Protein 1X4N (pdb70)

Organism: Mus musculus (NCBI:txid10090)

Sequence (92 aa):
GSSGSSGHQQQRSVMTEEYKVPDGMVGFIIGRGGEQISRIQQESGCKIQIAPDSGGLPERSCMLTGTPESVQSAKRLLDQIVEKGRSGPSSGGSSGSSGHQQQRSVMTEEYKVPDGMVGFIIGRGGEQISRIQQESGCKIQIAPDSGGLPERSCMLTGTPESVQSAKRLLDQIVEKGRSGPSSGGSSGSSGHQQQRSVMTEEYKVPDGMVGFIIGRGGEQISRIQQESGCKIQIAPDSGGLPERSCMLTGTPESVQSAKRLLDQIVEKGRSGPSSGGSSGSSGHQQQRSVMTEEYKVPDGMVGFIIGRGGEQISRIQQESGCKIQIAPDSGGLPERSCMLTGTPESVQSAKRLLDQIVEKGRSGPSSGGSSGSSGHQQQRSVMTEEYKVPDGMVGFIIGRGGEQISRIQQESGCKIQIAPDSGGLPERSCMLTGTPESVQSAKRLLDQIVEKGRSGPSSGGSSGSSGHQQQRSVMTEEYKVPDGMVGFIIGRGGEQISRIQQESGCKIQIAPDSGGLPERSCMLTGTPESVQSAKRLLDQIVEKGRSGPSSGGSSGSSGHQQQRSVMTEEYKVPDGMVGFIIGRGGEQISRIQQESGCKIQIAPDSGGLPERSCMLTGTPESVQSAKRLLDQIVEKGRSGPSSGGSSGSSGHQQQRSVMTEEYKVPDGMVGFIIGRGGEQISRIQQESGCKIQIAPDSGGLPERSCMLTGTPESVQSAKRLLDQIVEKGRSGPSSGGSSGSSGHQQQRSVMTEEYKVPDGMVGFIIGRGGEQISRIQQESGCKIQIAPDSGGLPERSCMLTGTPESVQSAKRLLDQIVEKGRSGPSSGGSSGSSGHQQQRSVMTEEYKVPDGMVGFIIGRGGEQISRIQQESGCKIQIAPDSGGLPERSCMLTGTPESVQSAKRLLDQIVEKGRSGPSSGGSSGSSGHQQQRSVMTEEYKVPDGMVGFIIGRGGEQISRIQQESGCKIQIAPDSGGLPERSCMLTGTPESVQSAKRLLDQIVEKGRSGPSSGGSSGSSGHQQQRSVMTEEYKVPDGMVGFIIGRGGEQISRIQQESGCKIQIAPDSGGLPERSCMLTGTPESVQSAKRLLDQIVEKGRSGPSSGGSSGSSGHQQQRSVMTEEYKVPDGMVGFIIGRGGEQISRIQQESGCKIQIAPDSGGLPERSCMLTGTPESVQSAKRLLDQIVEKGRSGPSSGGSSGSSGHQQQRSVMTEEYKVPDGMVGFIIGRGGEQISRIQQESGCKIQIAPDSGGLPERSCMLTGTPESVQSAKRLLDQIVEKGRSGPSSGGSSGSSGHQQQRSVMTEEYKVPDGMVGFIIGRGGEQISRIQQESGCKIQIAPDSGGLPERSCMLTGTPESVQSAKRLLDQIVEKGRSGPSSGGSSGSSGHQQQRSVMTEEYKVPDGMVGFIIGRGGEQISRIQQESGCKIQIAPDSGGLPERSCMLTGTPESVQSAKRLLDQIVEKGRSGPSSGGSSGSSGHQQQRSVMTEEYKVPDGMVGFIIGRGGEQISRIQQESGCKIQIAPDSGGLPERSCMLTGTPESVQSAKRLLDQIVEKGRSGPSSGGSSGSSGHQQQRSVMTEEYKVPDGMVGFIIGRGGEQISRIQQESGCKIQIAPDSGGLPERSCMLTGTPESVQSAKRLLDQIVEKGRSGPSSGGSSGSSGHQQQRSVMTEEYKVPDGMVGFIIGRGGEQISRIQQESGCKIQIAPDSGGLPERSCMLTGTPESVQSAKRLLDQIVEKGRSGPSSGGSSGSSGHQQQRSVMTEEYKVPDGMVGFIIGRGGEQISRIQQESGCKIQIAPDSGGLPERSCMLTGTPESVQSAKRLLDQIVEKGRSGPSSG

Structure (mmCIF, N/CA/C/O backbone):
data_1X4N
#
_entry.id   1X4N
#
loop_
_atom_site.group_PDB
_atom_site.id
_atom_site.type_symbol
_atom_site.label_atom_id
_atom_site.label_alt_id
_atom_site.label_comp_id
_atom_site.label_asym_id
_atom_site.label_entity_id
_atom_site.label_seq_id
_atom_site.pdbx_PDB_ins_code
_atom_site.Cartn_x
_atom_site.Cartn_y
_atom_site.Cartn_z
_atom_site.occupancy
_atom_site.B_iso_or_equiv
_atom_site.auth_seq_id
_atom_site.auth_comp_id
_atom_site.auth_asym_id
_atom_site.auth_atom_id
_atom_site.pdbx_PDB_model_num
ATOM 1 N N . GLY A 1 1 ? -13.626 -34.337 -18.497 1.00 0.00 1 GLY A N 1
ATOM 2 C CA . GLY A 1 1 ? -13.262 -32.979 -18.132 1.00 0.00 1 GLY A CA 1
ATOM 3 C C . GLY A 1 1 ? -12.758 -32.916 -16.688 1.00 0.00 1 GLY A C 1
ATOM 4 O O . GLY A 1 1 ? -13.540 -33.044 -15.748 1.00 0.00 1 GLY A O 1
ATOM 8 N N . SER A 1 2 ? -11.454 -32.718 -16.558 1.00 0.00 2 SER A N 1
ATOM 9 C CA . SER A 1 2 ? -10.837 -32.636 -15.245 1.00 0.00 2 SER A CA 1
ATOM 10 C C . SER A 1 2 ? -9.762 -31.547 -15.239 1.00 0.00 2 SER A C 1
ATOM 11 O O . SER A 1 2 ? -9.415 -31.007 -16.289 1.00 0.00 2 SER A O 1
ATOM 19 N N . SER A 1 3 ? -9.265 -31.258 -14.046 1.00 0.00 3 SER A N 1
ATOM 20 C CA . SER A 1 3 ? -8.237 -30.243 -13.890 1.00 0.00 3 SER A CA 1
ATOM 21 C C . SER A 1 3 ? -7.394 -30.539 -12.647 1.00 0.00 3 SER A C 1
ATOM 22 O O . SER A 1 3 ? -7.914 -31.012 -11.638 1.00 0.00 3 SER A O 1
ATOM 30 N N . GLY A 1 4 ? -6.107 -30.248 -12.762 1.00 0.00 4 GLY A N 1
ATOM 31 C CA . GLY A 1 4 ? -5.187 -30.477 -11.660 1.00 0.00 4 GLY A CA 1
ATOM 32 C C . GLY A 1 4 ? -5.416 -29.465 -10.535 1.00 0.00 4 GLY A C 1
ATOM 33 O O . GLY A 1 4 ? -6.313 -28.627 -10.622 1.00 0.00 4 GLY A O 1
ATOM 37 N N . SER A 1 5 ? -4.590 -29.577 -9.505 1.00 0.00 5 SER A N 1
ATOM 38 C CA . SER A 1 5 ? -4.691 -28.682 -8.365 1.00 0.00 5 SER A CA 1
ATOM 39 C C . SER A 1 5 ? -3.298 -28.215 -7.941 1.00 0.00 5 SER A C 1
ATOM 40 O O . SER A 1 5 ? -2.999 -27.023 -7.984 1.00 0.00 5 SER A O 1
ATOM 48 N N . SER A 1 6 ? -2.482 -29.179 -7.540 1.00 0.00 6 SER A N 1
ATOM 49 C CA . SER A 1 6 ? -1.126 -28.882 -7.109 1.00 0.00 6 SER A CA 1
ATOM 50 C C . SER A 1 6 ? -1.157 -28.035 -5.835 1.00 0.00 6 SER A C 1
ATOM 51 O O . SER A 1 6 ? -2.218 -27.576 -5.416 1.00 0.00 6 SER A O 1
ATOM 59 N N . GLY A 1 7 ? 0.020 -27.854 -5.254 1.00 0.00 7 GLY A N 1
ATOM 60 C CA . GLY A 1 7 ? 0.142 -27.071 -4.037 1.00 0.00 7 GLY A CA 1
ATOM 61 C C . GLY A 1 7 ? 1.363 -26.152 -4.096 1.00 0.00 7 GLY A C 1
ATOM 62 O O . GLY A 1 7 ? 1.495 -25.347 -5.016 1.00 0.00 7 GLY A O 1
ATOM 66 N N . HIS A 1 8 ? 2.226 -26.302 -3.101 1.00 0.00 8 HIS A N 1
ATOM 67 C CA . HIS A 1 8 ? 3.432 -25.496 -3.028 1.00 0.00 8 HIS A CA 1
ATOM 68 C C . HIS A 1 8 ? 3.067 -24.058 -2.657 1.00 0.00 8 HIS A C 1
ATOM 69 O O . HIS A 1 8 ? 3.110 -23.164 -3.502 1.00 0.00 8 HIS A O 1
ATOM 83 N N . GLN A 1 9 ? 2.715 -23.878 -1.392 1.00 0.00 9 GLN A N 1
ATOM 84 C CA . GLN A 1 9 ? 2.342 -22.564 -0.899 1.00 0.00 9 GLN A CA 1
ATOM 85 C C . GLN A 1 9 ? 2.384 -22.539 0.631 1.00 0.00 9 GLN A C 1
ATOM 86 O O . GLN A 1 9 ? 1.792 -23.397 1.285 1.00 0.00 9 GLN A O 1
ATOM 100 N N . GLN A 1 10 ? 3.088 -21.548 1.156 1.00 0.00 10 GLN A N 1
ATOM 101 C CA . GLN A 1 10 ? 3.215 -21.400 2.596 1.00 0.00 10 GLN A CA 1
ATOM 102 C C . GLN A 1 10 ? 3.830 -20.042 2.938 1.00 0.00 10 GLN A C 1
ATOM 103 O O . GLN A 1 10 ? 4.329 -19.343 2.058 1.00 0.00 10 GLN A O 1
ATOM 117 N N . GLN A 1 11 ? 3.775 -19.709 4.219 1.00 0.00 11 GLN A N 1
ATOM 118 C CA . GLN A 1 11 ? 4.320 -18.447 4.689 1.00 0.00 11 GLN A CA 1
ATOM 119 C C . GLN A 1 11 ? 4.857 -18.598 6.114 1.00 0.00 11 GLN A C 1
ATOM 120 O O . GLN A 1 11 ? 4.577 -19.590 6.785 1.00 0.00 11 GLN A O 1
ATOM 134 N N . ARG A 1 12 ? 5.620 -17.599 6.534 1.00 0.00 12 ARG A N 1
ATOM 135 C CA . ARG A 1 12 ? 6.198 -17.609 7.867 1.00 0.00 12 ARG A CA 1
ATOM 136 C C . ARG A 1 12 ? 6.995 -16.325 8.109 1.00 0.00 12 ARG A C 1
ATOM 137 O O . ARG A 1 12 ? 7.655 -15.820 7.202 1.00 0.00 12 ARG A O 1
ATOM 158 N N . SER A 1 13 ? 6.907 -15.835 9.336 1.00 0.00 13 SER A N 1
ATOM 159 C CA . SER A 1 13 ? 7.611 -14.620 9.709 1.00 0.00 13 SER A CA 1
ATOM 160 C C . SER A 1 13 ? 7.063 -13.433 8.915 1.00 0.00 13 SER A C 1
ATOM 161 O O . SER A 1 13 ? 6.929 -13.506 7.694 1.00 0.00 13 SER A O 1
ATOM 169 N N . VAL A 1 14 ? 6.761 -12.366 9.640 1.00 0.00 14 VAL A N 1
ATOM 170 C CA . VAL A 1 14 ? 6.230 -11.164 9.019 1.00 0.00 14 VAL A CA 1
ATOM 171 C C . VAL A 1 14 ? 7.136 -9.978 9.355 1.00 0.00 14 VAL A C 1
ATOM 172 O O . VAL A 1 14 ? 7.689 -9.907 10.451 1.00 0.00 14 VAL A O 1
ATOM 185 N N . MET A 1 15 ? 7.259 -9.077 8.392 1.00 0.00 15 MET A N 1
ATOM 186 C CA . MET A 1 15 ? 8.088 -7.897 8.573 1.00 0.00 15 MET A CA 1
ATOM 187 C C . MET A 1 15 ? 7.313 -6.624 8.229 1.00 0.00 15 MET A C 1
ATOM 188 O O . MET A 1 15 ? 6.318 -6.674 7.507 1.00 0.00 15 MET A O 1
ATOM 202 N N . THR A 1 16 ? 7.797 -5.512 8.762 1.00 0.00 16 THR A N 1
ATOM 203 C CA . THR A 1 16 ? 7.162 -4.228 8.521 1.00 0.00 16 THR A CA 1
ATOM 204 C C . THR A 1 16 ? 8.063 -3.341 7.659 1.00 0.00 16 THR A C 1
ATOM 205 O O . THR A 1 16 ? 9.267 -3.258 7.895 1.00 0.00 16 THR A O 1
ATOM 216 N N . GLU A 1 17 ? 7.444 -2.701 6.677 1.00 0.00 17 GLU A N 1
ATOM 217 C CA . GLU A 1 17 ? 8.175 -1.823 5.779 1.00 0.00 17 GLU A CA 1
ATOM 218 C C . GLU A 1 17 ? 7.490 -0.458 5.697 1.00 0.00 17 GLU A C 1
ATOM 219 O O . GLU A 1 17 ? 6.267 -0.367 5.785 1.00 0.00 17 GLU A O 1
ATOM 231 N N . GLU A 1 18 ? 8.309 0.570 5.530 1.00 0.00 18 GLU A N 1
ATOM 232 C CA . GLU A 1 18 ? 7.797 1.927 5.435 1.00 0.00 18 GLU A CA 1
ATOM 233 C C . GLU A 1 18 ? 7.938 2.449 4.004 1.00 0.00 18 GLU A C 1
ATOM 234 O O . GLU A 1 18 ? 9.046 2.714 3.542 1.00 0.00 18 GLU A O 1
ATOM 246 N N . TYR A 1 19 ? 6.798 2.579 3.341 1.00 0.00 19 TYR A N 1
ATOM 247 C CA . TYR A 1 19 ? 6.779 3.065 1.972 1.00 0.00 19 TYR A CA 1
ATOM 248 C C . TYR A 1 19 ? 6.022 4.390 1.870 1.00 0.00 19 TYR A C 1
ATOM 249 O O . TYR A 1 19 ? 4.912 4.516 2.385 1.00 0.00 19 TYR A O 1
ATOM 267 N N . LYS A 1 20 ? 6.652 5.345 1.201 1.00 0.00 20 LYS A N 1
ATOM 268 C CA . LYS A 1 20 ? 6.051 6.656 1.025 1.00 0.00 20 LYS A CA 1
ATOM 269 C C . LYS A 1 20 ? 5.473 6.762 -0.388 1.00 0.00 20 LYS A C 1
ATOM 270 O O . LYS A 1 20 ? 6.086 6.302 -1.350 1.00 0.00 20 LYS A O 1
ATOM 289 N N . VAL A 1 21 ? 4.298 7.370 -0.468 1.00 0.00 21 VAL A N 1
ATOM 290 C CA . VAL A 1 21 ? 3.630 7.541 -1.747 1.00 0.00 21 VAL A CA 1
ATOM 291 C C . VAL A 1 21 ? 3.149 8.988 -1.876 1.00 0.00 21 VAL A C 1
ATOM 292 O O . VAL A 1 21 ? 3.004 9.689 -0.876 1.00 0.00 21 VAL A O 1
ATOM 305 N N . PRO A 1 22 ? 2.909 9.402 -3.149 1.00 0.00 22 PRO A N 1
ATOM 306 C CA . PRO A 1 22 ? 2.448 10.753 -3.421 1.00 0.00 22 PRO A CA 1
ATOM 307 C C . PRO A 1 22 ? 0.971 10.912 -3.054 1.00 0.00 22 PRO A C 1
ATOM 308 O O . PRO A 1 22 ? 0.110 10.247 -3.628 1.00 0.00 22 PRO A O 1
ATOM 319 N N . ASP A 1 23 ? 0.723 11.798 -2.101 1.00 0.00 23 ASP A N 1
ATOM 320 C CA . ASP A 1 23 ? -0.634 12.054 -1.651 1.00 0.00 23 ASP A CA 1
ATOM 321 C C . ASP A 1 23 ? -1.518 12.363 -2.860 1.00 0.00 23 ASP A C 1
ATOM 322 O O . ASP A 1 23 ? -2.733 12.172 -2.811 1.00 0.00 23 ASP A O 1
ATOM 331 N N . GLY A 1 24 ? -0.875 12.836 -3.918 1.00 0.00 24 GLY A N 1
ATOM 332 C CA . GLY A 1 24 ? -1.588 13.174 -5.138 1.00 0.00 24 GLY A CA 1
ATOM 333 C C . GLY A 1 24 ? -1.990 11.913 -5.905 1.00 0.00 24 GLY A C 1
ATOM 334 O O . GLY A 1 24 ? -2.610 11.997 -6.964 1.00 0.00 24 GLY A O 1
ATOM 338 N N . MET A 1 25 ? -1.620 10.772 -5.341 1.00 0.00 25 MET A N 1
ATOM 339 C CA . MET A 1 25 ? -1.934 9.495 -5.959 1.00 0.00 25 MET A CA 1
ATOM 340 C C . MET A 1 25 ? -2.633 8.564 -4.967 1.00 0.00 25 MET A C 1
ATOM 341 O O . MET A 1 25 ? -3.604 7.894 -5.318 1.00 0.00 25 MET A O 1
ATOM 355 N N . VAL A 1 26 ? -2.113 8.550 -3.749 1.00 0.00 26 VAL A N 1
ATOM 356 C CA . VAL A 1 26 ? -2.675 7.712 -2.704 1.00 0.00 26 VAL A CA 1
ATOM 357 C C . VAL A 1 26 ? -4.201 7.823 -2.733 1.00 0.00 26 VAL A C 1
ATOM 358 O O . VAL A 1 26 ? -4.900 6.811 -2.735 1.00 0.00 26 VAL A O 1
ATOM 371 N N . GLY A 1 27 ? -4.671 9.061 -2.754 1.00 0.00 27 GLY A N 1
ATOM 372 C CA . GLY A 1 27 ? -6.101 9.318 -2.783 1.00 0.00 27 GLY A CA 1
ATOM 373 C C . GLY A 1 27 ? -6.785 8.494 -3.876 1.00 0.00 27 GLY A C 1
ATOM 374 O O . GLY A 1 27 ? -7.952 8.131 -3.746 1.00 0.00 27 GLY A O 1
ATOM 378 N N . PHE A 1 28 ? -6.027 8.224 -4.929 1.00 0.00 28 PHE A N 1
ATOM 379 C CA . PHE A 1 28 ? -6.545 7.450 -6.045 1.00 0.00 28 PHE A CA 1
ATOM 380 C C . PHE A 1 28 ? -6.199 5.967 -5.891 1.00 0.00 28 PHE A C 1
ATOM 381 O O . PHE A 1 28 ? -6.841 5.111 -6.496 1.00 0.00 28 PHE A O 1
ATOM 398 N N . ILE A 1 29 ? -5.186 5.710 -5.077 1.00 0.00 29 ILE A N 1
ATOM 399 C CA . ILE A 1 29 ? -4.747 4.346 -4.836 1.00 0.00 29 ILE A CA 1
ATOM 400 C C . ILE A 1 29 ? -5.852 3.582 -4.103 1.00 0.00 29 ILE A C 1
ATOM 401 O O . ILE A 1 29 ? -6.135 2.430 -4.428 1.00 0.00 29 ILE A O 1
ATOM 417 N N . ILE A 1 30 ? -6.445 4.254 -3.127 1.00 0.00 30 ILE A N 1
ATOM 418 C CA . ILE A 1 30 ? -7.512 3.652 -2.346 1.00 0.00 30 ILE A CA 1
ATOM 419 C C . ILE A 1 30 ? -8.602 3.139 -3.288 1.00 0.00 30 ILE A C 1
ATOM 420 O O . ILE A 1 30 ? -8.927 1.953 -3.280 1.00 0.00 30 ILE A O 1
ATOM 436 N N . GLY A 1 31 ? -9.137 4.058 -4.079 1.00 0.00 31 GLY A N 1
ATOM 437 C CA . GLY A 1 31 ? -10.183 3.714 -5.026 1.00 0.00 31 GLY A CA 1
ATOM 438 C C . GLY A 1 31 ? -11.566 4.034 -4.455 1.00 0.00 31 GLY A C 1
ATOM 439 O O . GLY A 1 31 ? -11.681 4.750 -3.462 1.00 0.00 31 GLY A O 1
ATOM 443 N N . ARG A 1 32 ? -12.582 3.487 -5.108 1.00 0.00 32 ARG A N 1
ATOM 444 C CA . ARG A 1 32 ? -13.952 3.706 -4.677 1.00 0.00 32 ARG A CA 1
ATOM 445 C C . ARG A 1 32 ? -14.327 2.713 -3.574 1.00 0.00 32 ARG A C 1
ATOM 446 O O . ARG A 1 32 ? -14.826 1.625 -3.857 1.00 0.00 32 ARG A O 1
ATOM 467 N N . GLY A 1 33 ? -14.072 3.125 -2.341 1.00 0.00 33 GLY A N 1
ATOM 468 C CA . GLY A 1 33 ? -14.376 2.285 -1.195 1.00 0.00 33 GLY A CA 1
ATOM 469 C C . GLY A 1 33 ? -13.135 1.520 -0.731 1.00 0.00 33 GLY A C 1
ATOM 470 O O . GLY A 1 33 ? -13.204 0.730 0.210 1.00 0.00 33 GLY A O 1
ATOM 474 N N . GLY A 1 34 ? -12.029 1.780 -1.412 1.00 0.00 34 GLY A N 1
ATOM 475 C CA . GLY A 1 34 ? -10.775 1.126 -1.082 1.00 0.00 34 GLY A CA 1
ATOM 476 C C . GLY A 1 34 ? -10.641 -0.208 -1.821 1.00 0.00 34 GLY A C 1
ATOM 477 O O . GLY A 1 34 ? -10.075 -1.162 -1.289 1.00 0.00 34 GLY A O 1
ATOM 481 N N . GLU A 1 35 ? -11.172 -0.231 -3.034 1.00 0.00 35 GLU A N 1
ATOM 482 C CA . GLU A 1 35 ? -11.120 -1.432 -3.851 1.00 0.00 35 GLU A CA 1
ATOM 483 C C . GLU A 1 35 ? -9.857 -1.430 -4.716 1.00 0.00 35 GLU A C 1
ATOM 484 O O . GLU A 1 35 ? -9.307 -2.488 -5.018 1.00 0.00 35 GLU A O 1
ATOM 496 N N . GLN A 1 36 ? -9.436 -0.231 -5.089 1.00 0.00 36 GLN A N 1
ATOM 497 C CA . GLN A 1 36 ? -8.249 -0.078 -5.913 1.00 0.00 36 GLN A CA 1
ATOM 498 C C . GLN A 1 36 ? -7.015 -0.590 -5.167 1.00 0.00 36 GLN A C 1
ATOM 499 O O . GLN A 1 36 ? -6.126 -1.189 -5.769 1.00 0.00 36 GLN A O 1
ATOM 513 N N . ILE A 1 37 ? -7.001 -0.334 -3.867 1.00 0.00 37 ILE A N 1
ATOM 514 C CA . ILE A 1 37 ? -5.891 -0.762 -3.033 1.00 0.00 37 ILE A CA 1
ATOM 515 C C . ILE A 1 37 ? -6.064 -2.241 -2.680 1.00 0.00 37 ILE A C 1
ATOM 516 O O . ILE A 1 37 ? -5.087 -2.985 -2.616 1.00 0.00 37 ILE A O 1
ATOM 532 N N . SER A 1 38 ? -7.314 -2.622 -2.462 1.00 0.00 38 SER A N 1
ATOM 533 C CA . SER A 1 38 ? -7.626 -3.999 -2.118 1.00 0.00 38 SER A CA 1
ATOM 534 C C . SER A 1 38 ? -7.039 -4.946 -3.165 1.00 0.00 38 SER A C 1
ATOM 535 O O . SER A 1 38 ? -6.475 -5.984 -2.822 1.00 0.00 38 SER A O 1
ATOM 543 N N . ARG A 1 39 ? -7.192 -4.556 -4.422 1.00 0.00 39 ARG A N 1
ATOM 544 C CA . ARG A 1 39 ? -6.684 -5.358 -5.522 1.00 0.00 39 ARG A CA 1
ATOM 545 C C . ARG A 1 39 ? -5.166 -5.511 -5.410 1.00 0.00 39 ARG A C 1
ATOM 546 O O . ARG A 1 39 ? -4.611 -6.537 -5.803 1.00 0.00 39 ARG A O 1
ATOM 567 N N . ILE A 1 40 ? -4.536 -4.477 -4.872 1.00 0.00 40 ILE A N 1
ATOM 568 C CA . ILE A 1 40 ? -3.093 -4.484 -4.703 1.00 0.00 40 ILE A CA 1
ATOM 569 C C . ILE A 1 40 ? -2.728 -5.367 -3.507 1.00 0.00 40 ILE A C 1
ATOM 570 O O . ILE A 1 40 ? -1.725 -6.078 -3.539 1.00 0.00 40 ILE A O 1
ATOM 586 N N . GLN A 1 41 ? -3.563 -5.292 -2.481 1.00 0.00 41 GLN A N 1
ATOM 587 C CA . GLN A 1 41 ? -3.340 -6.075 -1.277 1.00 0.00 41 GLN A CA 1
ATOM 588 C C . GLN A 1 41 ? -3.605 -7.557 -1.552 1.00 0.00 41 GLN A C 1
ATOM 589 O O . GLN A 1 41 ? -2.967 -8.425 -0.959 1.00 0.00 41 GLN A O 1
ATOM 603 N N . GLN A 1 42 ? -4.547 -7.800 -2.451 1.00 0.00 42 GLN A N 1
ATOM 604 C CA . GLN A 1 42 ? -4.903 -9.162 -2.812 1.00 0.00 42 GLN A CA 1
ATOM 605 C C . GLN A 1 42 ? -3.977 -9.679 -3.914 1.00 0.00 42 GLN A C 1
ATOM 606 O O . GLN A 1 42 ? -3.753 -10.884 -4.027 1.00 0.00 42 GLN A O 1
ATOM 620 N N . GLU A 1 43 ? -3.463 -8.744 -4.698 1.00 0.00 43 GLU A N 1
ATOM 621 C CA . GLU A 1 43 ? -2.566 -9.090 -5.788 1.00 0.00 43 GLU A CA 1
ATOM 622 C C . GLU A 1 43 ? -1.216 -9.555 -5.236 1.00 0.00 43 GLU A C 1
ATOM 623 O O . GLU A 1 43 ? -0.701 -10.596 -5.643 1.00 0.00 43 GLU A O 1
ATOM 635 N N . SER A 1 44 ? -0.682 -8.762 -4.319 1.00 0.00 44 SER A N 1
ATOM 636 C CA . SER A 1 44 ? 0.597 -9.080 -3.708 1.00 0.00 44 SER A CA 1
ATOM 637 C C . SER A 1 44 ? 0.377 -9.859 -2.410 1.00 0.00 44 SER A C 1
ATOM 638 O O . SER A 1 44 ? 1.329 -10.365 -1.817 1.00 0.00 44 SER A O 1
ATOM 646 N N . GLY A 1 45 ? -0.882 -9.931 -2.006 1.00 0.00 45 GLY A N 1
ATOM 647 C CA . GLY A 1 45 ? -1.239 -10.640 -0.789 1.00 0.00 45 GLY A CA 1
ATOM 648 C C . GLY A 1 45 ? -0.524 -10.041 0.424 1.00 0.00 45 GLY A C 1
ATOM 649 O O . GLY A 1 45 ? -0.281 -10.734 1.410 1.00 0.00 45 GLY A O 1
ATOM 653 N N . CYS A 1 46 ? -0.207 -8.760 0.310 1.00 0.00 46 CYS A N 1
ATOM 654 C CA . CYS A 1 46 ? 0.475 -8.060 1.385 1.00 0.00 46 CYS A CA 1
ATOM 655 C C . CYS A 1 46 ? -0.500 -7.053 1.999 1.00 0.00 46 CYS A C 1
ATOM 656 O O . CYS A 1 46 ? -1.473 -6.657 1.359 1.00 0.00 46 CYS A O 1
ATOM 664 N N . LYS A 1 47 ? -0.206 -6.668 3.232 1.00 0.00 47 LYS A N 1
ATOM 665 C CA . LYS A 1 47 ? -1.045 -5.715 3.938 1.00 0.00 47 LYS A CA 1
ATOM 666 C C . LYS A 1 47 ? -0.518 -4.300 3.696 1.00 0.00 47 LYS A C 1
ATOM 667 O O . LYS A 1 47 ? 0.691 -4.091 3.604 1.00 0.00 47 LYS A O 1
ATOM 686 N N . ILE A 1 48 ? -1.451 -3.364 3.599 1.00 0.00 48 ILE A N 1
ATOM 687 C CA . ILE A 1 48 ? -1.095 -1.974 3.369 1.00 0.00 48 ILE A CA 1
ATOM 688 C C . ILE A 1 48 ? -1.940 -1.079 4.278 1.00 0.00 48 ILE A C 1
ATOM 689 O O . ILE A 1 48 ? -3.128 -0.879 4.029 1.00 0.00 48 ILE A O 1
ATOM 705 N N . GLN A 1 49 ? -1.293 -0.563 5.314 1.00 0.00 49 GLN A N 1
ATOM 706 C CA . GLN A 1 49 ? -1.970 0.306 6.261 1.00 0.00 49 GLN A CA 1
ATOM 707 C C . GLN A 1 49 ? -1.659 1.772 5.953 1.00 0.00 49 GLN A C 1
ATOM 708 O O . GLN A 1 49 ? -0.596 2.274 6.315 1.00 0.00 49 GLN A O 1
ATOM 722 N N . ILE A 1 50 ? -2.605 2.417 5.287 1.00 0.00 50 ILE A N 1
ATOM 723 C CA . ILE A 1 50 ? -2.445 3.816 4.926 1.00 0.00 50 ILE A CA 1
ATOM 724 C C . ILE A 1 50 ? -3.114 4.692 5.986 1.00 0.00 50 ILE A C 1
ATOM 725 O O . ILE A 1 50 ? -4.215 4.387 6.444 1.00 0.00 50 ILE A O 1
ATOM 741 N N . ALA A 1 51 ? -2.422 5.762 6.347 1.00 0.00 51 ALA A N 1
ATOM 742 C CA . ALA A 1 51 ? -2.936 6.685 7.345 1.00 0.00 51 ALA A CA 1
ATOM 743 C C . ALA A 1 51 ? -4.187 7.374 6.799 1.00 0.00 51 ALA A C 1
ATOM 744 O O . ALA A 1 51 ? -4.342 7.521 5.588 1.00 0.00 51 ALA A O 1
ATOM 751 N N . PRO A 1 52 ? -5.072 7.791 7.744 1.00 0.00 52 PRO A N 1
ATOM 752 C CA . PRO A 1 52 ? -6.306 8.462 7.371 1.00 0.00 52 PRO A CA 1
ATOM 753 C C . PRO A 1 52 ? -6.036 9.905 6.938 1.00 0.00 52 PRO A C 1
ATOM 754 O O . PRO A 1 52 ? -6.704 10.424 6.046 1.00 0.00 52 PRO A O 1
ATOM 765 N N . ASP A 1 53 ? -5.055 10.511 7.590 1.00 0.00 53 ASP A N 1
ATOM 766 C CA . ASP A 1 53 ? -4.688 11.883 7.284 1.00 0.00 53 ASP A CA 1
ATOM 767 C C . ASP A 1 53 ? -3.164 12.012 7.287 1.00 0.00 53 ASP A C 1
ATOM 768 O O . ASP A 1 53 ? -2.538 11.998 8.346 1.00 0.00 53 ASP A O 1
ATOM 777 N N . SER A 1 54 ? -2.610 12.134 6.089 1.00 0.00 54 SER A N 1
ATOM 778 C CA . SER A 1 54 ? -1.171 12.266 5.940 1.00 0.00 54 SER A CA 1
ATOM 779 C C . SER A 1 54 ? -0.658 13.416 6.809 1.00 0.00 54 SER A C 1
ATOM 780 O O . SER A 1 54 ? 0.529 13.476 7.127 1.00 0.00 54 SER A O 1
ATOM 788 N N . GLY A 1 55 ? -1.577 14.300 7.167 1.00 0.00 55 GLY A N 1
ATOM 789 C CA . GLY A 1 55 ? -1.232 15.445 7.993 1.00 0.00 55 GLY A CA 1
ATOM 790 C C . GLY A 1 55 ? -0.906 16.665 7.130 1.00 0.00 55 GLY A C 1
ATOM 791 O O . GLY A 1 55 ? -1.806 17.387 6.704 1.00 0.00 55 GLY A O 1
ATOM 795 N N . GLY A 1 56 ? 0.384 16.858 6.896 1.00 0.00 56 GLY A N 1
ATOM 796 C CA . GLY A 1 56 ? 0.840 17.979 6.092 1.00 0.00 56 GLY A CA 1
ATOM 797 C C . GLY A 1 56 ? 2.098 17.611 5.303 1.00 0.00 56 GLY A C 1
ATOM 798 O O . GLY A 1 56 ? 2.871 18.487 4.917 1.00 0.00 56 GLY A O 1
ATOM 802 N N . LEU A 1 57 ? 2.265 16.315 5.087 1.00 0.00 57 LEU A N 1
ATOM 803 C CA . LEU A 1 57 ? 3.416 15.821 4.351 1.00 0.00 57 LEU A CA 1
ATOM 804 C C . LEU A 1 57 ? 3.040 15.651 2.878 1.00 0.00 57 LEU A C 1
ATOM 805 O O . LEU A 1 57 ? 1.868 15.468 2.550 1.00 0.00 57 LEU A O 1
ATOM 821 N N . PRO A 1 58 ? 4.082 15.718 2.007 1.00 0.00 58 PRO A N 1
ATOM 822 C CA . PRO A 1 58 ? 3.872 15.574 0.576 1.00 0.00 58 PRO A CA 1
ATOM 823 C C . PRO A 1 58 ? 3.612 14.113 0.205 1.00 0.00 58 PRO A C 1
ATOM 824 O O . PRO A 1 58 ? 2.924 13.830 -0.774 1.00 0.00 58 PRO A O 1
ATOM 835 N N . GLU A 1 59 ? 4.177 13.222 1.007 1.00 0.00 59 GLU A N 1
ATOM 836 C CA . GLU A 1 59 ? 4.015 11.797 0.775 1.00 0.00 59 GLU A CA 1
ATOM 837 C C . GLU A 1 59 ? 3.301 11.144 1.960 1.00 0.00 59 GLU A C 1
ATOM 838 O O . GLU A 1 59 ? 3.595 11.454 3.114 1.00 0.00 59 GLU A O 1
ATOM 850 N N . ARG A 1 60 ? 2.376 10.253 1.635 1.00 0.00 60 ARG A N 1
ATOM 851 C CA . ARG A 1 60 ? 1.617 9.554 2.658 1.00 0.00 60 ARG A CA 1
ATOM 852 C C . ARG A 1 60 ? 2.254 8.194 2.955 1.00 0.00 60 ARG A C 1
ATOM 853 O O . ARG A 1 60 ? 2.353 7.345 2.071 1.00 0.00 60 ARG A O 1
ATOM 874 N N . SER A 1 61 ? 2.668 8.031 4.203 1.00 0.00 61 SER A N 1
ATOM 875 C CA . SER A 1 61 ? 3.292 6.789 4.627 1.00 0.00 61 SER A CA 1
ATOM 876 C C . SER A 1 61 ? 2.267 5.654 4.604 1.00 0.00 61 SER A C 1
ATOM 877 O O . SER A 1 61 ? 1.098 5.862 4.924 1.00 0.00 61 SER A O 1
ATOM 885 N N . CYS A 1 62 ? 2.743 4.478 4.223 1.00 0.00 62 CYS A N 1
ATOM 886 C CA . CYS A 1 62 ? 1.882 3.309 4.154 1.00 0.00 62 CYS A CA 1
ATOM 887 C C . CYS A 1 62 ? 2.592 2.148 4.853 1.00 0.00 62 CYS A C 1
ATOM 888 O O . CYS A 1 62 ? 3.628 1.677 4.386 1.00 0.00 62 CYS A O 1
ATOM 896 N N . MET A 1 63 ? 2.007 1.719 5.962 1.00 0.00 63 MET A N 1
ATOM 897 C CA . MET A 1 63 ? 2.570 0.622 6.730 1.00 0.00 63 MET A CA 1
ATOM 898 C C . MET A 1 63 ? 2.250 -0.725 6.078 1.00 0.00 63 MET A C 1
ATOM 899 O O . MET A 1 63 ? 1.088 -1.120 6.000 1.00 0.00 63 MET A O 1
ATOM 913 N N . LEU A 1 64 ? 3.302 -1.392 5.626 1.00 0.00 64 LEU A N 1
ATOM 914 C CA . LEU A 1 64 ? 3.148 -2.686 4.983 1.00 0.00 64 LEU A CA 1
ATOM 915 C C . LEU A 1 64 ? 3.469 -3.792 5.991 1.00 0.00 64 LEU A C 1
ATOM 916 O O . LEU A 1 64 ? 4.334 -3.624 6.849 1.00 0.00 64 LEU A O 1
ATOM 932 N N . THR A 1 65 ? 2.754 -4.899 5.853 1.00 0.00 65 THR A N 1
ATOM 933 C CA . THR A 1 65 ? 2.952 -6.033 6.740 1.00 0.00 65 THR A CA 1
ATOM 934 C C . THR A 1 65 ? 2.768 -7.346 5.976 1.00 0.00 65 THR A C 1
ATOM 935 O O . THR A 1 65 ? 1.768 -7.531 5.284 1.00 0.00 65 THR A O 1
ATOM 946 N N . GLY A 1 66 ? 3.748 -8.224 6.128 1.00 0.00 66 GLY A N 1
ATOM 947 C CA . GLY A 1 66 ? 3.707 -9.514 5.462 1.00 0.00 66 GLY A CA 1
ATOM 948 C C . GLY A 1 66 ? 5.096 -9.919 4.964 1.00 0.00 66 GLY A C 1
ATOM 949 O O . GLY A 1 66 ? 6.098 -9.319 5.353 1.00 0.00 66 GLY A O 1
ATOM 953 N N . THR A 1 67 ? 5.112 -10.933 4.112 1.00 0.00 67 THR A N 1
ATOM 954 C CA . THR A 1 67 ? 6.362 -11.424 3.556 1.00 0.00 67 THR A CA 1
ATOM 955 C C . THR A 1 67 ? 7.094 -10.303 2.816 1.00 0.00 67 THR A C 1
ATOM 956 O O . THR A 1 67 ? 6.491 -9.291 2.463 1.00 0.00 67 THR A O 1
ATOM 967 N N . PRO A 1 68 ? 8.417 -10.528 2.596 1.00 0.00 68 PRO A N 1
ATOM 968 C CA . PRO A 1 68 ? 9.238 -9.549 1.903 1.00 0.00 68 PRO A CA 1
ATOM 969 C C . PRO A 1 68 ? 8.951 -9.558 0.400 1.00 0.00 68 PRO A C 1
ATOM 970 O O . PRO A 1 68 ? 9.022 -8.520 -0.255 1.00 0.00 68 PRO A O 1
ATOM 981 N N . GLU A 1 69 ? 8.633 -10.742 -0.102 1.00 0.00 69 GLU A N 1
ATOM 982 C CA . GLU A 1 69 ? 8.335 -10.900 -1.515 1.00 0.00 69 GLU A CA 1
ATOM 983 C C . GLU A 1 69 ? 6.980 -10.270 -1.846 1.00 0.00 69 GLU A C 1
ATOM 984 O O . GLU A 1 69 ? 6.729 -9.893 -2.989 1.00 0.00 69 GLU A O 1
ATOM 996 N N . SER A 1 70 ? 6.142 -10.175 -0.824 1.00 0.00 70 SER A N 1
ATOM 997 C CA . SER A 1 70 ? 4.820 -9.597 -0.991 1.00 0.00 70 SER A CA 1
ATOM 998 C C . SER A 1 70 ? 4.893 -8.075 -0.856 1.00 0.00 70 SER A C 1
ATOM 999 O O . SER A 1 70 ? 4.179 -7.352 -1.549 1.00 0.00 70 SER A O 1
ATOM 1007 N N . VAL A 1 71 ? 5.761 -7.634 0.042 1.00 0.00 71 VAL A N 1
ATOM 1008 C CA . VAL A 1 71 ? 5.937 -6.211 0.278 1.00 0.00 71 VAL A CA 1
ATOM 1009 C C . VAL A 1 71 ? 6.411 -5.540 -1.013 1.00 0.00 71 VAL A C 1
ATOM 1010 O O . VAL A 1 71 ? 5.898 -4.489 -1.395 1.00 0.00 71 VAL A O 1
ATOM 1023 N N . GLN A 1 72 ? 7.384 -6.174 -1.649 1.00 0.00 72 GLN A N 1
ATOM 1024 C CA . GLN A 1 72 ? 7.933 -5.651 -2.889 1.00 0.00 72 GLN A CA 1
ATOM 1025 C C . GLN A 1 72 ? 6.878 -5.693 -3.996 1.00 0.00 72 GLN A C 1
ATOM 1026 O O . GLN A 1 72 ? 6.626 -4.686 -4.656 1.00 0.00 72 GLN A O 1
ATOM 1040 N N . SER A 1 73 ? 6.290 -6.868 -4.165 1.00 0.00 73 SER A N 1
ATOM 1041 C CA . SER A 1 73 ? 5.268 -7.054 -5.181 1.00 0.00 73 SER A CA 1
ATOM 1042 C C . SER A 1 73 ? 4.228 -5.936 -5.088 1.00 0.00 73 SER A C 1
ATOM 1043 O O . SER A 1 73 ? 3.866 -5.335 -6.098 1.00 0.00 73 SER A O 1
ATOM 1051 N N . ALA A 1 74 ? 3.777 -5.690 -3.866 1.00 0.00 74 ALA A N 1
ATOM 1052 C CA . ALA A 1 74 ? 2.786 -4.655 -3.629 1.00 0.00 74 ALA A CA 1
ATOM 1053 C C . ALA A 1 74 ? 3.368 -3.297 -4.029 1.00 0.00 74 ALA A C 1
ATOM 1054 O O . ALA A 1 74 ? 2.726 -2.531 -4.746 1.00 0.00 74 ALA A O 1
ATOM 1061 N N . LYS A 1 75 ? 4.575 -3.041 -3.549 1.00 0.00 75 LYS A N 1
ATOM 1062 C CA . LYS A 1 75 ? 5.250 -1.790 -3.848 1.00 0.00 75 LYS A CA 1
ATOM 1063 C C . LYS A 1 75 ? 5.184 -1.527 -5.353 1.00 0.00 75 LYS A C 1
ATOM 1064 O O . LYS A 1 75 ? 4.793 -0.442 -5.781 1.00 0.00 75 LYS A O 1
ATOM 1083 N N . ARG A 1 76 ? 5.573 -2.538 -6.116 1.00 0.00 76 ARG A N 1
ATOM 1084 C CA . ARG A 1 76 ? 5.563 -2.430 -7.565 1.00 0.00 76 ARG A CA 1
ATOM 1085 C C . ARG A 1 76 ? 4.201 -1.931 -8.050 1.00 0.00 76 ARG A C 1
ATOM 1086 O O . ARG A 1 76 ? 4.127 -1.105 -8.959 1.00 0.00 76 ARG A O 1
ATOM 1107 N N . LEU A 1 77 ? 3.157 -2.452 -7.423 1.00 0.00 77 LEU A N 1
ATOM 1108 C CA . LEU A 1 77 ? 1.802 -2.069 -7.780 1.00 0.00 77 LEU A CA 1
ATOM 1109 C C . LEU A 1 77 ? 1.587 -0.593 -7.441 1.00 0.00 77 LEU A C 1
ATOM 1110 O O . LEU A 1 77 ? 1.105 0.175 -8.272 1.00 0.00 77 LEU A O 1
ATOM 1126 N N . LEU A 1 78 ? 1.957 -0.240 -6.219 1.00 0.00 78 LEU A N 1
ATOM 1127 C CA . LEU A 1 78 ? 1.811 1.131 -5.759 1.00 0.00 78 LEU A CA 1
ATOM 1128 C C . LEU A 1 78 ? 2.543 2.068 -6.723 1.00 0.00 78 LEU A C 1
ATOM 1129 O O . LEU A 1 78 ? 1.915 2.878 -7.403 1.00 0.00 78 LEU A O 1
ATOM 1145 N N . ASP A 1 79 ? 3.860 1.926 -6.749 1.00 0.00 79 ASP A N 1
ATOM 1146 C CA . ASP A 1 79 ? 4.684 2.749 -7.618 1.00 0.00 79 ASP A CA 1
ATOM 1147 C C . ASP A 1 79 ? 4.038 2.828 -9.002 1.00 0.00 79 ASP A C 1
ATOM 1148 O O . ASP A 1 79 ? 4.007 3.893 -9.617 1.00 0.00 79 ASP A O 1
ATOM 1157 N N . GLN A 1 80 ? 3.537 1.686 -9.452 1.00 0.00 80 GLN A N 1
ATOM 1158 C CA . GLN A 1 80 ? 2.894 1.613 -10.753 1.00 0.00 80 GLN A CA 1
ATOM 1159 C C . GLN A 1 80 ? 1.812 2.688 -10.871 1.00 0.00 80 GLN A C 1
ATOM 1160 O O . GLN A 1 80 ? 1.866 3.533 -11.764 1.00 0.00 80 GLN A O 1
ATOM 1174 N N . ILE A 1 81 ? 0.854 2.621 -9.958 1.00 0.00 81 ILE A N 1
ATOM 1175 C CA . ILE A 1 81 ? -0.239 3.578 -9.949 1.00 0.00 81 ILE A CA 1
ATOM 1176 C C . ILE A 1 81 ? 0.323 4.990 -10.130 1.00 0.00 81 ILE A C 1
ATOM 1177 O O . ILE A 1 81 ? -0.132 5.737 -10.995 1.00 0.00 81 ILE A O 1
ATOM 1193 N N . VAL A 1 82 ? 1.304 5.312 -9.300 1.00 0.00 82 VAL A N 1
ATOM 1194 C CA . VAL A 1 82 ? 1.933 6.621 -9.357 1.00 0.00 82 VAL A CA 1
ATOM 1195 C C . VAL A 1 82 ? 2.513 6.842 -10.756 1.00 0.00 82 VAL A C 1
ATOM 1196 O O . VAL A 1 82 ? 2.210 7.840 -11.407 1.00 0.00 82 VAL A O 1
ATOM 1209 N N . GLU A 1 83 ? 3.338 5.894 -11.176 1.00 0.00 83 GLU A N 1
ATOM 1210 C CA . GLU A 1 83 ? 3.964 5.973 -12.485 1.00 0.00 83 GLU A CA 1
ATOM 1211 C C . GLU A 1 83 ? 2.902 6.165 -13.570 1.00 0.00 83 GLU A C 1
ATOM 1212 O O . GLU A 1 83 ? 3.002 7.079 -14.387 1.00 0.00 83 GLU A O 1
ATOM 1224 N N . LYS A 1 84 ? 1.909 5.288 -13.543 1.00 0.00 84 LYS A N 1
ATOM 1225 C CA . LYS A 1 84 ? 0.830 5.349 -14.514 1.00 0.00 84 LYS A CA 1
ATOM 1226 C C . LYS A 1 84 ? 0.100 6.686 -14.375 1.00 0.00 84 LYS A C 1
ATOM 1227 O O . LYS A 1 84 ? -0.550 7.144 -15.314 1.00 0.00 84 LYS A O 1
ATOM 1246 N N . GLY A 1 85 ? 0.231 7.276 -13.195 1.00 0.00 85 GLY A N 1
ATOM 1247 C CA . GLY A 1 85 ? -0.409 8.551 -12.921 1.00 0.00 85 GLY A CA 1
ATOM 1248 C C . GLY A 1 85 ? 0.626 9.612 -12.538 1.00 0.00 85 GLY A C 1
ATOM 1249 O O . GLY A 1 85 ? 0.446 10.336 -11.560 1.00 0.00 85 GLY A O 1
ATOM 1253 N N . ARG A 1 86 ? 1.687 9.670 -13.330 1.00 0.00 86 ARG A N 1
ATOM 1254 C CA . ARG A 1 86 ? 2.750 10.630 -13.087 1.00 0.00 86 ARG A CA 1
ATOM 1255 C C . ARG A 1 86 ? 2.824 11.642 -14.232 1.00 0.00 86 ARG A C 1
ATOM 1256 O O . ARG A 1 86 ? 2.826 12.850 -13.999 1.00 0.00 86 ARG A O 1
ATOM 1277 N N . SER A 1 87 ? 2.882 11.112 -15.445 1.00 0.00 87 SER A N 1
ATOM 1278 C CA . SER A 1 87 ? 2.955 11.954 -16.627 1.00 0.00 87 SER A CA 1
ATOM 1279 C C . SER A 1 87 ? 2.997 11.085 -17.886 1.00 0.00 87 SER A C 1
ATOM 1280 O O . SER A 1 87 ? 3.497 9.962 -17.853 1.00 0.00 87 SER A O 1
ATOM 1288 N N . GLY A 1 88 ? 2.464 11.639 -18.966 1.00 0.00 88 GLY A N 1
ATOM 1289 C CA . GLY A 1 88 ? 2.434 10.929 -20.233 1.00 0.00 88 GLY A CA 1
ATOM 1290 C C . GLY A 1 88 ? 3.631 11.314 -21.105 1.00 0.00 88 GLY A C 1
ATOM 1291 O O . GLY A 1 88 ? 4.212 12.384 -20.931 1.00 0.00 88 GLY A O 1
ATOM 1295 N N . PRO A 1 89 ? 3.972 10.397 -22.050 1.00 0.00 89 PRO A N 1
ATOM 1296 C CA . PRO A 1 89 ? 5.089 10.630 -22.950 1.00 0.00 89 PRO A CA 1
ATOM 1297 C C . PRO A 1 89 ? 4.721 11.653 -24.027 1.00 0.00 89 PRO A C 1
ATOM 1298 O O . PRO A 1 89 ? 4.571 11.302 -25.196 1.00 0.00 89 PRO A O 1
ATOM 1309 N N . SER A 1 90 ? 4.586 12.898 -23.594 1.00 0.00 90 SER A N 1
ATOM 1310 C CA . SER A 1 90 ? 4.238 13.974 -24.506 1.00 0.00 90 SER A CA 1
ATOM 1311 C C . SER A 1 90 ? 2.922 13.653 -25.216 1.00 0.00 90 SER A C 1
ATOM 1312 O O . SER A 1 90 ? 2.873 12.769 -26.070 1.00 0.00 90 SER A O 1
ATOM 1320 N N . SER A 1 91 ? 1.887 14.389 -24.837 1.00 0.00 91 SER A N 1
ATOM 1321 C CA . SER A 1 91 ? 0.574 14.193 -25.428 1.00 0.00 91 SER A CA 1
ATOM 1322 C C . SER A 1 91 ? 0.700 14.031 -26.944 1.00 0.00 91 SER A C 1
ATOM 1323 O O . SER A 1 91 ? 0.899 15.010 -27.662 1.00 0.00 91 SER A O 1
ATOM 1331 N N . GLY A 1 92 ? 0.580 12.788 -27.386 1.00 0.00 92 GLY A N 1
ATOM 1332 C CA . GLY A 1 92 ? 0.678 12.485 -28.804 1.00 0.00 92 GLY A CA 1
ATOM 1333 C C . GLY A 1 92 ? -0.191 13.436 -29.629 1.00 0.00 92 GLY A C 1
ATOM 1334 O O . GLY A 1 92 ? 0.193 13.840 -30.726 1.00 0.00 92 GLY A O 1
ATOM 1338 N N . GLY A 1 1 ? 20.145 -30.379 -22.738 1.00 0.00 1 GLY A N 2
ATOM 1339 C CA . GLY A 1 1 ? 18.809 -30.541 -22.190 1.00 0.00 1 GLY A CA 2
ATOM 1340 C C . GLY A 1 1 ? 18.865 -31.085 -20.761 1.00 0.00 1 GLY A C 2
ATOM 1341 O O . GLY A 1 1 ? 19.873 -30.932 -20.074 1.00 0.00 1 GLY A O 2
ATOM 1345 N N . SER A 1 2 ? 17.768 -31.710 -20.357 1.00 0.00 2 SER A N 2
ATOM 1346 C CA . SER A 1 2 ? 17.680 -32.277 -19.023 1.00 0.00 2 SER A CA 2
ATOM 1347 C C . SER A 1 2 ? 17.904 -31.186 -17.974 1.00 0.00 2 SER A C 2
ATOM 1348 O O . SER A 1 2 ? 18.909 -31.198 -17.266 1.00 0.00 2 SER A O 2
ATOM 1356 N N . SER A 1 3 ? 16.950 -30.269 -17.907 1.00 0.00 3 SER A N 2
ATOM 1357 C CA . SER A 1 3 ? 17.030 -29.173 -16.957 1.00 0.00 3 SER A CA 2
ATOM 1358 C C . SER A 1 3 ? 15.663 -28.499 -16.818 1.00 0.00 3 SER A C 2
ATOM 1359 O O . SER A 1 3 ? 15.231 -27.774 -17.712 1.00 0.00 3 SER A O 2
ATOM 1367 N N . GLY A 1 4 ? 15.022 -28.763 -15.689 1.00 0.00 4 GLY A N 2
ATOM 1368 C CA . GLY A 1 4 ? 13.713 -28.192 -15.421 1.00 0.00 4 GLY A CA 2
ATOM 1369 C C . GLY A 1 4 ? 13.123 -28.755 -14.127 1.00 0.00 4 GLY A C 2
ATOM 1370 O O . GLY A 1 4 ? 12.367 -29.725 -14.155 1.00 0.00 4 GLY A O 2
ATOM 1374 N N . SER A 1 5 ? 13.491 -28.122 -13.022 1.00 0.00 5 SER A N 2
ATOM 1375 C CA . SER A 1 5 ? 13.008 -28.547 -11.720 1.00 0.00 5 SER A CA 2
ATOM 1376 C C . SER A 1 5 ? 13.290 -27.463 -10.677 1.00 0.00 5 SER A C 2
ATOM 1377 O O . SER A 1 5 ? 14.347 -26.835 -10.701 1.00 0.00 5 SER A O 2
ATOM 1385 N N . SER A 1 6 ? 12.326 -27.278 -9.787 1.00 0.00 6 SER A N 2
ATOM 1386 C CA . SER A 1 6 ? 12.457 -26.281 -8.739 1.00 0.00 6 SER A CA 2
ATOM 1387 C C . SER A 1 6 ? 11.955 -26.849 -7.410 1.00 0.00 6 SER A C 2
ATOM 1388 O O . SER A 1 6 ? 11.052 -27.684 -7.390 1.00 0.00 6 SER A O 2
ATOM 1396 N N . GLY A 1 7 ? 12.561 -26.374 -6.332 1.00 0.00 7 GLY A N 2
ATOM 1397 C CA . GLY A 1 7 ? 12.186 -26.825 -5.003 1.00 0.00 7 GLY A CA 2
ATOM 1398 C C . GLY A 1 7 ? 12.973 -26.073 -3.927 1.00 0.00 7 GLY A C 2
ATOM 1399 O O . GLY A 1 7 ? 13.982 -26.572 -3.429 1.00 0.00 7 GLY A O 2
ATOM 1403 N N . HIS A 1 8 ? 12.483 -24.887 -3.601 1.00 0.00 8 HIS A N 2
ATOM 1404 C CA . HIS A 1 8 ? 13.128 -24.062 -2.593 1.00 0.00 8 HIS A CA 2
ATOM 1405 C C . HIS A 1 8 ? 12.347 -22.758 -2.421 1.00 0.00 8 HIS A C 2
ATOM 1406 O O . HIS A 1 8 ? 12.018 -22.093 -3.403 1.00 0.00 8 HIS A O 2
ATOM 1420 N N . GLN A 1 9 ? 12.073 -22.430 -1.167 1.00 0.00 9 GLN A N 2
ATOM 1421 C CA . GLN A 1 9 ? 11.337 -21.217 -0.854 1.00 0.00 9 GLN A CA 2
ATOM 1422 C C . GLN A 1 9 ? 11.627 -20.776 0.582 1.00 0.00 9 GLN A C 2
ATOM 1423 O O . GLN A 1 9 ? 12.105 -19.666 0.810 1.00 0.00 9 GLN A O 2
ATOM 1437 N N . GLN A 1 10 ? 11.325 -21.669 1.514 1.00 0.00 10 GLN A N 2
ATOM 1438 C CA . GLN A 1 10 ? 11.547 -21.386 2.921 1.00 0.00 10 GLN A CA 2
ATOM 1439 C C . GLN A 1 10 ? 10.664 -20.221 3.374 1.00 0.00 10 GLN A C 2
ATOM 1440 O O . GLN A 1 10 ? 10.806 -19.102 2.884 1.00 0.00 10 GLN A O 2
ATOM 1454 N N . GLN A 1 11 ? 9.770 -20.525 4.305 1.00 0.00 11 GLN A N 2
ATOM 1455 C CA . GLN A 1 11 ? 8.864 -19.517 4.829 1.00 0.00 11 GLN A CA 2
ATOM 1456 C C . GLN A 1 11 ? 9.571 -18.665 5.885 1.00 0.00 11 GLN A C 2
ATOM 1457 O O . GLN A 1 11 ? 10.538 -19.110 6.501 1.00 0.00 11 GLN A O 2
ATOM 1471 N N . ARG A 1 12 ? 9.062 -17.454 6.060 1.00 0.00 12 ARG A N 2
ATOM 1472 C CA . ARG A 1 12 ? 9.633 -16.536 7.030 1.00 0.00 12 ARG A CA 2
ATOM 1473 C C . ARG A 1 12 ? 8.522 -15.829 7.810 1.00 0.00 12 ARG A C 2
ATOM 1474 O O . ARG A 1 12 ? 7.342 -16.012 7.518 1.00 0.00 12 ARG A O 2
ATOM 1495 N N . SER A 1 13 ? 8.940 -15.035 8.785 1.00 0.00 13 SER A N 2
ATOM 1496 C CA . SER A 1 13 ? 7.996 -14.299 9.608 1.00 0.00 13 SER A CA 2
ATOM 1497 C C . SER A 1 13 ? 7.512 -13.053 8.863 1.00 0.00 13 SER A C 2
ATOM 1498 O O . SER A 1 13 ? 8.001 -12.746 7.777 1.00 0.00 13 SER A O 2
ATOM 1506 N N . VAL A 1 14 ? 6.558 -12.369 9.477 1.00 0.00 14 VAL A N 2
ATOM 1507 C CA . VAL A 1 14 ? 6.003 -11.163 8.886 1.00 0.00 14 VAL A CA 2
ATOM 1508 C C . VAL A 1 14 ? 6.925 -9.980 9.191 1.00 0.00 14 VAL A C 2
ATOM 1509 O O . VAL A 1 14 ? 7.536 -9.924 10.257 1.00 0.00 14 VAL A O 2
ATOM 1522 N N . MET A 1 15 ? 6.996 -9.065 8.236 1.00 0.00 15 MET A N 2
ATOM 1523 C CA . MET A 1 15 ? 7.832 -7.887 8.389 1.00 0.00 15 MET A CA 2
ATOM 1524 C C . MET A 1 15 ? 7.026 -6.608 8.154 1.00 0.00 15 MET A C 2
ATOM 1525 O O . MET A 1 15 ? 5.957 -6.646 7.547 1.00 0.00 15 MET A O 2
ATOM 1539 N N . THR A 1 16 ? 7.570 -5.504 8.646 1.00 0.00 16 THR A N 2
ATOM 1540 C CA . THR A 1 16 ? 6.915 -4.216 8.496 1.00 0.00 16 THR A CA 2
ATOM 1541 C C . THR A 1 16 ? 7.867 -3.205 7.853 1.00 0.00 16 THR A C 2
ATOM 1542 O O . THR A 1 16 ? 8.959 -2.963 8.365 1.00 0.00 16 THR A O 2
ATOM 1553 N N . GLU A 1 17 ? 7.419 -2.643 6.741 1.00 0.00 17 GLU A N 2
ATOM 1554 C CA . GLU A 1 17 ? 8.217 -1.664 6.023 1.00 0.00 17 GLU A CA 2
ATOM 1555 C C . GLU A 1 17 ? 7.495 -0.315 5.985 1.00 0.00 17 GLU A C 2
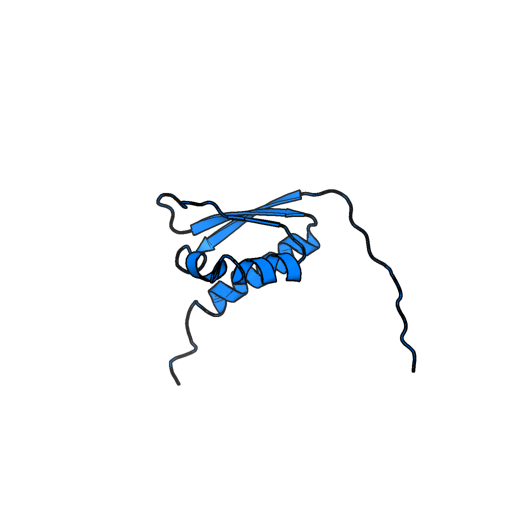ATOM 1556 O O . GLU A 1 17 ? 6.337 -0.215 6.388 1.00 0.00 17 GLU A O 2
ATOM 1568 N N . GLU A 1 18 ? 8.208 0.689 5.495 1.00 0.00 18 GLU A N 2
ATOM 1569 C CA . GLU A 1 18 ? 7.650 2.026 5.399 1.00 0.00 18 GLU A CA 2
ATOM 1570 C C . GLU A 1 18 ? 7.763 2.547 3.965 1.00 0.00 18 GLU A C 2
ATOM 1571 O O . GLU A 1 18 ? 8.82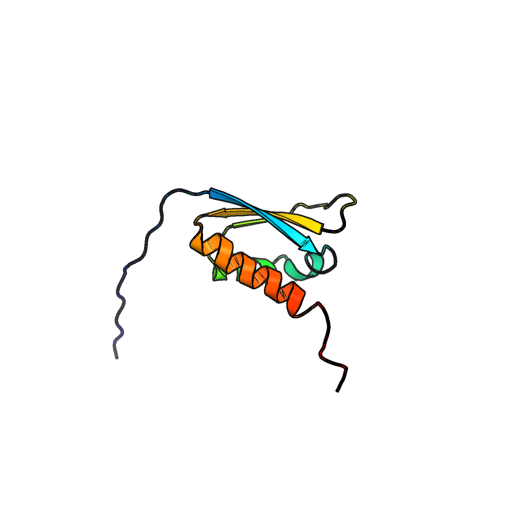0 3.025 3.556 1.00 0.00 18 GLU A O 2
ATOM 1583 N N . TYR A 1 19 ? 6.660 2.436 3.240 1.00 0.00 19 TYR A N 2
ATOM 1584 C CA . TYR A 1 19 ? 6.622 2.890 1.860 1.00 0.00 19 TYR A CA 2
ATOM 1585 C C . TYR A 1 19 ? 5.885 4.225 1.741 1.00 0.00 19 TYR A C 2
ATOM 1586 O O . TYR A 1 19 ? 4.726 4.335 2.139 1.00 0.00 19 TYR A O 2
ATOM 1604 N N . LYS A 1 20 ? 6.587 5.206 1.193 1.00 0.00 20 LYS A N 2
ATOM 1605 C CA . LYS A 1 20 ? 6.013 6.529 1.018 1.00 0.00 20 LYS A CA 2
ATOM 1606 C C . LYS A 1 20 ? 5.424 6.642 -0.390 1.00 0.00 20 LYS A C 2
ATOM 1607 O O . LYS A 1 20 ? 5.979 6.099 -1.344 1.00 0.00 20 LYS A O 2
ATOM 1626 N N . VAL A 1 21 ? 4.308 7.350 -0.474 1.00 0.00 21 VAL A N 2
ATOM 1627 C CA . VAL A 1 21 ? 3.637 7.541 -1.749 1.00 0.00 21 VAL A CA 2
ATOM 1628 C C . VAL A 1 21 ? 3.163 8.992 -1.859 1.00 0.00 21 VAL A C 2
ATOM 1629 O O . VAL A 1 21 ? 3.010 9.677 -0.849 1.00 0.00 21 VAL A O 2
ATOM 1642 N N . PRO A 1 22 ? 2.939 9.429 -3.127 1.00 0.00 22 PRO A N 2
ATOM 1643 C CA . PRO A 1 22 ? 2.486 10.786 -3.382 1.00 0.00 22 PRO A CA 2
ATOM 1644 C C . PRO A 1 22 ? 1.006 10.945 -3.029 1.00 0.00 22 PRO A C 2
ATOM 1645 O O . PRO A 1 22 ? 0.149 10.291 -3.620 1.00 0.00 22 PRO A O 2
ATOM 1656 N N . ASP A 1 23 ? 0.752 11.819 -2.066 1.00 0.00 23 ASP A N 2
ATOM 1657 C CA . ASP A 1 23 ? -0.610 12.073 -1.626 1.00 0.00 23 ASP A CA 2
ATOM 1658 C C . ASP A 1 23 ? -1.484 12.385 -2.842 1.00 0.00 23 ASP A C 2
ATOM 1659 O O . ASP A 1 23 ? -2.683 12.113 -2.836 1.00 0.00 23 ASP A O 2
ATOM 1668 N N . GLY A 1 24 ? -0.849 12.951 -3.858 1.00 0.00 24 GLY A N 2
ATOM 1669 C CA . GLY A 1 24 ? -1.553 13.303 -5.079 1.00 0.00 24 GLY A CA 2
ATOM 1670 C C . GLY A 1 24 ? -1.996 12.050 -5.837 1.00 0.00 24 GLY A C 2
ATOM 1671 O O . GLY A 1 24 ? -2.715 12.143 -6.831 1.00 0.00 24 GLY A O 2
ATOM 1675 N N . MET A 1 25 ? -1.547 10.907 -5.340 1.00 0.00 25 MET A N 2
ATOM 1676 C CA . MET A 1 25 ? -1.888 9.637 -5.958 1.00 0.00 25 MET A CA 2
ATOM 1677 C C . MET A 1 25 ? -2.528 8.688 -4.943 1.00 0.00 25 MET A C 2
ATOM 1678 O O . MET A 1 25 ? -3.480 7.979 -5.266 1.00 0.00 25 MET A O 2
ATOM 1692 N N . VAL A 1 26 ? -1.979 8.704 -3.738 1.00 0.00 26 VAL A N 2
ATOM 1693 C CA . VAL A 1 26 ? -2.485 7.853 -2.674 1.00 0.00 26 VAL A CA 2
ATOM 1694 C C . VAL A 1 26 ? -4.014 7.904 -2.669 1.00 0.00 26 VAL A C 2
ATOM 1695 O O . VAL A 1 26 ? -4.673 6.866 -2.650 1.00 0.00 26 VAL A O 2
ATOM 1708 N N . GLY A 1 27 ? -4.533 9.123 -2.685 1.00 0.00 27 GLY A N 2
ATOM 1709 C CA . GLY A 1 27 ? -5.972 9.323 -2.682 1.00 0.00 27 GLY A CA 2
ATOM 1710 C C . GLY A 1 27 ? -6.646 8.473 -3.761 1.00 0.00 27 GLY A C 2
ATOM 1711 O O . GLY A 1 27 ? -7.793 8.057 -3.603 1.00 0.00 27 GLY A O 2
ATOM 1715 N N . PHE A 1 28 ? -5.905 8.240 -4.834 1.00 0.00 28 PHE A N 2
ATOM 1716 C CA . PHE A 1 28 ? -6.416 7.447 -5.939 1.00 0.00 28 PHE A CA 2
ATOM 1717 C C . PHE A 1 28 ? -6.005 5.980 -5.797 1.00 0.00 28 PHE A C 2
ATOM 1718 O O . PHE A 1 28 ? -6.645 5.095 -6.364 1.00 0.00 28 PHE A O 2
ATOM 1735 N N . ILE A 1 29 ? -4.940 5.768 -5.038 1.00 0.00 29 ILE A N 2
ATOM 1736 C CA . ILE A 1 29 ? -4.436 4.423 -4.815 1.00 0.00 29 ILE A CA 2
ATOM 1737 C C . ILE A 1 29 ? -5.486 3.610 -4.056 1.00 0.00 29 ILE A C 2
ATOM 1738 O O . ILE A 1 29 ? -5.716 2.442 -4.367 1.00 0.00 29 ILE A O 2
ATOM 1754 N N . ILE A 1 30 ? -6.094 4.258 -3.073 1.00 0.00 30 ILE A N 2
ATOM 1755 C CA . ILE A 1 30 ? -7.114 3.609 -2.267 1.00 0.00 30 ILE A CA 2
ATOM 1756 C C . ILE A 1 30 ? -8.219 3.076 -3.182 1.00 0.00 30 ILE A C 2
ATOM 1757 O O . ILE A 1 30 ? -8.478 1.874 -3.212 1.00 0.00 30 ILE A O 2
ATOM 1773 N N . GLY A 1 31 ? -8.839 3.996 -3.906 1.00 0.00 31 GLY A N 2
ATOM 1774 C CA . GLY A 1 31 ? -9.910 3.634 -4.819 1.00 0.00 31 GLY A CA 2
ATOM 1775 C C . GLY A 1 31 ? -11.278 3.824 -4.162 1.00 0.00 31 GLY A C 2
ATOM 1776 O O . GLY A 1 31 ? -11.367 4.290 -3.027 1.00 0.00 31 GLY A O 2
ATOM 1780 N N . ARG A 1 32 ? -12.312 3.455 -4.905 1.00 0.00 32 ARG A N 2
ATOM 1781 C CA . ARG A 1 32 ? -13.672 3.580 -4.409 1.00 0.00 32 ARG A CA 2
ATOM 1782 C C . ARG A 1 32 ? -13.934 2.547 -3.311 1.00 0.00 32 ARG A C 2
ATOM 1783 O O . ARG A 1 32 ? -14.142 1.369 -3.599 1.00 0.00 32 ARG A O 2
ATOM 1804 N N . GLY A 1 33 ? -13.915 3.025 -2.076 1.00 0.00 33 GLY A N 2
ATOM 1805 C CA . GLY A 1 33 ? -14.148 2.158 -0.934 1.00 0.00 33 GLY A CA 2
ATOM 1806 C C . GLY A 1 33 ? -12.886 1.369 -0.578 1.00 0.00 33 GLY A C 2
ATOM 1807 O O . GLY A 1 33 ? -12.941 0.423 0.206 1.00 0.00 33 GLY A O 2
ATOM 1811 N N . GLY A 1 34 ? -11.778 1.789 -1.171 1.00 0.00 34 GLY A N 2
ATOM 1812 C CA . GLY A 1 34 ? -10.504 1.134 -0.926 1.00 0.00 34 GLY A CA 2
ATOM 1813 C C . GLY A 1 34 ? -10.413 -0.190 -1.688 1.00 0.00 34 GLY A C 2
ATOM 1814 O O . GLY A 1 34 ? -9.891 -1.175 -1.168 1.00 0.00 34 GLY A O 2
ATOM 1818 N N . GLU A 1 35 ? -10.929 -0.171 -2.908 1.00 0.00 35 GLU A N 2
ATOM 1819 C CA . GLU A 1 35 ? -10.913 -1.357 -3.747 1.00 0.00 35 GLU A CA 2
ATOM 1820 C C . GLU A 1 35 ? -9.659 -1.370 -4.623 1.00 0.00 35 GLU A C 2
ATOM 1821 O O . GLU A 1 35 ? -9.121 -2.434 -4.928 1.00 0.00 35 GLU A O 2
ATOM 1833 N N . GLN A 1 36 ? -9.230 -0.176 -5.005 1.00 0.00 36 GLN A N 2
ATOM 1834 C CA . GLN A 1 36 ? -8.049 -0.037 -5.840 1.00 0.00 36 GLN A CA 2
ATOM 1835 C C . GLN A 1 36 ? -6.833 -0.658 -5.149 1.00 0.00 36 GLN A C 2
ATOM 1836 O O . GLN A 1 36 ? -5.957 -1.215 -5.808 1.00 0.00 36 GLN A O 2
ATOM 1850 N N . ILE A 1 37 ? -6.820 -0.542 -3.829 1.00 0.00 37 ILE A N 2
ATOM 1851 C CA . ILE A 1 37 ? -5.726 -1.085 -3.041 1.00 0.00 37 ILE A CA 2
ATOM 1852 C C . ILE A 1 37 ? -5.989 -2.567 -2.765 1.00 0.00 37 ILE A C 2
ATOM 1853 O O . ILE A 1 37 ? -5.066 -3.379 -2.789 1.00 0.00 37 ILE A O 2
ATOM 1869 N N . SER A 1 38 ? -7.252 -2.873 -2.510 1.00 0.00 38 SER A N 2
ATOM 1870 C CA . SER A 1 38 ? -7.648 -4.243 -2.230 1.00 0.00 38 SER A CA 2
ATOM 1871 C C . SER A 1 38 ? -7.001 -5.192 -3.242 1.00 0.00 38 SER A C 2
ATOM 1872 O O . SER A 1 38 ? -6.386 -6.186 -2.860 1.00 0.00 38 SER A O 2
ATOM 1880 N N . ARG A 1 39 ? -7.163 -4.851 -4.512 1.00 0.00 39 ARG A N 2
ATOM 1881 C CA . ARG A 1 39 ? -6.603 -5.660 -5.581 1.00 0.00 39 ARG A CA 2
ATOM 1882 C C . ARG A 1 39 ? -5.085 -5.775 -5.420 1.00 0.00 39 ARG A C 2
ATOM 1883 O O . ARG A 1 39 ? -4.507 -6.826 -5.691 1.00 0.00 39 ARG A O 2
ATOM 1904 N N . ILE A 1 40 ? -4.484 -4.679 -4.981 1.00 0.00 40 ILE A N 2
ATOM 1905 C CA . ILE A 1 40 ? -3.046 -4.643 -4.781 1.00 0.00 40 ILE A CA 2
ATOM 1906 C C . ILE A 1 40 ? -2.684 -5.487 -3.557 1.00 0.00 40 ILE A C 2
ATOM 1907 O O . ILE A 1 40 ? -1.664 -6.175 -3.553 1.00 0.00 40 ILE A O 2
ATOM 1923 N N . GLN A 1 41 ? -3.539 -5.407 -2.549 1.00 0.00 41 GLN A N 2
ATOM 1924 C CA . GLN A 1 41 ? -3.323 -6.154 -1.322 1.00 0.00 41 GLN A CA 2
ATOM 1925 C C . GLN A 1 41 ? -3.526 -7.651 -1.570 1.00 0.00 41 GLN A C 2
ATOM 1926 O O . GLN A 1 41 ? -2.853 -8.481 -0.961 1.00 0.00 41 GLN A O 2
ATOM 1940 N N . GLN A 1 42 ? -4.456 -7.949 -2.465 1.00 0.00 42 GLN A N 2
ATOM 1941 C CA . GLN A 1 42 ? -4.756 -9.330 -2.801 1.00 0.00 42 GLN A CA 2
ATOM 1942 C C . GLN A 1 42 ? -3.772 -9.847 -3.853 1.00 0.00 42 GLN A C 2
ATOM 1943 O O . GLN A 1 42 ? -3.452 -11.034 -3.879 1.00 0.00 42 GLN A O 2
ATOM 1957 N N . GLU A 1 43 ? -3.320 -8.929 -4.695 1.00 0.00 43 GLU A N 2
ATOM 1958 C CA . GLU A 1 43 ? -2.379 -9.276 -5.746 1.00 0.00 43 GLU A CA 2
ATOM 1959 C C . GLU A 1 43 ? -1.020 -9.637 -5.144 1.00 0.00 43 GLU A C 2
ATOM 1960 O O . GLU A 1 43 ? -0.433 -10.660 -5.495 1.00 0.00 43 GLU A O 2
ATOM 1972 N N . SER A 1 44 ? -0.559 -8.778 -4.247 1.00 0.00 44 SER A N 2
ATOM 1973 C CA . SER A 1 44 ? 0.721 -8.993 -3.593 1.00 0.00 44 SER A CA 2
ATOM 1974 C C . SER A 1 44 ? 0.514 -9.732 -2.270 1.00 0.00 44 SER A C 2
ATOM 1975 O O . SER A 1 44 ? 1.478 -10.049 -1.574 1.00 0.00 44 SER A O 2
ATOM 1983 N N . GLY A 1 45 ? -0.749 -9.986 -1.961 1.00 0.00 45 GLY A N 2
ATOM 1984 C CA . GLY A 1 45 ? -1.095 -10.682 -0.734 1.00 0.00 45 GLY A CA 2
ATOM 1985 C C . GLY A 1 45 ? -0.396 -10.048 0.471 1.00 0.00 45 GLY A C 2
ATOM 1986 O O . GLY A 1 45 ? 0.008 -10.749 1.398 1.00 0.00 45 GLY A O 2
ATOM 1990 N N . CYS A 1 46 ? -0.273 -8.730 0.418 1.00 0.00 46 CYS A N 2
ATOM 1991 C CA . CYS A 1 46 ? 0.370 -7.995 1.493 1.00 0.00 46 CYS A CA 2
ATOM 1992 C C . CYS A 1 46 ? -0.614 -6.946 2.015 1.00 0.00 46 CYS A C 2
ATOM 1993 O O . CYS A 1 46 ? -1.458 -6.455 1.266 1.00 0.00 46 CYS A O 2
ATOM 2001 N N . LYS A 1 47 ? -0.474 -6.633 3.295 1.00 0.00 47 LYS A N 2
ATOM 2002 C CA . LYS A 1 47 ? -1.340 -5.652 3.925 1.00 0.00 47 LYS A CA 2
ATOM 2003 C C . LYS A 1 47 ? -0.765 -4.252 3.701 1.00 0.00 47 LYS A C 2
ATOM 2004 O O . LYS A 1 47 ? 0.451 -4.071 3.693 1.00 0.00 47 LYS A O 2
ATOM 2023 N N . ILE A 1 48 ? -1.667 -3.298 3.524 1.00 0.00 48 ILE A N 2
ATOM 2024 C CA . ILE A 1 48 ? -1.265 -1.920 3.301 1.00 0.00 48 ILE A CA 2
ATOM 2025 C C . ILE A 1 48 ? -2.102 -0.998 4.190 1.00 0.00 48 ILE A C 2
ATOM 2026 O O . ILE A 1 48 ? -3.274 -0.755 3.909 1.00 0.00 48 ILE A O 2
ATOM 2042 N N . GLN A 1 49 ? -1.466 -0.509 5.245 1.00 0.00 49 GLN A N 2
ATOM 2043 C CA . GLN A 1 49 ? -2.138 0.380 6.177 1.00 0.00 49 GLN A CA 2
ATOM 2044 C C . GLN A 1 49 ? -1.736 1.832 5.908 1.00 0.00 49 GLN A C 2
ATOM 2045 O O . GLN A 1 49 ? -0.666 2.271 6.326 1.00 0.00 49 GLN A O 2
ATOM 2059 N N . ILE A 1 50 ? -2.616 2.537 5.212 1.00 0.00 50 ILE A N 2
ATOM 2060 C CA . ILE A 1 50 ? -2.367 3.930 4.883 1.00 0.00 50 ILE A CA 2
ATOM 2061 C C . ILE A 1 50 ? -3.034 4.824 5.929 1.00 0.00 50 ILE A C 2
ATOM 2062 O O . ILE A 1 50 ? -4.123 4.516 6.410 1.00 0.00 50 ILE A O 2
ATOM 2078 N N . ALA A 1 51 ? -2.353 5.914 6.251 1.00 0.00 51 ALA A N 2
ATOM 2079 C CA . ALA A 1 51 ? -2.867 6.856 7.231 1.00 0.00 51 ALA A CA 2
ATOM 2080 C C . ALA A 1 51 ? -4.136 7.512 6.685 1.00 0.00 51 ALA A C 2
ATOM 2081 O O . ALA A 1 51 ? -4.321 7.601 5.473 1.00 0.00 51 ALA A O 2
ATOM 2088 N N . PRO A 1 52 ? -5.000 7.967 7.632 1.00 0.00 52 PRO A N 2
ATOM 2089 C CA . PRO A 1 52 ? -6.247 8.613 7.258 1.00 0.00 52 PRO A CA 2
ATOM 2090 C C . PRO A 1 52 ? -5.998 10.035 6.753 1.00 0.00 52 PRO A C 2
ATOM 2091 O O . PRO A 1 52 ? -6.800 10.578 5.994 1.00 0.00 52 PRO A O 2
ATOM 2102 N N . ASP A 1 53 ? -4.883 10.599 7.193 1.00 0.00 53 ASP A N 2
ATOM 2103 C CA . ASP A 1 53 ? -4.518 11.947 6.794 1.00 0.00 53 ASP A CA 2
ATOM 2104 C C . ASP A 1 53 ? -3.025 12.164 7.051 1.00 0.00 53 ASP A C 2
ATOM 2105 O O . ASP A 1 53 ? -2.610 12.359 8.193 1.00 0.00 53 ASP A O 2
ATOM 2114 N N . SER A 1 54 ? -2.259 12.124 5.971 1.00 0.00 54 SER A N 2
ATOM 2115 C CA . SER A 1 54 ? -0.822 12.314 6.065 1.00 0.00 54 SER A CA 2
ATOM 2116 C C . SER A 1 54 ? -0.511 13.533 6.937 1.00 0.00 54 SER A C 2
ATOM 2117 O O . SER A 1 54 ? 0.503 13.560 7.633 1.00 0.00 54 SER A O 2
ATOM 2125 N N . GLY A 1 55 ? -1.402 14.511 6.870 1.00 0.00 55 GLY A N 2
ATOM 2126 C CA . GLY A 1 55 ? -1.235 15.729 7.644 1.00 0.00 55 GLY A CA 2
ATOM 2127 C C . GLY A 1 55 ? -0.874 16.909 6.739 1.00 0.00 55 GLY A C 2
ATOM 2128 O O . GLY A 1 55 ? -0.845 18.054 7.188 1.00 0.00 55 GLY A O 2
ATOM 2132 N N . GLY A 1 56 ? -0.607 16.588 5.482 1.00 0.00 56 GLY A N 2
ATOM 2133 C CA . GLY A 1 56 ? -0.249 17.608 4.510 1.00 0.00 56 GLY A CA 2
ATOM 2134 C C . GLY A 1 56 ? 1.100 17.294 3.859 1.00 0.00 56 GLY A C 2
ATOM 2135 O O . GLY A 1 56 ? 1.446 17.874 2.831 1.00 0.00 56 GLY A O 2
ATOM 2139 N N . LEU A 1 57 ? 1.824 16.378 4.484 1.00 0.00 57 LEU A N 2
ATOM 2140 C CA . LEU A 1 57 ? 3.127 15.980 3.978 1.00 0.00 57 LEU A CA 2
ATOM 2141 C C . LEU A 1 57 ? 3.033 15.745 2.469 1.00 0.00 57 LEU A C 2
ATOM 2142 O O . LEU A 1 57 ? 1.940 15.583 1.929 1.00 0.00 57 LEU A O 2
ATOM 2158 N N . PRO A 1 58 ? 4.225 15.734 1.815 1.00 0.00 58 PRO A N 2
ATOM 2159 C CA . PRO A 1 58 ? 4.288 15.522 0.379 1.00 0.00 58 PRO A CA 2
ATOM 2160 C C . PRO A 1 58 ? 4.044 14.052 0.030 1.00 0.00 58 PRO A C 2
ATOM 2161 O O . PRO A 1 58 ? 3.591 13.738 -1.069 1.00 0.00 58 PRO A O 2
ATOM 2172 N N . GLU A 1 59 ? 4.355 13.191 0.988 1.00 0.00 59 GLU A N 2
ATOM 2173 C CA . GLU A 1 59 ? 4.175 11.762 0.796 1.00 0.00 59 GLU A CA 2
ATOM 2174 C C . GLU A 1 59 ? 3.436 11.155 1.991 1.00 0.00 59 GLU A C 2
ATOM 2175 O O . GLU A 1 59 ? 3.738 11.475 3.140 1.00 0.00 59 GLU A O 2
ATOM 2187 N N . ARG A 1 60 ? 2.483 10.289 1.679 1.00 0.00 60 ARG A N 2
ATOM 2188 C CA . ARG A 1 60 ? 1.699 9.634 2.713 1.00 0.00 60 ARG A CA 2
ATOM 2189 C C . ARG A 1 60 ? 2.326 8.289 3.082 1.00 0.00 60 ARG A C 2
ATOM 2190 O O . ARG A 1 60 ? 2.386 7.380 2.256 1.00 0.00 60 ARG A O 2
ATOM 2211 N N . SER A 1 61 ? 2.778 8.203 4.325 1.00 0.00 61 SER A N 2
ATOM 2212 C CA . SER A 1 61 ? 3.399 6.984 4.814 1.00 0.00 61 SER A CA 2
ATOM 2213 C C . SER A 1 61 ? 2.392 5.832 4.773 1.00 0.00 61 SER A C 2
ATOM 2214 O O . SER A 1 61 ? 1.253 5.982 5.211 1.00 0.00 61 SER A O 2
ATOM 2222 N N . CYS A 1 62 ? 2.850 4.708 4.241 1.00 0.00 62 CYS A N 2
ATOM 2223 C CA . CYS A 1 62 ? 2.004 3.531 4.137 1.00 0.00 62 CYS A CA 2
ATOM 2224 C C . CYS A 1 62 ? 2.750 2.347 4.754 1.00 0.00 62 CYS A C 2
ATOM 2225 O O . CYS A 1 62 ? 3.772 1.909 4.226 1.00 0.00 62 CYS A O 2
ATOM 2233 N N . MET A 1 63 ? 2.211 1.861 5.862 1.00 0.00 63 MET A N 2
ATOM 2234 C CA . MET A 1 63 ? 2.813 0.735 6.556 1.00 0.00 63 MET A CA 2
ATOM 2235 C C . MET A 1 63 ? 2.364 -0.592 5.942 1.00 0.00 63 MET A C 2
ATOM 2236 O O . MET A 1 63 ? 1.175 -0.907 5.936 1.00 0.00 63 MET A O 2
ATOM 2250 N N . LEU A 1 64 ? 3.339 -1.335 5.439 1.00 0.00 64 LEU A N 2
ATOM 2251 C CA . LEU A 1 64 ? 3.059 -2.621 4.824 1.00 0.00 64 LEU A CA 2
ATOM 2252 C C . LEU A 1 64 ? 3.344 -3.736 5.831 1.00 0.00 64 LEU A C 2
ATOM 2253 O O . LEU A 1 64 ? 4.199 -3.586 6.703 1.00 0.00 64 LEU A O 2
ATOM 2269 N N . THR A 1 65 ? 2.613 -4.830 5.677 1.00 0.00 65 THR A N 2
ATOM 2270 C CA . THR A 1 65 ? 2.776 -5.970 6.563 1.00 0.00 65 THR A CA 2
ATOM 2271 C C . THR A 1 65 ? 2.583 -7.277 5.791 1.00 0.00 65 THR A C 2
ATOM 2272 O O . THR A 1 65 ? 1.616 -7.425 5.045 1.00 0.00 65 THR A O 2
ATOM 2283 N N . GLY A 1 66 ? 3.519 -8.192 5.996 1.00 0.00 66 GLY A N 2
ATOM 2284 C CA . GLY A 1 66 ? 3.464 -9.482 5.329 1.00 0.00 66 GLY A CA 2
ATOM 2285 C C . GLY A 1 66 ? 4.854 -9.915 4.858 1.00 0.00 66 GLY A C 2
ATOM 2286 O O . GLY A 1 66 ? 5.857 -9.307 5.230 1.00 0.00 66 GLY A O 2
ATOM 2290 N N . THR A 1 67 ? 4.869 -10.963 4.048 1.00 0.00 67 THR A N 2
ATOM 2291 C CA . THR A 1 67 ? 6.119 -11.485 3.523 1.00 0.00 67 THR A CA 2
ATOM 2292 C C . THR A 1 67 ? 6.917 -10.372 2.841 1.00 0.00 67 THR A C 2
ATOM 2293 O O . THR A 1 67 ? 6.367 -9.325 2.505 1.00 0.00 67 THR A O 2
ATOM 2304 N N . PRO A 1 68 ? 8.236 -10.645 2.651 1.00 0.00 68 PRO A N 2
ATOM 2305 C CA . PRO A 1 68 ? 9.116 -9.679 2.015 1.00 0.00 68 PRO A CA 2
ATOM 2306 C C . PRO A 1 68 ? 8.873 -9.627 0.505 1.00 0.00 68 PRO A C 2
ATOM 2307 O O . PRO A 1 68 ? 8.860 -8.551 -0.089 1.00 0.00 68 PRO A O 2
ATOM 2318 N N . GLU A 1 69 ? 8.687 -10.805 -0.073 1.00 0.00 69 GLU A N 2
ATOM 2319 C CA . GLU A 1 69 ? 8.446 -10.908 -1.502 1.00 0.00 69 GLU A CA 2
ATOM 2320 C C . GLU A 1 69 ? 7.091 -10.292 -1.857 1.00 0.00 69 GLU A C 2
ATOM 2321 O O . GLU A 1 69 ? 6.833 -9.979 -3.018 1.00 0.00 69 GLU A O 2
ATOM 2333 N N . SER A 1 70 ? 6.261 -10.137 -0.836 1.00 0.00 70 SER A N 2
ATOM 2334 C CA . SER A 1 70 ? 4.940 -9.564 -1.026 1.00 0.00 70 SER A CA 2
ATOM 2335 C C . SER A 1 70 ? 5.008 -8.040 -0.909 1.00 0.00 70 SER A C 2
ATOM 2336 O O . SER A 1 70 ? 4.373 -7.325 -1.682 1.00 0.00 70 SER A O 2
ATOM 2344 N N . VAL A 1 71 ? 5.785 -7.588 0.065 1.00 0.00 71 VAL A N 2
ATOM 2345 C CA . VAL A 1 71 ? 5.945 -6.162 0.293 1.00 0.00 71 VAL A CA 2
ATOM 2346 C C . VAL A 1 71 ? 6.452 -5.498 -0.989 1.00 0.00 71 VAL A C 2
ATOM 2347 O O . VAL A 1 71 ? 5.931 -4.465 -1.405 1.00 0.00 71 VAL A O 2
ATOM 2360 N N . GLN A 1 72 ? 7.463 -6.119 -1.579 1.00 0.00 72 GLN A N 2
ATOM 2361 C CA . GLN A 1 72 ? 8.047 -5.602 -2.805 1.00 0.00 72 GLN A CA 2
ATOM 2362 C C . GLN A 1 72 ? 7.034 -5.679 -3.949 1.00 0.00 72 GLN A C 2
ATOM 2363 O O . GLN A 1 72 ? 6.830 -4.704 -4.670 1.00 0.00 72 GLN A O 2
ATOM 2377 N N . SER A 1 73 ? 6.426 -6.850 -4.080 1.00 0.00 73 SER A N 2
ATOM 2378 C CA . SER A 1 73 ? 5.439 -7.067 -5.124 1.00 0.00 73 SER A CA 2
ATOM 2379 C C . SER A 1 73 ? 4.351 -5.995 -5.047 1.00 0.00 73 SER A C 2
ATOM 2380 O O . SER A 1 73 ? 3.997 -5.391 -6.059 1.00 0.00 73 SER A O 2
ATOM 2388 N N . ALA A 1 74 ? 3.850 -5.791 -3.838 1.00 0.00 74 ALA A N 2
ATOM 2389 C CA . ALA A 1 74 ? 2.808 -4.802 -3.616 1.00 0.00 74 ALA A CA 2
ATOM 2390 C C . ALA A 1 74 ? 3.335 -3.419 -4.003 1.00 0.00 74 ALA A C 2
ATOM 2391 O O . ALA A 1 74 ? 2.640 -2.649 -4.664 1.00 0.00 74 ALA A O 2
ATOM 2398 N N . LYS A 1 75 ? 4.557 -3.144 -3.573 1.00 0.00 75 LYS A N 2
ATOM 2399 C CA . LYS A 1 75 ? 5.185 -1.867 -3.866 1.00 0.00 75 LYS A CA 2
ATOM 2400 C C . LYS A 1 75 ? 5.077 -1.583 -5.365 1.00 0.00 75 LYS A C 2
ATOM 2401 O O . LYS A 1 75 ? 4.603 -0.521 -5.767 1.00 0.00 75 LYS A O 2
ATOM 2420 N N . ARG A 1 76 ? 5.526 -2.550 -6.152 1.00 0.00 76 ARG A N 2
ATOM 2421 C CA . ARG A 1 76 ? 5.486 -2.417 -7.598 1.00 0.00 76 ARG A CA 2
ATOM 2422 C C . ARG A 1 76 ? 4.113 -1.913 -8.047 1.00 0.00 76 ARG A C 2
ATOM 2423 O O . ARG A 1 76 ? 4.020 -0.970 -8.831 1.00 0.00 76 ARG A O 2
ATOM 2444 N N . LEU A 1 77 ? 3.081 -2.564 -7.531 1.00 0.00 77 LEU A N 2
ATOM 2445 C CA . LEU A 1 77 ? 1.717 -2.194 -7.869 1.00 0.00 77 LEU A CA 2
ATOM 2446 C C . LEU A 1 77 ? 1.479 -0.732 -7.483 1.00 0.00 77 LEU A C 2
ATOM 2447 O O . LEU A 1 77 ? 0.997 0.057 -8.294 1.00 0.00 77 LEU A O 2
ATOM 2463 N N . LEU A 1 78 ? 1.829 -0.416 -6.244 1.00 0.00 78 LEU A N 2
ATOM 2464 C CA . LEU A 1 78 ? 1.660 0.936 -5.741 1.00 0.00 78 LEU A CA 2
ATOM 2465 C C . LEU A 1 78 ? 2.362 1.917 -6.681 1.00 0.00 78 LEU A C 2
ATOM 2466 O O . LEU A 1 78 ? 1.708 2.695 -7.375 1.00 0.00 78 LEU A O 2
ATOM 2482 N N . ASP A 1 79 ? 3.685 1.849 -6.675 1.00 0.00 79 ASP A N 2
ATOM 2483 C CA . ASP A 1 79 ? 4.484 2.722 -7.519 1.00 0.00 79 ASP A CA 2
ATOM 2484 C C . ASP A 1 79 ? 3.816 2.849 -8.889 1.00 0.00 79 ASP A C 2
ATOM 2485 O O . ASP A 1 79 ? 3.605 3.957 -9.380 1.00 0.00 79 ASP A O 2
ATOM 2494 N N . GLN A 1 80 ? 3.503 1.699 -9.469 1.00 0.00 80 GLN A N 2
ATOM 2495 C CA . GLN A 1 80 ? 2.864 1.668 -10.773 1.00 0.00 80 GLN A CA 2
ATOM 2496 C C . GLN A 1 80 ? 1.792 2.756 -10.865 1.00 0.00 80 GLN A C 2
ATOM 2497 O O . GLN A 1 80 ? 1.886 3.657 -11.697 1.00 0.00 80 GLN A O 2
ATOM 2511 N N . ILE A 1 81 ? 0.797 2.636 -9.998 1.00 0.00 81 ILE A N 2
ATOM 2512 C CA . ILE A 1 81 ? -0.292 3.597 -9.971 1.00 0.00 81 ILE A CA 2
ATOM 2513 C C . ILE A 1 81 ? 0.272 5.006 -10.168 1.00 0.00 81 ILE A C 2
ATOM 2514 O O . ILE A 1 81 ? -0.039 5.670 -11.156 1.00 0.00 81 ILE A O 2
ATOM 2530 N N . VAL A 1 82 ? 1.091 5.420 -9.213 1.00 0.00 82 VAL A N 2
ATOM 2531 C CA . VAL A 1 82 ? 1.701 6.737 -9.269 1.00 0.00 82 VAL A CA 2
ATOM 2532 C C . VAL A 1 82 ? 2.192 7.006 -10.693 1.00 0.00 82 VAL A C 2
ATOM 2533 O O . VAL A 1 82 ? 1.807 7.999 -11.309 1.00 0.00 82 VAL A O 2
ATOM 2546 N N . GLU A 1 83 ? 3.036 6.105 -11.174 1.00 0.00 83 GLU A N 2
ATOM 2547 C CA . GLU A 1 83 ? 3.584 6.233 -12.513 1.00 0.00 83 GLU A CA 2
ATOM 2548 C C . GLU A 1 83 ? 2.455 6.334 -13.541 1.00 0.00 83 GLU A C 2
ATOM 2549 O O . GLU A 1 83 ? 2.367 7.315 -14.278 1.00 0.00 83 GLU A O 2
ATOM 2561 N N . LYS A 1 84 ? 1.620 5.305 -13.558 1.00 0.00 84 LYS A N 2
ATOM 2562 C CA . LYS A 1 84 ? 0.501 5.266 -14.484 1.00 0.00 84 LYS A CA 2
ATOM 2563 C C . LYS A 1 84 ? -0.190 6.631 -14.501 1.00 0.00 84 LYS A C 2
ATOM 2564 O O . LYS A 1 84 ? -0.726 7.046 -15.528 1.00 0.00 84 LYS A O 2
ATOM 2583 N N . GLY A 1 85 ? -0.154 7.291 -13.353 1.00 0.00 85 GLY A N 2
ATOM 2584 C CA . GLY A 1 85 ? -0.769 8.601 -13.224 1.00 0.00 85 GLY A CA 2
ATOM 2585 C C . GLY A 1 85 ? 0.258 9.650 -12.793 1.00 0.00 85 GLY A C 2
ATOM 2586 O O . GLY A 1 85 ? 0.102 10.286 -11.752 1.00 0.00 85 GLY A O 2
ATOM 2590 N N . ARG A 1 86 ? 1.287 9.797 -13.615 1.00 0.00 86 ARG A N 2
ATOM 2591 C CA . ARG A 1 86 ? 2.340 10.757 -13.332 1.00 0.00 86 ARG A CA 2
ATOM 2592 C C . ARG A 1 86 ? 2.393 11.824 -14.428 1.00 0.00 86 ARG A C 2
ATOM 2593 O O . ARG A 1 86 ? 2.510 13.013 -14.135 1.00 0.00 86 ARG A O 2
ATOM 2614 N N . SER A 1 87 ? 2.305 11.361 -15.666 1.00 0.00 87 SER A N 2
ATOM 2615 C CA . SER A 1 87 ? 2.342 12.261 -16.806 1.00 0.00 87 SER A CA 2
ATOM 2616 C C . SER A 1 87 ? 1.429 11.737 -17.916 1.00 0.00 87 SER A C 2
ATOM 2617 O O . SER A 1 87 ? 1.895 11.096 -18.857 1.00 0.00 87 SER A O 2
ATOM 2625 N N . GLY A 1 88 ? 0.145 12.028 -17.769 1.00 0.00 88 GLY A N 2
ATOM 2626 C CA . GLY A 1 88 ? -0.838 11.594 -18.748 1.00 0.00 88 GLY A CA 2
ATOM 2627 C C . GLY A 1 88 ? -0.759 10.083 -18.971 1.00 0.00 88 GLY A C 2
ATOM 2628 O O . GLY A 1 88 ? -0.109 9.372 -18.206 1.00 0.00 88 GLY A O 2
ATOM 2632 N N . PRO A 1 89 ? -1.446 9.625 -20.051 1.00 0.00 89 PRO A N 2
ATOM 2633 C CA . PRO A 1 89 ? -1.460 8.211 -20.385 1.00 0.00 89 PRO A CA 2
ATOM 2634 C C . PRO A 1 89 ? -0.129 7.781 -21.007 1.00 0.00 89 PRO A C 2
ATOM 2635 O O . PRO A 1 89 ? -0.080 7.399 -22.175 1.00 0.00 89 PRO A O 2
ATOM 2646 N N . SER A 1 90 ? 0.917 7.858 -20.198 1.00 0.00 90 SER A N 2
ATOM 2647 C CA . SER A 1 90 ? 2.245 7.482 -20.654 1.00 0.00 90 SER A CA 2
ATOM 2648 C C . SER A 1 90 ? 2.478 8.003 -22.073 1.00 0.00 90 SER A C 2
ATOM 2649 O O . SER A 1 90 ? 2.379 7.248 -23.039 1.00 0.00 90 SER A O 2
ATOM 2657 N N . SER A 1 91 ? 2.782 9.290 -22.155 1.00 0.00 91 SER A N 2
ATOM 2658 C CA . SER A 1 91 ? 3.030 9.920 -23.440 1.00 0.00 91 SER A CA 2
ATOM 2659 C C . SER A 1 91 ? 3.497 11.363 -23.234 1.00 0.00 91 SER A C 2
ATOM 2660 O O . SER A 1 91 ? 2.792 12.167 -22.626 1.00 0.00 91 SER A O 2
ATOM 2668 N N . GLY A 1 92 ? 4.683 11.647 -23.752 1.00 0.00 92 GLY A N 2
ATOM 2669 C CA . GLY A 1 92 ? 5.253 12.978 -23.633 1.00 0.00 92 GLY A CA 2
ATOM 2670 C C . GLY A 1 92 ? 6.171 13.290 -24.816 1.00 0.00 92 GLY A C 2
ATOM 2671 O O . GLY A 1 92 ? 6.004 12.732 -25.900 1.00 0.00 92 GLY A O 2
ATOM 2675 N N . GLY A 1 1 ? -14.340 -22.951 -18.285 1.00 0.00 1 GLY A N 3
ATOM 2676 C CA . GLY A 1 1 ? -13.462 -23.673 -17.380 1.00 0.00 1 GLY A CA 3
ATOM 2677 C C . GLY A 1 1 ? -12.618 -22.705 -16.548 1.00 0.00 1 GLY A C 3
ATOM 2678 O O . GLY A 1 1 ? -13.130 -21.711 -16.035 1.00 0.00 1 GLY A O 3
ATOM 2682 N N . SER A 1 2 ? -11.338 -23.030 -16.439 1.00 0.00 2 SER A N 3
ATOM 2683 C CA . SER A 1 2 ? -10.418 -22.202 -15.678 1.00 0.00 2 SER A CA 3
ATOM 2684 C C . SER A 1 2 ? -8.979 -22.668 -15.910 1.00 0.00 2 SER A C 3
ATOM 2685 O O . SER A 1 2 ? -8.141 -21.897 -16.374 1.00 0.00 2 SER A O 3
ATOM 2693 N N . SER A 1 3 ? -8.738 -23.928 -15.578 1.00 0.00 3 SER A N 3
ATOM 2694 C CA . SER A 1 3 ? -7.416 -24.506 -15.745 1.00 0.00 3 SER A CA 3
ATOM 2695 C C . SER A 1 3 ? -6.398 -23.737 -14.899 1.00 0.00 3 SER A C 3
ATOM 2696 O O . SER A 1 3 ? -6.679 -22.633 -14.435 1.00 0.00 3 SER A O 3
ATOM 2704 N N . GLY A 1 4 ? -5.237 -24.351 -14.726 1.00 0.00 4 GLY A N 3
ATOM 2705 C CA . GLY A 1 4 ? -4.176 -23.738 -13.944 1.00 0.00 4 GLY A CA 3
ATOM 2706 C C . GLY A 1 4 ? -3.755 -24.644 -12.785 1.00 0.00 4 GLY A C 3
ATOM 2707 O O . GLY A 1 4 ? -4.270 -25.752 -12.640 1.00 0.00 4 GLY A O 3
ATOM 2711 N N . SER A 1 5 ? -2.823 -24.140 -11.990 1.00 0.00 5 SER A N 3
ATOM 2712 C CA . SER A 1 5 ? -2.327 -24.889 -10.849 1.00 0.00 5 SER A CA 3
ATOM 2713 C C . SER A 1 5 ? -1.394 -24.012 -10.011 1.00 0.00 5 SER A C 3
ATOM 2714 O O . SER A 1 5 ? -0.216 -23.870 -10.333 1.00 0.00 5 SER A O 3
ATOM 2722 N N . SER A 1 6 ? -1.957 -23.447 -8.954 1.00 0.00 6 SER A N 3
ATOM 2723 C CA . SER A 1 6 ? -1.191 -22.587 -8.068 1.00 0.00 6 SER A CA 3
ATOM 2724 C C . SER A 1 6 ? -1.130 -23.200 -6.667 1.00 0.00 6 SER A C 3
ATOM 2725 O O . SER A 1 6 ? -1.964 -24.032 -6.313 1.00 0.00 6 SER A O 3
ATOM 2733 N N . GLY A 1 7 ? -0.135 -22.765 -5.908 1.00 0.00 7 GLY A N 3
ATOM 2734 C CA . GLY A 1 7 ? 0.045 -23.260 -4.554 1.00 0.00 7 GLY A CA 3
ATOM 2735 C C . GLY A 1 7 ? 1.410 -22.851 -3.998 1.00 0.00 7 GLY A C 3
ATOM 2736 O O . GLY A 1 7 ? 1.857 -21.724 -4.206 1.00 0.00 7 GLY A O 3
ATOM 2740 N N . HIS A 1 8 ? 2.035 -23.790 -3.302 1.00 0.00 8 HIS A N 3
ATOM 2741 C CA . HIS A 1 8 ? 3.341 -23.541 -2.715 1.00 0.00 8 HIS A CA 3
ATOM 2742 C C . HIS A 1 8 ? 3.214 -22.492 -1.609 1.00 0.00 8 HIS A C 3
ATOM 2743 O O . HIS A 1 8 ? 2.692 -21.402 -1.839 1.00 0.00 8 HIS A O 3
ATOM 2757 N N . GLN A 1 9 ? 3.701 -22.857 -0.432 1.00 0.00 9 GLN A N 3
ATOM 2758 C CA . GLN A 1 9 ? 3.650 -21.960 0.710 1.00 0.00 9 GLN A CA 3
ATOM 2759 C C . GLN A 1 9 ? 4.546 -22.481 1.835 1.00 0.00 9 GLN A C 3
ATOM 2760 O O . GLN A 1 9 ? 4.601 -23.685 2.083 1.00 0.00 9 GLN A O 3
ATOM 2774 N N . GLN A 1 10 ? 5.226 -21.549 2.486 1.00 0.00 10 GLN A N 3
ATOM 2775 C CA . GLN A 1 10 ? 6.117 -21.899 3.579 1.00 0.00 10 GLN A CA 3
ATOM 2776 C C . GLN A 1 10 ? 6.166 -20.768 4.608 1.00 0.00 10 GLN A C 3
ATOM 2777 O O . GLN A 1 10 ? 5.869 -20.980 5.783 1.00 0.00 10 GLN A O 3
ATOM 2791 N N . GLN A 1 11 ? 6.542 -19.591 4.129 1.00 0.00 11 GLN A N 3
ATOM 2792 C CA . GLN A 1 11 ? 6.632 -18.426 4.993 1.00 0.00 11 GLN A CA 3
ATOM 2793 C C . GLN A 1 11 ? 7.292 -18.801 6.322 1.00 0.00 11 GLN A C 3
ATOM 2794 O O . GLN A 1 11 ? 7.904 -19.862 6.438 1.00 0.00 11 GLN A O 3
ATOM 2808 N N . ARG A 1 12 ? 7.147 -17.909 7.290 1.00 0.00 12 ARG A N 3
ATOM 2809 C CA . ARG A 1 12 ? 7.721 -18.132 8.606 1.00 0.00 12 ARG A CA 3
ATOM 2810 C C . ARG A 1 12 ? 7.270 -17.037 9.575 1.00 0.00 12 ARG A C 3
ATOM 2811 O O . ARG A 1 12 ? 6.610 -17.321 10.574 1.00 0.00 12 ARG A O 3
ATOM 2832 N N . SER A 1 13 ? 7.643 -15.809 9.246 1.00 0.00 13 SER A N 3
ATOM 2833 C CA . SER A 1 13 ? 7.285 -14.671 10.075 1.00 0.00 13 SER A CA 3
ATOM 2834 C C . SER A 1 13 ? 6.826 -13.507 9.194 1.00 0.00 13 SER A C 3
ATOM 2835 O O . SER A 1 13 ? 6.766 -13.634 7.972 1.00 0.00 13 SER A O 3
ATOM 2843 N N . VAL A 1 14 ? 6.515 -12.398 9.850 1.00 0.00 14 VAL A N 3
ATOM 2844 C CA . VAL A 1 14 ? 6.064 -11.212 9.142 1.00 0.00 14 VAL A CA 3
ATOM 2845 C C . VAL A 1 14 ? 6.951 -10.026 9.525 1.00 0.00 14 VAL A C 3
ATOM 2846 O O . VAL A 1 14 ? 7.499 -9.986 10.625 1.00 0.00 14 VAL A O 3
ATOM 2859 N N . MET A 1 15 ? 7.066 -9.089 8.595 1.00 0.00 15 MET A N 3
ATOM 2860 C CA . MET A 1 15 ? 7.877 -7.905 8.821 1.00 0.00 15 MET A CA 3
ATOM 2861 C C . MET A 1 15 ? 7.105 -6.634 8.462 1.00 0.00 15 MET A C 3
ATOM 2862 O O . MET A 1 15 ? 6.084 -6.696 7.779 1.00 0.00 15 MET A O 3
ATOM 2876 N N . THR A 1 16 ? 7.623 -5.511 8.937 1.00 0.00 16 THR A N 3
ATOM 2877 C CA . THR A 1 16 ? 6.995 -4.227 8.674 1.00 0.00 16 THR A CA 3
ATOM 2878 C C . THR A 1 16 ? 7.961 -3.304 7.930 1.00 0.00 16 THR A C 3
ATOM 2879 O O . THR A 1 16 ? 9.134 -3.208 8.287 1.00 0.00 16 THR A O 3
ATOM 2890 N N . GLU A 1 17 ? 7.432 -2.647 6.908 1.00 0.00 17 GLU A N 3
ATOM 2891 C CA . GLU A 1 17 ? 8.233 -1.734 6.110 1.00 0.00 17 GLU A CA 3
ATOM 2892 C C . GLU A 1 17 ? 7.592 -0.345 6.090 1.00 0.00 17 GLU A C 3
ATOM 2893 O O . GLU A 1 17 ? 6.449 -0.178 6.512 1.00 0.00 17 GLU A O 3
ATOM 2905 N N . GLU A 1 18 ? 8.357 0.617 5.594 1.00 0.00 18 GLU A N 3
ATOM 2906 C CA . GLU A 1 18 ? 7.878 1.987 5.513 1.00 0.00 18 GLU A CA 3
ATOM 2907 C C . GLU A 1 18 ? 7.994 2.506 4.078 1.00 0.00 18 GLU A C 3
ATOM 2908 O O . GLU A 1 18 ? 9.074 2.902 3.643 1.00 0.00 18 GLU A O 3
ATOM 2920 N N . TYR A 1 19 ? 6.867 2.486 3.383 1.00 0.00 19 TYR A N 3
ATOM 2921 C CA . TYR A 1 19 ? 6.828 2.950 2.006 1.00 0.00 19 TYR A CA 3
ATOM 2922 C C . TYR A 1 19 ? 6.090 4.285 1.898 1.00 0.00 19 TYR A C 3
ATOM 2923 O O . TYR A 1 19 ? 5.007 4.447 2.459 1.00 0.00 19 TYR A O 3
ATOM 2941 N N . LYS A 1 20 ? 6.704 5.207 1.172 1.00 0.00 20 LYS A N 3
ATOM 2942 C CA . LYS A 1 20 ? 6.118 6.524 0.982 1.00 0.00 20 LYS A CA 3
ATOM 2943 C C . LYS A 1 20 ? 5.545 6.623 -0.433 1.00 0.00 20 LYS A C 3
ATOM 2944 O O . LYS A 1 20 ? 6.100 6.055 -1.372 1.00 0.00 20 LYS A O 3
ATOM 2963 N N . VAL A 1 21 ? 4.442 7.350 -0.541 1.00 0.00 21 VAL A N 3
ATOM 2964 C CA . VAL A 1 21 ? 3.788 7.531 -1.825 1.00 0.00 21 VAL A CA 3
ATOM 2965 C C . VAL A 1 21 ? 3.300 8.976 -1.945 1.00 0.00 21 VAL A C 3
ATOM 2966 O O . VAL A 1 21 ? 3.169 9.676 -0.941 1.00 0.00 21 VAL A O 3
ATOM 2979 N N . PRO A 1 22 ? 3.037 9.391 -3.213 1.00 0.00 22 PRO A N 3
ATOM 2980 C CA . PRO A 1 22 ? 2.566 10.740 -3.476 1.00 0.00 22 PRO A CA 3
ATOM 2981 C C . PRO A 1 22 ? 1.095 10.894 -3.084 1.00 0.00 22 PRO A C 3
ATOM 2982 O O . PRO A 1 22 ? 0.224 10.244 -3.661 1.00 0.00 22 PRO A O 3
ATOM 2993 N N . ASP A 1 23 ? 0.864 11.757 -2.106 1.00 0.00 23 ASP A N 3
ATOM 2994 C CA . ASP A 1 23 ? -0.487 12.004 -1.630 1.00 0.00 23 ASP A CA 3
ATOM 2995 C C . ASP A 1 23 ? -1.386 12.352 -2.818 1.00 0.00 23 ASP A C 3
ATOM 2996 O O . ASP A 1 23 ? -2.606 12.215 -2.739 1.00 0.00 23 ASP A O 3
ATOM 3005 N N . GLY A 1 24 ? -0.749 12.795 -3.892 1.00 0.00 24 GLY A N 3
ATOM 3006 C CA . GLY A 1 24 ? -1.475 13.164 -5.095 1.00 0.00 24 GLY A CA 3
ATOM 3007 C C . GLY A 1 24 ? -1.863 11.924 -5.902 1.00 0.00 24 GLY A C 3
ATOM 3008 O O . GLY A 1 24 ? -2.416 12.038 -6.996 1.00 0.00 24 GLY A O 3
ATOM 3012 N N . MET A 1 25 ? -1.559 10.766 -5.333 1.00 0.00 25 MET A N 3
ATOM 3013 C CA . MET A 1 25 ? -1.869 9.506 -5.987 1.00 0.00 25 MET A CA 3
ATOM 3014 C C . MET A 1 25 ? -2.571 8.547 -5.023 1.00 0.00 25 MET A C 3
ATOM 3015 O O . MET A 1 25 ? -3.564 7.916 -5.384 1.00 0.00 25 MET A O 3
ATOM 3029 N N . VAL A 1 26 ? -2.029 8.468 -3.817 1.00 0.00 26 VAL A N 3
ATOM 3030 C CA . VAL A 1 26 ? -2.591 7.597 -2.799 1.00 0.00 26 VAL A CA 3
ATOM 3031 C C . VAL A 1 26 ? -4.117 7.707 -2.827 1.00 0.00 26 VAL A C 3
ATOM 3032 O O . VAL A 1 26 ? -4.815 6.696 -2.898 1.00 0.00 26 VAL A O 3
ATOM 3045 N N . GLY A 1 27 ? -4.591 8.943 -2.768 1.00 0.00 27 GLY A N 3
ATOM 3046 C CA . GLY A 1 27 ? -6.021 9.198 -2.786 1.00 0.00 27 GLY A CA 3
ATOM 3047 C C . GLY A 1 27 ? -6.710 8.382 -3.881 1.00 0.00 27 GLY A C 3
ATOM 3048 O O . GLY A 1 27 ? -7.843 7.935 -3.707 1.00 0.00 27 GLY A O 3
ATOM 3052 N N . PHE A 1 28 ? -5.998 8.212 -4.985 1.00 0.00 28 PHE A N 3
ATOM 3053 C CA . PHE A 1 28 ? -6.527 7.458 -6.109 1.00 0.00 28 PHE A CA 3
ATOM 3054 C C . PHE A 1 28 ? -6.215 5.967 -5.964 1.00 0.00 28 PHE A C 3
ATOM 3055 O O . PHE A 1 28 ? -6.923 5.125 -6.514 1.00 0.00 28 PHE A O 3
ATOM 3072 N N . ILE A 1 29 ? -5.154 5.687 -5.221 1.00 0.00 29 ILE A N 3
ATOM 3073 C CA . ILE A 1 29 ? -4.739 4.312 -4.997 1.00 0.00 29 ILE A CA 3
ATOM 3074 C C . ILE A 1 29 ? -5.836 3.572 -4.229 1.00 0.00 29 ILE A C 3
ATOM 3075 O O . ILE A 1 29 ? -5.970 2.355 -4.350 1.00 0.00 29 ILE A O 3
ATOM 3091 N N . ILE A 1 30 ? -6.592 4.337 -3.455 1.00 0.00 30 ILE A N 3
ATOM 3092 C CA . ILE A 1 30 ? -7.672 3.769 -2.667 1.00 0.00 30 ILE A CA 3
ATOM 3093 C C . ILE A 1 30 ? -8.700 3.131 -3.604 1.00 0.00 30 ILE A C 3
ATOM 3094 O O . ILE A 1 30 ? -8.940 1.926 -3.538 1.00 0.00 30 ILE A O 3
ATOM 3110 N N . GLY A 1 31 ? -9.278 3.966 -4.454 1.00 0.00 31 GLY A N 3
ATOM 3111 C CA . GLY A 1 31 ? -10.274 3.498 -5.403 1.00 0.00 31 GLY A CA 3
ATOM 3112 C C . GLY A 1 31 ? -11.686 3.855 -4.936 1.00 0.00 31 GLY A C 3
ATOM 3113 O O . GLY A 1 31 ? -11.866 4.388 -3.842 1.00 0.00 31 GLY A O 3
ATOM 3117 N N . ARG A 1 32 ? -12.653 3.546 -5.788 1.00 0.00 32 ARG A N 3
ATOM 3118 C CA . ARG A 1 32 ? -14.044 3.827 -5.476 1.00 0.00 32 ARG A CA 3
ATOM 3119 C C . ARG A 1 32 ? -14.501 2.985 -4.283 1.00 0.00 32 ARG A C 3
ATOM 3120 O O . ARG A 1 32 ? -15.094 1.923 -4.459 1.00 0.00 32 ARG A O 3
ATOM 3141 N N . GLY A 1 33 ? -14.207 3.493 -3.094 1.00 0.00 33 GLY A N 3
ATOM 3142 C CA . GLY A 1 33 ? -14.580 2.801 -1.872 1.00 0.00 33 GLY A CA 3
ATOM 3143 C C . GLY A 1 33 ? -13.354 2.185 -1.195 1.00 0.00 33 GLY A C 3
ATOM 3144 O O . GLY A 1 33 ? -13.386 1.881 -0.003 1.00 0.00 33 GLY A O 3
ATOM 3148 N N . GLY A 1 34 ? -12.303 2.018 -1.984 1.00 0.00 34 GLY A N 3
ATOM 3149 C CA . GLY A 1 34 ? -11.069 1.444 -1.475 1.00 0.00 34 GLY A CA 3
ATOM 3150 C C . GLY A 1 34 ? -10.849 0.036 -2.033 1.00 0.00 34 GLY A C 3
ATOM 3151 O O . GLY A 1 34 ? -10.307 -0.829 -1.348 1.00 0.00 34 GLY A O 3
ATOM 3155 N N . GLU A 1 35 ? -11.280 -0.149 -3.272 1.00 0.00 35 GLU A N 3
ATOM 3156 C CA . GLU A 1 35 ? -11.137 -1.436 -3.930 1.00 0.00 35 GLU A CA 3
ATOM 3157 C C . GLU A 1 35 ? -9.852 -1.468 -4.760 1.00 0.00 35 GLU A C 3
ATOM 3158 O O . GLU A 1 35 ? -9.296 -2.537 -5.010 1.00 0.00 35 GLU A O 3
ATOM 3170 N N . GLN A 1 36 ? -9.416 -0.284 -5.164 1.00 0.00 36 GLN A N 3
ATOM 3171 C CA . GLN A 1 36 ? -8.207 -0.163 -5.960 1.00 0.00 36 GLN A CA 3
ATOM 3172 C C . GLN A 1 36 ? -6.997 -0.660 -5.167 1.00 0.00 36 GLN A C 3
ATOM 3173 O O . GLN A 1 36 ? -6.073 -1.241 -5.735 1.00 0.00 36 GLN A O 3
ATOM 3187 N N . ILE A 1 37 ? -7.041 -0.413 -3.866 1.00 0.00 37 ILE A N 3
ATOM 3188 C CA . ILE A 1 37 ? -5.959 -0.828 -2.988 1.00 0.00 37 ILE A CA 3
ATOM 3189 C C . ILE A 1 37 ? -6.148 -2.300 -2.615 1.00 0.00 37 ILE A C 3
ATOM 3190 O O . ILE A 1 37 ? -5.174 -3.043 -2.494 1.00 0.00 37 ILE A O 3
ATOM 3206 N N . SER A 1 38 ? -7.406 -2.678 -2.444 1.00 0.00 38 SER A N 3
ATOM 3207 C CA . SER A 1 38 ? -7.734 -4.048 -2.087 1.00 0.00 38 SER A CA 3
ATOM 3208 C C . SER A 1 38 ? -7.127 -5.014 -3.106 1.00 0.00 38 SER A C 3
ATOM 3209 O O . SER A 1 38 ? -6.626 -6.075 -2.739 1.00 0.00 38 SER A O 3
ATOM 3217 N N . ARG A 1 39 ? -7.191 -4.611 -4.367 1.00 0.00 39 ARG A N 3
ATOM 3218 C CA . ARG A 1 39 ? -6.654 -5.428 -5.442 1.00 0.00 39 ARG A CA 3
ATOM 3219 C C . ARG A 1 39 ? -5.137 -5.566 -5.296 1.00 0.00 39 ARG A C 3
ATOM 3220 O O . ARG A 1 39 ? -4.571 -6.608 -5.624 1.00 0.00 39 ARG A O 3
ATOM 3241 N N . ILE A 1 40 ? -4.523 -4.501 -4.803 1.00 0.00 40 ILE A N 3
ATOM 3242 C CA . ILE A 1 40 ? -3.083 -4.490 -4.610 1.00 0.00 40 ILE A CA 3
ATOM 3243 C C . ILE A 1 40 ? -2.724 -5.394 -3.429 1.00 0.00 40 ILE A C 3
ATOM 3244 O O . ILE A 1 40 ? -1.728 -6.114 -3.473 1.00 0.00 40 ILE A O 3
ATOM 3260 N N . GLN A 1 41 ? -3.557 -5.328 -2.400 1.00 0.00 41 GLN A N 3
ATOM 3261 C CA . GLN A 1 41 ? -3.341 -6.131 -1.209 1.00 0.00 41 GLN A CA 3
ATOM 3262 C C . GLN A 1 41 ? -3.622 -7.606 -1.505 1.00 0.00 41 GLN A C 3
ATOM 3263 O O . GLN A 1 41 ? -2.969 -8.489 -0.951 1.00 0.00 41 GLN A O 3
ATOM 3277 N N . GLN A 1 42 ? -4.594 -7.826 -2.377 1.00 0.00 42 GLN A N 3
ATOM 3278 C CA . GLN A 1 42 ? -4.970 -9.178 -2.753 1.00 0.00 42 GLN A CA 3
ATOM 3279 C C . GLN A 1 42 ? -4.076 -9.681 -3.888 1.00 0.00 42 GLN A C 3
ATOM 3280 O O . GLN A 1 42 ? -3.911 -10.888 -4.066 1.00 0.00 42 GLN A O 3
ATOM 3294 N N . GLU A 1 43 ? -3.522 -8.732 -4.628 1.00 0.00 43 GLU A N 3
ATOM 3295 C CA . GLU A 1 43 ? -2.649 -9.064 -5.741 1.00 0.00 43 GLU A CA 3
ATOM 3296 C C . GLU A 1 43 ? -1.309 -9.592 -5.225 1.00 0.00 43 GLU A C 3
ATOM 3297 O O . GLU A 1 43 ? -0.833 -10.633 -5.675 1.00 0.00 43 GLU A O 3
ATOM 3309 N N . SER A 1 44 ? -0.737 -8.849 -4.288 1.00 0.00 44 SER A N 3
ATOM 3310 C CA . SER A 1 44 ? 0.539 -9.230 -3.706 1.00 0.00 44 SER A CA 3
ATOM 3311 C C . SER A 1 44 ? 0.311 -10.013 -2.412 1.00 0.00 44 SER A C 3
ATOM 3312 O O . SER A 1 44 ? 1.248 -10.579 -1.851 1.00 0.00 44 SER A O 3
ATOM 3320 N N . GLY A 1 45 ? -0.940 -10.020 -1.974 1.00 0.00 45 GLY A N 3
ATOM 3321 C CA . GLY A 1 45 ? -1.303 -10.724 -0.756 1.00 0.00 45 GLY A CA 3
ATOM 3322 C C . GLY A 1 45 ? -0.569 -10.142 0.453 1.00 0.00 45 GLY A C 3
ATOM 3323 O O . GLY A 1 45 ? -0.340 -10.839 1.440 1.00 0.00 45 GLY A O 3
ATOM 3327 N N . CYS A 1 46 ? -0.219 -8.869 0.337 1.00 0.00 46 CYS A N 3
ATOM 3328 C CA . CYS A 1 46 ? 0.484 -8.185 1.408 1.00 0.00 46 CYS A CA 3
ATOM 3329 C C . CYS A 1 46 ? -0.469 -7.166 2.035 1.00 0.00 46 CYS A C 3
ATOM 3330 O O . CYS A 1 46 ? -1.427 -6.733 1.397 1.00 0.00 46 CYS A O 3
ATOM 3338 N N . LYS A 1 47 ? -0.173 -6.813 3.278 1.00 0.00 47 LYS A N 3
ATOM 3339 C CA . LYS A 1 47 ? -0.992 -5.853 3.998 1.00 0.00 47 LYS A CA 3
ATOM 3340 C C . LYS A 1 47 ? -0.503 -4.437 3.688 1.00 0.00 47 LYS A C 3
ATOM 3341 O O . LYS A 1 47 ? 0.699 -4.206 3.560 1.00 0.00 47 LYS A O 3
ATOM 3360 N N . ILE A 1 48 ? -1.458 -3.526 3.576 1.00 0.00 48 ILE A N 3
ATOM 3361 C CA . ILE A 1 48 ? -1.140 -2.139 3.283 1.00 0.00 48 ILE A CA 3
ATOM 3362 C C . ILE A 1 48 ? -1.954 -1.228 4.204 1.00 0.00 48 ILE A C 3
ATOM 3363 O O . ILE A 1 48 ? -3.165 -1.094 4.038 1.00 0.00 48 ILE A O 3
ATOM 3379 N N . GLN A 1 49 ? -1.255 -0.625 5.155 1.00 0.00 49 GLN A N 3
ATOM 3380 C CA . GLN A 1 49 ? -1.898 0.270 6.102 1.00 0.00 49 GLN A CA 3
ATOM 3381 C C . GLN A 1 49 ? -1.557 1.724 5.774 1.00 0.00 49 GLN A C 3
ATOM 3382 O O . GLN A 1 49 ? -0.478 2.205 6.117 1.00 0.00 49 GLN A O 3
ATOM 3396 N N . ILE A 1 50 ? -2.497 2.385 5.114 1.00 0.00 50 ILE A N 3
ATOM 3397 C CA . ILE A 1 50 ? -2.309 3.775 4.735 1.00 0.00 50 ILE A CA 3
ATOM 3398 C C . ILE A 1 50 ? -2.959 4.677 5.786 1.00 0.00 50 ILE A C 3
ATOM 3399 O O . ILE A 1 50 ? -4.035 4.368 6.295 1.00 0.00 50 ILE A O 3
ATOM 3415 N N . ALA A 1 51 ? -2.277 5.775 6.080 1.00 0.00 51 ALA A N 3
ATOM 3416 C CA . ALA A 1 51 ? -2.775 6.724 7.061 1.00 0.00 51 ALA A CA 3
ATOM 3417 C C . ALA A 1 51 ? -4.061 7.367 6.537 1.00 0.00 51 ALA A C 3
ATOM 3418 O O . ALA A 1 51 ? -4.270 7.447 5.327 1.00 0.00 51 ALA A O 3
ATOM 3425 N N . PRO A 1 52 ? -4.910 7.819 7.497 1.00 0.00 52 PRO A N 3
ATOM 3426 C CA . PRO A 1 52 ? -6.170 8.452 7.145 1.00 0.00 52 PRO A CA 3
ATOM 3427 C C . PRO A 1 52 ? -5.943 9.874 6.626 1.00 0.00 52 PRO A C 3
ATOM 3428 O O . PRO A 1 52 ? -6.646 10.329 5.725 1.00 0.00 52 PRO A O 3
ATOM 3439 N N . ASP A 1 53 ? -4.959 10.535 7.218 1.00 0.00 53 ASP A N 3
ATOM 3440 C CA . ASP A 1 53 ? -4.631 11.896 6.827 1.00 0.00 53 ASP A CA 3
ATOM 3441 C C . ASP A 1 53 ? -3.115 12.089 6.895 1.00 0.00 53 ASP A C 3
ATOM 3442 O O . ASP A 1 53 ? -2.543 12.166 7.982 1.00 0.00 53 ASP A O 3
ATOM 3451 N N . SER A 1 54 ? -2.506 12.164 5.720 1.00 0.00 54 SER A N 3
ATOM 3452 C CA . SER A 1 54 ? -1.068 12.347 5.633 1.00 0.00 54 SER A CA 3
ATOM 3453 C C . SER A 1 54 ? -0.602 13.344 6.696 1.00 0.00 54 SER A C 3
ATOM 3454 O O . SER A 1 54 ? 0.422 13.131 7.345 1.00 0.00 54 SER A O 3
ATOM 3462 N N . GLY A 1 55 ? -1.375 14.410 6.842 1.00 0.00 55 GLY A N 3
ATOM 3463 C CA . GLY A 1 55 ? -1.054 15.439 7.815 1.00 0.00 55 GLY A CA 3
ATOM 3464 C C . GLY A 1 55 ? -0.443 16.666 7.135 1.00 0.00 55 GLY A C 3
ATOM 3465 O O . GLY A 1 55 ? 0.182 17.498 7.791 1.00 0.00 55 GLY A O 3
ATOM 3469 N N . GLY A 1 56 ? -0.644 16.739 5.827 1.00 0.00 56 GLY A N 3
ATOM 3470 C CA . GLY A 1 56 ? -0.121 17.850 5.051 1.00 0.00 56 GLY A CA 3
ATOM 3471 C C . GLY A 1 56 ? 1.258 17.517 4.477 1.00 0.00 56 GLY A C 3
ATOM 3472 O O . GLY A 1 56 ? 1.923 18.381 3.909 1.00 0.00 56 GLY A O 3
ATOM 3476 N N . LEU A 1 57 ? 1.646 16.261 4.646 1.00 0.00 57 LEU A N 3
ATOM 3477 C CA . LEU A 1 57 ? 2.933 15.802 4.152 1.00 0.00 57 LEU A CA 3
ATOM 3478 C C . LEU A 1 57 ? 2.855 15.613 2.636 1.00 0.00 57 LEU A C 3
ATOM 3479 O O . LEU A 1 57 ? 1.772 15.418 2.086 1.00 0.00 57 LEU A O 3
ATOM 3495 N N . PRO A 1 58 ? 4.047 15.680 1.986 1.00 0.00 58 PRO A N 3
ATOM 3496 C CA . PRO A 1 58 ? 4.124 15.518 0.544 1.00 0.00 58 PRO A CA 3
ATOM 3497 C C . PRO A 1 58 ? 3.950 14.051 0.147 1.00 0.00 58 PRO A C 3
ATOM 3498 O O . PRO A 1 58 ? 3.580 13.751 -0.987 1.00 0.00 58 PRO A O 3
ATOM 3509 N N . GLU A 1 59 ? 4.225 13.176 1.103 1.00 0.00 59 GLU A N 3
ATOM 3510 C CA . GLU A 1 59 ? 4.104 11.747 0.867 1.00 0.00 59 GLU A CA 3
ATOM 3511 C C . GLU A 1 59 ? 3.371 11.077 2.031 1.00 0.00 59 GLU A C 3
ATOM 3512 O O . GLU A 1 59 ? 3.677 11.337 3.194 1.00 0.00 59 GLU A O 3
ATOM 3524 N N . ARG A 1 60 ? 2.417 10.228 1.678 1.00 0.00 60 ARG A N 3
ATOM 3525 C CA . ARG A 1 60 ? 1.639 9.519 2.679 1.00 0.00 60 ARG A CA 3
ATOM 3526 C C . ARG A 1 60 ? 2.273 8.159 2.980 1.00 0.00 60 ARG A C 3
ATOM 3527 O O . ARG A 1 60 ? 2.294 7.277 2.123 1.00 0.00 60 ARG A O 3
ATOM 3548 N N . SER A 1 61 ? 2.773 8.032 4.200 1.00 0.00 61 SER A N 3
ATOM 3549 C CA . SER A 1 61 ? 3.406 6.795 4.625 1.00 0.00 61 SER A CA 3
ATOM 3550 C C . SER A 1 61 ? 2.384 5.657 4.623 1.00 0.00 61 SER A C 3
ATOM 3551 O O . SER A 1 61 ? 1.222 5.861 4.973 1.00 0.00 61 SER A O 3
ATOM 3559 N N . CYS A 1 62 ? 2.853 4.483 4.225 1.00 0.00 62 CYS A N 3
ATOM 3560 C CA . CYS A 1 62 ? 1.993 3.313 4.173 1.00 0.00 62 CYS A CA 3
ATOM 3561 C C . CYS A 1 62 ? 2.702 2.164 4.894 1.00 0.00 62 CYS A C 3
ATOM 3562 O O . CYS A 1 62 ? 3.793 1.757 4.497 1.00 0.00 62 CYS A O 3
ATOM 3570 N N . MET A 1 63 ? 2.053 1.674 5.940 1.00 0.00 63 MET A N 3
ATOM 3571 C CA . MET A 1 63 ? 2.608 0.580 6.719 1.00 0.00 63 MET A CA 3
ATOM 3572 C C . MET A 1 63 ? 2.291 -0.770 6.073 1.00 0.00 63 MET A C 3
ATOM 3573 O O . MET A 1 63 ? 1.128 -1.160 5.981 1.00 0.00 63 MET A O 3
ATOM 3587 N N . LEU A 1 64 ? 3.346 -1.445 5.641 1.00 0.00 64 LEU A N 3
ATOM 3588 C CA . LEU A 1 64 ? 3.195 -2.743 5.006 1.00 0.00 64 LEU A CA 3
ATOM 3589 C C . LEU A 1 64 ? 3.528 -3.843 6.017 1.00 0.00 64 LEU A C 3
ATOM 3590 O O . LEU A 1 64 ? 4.417 -3.677 6.850 1.00 0.00 64 LEU A O 3
ATOM 3606 N N . THR A 1 65 ? 2.795 -4.941 5.911 1.00 0.00 65 THR A N 3
ATOM 3607 C CA . THR A 1 65 ? 3.001 -6.068 6.805 1.00 0.00 65 THR A CA 3
ATOM 3608 C C . THR A 1 65 ? 2.788 -7.387 6.059 1.00 0.00 65 THR A C 3
ATOM 3609 O O . THR A 1 65 ? 1.736 -7.601 5.458 1.00 0.00 65 THR A O 3
ATOM 3620 N N . GLY A 1 66 ? 3.803 -8.236 6.123 1.00 0.00 66 GLY A N 3
ATOM 3621 C CA . GLY A 1 66 ? 3.740 -9.528 5.462 1.00 0.00 66 GLY A CA 3
ATOM 3622 C C . GLY A 1 66 ? 5.118 -9.948 4.946 1.00 0.00 66 GLY A C 3
ATOM 3623 O O . GLY A 1 66 ? 6.135 -9.398 5.364 1.00 0.00 66 GLY A O 3
ATOM 3627 N N . THR A 1 67 ? 5.106 -10.919 4.044 1.00 0.00 67 THR A N 3
ATOM 3628 C CA . THR A 1 67 ? 6.342 -11.418 3.467 1.00 0.00 67 THR A CA 3
ATOM 3629 C C . THR A 1 67 ? 7.116 -10.281 2.797 1.00 0.00 67 THR A C 3
ATOM 3630 O O . THR A 1 67 ? 6.553 -9.224 2.515 1.00 0.00 67 THR A O 3
ATOM 3641 N N . PRO A 1 68 ? 8.429 -10.543 2.556 1.00 0.00 68 PRO A N 3
ATOM 3642 C CA . PRO A 1 68 ? 9.286 -9.554 1.925 1.00 0.00 68 PRO A CA 3
ATOM 3643 C C . PRO A 1 68 ? 8.995 -9.453 0.427 1.00 0.00 68 PRO A C 3
ATOM 3644 O O . PRO A 1 68 ? 8.962 -8.356 -0.130 1.00 0.00 68 PRO A O 3
ATOM 3655 N N . GLU A 1 69 ? 8.792 -10.611 -0.184 1.00 0.00 69 GLU A N 3
ATOM 3656 C CA . GLU A 1 69 ? 8.505 -10.667 -1.607 1.00 0.00 69 GLU A CA 3
ATOM 3657 C C . GLU A 1 69 ? 7.140 -10.040 -1.898 1.00 0.00 69 GLU A C 3
ATOM 3658 O O . GLU A 1 69 ? 6.923 -9.490 -2.977 1.00 0.00 69 GLU A O 3
ATOM 3670 N N . SER A 1 70 ? 6.255 -10.144 -0.918 1.00 0.00 70 SER A N 3
ATOM 3671 C CA . SER A 1 70 ? 4.917 -9.595 -1.055 1.00 0.00 70 SER A CA 3
ATOM 3672 C C . SER A 1 70 ? 4.955 -8.075 -0.881 1.00 0.00 70 SER A C 3
ATOM 3673 O O . SER A 1 70 ? 4.187 -7.354 -1.516 1.00 0.00 70 SER A O 3
ATOM 3681 N N . VAL A 1 71 ? 5.857 -7.633 -0.017 1.00 0.00 71 VAL A N 3
ATOM 3682 C CA . VAL A 1 71 ? 6.005 -6.212 0.248 1.00 0.00 71 VAL A CA 3
ATOM 3683 C C . VAL A 1 71 ? 6.477 -5.506 -1.025 1.00 0.00 71 VAL A C 3
ATOM 3684 O O . VAL A 1 71 ? 5.966 -4.444 -1.376 1.00 0.00 71 VAL A O 3
ATOM 3697 N N . GLN A 1 72 ? 7.448 -6.125 -1.681 1.00 0.00 72 GLN A N 3
ATOM 3698 C CA . GLN A 1 72 ? 7.995 -5.569 -2.907 1.00 0.00 72 GLN A CA 3
ATOM 3699 C C . GLN A 1 72 ? 6.926 -5.547 -4.002 1.00 0.00 72 GLN A C 3
ATOM 3700 O O . GLN A 1 72 ? 6.653 -4.499 -4.586 1.00 0.00 72 GLN A O 3
ATOM 3714 N N . SER A 1 73 ? 6.351 -6.715 -4.247 1.00 0.00 73 SER A N 3
ATOM 3715 C CA . SER A 1 73 ? 5.319 -6.843 -5.262 1.00 0.00 73 SER A CA 3
ATOM 3716 C C . SER A 1 73 ? 4.280 -5.733 -5.094 1.00 0.00 73 SER A C 3
ATOM 3717 O O . SER A 1 73 ? 4.015 -4.978 -6.028 1.00 0.00 73 SER A O 3
ATOM 3725 N N . ALA A 1 74 ? 3.718 -5.669 -3.895 1.00 0.00 74 ALA A N 3
ATOM 3726 C CA . ALA A 1 74 ? 2.713 -4.664 -3.592 1.00 0.00 74 ALA A CA 3
ATOM 3727 C C . ALA A 1 74 ? 3.251 -3.282 -3.968 1.00 0.00 74 ALA A C 3
ATOM 3728 O O . ALA A 1 74 ? 2.591 -2.529 -4.683 1.00 0.00 74 ALA A O 3
ATOM 3735 N N . LYS A 1 75 ? 4.444 -2.990 -3.471 1.00 0.00 75 LYS A N 3
ATOM 3736 C CA . LYS A 1 75 ? 5.078 -1.712 -3.745 1.00 0.00 75 LYS A CA 3
ATOM 3737 C C . LYS A 1 75 ? 4.963 -1.402 -5.239 1.00 0.00 75 LYS A C 3
ATOM 3738 O O . LYS A 1 75 ? 4.429 -0.362 -5.622 1.00 0.00 75 LYS A O 3
ATOM 3757 N N . ARG A 1 76 ? 5.474 -2.323 -6.043 1.00 0.00 76 ARG A N 3
ATOM 3758 C CA . ARG A 1 76 ? 5.435 -2.161 -7.487 1.00 0.00 76 ARG A CA 3
ATOM 3759 C C . ARG A 1 76 ? 4.039 -1.724 -7.935 1.00 0.00 76 ARG A C 3
ATOM 3760 O O . ARG A 1 76 ? 3.900 -0.783 -8.715 1.00 0.00 76 ARG A O 3
ATOM 3781 N N . LEU A 1 77 ? 3.041 -2.428 -7.422 1.00 0.00 77 LEU A N 3
ATOM 3782 C CA . LEU A 1 77 ? 1.660 -2.124 -7.760 1.00 0.00 77 LEU A CA 3
ATOM 3783 C C . LEU A 1 77 ? 1.348 -0.680 -7.363 1.00 0.00 77 LEU A C 3
ATOM 3784 O O . LEU A 1 77 ? 0.715 0.053 -8.121 1.00 0.00 77 LEU A O 3
ATOM 3800 N N . LEU A 1 78 ? 1.808 -0.314 -6.175 1.00 0.00 78 LEU A N 3
ATOM 3801 C CA . LEU A 1 78 ? 1.586 1.029 -5.669 1.00 0.00 78 LEU A CA 3
ATOM 3802 C C . LEU A 1 78 ? 2.286 2.037 -6.583 1.00 0.00 78 LEU A C 3
ATOM 3803 O O . LEU A 1 78 ? 1.637 2.896 -7.178 1.00 0.00 78 LEU A O 3
ATOM 3819 N N . ASP A 1 79 ? 3.601 1.898 -6.665 1.00 0.00 79 ASP A N 3
ATOM 3820 C CA . ASP A 1 79 ? 4.396 2.785 -7.497 1.00 0.00 79 ASP A CA 3
ATOM 3821 C C . ASP A 1 79 ? 3.748 2.901 -8.878 1.00 0.00 79 ASP A C 3
ATOM 3822 O O . ASP A 1 79 ? 3.527 4.005 -9.373 1.00 0.00 79 ASP A O 3
ATOM 3831 N N . GLN A 1 80 ? 3.461 1.746 -9.460 1.00 0.00 80 GLN A N 3
ATOM 3832 C CA . GLN A 1 80 ? 2.842 1.704 -10.774 1.00 0.00 80 GLN A CA 3
ATOM 3833 C C . GLN A 1 80 ? 1.798 2.814 -10.905 1.00 0.00 80 GLN A C 3
ATOM 3834 O O . GLN A 1 80 ? 1.928 3.697 -11.751 1.00 0.00 80 GLN A O 3
ATOM 3848 N N . ILE A 1 81 ? 0.785 2.733 -10.055 1.00 0.00 81 ILE A N 3
ATOM 3849 C CA . ILE A 1 81 ? -0.281 3.720 -10.065 1.00 0.00 81 ILE A CA 3
ATOM 3850 C C . ILE A 1 81 ? 0.323 5.116 -10.232 1.00 0.00 81 ILE A C 3
ATOM 3851 O O . ILE A 1 81 ? -0.063 5.859 -11.132 1.00 0.00 81 ILE A O 3
ATOM 3867 N N . VAL A 1 82 ? 1.262 5.429 -9.351 1.00 0.00 82 VAL A N 3
ATOM 3868 C CA . VAL A 1 82 ? 1.923 6.722 -9.390 1.00 0.00 82 VAL A CA 3
ATOM 3869 C C . VAL A 1 82 ? 2.448 6.979 -10.804 1.00 0.00 82 VAL A C 3
ATOM 3870 O O . VAL A 1 82 ? 2.116 7.992 -11.418 1.00 0.00 82 VAL A O 3
ATOM 3883 N N . GLU A 1 83 ? 3.258 6.045 -11.279 1.00 0.00 83 GLU A N 3
ATOM 3884 C CA . GLU A 1 83 ? 3.832 6.158 -12.609 1.00 0.00 83 GLU A CA 3
ATOM 3885 C C . GLU A 1 83 ? 2.724 6.295 -13.655 1.00 0.00 83 GLU A C 3
ATOM 3886 O O . GLU A 1 83 ? 2.727 7.235 -14.449 1.00 0.00 83 GLU A O 3
ATOM 3898 N N . LYS A 1 84 ? 1.802 5.343 -13.623 1.00 0.00 84 LYS A N 3
ATOM 3899 C CA . LYS A 1 84 ? 0.690 5.346 -14.558 1.00 0.00 84 LYS A CA 3
ATOM 3900 C C . LYS A 1 84 ? -0.026 6.696 -14.488 1.00 0.00 84 LYS A C 3
ATOM 3901 O O . LYS A 1 84 ? -0.596 7.152 -15.479 1.00 0.00 84 LYS A O 3
ATOM 3920 N N . GLY A 1 85 ? 0.026 7.297 -13.309 1.00 0.00 85 GLY A N 3
ATOM 3921 C CA . GLY A 1 85 ? -0.611 8.586 -13.097 1.00 0.00 85 GLY A CA 3
ATOM 3922 C C . GLY A 1 85 ? 0.419 9.651 -12.716 1.00 0.00 85 GLY A C 3
ATOM 3923 O O . GLY A 1 85 ? 0.258 10.345 -11.713 1.00 0.00 85 GLY A O 3
ATOM 3927 N N . ARG A 1 86 ? 1.455 9.747 -13.537 1.00 0.00 86 ARG A N 3
ATOM 3928 C CA . ARG A 1 86 ? 2.512 10.715 -13.298 1.00 0.00 86 ARG A CA 3
ATOM 3929 C C . ARG A 1 86 ? 2.644 11.661 -14.493 1.00 0.00 86 ARG A C 3
ATOM 3930 O O . ARG A 1 86 ? 2.765 12.873 -14.320 1.00 0.00 86 ARG A O 3
ATOM 3951 N N . SER A 1 87 ? 2.615 11.073 -15.680 1.00 0.00 87 SER A N 3
ATOM 3952 C CA . SER A 1 87 ? 2.730 11.848 -16.903 1.00 0.00 87 SER A CA 3
ATOM 3953 C C . SER A 1 87 ? 1.667 11.401 -17.908 1.00 0.00 87 SER A C 3
ATOM 3954 O O . SER A 1 87 ? 1.782 10.330 -18.504 1.00 0.00 87 SER A O 3
ATOM 3962 N N . GLY A 1 88 ? 0.656 12.243 -18.066 1.00 0.00 88 GLY A N 3
ATOM 3963 C CA . GLY A 1 88 ? -0.427 11.947 -18.989 1.00 0.00 88 GLY A CA 3
ATOM 3964 C C . GLY A 1 88 ? -1.534 11.149 -18.298 1.00 0.00 88 GLY A C 3
ATOM 3965 O O . GLY A 1 88 ? -1.452 10.874 -17.102 1.00 0.00 88 GLY A O 3
ATOM 3969 N N . PRO A 1 89 ? -2.571 10.790 -19.101 1.00 0.00 89 PRO A N 3
ATOM 3970 C CA . PRO A 1 89 ? -3.694 10.029 -18.579 1.00 0.00 89 PRO A CA 3
ATOM 3971 C C . PRO A 1 89 ? -3.310 8.564 -18.363 1.00 0.00 89 PRO A C 3
ATOM 3972 O O . PRO A 1 89 ? -2.162 8.180 -18.585 1.00 0.00 89 PRO A O 3
ATOM 3983 N N . SER A 1 90 ? -4.292 7.786 -17.933 1.00 0.00 90 SER A N 3
ATOM 3984 C CA . SER A 1 90 ? -4.071 6.371 -17.685 1.00 0.00 90 SER A CA 3
ATOM 3985 C C . SER A 1 90 ? -4.127 5.593 -19.001 1.00 0.00 90 SER A C 3
ATOM 3986 O O . SER A 1 90 ? -3.143 4.975 -19.403 1.00 0.00 90 SER A O 3
ATOM 3994 N N . SER A 1 91 ? -5.289 5.650 -19.636 1.00 0.00 91 SER A N 3
ATOM 3995 C CA . SER A 1 91 ? -5.486 4.959 -20.898 1.00 0.00 91 SER A CA 3
ATOM 3996 C C . SER A 1 91 ? -6.096 5.912 -21.927 1.00 0.00 91 SER A C 3
ATOM 3997 O O . SER A 1 91 ? -6.541 7.005 -21.579 1.00 0.00 91 SER A O 3
ATOM 4005 N N . GLY A 1 92 ? -6.099 5.464 -23.174 1.00 0.00 92 GLY A N 3
ATOM 4006 C CA . GLY A 1 92 ? -6.647 6.264 -24.256 1.00 0.00 92 GLY A CA 3
ATOM 4007 C C . GLY A 1 92 ? -8.135 6.542 -24.032 1.00 0.00 92 GLY A C 3
ATOM 4008 O O . GLY A 1 92 ? -8.496 7.379 -23.206 1.00 0.00 92 GLY A O 3
ATOM 4012 N N . GLY A 1 1 ? -3.086 -34.238 -20.349 1.00 0.00 1 GLY A N 4
ATOM 4013 C CA . GLY A 1 1 ? -2.205 -33.503 -19.457 1.00 0.00 1 GLY A CA 4
ATOM 4014 C C . GLY A 1 1 ? -2.966 -32.999 -18.229 1.00 0.00 1 GLY A C 4
ATOM 4015 O O . GLY A 1 1 ? -3.116 -33.724 -17.246 1.00 0.00 1 GLY A O 4
ATOM 4019 N N . SER A 1 2 ? -3.426 -31.760 -18.324 1.00 0.00 2 SER A N 4
ATOM 4020 C CA . SER A 1 2 ? -4.167 -31.151 -17.233 1.00 0.00 2 SER A CA 4
ATOM 4021 C C . SER A 1 2 ? -3.280 -31.050 -15.990 1.00 0.00 2 SER A C 4
ATOM 4022 O O . SER A 1 2 ? -2.765 -32.057 -15.507 1.00 0.00 2 SER A O 4
ATOM 4030 N N . SER A 1 3 ? -3.130 -29.825 -15.508 1.00 0.00 3 SER A N 4
ATOM 4031 C CA . SER A 1 3 ? -2.314 -29.579 -14.331 1.00 0.00 3 SER A CA 4
ATOM 4032 C C . SER A 1 3 ? -2.810 -28.328 -13.603 1.00 0.00 3 SER A C 4
ATOM 4033 O O . SER A 1 3 ? -3.469 -27.478 -14.200 1.00 0.00 3 SER A O 4
ATOM 4041 N N . GLY A 1 4 ? -2.472 -28.254 -12.324 1.00 0.00 4 GLY A N 4
ATOM 4042 C CA . GLY A 1 4 ? -2.874 -27.120 -11.508 1.00 0.00 4 GLY A CA 4
ATOM 4043 C C . GLY A 1 4 ? -1.733 -26.669 -10.595 1.00 0.00 4 GLY A C 4
ATOM 4044 O O . GLY A 1 4 ? -0.983 -27.496 -10.079 1.00 0.00 4 GLY A O 4
ATOM 4048 N N . SER A 1 5 ? -1.637 -25.359 -10.423 1.00 0.00 5 SER A N 4
ATOM 4049 C CA . SER A 1 5 ? -0.600 -24.788 -9.581 1.00 0.00 5 SER A CA 4
ATOM 4050 C C . SER A 1 5 ? -1.176 -24.432 -8.209 1.00 0.00 5 SER A C 4
ATOM 4051 O O . SER A 1 5 ? -1.822 -23.397 -8.053 1.00 0.00 5 SER A O 4
ATOM 4059 N N . SER A 1 6 ? -0.922 -25.310 -7.250 1.00 0.00 6 SER A N 4
ATOM 4060 C CA . SER A 1 6 ? -1.408 -25.101 -5.896 1.00 0.00 6 SER A CA 4
ATOM 4061 C C . SER A 1 6 ? -0.573 -25.918 -4.909 1.00 0.00 6 SER A C 4
ATOM 4062 O O . SER A 1 6 ? -0.048 -26.974 -5.259 1.00 0.00 6 SER A O 4
ATOM 4070 N N . GLY A 1 7 ? -0.475 -25.398 -3.694 1.00 0.00 7 GLY A N 4
ATOM 4071 C CA . GLY A 1 7 ? 0.288 -26.066 -2.653 1.00 0.00 7 GLY A CA 4
ATOM 4072 C C . GLY A 1 7 ? 0.569 -25.118 -1.485 1.00 0.00 7 GLY A C 4
ATOM 4073 O O . GLY A 1 7 ? 0.499 -23.900 -1.639 1.00 0.00 7 GLY A O 4
ATOM 4077 N N . HIS A 1 8 ? 0.880 -25.714 -0.343 1.00 0.00 8 HIS A N 4
ATOM 4078 C CA . HIS A 1 8 ? 1.172 -24.938 0.850 1.00 0.00 8 HIS A CA 4
ATOM 4079 C C . HIS A 1 8 ? 2.664 -25.034 1.173 1.00 0.00 8 HIS A C 4
ATOM 4080 O O . HIS A 1 8 ? 3.201 -26.131 1.325 1.00 0.00 8 HIS A O 4
ATOM 4094 N N . GLN A 1 9 ? 3.292 -23.872 1.268 1.00 0.00 9 GLN A N 4
ATOM 4095 C CA . GLN A 1 9 ? 4.712 -23.811 1.569 1.00 0.00 9 GLN A CA 4
ATOM 4096 C C . GLN A 1 9 ? 4.929 -23.363 3.016 1.00 0.00 9 GLN A C 4
ATOM 4097 O O . GLN A 1 9 ? 5.535 -24.083 3.808 1.00 0.00 9 GLN A O 4
ATOM 4111 N N . GLN A 1 10 ? 4.421 -22.177 3.318 1.00 0.00 10 GLN A N 4
ATOM 4112 C CA . GLN A 1 10 ? 4.551 -21.625 4.655 1.00 0.00 10 GLN A CA 4
ATOM 4113 C C . GLN A 1 10 ? 6.026 -21.404 4.997 1.00 0.00 10 GLN A C 4
ATOM 4114 O O . GLN A 1 10 ? 6.746 -22.354 5.300 1.00 0.00 10 GLN A O 4
ATOM 4128 N N . GLN A 1 11 ? 6.432 -20.144 4.937 1.00 0.00 11 GLN A N 4
ATOM 4129 C CA . GLN A 1 11 ? 7.808 -19.786 5.236 1.00 0.00 11 GLN A CA 4
ATOM 4130 C C . GLN A 1 11 ? 7.959 -18.264 5.296 1.00 0.00 11 GLN A C 4
ATOM 4131 O O . GLN A 1 11 ? 7.024 -17.531 4.978 1.00 0.00 11 GLN A O 4
ATOM 4145 N N . ARG A 1 12 ? 9.144 -17.835 5.706 1.00 0.00 12 ARG A N 4
ATOM 4146 C CA . ARG A 1 12 ? 9.430 -16.415 5.812 1.00 0.00 12 ARG A CA 4
ATOM 4147 C C . ARG A 1 12 ? 8.496 -15.760 6.831 1.00 0.00 12 ARG A C 4
ATOM 4148 O O . ARG A 1 12 ? 7.275 -15.851 6.709 1.00 0.00 12 ARG A O 4
ATOM 4169 N N . SER A 1 13 ? 9.105 -15.113 7.814 1.00 0.00 13 SER A N 4
ATOM 4170 C CA . SER A 1 13 ? 8.343 -14.443 8.855 1.00 0.00 13 SER A CA 4
ATOM 4171 C C . SER A 1 13 ? 7.749 -13.142 8.312 1.00 0.00 13 SER A C 4
ATOM 4172 O O . SER A 1 13 ? 7.972 -12.788 7.155 1.00 0.00 13 SER A O 4
ATOM 4180 N N . VAL A 1 14 ? 7.005 -12.464 9.174 1.00 0.00 14 VAL A N 4
ATOM 4181 C CA . VAL A 1 14 ? 6.378 -11.209 8.796 1.00 0.00 14 VAL A CA 4
ATOM 4182 C C . VAL A 1 14 ? 7.288 -10.047 9.197 1.00 0.00 14 VAL A C 4
ATOM 4183 O O . VAL A 1 14 ? 8.023 -10.140 10.180 1.00 0.00 14 VAL A O 4
ATOM 4196 N N . MET A 1 15 ? 7.211 -8.980 8.416 1.00 0.00 15 MET A N 4
ATOM 4197 C CA . MET A 1 15 ? 8.019 -7.801 8.678 1.00 0.00 15 MET A CA 4
ATOM 4198 C C . MET A 1 15 ? 7.237 -6.521 8.373 1.00 0.00 15 MET A C 4
ATOM 4199 O O . MET A 1 15 ? 6.211 -6.563 7.696 1.00 0.00 15 MET A O 4
ATOM 4213 N N . THR A 1 16 ? 7.752 -5.414 8.888 1.00 0.00 16 THR A N 4
ATOM 4214 C CA . THR A 1 16 ? 7.115 -4.125 8.678 1.00 0.00 16 THR A CA 4
ATOM 4215 C C . THR A 1 16 ? 8.068 -3.171 7.956 1.00 0.00 16 THR A C 4
ATOM 4216 O O . THR A 1 16 ? 9.220 -3.016 8.357 1.00 0.00 16 THR A O 4
ATOM 4227 N N . GLU A 1 17 ? 7.551 -2.555 6.902 1.00 0.00 17 GLU A N 4
ATOM 4228 C CA . GLU A 1 17 ? 8.342 -1.620 6.120 1.00 0.00 17 GLU A CA 4
ATOM 4229 C C . GLU A 1 17 ? 7.666 -0.248 6.092 1.00 0.00 17 GLU A C 4
ATOM 4230 O O . GLU A 1 17 ? 6.554 -0.089 6.594 1.00 0.00 17 GLU A O 4
ATOM 4242 N N . GLU A 1 18 ? 8.366 0.709 5.500 1.00 0.00 18 GLU A N 4
ATOM 4243 C CA . GLU A 1 18 ? 7.848 2.063 5.401 1.00 0.00 18 GLU A CA 4
ATOM 4244 C C . GLU A 1 18 ? 7.942 2.563 3.958 1.00 0.00 18 GLU A C 4
ATOM 4245 O O . GLU A 1 18 ? 9.029 2.882 3.478 1.00 0.00 18 GLU A O 4
ATOM 4257 N N . TYR A 1 19 ? 6.790 2.614 3.306 1.00 0.00 19 TYR A N 4
ATOM 4258 C CA . TYR A 1 19 ? 6.729 3.069 1.927 1.00 0.00 19 TYR A CA 4
ATOM 4259 C C . TYR A 1 19 ? 5.967 4.392 1.820 1.00 0.00 19 TYR A C 4
ATOM 4260 O O . TYR A 1 19 ? 4.794 4.467 2.181 1.00 0.00 19 TYR A O 4
ATOM 4278 N N . LYS A 1 20 ? 6.665 5.401 1.321 1.00 0.00 20 LYS A N 4
ATOM 4279 C CA . LYS A 1 20 ? 6.069 6.716 1.161 1.00 0.00 20 LYS A CA 4
ATOM 4280 C C . LYS A 1 20 ? 5.512 6.850 -0.258 1.00 0.00 20 LYS A C 4
ATOM 4281 O O . LYS A 1 20 ? 6.204 6.554 -1.230 1.00 0.00 20 LYS A O 4
ATOM 4300 N N . VAL A 1 21 ? 4.267 7.297 -0.331 1.00 0.00 21 VAL A N 4
ATOM 4301 C CA . VAL A 1 21 ? 3.609 7.473 -1.614 1.00 0.00 21 VAL A CA 4
ATOM 4302 C C . VAL A 1 21 ? 3.158 8.929 -1.755 1.00 0.00 21 VAL A C 4
ATOM 4303 O O . VAL A 1 21 ? 3.014 9.637 -0.760 1.00 0.00 21 VAL A O 4
ATOM 4316 N N . PRO A 1 22 ? 2.942 9.342 -3.033 1.00 0.00 22 PRO A N 4
ATOM 4317 C CA . PRO A 1 22 ? 2.511 10.700 -3.317 1.00 0.00 22 PRO A CA 4
ATOM 4318 C C . PRO A 1 22 ? 1.033 10.890 -2.969 1.00 0.00 22 PRO A C 4
ATOM 4319 O O . PRO A 1 22 ? 0.162 10.281 -3.589 1.00 0.00 22 PRO A O 4
ATOM 4330 N N . ASP A 1 23 ? 0.795 11.737 -1.979 1.00 0.00 23 ASP A N 4
ATOM 4331 C CA . ASP A 1 23 ? -0.562 12.015 -1.541 1.00 0.00 23 ASP A CA 4
ATOM 4332 C C . ASP A 1 23 ? -1.412 12.411 -2.750 1.00 0.00 23 ASP A C 4
ATOM 4333 O O . ASP A 1 23 ? -2.638 12.309 -2.711 1.00 0.00 23 ASP A O 4
ATOM 4342 N N . GLY A 1 24 ? -0.728 12.855 -3.794 1.00 0.00 24 GLY A N 4
ATOM 4343 C CA . GLY A 1 24 ? -1.405 13.268 -5.011 1.00 0.00 24 GLY A CA 4
ATOM 4344 C C . GLY A 1 24 ? -1.813 12.054 -5.850 1.00 0.00 24 GLY A C 4
ATOM 4345 O O . GLY A 1 24 ? -2.332 12.205 -6.955 1.00 0.00 24 GLY A O 4
ATOM 4349 N N . MET A 1 25 ? -1.562 10.879 -5.292 1.00 0.00 25 MET A N 4
ATOM 4350 C CA . MET A 1 25 ? -1.896 9.640 -5.975 1.00 0.00 25 MET A CA 4
ATOM 4351 C C . MET A 1 25 ? -2.582 8.658 -5.024 1.00 0.00 25 MET A C 4
ATOM 4352 O O . MET A 1 25 ? -3.567 8.019 -5.390 1.00 0.00 25 MET A O 4
ATOM 4366 N N . VAL A 1 26 ? -2.035 8.568 -3.820 1.00 0.00 26 VAL A N 4
ATOM 4367 C CA . VAL A 1 26 ? -2.581 7.675 -2.814 1.00 0.00 26 VAL A CA 4
ATOM 4368 C C . VAL A 1 26 ? -4.107 7.787 -2.813 1.00 0.00 26 VAL A C 4
ATOM 4369 O O . VAL A 1 26 ? -4.807 6.776 -2.845 1.00 0.00 26 VAL A O 4
ATOM 4382 N N . GLY A 1 27 ? -4.578 9.025 -2.777 1.00 0.00 27 GLY A N 4
ATOM 4383 C CA . GLY A 1 27 ? -6.008 9.282 -2.772 1.00 0.00 27 GLY A CA 4
ATOM 4384 C C . GLY A 1 27 ? -6.718 8.451 -3.842 1.00 0.00 27 GLY A C 4
ATOM 4385 O O . GLY A 1 27 ? -7.876 8.073 -3.673 1.00 0.00 27 GLY A O 4
ATOM 4389 N N . PHE A 1 28 ? -5.995 8.192 -4.921 1.00 0.00 28 PHE A N 4
ATOM 4390 C CA . PHE A 1 28 ? -6.541 7.413 -6.020 1.00 0.00 28 PHE A CA 4
ATOM 4391 C C . PHE A 1 28 ? -6.177 5.934 -5.877 1.00 0.00 28 PHE A C 4
ATOM 4392 O O . PHE A 1 28 ? -6.871 5.066 -6.404 1.00 0.00 28 PHE A O 4
ATOM 4409 N N . ILE A 1 29 ? -5.087 5.692 -5.163 1.00 0.00 29 ILE A N 4
ATOM 4410 C CA . ILE A 1 29 ? -4.622 4.333 -4.945 1.00 0.00 29 ILE A CA 4
ATOM 4411 C C . ILE A 1 29 ? -5.678 3.558 -4.153 1.00 0.00 29 ILE A C 4
ATOM 4412 O O . ILE A 1 29 ? -5.905 2.376 -4.406 1.00 0.00 29 ILE A O 4
ATOM 4428 N N . ILE A 1 30 ? -6.295 4.256 -3.210 1.00 0.00 30 ILE A N 4
ATOM 4429 C CA . ILE A 1 30 ? -7.321 3.648 -2.380 1.00 0.00 30 ILE A CA 4
ATOM 4430 C C . ILE A 1 30 ? -8.444 3.115 -3.273 1.00 0.00 30 ILE A C 4
ATOM 4431 O O . ILE A 1 30 ? -8.701 1.913 -3.301 1.00 0.00 30 ILE A O 4
ATOM 4447 N N . GLY A 1 31 ? -9.082 4.036 -3.980 1.00 0.00 31 GLY A N 4
ATOM 4448 C CA . GLY A 1 31 ? -10.171 3.674 -4.871 1.00 0.00 31 GLY A CA 4
ATOM 4449 C C . GLY A 1 31 ? -11.520 3.780 -4.159 1.00 0.00 31 GLY A C 4
ATOM 4450 O O . GLY A 1 31 ? -11.576 4.089 -2.969 1.00 0.00 31 GLY A O 4
ATOM 4454 N N . ARG A 1 32 ? -12.575 3.518 -4.916 1.00 0.00 32 ARG A N 4
ATOM 4455 C CA . ARG A 1 32 ? -13.921 3.580 -4.372 1.00 0.00 32 ARG A CA 4
ATOM 4456 C C . ARG A 1 32 ? -14.096 2.536 -3.268 1.00 0.00 32 ARG A C 4
ATOM 4457 O O . ARG A 1 32 ? -14.171 1.340 -3.546 1.00 0.00 32 ARG A O 4
ATOM 4478 N N . GLY A 1 33 ? -14.156 3.025 -2.038 1.00 0.00 33 GLY A N 4
ATOM 4479 C CA . GLY A 1 33 ? -14.320 2.149 -0.891 1.00 0.00 33 GLY A CA 4
ATOM 4480 C C . GLY A 1 33 ? -13.008 1.441 -0.549 1.00 0.00 33 GLY A C 4
ATOM 4481 O O . GLY A 1 33 ? -12.955 0.640 0.384 1.00 0.00 33 GLY A O 4
ATOM 4485 N N . GLY A 1 34 ? -11.981 1.762 -1.322 1.00 0.00 34 GLY A N 4
ATOM 4486 C CA . GLY A 1 34 ? -10.672 1.167 -1.113 1.00 0.00 34 GLY A CA 4
ATOM 4487 C C . GLY A 1 34 ? -10.552 -0.168 -1.851 1.00 0.00 34 GLY A C 4
ATOM 4488 O O . GLY A 1 34 ? -9.884 -1.086 -1.377 1.00 0.00 34 GLY A O 4
ATOM 4492 N N . GLU A 1 35 ? -11.210 -0.234 -2.999 1.00 0.00 35 GLU A N 4
ATOM 4493 C CA . GLU A 1 35 ? -11.186 -1.441 -3.807 1.00 0.00 35 GLU A CA 4
ATOM 4494 C C . GLU A 1 35 ? -9.932 -1.467 -4.684 1.00 0.00 35 GLU A C 4
ATOM 4495 O O . GLU A 1 35 ? -9.405 -2.537 -4.988 1.00 0.00 35 GLU A O 4
ATOM 4507 N N . GLN A 1 36 ? -9.491 -0.278 -5.066 1.00 0.00 36 GLN A N 4
ATOM 4508 C CA . GLN A 1 36 ? -8.309 -0.151 -5.902 1.00 0.00 36 GLN A CA 4
ATOM 4509 C C . GLN A 1 36 ? -7.090 -0.740 -5.190 1.00 0.00 36 GLN A C 4
ATOM 4510 O O . GLN A 1 36 ? -6.261 -1.402 -5.813 1.00 0.00 36 GLN A O 4
ATOM 4524 N N . ILE A 1 37 ? -7.018 -0.478 -3.893 1.00 0.00 37 ILE A N 4
ATOM 4525 C CA . ILE A 1 37 ? -5.914 -0.973 -3.089 1.00 0.00 37 ILE A CA 4
ATOM 4526 C C . ILE A 1 37 ? -6.136 -2.456 -2.783 1.00 0.00 37 ILE A C 4
ATOM 4527 O O . ILE A 1 37 ? -5.223 -3.267 -2.927 1.00 0.00 37 ILE A O 4
ATOM 4543 N N . SER A 1 38 ? -7.356 -2.764 -2.365 1.00 0.00 38 SER A N 4
ATOM 4544 C CA . SER A 1 38 ? -7.710 -4.135 -2.038 1.00 0.00 38 SER A CA 4
ATOM 4545 C C . SER A 1 38 ? -7.123 -5.090 -3.079 1.00 0.00 38 SER A C 4
ATOM 4546 O O . SER A 1 38 ? -6.584 -6.139 -2.730 1.00 0.00 38 SER A O 4
ATOM 4554 N N . ARG A 1 39 ? -7.249 -4.694 -4.337 1.00 0.00 39 ARG A N 4
ATOM 4555 C CA . ARG A 1 39 ? -6.738 -5.502 -5.431 1.00 0.00 39 ARG A CA 4
ATOM 4556 C C . ARG A 1 39 ? -5.218 -5.634 -5.328 1.00 0.00 39 ARG A C 4
ATOM 4557 O O . ARG A 1 39 ? -4.669 -6.714 -5.542 1.00 0.00 39 ARG A O 4
ATOM 4578 N N . ILE A 1 40 ? -4.579 -4.520 -5.000 1.00 0.00 40 ILE A N 4
ATOM 4579 C CA . ILE A 1 40 ? -3.133 -4.499 -4.866 1.00 0.00 40 ILE A CA 4
ATOM 4580 C C . ILE A 1 40 ? -2.719 -5.398 -3.699 1.00 0.00 40 ILE A C 4
ATOM 4581 O O . ILE A 1 40 ? -1.728 -6.121 -3.789 1.00 0.00 40 ILE A O 4
ATOM 4597 N N . GLN A 1 41 ? -3.500 -5.324 -2.631 1.00 0.00 41 GLN A N 4
ATOM 4598 C CA . GLN A 1 41 ? -3.227 -6.122 -1.448 1.00 0.00 41 GLN A CA 4
ATOM 4599 C C . GLN A 1 41 ? -3.483 -7.603 -1.737 1.00 0.00 41 GLN A C 4
ATOM 4600 O O . GLN A 1 41 ? -2.775 -8.470 -1.228 1.00 0.00 41 GLN A O 4
ATOM 4614 N N . GLN A 1 42 ? -4.499 -7.847 -2.552 1.00 0.00 42 GLN A N 4
ATOM 4615 C CA . GLN A 1 42 ? -4.858 -9.208 -2.914 1.00 0.00 42 GLN A CA 4
ATOM 4616 C C . GLN A 1 42 ? -3.908 -9.738 -3.991 1.00 0.00 42 GLN A C 4
ATOM 4617 O O . GLN A 1 42 ? -3.592 -10.927 -4.013 1.00 0.00 42 GLN A O 4
ATOM 4631 N N . GLU A 1 43 ? -3.481 -8.831 -4.857 1.00 0.00 43 GLU A N 4
ATOM 4632 C CA . GLU A 1 43 ? -2.575 -9.193 -5.933 1.00 0.00 43 GLU A CA 4
ATOM 4633 C C . GLU A 1 43 ? -1.205 -9.574 -5.368 1.00 0.00 43 GLU A C 4
ATOM 4634 O O . GLU A 1 43 ? -0.626 -10.585 -5.762 1.00 0.00 43 GLU A O 4
ATOM 4646 N N . SER A 1 44 ? -0.726 -8.743 -4.453 1.00 0.00 44 SER A N 4
ATOM 4647 C CA . SER A 1 44 ? 0.565 -8.980 -3.830 1.00 0.00 44 SER A CA 4
ATOM 4648 C C . SER A 1 44 ? 0.386 -9.802 -2.552 1.00 0.00 44 SER A C 4
ATOM 4649 O O . SER A 1 44 ? 1.348 -10.364 -2.031 1.00 0.00 44 SER A O 4
ATOM 4657 N N . GLY A 1 45 ? -0.852 -9.845 -2.083 1.00 0.00 45 GLY A N 4
ATOM 4658 C CA . GLY A 1 45 ? -1.170 -10.589 -0.876 1.00 0.00 45 GLY A CA 4
ATOM 4659 C C . GLY A 1 45 ? -0.433 -10.010 0.334 1.00 0.00 45 GLY A C 4
ATOM 4660 O O . GLY A 1 45 ? 0.000 -10.751 1.215 1.00 0.00 45 GLY A O 4
ATOM 4664 N N . CYS A 1 46 ? -0.313 -8.690 0.338 1.00 0.00 46 CYS A N 4
ATOM 4665 C CA . CYS A 1 46 ? 0.363 -8.004 1.425 1.00 0.00 46 CYS A CA 4
ATOM 4666 C C . CYS A 1 46 ? -0.601 -6.973 2.017 1.00 0.00 46 CYS A C 4
ATOM 4667 O O . CYS A 1 46 ? -1.548 -6.552 1.354 1.00 0.00 46 CYS A O 4
ATOM 4675 N N . LYS A 1 47 ? -0.327 -6.597 3.257 1.00 0.00 47 LYS A N 4
ATOM 4676 C CA . LYS A 1 47 ? -1.158 -5.624 3.945 1.00 0.00 47 LYS A CA 4
ATOM 4677 C C . LYS A 1 47 ? -0.630 -4.217 3.660 1.00 0.00 47 LYS A C 4
ATOM 4678 O O . LYS A 1 47 ? 0.580 -4.005 3.596 1.00 0.00 47 LYS A O 4
ATOM 4697 N N . ILE A 1 48 ? -1.563 -3.290 3.498 1.00 0.00 48 ILE A N 4
ATOM 4698 C CA . ILE A 1 48 ? -1.207 -1.909 3.222 1.00 0.00 48 ILE A CA 4
ATOM 4699 C C . ILE A 1 48 ? -2.027 -0.985 4.125 1.00 0.00 48 ILE A C 4
ATOM 4700 O O . ILE A 1 48 ? -3.199 -0.727 3.855 1.00 0.00 48 ILE A O 4
ATOM 4716 N N . GLN A 1 49 ? -1.379 -0.512 5.179 1.00 0.00 49 GLN A N 4
ATOM 4717 C CA . GLN A 1 49 ? -2.033 0.378 6.123 1.00 0.00 49 GLN A CA 4
ATOM 4718 C C . GLN A 1 49 ? -1.689 1.835 5.806 1.00 0.00 49 GLN A C 4
ATOM 4719 O O . GLN A 1 49 ? -0.615 2.315 6.164 1.00 0.00 49 GLN A O 4
ATOM 4733 N N . ILE A 1 50 ? -2.621 2.497 5.136 1.00 0.00 50 ILE A N 4
ATOM 4734 C CA . ILE A 1 50 ? -2.430 3.889 4.767 1.00 0.00 50 ILE A CA 4
ATOM 4735 C C . ILE A 1 50 ? -3.153 4.784 5.775 1.00 0.00 50 ILE A C 4
ATOM 4736 O O . ILE A 1 50 ? -4.341 4.597 6.036 1.00 0.00 50 ILE A O 4
ATOM 4752 N N . ALA A 1 51 ? -2.407 5.737 6.314 1.00 0.00 51 ALA A N 4
ATOM 4753 C CA . ALA A 1 51 ? -2.962 6.661 7.288 1.00 0.00 51 ALA A CA 4
ATOM 4754 C C . ALA A 1 51 ? -4.024 7.531 6.612 1.00 0.00 51 ALA A C 4
ATOM 4755 O O . ALA A 1 51 ? -3.982 7.738 5.400 1.00 0.00 51 ALA A O 4
ATOM 4762 N N . PRO A 1 52 ? -4.974 8.031 7.447 1.00 0.00 52 PRO A N 4
ATOM 4763 C CA . PRO A 1 52 ? -6.044 8.874 6.942 1.00 0.00 52 PRO A CA 4
ATOM 4764 C C . PRO A 1 52 ? -5.532 10.281 6.627 1.00 0.00 52 PRO A C 4
ATOM 4765 O O . PRO A 1 52 ? -6.156 11.017 5.863 1.00 0.00 52 PRO A O 4
ATOM 4776 N N . ASP A 1 53 ? -4.400 10.613 7.230 1.00 0.00 53 ASP A N 4
ATOM 4777 C CA . ASP A 1 53 ? -3.797 11.919 7.024 1.00 0.00 53 ASP A CA 4
ATOM 4778 C C . ASP A 1 53 ? -2.275 11.792 7.111 1.00 0.00 53 ASP A C 4
ATOM 4779 O O . ASP A 1 53 ? -1.752 11.164 8.031 1.00 0.00 53 ASP A O 4
ATOM 4788 N N . SER A 1 54 ? -1.605 12.398 6.142 1.00 0.00 54 SER A N 4
ATOM 4789 C CA . SER A 1 54 ? -0.153 12.361 6.098 1.00 0.00 54 SER A CA 4
ATOM 4790 C C . SER A 1 54 ? 0.423 13.617 6.755 1.00 0.00 54 SER A C 4
ATOM 4791 O O . SER A 1 54 ? 1.583 13.961 6.535 1.00 0.00 54 SER A O 4
ATOM 4799 N N . GLY A 1 55 ? -0.415 14.268 7.549 1.00 0.00 55 GLY A N 4
ATOM 4800 C CA . GLY A 1 55 ? -0.004 15.479 8.239 1.00 0.00 55 GLY A CA 4
ATOM 4801 C C . GLY A 1 55 ? 0.155 16.642 7.258 1.00 0.00 55 GLY A C 4
ATOM 4802 O O . GLY A 1 55 ? 0.678 17.695 7.618 1.00 0.00 55 GLY A O 4
ATOM 4806 N N . GLY A 1 56 ? -0.305 16.412 6.037 1.00 0.00 56 GLY A N 4
ATOM 4807 C CA . GLY A 1 56 ? -0.221 17.428 5.001 1.00 0.00 56 GLY A CA 4
ATOM 4808 C C . GLY A 1 56 ? 1.119 17.351 4.266 1.00 0.00 56 GLY A C 4
ATOM 4809 O O . GLY A 1 56 ? 1.493 18.279 3.551 1.00 0.00 56 GLY A O 4
ATOM 4813 N N . LEU A 1 57 ? 1.805 16.235 4.468 1.00 0.00 57 LEU A N 4
ATOM 4814 C CA . LEU A 1 57 ? 3.095 16.025 3.833 1.00 0.00 57 LEU A CA 4
ATOM 4815 C C . LEU A 1 57 ? 2.884 15.722 2.348 1.00 0.00 57 LEU A C 4
ATOM 4816 O O . LEU A 1 57 ? 1.781 15.371 1.933 1.00 0.00 57 LEU A O 4
ATOM 4832 N N . PRO A 1 58 ? 3.989 15.871 1.569 1.00 0.00 58 PRO A N 4
ATOM 4833 C CA . PRO A 1 58 ? 3.936 15.618 0.139 1.00 0.00 58 PRO A CA 4
ATOM 4834 C C . PRO A 1 58 ? 3.893 14.116 -0.150 1.00 0.00 58 PRO A C 4
ATOM 4835 O O . PRO A 1 58 ? 3.644 13.705 -1.282 1.00 0.00 58 PRO A O 4
ATOM 4846 N N . GLU A 1 59 ? 4.139 13.337 0.894 1.00 0.00 59 GLU A N 4
ATOM 4847 C CA . GLU A 1 59 ? 4.132 11.890 0.766 1.00 0.00 59 GLU A CA 4
ATOM 4848 C C . GLU A 1 59 ? 3.388 11.257 1.944 1.00 0.00 59 GLU A C 4
ATOM 4849 O O . GLU A 1 59 ? 3.546 11.687 3.086 1.00 0.00 59 GLU A O 4
ATOM 4861 N N . ARG A 1 60 ? 2.594 10.245 1.626 1.00 0.00 60 ARG A N 4
ATOM 4862 C CA . ARG A 1 60 ? 1.826 9.549 2.644 1.00 0.00 60 ARG A CA 4
ATOM 4863 C C . ARG A 1 60 ? 2.467 8.196 2.960 1.00 0.00 60 ARG A C 4
ATOM 4864 O O . ARG A 1 60 ? 2.672 7.378 2.065 1.00 0.00 60 ARG A O 4
ATOM 4885 N N . SER A 1 61 ? 2.765 8.002 4.237 1.00 0.00 61 SER A N 4
ATOM 4886 C CA . SER A 1 61 ? 3.378 6.763 4.682 1.00 0.00 61 SER A CA 4
ATOM 4887 C C . SER A 1 61 ? 2.352 5.628 4.645 1.00 0.00 61 SER A C 4
ATOM 4888 O O . SER A 1 61 ? 1.196 5.820 5.021 1.00 0.00 61 SER A O 4
ATOM 4896 N N . CYS A 1 62 ? 2.812 4.472 4.190 1.00 0.00 62 CYS A N 4
ATOM 4897 C CA . CYS A 1 62 ? 1.948 3.307 4.099 1.00 0.00 62 CYS A CA 4
ATOM 4898 C C . CYS A 1 62 ? 2.669 2.124 4.748 1.00 0.00 62 CYS A C 4
ATOM 4899 O O . CYS A 1 62 ? 3.619 1.585 4.182 1.00 0.00 62 CYS A O 4
ATOM 4907 N N . MET A 1 63 ? 2.189 1.754 5.927 1.00 0.00 63 MET A N 4
ATOM 4908 C CA . MET A 1 63 ? 2.776 0.644 6.659 1.00 0.00 63 MET A CA 4
ATOM 4909 C C . MET A 1 63 ? 2.368 -0.695 6.042 1.00 0.00 63 MET A C 4
ATOM 4910 O O . MET A 1 63 ? 1.183 -1.021 5.983 1.00 0.00 63 MET A O 4
ATOM 4924 N N . LEU A 1 64 ? 3.373 -1.437 5.599 1.00 0.00 64 LEU A N 4
ATOM 4925 C CA . LEU A 1 64 ? 3.134 -2.734 4.989 1.00 0.00 64 LEU A CA 4
ATOM 4926 C C . LEU A 1 64 ? 3.452 -3.835 6.003 1.00 0.00 64 LEU A C 4
ATOM 4927 O O . LEU A 1 64 ? 4.310 -3.660 6.866 1.00 0.00 64 LEU A O 4
ATOM 4943 N N . THR A 1 65 ? 2.743 -4.946 5.864 1.00 0.00 65 THR A N 4
ATOM 4944 C CA . THR A 1 65 ? 2.938 -6.075 6.756 1.00 0.00 65 THR A CA 4
ATOM 4945 C C . THR A 1 65 ? 2.769 -7.392 5.995 1.00 0.00 65 THR A C 4
ATOM 4946 O O . THR A 1 65 ? 1.776 -7.586 5.297 1.00 0.00 65 THR A O 4
ATOM 4957 N N . GLY A 1 66 ? 3.755 -8.262 6.157 1.00 0.00 66 GLY A N 4
ATOM 4958 C CA . GLY A 1 66 ? 3.728 -9.555 5.494 1.00 0.00 66 GLY A CA 4
ATOM 4959 C C . GLY A 1 66 ? 5.138 -10.000 5.101 1.00 0.00 66 GLY A C 4
ATOM 4960 O O . GLY A 1 66 ? 6.115 -9.618 5.744 1.00 0.00 66 GLY A O 4
ATOM 4964 N N . THR A 1 67 ? 5.200 -10.800 4.047 1.00 0.00 67 THR A N 4
ATOM 4965 C CA . THR A 1 67 ? 6.474 -11.301 3.561 1.00 0.00 67 THR A CA 4
ATOM 4966 C C . THR A 1 67 ? 7.206 -10.217 2.768 1.00 0.00 67 THR A C 4
ATOM 4967 O O . THR A 1 67 ? 6.603 -9.222 2.368 1.00 0.00 67 THR A O 4
ATOM 4978 N N . PRO A 1 68 ? 8.529 -10.451 2.559 1.00 0.00 68 PRO A N 4
ATOM 4979 C CA . PRO A 1 68 ? 9.349 -9.506 1.821 1.00 0.00 68 PRO A CA 4
ATOM 4980 C C . PRO A 1 68 ? 9.063 -9.587 0.320 1.00 0.00 68 PRO A C 4
ATOM 4981 O O . PRO A 1 68 ? 9.316 -8.634 -0.416 1.00 0.00 68 PRO A O 4
ATOM 4992 N N . GLU A 1 69 ? 8.538 -10.733 -0.089 1.00 0.00 69 GLU A N 4
ATOM 4993 C CA . GLU A 1 69 ? 8.215 -10.950 -1.489 1.00 0.00 69 GLU A CA 4
ATOM 4994 C C . GLU A 1 69 ? 6.897 -10.258 -1.842 1.00 0.00 69 GLU A C 4
ATOM 4995 O O . GLU A 1 69 ? 6.702 -9.831 -2.979 1.00 0.00 69 GLU A O 4
ATOM 5007 N N . SER A 1 70 ? 6.027 -10.168 -0.847 1.00 0.00 70 SER A N 4
ATOM 5008 C CA . SER A 1 70 ? 4.733 -9.534 -1.039 1.00 0.00 70 SER A CA 4
ATOM 5009 C C . SER A 1 70 ? 4.868 -8.017 -0.901 1.00 0.00 70 SER A C 4
ATOM 5010 O O . SER A 1 70 ? 4.232 -7.264 -1.638 1.00 0.00 70 SER A O 4
ATOM 5018 N N . VAL A 1 71 ? 5.700 -7.612 0.047 1.00 0.00 71 VAL A N 4
ATOM 5019 C CA . VAL A 1 71 ? 5.927 -6.198 0.291 1.00 0.00 71 VAL A CA 4
ATOM 5020 C C . VAL A 1 71 ? 6.447 -5.541 -0.989 1.00 0.00 71 VAL A C 4
ATOM 5021 O O . VAL A 1 71 ? 5.994 -4.461 -1.365 1.00 0.00 71 VAL A O 4
ATOM 5034 N N . GLN A 1 72 ? 7.391 -6.220 -1.623 1.00 0.00 72 GLN A N 4
ATOM 5035 C CA . GLN A 1 72 ? 7.978 -5.716 -2.853 1.00 0.00 72 GLN A CA 4
ATOM 5036 C C . GLN A 1 72 ? 6.936 -5.707 -3.974 1.00 0.00 72 GLN A C 4
ATOM 5037 O O . GLN A 1 72 ? 6.704 -4.676 -4.603 1.00 0.00 72 GLN A O 4
ATOM 5051 N N . SER A 1 73 ? 6.335 -6.868 -4.189 1.00 0.00 73 SER A N 4
ATOM 5052 C CA . SER A 1 73 ? 5.323 -7.007 -5.222 1.00 0.00 73 SER A CA 4
ATOM 5053 C C . SER A 1 73 ? 4.296 -5.879 -5.104 1.00 0.00 73 SER A C 4
ATOM 5054 O O . SER A 1 73 ? 4.061 -5.145 -6.063 1.00 0.00 73 SER A O 4
ATOM 5062 N N . ALA A 1 74 ? 3.711 -5.776 -3.919 1.00 0.00 74 ALA A N 4
ATOM 5063 C CA . ALA A 1 74 ? 2.715 -4.750 -3.663 1.00 0.00 74 ALA A CA 4
ATOM 5064 C C . ALA A 1 74 ? 3.288 -3.383 -4.043 1.00 0.00 74 ALA A C 4
ATOM 5065 O O . ALA A 1 74 ? 2.672 -2.637 -4.803 1.00 0.00 74 ALA A O 4
ATOM 5072 N N . LYS A 1 75 ? 4.460 -3.096 -3.496 1.00 0.00 75 LYS A N 4
ATOM 5073 C CA . LYS A 1 75 ? 5.123 -1.831 -3.767 1.00 0.00 75 LYS A CA 4
ATOM 5074 C C . LYS A 1 75 ? 5.050 -1.534 -5.266 1.00 0.00 75 LYS A C 4
ATOM 5075 O O . LYS A 1 75 ? 4.575 -0.473 -5.670 1.00 0.00 75 LYS A O 4
ATOM 5094 N N . ARG A 1 76 ? 5.527 -2.489 -6.051 1.00 0.00 76 ARG A N 4
ATOM 5095 C CA . ARG A 1 76 ? 5.521 -2.343 -7.496 1.00 0.00 76 ARG A CA 4
ATOM 5096 C C . ARG A 1 76 ? 4.148 -1.871 -7.977 1.00 0.00 76 ARG A C 4
ATOM 5097 O O . ARG A 1 76 ? 4.049 -0.913 -8.741 1.00 0.00 76 ARG A O 4
ATOM 5118 N N . LEU A 1 77 ? 3.122 -2.568 -7.510 1.00 0.00 77 LEU A N 4
ATOM 5119 C CA . LEU A 1 77 ? 1.758 -2.232 -7.882 1.00 0.00 77 LEU A CA 4
ATOM 5120 C C . LEU A 1 77 ? 1.478 -0.773 -7.518 1.00 0.00 77 LEU A C 4
ATOM 5121 O O . LEU A 1 77 ? 0.935 -0.021 -8.325 1.00 0.00 77 LEU A O 4
ATOM 5137 N N . LEU A 1 78 ? 1.862 -0.417 -6.301 1.00 0.00 78 LEU A N 4
ATOM 5138 C CA . LEU A 1 78 ? 1.659 0.939 -5.819 1.00 0.00 78 LEU A CA 4
ATOM 5139 C C . LEU A 1 78 ? 2.374 1.919 -6.752 1.00 0.00 78 LEU A C 4
ATOM 5140 O O . LEU A 1 78 ? 1.729 2.684 -7.467 1.00 0.00 78 LEU A O 4
ATOM 5156 N N . ASP A 1 79 ? 3.697 1.865 -6.714 1.00 0.00 79 ASP A N 4
ATOM 5157 C CA . ASP A 1 79 ? 4.507 2.738 -7.547 1.00 0.00 79 ASP A CA 4
ATOM 5158 C C . ASP A 1 79 ? 3.871 2.845 -8.934 1.00 0.00 79 ASP A C 4
ATOM 5159 O O . ASP A 1 79 ? 3.720 3.942 -9.469 1.00 0.00 79 ASP A O 4
ATOM 5168 N N . GLN A 1 80 ? 3.516 1.690 -9.478 1.00 0.00 80 GLN A N 4
ATOM 5169 C CA . GLN A 1 80 ? 2.900 1.640 -10.793 1.00 0.00 80 GLN A CA 4
ATOM 5170 C C . GLN A 1 80 ? 1.833 2.730 -10.922 1.00 0.00 80 GLN A C 4
ATOM 5171 O O . GLN A 1 80 ? 1.987 3.664 -11.707 1.00 0.00 80 GLN A O 4
ATOM 5185 N N . ILE A 1 81 ? 0.776 2.574 -10.138 1.00 0.00 81 ILE A N 4
ATOM 5186 C CA . ILE A 1 81 ? -0.315 3.533 -10.155 1.00 0.00 81 ILE A CA 4
ATOM 5187 C C . ILE A 1 81 ? 0.258 4.950 -10.223 1.00 0.00 81 ILE A C 4
ATOM 5188 O O . ILE A 1 81 ? -0.066 5.711 -11.134 1.00 0.00 81 ILE A O 4
ATOM 5204 N N . VAL A 1 82 ? 1.099 5.262 -9.248 1.00 0.00 82 VAL A N 4
ATOM 5205 C CA . VAL A 1 82 ? 1.720 6.574 -9.186 1.00 0.00 82 VAL A CA 4
ATOM 5206 C C . VAL A 1 82 ? 2.297 6.925 -10.559 1.00 0.00 82 VAL A C 4
ATOM 5207 O O . VAL A 1 82 ? 1.960 7.960 -11.132 1.00 0.00 82 VAL A O 4
ATOM 5220 N N . GLU A 1 83 ? 3.158 6.044 -11.047 1.00 0.00 83 GLU A N 4
ATOM 5221 C CA . GLU A 1 83 ? 3.786 6.248 -12.341 1.00 0.00 83 GLU A CA 4
ATOM 5222 C C . GLU A 1 83 ? 2.721 6.402 -13.429 1.00 0.00 83 GLU A C 4
ATOM 5223 O O . GLU A 1 83 ? 2.692 7.407 -14.137 1.00 0.00 83 GLU A O 4
ATOM 5235 N N . LYS A 1 84 ? 1.871 5.390 -13.528 1.00 0.00 84 LYS A N 4
ATOM 5236 C CA . LYS A 1 84 ? 0.807 5.401 -14.517 1.00 0.00 84 LYS A CA 4
ATOM 5237 C C . LYS A 1 84 ? 0.100 6.757 -14.486 1.00 0.00 84 LYS A C 4
ATOM 5238 O O . LYS A 1 84 ? -0.021 7.422 -15.514 1.00 0.00 84 LYS A O 4
ATOM 5257 N N . GLY A 1 85 ? -0.348 7.128 -13.295 1.00 0.00 85 GLY A N 4
ATOM 5258 C CA . GLY A 1 85 ? -1.039 8.394 -13.116 1.00 0.00 85 GLY A CA 4
ATOM 5259 C C . GLY A 1 85 ? -0.080 9.572 -13.296 1.00 0.00 85 GLY A C 4
ATOM 5260 O O . GLY A 1 85 ? -0.060 10.206 -14.350 1.00 0.00 85 GLY A O 4
ATOM 5264 N N . ARG A 1 86 ? 0.691 9.831 -12.250 1.00 0.00 86 ARG A N 4
ATOM 5265 C CA . ARG A 1 86 ? 1.650 10.922 -12.278 1.00 0.00 86 ARG A CA 4
ATOM 5266 C C . ARG A 1 86 ? 1.056 12.131 -13.003 1.00 0.00 86 ARG A C 4
ATOM 5267 O O . ARG A 1 86 ? 1.379 12.385 -14.163 1.00 0.00 86 ARG A O 4
ATOM 5288 N N . SER A 1 87 ? 0.199 12.846 -12.290 1.00 0.00 87 SER A N 4
ATOM 5289 C CA . SER A 1 87 ? -0.443 14.023 -12.851 1.00 0.00 87 SER A CA 4
ATOM 5290 C C . SER A 1 87 ? 0.494 15.228 -12.750 1.00 0.00 87 SER A C 4
ATOM 5291 O O . SER A 1 87 ? 0.405 16.011 -11.805 1.00 0.00 87 SER A O 4
ATOM 5299 N N . GLY A 1 88 ? 1.371 15.340 -13.737 1.00 0.00 88 GLY A N 4
ATOM 5300 C CA . GLY A 1 88 ? 2.323 16.437 -13.771 1.00 0.00 88 GLY A CA 4
ATOM 5301 C C . GLY A 1 88 ? 2.517 16.951 -15.199 1.00 0.00 88 GLY A C 4
ATOM 5302 O O . GLY A 1 88 ? 1.953 16.399 -16.143 1.00 0.00 88 GLY A O 4
ATOM 5306 N N . PRO A 1 89 ? 3.338 18.028 -15.316 1.00 0.00 89 PRO A N 4
ATOM 5307 C CA . PRO A 1 89 ? 3.614 18.623 -16.613 1.00 0.00 89 PRO A CA 4
ATOM 5308 C C . PRO A 1 89 ? 4.582 17.754 -17.419 1.00 0.00 89 PRO A C 4
ATOM 5309 O O . PRO A 1 89 ? 5.091 16.754 -16.916 1.00 0.00 89 PRO A O 4
ATOM 5320 N N . SER A 1 90 ? 4.807 18.169 -18.657 1.00 0.00 90 SER A N 4
ATOM 5321 C CA . SER A 1 90 ? 5.705 17.441 -19.538 1.00 0.00 90 SER A CA 4
ATOM 5322 C C . SER A 1 90 ? 6.932 18.298 -19.858 1.00 0.00 90 SER A C 4
ATOM 5323 O O . SER A 1 90 ? 6.949 19.495 -19.574 1.00 0.00 90 SER A O 4
ATOM 5331 N N . SER A 1 91 ? 7.928 17.652 -20.446 1.00 0.00 91 SER A N 4
ATOM 5332 C CA . SER A 1 91 ? 9.156 18.340 -20.807 1.00 0.00 91 SER A CA 4
ATOM 5333 C C . SER A 1 91 ? 9.846 17.607 -21.960 1.00 0.00 91 SER A C 4
ATOM 5334 O O . SER A 1 91 ? 10.040 16.394 -21.901 1.00 0.00 91 SER A O 4
ATOM 5342 N N . GLY A 1 92 ? 10.198 18.375 -22.980 1.00 0.00 92 GLY A N 4
ATOM 5343 C CA . GLY A 1 92 ? 10.863 17.814 -24.144 1.00 0.00 92 GLY A CA 4
ATOM 5344 C C . GLY A 1 92 ? 11.126 18.892 -25.198 1.00 0.00 92 GLY A C 4
ATOM 5345 O O . GLY A 1 92 ? 10.911 18.667 -26.388 1.00 0.00 92 GLY A O 4
ATOM 5349 N N . GLY A 1 1 ? 22.035 -34.081 -9.224 1.00 0.00 1 GLY A N 5
ATOM 5350 C CA . GLY A 1 1 ? 21.626 -33.807 -7.857 1.00 0.00 1 GLY A CA 5
ATOM 5351 C C . GLY A 1 1 ? 20.639 -34.864 -7.357 1.00 0.00 1 GLY A C 5
ATOM 5352 O O . GLY A 1 1 ? 20.913 -36.060 -7.435 1.00 0.00 1 GLY A O 5
ATOM 5356 N N . SER A 1 2 ? 19.511 -34.383 -6.854 1.00 0.00 2 SER A N 5
ATOM 5357 C CA . SER A 1 2 ? 18.482 -35.272 -6.342 1.00 0.00 2 SER A CA 5
ATOM 5358 C C . SER A 1 2 ? 17.107 -34.819 -6.835 1.00 0.00 2 SER A C 5
ATOM 5359 O O . SER A 1 2 ? 16.951 -33.692 -7.302 1.00 0.00 2 SER A O 5
ATOM 5367 N N . SER A 1 3 ? 16.144 -35.721 -6.716 1.00 0.00 3 SER A N 5
ATOM 5368 C CA . SER A 1 3 ? 14.787 -35.429 -7.144 1.00 0.00 3 SER A CA 5
ATOM 5369 C C . SER A 1 3 ? 13.888 -35.215 -5.924 1.00 0.00 3 SER A C 5
ATOM 5370 O O . SER A 1 3 ? 14.278 -35.523 -4.799 1.00 0.00 3 SER A O 5
ATOM 5378 N N . GLY A 1 4 ? 12.700 -34.690 -6.189 1.00 0.00 4 GLY A N 5
ATOM 5379 C CA . GLY A 1 4 ? 11.743 -34.432 -5.127 1.00 0.00 4 GLY A CA 5
ATOM 5380 C C . GLY A 1 4 ? 11.129 -33.038 -5.270 1.00 0.00 4 GLY A C 5
ATOM 5381 O O . GLY A 1 4 ? 11.837 -32.034 -5.208 1.00 0.00 4 GLY A O 5
ATOM 5385 N N . SER A 1 5 ? 9.817 -33.020 -5.457 1.00 0.00 5 SER A N 5
ATOM 5386 C CA . SER A 1 5 ? 9.099 -31.766 -5.609 1.00 0.00 5 SER A CA 5
ATOM 5387 C C . SER A 1 5 ? 8.043 -31.631 -4.511 1.00 0.00 5 SER A C 5
ATOM 5388 O O . SER A 1 5 ? 6.999 -32.280 -4.566 1.00 0.00 5 SER A O 5
ATOM 5396 N N . SER A 1 6 ? 8.350 -30.785 -3.539 1.00 0.00 6 SER A N 5
ATOM 5397 C CA . SER A 1 6 ? 7.440 -30.557 -2.430 1.00 0.00 6 SER A CA 5
ATOM 5398 C C . SER A 1 6 ? 6.916 -29.120 -2.469 1.00 0.00 6 SER A C 5
ATOM 5399 O O . SER A 1 6 ? 7.575 -28.230 -3.006 1.00 0.00 6 SER A O 5
ATOM 5407 N N . GLY A 1 7 ? 5.737 -28.937 -1.894 1.00 0.00 7 GLY A N 5
ATOM 5408 C CA . GLY A 1 7 ? 5.118 -27.623 -1.856 1.00 0.00 7 GLY A CA 5
ATOM 5409 C C . GLY A 1 7 ? 5.282 -26.979 -0.478 1.00 0.00 7 GLY A C 5
ATOM 5410 O O . GLY A 1 7 ? 6.208 -26.199 -0.260 1.00 0.00 7 GLY A O 5
ATOM 5414 N N . HIS A 1 8 ? 4.368 -27.328 0.416 1.00 0.00 8 HIS A N 5
ATOM 5415 C CA . HIS A 1 8 ? 4.400 -26.794 1.766 1.00 0.00 8 HIS A CA 5
ATOM 5416 C C . HIS A 1 8 ? 4.189 -25.279 1.724 1.00 0.00 8 HIS A C 5
ATOM 5417 O O . HIS A 1 8 ? 4.965 -24.558 1.098 1.00 0.00 8 HIS A O 5
ATOM 5431 N N . GLN A 1 9 ? 3.136 -24.841 2.397 1.00 0.00 9 GLN A N 5
ATOM 5432 C CA . GLN A 1 9 ? 2.813 -23.426 2.444 1.00 0.00 9 GLN A CA 5
ATOM 5433 C C . GLN A 1 9 ? 2.169 -23.072 3.786 1.00 0.00 9 GLN A C 5
ATOM 5434 O O . GLN A 1 9 ? 1.160 -23.662 4.170 1.00 0.00 9 GLN A O 5
ATOM 5448 N N . GLN A 1 10 ? 2.779 -22.111 4.464 1.00 0.00 10 GLN A N 5
ATOM 5449 C CA . GLN A 1 10 ? 2.279 -21.672 5.756 1.00 0.00 10 GLN A CA 5
ATOM 5450 C C . GLN A 1 10 ? 3.129 -20.517 6.290 1.00 0.00 10 GLN A C 5
ATOM 5451 O O . GLN A 1 10 ? 4.264 -20.325 5.857 1.00 0.00 10 GLN A O 5
ATOM 5465 N N . GLN A 1 11 ? 2.546 -19.779 7.223 1.00 0.00 11 GLN A N 5
ATOM 5466 C CA . GLN A 1 11 ? 3.236 -18.648 7.821 1.00 0.00 11 GLN A CA 5
ATOM 5467 C C . GLN A 1 11 ? 4.696 -19.007 8.104 1.00 0.00 11 GLN A C 5
ATOM 5468 O O . GLN A 1 11 ? 4.982 -20.064 8.664 1.00 0.00 11 GLN A O 5
ATOM 5482 N N . ARG A 1 12 ? 5.582 -18.106 7.705 1.00 0.00 12 ARG A N 5
ATOM 5483 C CA . ARG A 1 12 ? 7.005 -18.314 7.909 1.00 0.00 12 ARG A CA 5
ATOM 5484 C C . ARG A 1 12 ? 7.602 -17.154 8.710 1.00 0.00 12 ARG A C 5
ATOM 5485 O O . ARG A 1 12 ? 8.181 -17.363 9.775 1.00 0.00 12 ARG A O 5
ATOM 5506 N N . SER A 1 13 ? 7.440 -15.957 8.166 1.00 0.00 13 SER A N 5
ATOM 5507 C CA . SER A 1 13 ? 7.956 -14.764 8.816 1.00 0.00 13 SER A CA 5
ATOM 5508 C C . SER A 1 13 ? 7.317 -13.516 8.203 1.00 0.00 13 SER A C 5
ATOM 5509 O O . SER A 1 13 ? 7.068 -13.470 6.999 1.00 0.00 13 SER A O 5
ATOM 5517 N N . VAL A 1 14 ? 7.069 -12.536 9.059 1.00 0.00 14 VAL A N 5
ATOM 5518 C CA . VAL A 1 14 ? 6.464 -11.291 8.617 1.00 0.00 14 VAL A CA 5
ATOM 5519 C C . VAL A 1 14 ? 7.337 -10.117 9.064 1.00 0.00 14 VAL A C 5
ATOM 5520 O O . VAL A 1 14 ? 8.033 -10.207 10.074 1.00 0.00 14 VAL A O 5
ATOM 5533 N N . MET A 1 15 ? 7.271 -9.044 8.290 1.00 0.00 15 MET A N 5
ATOM 5534 C CA . MET A 1 15 ? 8.047 -7.854 8.594 1.00 0.00 15 MET A CA 5
ATOM 5535 C C . MET A 1 15 ? 7.239 -6.585 8.311 1.00 0.00 15 MET A C 5
ATOM 5536 O O . MET A 1 15 ? 6.208 -6.638 7.642 1.00 0.00 15 MET A O 5
ATOM 5550 N N . THR A 1 16 ? 7.738 -5.475 8.834 1.00 0.00 16 THR A N 5
ATOM 5551 C CA . THR A 1 16 ? 7.076 -4.196 8.646 1.00 0.00 16 THR A CA 5
ATOM 5552 C C . THR A 1 16 ? 7.954 -3.258 7.815 1.00 0.00 16 THR A C 5
ATOM 5553 O O . THR A 1 16 ? 9.152 -3.136 8.068 1.00 0.00 16 THR A O 5
ATOM 5564 N N . GLU A 1 17 ? 7.324 -2.618 6.841 1.00 0.00 17 GLU A N 5
ATOM 5565 C CA . GLU A 1 17 ? 8.033 -1.695 5.971 1.00 0.00 17 GLU A CA 5
ATOM 5566 C C . GLU A 1 17 ? 7.266 -0.376 5.859 1.00 0.00 17 GLU A C 5
ATOM 5567 O O . GLU A 1 17 ? 6.037 -0.364 5.888 1.00 0.00 17 GLU A O 5
ATOM 5579 N N . GLU A 1 18 ? 8.024 0.704 5.735 1.00 0.00 18 GLU A N 5
ATOM 5580 C CA . GLU A 1 18 ? 7.431 2.025 5.618 1.00 0.00 18 GLU A CA 5
ATOM 5581 C C . GLU A 1 18 ? 7.640 2.578 4.207 1.00 0.00 18 GLU A C 5
ATOM 5582 O O . GLU A 1 18 ? 8.705 3.108 3.896 1.00 0.00 18 GLU A O 5
ATOM 5594 N N . TYR A 1 19 ? 6.605 2.436 3.391 1.00 0.00 19 TYR A N 5
ATOM 5595 C CA . TYR A 1 19 ? 6.662 2.915 2.021 1.00 0.00 19 TYR A CA 5
ATOM 5596 C C . TYR A 1 19 ? 5.929 4.250 1.876 1.00 0.00 19 TYR A C 5
ATOM 5597 O O . TYR A 1 19 ? 4.753 4.358 2.221 1.00 0.00 19 TYR A O 5
ATOM 5615 N N . LYS A 1 20 ? 6.654 5.234 1.365 1.00 0.00 20 LYS A N 5
ATOM 5616 C CA . LYS A 1 20 ? 6.087 6.558 1.170 1.00 0.00 20 LYS A CA 5
ATOM 5617 C C . LYS A 1 20 ? 5.518 6.661 -0.246 1.00 0.00 20 LYS A C 5
ATOM 5618 O O . LYS A 1 20 ? 6.121 6.170 -1.199 1.00 0.00 20 LYS A O 5
ATOM 5637 N N . VAL A 1 21 ? 4.363 7.303 -0.340 1.00 0.00 21 VAL A N 5
ATOM 5638 C CA . VAL A 1 21 ? 3.705 7.477 -1.624 1.00 0.00 21 VAL A CA 5
ATOM 5639 C C . VAL A 1 21 ? 3.209 8.919 -1.747 1.00 0.00 21 VAL A C 5
ATOM 5640 O O . VAL A 1 21 ? 3.020 9.602 -0.742 1.00 0.00 21 VAL A O 5
ATOM 5653 N N . PRO A 1 22 ? 3.007 9.350 -3.021 1.00 0.00 22 PRO A N 5
ATOM 5654 C CA . PRO A 1 22 ? 2.537 10.699 -3.288 1.00 0.00 22 PRO A CA 5
ATOM 5655 C C . PRO A 1 22 ? 1.046 10.833 -2.970 1.00 0.00 22 PRO A C 5
ATOM 5656 O O . PRO A 1 22 ? 0.209 10.218 -3.628 1.00 0.00 22 PRO A O 5
ATOM 5667 N N . ASP A 1 23 ? 0.760 11.641 -1.959 1.00 0.00 23 ASP A N 5
ATOM 5668 C CA . ASP A 1 23 ? -0.615 11.863 -1.545 1.00 0.00 23 ASP A CA 5
ATOM 5669 C C . ASP A 1 23 ? -1.454 12.251 -2.764 1.00 0.00 23 ASP A C 5
ATOM 5670 O O . ASP A 1 23 ? -2.662 12.022 -2.789 1.00 0.00 23 ASP A O 5
ATOM 5679 N N . GLY A 1 24 ? -0.780 12.831 -3.746 1.00 0.00 24 GLY A N 5
ATOM 5680 C CA . GLY A 1 24 ? -1.448 13.252 -4.966 1.00 0.00 24 GLY A CA 5
ATOM 5681 C C . GLY A 1 24 ? -1.910 12.044 -5.784 1.00 0.00 24 GLY A C 5
ATOM 5682 O O . GLY A 1 24 ? -2.617 12.197 -6.778 1.00 0.00 24 GLY A O 5
ATOM 5686 N N . MET A 1 25 ? -1.490 10.871 -5.334 1.00 0.00 25 MET A N 5
ATOM 5687 C CA . MET A 1 25 ? -1.851 9.637 -6.012 1.00 0.00 25 MET A CA 5
ATOM 5688 C C . MET A 1 25 ? -2.555 8.672 -5.056 1.00 0.00 25 MET A C 5
ATOM 5689 O O . MET A 1 25 ? -3.516 8.006 -5.438 1.00 0.00 25 MET A O 5
ATOM 5703 N N . VAL A 1 26 ? -2.050 8.629 -3.832 1.00 0.00 26 VAL A N 5
ATOM 5704 C CA . VAL A 1 26 ? -2.619 7.756 -2.818 1.00 0.00 26 VAL A CA 5
ATOM 5705 C C . VAL A 1 26 ? -4.144 7.866 -2.855 1.00 0.00 26 VAL A C 5
ATOM 5706 O O . VAL A 1 26 ? -4.843 6.854 -2.858 1.00 0.00 26 VAL A O 5
ATOM 5719 N N . GLY A 1 27 ? -4.616 9.104 -2.882 1.00 0.00 27 GLY A N 5
ATOM 5720 C CA . GLY A 1 27 ? -6.046 9.359 -2.918 1.00 0.00 27 GLY A CA 5
ATOM 5721 C C . GLY A 1 27 ? -6.719 8.554 -4.031 1.00 0.00 27 GLY A C 5
ATOM 5722 O O . GLY A 1 27 ? -7.890 8.195 -3.922 1.00 0.00 27 GLY A O 5
ATOM 5726 N N . PHE A 1 28 ? -5.949 8.293 -5.078 1.00 0.00 28 PHE A N 5
ATOM 5727 C CA . PHE A 1 28 ? -6.456 7.537 -6.210 1.00 0.00 28 PHE A CA 5
ATOM 5728 C C . PHE A 1 28 ? -6.124 6.050 -6.069 1.00 0.00 28 PHE A C 5
ATOM 5729 O O . PHE A 1 28 ? -6.771 5.205 -6.685 1.00 0.00 28 PHE A O 5
ATOM 5746 N N . ILE A 1 29 ? -5.116 5.776 -5.253 1.00 0.00 29 ILE A N 5
ATOM 5747 C CA . ILE A 1 29 ? -4.691 4.406 -5.023 1.00 0.00 29 ILE A CA 5
ATOM 5748 C C . ILE A 1 29 ? -5.807 3.643 -4.308 1.00 0.00 29 ILE A C 5
ATOM 5749 O O . ILE A 1 29 ? -6.023 2.461 -4.570 1.00 0.00 29 ILE A O 5
ATOM 5765 N N . ILE A 1 30 ? -6.488 4.351 -3.419 1.00 0.00 30 ILE A N 5
ATOM 5766 C CA . ILE A 1 30 ? -7.578 3.755 -2.664 1.00 0.00 30 ILE A CA 5
ATOM 5767 C C . ILE A 1 30 ? -8.637 3.229 -3.634 1.00 0.00 30 ILE A C 5
ATOM 5768 O O . ILE A 1 30 ? -8.987 2.050 -3.598 1.00 0.00 30 ILE A O 5
ATOM 5784 N N . GLY A 1 31 ? -9.118 4.129 -4.479 1.00 0.00 31 GLY A N 5
ATOM 5785 C CA . GLY A 1 31 ? -10.131 3.770 -5.458 1.00 0.00 31 GLY A CA 5
ATOM 5786 C C . GLY A 1 31 ? -11.537 3.952 -4.883 1.00 0.00 31 GLY A C 5
ATOM 5787 O O . GLY A 1 31 ? -12.343 3.023 -4.899 1.00 0.00 31 GLY A O 5
ATOM 5791 N N . ARG A 1 32 ? -11.789 5.156 -4.390 1.00 0.00 32 ARG A N 5
ATOM 5792 C CA . ARG A 1 32 ? -13.085 5.471 -3.812 1.00 0.00 32 ARG A CA 5
ATOM 5793 C C . ARG A 1 32 ? -13.623 4.271 -3.030 1.00 0.00 32 ARG A C 5
ATOM 5794 O O . ARG A 1 32 ? -14.387 3.470 -3.565 1.00 0.00 32 ARG A O 5
ATOM 5815 N N . GLY A 1 33 ? -13.203 4.186 -1.776 1.00 0.00 33 GLY A N 5
ATOM 5816 C CA . GLY A 1 33 ? -13.634 3.098 -0.915 1.00 0.00 33 GLY A CA 5
ATOM 5817 C C . GLY A 1 33 ? -12.448 2.224 -0.502 1.00 0.00 33 GLY A C 5
ATOM 5818 O O . GLY A 1 33 ? -12.390 1.744 0.630 1.00 0.00 33 GLY A O 5
ATOM 5822 N N . GLY A 1 34 ? -11.531 2.043 -1.441 1.00 0.00 34 GLY A N 5
ATOM 5823 C CA . GLY A 1 34 ? -10.349 1.236 -1.188 1.00 0.00 34 GLY A CA 5
ATOM 5824 C C . GLY A 1 34 ? -10.391 -0.064 -1.994 1.00 0.00 34 GLY A C 5
ATOM 5825 O O . GLY A 1 34 ? -9.857 -1.084 -1.562 1.00 0.00 34 GLY A O 5
ATOM 5829 N N . GLU A 1 35 ? -11.030 0.016 -3.152 1.00 0.00 35 GLU A N 5
ATOM 5830 C CA . GLU A 1 35 ? -11.149 -1.141 -4.023 1.00 0.00 35 GLU A CA 5
ATOM 5831 C C . GLU A 1 35 ? -9.922 -1.250 -4.931 1.00 0.00 35 GLU A C 5
ATOM 5832 O O . GLU A 1 35 ? -9.573 -2.340 -5.381 1.00 0.00 35 GLU A O 5
ATOM 5844 N N . GLN A 1 36 ? -9.301 -0.105 -5.172 1.00 0.00 36 GLN A N 5
ATOM 5845 C CA . GLN A 1 36 ? -8.121 -0.057 -6.018 1.00 0.00 36 GLN A CA 5
ATOM 5846 C C . GLN A 1 36 ? -6.895 -0.550 -5.247 1.00 0.00 36 GLN A C 5
ATOM 5847 O O . GLN A 1 36 ? -5.999 -1.164 -5.825 1.00 0.00 36 GLN A O 5
ATOM 5861 N N . ILE A 1 37 ? -6.894 -0.263 -3.954 1.00 0.00 37 ILE A N 5
ATOM 5862 C CA . ILE A 1 37 ? -5.793 -0.669 -3.098 1.00 0.00 37 ILE A CA 5
ATOM 5863 C C . ILE A 1 37 ? -5.978 -2.133 -2.696 1.00 0.00 37 ILE A C 5
ATOM 5864 O O . ILE A 1 37 ? -5.003 -2.866 -2.539 1.00 0.00 37 ILE A O 5
ATOM 5880 N N . SER A 1 38 ? -7.237 -2.516 -2.541 1.00 0.00 38 SER A N 5
ATOM 5881 C CA . SER A 1 38 ? -7.563 -3.880 -2.160 1.00 0.00 38 SER A CA 5
ATOM 5882 C C . SER A 1 38 ? -6.924 -4.864 -3.142 1.00 0.00 38 SER A C 5
ATOM 5883 O O . SER A 1 38 ? -6.244 -5.803 -2.730 1.00 0.00 38 SER A O 5
ATOM 5891 N N . ARG A 1 39 ? -7.165 -4.616 -4.420 1.00 0.00 39 ARG A N 5
ATOM 5892 C CA . ARG A 1 39 ? -6.622 -5.469 -5.464 1.00 0.00 39 ARG A CA 5
ATOM 5893 C C . ARG A 1 39 ? -5.105 -5.598 -5.307 1.00 0.00 39 ARG A C 5
ATOM 5894 O O . ARG A 1 39 ? -4.539 -6.658 -5.569 1.00 0.00 39 ARG A O 5
ATOM 5915 N N . ILE A 1 40 ? -4.491 -4.504 -4.881 1.00 0.00 40 ILE A N 5
ATOM 5916 C CA . ILE A 1 40 ? -3.051 -4.481 -4.687 1.00 0.00 40 ILE A CA 5
ATOM 5917 C C . ILE A 1 40 ? -2.687 -5.376 -3.500 1.00 0.00 40 ILE A C 5
ATOM 5918 O O . ILE A 1 40 ? -1.698 -6.106 -3.549 1.00 0.00 40 ILE A O 5
ATOM 5934 N N . GLN A 1 41 ? -3.507 -5.291 -2.462 1.00 0.00 41 GLN A N 5
ATOM 5935 C CA . GLN A 1 41 ? -3.283 -6.084 -1.265 1.00 0.00 41 GLN A CA 5
ATOM 5936 C C . GLN A 1 41 ? -3.553 -7.562 -1.550 1.00 0.00 41 GLN A C 5
ATOM 5937 O O . GLN A 1 41 ? -2.862 -8.435 -1.028 1.00 0.00 41 GLN A O 5
ATOM 5951 N N . GLN A 1 42 ? -4.561 -7.798 -2.378 1.00 0.00 42 GLN A N 5
ATOM 5952 C CA . GLN A 1 42 ? -4.931 -9.156 -2.738 1.00 0.00 42 GLN A CA 5
ATOM 5953 C C . GLN A 1 42 ? -3.978 -9.702 -3.803 1.00 0.00 42 GLN A C 5
ATOM 5954 O O . GLN A 1 42 ? -3.738 -10.906 -3.869 1.00 0.00 42 GLN A O 5
ATOM 5968 N N . GLU A 1 43 ? -3.460 -8.788 -4.611 1.00 0.00 43 GLU A N 5
ATOM 5969 C CA . GLU A 1 43 ? -2.538 -9.162 -5.670 1.00 0.00 43 GLU A CA 5
ATOM 5970 C C . GLU A 1 43 ? -1.229 -9.685 -5.074 1.00 0.00 43 GLU A C 5
ATOM 5971 O O . GLU A 1 43 ? -0.780 -10.778 -5.415 1.00 0.00 43 GLU A O 5
ATOM 5983 N N . SER A 1 44 ? -0.653 -8.879 -4.194 1.00 0.00 44 SER A N 5
ATOM 5984 C CA . SER A 1 44 ? 0.595 -9.246 -3.547 1.00 0.00 44 SER A CA 5
ATOM 5985 C C . SER A 1 44 ? 0.309 -9.980 -2.236 1.00 0.00 44 SER A C 5
ATOM 5986 O O . SER A 1 44 ? 1.223 -10.508 -1.604 1.00 0.00 44 SER A O 5
ATOM 5994 N N . GLY A 1 45 ? -0.963 -9.991 -1.866 1.00 0.00 45 GLY A N 5
ATOM 5995 C CA . GLY A 1 45 ? -1.381 -10.652 -0.642 1.00 0.00 45 GLY A CA 5
ATOM 5996 C C . GLY A 1 45 ? -0.665 -10.059 0.573 1.00 0.00 45 GLY A C 5
ATOM 5997 O O . GLY A 1 45 ? -0.469 -10.742 1.578 1.00 0.00 45 GLY A O 5
ATOM 6001 N N . CYS A 1 46 ? -0.294 -8.794 0.442 1.00 0.00 46 CYS A N 5
ATOM 6002 C CA . CYS A 1 46 ? 0.396 -8.101 1.517 1.00 0.00 46 CYS A CA 5
ATOM 6003 C C . CYS A 1 46 ? -0.554 -7.053 2.100 1.00 0.00 46 CYS A C 5
ATOM 6004 O O . CYS A 1 46 ? -1.468 -6.591 1.419 1.00 0.00 46 CYS A O 5
ATOM 6012 N N . LYS A 1 47 ? -0.306 -6.709 3.356 1.00 0.00 47 LYS A N 5
ATOM 6013 C CA . LYS A 1 47 ? -1.128 -5.725 4.039 1.00 0.00 47 LYS A CA 5
ATOM 6014 C C . LYS A 1 47 ? -0.579 -4.325 3.757 1.00 0.00 47 LYS A C 5
ATOM 6015 O O . LYS A 1 47 ? 0.632 -4.137 3.656 1.00 0.00 47 LYS A O 5
ATOM 6034 N N . ILE A 1 48 ? -1.498 -3.378 3.636 1.00 0.00 48 ILE A N 5
ATOM 6035 C CA . ILE A 1 48 ? -1.121 -2.000 3.368 1.00 0.00 48 ILE A CA 5
ATOM 6036 C C . ILE A 1 48 ? -1.947 -1.068 4.256 1.00 0.00 48 ILE A C 5
ATOM 6037 O O . ILE A 1 48 ? -3.134 -0.861 4.010 1.00 0.00 48 ILE A O 5
ATOM 6053 N N . GLN A 1 49 ? -1.286 -0.530 5.271 1.00 0.00 49 GLN A N 5
ATOM 6054 C CA . GLN A 1 49 ? -1.944 0.376 6.197 1.00 0.00 49 GLN A CA 5
ATOM 6055 C C . GLN A 1 49 ? -1.596 1.827 5.858 1.00 0.00 49 GLN A C 5
ATOM 6056 O O . GLN A 1 49 ? -0.522 2.311 6.214 1.00 0.00 49 GLN A O 5
ATOM 6070 N N . ILE A 1 50 ? -2.524 2.480 5.175 1.00 0.00 50 ILE A N 5
ATOM 6071 C CA . ILE A 1 50 ? -2.328 3.866 4.784 1.00 0.00 50 ILE A CA 5
ATOM 6072 C C . ILE A 1 50 ? -3.017 4.780 5.800 1.00 0.00 50 ILE A C 5
ATOM 6073 O O . ILE A 1 50 ? -4.129 4.495 6.243 1.00 0.00 50 ILE A O 5
ATOM 6089 N N . ALA A 1 51 ? -2.328 5.859 6.140 1.00 0.00 51 ALA A N 5
ATOM 6090 C CA . ALA A 1 51 ? -2.860 6.816 7.096 1.00 0.00 51 ALA A CA 5
ATOM 6091 C C . ALA A 1 51 ? -4.097 7.491 6.500 1.00 0.00 51 ALA A C 5
ATOM 6092 O O . ALA A 1 51 ? -4.240 7.568 5.281 1.00 0.00 51 ALA A O 5
ATOM 6099 N N . PRO A 1 52 ? -4.983 7.975 7.412 1.00 0.00 52 PRO A N 5
ATOM 6100 C CA . PRO A 1 52 ? -6.203 8.640 6.990 1.00 0.00 52 PRO A CA 5
ATOM 6101 C C . PRO A 1 52 ? -5.909 10.051 6.476 1.00 0.00 52 PRO A C 5
ATOM 6102 O O . PRO A 1 52 ? -6.481 10.484 5.477 1.00 0.00 52 PRO A O 5
ATOM 6113 N N . ASP A 1 53 ? -5.016 10.729 7.183 1.00 0.00 53 ASP A N 5
ATOM 6114 C CA . ASP A 1 53 ? -4.639 12.082 6.811 1.00 0.00 53 ASP A CA 5
ATOM 6115 C C . ASP A 1 53 ? -3.121 12.236 6.933 1.00 0.00 53 ASP A C 5
ATOM 6116 O O . ASP A 1 53 ? -2.581 12.235 8.038 1.00 0.00 53 ASP A O 5
ATOM 6125 N N . SER A 1 54 ? -2.477 12.363 5.783 1.00 0.00 54 SER A N 5
ATOM 6126 C CA . SER A 1 54 ? -1.032 12.517 5.748 1.00 0.00 54 SER A CA 5
ATOM 6127 C C . SER A 1 54 ? -0.601 13.632 6.703 1.00 0.00 54 SER A C 5
ATOM 6128 O O . SER A 1 54 ? 0.478 13.569 7.290 1.00 0.00 54 SER A O 5
ATOM 6136 N N . GLY A 1 55 ? -1.467 14.627 6.830 1.00 0.00 55 GLY A N 5
ATOM 6137 C CA . GLY A 1 55 ? -1.190 15.754 7.704 1.00 0.00 55 GLY A CA 5
ATOM 6138 C C . GLY A 1 55 ? -0.598 16.925 6.917 1.00 0.00 55 GLY A C 5
ATOM 6139 O O . GLY A 1 55 ? -0.006 17.833 7.500 1.00 0.00 55 GLY A O 5
ATOM 6143 N N . GLY A 1 56 ? -0.779 16.867 5.606 1.00 0.00 56 GLY A N 5
ATOM 6144 C CA . GLY A 1 56 ? -0.270 17.912 4.734 1.00 0.00 56 GLY A CA 5
ATOM 6145 C C . GLY A 1 56 ? 1.114 17.548 4.191 1.00 0.00 56 GLY A C 5
ATOM 6146 O O . GLY A 1 56 ? 1.747 18.350 3.508 1.00 0.00 56 GLY A O 5
ATOM 6150 N N . LEU A 1 57 ? 1.542 16.337 4.516 1.00 0.00 57 LEU A N 5
ATOM 6151 C CA . LEU A 1 57 ? 2.838 15.857 4.070 1.00 0.00 57 LEU A CA 5
ATOM 6152 C C . LEU A 1 57 ? 2.798 15.623 2.559 1.00 0.00 57 LEU A C 5
ATOM 6153 O O . LEU A 1 57 ? 1.732 15.389 1.991 1.00 0.00 57 LEU A O 5
ATOM 6169 N N . PRO A 1 58 ? 4.004 15.696 1.934 1.00 0.00 58 PRO A N 5
ATOM 6170 C CA . PRO A 1 58 ? 4.117 15.495 0.499 1.00 0.00 58 PRO A CA 5
ATOM 6171 C C . PRO A 1 58 ? 3.982 14.013 0.141 1.00 0.00 58 PRO A C 5
ATOM 6172 O O . PRO A 1 58 ? 3.616 13.674 -0.983 1.00 0.00 58 PRO A O 5
ATOM 6183 N N . GLU A 1 59 ? 4.285 13.171 1.118 1.00 0.00 59 GLU A N 5
ATOM 6184 C CA . GLU A 1 59 ? 4.202 11.734 0.919 1.00 0.00 59 GLU A CA 5
ATOM 6185 C C . GLU A 1 59 ? 3.443 11.082 2.076 1.00 0.00 59 GLU A C 5
ATOM 6186 O O . GLU A 1 59 ? 3.707 11.376 3.241 1.00 0.00 59 GLU A O 5
ATOM 6198 N N . ARG A 1 60 ? 2.515 10.208 1.715 1.00 0.00 60 ARG A N 5
ATOM 6199 C CA . ARG A 1 60 ? 1.716 9.511 2.709 1.00 0.00 60 ARG A CA 5
ATOM 6200 C C . ARG A 1 60 ? 2.333 8.147 3.026 1.00 0.00 60 ARG A C 5
ATOM 6201 O O . ARG A 1 60 ? 2.406 7.278 2.158 1.00 0.00 60 ARG A O 5
ATOM 6222 N N . SER A 1 61 ? 2.763 8.003 4.271 1.00 0.00 61 SER A N 5
ATOM 6223 C CA . SER A 1 61 ? 3.372 6.760 4.713 1.00 0.00 61 SER A CA 5
ATOM 6224 C C . SER A 1 61 ? 2.355 5.620 4.627 1.00 0.00 61 SER A C 5
ATOM 6225 O O . SER A 1 61 ? 1.176 5.811 4.922 1.00 0.00 61 SER A O 5
ATOM 6233 N N . CYS A 1 62 ? 2.849 4.459 4.221 1.00 0.00 62 CYS A N 5
ATOM 6234 C CA . CYS A 1 62 ? 1.998 3.288 4.093 1.00 0.00 62 CYS A CA 5
ATOM 6235 C C . CYS A 1 62 ? 2.698 2.109 4.772 1.00 0.00 62 CYS A C 5
ATOM 6236 O O . CYS A 1 62 ? 3.702 1.606 4.271 1.00 0.00 62 CYS A O 5
ATOM 6244 N N . MET A 1 63 ? 2.139 1.702 5.903 1.00 0.00 63 MET A N 5
ATOM 6245 C CA . MET A 1 63 ? 2.697 0.592 6.656 1.00 0.00 63 MET A CA 5
ATOM 6246 C C . MET A 1 63 ? 2.327 -0.747 6.014 1.00 0.00 63 MET A C 5
ATOM 6247 O O . MET A 1 63 ? 1.152 -1.105 5.949 1.00 0.00 63 MET A O 5
ATOM 6261 N N . LEU A 1 64 ? 3.353 -1.450 5.555 1.00 0.00 64 LEU A N 5
ATOM 6262 C CA . LEU A 1 64 ? 3.150 -2.741 4.920 1.00 0.00 64 LEU A CA 5
ATOM 6263 C C . LEU A 1 64 ? 3.513 -3.852 5.908 1.00 0.00 64 LEU A C 5
ATOM 6264 O O . LEU A 1 64 ? 4.412 -3.687 6.730 1.00 0.00 64 LEU A O 5
ATOM 6280 N N . THR A 1 65 ? 2.794 -4.959 5.793 1.00 0.00 65 THR A N 5
ATOM 6281 C CA . THR A 1 65 ? 3.028 -6.097 6.666 1.00 0.00 65 THR A CA 5
ATOM 6282 C C . THR A 1 65 ? 2.817 -7.407 5.903 1.00 0.00 65 THR A C 5
ATOM 6283 O O . THR A 1 65 ? 1.771 -7.609 5.288 1.00 0.00 65 THR A O 5
ATOM 6294 N N . GLY A 1 66 ? 3.827 -8.262 5.968 1.00 0.00 66 GLY A N 5
ATOM 6295 C CA . GLY A 1 66 ? 3.765 -9.546 5.291 1.00 0.00 66 GLY A CA 5
ATOM 6296 C C . GLY A 1 66 ? 5.145 -9.964 4.780 1.00 0.00 66 GLY A C 5
ATOM 6297 O O . GLY A 1 66 ? 6.149 -9.331 5.105 1.00 0.00 66 GLY A O 5
ATOM 6301 N N . THR A 1 67 ? 5.152 -11.027 3.990 1.00 0.00 67 THR A N 5
ATOM 6302 C CA . THR A 1 67 ? 6.393 -11.537 3.432 1.00 0.00 67 THR A CA 5
ATOM 6303 C C . THR A 1 67 ? 7.191 -10.405 2.783 1.00 0.00 67 THR A C 5
ATOM 6304 O O . THR A 1 67 ? 6.643 -9.344 2.488 1.00 0.00 67 THR A O 5
ATOM 6315 N N . PRO A 1 68 ? 8.507 -10.676 2.575 1.00 0.00 68 PRO A N 5
ATOM 6316 C CA . PRO A 1 68 ? 9.387 -9.692 1.966 1.00 0.00 68 PRO A CA 5
ATOM 6317 C C . PRO A 1 68 ? 9.134 -9.588 0.461 1.00 0.00 68 PRO A C 5
ATOM 6318 O O . PRO A 1 68 ? 9.215 -8.502 -0.112 1.00 0.00 68 PRO A O 5
ATOM 6329 N N . GLU A 1 69 ? 8.833 -10.731 -0.137 1.00 0.00 69 GLU A N 5
ATOM 6330 C CA . GLU A 1 69 ? 8.567 -10.782 -1.565 1.00 0.00 69 GLU A CA 5
ATOM 6331 C C . GLU A 1 69 ? 7.210 -10.148 -1.876 1.00 0.00 69 GLU A C 5
ATOM 6332 O O . GLU A 1 69 ? 6.970 -9.705 -2.998 1.00 0.00 69 GLU A O 5
ATOM 6344 N N . SER A 1 70 ? 6.358 -10.125 -0.862 1.00 0.00 70 SER A N 5
ATOM 6345 C CA . SER A 1 70 ? 5.031 -9.553 -1.013 1.00 0.00 70 SER A CA 5
ATOM 6346 C C . SER A 1 70 ? 5.104 -8.028 -0.911 1.00 0.00 70 SER A C 5
ATOM 6347 O O . SER A 1 70 ? 4.460 -7.319 -1.683 1.00 0.00 70 SER A O 5
ATOM 6355 N N . VAL A 1 71 ? 5.894 -7.568 0.048 1.00 0.00 71 VAL A N 5
ATOM 6356 C CA . VAL A 1 71 ? 6.060 -6.140 0.261 1.00 0.00 71 VAL A CA 5
ATOM 6357 C C . VAL A 1 71 ? 6.528 -5.486 -1.041 1.00 0.00 71 VAL A C 5
ATOM 6358 O O . VAL A 1 71 ? 6.010 -4.443 -1.437 1.00 0.00 71 VAL A O 5
ATOM 6371 N N . GLN A 1 72 ? 7.502 -6.126 -1.670 1.00 0.00 72 GLN A N 5
ATOM 6372 C CA . GLN A 1 72 ? 8.046 -5.619 -2.919 1.00 0.00 72 GLN A CA 5
ATOM 6373 C C . GLN A 1 72 ? 6.983 -5.665 -4.018 1.00 0.00 72 GLN A C 5
ATOM 6374 O O . GLN A 1 72 ? 6.721 -4.659 -4.676 1.00 0.00 72 GLN A O 5
ATOM 6388 N N . SER A 1 73 ? 6.398 -6.842 -4.183 1.00 0.00 73 SER A N 5
ATOM 6389 C CA . SER A 1 73 ? 5.369 -7.032 -5.191 1.00 0.00 73 SER A CA 5
ATOM 6390 C C . SER A 1 73 ? 4.318 -5.926 -5.081 1.00 0.00 73 SER A C 5
ATOM 6391 O O . SER A 1 73 ? 4.042 -5.227 -6.055 1.00 0.00 73 SER A O 5
ATOM 6399 N N . ALA A 1 74 ? 3.759 -5.801 -3.886 1.00 0.00 74 ALA A N 5
ATOM 6400 C CA . ALA A 1 74 ? 2.745 -4.791 -3.636 1.00 0.00 74 ALA A CA 5
ATOM 6401 C C . ALA A 1 74 ? 3.321 -3.408 -3.943 1.00 0.00 74 ALA A C 5
ATOM 6402 O O . ALA A 1 74 ? 2.667 -2.587 -4.583 1.00 0.00 74 ALA A O 5
ATOM 6409 N N . LYS A 1 75 ? 4.541 -3.192 -3.472 1.00 0.00 75 LYS A N 5
ATOM 6410 C CA . LYS A 1 75 ? 5.213 -1.922 -3.688 1.00 0.00 75 LYS A CA 5
ATOM 6411 C C . LYS A 1 75 ? 5.111 -1.541 -5.167 1.00 0.00 75 LYS A C 5
ATOM 6412 O O . LYS A 1 75 ? 4.702 -0.430 -5.498 1.00 0.00 75 LYS A O 5
ATOM 6431 N N . ARG A 1 76 ? 5.489 -2.485 -6.016 1.00 0.00 76 ARG A N 5
ATOM 6432 C CA . ARG A 1 76 ? 5.445 -2.262 -7.451 1.00 0.00 76 ARG A CA 5
ATOM 6433 C C . ARG A 1 76 ? 4.058 -1.770 -7.869 1.00 0.00 76 ARG A C 5
ATOM 6434 O O . ARG A 1 76 ? 3.932 -0.727 -8.508 1.00 0.00 76 ARG A O 5
ATOM 6455 N N . LEU A 1 77 ? 3.051 -2.544 -7.491 1.00 0.00 77 LEU A N 5
ATOM 6456 C CA . LEU A 1 77 ? 1.678 -2.200 -7.819 1.00 0.00 77 LEU A CA 5
ATOM 6457 C C . LEU A 1 77 ? 1.414 -0.745 -7.425 1.00 0.00 77 LEU A C 5
ATOM 6458 O O . LEU A 1 77 ? 0.858 0.023 -8.209 1.00 0.00 77 LEU A O 5
ATOM 6474 N N . LEU A 1 78 ? 1.824 -0.411 -6.210 1.00 0.00 78 LEU A N 5
ATOM 6475 C CA . LEU A 1 78 ? 1.639 0.938 -5.703 1.00 0.00 78 LEU A CA 5
ATOM 6476 C C . LEU A 1 78 ? 2.316 1.932 -6.648 1.00 0.00 78 LEU A C 5
ATOM 6477 O O . LEU A 1 78 ? 1.642 2.684 -7.350 1.00 0.00 78 LEU A O 5
ATOM 6493 N N . ASP A 1 79 ? 3.641 1.902 -6.636 1.00 0.00 79 ASP A N 5
ATOM 6494 C CA . ASP A 1 79 ? 4.417 2.792 -7.484 1.00 0.00 79 ASP A CA 5
ATOM 6495 C C . ASP A 1 79 ? 3.754 2.884 -8.860 1.00 0.00 79 ASP A C 5
ATOM 6496 O O . ASP A 1 79 ? 3.502 3.980 -9.359 1.00 0.00 79 ASP A O 5
ATOM 6505 N N . GLN A 1 80 ? 3.491 1.720 -9.434 1.00 0.00 80 GLN A N 5
ATOM 6506 C CA . GLN A 1 80 ? 2.862 1.656 -10.743 1.00 0.00 80 GLN A CA 5
ATOM 6507 C C . GLN A 1 80 ? 1.791 2.741 -10.871 1.00 0.00 80 GLN A C 5
ATOM 6508 O O . GLN A 1 80 ? 1.915 3.647 -11.693 1.00 0.00 80 GLN A O 5
ATOM 6522 N N . ILE A 1 81 ? 0.763 2.613 -10.045 1.00 0.00 81 ILE A N 5
ATOM 6523 C CA . ILE A 1 81 ? -0.329 3.571 -10.055 1.00 0.00 81 ILE A CA 5
ATOM 6524 C C . ILE A 1 81 ? 0.240 4.985 -10.186 1.00 0.00 81 ILE A C 5
ATOM 6525 O O . ILE A 1 81 ? -0.091 5.707 -11.124 1.00 0.00 81 ILE A O 5
ATOM 6541 N N . VAL A 1 82 ? 1.087 5.338 -9.229 1.00 0.00 82 VAL A N 5
ATOM 6542 C CA . VAL A 1 82 ? 1.705 6.653 -9.225 1.00 0.00 82 VAL A CA 5
ATOM 6543 C C . VAL A 1 82 ? 2.254 6.958 -10.621 1.00 0.00 82 VAL A C 5
ATOM 6544 O O . VAL A 1 82 ? 2.122 8.078 -11.113 1.00 0.00 82 VAL A O 5
ATOM 6557 N N . GLU A 1 83 ? 2.858 5.942 -11.219 1.00 0.00 83 GLU A N 5
ATOM 6558 C CA . GLU A 1 83 ? 3.428 6.087 -12.548 1.00 0.00 83 GLU A CA 5
ATOM 6559 C C . GLU A 1 83 ? 2.315 6.172 -13.595 1.00 0.00 83 GLU A C 5
ATOM 6560 O O . GLU A 1 83 ? 2.156 7.198 -14.255 1.00 0.00 83 GLU A O 5
ATOM 6572 N N . LYS A 1 84 ? 1.575 5.080 -13.715 1.00 0.00 84 LYS A N 5
ATOM 6573 C CA . LYS A 1 84 ? 0.482 5.019 -14.671 1.00 0.00 84 LYS A CA 5
ATOM 6574 C C . LYS A 1 84 ? -0.267 6.353 -14.670 1.00 0.00 84 LYS A C 5
ATOM 6575 O O . LYS A 1 84 ? -0.620 6.871 -15.728 1.00 0.00 84 LYS A O 5
ATOM 6594 N N . GLY A 1 85 ? -0.487 6.870 -13.471 1.00 0.00 85 GLY A N 5
ATOM 6595 C CA . GLY A 1 85 ? -1.188 8.134 -13.318 1.00 0.00 85 GLY A CA 5
ATOM 6596 C C . GLY A 1 85 ? -0.315 9.304 -13.776 1.00 0.00 85 GLY A C 5
ATOM 6597 O O . GLY A 1 85 ? -0.759 10.149 -14.552 1.00 0.00 85 GLY A O 5
ATOM 6601 N N . ARG A 1 86 ? 0.913 9.316 -13.277 1.00 0.00 86 ARG A N 5
ATOM 6602 C CA . ARG A 1 86 ? 1.852 10.368 -13.625 1.00 0.00 86 ARG A CA 5
ATOM 6603 C C . ARG A 1 86 ? 1.772 10.677 -15.121 1.00 0.00 86 ARG A C 5
ATOM 6604 O O . ARG A 1 86 ? 1.566 11.825 -15.512 1.00 0.00 86 ARG A O 5
ATOM 6625 N N . SER A 1 87 ? 1.940 9.632 -15.919 1.00 0.00 87 SER A N 5
ATOM 6626 C CA . SER A 1 87 ? 1.890 9.777 -17.363 1.00 0.00 87 SER A CA 5
ATOM 6627 C C . SER A 1 87 ? 2.196 8.437 -18.035 1.00 0.00 87 SER A C 5
ATOM 6628 O O . SER A 1 87 ? 3.355 8.122 -18.301 1.00 0.00 87 SER A O 5
ATOM 6636 N N . GLY A 1 88 ? 1.136 7.684 -18.291 1.00 0.00 88 GLY A N 5
ATOM 6637 C CA . GLY A 1 88 ? 1.277 6.385 -18.927 1.00 0.00 88 GLY A CA 5
ATOM 6638 C C . GLY A 1 88 ? 2.132 5.447 -18.073 1.00 0.00 88 GLY A C 5
ATOM 6639 O O . GLY A 1 88 ? 2.636 5.843 -17.023 1.00 0.00 88 GLY A O 5
ATOM 6643 N N . PRO A 1 89 ? 2.274 4.188 -18.569 1.00 0.00 89 PRO A N 5
ATOM 6644 C CA . PRO A 1 89 ? 3.060 3.190 -17.863 1.00 0.00 89 PRO A CA 5
ATOM 6645 C C . PRO A 1 89 ? 4.558 3.459 -18.022 1.00 0.00 89 PRO A C 5
ATOM 6646 O O . PRO A 1 89 ? 5.113 3.276 -19.104 1.00 0.00 89 PRO A O 5
ATOM 6657 N N . SER A 1 90 ? 5.169 3.889 -16.928 1.00 0.00 90 SER A N 5
ATOM 6658 C CA . SER A 1 90 ? 6.592 4.184 -16.932 1.00 0.00 90 SER A CA 5
ATOM 6659 C C . SER A 1 90 ? 6.888 5.314 -17.920 1.00 0.00 90 SER A C 5
ATOM 6660 O O . SER A 1 90 ? 6.963 6.479 -17.532 1.00 0.00 90 SER A O 5
ATOM 6668 N N . SER A 1 91 ? 7.049 4.931 -19.178 1.00 0.00 91 SER A N 5
ATOM 6669 C CA . SER A 1 91 ? 7.336 5.898 -20.224 1.00 0.00 91 SER A CA 5
ATOM 6670 C C . SER A 1 91 ? 8.830 6.224 -20.240 1.00 0.00 91 SER A C 5
ATOM 6671 O O . SER A 1 91 ? 9.498 6.145 -19.209 1.00 0.00 91 SER A O 5
ATOM 6679 N N . GLY A 1 92 ? 9.313 6.584 -21.420 1.00 0.00 92 GLY A N 5
ATOM 6680 C CA . GLY A 1 92 ? 10.716 6.923 -21.583 1.00 0.00 92 GLY A CA 5
ATOM 6681 C C . GLY A 1 92 ? 11.337 6.142 -22.743 1.00 0.00 92 GLY A C 5
ATOM 6682 O O . GLY A 1 92 ? 11.853 5.042 -22.550 1.00 0.00 92 GLY A O 5
ATOM 6686 N N . GLY A 1 1 ? -7.329 -27.121 -14.377 1.00 0.00 1 GLY A N 6
ATOM 6687 C CA . GLY A 1 1 ? -6.805 -26.644 -13.108 1.00 0.00 1 GLY A CA 6
ATOM 6688 C C . GLY A 1 1 ? -5.709 -27.573 -12.583 1.00 0.00 1 GLY A C 6
ATOM 6689 O O . GLY A 1 1 ? -5.391 -28.581 -13.212 1.00 0.00 1 GLY A O 6
ATOM 6693 N N . SER A 1 2 ? -5.161 -27.200 -11.436 1.00 0.00 2 SER A N 6
ATOM 6694 C CA . SER A 1 2 ? -4.106 -27.987 -10.820 1.00 0.00 2 SER A CA 6
ATOM 6695 C C . SER A 1 2 ? -3.685 -27.351 -9.494 1.00 0.00 2 SER A C 6
ATOM 6696 O O . SER A 1 2 ? -2.857 -26.441 -9.474 1.00 0.00 2 SER A O 6
ATOM 6704 N N . SER A 1 3 ? -4.273 -27.854 -8.419 1.00 0.00 3 SER A N 6
ATOM 6705 C CA . SER A 1 3 ? -3.969 -27.346 -7.092 1.00 0.00 3 SER A CA 6
ATOM 6706 C C . SER A 1 3 ? -2.531 -27.704 -6.712 1.00 0.00 3 SER A C 6
ATOM 6707 O O . SER A 1 3 ? -2.164 -28.878 -6.693 1.00 0.00 3 SER A O 6
ATOM 6715 N N . GLY A 1 4 ? -1.756 -26.671 -6.417 1.00 0.00 4 GLY A N 6
ATOM 6716 C CA . GLY A 1 4 ? -0.366 -26.862 -6.038 1.00 0.00 4 GLY A CA 6
ATOM 6717 C C . GLY A 1 4 ? -0.259 -27.524 -4.663 1.00 0.00 4 GLY A C 6
ATOM 6718 O O . GLY A 1 4 ? -0.290 -28.749 -4.556 1.00 0.00 4 GLY A O 6
ATOM 6722 N N . SER A 1 5 ? -0.134 -26.685 -3.645 1.00 0.00 5 SER A N 6
ATOM 6723 C CA . SER A 1 5 ? -0.022 -27.174 -2.282 1.00 0.00 5 SER A CA 6
ATOM 6724 C C . SER A 1 5 ? 1.073 -28.238 -2.196 1.00 0.00 5 SER A C 6
ATOM 6725 O O . SER A 1 5 ? 0.784 -29.434 -2.207 1.00 0.00 5 SER A O 6
ATOM 6733 N N . SER A 1 6 ? 2.308 -27.766 -2.112 1.00 0.00 6 SER A N 6
ATOM 6734 C CA . SER A 1 6 ? 3.448 -28.662 -2.024 1.00 0.00 6 SER A CA 6
ATOM 6735 C C . SER A 1 6 ? 4.605 -27.969 -1.301 1.00 0.00 6 SER A C 6
ATOM 6736 O O . SER A 1 6 ? 5.027 -26.883 -1.696 1.00 0.00 6 SER A O 6
ATOM 6744 N N . GLY A 1 7 ? 5.084 -28.625 -0.254 1.00 0.00 7 GLY A N 6
ATOM 6745 C CA . GLY A 1 7 ? 6.184 -28.085 0.528 1.00 0.00 7 GLY A CA 6
ATOM 6746 C C . GLY A 1 7 ? 5.938 -28.278 2.025 1.00 0.00 7 GLY A C 6
ATOM 6747 O O . GLY A 1 7 ? 5.029 -27.671 2.592 1.00 0.00 7 GLY A O 6
ATOM 6751 N N . HIS A 1 8 ? 6.763 -29.124 2.624 1.00 0.00 8 HIS A N 6
ATOM 6752 C CA . HIS A 1 8 ? 6.646 -29.404 4.045 1.00 0.00 8 HIS A CA 6
ATOM 6753 C C . HIS A 1 8 ? 7.821 -28.769 4.791 1.00 0.00 8 HIS A C 6
ATOM 6754 O O . HIS A 1 8 ? 8.818 -29.434 5.067 1.00 0.00 8 HIS A O 6
ATOM 6768 N N . GLN A 1 9 ? 7.664 -27.489 5.097 1.00 0.00 9 GLN A N 6
ATOM 6769 C CA . GLN A 1 9 ? 8.699 -26.757 5.807 1.00 0.00 9 GLN A CA 6
ATOM 6770 C C . GLN A 1 9 ? 8.071 -25.744 6.766 1.00 0.00 9 GLN A C 6
ATOM 6771 O O . GLN A 1 9 ? 6.872 -25.478 6.695 1.00 0.00 9 GLN A O 6
ATOM 6785 N N . GLN A 1 10 ? 8.909 -25.208 7.641 1.00 0.00 10 GLN A N 6
ATOM 6786 C CA . GLN A 1 10 ? 8.450 -24.230 8.613 1.00 0.00 10 GLN A CA 6
ATOM 6787 C C . GLN A 1 10 ? 8.753 -22.812 8.124 1.00 0.00 10 GLN A C 6
ATOM 6788 O O . GLN A 1 10 ? 9.867 -22.527 7.686 1.00 0.00 10 GLN A O 6
ATOM 6802 N N . GLN A 1 11 ? 7.742 -21.961 8.214 1.00 0.00 11 GLN A N 6
ATOM 6803 C CA . GLN A 1 11 ? 7.886 -20.580 7.786 1.00 0.00 11 GLN A CA 6
ATOM 6804 C C . GLN A 1 11 ? 6.804 -19.709 8.429 1.00 0.00 11 GLN A C 6
ATOM 6805 O O . GLN A 1 11 ? 5.665 -19.684 7.965 1.00 0.00 11 GLN A O 6
ATOM 6819 N N . ARG A 1 12 ? 7.199 -19.017 9.488 1.00 0.00 12 ARG A N 6
ATOM 6820 C CA . ARG A 1 12 ? 6.278 -18.148 10.200 1.00 0.00 12 ARG A CA 6
ATOM 6821 C C . ARG A 1 12 ? 7.005 -16.896 10.694 1.00 0.00 12 ARG A C 6
ATOM 6822 O O . ARG A 1 12 ? 7.743 -16.950 11.677 1.00 0.00 12 ARG A O 6
ATOM 6843 N N . SER A 1 13 ? 6.771 -15.798 9.991 1.00 0.00 13 SER A N 6
ATOM 6844 C CA . SER A 1 13 ? 7.394 -14.534 10.346 1.00 0.00 13 SER A CA 6
ATOM 6845 C C . SER A 1 13 ? 6.890 -13.424 9.423 1.00 0.00 13 SER A C 6
ATOM 6846 O O . SER A 1 13 ? 6.723 -13.638 8.223 1.00 0.00 13 SER A O 6
ATOM 6854 N N . VAL A 1 14 ? 6.662 -12.262 10.017 1.00 0.00 14 VAL A N 6
ATOM 6855 C CA . VAL A 1 14 ? 6.180 -11.117 9.262 1.00 0.00 14 VAL A CA 6
ATOM 6856 C C . VAL A 1 14 ? 7.072 -9.909 9.551 1.00 0.00 14 VAL A C 6
ATOM 6857 O O . VAL A 1 14 ? 7.622 -9.786 10.645 1.00 0.00 14 VAL A O 6
ATOM 6870 N N . MET A 1 15 ? 7.188 -9.046 8.552 1.00 0.00 15 MET A N 6
ATOM 6871 C CA . MET A 1 15 ? 8.005 -7.852 8.685 1.00 0.00 15 MET A CA 6
ATOM 6872 C C . MET A 1 15 ? 7.206 -6.598 8.323 1.00 0.00 15 MET A C 6
ATOM 6873 O O . MET A 1 15 ? 6.125 -6.693 7.743 1.00 0.00 15 MET A O 6
ATOM 6887 N N . THR A 1 16 ? 7.768 -5.453 8.680 1.00 0.00 16 THR A N 6
ATOM 6888 C CA . THR A 1 16 ? 7.122 -4.182 8.399 1.00 0.00 16 THR A CA 6
ATOM 6889 C C . THR A 1 16 ? 8.059 -3.271 7.605 1.00 0.00 16 THR A C 6
ATOM 6890 O O . THR A 1 16 ? 9.252 -3.198 7.894 1.00 0.00 16 THR A O 6
ATOM 6901 N N . GLU A 1 17 ? 7.484 -2.599 6.619 1.00 0.00 17 GLU A N 6
ATOM 6902 C CA . GLU A 1 17 ? 8.253 -1.695 5.781 1.00 0.00 17 GLU A CA 6
ATOM 6903 C C . GLU A 1 17 ? 7.543 -0.344 5.666 1.00 0.00 17 GLU A C 6
ATOM 6904 O O . GLU A 1 17 ? 6.315 -0.283 5.651 1.00 0.00 17 GLU A O 6
ATOM 6916 N N . GLU A 1 18 ? 8.348 0.706 5.587 1.00 0.00 18 GLU A N 6
ATOM 6917 C CA . GLU A 1 18 ? 7.812 2.052 5.474 1.00 0.00 18 GLU A CA 6
ATOM 6918 C C . GLU A 1 18 ? 7.949 2.559 4.036 1.00 0.00 18 GLU A C 6
ATOM 6919 O O . GLU A 1 18 ? 9.049 2.882 3.591 1.00 0.00 18 GLU A O 6
ATOM 6931 N N . TYR A 1 19 ? 6.816 2.612 3.351 1.00 0.00 19 TYR A N 6
ATOM 6932 C CA . TYR A 1 19 ? 6.796 3.074 1.973 1.00 0.00 19 TYR A CA 6
ATOM 6933 C C . TYR A 1 19 ? 6.002 4.375 1.843 1.00 0.00 19 TYR A C 6
ATOM 6934 O O . TYR A 1 19 ? 4.847 4.446 2.260 1.00 0.00 19 TYR A O 6
ATOM 6952 N N . LYS A 1 20 ? 6.653 5.372 1.262 1.00 0.00 20 LYS A N 6
ATOM 6953 C CA . LYS A 1 20 ? 6.022 6.667 1.071 1.00 0.00 20 LYS A CA 6
ATOM 6954 C C . LYS A 1 20 ? 5.444 6.745 -0.343 1.00 0.00 20 LYS A C 6
ATOM 6955 O O . LYS A 1 20 ? 5.964 6.119 -1.265 1.00 0.00 20 LYS A O 6
ATOM 6974 N N . VAL A 1 21 ? 4.376 7.518 -0.470 1.00 0.00 21 VAL A N 6
ATOM 6975 C CA . VAL A 1 21 ? 3.722 7.686 -1.757 1.00 0.00 21 VAL A CA 6
ATOM 6976 C C . VAL A 1 21 ? 3.209 9.122 -1.880 1.00 0.00 21 VAL A C 6
ATOM 6977 O O . VAL A 1 21 ? 3.063 9.821 -0.879 1.00 0.00 21 VAL A O 6
ATOM 6990 N N . PRO A 1 22 ? 2.943 9.530 -3.150 1.00 0.00 22 PRO A N 6
ATOM 6991 C CA . PRO A 1 22 ? 2.450 10.871 -3.418 1.00 0.00 22 PRO A CA 6
ATOM 6992 C C . PRO A 1 22 ? 0.976 11.000 -3.030 1.00 0.00 22 PRO A C 6
ATOM 6993 O O . PRO A 1 22 ? 0.122 10.311 -3.587 1.00 0.00 22 PRO A O 6
ATOM 7004 N N . ASP A 1 23 ? 0.722 11.887 -2.079 1.00 0.00 23 ASP A N 6
ATOM 7005 C CA . ASP A 1 23 ? -0.634 12.115 -1.611 1.00 0.00 23 ASP A CA 6
ATOM 7006 C C . ASP A 1 23 ? -1.534 12.436 -2.806 1.00 0.00 23 ASP A C 6
ATOM 7007 O O . ASP A 1 23 ? -2.753 12.290 -2.727 1.00 0.00 23 ASP A O 6
ATOM 7016 N N . GLY A 1 24 ? -0.899 12.869 -3.885 1.00 0.00 24 GLY A N 6
ATOM 7017 C CA . GLY A 1 24 ? -1.627 13.213 -5.095 1.00 0.00 24 GLY A CA 6
ATOM 7018 C C . GLY A 1 24 ? -2.024 11.956 -5.872 1.00 0.00 24 GLY A C 6
ATOM 7019 O O . GLY A 1 24 ? -2.690 12.043 -6.902 1.00 0.00 24 GLY A O 6
ATOM 7023 N N . MET A 1 25 ? -1.598 10.816 -5.348 1.00 0.00 25 MET A N 6
ATOM 7024 C CA . MET A 1 25 ? -1.900 9.543 -5.979 1.00 0.00 25 MET A CA 6
ATOM 7025 C C . MET A 1 25 ? -2.581 8.590 -4.994 1.00 0.00 25 MET A C 6
ATOM 7026 O O . MET A 1 25 ? -3.570 7.943 -5.333 1.00 0.00 25 MET A O 6
ATOM 7040 N N . VAL A 1 26 ? -2.024 8.535 -3.793 1.00 0.00 26 VAL A N 6
ATOM 7041 C CA . VAL A 1 26 ? -2.564 7.672 -2.756 1.00 0.00 26 VAL A CA 6
ATOM 7042 C C . VAL A 1 26 ? -4.090 7.792 -2.744 1.00 0.00 26 VAL A C 6
ATOM 7043 O O . VAL A 1 26 ? -4.795 6.784 -2.755 1.00 0.00 26 VAL A O 6
ATOM 7056 N N . GLY A 1 27 ? -4.554 9.032 -2.720 1.00 0.00 27 GLY A N 6
ATOM 7057 C CA . GLY A 1 27 ? -5.983 9.297 -2.706 1.00 0.00 27 GLY A CA 6
ATOM 7058 C C . GLY A 1 27 ? -6.708 8.445 -3.750 1.00 0.00 27 GLY A C 6
ATOM 7059 O O . GLY A 1 27 ? -7.861 8.063 -3.553 1.00 0.00 27 GLY A O 6
ATOM 7063 N N . PHE A 1 28 ? -6.003 8.172 -4.838 1.00 0.00 28 PHE A N 6
ATOM 7064 C CA . PHE A 1 28 ? -6.566 7.373 -5.913 1.00 0.00 28 PHE A CA 6
ATOM 7065 C C . PHE A 1 28 ? -6.191 5.898 -5.754 1.00 0.00 28 PHE A C 6
ATOM 7066 O O . PHE A 1 28 ? -6.876 5.020 -6.276 1.00 0.00 28 PHE A O 6
ATOM 7083 N N . ILE A 1 29 ? -5.105 5.672 -5.030 1.00 0.00 29 ILE A N 6
ATOM 7084 C CA . ILE A 1 29 ? -4.631 4.318 -4.795 1.00 0.00 29 ILE A CA 6
ATOM 7085 C C . ILE A 1 29 ? -5.666 3.557 -3.964 1.00 0.00 29 ILE A C 6
ATOM 7086 O O . ILE A 1 29 ? -5.868 2.360 -4.163 1.00 0.00 29 ILE A O 6
ATOM 7102 N N . ILE A 1 30 ? -6.293 4.283 -3.050 1.00 0.00 30 ILE A N 6
ATOM 7103 C CA . ILE A 1 30 ? -7.302 3.691 -2.188 1.00 0.00 30 ILE A CA 6
ATOM 7104 C C . ILE A 1 30 ? -8.449 3.153 -3.047 1.00 0.00 30 ILE A C 6
ATOM 7105 O O . ILE A 1 30 ? -8.756 1.963 -3.004 1.00 0.00 30 ILE A O 6
ATOM 7121 N N . GLY A 1 31 ? -9.050 4.056 -3.807 1.00 0.00 31 GLY A N 6
ATOM 7122 C CA . GLY A 1 31 ? -10.156 3.688 -4.675 1.00 0.00 31 GLY A CA 6
ATOM 7123 C C . GLY A 1 31 ? -11.481 4.229 -4.134 1.00 0.00 31 GLY A C 6
ATOM 7124 O O . GLY A 1 31 ? -11.563 4.636 -2.977 1.00 0.00 31 GLY A O 6
ATOM 7128 N N . ARG A 1 32 ? -12.485 4.216 -4.999 1.00 0.00 32 ARG A N 6
ATOM 7129 C CA . ARG A 1 32 ? -13.802 4.701 -4.623 1.00 0.00 32 ARG A CA 6
ATOM 7130 C C . ARG A 1 32 ? -14.189 4.170 -3.241 1.00 0.00 32 ARG A C 6
ATOM 7131 O O . ARG A 1 32 ? -14.384 4.945 -2.306 1.00 0.00 32 ARG A O 6
ATOM 7152 N N . GLY A 1 33 ? -14.288 2.851 -3.156 1.00 0.00 33 GLY A N 6
ATOM 7153 C CA . GLY A 1 33 ? -14.648 2.207 -1.904 1.00 0.00 33 GLY A CA 6
ATOM 7154 C C . GLY A 1 33 ? -13.448 1.476 -1.299 1.00 0.00 33 GLY A C 6
ATOM 7155 O O . GLY A 1 33 ? -13.613 0.485 -0.589 1.00 0.00 33 GLY A O 6
ATOM 7159 N N . GLY A 1 34 ? -12.266 1.994 -1.601 1.00 0.00 34 GLY A N 6
ATOM 7160 C CA . GLY A 1 34 ? -11.039 1.403 -1.096 1.00 0.00 34 GLY A CA 6
ATOM 7161 C C . GLY A 1 34 ? -10.813 0.013 -1.694 1.00 0.00 34 GLY A C 6
ATOM 7162 O O . GLY A 1 34 ? -10.177 -0.838 -1.073 1.00 0.00 34 GLY A O 6
ATOM 7166 N N . GLU A 1 35 ? -11.346 -0.175 -2.892 1.00 0.00 35 GLU A N 6
ATOM 7167 C CA . GLU A 1 35 ? -11.211 -1.447 -3.581 1.00 0.00 35 GLU A CA 6
ATOM 7168 C C . GLU A 1 35 ? -9.975 -1.433 -4.483 1.00 0.00 35 GLU A C 6
ATOM 7169 O O . GLU A 1 35 ? -9.439 -2.487 -4.823 1.00 0.00 35 GLU A O 6
ATOM 7181 N N . GLN A 1 36 ? -9.560 -0.228 -4.845 1.00 0.00 36 GLN A N 6
ATOM 7182 C CA . GLN A 1 36 ? -8.398 -0.064 -5.702 1.00 0.00 36 GLN A CA 6
ATOM 7183 C C . GLN A 1 36 ? -7.159 -0.668 -5.038 1.00 0.00 36 GLN A C 6
ATOM 7184 O O . GLN A 1 36 ? -6.328 -1.280 -5.707 1.00 0.00 36 GLN A O 6
ATOM 7198 N N . ILE A 1 37 ? -7.075 -0.476 -3.729 1.00 0.00 37 ILE A N 6
ATOM 7199 C CA . ILE A 1 37 ? -5.952 -0.994 -2.967 1.00 0.00 37 ILE A CA 6
ATOM 7200 C C . ILE A 1 37 ? -6.156 -2.490 -2.719 1.00 0.00 37 ILE A C 6
ATOM 7201 O O . ILE A 1 37 ? -5.232 -3.283 -2.890 1.00 0.00 37 ILE A O 6
ATOM 7217 N N . SER A 1 38 ? -7.373 -2.830 -2.321 1.00 0.00 38 SER A N 6
ATOM 7218 C CA . SER A 1 38 ? -7.711 -4.217 -2.048 1.00 0.00 38 SER A CA 6
ATOM 7219 C C . SER A 1 38 ? -7.156 -5.118 -3.153 1.00 0.00 38 SER A C 6
ATOM 7220 O O . SER A 1 38 ? -6.592 -6.175 -2.872 1.00 0.00 38 SER A O 6
ATOM 7228 N N . ARG A 1 39 ? -7.335 -4.667 -4.386 1.00 0.00 39 ARG A N 6
ATOM 7229 C CA . ARG A 1 39 ? -6.859 -5.419 -5.534 1.00 0.00 39 ARG A CA 6
ATOM 7230 C C . ARG A 1 39 ? -5.338 -5.573 -5.475 1.00 0.00 39 ARG A C 6
ATOM 7231 O O . ARG A 1 39 ? -4.799 -6.610 -5.859 1.00 0.00 39 ARG A O 6
ATOM 7252 N N . ILE A 1 40 ? -4.688 -4.525 -4.989 1.00 0.00 40 ILE A N 6
ATOM 7253 C CA . ILE A 1 40 ? -3.239 -4.531 -4.875 1.00 0.00 40 ILE A CA 6
ATOM 7254 C C . ILE A 1 40 ? -2.827 -5.447 -3.721 1.00 0.00 40 ILE A C 6
ATOM 7255 O O . ILE A 1 40 ? -1.808 -6.132 -3.801 1.00 0.00 40 ILE A O 6
ATOM 7271 N N . GLN A 1 41 ? -3.639 -5.430 -2.674 1.00 0.00 41 GLN A N 6
ATOM 7272 C CA . GLN A 1 41 ? -3.372 -6.251 -1.506 1.00 0.00 41 GLN A CA 6
ATOM 7273 C C . GLN A 1 41 ? -3.599 -7.729 -1.831 1.00 0.00 41 GLN A C 6
ATOM 7274 O O . GLN A 1 41 ? -2.887 -8.596 -1.326 1.00 0.00 41 GLN A O 6
ATOM 7288 N N . GLN A 1 42 ? -4.593 -7.970 -2.673 1.00 0.00 42 GLN A N 6
ATOM 7289 C CA . GLN A 1 42 ? -4.923 -9.328 -3.072 1.00 0.00 42 GLN A CA 6
ATOM 7290 C C . GLN A 1 42 ? -4.015 -9.780 -4.218 1.00 0.00 42 GLN A C 6
ATOM 7291 O O . GLN A 1 42 ? -3.735 -10.969 -4.361 1.00 0.00 42 GLN A O 6
ATOM 7305 N N . GLU A 1 43 ? -3.580 -8.806 -5.005 1.00 0.00 43 GLU A N 6
ATOM 7306 C CA . GLU A 1 43 ? -2.709 -9.089 -6.133 1.00 0.00 43 GLU A CA 6
ATOM 7307 C C . GLU A 1 43 ? -1.306 -9.453 -5.643 1.00 0.00 43 GLU A C 6
ATOM 7308 O O . GLU A 1 43 ? -0.709 -10.417 -6.120 1.00 0.00 43 GLU A O 6
ATOM 7320 N N . SER A 1 44 ? -0.821 -8.663 -4.697 1.00 0.00 44 SER A N 6
ATOM 7321 C CA . SER A 1 44 ? 0.501 -8.890 -4.137 1.00 0.00 44 SER A CA 6
ATOM 7322 C C . SER A 1 44 ? 0.384 -9.636 -2.806 1.00 0.00 44 SER A C 6
ATOM 7323 O O . SER A 1 44 ? 1.388 -9.889 -2.142 1.00 0.00 44 SER A O 6
ATOM 7331 N N . GLY A 1 45 ? -0.850 -9.968 -2.457 1.00 0.00 45 GLY A N 6
ATOM 7332 C CA . GLY A 1 45 ? -1.111 -10.680 -1.217 1.00 0.00 45 GLY A CA 6
ATOM 7333 C C . GLY A 1 45 ? -0.321 -10.070 -0.058 1.00 0.00 45 GLY A C 6
ATOM 7334 O O . GLY A 1 45 ? 0.090 -10.779 0.859 1.00 0.00 45 GLY A O 6
ATOM 7338 N N . CYS A 1 46 ? -0.134 -8.761 -0.136 1.00 0.00 46 CYS A N 6
ATOM 7339 C CA . CYS A 1 46 ? 0.599 -8.047 0.896 1.00 0.00 46 CYS A CA 6
ATOM 7340 C C . CYS A 1 46 ? -0.371 -7.103 1.608 1.00 0.00 46 CYS A C 6
ATOM 7341 O O . CYS A 1 46 ? -1.393 -6.715 1.044 1.00 0.00 46 CYS A O 6
ATOM 7349 N N . LYS A 1 47 ? -0.017 -6.759 2.838 1.00 0.00 47 LYS A N 6
ATOM 7350 C CA . LYS A 1 47 ? -0.844 -5.868 3.634 1.00 0.00 47 LYS A CA 6
ATOM 7351 C C . LYS A 1 47 ? -0.396 -4.423 3.403 1.00 0.00 47 LYS A C 6
ATOM 7352 O O . LYS A 1 47 ? 0.800 -4.143 3.334 1.00 0.00 47 LYS A O 6
ATOM 7371 N N . ILE A 1 48 ? -1.380 -3.543 3.290 1.00 0.00 48 ILE A N 6
ATOM 7372 C CA . ILE A 1 48 ? -1.103 -2.134 3.069 1.00 0.00 48 ILE A CA 6
ATOM 7373 C C . ILE A 1 48 ? -1.954 -1.295 4.024 1.00 0.00 48 ILE A C 6
ATOM 7374 O O . ILE A 1 48 ? -3.178 -1.258 3.900 1.00 0.00 48 ILE A O 6
ATOM 7390 N N . GLN A 1 49 ? -1.274 -0.642 4.955 1.00 0.00 49 GLN A N 6
ATOM 7391 C CA . GLN A 1 49 ? -1.953 0.194 5.930 1.00 0.00 49 GLN A CA 6
ATOM 7392 C C . GLN A 1 49 ? -1.587 1.664 5.714 1.00 0.00 49 GLN A C 6
ATOM 7393 O O . GLN A 1 49 ? -0.523 2.112 6.139 1.00 0.00 49 GLN A O 6
ATOM 7407 N N . ILE A 1 50 ? -2.491 2.374 5.055 1.00 0.00 50 ILE A N 6
ATOM 7408 C CA . ILE A 1 50 ? -2.277 3.785 4.778 1.00 0.00 50 ILE A CA 6
ATOM 7409 C C . ILE A 1 50 ? -2.968 4.622 5.856 1.00 0.00 50 ILE A C 6
ATOM 7410 O O . ILE A 1 50 ? -4.106 4.344 6.229 1.00 0.00 50 ILE A O 6
ATOM 7426 N N . ALA A 1 51 ? -2.249 5.631 6.327 1.00 0.00 51 ALA A N 6
ATOM 7427 C CA . ALA A 1 51 ? -2.779 6.511 7.355 1.00 0.00 51 ALA A CA 6
ATOM 7428 C C . ALA A 1 51 ? -3.961 7.299 6.786 1.00 0.00 51 ALA A C 6
ATOM 7429 O O . ALA A 1 51 ? -4.063 7.484 5.575 1.00 0.00 51 ALA A O 6
ATOM 7436 N N . PRO A 1 52 ? -4.848 7.753 7.713 1.00 0.00 52 PRO A N 6
ATOM 7437 C CA . PRO A 1 52 ? -6.019 8.516 7.316 1.00 0.00 52 PRO A CA 6
ATOM 7438 C C . PRO A 1 52 ? -5.636 9.946 6.930 1.00 0.00 52 PRO A C 6
ATOM 7439 O O . PRO A 1 52 ? -6.371 10.616 6.206 1.00 0.00 52 PRO A O 6
ATOM 7450 N N . ASP A 1 53 ? -4.486 10.373 7.431 1.00 0.00 53 ASP A N 6
ATOM 7451 C CA . ASP A 1 53 ? -3.997 11.712 7.148 1.00 0.00 53 ASP A CA 6
ATOM 7452 C C . ASP A 1 53 ? -2.485 11.757 7.380 1.00 0.00 53 ASP A C 6
ATOM 7453 O O . ASP A 1 53 ? -2.023 11.625 8.512 1.00 0.00 53 ASP A O 6
ATOM 7462 N N . SER A 1 54 ? -1.757 11.945 6.290 1.00 0.00 54 SER A N 6
ATOM 7463 C CA . SER A 1 54 ? -0.307 12.010 6.360 1.00 0.00 54 SER A CA 6
ATOM 7464 C C . SER A 1 54 ? 0.126 13.312 7.036 1.00 0.00 54 SER A C 6
ATOM 7465 O O . SER A 1 54 ? 0.842 14.117 6.440 1.00 0.00 54 SER A O 6
ATOM 7473 N N . GLY A 1 55 ? -0.325 13.480 8.270 1.00 0.00 55 GLY A N 6
ATOM 7474 C CA . GLY A 1 55 ? 0.008 14.671 9.033 1.00 0.00 55 GLY A CA 6
ATOM 7475 C C . GLY A 1 55 ? 0.044 15.907 8.132 1.00 0.00 55 GLY A C 6
ATOM 7476 O O . GLY A 1 55 ? -1.000 16.434 7.752 1.00 0.00 55 GLY A O 6
ATOM 7480 N N . GLY A 1 56 ? 1.258 16.334 7.816 1.00 0.00 56 GLY A N 6
ATOM 7481 C CA . GLY A 1 56 ? 1.445 17.498 6.966 1.00 0.00 56 GLY A CA 6
ATOM 7482 C C . GLY A 1 56 ? 2.570 17.264 5.956 1.00 0.00 56 GLY A C 6
ATOM 7483 O O . GLY A 1 56 ? 3.129 18.216 5.413 1.00 0.00 56 GLY A O 6
ATOM 7487 N N . LEU A 1 57 ? 2.869 15.993 5.734 1.00 0.00 57 LEU A N 6
ATOM 7488 C CA . LEU A 1 57 ? 3.918 15.623 4.799 1.00 0.00 57 LEU A CA 6
ATOM 7489 C C . LEU A 1 57 ? 3.329 15.531 3.390 1.00 0.00 57 LEU A C 6
ATOM 7490 O O . LEU A 1 57 ? 2.124 15.350 3.227 1.00 0.00 57 LEU A O 6
ATOM 7506 N N . PRO A 1 58 ? 4.231 15.664 2.381 1.00 0.00 58 PRO A N 6
ATOM 7507 C CA . PRO A 1 58 ? 3.814 15.599 0.991 1.00 0.00 58 PRO A CA 6
ATOM 7508 C C . PRO A 1 58 ? 3.511 14.157 0.576 1.00 0.00 58 PRO A C 6
ATOM 7509 O O . PRO A 1 58 ? 2.668 13.919 -0.287 1.00 0.00 58 PRO A O 6
ATOM 7520 N N . GLU A 1 59 ? 4.216 13.232 1.212 1.00 0.00 59 GLU A N 6
ATOM 7521 C CA . GLU A 1 59 ? 4.034 11.821 0.921 1.00 0.00 59 GLU A CA 6
ATOM 7522 C C . GLU A 1 59 ? 3.352 11.119 2.097 1.00 0.00 59 GLU A C 6
ATOM 7523 O O . GLU A 1 59 ? 3.707 11.351 3.252 1.00 0.00 59 GLU A O 6
ATOM 7535 N N . ARG A 1 60 ? 2.386 10.276 1.764 1.00 0.00 60 ARG A N 6
ATOM 7536 C CA . ARG A 1 60 ? 1.652 9.540 2.779 1.00 0.00 60 ARG A CA 6
ATOM 7537 C C . ARG A 1 60 ? 2.309 8.181 3.028 1.00 0.00 60 ARG A C 6
ATOM 7538 O O . ARG A 1 60 ? 2.382 7.348 2.127 1.00 0.00 60 ARG A O 6
ATOM 7559 N N . SER A 1 61 ? 2.771 8.000 4.257 1.00 0.00 61 SER A N 6
ATOM 7560 C CA . SER A 1 61 ? 3.421 6.757 4.636 1.00 0.00 61 SER A CA 6
ATOM 7561 C C . SER A 1 61 ? 2.412 5.607 4.598 1.00 0.00 61 SER A C 6
ATOM 7562 O O . SER A 1 61 ? 1.260 5.773 4.997 1.00 0.00 61 SER A O 6
ATOM 7570 N N . CYS A 1 62 ? 2.882 4.466 4.114 1.00 0.00 62 CYS A N 6
ATOM 7571 C CA . CYS A 1 62 ? 2.035 3.289 4.018 1.00 0.00 62 CYS A CA 6
ATOM 7572 C C . CYS A 1 62 ? 2.756 2.123 4.696 1.00 0.00 62 CYS A C 6
ATOM 7573 O O . CYS A 1 62 ? 3.716 1.580 4.151 1.00 0.00 62 CYS A O 6
ATOM 7581 N N . MET A 1 63 ? 2.266 1.771 5.876 1.00 0.00 63 MET A N 6
ATOM 7582 C CA . MET A 1 63 ? 2.851 0.679 6.634 1.00 0.00 63 MET A CA 6
ATOM 7583 C C . MET A 1 63 ? 2.392 -0.675 6.089 1.00 0.00 63 MET A C 6
ATOM 7584 O O . MET A 1 63 ? 1.207 -0.999 6.140 1.00 0.00 63 MET A O 6
ATOM 7598 N N . LEU A 1 64 ? 3.355 -1.429 5.579 1.00 0.00 64 LEU A N 6
ATOM 7599 C CA . LEU A 1 64 ? 3.065 -2.740 5.025 1.00 0.00 64 LEU A CA 6
ATOM 7600 C C . LEU A 1 64 ? 3.350 -3.810 6.081 1.00 0.00 64 LEU A C 6
ATOM 7601 O O . LEU A 1 64 ? 4.215 -3.629 6.936 1.00 0.00 64 LEU A O 6
ATOM 7617 N N . THR A 1 65 ? 2.605 -4.902 5.988 1.00 0.00 65 THR A N 6
ATOM 7618 C CA . THR A 1 65 ? 2.766 -6.001 6.925 1.00 0.00 65 THR A CA 6
ATOM 7619 C C . THR A 1 65 ? 2.729 -7.340 6.187 1.00 0.00 65 THR A C 6
ATOM 7620 O O . THR A 1 65 ? 1.745 -7.659 5.520 1.00 0.00 65 THR A O 6
ATOM 7631 N N . GLY A 1 66 ? 3.812 -8.089 6.330 1.00 0.00 66 GLY A N 6
ATOM 7632 C CA . GLY A 1 66 ? 3.915 -9.388 5.686 1.00 0.00 66 GLY A CA 6
ATOM 7633 C C . GLY A 1 66 ? 5.371 -9.717 5.347 1.00 0.00 66 GLY A C 6
ATOM 7634 O O . GLY A 1 66 ? 6.285 -9.317 6.066 1.00 0.00 66 GLY A O 6
ATOM 7638 N N . THR A 1 67 ? 5.540 -10.444 4.252 1.00 0.00 67 THR A N 6
ATOM 7639 C CA . THR A 1 67 ? 6.868 -10.832 3.809 1.00 0.00 67 THR A CA 6
ATOM 7640 C C . THR A 1 67 ? 7.463 -9.755 2.900 1.00 0.00 67 THR A C 6
ATOM 7641 O O . THR A 1 67 ? 6.795 -8.776 2.572 1.00 0.00 67 THR A O 6
ATOM 7652 N N . PRO A 1 68 ? 8.745 -9.979 2.507 1.00 0.00 68 PRO A N 6
ATOM 7653 C CA . PRO A 1 68 ? 9.438 -9.039 1.641 1.00 0.00 68 PRO A CA 6
ATOM 7654 C C . PRO A 1 68 ? 8.940 -9.153 0.199 1.00 0.00 68 PRO A C 6
ATOM 7655 O O . PRO A 1 68 ? 8.783 -8.146 -0.489 1.00 0.00 68 PRO A O 6
ATOM 7666 N N . GLU A 1 69 ? 8.705 -10.390 -0.216 1.00 0.00 69 GLU A N 6
ATOM 7667 C CA . GLU A 1 69 ? 8.228 -10.648 -1.564 1.00 0.00 69 GLU A CA 6
ATOM 7668 C C . GLU A 1 69 ? 6.859 -10.000 -1.776 1.00 0.00 69 GLU A C 6
ATOM 7669 O O . GLU A 1 69 ? 6.559 -9.516 -2.867 1.00 0.00 69 GLU A O 6
ATOM 7681 N N . SER A 1 70 ? 6.063 -10.012 -0.717 1.00 0.00 70 SER A N 6
ATOM 7682 C CA . SER A 1 70 ? 4.733 -9.431 -0.773 1.00 0.00 70 SER A CA 6
ATOM 7683 C C . SER A 1 70 ? 4.826 -7.905 -0.733 1.00 0.00 70 SER A C 6
ATOM 7684 O O . SER A 1 70 ? 4.167 -7.218 -1.513 1.00 0.00 70 SER A O 6
ATOM 7692 N N . VAL A 1 71 ? 5.650 -7.418 0.184 1.00 0.00 71 VAL A N 6
ATOM 7693 C CA . VAL A 1 71 ? 5.837 -5.985 0.335 1.00 0.00 71 VAL A CA 6
ATOM 7694 C C . VAL A 1 71 ? 6.353 -5.400 -0.981 1.00 0.00 71 VAL A C 6
ATOM 7695 O O . VAL A 1 71 ? 5.864 -4.369 -1.440 1.00 0.00 71 VAL A O 6
ATOM 7708 N N . GLN A 1 72 ? 7.333 -6.084 -1.552 1.00 0.00 72 GLN A N 6
ATOM 7709 C CA . GLN A 1 72 ? 7.920 -5.646 -2.806 1.00 0.00 72 GLN A CA 6
ATOM 7710 C C . GLN A 1 72 ? 6.858 -5.615 -3.907 1.00 0.00 72 GLN A C 6
ATOM 7711 O O . GLN A 1 72 ? 6.621 -4.574 -4.518 1.00 0.00 72 GLN A O 6
ATOM 7725 N N . SER A 1 73 ? 6.247 -6.770 -4.128 1.00 0.00 73 SER A N 6
ATOM 7726 C CA . SER A 1 73 ? 5.216 -6.889 -5.145 1.00 0.00 73 SER A CA 6
ATOM 7727 C C . SER A 1 73 ? 4.205 -5.749 -5.001 1.00 0.00 73 SER A C 6
ATOM 7728 O O . SER A 1 73 ? 3.997 -4.978 -5.935 1.00 0.00 73 SER A O 6
ATOM 7736 N N . ALA A 1 74 ? 3.604 -5.680 -3.822 1.00 0.00 74 ALA A N 6
ATOM 7737 C CA . ALA A 1 74 ? 2.620 -4.648 -3.543 1.00 0.00 74 ALA A CA 6
ATOM 7738 C C . ALA A 1 74 ? 3.179 -3.289 -3.967 1.00 0.00 74 ALA A C 6
ATOM 7739 O O . ALA A 1 74 ? 2.542 -2.561 -4.727 1.00 0.00 74 ALA A O 6
ATOM 7746 N N . LYS A 1 75 ? 4.365 -2.987 -3.458 1.00 0.00 75 LYS A N 6
ATOM 7747 C CA . LYS A 1 75 ? 5.017 -1.728 -3.774 1.00 0.00 75 LYS A CA 6
ATOM 7748 C C . LYS A 1 75 ? 4.912 -1.468 -5.278 1.00 0.00 75 LYS A C 6
ATOM 7749 O O . LYS A 1 75 ? 4.378 -0.442 -5.699 1.00 0.00 75 LYS A O 6
ATOM 7768 N N . ARG A 1 76 ? 5.429 -2.414 -6.048 1.00 0.00 76 ARG A N 6
ATOM 7769 C CA . ARG A 1 76 ? 5.400 -2.301 -7.496 1.00 0.00 76 ARG A CA 6
ATOM 7770 C C . ARG A 1 76 ? 4.013 -1.857 -7.966 1.00 0.00 76 ARG A C 6
ATOM 7771 O O . ARG A 1 76 ? 3.893 -0.960 -8.799 1.00 0.00 76 ARG A O 6
ATOM 7792 N N . LEU A 1 77 ? 3.000 -2.506 -7.411 1.00 0.00 77 LEU A N 6
ATOM 7793 C CA . LEU A 1 77 ? 1.626 -2.190 -7.763 1.00 0.00 77 LEU A CA 6
ATOM 7794 C C . LEU A 1 77 ? 1.325 -0.741 -7.374 1.00 0.00 77 LEU A C 6
ATOM 7795 O O . LEU A 1 77 ? 0.838 0.037 -8.192 1.00 0.00 77 LEU A O 6
ATOM 7811 N N . LEU A 1 78 ? 1.627 -0.423 -6.124 1.00 0.00 78 LEU A N 6
ATOM 7812 C CA . LEU A 1 78 ? 1.395 0.918 -5.616 1.00 0.00 78 LEU A CA 6
ATOM 7813 C C . LEU A 1 78 ? 2.134 1.928 -6.496 1.00 0.00 78 LEU A C 6
ATOM 7814 O O . LEU A 1 78 ? 1.566 2.943 -6.894 1.00 0.00 78 LEU A O 6
ATOM 7830 N N . ASP A 1 79 ? 3.391 1.612 -6.775 1.00 0.00 79 ASP A N 6
ATOM 7831 C CA . ASP A 1 79 ? 4.214 2.479 -7.601 1.00 0.00 79 ASP A CA 6
ATOM 7832 C C . ASP A 1 79 ? 3.583 2.603 -8.990 1.00 0.00 79 ASP A C 6
ATOM 7833 O O . ASP A 1 79 ? 3.356 3.709 -9.476 1.00 0.00 79 ASP A O 6
ATOM 7842 N N . GLN A 1 80 ? 3.318 1.451 -9.588 1.00 0.00 80 GLN A N 6
ATOM 7843 C CA . GLN A 1 80 ? 2.718 1.416 -10.911 1.00 0.00 80 GLN A CA 6
ATOM 7844 C C . GLN A 1 80 ? 1.672 2.524 -11.049 1.00 0.00 80 GLN A C 6
ATOM 7845 O O . GLN A 1 80 ? 1.635 3.226 -12.058 1.00 0.00 80 GLN A O 6
ATOM 7859 N N . ILE A 1 81 ? 0.847 2.646 -10.019 1.00 0.00 81 ILE A N 6
ATOM 7860 C CA . ILE A 1 81 ? -0.197 3.656 -10.013 1.00 0.00 81 ILE A CA 6
ATOM 7861 C C . ILE A 1 81 ? 0.434 5.037 -10.200 1.00 0.00 81 ILE A C 6
ATOM 7862 O O . ILE A 1 81 ? 0.037 5.791 -11.087 1.00 0.00 81 ILE A O 6
ATOM 7878 N N . VAL A 1 82 ? 1.408 5.328 -9.350 1.00 0.00 82 VAL A N 6
ATOM 7879 C CA . VAL A 1 82 ? 2.099 6.605 -9.410 1.00 0.00 82 VAL A CA 6
ATOM 7880 C C . VAL A 1 82 ? 2.868 6.702 -10.729 1.00 0.00 82 VAL A C 6
ATOM 7881 O O . VAL A 1 82 ? 2.760 7.697 -11.443 1.00 0.00 82 VAL A O 6
ATOM 7894 N N . GLU A 1 83 ? 3.627 5.654 -11.013 1.00 0.00 83 GLU A N 6
ATOM 7895 C CA . GLU A 1 83 ? 4.414 5.608 -12.233 1.00 0.00 83 GLU A CA 6
ATOM 7896 C C . GLU A 1 83 ? 3.523 5.868 -13.450 1.00 0.00 83 GLU A C 6
ATOM 7897 O O . GLU A 1 83 ? 3.912 6.591 -14.366 1.00 0.00 83 GLU A O 6
ATOM 7909 N N . LYS A 1 84 ? 2.344 5.263 -13.419 1.00 0.00 84 LYS A N 6
ATOM 7910 C CA . LYS A 1 84 ? 1.395 5.420 -14.508 1.00 0.00 84 LYS A CA 6
ATOM 7911 C C . LYS A 1 84 ? 0.954 6.883 -14.588 1.00 0.00 84 LYS A C 6
ATOM 7912 O O . LYS A 1 84 ? 1.185 7.550 -15.596 1.00 0.00 84 LYS A O 6
ATOM 7931 N N . GLY A 1 85 ? 0.329 7.339 -13.513 1.00 0.00 85 GLY A N 6
ATOM 7932 C CA . GLY A 1 85 ? -0.146 8.711 -13.449 1.00 0.00 85 GLY A CA 6
ATOM 7933 C C . GLY A 1 85 ? 0.847 9.601 -12.698 1.00 0.00 85 GLY A C 6
ATOM 7934 O O . GLY A 1 85 ? 0.462 10.344 -11.797 1.00 0.00 85 GLY A O 6
ATOM 7938 N N . ARG A 1 86 ? 2.106 9.495 -13.097 1.00 0.00 86 ARG A N 6
ATOM 7939 C CA . ARG A 1 86 ? 3.157 10.280 -12.473 1.00 0.00 86 ARG A CA 6
ATOM 7940 C C . ARG A 1 86 ? 3.103 11.727 -12.967 1.00 0.00 86 ARG A C 6
ATOM 7941 O O . ARG A 1 86 ? 3.097 12.661 -12.166 1.00 0.00 86 ARG A O 6
ATOM 7962 N N . SER A 1 87 ? 3.065 11.868 -14.284 1.00 0.00 87 SER A N 6
ATOM 7963 C CA . SER A 1 87 ? 3.012 13.186 -14.895 1.00 0.00 87 SER A CA 6
ATOM 7964 C C . SER A 1 87 ? 2.166 13.138 -16.169 1.00 0.00 87 SER A C 6
ATOM 7965 O O . SER A 1 87 ? 1.196 13.883 -16.302 1.00 0.00 87 SER A O 6
ATOM 7973 N N . GLY A 1 88 ? 2.564 12.255 -17.073 1.00 0.00 88 GLY A N 6
ATOM 7974 C CA . GLY A 1 88 ? 1.855 12.101 -18.331 1.00 0.00 88 GLY A CA 6
ATOM 7975 C C . GLY A 1 88 ? 1.732 10.625 -18.714 1.00 0.00 88 GLY A C 6
ATOM 7976 O O . GLY A 1 88 ? 2.660 10.046 -19.277 1.00 0.00 88 GLY A O 6
ATOM 7980 N N . PRO A 1 89 ? 0.548 10.042 -18.385 1.00 0.00 89 PRO A N 6
ATOM 7981 C CA . PRO A 1 89 ? 0.291 8.644 -18.688 1.00 0.00 89 PRO A CA 6
ATOM 7982 C C . PRO A 1 89 ? 0.012 8.449 -20.179 1.00 0.00 89 PRO A C 6
ATOM 7983 O O . PRO A 1 89 ? 0.669 7.644 -20.837 1.00 0.00 89 PRO A O 6
ATOM 7994 N N . SER A 1 90 ? -0.964 9.199 -20.669 1.00 0.00 90 SER A N 6
ATOM 7995 C CA . SER A 1 90 ? -1.339 9.119 -22.071 1.00 0.00 90 SER A CA 6
ATOM 7996 C C . SER A 1 90 ? -2.355 10.213 -22.404 1.00 0.00 90 SER A C 6
ATOM 7997 O O . SER A 1 90 ? -3.445 10.247 -21.834 1.00 0.00 90 SER A O 6
ATOM 8005 N N . SER A 1 91 ? -1.963 11.079 -23.326 1.00 0.00 91 SER A N 6
ATOM 8006 C CA . SER A 1 91 ? -2.826 12.171 -23.743 1.00 0.00 91 SER A CA 6
ATOM 8007 C C . SER A 1 91 ? -2.907 13.226 -22.637 1.00 0.00 91 SER A C 6
ATOM 8008 O O . SER A 1 91 ? -2.330 14.305 -22.761 1.00 0.00 91 SER A O 6
ATOM 8016 N N . GLY A 1 92 ? -3.626 12.876 -21.581 1.00 0.00 92 GLY A N 6
ATOM 8017 C CA . GLY A 1 92 ? -3.789 13.779 -20.454 1.00 0.00 92 GLY A CA 6
ATOM 8018 C C . GLY A 1 92 ? -5.089 13.488 -19.702 1.00 0.00 92 GLY A C 6
ATOM 8019 O O . GLY A 1 92 ? -5.728 12.463 -19.933 1.00 0.00 92 GLY A O 6
ATOM 8023 N N . GLY A 1 1 ? -10.778 -29.746 -16.118 1.00 0.00 1 GLY A N 7
ATOM 8024 C CA . GLY A 1 1 ? -9.493 -30.424 -16.119 1.00 0.00 1 GLY A CA 7
ATOM 8025 C C . GLY A 1 1 ? -8.623 -29.953 -14.952 1.00 0.00 1 GLY A C 7
ATOM 8026 O O . GLY A 1 1 ? -9.014 -29.059 -14.203 1.00 0.00 1 GLY A O 7
ATOM 8030 N N . SER A 1 2 ? -7.459 -30.575 -14.834 1.00 0.00 2 SER A N 7
ATOM 8031 C CA . SER A 1 2 ? -6.531 -30.231 -13.771 1.00 0.00 2 SER A CA 7
ATOM 8032 C C . SER A 1 2 ? -5.129 -30.740 -14.115 1.00 0.00 2 SER A C 7
ATOM 8033 O O . SER A 1 2 ? -4.954 -31.912 -14.443 1.00 0.00 2 SER A O 7
ATOM 8041 N N . SER A 1 3 ? -4.167 -29.833 -14.028 1.00 0.00 3 SER A N 7
ATOM 8042 C CA . SER A 1 3 ? -2.787 -30.176 -14.326 1.00 0.00 3 SER A CA 7
ATOM 8043 C C . SER A 1 3 ? -1.857 -29.053 -13.861 1.00 0.00 3 SER A C 7
ATOM 8044 O O . SER A 1 3 ? -1.841 -27.972 -14.447 1.00 0.00 3 SER A O 7
ATOM 8052 N N . GLY A 1 4 ? -1.105 -29.349 -12.811 1.00 0.00 4 GLY A N 7
ATOM 8053 C CA . GLY A 1 4 ? -0.174 -28.378 -12.260 1.00 0.00 4 GLY A CA 7
ATOM 8054 C C . GLY A 1 4 ? 1.170 -29.032 -11.931 1.00 0.00 4 GLY A C 7
ATOM 8055 O O . GLY A 1 4 ? 1.412 -30.179 -12.301 1.00 0.00 4 GLY A O 7
ATOM 8059 N N . SER A 1 5 ? 2.007 -28.273 -11.240 1.00 0.00 5 SER A N 7
ATOM 8060 C CA . SER A 1 5 ? 3.320 -28.764 -10.858 1.00 0.00 5 SER A CA 7
ATOM 8061 C C . SER A 1 5 ? 4.023 -27.738 -9.966 1.00 0.00 5 SER A C 7
ATOM 8062 O O . SER A 1 5 ? 4.334 -26.634 -10.410 1.00 0.00 5 SER A O 7
ATOM 8070 N N . SER A 1 6 ? 4.252 -28.140 -8.724 1.00 0.00 6 SER A N 7
ATOM 8071 C CA . SER A 1 6 ? 4.913 -27.270 -7.766 1.00 0.00 6 SER A CA 7
ATOM 8072 C C . SER A 1 6 ? 5.276 -28.059 -6.507 1.00 0.00 6 SER A C 7
ATOM 8073 O O . SER A 1 6 ? 4.801 -29.176 -6.311 1.00 0.00 6 SER A O 7
ATOM 8081 N N . GLY A 1 7 ? 6.117 -27.446 -5.686 1.00 0.00 7 GLY A N 7
ATOM 8082 C CA . GLY A 1 7 ? 6.550 -28.077 -4.451 1.00 0.00 7 GLY A CA 7
ATOM 8083 C C . GLY A 1 7 ? 7.706 -27.302 -3.815 1.00 0.00 7 GLY A C 7
ATOM 8084 O O . GLY A 1 7 ? 8.845 -27.399 -4.268 1.00 0.00 7 GLY A O 7
ATOM 8088 N N . HIS A 1 8 ? 7.372 -26.552 -2.776 1.00 0.00 8 HIS A N 7
ATOM 8089 C CA . HIS A 1 8 ? 8.368 -25.761 -2.073 1.00 0.00 8 HIS A CA 7
ATOM 8090 C C . HIS A 1 8 ? 7.765 -25.207 -0.780 1.00 0.00 8 HIS A C 7
ATOM 8091 O O . HIS A 1 8 ? 6.558 -24.984 -0.699 1.00 0.00 8 HIS A O 7
ATOM 8105 N N . GLN A 1 9 ? 8.634 -25.002 0.199 1.00 0.00 9 GLN A N 7
ATOM 8106 C CA . GLN A 1 9 ? 8.202 -24.478 1.484 1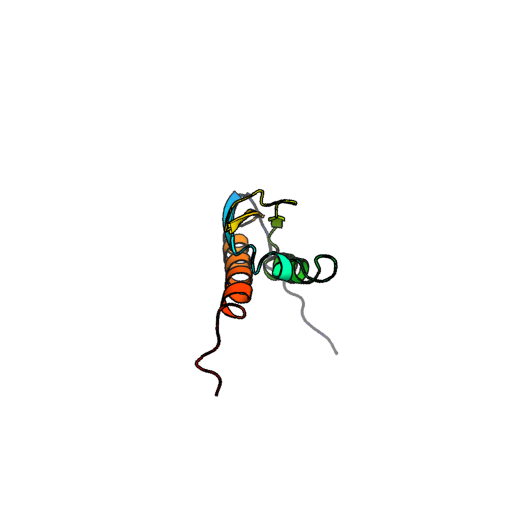.00 0.00 9 GLN A CA 7
ATOM 8107 C C . GLN A 1 9 ? 7.820 -23.002 1.355 1.00 0.00 9 GLN A C 7
ATOM 8108 O O . GLN A 1 9 ? 8.110 -22.369 0.342 1.00 0.00 9 GLN A O 7
ATOM 8122 N N . GLN A 1 10 ? 7.176 -22.498 2.397 1.00 0.00 10 GLN A N 7
ATOM 8123 C CA . GLN A 1 10 ? 6.751 -21.109 2.413 1.00 0.00 10 GLN A CA 7
ATOM 8124 C C . GLN A 1 10 ? 6.369 -20.687 3.833 1.00 0.00 10 GLN A C 7
ATOM 8125 O O . GLN A 1 10 ? 6.217 -21.530 4.715 1.00 0.00 10 GLN A O 7
ATOM 8139 N N . GLN A 1 11 ? 6.224 -19.381 4.010 1.00 0.00 11 GLN A N 7
ATOM 8140 C CA . GLN A 1 11 ? 5.863 -18.837 5.308 1.00 0.00 11 GLN A CA 7
ATOM 8141 C C . GLN A 1 11 ? 6.981 -19.094 6.321 1.00 0.00 11 GLN A C 7
ATOM 8142 O O . GLN A 1 11 ? 7.651 -20.123 6.263 1.00 0.00 11 GLN A O 7
ATOM 8156 N N . ARG A 1 12 ? 7.147 -18.140 7.225 1.00 0.00 12 ARG A N 7
ATOM 8157 C CA . ARG A 1 12 ? 8.171 -18.250 8.249 1.00 0.00 12 ARG A CA 7
ATOM 8158 C C . ARG A 1 12 ? 8.005 -17.139 9.288 1.00 0.00 12 ARG A C 7
ATOM 8159 O O . ARG A 1 12 ? 7.934 -17.409 10.486 1.00 0.00 12 ARG A O 7
ATOM 8180 N N . SER A 1 13 ? 7.948 -15.912 8.791 1.00 0.00 13 SER A N 7
ATOM 8181 C CA . SER A 1 13 ? 7.791 -14.758 9.661 1.00 0.00 13 SER A CA 7
ATOM 8182 C C . SER A 1 13 ? 7.281 -13.561 8.856 1.00 0.00 13 SER A C 7
ATOM 8183 O O . SER A 1 13 ? 7.332 -13.568 7.627 1.00 0.00 13 SER A O 7
ATOM 8191 N N . VAL A 1 14 ? 6.801 -12.563 9.582 1.00 0.00 14 VAL A N 7
ATOM 8192 C CA . VAL A 1 14 ? 6.282 -11.361 8.951 1.00 0.00 14 VAL A CA 7
ATOM 8193 C C . VAL A 1 14 ? 7.169 -10.171 9.323 1.00 0.00 14 VAL A C 7
ATOM 8194 O O . VAL A 1 14 ? 7.786 -10.161 10.386 1.00 0.00 14 VAL A O 7
ATOM 8207 N N . MET A 1 15 ? 7.204 -9.197 8.425 1.00 0.00 15 MET A N 7
ATOM 8208 C CA . MET A 1 15 ? 8.005 -8.005 8.645 1.00 0.00 15 MET A CA 7
ATOM 8209 C C . MET A 1 15 ? 7.240 -6.746 8.232 1.00 0.00 15 MET A C 7
ATOM 8210 O O . MET A 1 15 ? 6.262 -6.825 7.491 1.00 0.00 15 MET A O 7
ATOM 8224 N N . THR A 1 16 ? 7.716 -5.614 8.729 1.00 0.00 16 THR A N 7
ATOM 8225 C CA . THR A 1 16 ? 7.089 -4.340 8.420 1.00 0.00 16 THR A CA 7
ATOM 8226 C C . THR A 1 16 ? 8.069 -3.429 7.677 1.00 0.00 16 THR A C 7
ATOM 8227 O O . THR A 1 16 ? 9.271 -3.461 7.938 1.00 0.00 16 THR A O 7
ATOM 8238 N N . GLU A 1 17 ? 7.520 -2.640 6.766 1.00 0.00 17 GLU A N 7
ATOM 8239 C CA . GLU A 1 17 ? 8.330 -1.722 5.984 1.00 0.00 17 GLU A CA 7
ATOM 8240 C C . GLU A 1 17 ? 7.662 -0.347 5.917 1.00 0.00 17 GLU A C 7
ATOM 8241 O O . GLU A 1 17 ? 6.479 -0.213 6.227 1.00 0.00 17 GLU A O 7
ATOM 8253 N N . GLU A 1 18 ? 8.448 0.639 5.512 1.00 0.00 18 GLU A N 7
ATOM 8254 C CA . GLU A 1 18 ? 7.947 1.998 5.401 1.00 0.00 18 GLU A CA 7
ATOM 8255 C C . GLU A 1 18 ? 8.040 2.481 3.952 1.00 0.00 18 GLU A C 7
ATOM 8256 O O . GLU A 1 18 ? 9.136 2.663 3.424 1.00 0.00 18 GLU A O 7
ATOM 8268 N N . TYR A 1 19 ? 6.876 2.676 3.350 1.00 0.00 19 TYR A N 7
ATOM 8269 C CA . TYR A 1 19 ? 6.813 3.134 1.973 1.00 0.00 19 TYR A CA 7
ATOM 8270 C C . TYR A 1 19 ? 5.989 4.419 1.860 1.00 0.00 19 TYR A C 7
ATOM 8271 O O . TYR A 1 19 ? 4.822 4.449 2.247 1.00 0.00 19 TYR A O 7
ATOM 8289 N N . LYS A 1 20 ? 6.630 5.450 1.329 1.00 0.00 20 LYS A N 7
ATOM 8290 C CA . LYS A 1 20 ? 5.972 6.734 1.160 1.00 0.00 20 LYS A CA 7
ATOM 8291 C C . LYS A 1 20 ? 5.407 6.831 -0.258 1.00 0.00 20 LYS A C 7
ATOM 8292 O O . LYS A 1 20 ? 6.041 6.386 -1.214 1.00 0.00 20 LYS A O 7
ATOM 8311 N N . VAL A 1 21 ? 4.221 7.414 -0.350 1.00 0.00 21 VAL A N 7
ATOM 8312 C CA . VAL A 1 21 ? 3.564 7.575 -1.636 1.00 0.00 21 VAL A CA 7
ATOM 8313 C C . VAL A 1 21 ? 3.102 9.026 -1.791 1.00 0.00 21 VAL A C 7
ATOM 8314 O O . VAL A 1 21 ? 2.972 9.748 -0.804 1.00 0.00 21 VAL A O 7
ATOM 8327 N N . PRO A 1 22 ? 2.861 9.419 -3.070 1.00 0.00 22 PRO A N 7
ATOM 8328 C CA . PRO A 1 22 ? 2.417 10.770 -3.367 1.00 0.00 22 PRO A CA 7
ATOM 8329 C C . PRO A 1 22 ? 0.945 10.957 -2.995 1.00 0.00 22 PRO A C 7
ATOM 8330 O O . PRO A 1 22 ? 0.080 10.237 -3.490 1.00 0.00 22 PRO A O 7
ATOM 8341 N N . ASP A 1 23 ? 0.706 11.929 -2.126 1.00 0.00 23 ASP A N 7
ATOM 8342 C CA . ASP A 1 23 ? -0.647 12.220 -1.683 1.00 0.00 23 ASP A CA 7
ATOM 8343 C C . ASP A 1 23 ? -1.521 12.533 -2.898 1.00 0.00 23 ASP A C 7
ATOM 8344 O O . ASP A 1 23 ? -2.747 12.483 -2.815 1.00 0.00 23 ASP A O 7
ATOM 8353 N N . GLY A 1 24 ? -0.856 12.850 -4.000 1.00 0.00 24 GLY A N 7
ATOM 8354 C CA . GLY A 1 24 ? -1.558 13.171 -5.231 1.00 0.00 24 GLY A CA 7
ATOM 8355 C C . GLY A 1 24 ? -1.922 11.901 -6.003 1.00 0.00 24 GLY A C 7
ATOM 8356 O O . GLY A 1 24 ? -2.389 11.973 -7.138 1.00 0.00 24 GLY A O 7
ATOM 8360 N N . MET A 1 25 ? -1.693 10.768 -5.355 1.00 0.00 25 MET A N 7
ATOM 8361 C CA . MET A 1 25 ? -1.991 9.484 -5.966 1.00 0.00 25 MET A CA 7
ATOM 8362 C C . MET A 1 25 ? -2.694 8.555 -4.974 1.00 0.00 25 MET A C 7
ATOM 8363 O O . MET A 1 25 ? -3.671 7.894 -5.323 1.00 0.00 25 MET A O 7
ATOM 8377 N N . VAL A 1 26 ? -2.169 8.534 -3.758 1.00 0.00 26 VAL A N 7
ATOM 8378 C CA . VAL A 1 26 ? -2.734 7.696 -2.713 1.00 0.00 26 VAL A CA 7
ATOM 8379 C C . VAL A 1 26 ? -4.260 7.782 -2.767 1.00 0.00 26 VAL A C 7
ATOM 8380 O O . VAL A 1 26 ? -4.941 6.760 -2.842 1.00 0.00 26 VAL A O 7
ATOM 8393 N N . GLY A 1 27 ? -4.754 9.010 -2.727 1.00 0.00 27 GLY A N 7
ATOM 8394 C CA . GLY A 1 27 ? -6.188 9.243 -2.770 1.00 0.00 27 GLY A CA 7
ATOM 8395 C C . GLY A 1 27 ? -6.846 8.408 -3.871 1.00 0.00 27 GLY A C 7
ATOM 8396 O O . GLY A 1 27 ? -7.974 7.944 -3.713 1.00 0.00 27 GLY A O 7
ATOM 8400 N N . PHE A 1 28 ? -6.112 8.241 -4.961 1.00 0.00 28 PHE A N 7
ATOM 8401 C CA . PHE A 1 28 ? -6.610 7.470 -6.087 1.00 0.00 28 PHE A CA 7
ATOM 8402 C C . PHE A 1 28 ? -6.285 5.984 -5.921 1.00 0.00 28 PHE A C 7
ATOM 8403 O O . PHE A 1 28 ? -6.987 5.128 -6.457 1.00 0.00 28 PHE A O 7
ATOM 8420 N N . ILE A 1 29 ? -5.221 5.723 -5.176 1.00 0.00 29 ILE A N 7
ATOM 8421 C CA . ILE A 1 29 ? -4.795 4.356 -4.932 1.00 0.00 29 ILE A CA 7
ATOM 8422 C C . ILE A 1 29 ? -5.887 3.616 -4.157 1.00 0.00 29 ILE A C 7
ATOM 8423 O O . ILE A 1 29 ? -6.020 2.399 -4.274 1.00 0.00 29 ILE A O 7
ATOM 8439 N N . ILE A 1 30 ? -6.641 4.383 -3.382 1.00 0.00 30 ILE A N 7
ATOM 8440 C CA . ILE A 1 30 ? -7.717 3.815 -2.588 1.00 0.00 30 ILE A CA 7
ATOM 8441 C C . ILE A 1 30 ? -8.739 3.157 -3.517 1.00 0.00 30 ILE A C 7
ATOM 8442 O O . ILE A 1 30 ? -8.957 1.949 -3.449 1.00 0.00 30 ILE A O 7
ATOM 8458 N N . GLY A 1 31 ? -9.337 3.981 -4.365 1.00 0.00 31 GLY A N 7
ATOM 8459 C CA . GLY A 1 31 ? -10.330 3.495 -5.307 1.00 0.00 31 GLY A CA 7
ATOM 8460 C C . GLY A 1 31 ? -11.720 4.038 -4.968 1.00 0.00 31 GLY A C 7
ATOM 8461 O O . GLY A 1 31 ? -11.918 4.626 -3.906 1.00 0.00 31 GLY A O 7
ATOM 8465 N N . ARG A 1 32 ? -12.646 3.821 -5.890 1.00 0.00 32 ARG A N 7
ATOM 8466 C CA . ARG A 1 32 ? -14.011 4.281 -5.702 1.00 0.00 32 ARG A CA 7
ATOM 8467 C C . ARG A 1 32 ? -14.511 3.905 -4.306 1.00 0.00 32 ARG A C 7
ATOM 8468 O O . ARG A 1 32 ? -15.080 4.737 -3.601 1.00 0.00 32 ARG A O 7
ATOM 8489 N N . GLY A 1 33 ? -14.280 2.650 -3.947 1.00 0.00 33 GLY A N 7
ATOM 8490 C CA . GLY A 1 33 ? -14.699 2.154 -2.648 1.00 0.00 33 GLY A CA 7
ATOM 8491 C C . GLY A 1 33 ? -13.541 1.460 -1.926 1.00 0.00 33 GLY A C 7
ATOM 8492 O O . GLY A 1 33 ? -13.734 0.429 -1.284 1.00 0.00 33 GLY A O 7
ATOM 8496 N N . GLY A 1 34 ? -12.364 2.055 -2.056 1.00 0.00 34 GLY A N 7
ATOM 8497 C CA . GLY A 1 34 ? -11.176 1.507 -1.424 1.00 0.00 34 GLY A CA 7
ATOM 8498 C C . GLY A 1 34 ? -10.908 0.080 -1.905 1.00 0.00 34 GLY A C 7
ATOM 8499 O O . GLY A 1 34 ? -10.286 -0.711 -1.197 1.00 0.00 34 GLY A O 7
ATOM 8503 N N . GLU A 1 35 ? -11.390 -0.207 -3.105 1.00 0.00 35 GLU A N 7
ATOM 8504 C CA . GLU A 1 35 ? -11.210 -1.525 -3.689 1.00 0.00 35 GLU A CA 7
ATOM 8505 C C . GLU A 1 35 ? -9.935 -1.562 -4.534 1.00 0.00 35 GLU A C 7
ATOM 8506 O O . GLU A 1 35 ? -9.321 -2.616 -4.691 1.00 0.00 35 GLU A O 7
ATOM 8518 N N . GLN A 1 36 ? -9.575 -0.398 -5.055 1.00 0.00 36 GLN A N 7
ATOM 8519 C CA . GLN A 1 36 ? -8.385 -0.284 -5.880 1.00 0.00 36 GLN A CA 7
ATOM 8520 C C . GLN A 1 36 ? -7.159 -0.790 -5.116 1.00 0.00 36 GLN A C 7
ATOM 8521 O O . GLN A 1 36 ? -6.341 -1.526 -5.665 1.00 0.00 36 GLN A O 7
ATOM 8535 N N . ILE A 1 37 ? -7.071 -0.374 -3.861 1.00 0.00 37 ILE A N 7
ATOM 8536 C CA . ILE A 1 37 ? -5.959 -0.775 -3.016 1.00 0.00 37 ILE A CA 7
ATOM 8537 C C . ILE A 1 37 ? -6.079 -2.266 -2.697 1.00 0.00 37 ILE A C 7
ATOM 8538 O O . ILE A 1 37 ? -5.114 -3.015 -2.844 1.00 0.00 37 ILE A O 7
ATOM 8554 N N . SER A 1 38 ? -7.271 -2.653 -2.267 1.00 0.00 38 SER A N 7
ATOM 8555 C CA . SER A 1 38 ? -7.529 -4.042 -1.927 1.00 0.00 38 SER A CA 7
ATOM 8556 C C . SER A 1 38 ? -6.956 -4.961 -3.007 1.00 0.00 38 SER A C 7
ATOM 8557 O O . SER A 1 38 ? -6.290 -5.949 -2.698 1.00 0.00 38 SER A O 7
ATOM 8565 N N . ARG A 1 39 ? -7.234 -4.604 -4.252 1.00 0.00 39 ARG A N 7
ATOM 8566 C CA . ARG A 1 39 ? -6.754 -5.384 -5.380 1.00 0.00 39 ARG A CA 7
ATOM 8567 C C . ARG A 1 39 ? -5.235 -5.550 -5.303 1.00 0.00 39 ARG A C 7
ATOM 8568 O O . ARG A 1 39 ? -4.698 -6.577 -5.714 1.00 0.00 39 ARG A O 7
ATOM 8589 N N . ILE A 1 40 ? -4.586 -4.523 -4.774 1.00 0.00 40 ILE A N 7
ATOM 8590 C CA . ILE A 1 40 ? -3.140 -4.542 -4.637 1.00 0.00 40 ILE A CA 7
ATOM 8591 C C . ILE A 1 40 ? -2.755 -5.427 -3.449 1.00 0.00 40 ILE A C 7
ATOM 8592 O O . ILE A 1 40 ? -1.731 -6.107 -3.483 1.00 0.00 40 ILE A O 7
ATOM 8608 N N . GLN A 1 41 ? -3.597 -5.388 -2.427 1.00 0.00 41 GLN A N 7
ATOM 8609 C CA . GLN A 1 41 ? -3.358 -6.177 -1.231 1.00 0.00 41 GLN A CA 7
ATOM 8610 C C . GLN A 1 41 ? -3.586 -7.662 -1.520 1.00 0.00 41 GLN A C 7
ATOM 8611 O O . GLN A 1 41 ? -2.893 -8.519 -0.973 1.00 0.00 41 GLN A O 7
ATOM 8625 N N . GLN A 1 42 ? -4.560 -7.922 -2.380 1.00 0.00 42 GLN A N 7
ATOM 8626 C CA . GLN A 1 42 ? -4.888 -9.289 -2.749 1.00 0.00 42 GLN A CA 7
ATOM 8627 C C . GLN A 1 42 ? -3.941 -9.785 -3.844 1.00 0.00 42 GLN A C 7
ATOM 8628 O O . GLN A 1 42 ? -3.674 -10.981 -3.943 1.00 0.00 42 GLN A O 7
ATOM 8642 N N . GLU A 1 43 ? -3.460 -8.840 -4.638 1.00 0.00 43 GLU A N 7
ATOM 8643 C CA . GLU A 1 43 ? -2.549 -9.166 -5.722 1.00 0.00 43 GLU A CA 7
ATOM 8644 C C . GLU A 1 43 ? -1.172 -9.536 -5.165 1.00 0.00 43 GLU A C 7
ATOM 8645 O O . GLU A 1 43 ? -0.579 -10.531 -5.578 1.00 0.00 43 GLU A O 7
ATOM 8657 N N . SER A 1 44 ? -0.705 -8.716 -4.235 1.00 0.00 44 SER A N 7
ATOM 8658 C CA . SER A 1 44 ? 0.590 -8.944 -3.617 1.00 0.00 44 SER A CA 7
ATOM 8659 C C . SER A 1 44 ? 0.415 -9.706 -2.302 1.00 0.00 44 SER A C 7
ATOM 8660 O O . SER A 1 44 ? 1.396 -10.059 -1.650 1.00 0.00 44 SER A O 7
ATOM 8668 N N . GLY A 1 45 ? -0.842 -9.938 -1.952 1.00 0.00 45 GLY A N 7
ATOM 8669 C CA . GLY A 1 45 ? -1.158 -10.652 -0.727 1.00 0.00 45 GLY A CA 7
ATOM 8670 C C . GLY A 1 45 ? -0.404 -10.057 0.464 1.00 0.00 45 GLY A C 7
ATOM 8671 O O . GLY A 1 45 ? 0.030 -10.786 1.356 1.00 0.00 45 GLY A O 7
ATOM 8675 N N . CYS A 1 46 ? -0.271 -8.739 0.441 1.00 0.00 46 CYS A N 7
ATOM 8676 C CA . CYS A 1 46 ? 0.423 -8.038 1.508 1.00 0.00 46 CYS A CA 7
ATOM 8677 C C . CYS A 1 46 ? -0.538 -7.012 2.112 1.00 0.00 46 CYS A C 7
ATOM 8678 O O . CYS A 1 46 ? -1.494 -6.593 1.461 1.00 0.00 46 CYS A O 7
ATOM 8686 N N . LYS A 1 47 ? -0.249 -6.635 3.349 1.00 0.00 47 LYS A N 7
ATOM 8687 C CA . LYS A 1 47 ? -1.075 -5.666 4.048 1.00 0.00 47 LYS A CA 7
ATOM 8688 C C . LYS A 1 47 ? -0.588 -4.254 3.717 1.00 0.00 47 LYS A C 7
ATOM 8689 O O . LYS A 1 47 ? 0.614 -4.019 3.604 1.00 0.00 47 LYS A O 7
ATOM 8708 N N . ILE A 1 48 ? -1.546 -3.351 3.570 1.00 0.00 48 ILE A N 7
ATOM 8709 C CA . ILE A 1 48 ? -1.230 -1.968 3.254 1.00 0.00 48 ILE A CA 7
ATOM 8710 C C . ILE A 1 48 ? -2.054 -1.043 4.152 1.00 0.00 48 ILE A C 7
ATOM 8711 O O . ILE A 1 48 ? -3.243 -0.837 3.913 1.00 0.00 48 ILE A O 7
ATOM 8727 N N . GLN A 1 49 ? -1.389 -0.510 5.166 1.00 0.00 49 GLN A N 7
ATOM 8728 C CA . GLN A 1 49 ? -2.045 0.389 6.101 1.00 0.00 49 GLN A CA 7
ATOM 8729 C C . GLN A 1 49 ? -1.684 1.841 5.783 1.00 0.00 49 GLN A C 7
ATOM 8730 O O . GLN A 1 49 ? -0.597 2.304 6.125 1.00 0.00 49 GLN A O 7
ATOM 8744 N N . ILE A 1 50 ? -2.617 2.520 5.131 1.00 0.00 50 ILE A N 7
ATOM 8745 C CA . ILE A 1 50 ? -2.412 3.911 4.763 1.00 0.00 50 ILE A CA 7
ATOM 8746 C C . ILE A 1 50 ? -3.109 4.812 5.784 1.00 0.00 50 ILE A C 7
ATOM 8747 O O . ILE A 1 50 ? -4.307 4.672 6.025 1.00 0.00 50 ILE A O 7
ATOM 8763 N N . ALA A 1 51 ? -2.329 5.718 6.356 1.00 0.00 51 ALA A N 7
ATOM 8764 C CA . ALA A 1 51 ? -2.856 6.643 7.345 1.00 0.00 51 ALA A CA 7
ATOM 8765 C C . ALA A 1 51 ? -3.859 7.584 6.673 1.00 0.00 51 ALA A C 7
ATOM 8766 O O . ALA A 1 51 ? -3.805 7.791 5.462 1.00 0.00 51 ALA A O 7
ATOM 8773 N N . PRO A 1 52 ? -4.773 8.142 7.511 1.00 0.00 52 PRO A N 7
ATOM 8774 C CA . PRO A 1 52 ? -5.786 9.056 7.011 1.00 0.00 52 PRO A CA 7
ATOM 8775 C C . PRO A 1 52 ? -5.182 10.427 6.701 1.00 0.00 52 PRO A C 7
ATOM 8776 O O . PRO A 1 52 ? -5.131 10.839 5.543 1.00 0.00 52 PRO A O 7
ATOM 8787 N N . ASP A 1 53 ? -4.740 11.096 7.755 1.00 0.00 53 ASP A N 7
ATOM 8788 C CA . ASP A 1 53 ? -4.142 12.412 7.610 1.00 0.00 53 ASP A CA 7
ATOM 8789 C C . ASP A 1 53 ? -2.621 12.269 7.520 1.00 0.00 53 ASP A C 7
ATOM 8790 O O . ASP A 1 53 ? -2.011 11.568 8.325 1.00 0.00 53 ASP A O 7
ATOM 8799 N N . SER A 1 54 ? -2.053 12.946 6.532 1.00 0.00 54 SER A N 7
ATOM 8800 C CA . SER A 1 54 ? -0.615 12.903 6.327 1.00 0.00 54 SER A CA 7
ATOM 8801 C C . SER A 1 54 ? 0.076 13.906 7.252 1.00 0.00 54 SER A C 7
ATOM 8802 O O . SER A 1 54 ? 1.297 13.881 7.400 1.00 0.00 54 SER A O 7
ATOM 8810 N N . GLY A 1 55 ? -0.735 14.766 7.851 1.00 0.00 55 GLY A N 7
ATOM 8811 C CA . GLY A 1 55 ? -0.216 15.776 8.758 1.00 0.00 55 GLY A CA 7
ATOM 8812 C C . GLY A 1 55 ? 0.376 16.956 7.985 1.00 0.00 55 GLY A C 7
ATOM 8813 O O . GLY A 1 55 ? 1.087 17.782 8.554 1.00 0.00 55 GLY A O 7
ATOM 8817 N N . GLY A 1 56 ? 0.060 16.997 6.699 1.00 0.00 56 GLY A N 7
ATOM 8818 C CA . GLY A 1 56 ? 0.552 18.062 5.841 1.00 0.00 56 GLY A CA 7
ATOM 8819 C C . GLY A 1 56 ? 1.870 17.664 5.173 1.00 0.00 56 GLY A C 7
ATOM 8820 O O . GLY A 1 56 ? 2.671 18.524 4.811 1.00 0.00 56 GLY A O 7
ATOM 8824 N N . LEU A 1 57 ? 2.054 16.359 5.031 1.00 0.00 57 LEU A N 7
ATOM 8825 C CA . LEU A 1 57 ? 3.261 15.836 4.413 1.00 0.00 57 LEU A CA 7
ATOM 8826 C C . LEU A 1 57 ? 3.051 15.733 2.902 1.00 0.00 57 LEU A C 7
ATOM 8827 O O . LEU A 1 57 ? 1.919 15.615 2.435 1.00 0.00 57 LEU A O 7
ATOM 8843 N N . PRO A 1 58 ? 4.189 15.782 2.159 1.00 0.00 58 PRO A N 7
ATOM 8844 C CA . PRO A 1 58 ? 4.141 15.694 0.709 1.00 0.00 58 PRO A CA 7
ATOM 8845 C C . PRO A 1 58 ? 3.864 14.260 0.255 1.00 0.00 58 PRO A C 7
ATOM 8846 O O . PRO A 1 58 ? 3.261 14.042 -0.795 1.00 0.00 58 PRO A O 7
ATOM 8857 N N . GLU A 1 59 ? 4.319 13.318 1.068 1.00 0.00 59 GLU A N 7
ATOM 8858 C CA . GLU A 1 59 ? 4.129 11.910 0.763 1.00 0.00 59 GLU A CA 7
ATOM 8859 C C . GLU A 1 59 ? 3.431 11.204 1.927 1.00 0.00 59 GLU A C 7
ATOM 8860 O O . GLU A 1 59 ? 3.745 11.457 3.089 1.00 0.00 59 GLU A O 7
ATOM 8872 N N . ARG A 1 60 ? 2.496 10.334 1.575 1.00 0.00 60 ARG A N 7
ATOM 8873 C CA . ARG A 1 60 ? 1.751 9.590 2.576 1.00 0.00 60 ARG A CA 7
ATOM 8874 C C . ARG A 1 60 ? 2.438 8.254 2.866 1.00 0.00 60 ARG A C 7
ATOM 8875 O O . ARG A 1 60 ? 2.738 7.494 1.947 1.00 0.00 60 ARG A O 7
ATOM 8896 N N . SER A 1 61 ? 2.669 8.009 4.148 1.00 0.00 61 SER A N 7
ATOM 8897 C CA . SER A 1 61 ? 3.315 6.779 4.570 1.00 0.00 61 SER A CA 7
ATOM 8898 C C . SER A 1 61 ? 2.309 5.627 4.555 1.00 0.00 61 SER A C 7
ATOM 8899 O O . SER A 1 61 ? 1.149 5.806 4.925 1.00 0.00 61 SER A O 7
ATOM 8907 N N . CYS A 1 62 ? 2.789 4.469 4.124 1.00 0.00 62 CYS A N 7
ATOM 8908 C CA . CYS A 1 62 ? 1.945 3.288 4.056 1.00 0.00 62 CYS A CA 7
ATOM 8909 C C . CYS A 1 62 ? 2.701 2.121 4.695 1.00 0.00 62 CYS A C 7
ATOM 8910 O O . CYS A 1 62 ? 3.669 1.618 4.126 1.00 0.00 62 CYS A O 7
ATOM 8918 N N . MET A 1 63 ? 2.230 1.724 5.868 1.00 0.00 63 MET A N 7
ATOM 8919 C CA . MET A 1 63 ? 2.849 0.626 6.590 1.00 0.00 63 MET A CA 7
ATOM 8920 C C . MET A 1 63 ? 2.440 -0.722 5.993 1.00 0.00 63 MET A C 7
ATOM 8921 O O . MET A 1 63 ? 1.270 -1.099 6.046 1.00 0.00 63 MET A O 7
ATOM 8935 N N . LEU A 1 64 ? 3.426 -1.412 5.439 1.00 0.00 64 LEU A N 7
ATOM 8936 C CA . LEU A 1 64 ? 3.183 -2.710 4.833 1.00 0.00 64 LEU A CA 7
ATOM 8937 C C . LEU A 1 64 ? 3.562 -3.810 5.826 1.00 0.00 64 LEU A C 7
ATOM 8938 O O . LEU A 1 64 ? 4.480 -3.639 6.627 1.00 0.00 64 LEU A O 7
ATOM 8954 N N . THR A 1 65 ? 2.837 -4.916 5.740 1.00 0.00 65 THR A N 7
ATOM 8955 C CA . THR A 1 65 ? 3.085 -6.044 6.622 1.00 0.00 65 THR A CA 7
ATOM 8956 C C . THR A 1 65 ? 2.860 -7.361 5.877 1.00 0.00 65 THR A C 7
ATOM 8957 O O . THR A 1 65 ? 1.868 -7.516 5.168 1.00 0.00 65 THR A O 7
ATOM 8968 N N . GLY A 1 66 ? 3.799 -8.278 6.064 1.00 0.00 66 GLY A N 7
ATOM 8969 C CA . GLY A 1 66 ? 3.716 -9.577 5.419 1.00 0.00 66 GLY A CA 7
ATOM 8970 C C . GLY A 1 66 ? 5.084 -10.016 4.894 1.00 0.00 66 GLY A C 7
ATOM 8971 O O . GLY A 1 66 ? 6.111 -9.467 5.289 1.00 0.00 66 GLY A O 7
ATOM 8975 N N . THR A 1 67 ? 5.054 -11.003 4.010 1.00 0.00 67 THR A N 7
ATOM 8976 C CA . THR A 1 67 ? 6.279 -11.523 3.426 1.00 0.00 67 THR A CA 7
ATOM 8977 C C . THR A 1 67 ? 7.055 -10.403 2.730 1.00 0.00 67 THR A C 7
ATOM 8978 O O . THR A 1 67 ? 6.493 -9.354 2.419 1.00 0.00 67 THR A O 7
ATOM 8989 N N . PRO A 1 68 ? 8.368 -10.671 2.501 1.00 0.00 68 PRO A N 7
ATOM 8990 C CA . PRO A 1 68 ? 9.227 -9.698 1.847 1.00 0.00 68 PRO A CA 7
ATOM 8991 C C . PRO A 1 68 ? 8.941 -9.635 0.346 1.00 0.00 68 PRO A C 7
ATOM 8992 O O . PRO A 1 68 ? 8.957 -8.558 -0.249 1.00 0.00 68 PRO A O 7
ATOM 9003 N N . GLU A 1 69 ? 8.687 -10.804 -0.225 1.00 0.00 69 GLU A N 7
ATOM 9004 C CA . GLU A 1 69 ? 8.399 -10.895 -1.646 1.00 0.00 69 GLU A CA 7
ATOM 9005 C C . GLU A 1 69 ? 7.035 -10.272 -1.952 1.00 0.00 69 GLU A C 7
ATOM 9006 O O . GLU A 1 69 ? 6.727 -9.981 -3.107 1.00 0.00 69 GLU A O 7
ATOM 9018 N N . SER A 1 70 ? 6.255 -10.087 -0.898 1.00 0.00 70 SER A N 7
ATOM 9019 C CA . SER A 1 70 ? 4.932 -9.504 -1.039 1.00 0.00 70 SER A CA 7
ATOM 9020 C C . SER A 1 70 ? 5.010 -7.984 -0.886 1.00 0.00 70 SER A C 7
ATOM 9021 O O . SER A 1 70 ? 4.331 -7.248 -1.600 1.00 0.00 70 SER A O 7
ATOM 9029 N N . VAL A 1 71 ? 5.844 -7.558 0.051 1.00 0.00 71 VAL A N 7
ATOM 9030 C CA . VAL A 1 71 ? 6.021 -6.139 0.308 1.00 0.00 71 VAL A CA 7
ATOM 9031 C C . VAL A 1 71 ? 6.475 -5.445 -0.978 1.00 0.00 71 VAL A C 7
ATOM 9032 O O . VAL A 1 71 ? 6.002 -4.356 -1.301 1.00 0.00 71 VAL A O 7
ATOM 9045 N N . GLN A 1 72 ? 7.387 -6.104 -1.678 1.00 0.00 72 GLN A N 7
ATOM 9046 C CA . GLN A 1 72 ? 7.910 -5.564 -2.922 1.00 0.00 72 GLN A CA 7
ATOM 9047 C C . GLN A 1 72 ? 6.841 -5.619 -4.015 1.00 0.00 72 GLN A C 7
ATOM 9048 O O . GLN A 1 72 ? 6.526 -4.602 -4.632 1.00 0.00 72 GLN A O 7
ATOM 9062 N N . SER A 1 73 ? 6.312 -6.816 -4.222 1.00 0.00 73 SER A N 7
ATOM 9063 C CA . SER A 1 73 ? 5.285 -7.016 -5.230 1.00 0.00 73 SER A CA 7
ATOM 9064 C C . SER A 1 73 ? 4.215 -5.929 -5.110 1.00 0.00 73 SER A C 7
ATOM 9065 O O . SER A 1 73 ? 3.867 -5.284 -6.097 1.00 0.00 73 SER A O 7
ATOM 9073 N N . ALA A 1 74 ? 3.722 -5.761 -3.892 1.00 0.00 74 ALA A N 7
ATOM 9074 C CA . ALA A 1 74 ? 2.698 -4.763 -3.630 1.00 0.00 74 ALA A CA 7
ATOM 9075 C C . ALA A 1 74 ? 3.232 -3.380 -4.006 1.00 0.00 74 ALA A C 7
ATOM 9076 O O . ALA A 1 74 ? 2.568 -2.626 -4.715 1.00 0.00 74 ALA A O 7
ATOM 9083 N N . LYS A 1 75 ? 4.427 -3.088 -3.513 1.00 0.00 75 LYS A N 7
ATOM 9084 C CA . LYS A 1 75 ? 5.058 -1.808 -3.789 1.00 0.00 75 LYS A CA 7
ATOM 9085 C C . LYS A 1 75 ? 4.984 -1.521 -5.289 1.00 0.00 75 LYS A C 7
ATOM 9086 O O . LYS A 1 75 ? 4.531 -0.453 -5.699 1.00 0.00 75 LYS A O 7
ATOM 9105 N N . ARG A 1 76 ? 5.437 -2.492 -6.069 1.00 0.00 76 ARG A N 7
ATOM 9106 C CA . ARG A 1 76 ? 5.428 -2.357 -7.515 1.00 0.00 76 ARG A CA 7
ATOM 9107 C C . ARG A 1 76 ? 4.053 -1.885 -7.996 1.00 0.00 76 ARG A C 7
ATOM 9108 O O . ARG A 1 76 ? 3.958 -0.991 -8.834 1.00 0.00 76 ARG A O 7
ATOM 9129 N N . LEU A 1 77 ? 3.023 -2.509 -7.443 1.00 0.00 77 LEU A N 7
ATOM 9130 C CA . LEU A 1 77 ? 1.659 -2.164 -7.805 1.00 0.00 77 LEU A CA 7
ATOM 9131 C C . LEU A 1 77 ? 1.384 -0.710 -7.417 1.00 0.00 77 LEU A C 7
ATOM 9132 O O . LEU A 1 77 ? 0.811 0.047 -8.198 1.00 0.00 77 LEU A O 7
ATOM 9148 N N . LEU A 1 78 ? 1.807 -0.363 -6.210 1.00 0.00 78 LEU A N 7
ATOM 9149 C CA . LEU A 1 78 ? 1.615 0.987 -5.709 1.00 0.00 78 LEU A CA 7
ATOM 9150 C C . LEU A 1 78 ? 2.353 1.973 -6.616 1.00 0.00 78 LEU A C 7
ATOM 9151 O O . LEU A 1 78 ? 1.728 2.786 -7.295 1.00 0.00 78 LEU A O 7
ATOM 9167 N N . ASP A 1 79 ? 3.674 1.869 -6.598 1.00 0.00 79 ASP A N 7
ATOM 9168 C CA . ASP A 1 79 ? 4.505 2.742 -7.410 1.00 0.00 79 ASP A CA 7
ATOM 9169 C C . ASP A 1 79 ? 3.911 2.840 -8.817 1.00 0.00 79 ASP A C 7
ATOM 9170 O O . ASP A 1 79 ? 3.825 3.928 -9.384 1.00 0.00 79 ASP A O 7
ATOM 9179 N N . GLN A 1 80 ? 3.518 1.688 -9.340 1.00 0.00 80 GLN A N 7
ATOM 9180 C CA . GLN A 1 80 ? 2.935 1.630 -10.670 1.00 0.00 80 GLN A CA 7
ATOM 9181 C C . GLN A 1 80 ? 1.891 2.736 -10.840 1.00 0.00 80 GLN A C 7
ATOM 9182 O O . GLN A 1 80 ? 2.074 3.647 -11.646 1.00 0.00 80 GLN A O 7
ATOM 9196 N N . ILE A 1 81 ? 0.820 2.619 -10.069 1.00 0.00 81 ILE A N 7
ATOM 9197 C CA . ILE A 1 81 ? -0.252 3.597 -10.125 1.00 0.00 81 ILE A CA 7
ATOM 9198 C C . ILE A 1 81 ? 0.348 5.002 -10.209 1.00 0.00 81 ILE A C 7
ATOM 9199 O O . ILE A 1 81 ? -0.033 5.793 -11.070 1.00 0.00 81 ILE A O 7
ATOM 9215 N N . VAL A 1 82 ? 1.278 5.269 -9.303 1.00 0.00 82 VAL A N 7
ATOM 9216 C CA . VAL A 1 82 ? 1.935 6.564 -9.264 1.00 0.00 82 VAL A CA 7
ATOM 9217 C C . VAL A 1 82 ? 2.634 6.817 -10.601 1.00 0.00 82 VAL A C 7
ATOM 9218 O O . VAL A 1 82 ? 2.335 7.793 -11.288 1.00 0.00 82 VAL A O 7
ATOM 9231 N N . GLU A 1 83 ? 3.552 5.920 -10.932 1.00 0.00 83 GLU A N 7
ATOM 9232 C CA . GLU A 1 83 ? 4.295 6.034 -12.175 1.00 0.00 83 GLU A CA 7
ATOM 9233 C C . GLU A 1 83 ? 3.338 6.248 -13.349 1.00 0.00 83 GLU A C 7
ATOM 9234 O O . GLU A 1 83 ? 3.557 7.127 -14.181 1.00 0.00 83 GLU A O 7
ATOM 9246 N N . LYS A 1 84 ? 2.297 5.429 -13.378 1.00 0.00 84 LYS A N 7
ATOM 9247 C CA . LYS A 1 84 ? 1.305 5.518 -14.437 1.00 0.00 84 LYS A CA 7
ATOM 9248 C C . LYS A 1 84 ? 0.756 6.944 -14.497 1.00 0.00 84 LYS A C 7
ATOM 9249 O O . LYS A 1 84 ? 0.685 7.541 -15.570 1.00 0.00 84 LYS A O 7
ATOM 9268 N N . GLY A 1 85 ? 0.380 7.450 -13.331 1.00 0.00 85 GLY A N 7
ATOM 9269 C CA . GLY A 1 85 ? -0.160 8.795 -13.238 1.00 0.00 85 GLY A CA 7
ATOM 9270 C C . GLY A 1 85 ? 0.813 9.729 -12.515 1.00 0.00 85 GLY A C 7
ATOM 9271 O O . GLY A 1 85 ? 0.482 10.290 -11.472 1.00 0.00 85 GLY A O 7
ATOM 9275 N N . ARG A 1 86 ? 1.995 9.866 -13.099 1.00 0.00 86 ARG A N 7
ATOM 9276 C CA . ARG A 1 86 ? 3.018 10.721 -12.523 1.00 0.00 86 ARG A CA 7
ATOM 9277 C C . ARG A 1 86 ? 2.885 12.146 -13.065 1.00 0.00 86 ARG A C 7
ATOM 9278 O O . ARG A 1 86 ? 3.462 12.477 -14.099 1.00 0.00 86 ARG A O 7
ATOM 9299 N N . SER A 1 87 ? 2.122 12.951 -12.341 1.00 0.00 87 SER A N 7
ATOM 9300 C CA . SER A 1 87 ? 1.905 14.333 -12.736 1.00 0.00 87 SER A CA 7
ATOM 9301 C C . SER A 1 87 ? 2.497 15.276 -11.686 1.00 0.00 87 SER A C 7
ATOM 9302 O O . SER A 1 87 ? 3.491 15.952 -11.944 1.00 0.00 87 SER A O 7
ATOM 9310 N N . GLY A 1 88 ? 1.860 15.290 -10.524 1.00 0.00 88 GLY A N 7
ATOM 9311 C CA . GLY A 1 88 ? 2.310 16.139 -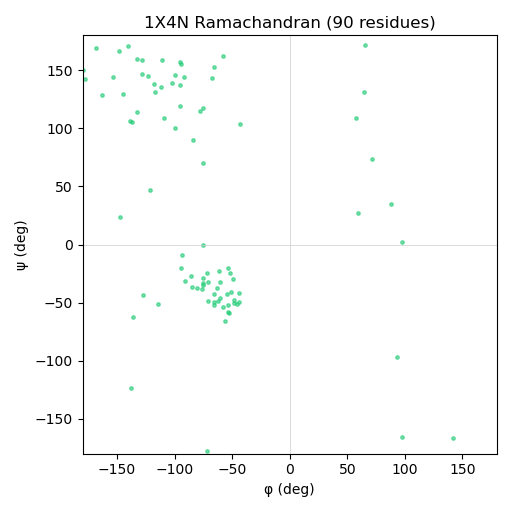9.434 1.00 0.00 88 GLY A CA 7
ATOM 9312 C C . GLY A 1 88 ? 1.291 17.243 -9.142 1.00 0.00 88 GLY A C 7
ATOM 9313 O O . GLY A 1 88 ? 0.156 17.185 -9.612 1.00 0.00 88 GLY A O 7
ATOM 9317 N N . PRO A 1 89 ? 1.746 18.248 -8.346 1.00 0.00 89 PRO A N 7
ATOM 9318 C CA . PRO A 1 89 ? 0.887 19.363 -7.986 1.00 0.00 89 PRO A CA 7
ATOM 9319 C C . PRO A 1 89 ? 0.715 20.325 -9.162 1.00 0.00 89 PRO A C 7
ATOM 9320 O O . PRO A 1 89 ? 1.530 21.226 -9.357 1.00 0.00 89 PRO A O 7
ATOM 9331 N N . SER A 1 90 ? -0.352 20.102 -9.917 1.00 0.00 90 SER A N 7
ATOM 9332 C CA . SER A 1 90 ? -0.642 20.939 -11.069 1.00 0.00 90 SER A CA 7
ATOM 9333 C C . SER A 1 90 ? -1.413 22.185 -10.631 1.00 0.00 90 SER A C 7
ATOM 9334 O O . SER A 1 90 ? -2.473 22.079 -10.016 1.00 0.00 90 SER A O 7
ATOM 9342 N N . SER A 1 91 ? -0.851 23.338 -10.964 1.00 0.00 91 SER A N 7
ATOM 9343 C CA . SER A 1 91 ? -1.473 24.603 -10.612 1.00 0.00 91 SER A CA 7
ATOM 9344 C C . SER A 1 91 ? -2.677 24.863 -11.518 1.00 0.00 91 SER A C 7
ATOM 9345 O O . SER A 1 91 ? -2.569 25.585 -12.508 1.00 0.00 91 SER A O 7
ATOM 9353 N N . GLY A 1 92 ? -3.798 24.262 -11.147 1.00 0.00 92 GLY A N 7
ATOM 9354 C CA . GLY A 1 92 ? -5.022 24.420 -11.913 1.00 0.00 92 GLY A CA 7
ATOM 9355 C C . GLY A 1 92 ? -5.881 23.156 -11.842 1.00 0.00 92 GLY A C 7
ATOM 9356 O O . GLY A 1 92 ? -6.648 22.974 -10.899 1.00 0.00 92 GLY A O 7
ATOM 9360 N N . GLY A 1 1 ? -0.767 -20.944 -26.475 1.00 0.00 1 GLY A N 8
ATOM 9361 C CA . GLY A 1 1 ? -0.208 -21.798 -25.440 1.00 0.00 1 GLY A CA 8
ATOM 9362 C C . GLY A 1 1 ? -1.226 -22.046 -24.325 1.00 0.00 1 GLY A C 8
ATOM 9363 O O . GLY A 1 1 ? -2.233 -21.346 -24.232 1.00 0.00 1 GLY A O 8
ATOM 9367 N N . SER A 1 2 ? -0.928 -23.045 -23.507 1.00 0.00 2 SER A N 8
ATOM 9368 C CA . SER A 1 2 ? -1.805 -23.394 -22.402 1.00 0.00 2 SER A CA 8
ATOM 9369 C C . SER A 1 2 ? -1.069 -24.306 -21.418 1.00 0.00 2 SER A C 8
ATOM 9370 O O . SER A 1 2 ? 0.052 -24.736 -21.685 1.00 0.00 2 SER A O 8
ATOM 9378 N N . SER A 1 3 ? -1.729 -24.573 -20.301 1.00 0.00 3 SER A N 8
ATOM 9379 C CA . SER A 1 3 ? -1.152 -25.426 -19.276 1.00 0.00 3 SER A CA 8
ATOM 9380 C C . SER A 1 3 ? 0.146 -24.808 -18.751 1.00 0.00 3 SER A C 8
ATOM 9381 O O . SER A 1 3 ? 0.884 -24.174 -19.504 1.00 0.00 3 SER A O 8
ATOM 9389 N N . GLY A 1 4 ? 0.383 -25.014 -17.464 1.00 0.00 4 GLY A N 8
ATOM 9390 C CA . GLY A 1 4 ? 1.579 -24.484 -16.830 1.00 0.00 4 GLY A CA 8
ATOM 9391 C C . GLY A 1 4 ? 1.917 -25.265 -15.559 1.00 0.00 4 GLY A C 8
ATOM 9392 O O . GLY A 1 4 ? 1.344 -26.325 -15.306 1.00 0.00 4 GLY A O 8
ATOM 9396 N N . SER A 1 5 ? 2.845 -24.712 -14.792 1.00 0.00 5 SER A N 8
ATOM 9397 C CA . SER A 1 5 ? 3.265 -25.344 -13.553 1.00 0.00 5 SER A CA 8
ATOM 9398 C C . SER A 1 5 ? 3.760 -24.284 -12.567 1.00 0.00 5 SER A C 8
ATOM 9399 O O . SER A 1 5 ? 4.149 -23.189 -12.971 1.00 0.00 5 SER A O 8
ATOM 9407 N N . SER A 1 6 ? 3.730 -24.646 -11.293 1.00 0.00 6 SER A N 8
ATOM 9408 C CA . SER A 1 6 ? 4.171 -23.740 -10.246 1.00 0.00 6 SER A CA 8
ATOM 9409 C C . SER A 1 6 ? 3.909 -24.360 -8.872 1.00 0.00 6 SER A C 8
ATOM 9410 O O . SER A 1 6 ? 2.783 -24.751 -8.569 1.00 0.00 6 SER A O 8
ATOM 9418 N N . GLY A 1 7 ? 4.967 -24.429 -8.078 1.00 0.00 7 GLY A N 8
ATOM 9419 C CA . GLY A 1 7 ? 4.865 -24.995 -6.743 1.00 0.00 7 GLY A CA 8
ATOM 9420 C C . GLY A 1 7 ? 6.035 -24.545 -5.866 1.00 0.00 7 GLY A C 8
ATOM 9421 O O . GLY A 1 7 ? 7.174 -24.954 -6.086 1.00 0.00 7 GLY A O 8
ATOM 9425 N N . HIS A 1 8 ? 5.713 -23.708 -4.890 1.00 0.00 8 HIS A N 8
ATOM 9426 C CA . HIS A 1 8 ? 6.724 -23.198 -3.979 1.00 0.00 8 HIS A CA 8
ATOM 9427 C C . HIS A 1 8 ? 6.071 -22.261 -2.962 1.00 0.00 8 HIS A C 8
ATOM 9428 O O . HIS A 1 8 ? 5.481 -21.248 -3.335 1.00 0.00 8 HIS A O 8
ATOM 9442 N N . GLN A 1 9 ? 6.198 -22.631 -1.696 1.00 0.00 9 GLN A N 8
ATOM 9443 C CA . GLN A 1 9 ? 5.627 -21.836 -0.622 1.00 0.00 9 GLN A CA 8
ATOM 9444 C C . GLN A 1 9 ? 6.587 -21.786 0.569 1.00 0.00 9 GLN A C 8
ATOM 9445 O O . GLN A 1 9 ? 6.854 -22.808 1.199 1.00 0.00 9 GLN A O 8
ATOM 9459 N N . GLN A 1 10 ? 7.079 -20.586 0.841 1.00 0.00 10 GLN A N 8
ATOM 9460 C CA . GLN A 1 10 ? 8.003 -20.390 1.945 1.00 0.00 10 GLN A CA 8
ATOM 9461 C C . GLN A 1 10 ? 7.350 -19.544 3.040 1.00 0.00 10 GLN A C 8
ATOM 9462 O O . GLN A 1 10 ? 6.478 -18.723 2.758 1.00 0.00 10 GLN A O 8
ATOM 9476 N N . GLN A 1 11 ? 7.796 -19.773 4.266 1.00 0.00 11 GLN A N 8
ATOM 9477 C CA . GLN A 1 11 ? 7.266 -19.042 5.405 1.00 0.00 11 GLN A CA 8
ATOM 9478 C C . GLN A 1 11 ? 8.246 -19.103 6.578 1.00 0.00 11 GLN A C 8
ATOM 9479 O O . GLN A 1 11 ? 8.892 -20.126 6.799 1.00 0.00 11 GLN A O 8
ATOM 9493 N N . ARG A 1 12 ? 8.326 -17.994 7.299 1.00 0.00 12 ARG A N 8
ATOM 9494 C CA . ARG A 1 12 ? 9.217 -17.908 8.444 1.00 0.00 12 ARG A CA 8
ATOM 9495 C C . ARG A 1 12 ? 8.702 -16.866 9.439 1.00 0.00 12 ARG A C 8
ATOM 9496 O O . ARG A 1 12 ? 8.427 -17.189 10.594 1.00 0.00 12 ARG A O 8
ATOM 9517 N N . SER A 1 13 ? 8.588 -15.638 8.956 1.00 0.00 13 SER A N 8
ATOM 9518 C CA . SER A 1 13 ? 8.112 -14.547 9.789 1.00 0.00 13 SER A CA 8
ATOM 9519 C C . SER A 1 13 ? 7.631 -13.390 8.911 1.00 0.00 13 SER A C 8
ATOM 9520 O O . SER A 1 13 ? 7.783 -13.427 7.691 1.00 0.00 13 SER A O 8
ATOM 9528 N N . VAL A 1 14 ? 7.061 -12.389 9.566 1.00 0.00 14 VAL A N 8
ATOM 9529 C CA . VAL A 1 14 ? 6.557 -11.224 8.861 1.00 0.00 14 VAL A CA 8
ATOM 9530 C C . VAL A 1 14 ? 7.412 -10.007 9.219 1.00 0.00 14 VAL A C 8
ATOM 9531 O O . VAL A 1 14 ? 7.930 -9.913 10.331 1.00 0.00 14 VAL A O 8
ATOM 9544 N N . MET A 1 15 ? 7.534 -9.105 8.257 1.00 0.00 15 MET A N 8
ATOM 9545 C CA . MET A 1 15 ? 8.318 -7.898 8.457 1.00 0.00 15 MET A CA 8
ATOM 9546 C C . MET A 1 15 ? 7.495 -6.649 8.131 1.00 0.00 15 MET A C 8
ATOM 9547 O O . MET A 1 15 ? 6.454 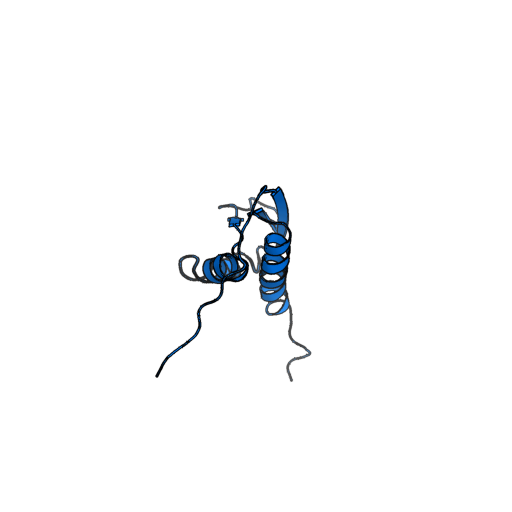-6.740 7.483 1.00 0.00 15 MET A O 8
ATOM 9561 N N . THR A 1 16 ? 7.993 -5.513 8.597 1.00 0.00 16 THR A N 8
ATOM 9562 C CA . THR A 1 16 ? 7.318 -4.248 8.363 1.00 0.00 16 THR A CA 8
ATOM 9563 C C . THR A 1 16 ? 8.189 -3.328 7.507 1.00 0.00 16 THR A C 8
ATOM 9564 O O . THR A 1 16 ? 9.391 -3.209 7.742 1.00 0.00 16 THR A O 8
ATOM 9575 N N . GLU A 1 17 ? 7.550 -2.701 6.530 1.00 0.00 17 GLU A N 8
ATOM 9576 C CA . GLU A 1 17 ? 8.253 -1.795 5.637 1.00 0.00 17 GLU A CA 8
ATOM 9577 C C . GLU A 1 17 ? 7.564 -0.429 5.617 1.00 0.00 17 GLU A C 8
ATOM 9578 O O . GLU A 1 17 ? 6.344 -0.343 5.750 1.00 0.00 17 GLU A O 8
ATOM 9590 N N . GLU A 1 18 ? 8.375 0.605 5.451 1.00 0.00 18 GLU A N 8
ATOM 9591 C CA . GLU A 1 18 ? 7.859 1.963 5.412 1.00 0.00 18 GLU A CA 8
ATOM 9592 C C . GLU A 1 18 ? 7.951 2.526 3.992 1.00 0.00 18 GLU A C 8
ATOM 9593 O O . GLU A 1 18 ? 9.021 2.950 3.558 1.00 0.00 18 GLU A O 8
ATOM 9605 N N . TYR A 1 19 ? 6.817 2.511 3.309 1.00 0.00 19 TYR A N 8
ATOM 9606 C CA . TYR A 1 19 ? 6.756 3.014 1.947 1.00 0.00 19 TYR A CA 8
ATOM 9607 C C . TYR A 1 19 ? 5.981 4.332 1.884 1.00 0.00 19 TYR A C 8
ATOM 9608 O O . TYR A 1 19 ? 4.837 4.405 2.331 1.00 0.00 19 TYR A O 8
ATOM 9626 N N . LYS A 1 20 ? 6.635 5.340 1.326 1.00 0.00 20 LYS A N 8
ATOM 9627 C CA . LYS A 1 20 ? 6.021 6.651 1.198 1.00 0.00 20 LYS A CA 8
ATOM 9628 C C . LYS A 1 20 ? 5.457 6.810 -0.216 1.00 0.00 20 LYS A C 8
ATOM 9629 O O . LYS A 1 20 ? 6.126 6.481 -1.195 1.00 0.00 20 LYS A O 8
ATOM 9648 N N . VAL A 1 21 ? 4.234 7.315 -0.277 1.00 0.00 21 VAL A N 8
ATOM 9649 C CA . VAL A 1 21 ? 3.573 7.522 -1.555 1.00 0.00 21 VAL A CA 8
ATOM 9650 C C . VAL A 1 21 ? 3.138 8.984 -1.668 1.00 0.00 21 VAL A C 8
ATOM 9651 O O . VAL A 1 21 ? 3.010 9.677 -0.660 1.00 0.00 21 VAL A O 8
ATOM 9664 N N . PRO A 1 22 ? 2.918 9.421 -2.937 1.00 0.00 22 PRO A N 8
ATOM 9665 C CA . PRO A 1 22 ? 2.500 10.789 -3.195 1.00 0.00 22 PRO A CA 8
ATOM 9666 C C . PRO A 1 22 ? 1.027 10.990 -2.833 1.00 0.00 22 PRO A C 8
ATOM 9667 O O . PRO A 1 22 ? 0.148 10.369 -3.428 1.00 0.00 22 PRO A O 8
ATOM 9678 N N . ASP A 1 23 ? 0.804 11.859 -1.859 1.00 0.00 23 ASP A N 8
ATOM 9679 C CA . ASP A 1 23 ? -0.547 12.150 -1.410 1.00 0.00 23 ASP A CA 8
ATOM 9680 C C . ASP A 1 23 ? -1.403 12.555 -2.612 1.00 0.00 23 ASP A C 8
ATOM 9681 O O . ASP A 1 23 ? -2.629 12.474 -2.561 1.00 0.00 23 ASP A O 8
ATOM 9690 N N . GLY A 1 24 ? -0.722 12.982 -3.665 1.00 0.00 24 GLY A N 8
ATOM 9691 C CA . GLY A 1 24 ? -1.405 13.400 -4.878 1.00 0.00 24 GLY A CA 8
ATOM 9692 C C . GLY A 1 24 ? -1.842 12.190 -5.706 1.00 0.00 24 GLY A C 8
ATOM 9693 O O . GLY A 1 24 ? -2.472 12.344 -6.751 1.00 0.00 24 GLY A O 8
ATOM 9697 N N . MET A 1 25 ? -1.490 11.014 -5.208 1.00 0.00 25 MET A N 8
ATOM 9698 C CA . MET A 1 25 ? -1.838 9.779 -5.888 1.00 0.00 25 MET A CA 8
ATOM 9699 C C . MET A 1 25 ? -2.556 8.815 -4.942 1.00 0.00 25 MET A C 8
ATOM 9700 O O . MET A 1 25 ? -3.511 8.147 -5.337 1.00 0.00 25 MET A O 8
ATOM 9714 N N . VAL A 1 26 ? -2.070 8.773 -3.710 1.00 0.00 26 VAL A N 8
ATOM 9715 C CA . VAL A 1 26 ? -2.654 7.903 -2.704 1.00 0.00 26 VAL A CA 8
ATOM 9716 C C . VAL A 1 26 ? -4.180 7.970 -2.800 1.00 0.00 26 VAL A C 8
ATOM 9717 O O . VAL A 1 26 ? -4.845 6.941 -2.901 1.00 0.00 26 VAL A O 8
ATOM 9730 N N . GLY A 1 27 ? -4.689 9.193 -2.766 1.00 0.00 27 GLY A N 8
ATOM 9731 C CA . GLY A 1 27 ? -6.124 9.408 -2.848 1.00 0.00 27 GLY A CA 8
ATOM 9732 C C . GLY A 1 27 ? -6.741 8.570 -3.969 1.00 0.00 27 GLY A C 8
ATOM 9733 O O . GLY A 1 27 ? -7.877 8.112 -3.854 1.00 0.00 27 GLY A O 8
ATOM 9737 N N . PHE A 1 28 ? -5.965 8.394 -5.029 1.00 0.00 28 PHE A N 8
ATOM 9738 C CA . PHE A 1 28 ? -6.421 7.619 -6.170 1.00 0.00 28 PHE A CA 8
ATOM 9739 C C . PHE A 1 28 ? -6.035 6.146 -6.022 1.00 0.00 28 PHE A C 8
ATOM 9740 O O . PHE A 1 28 ? -6.655 5.274 -6.629 1.00 0.00 28 PHE A O 8
ATOM 9757 N N . ILE A 1 29 ? -5.012 5.914 -5.212 1.00 0.00 29 ILE A N 8
ATOM 9758 C CA . ILE A 1 29 ? -4.536 4.562 -4.977 1.00 0.00 29 ILE A CA 8
ATOM 9759 C C . ILE A 1 29 ? -5.635 3.751 -4.288 1.00 0.00 29 ILE A C 8
ATOM 9760 O O . ILE A 1 29 ? -5.930 2.628 -4.693 1.00 0.00 29 ILE A O 8
ATOM 9776 N N . ILE A 1 30 ? -6.213 4.353 -3.258 1.00 0.00 30 ILE A N 8
ATOM 9777 C CA . ILE A 1 30 ? -7.274 3.701 -2.509 1.00 0.00 30 ILE A CA 8
ATOM 9778 C C . ILE A 1 30 ? -8.304 3.130 -3.485 1.00 0.00 30 ILE A C 8
ATOM 9779 O O . ILE A 1 30 ? -8.530 1.921 -3.518 1.00 0.00 30 ILE A O 8
ATOM 9795 N N . GLY A 1 31 ? -8.903 4.026 -4.256 1.00 0.00 31 GLY A N 8
ATOM 9796 C CA . GLY A 1 31 ? -9.904 3.626 -5.229 1.00 0.00 31 GLY A CA 8
ATOM 9797 C C . GLY A 1 31 ? -11.284 4.168 -4.851 1.00 0.00 31 GLY A C 8
ATOM 9798 O O . GLY A 1 31 ? -11.490 4.619 -3.725 1.00 0.00 31 GLY A O 8
ATOM 9802 N N . ARG A 1 32 ? -12.193 4.105 -5.812 1.00 0.00 32 ARG A N 8
ATOM 9803 C CA . ARG A 1 32 ? -13.548 4.584 -5.594 1.00 0.00 32 ARG A CA 8
ATOM 9804 C C . ARG A 1 32 ? -14.039 4.171 -4.205 1.00 0.00 32 ARG A C 8
ATOM 9805 O O . ARG A 1 32 ? -14.429 5.019 -3.403 1.00 0.00 32 ARG A O 8
ATOM 9826 N N . GLY A 1 33 ? -14.004 2.869 -3.963 1.00 0.00 33 GLY A N 8
ATOM 9827 C CA . GLY A 1 33 ? -14.441 2.334 -2.685 1.00 0.00 33 GLY A CA 8
ATOM 9828 C C . GLY A 1 33 ? -13.291 1.628 -1.964 1.00 0.00 33 GLY A C 8
ATOM 9829 O O . GLY A 1 33 ? -13.519 0.732 -1.153 1.00 0.00 33 GLY A O 8
ATOM 9833 N N . GLY A 1 34 ? -12.080 2.059 -2.286 1.00 0.00 34 GLY A N 8
ATOM 9834 C CA . GLY A 1 34 ? -10.894 1.479 -1.679 1.00 0.00 34 GLY A CA 8
ATOM 9835 C C . GLY A 1 34 ? -10.635 0.070 -2.217 1.00 0.00 34 GLY A C 8
ATOM 9836 O O . GLY A 1 34 ? -9.978 -0.737 -1.562 1.00 0.00 34 GLY A O 8
ATOM 9840 N N . GLU A 1 35 ? -11.166 -0.182 -3.405 1.00 0.00 35 GLU A N 8
ATOM 9841 C CA . GLU A 1 35 ? -11.001 -1.479 -4.038 1.00 0.00 35 GLU A CA 8
ATOM 9842 C C . GLU A 1 35 ? -9.706 -1.511 -4.852 1.00 0.00 35 GLU A C 8
ATOM 9843 O O . GLU A 1 35 ? -9.125 -2.576 -5.059 1.00 0.00 35 GLU A O 8
ATOM 9855 N N . GLN A 1 36 ? -9.291 -0.332 -5.292 1.00 0.00 36 GLN A N 8
ATOM 9856 C CA . GLN A 1 36 ? -8.076 -0.212 -6.079 1.00 0.00 36 GLN A CA 8
ATOM 9857 C C . GLN A 1 36 ? -6.884 -0.776 -5.304 1.00 0.00 36 GLN A C 8
ATOM 9858 O O . GLN A 1 36 ? -6.064 -1.505 -5.861 1.00 0.00 36 GLN A O 8
ATOM 9872 N N . ILE A 1 37 ? -6.825 -0.419 -4.029 1.00 0.00 37 ILE A N 8
ATOM 9873 C CA . ILE A 1 37 ? -5.746 -0.880 -3.171 1.00 0.00 37 ILE A CA 8
ATOM 9874 C C . ILE A 1 37 ? -5.974 -2.352 -2.820 1.00 0.00 37 ILE A C 8
ATOM 9875 O O . ILE A 1 37 ? -5.031 -3.141 -2.798 1.00 0.00 37 ILE A O 8
ATOM 9891 N N . SER A 1 38 ? -7.231 -2.676 -2.555 1.00 0.00 38 SER A N 8
ATOM 9892 C CA . SER A 1 38 ? -7.595 -4.039 -2.205 1.00 0.00 38 SER A CA 8
ATOM 9893 C C . SER A 1 38 ? -6.962 -5.019 -3.195 1.00 0.00 38 SER A C 8
ATOM 9894 O O . SER A 1 38 ? -6.316 -5.985 -2.790 1.00 0.00 38 SER A O 8
ATOM 9902 N N . ARG A 1 39 ? -7.168 -4.736 -4.473 1.00 0.00 39 ARG A N 8
ATOM 9903 C CA . ARG A 1 39 ? -6.626 -5.581 -5.523 1.00 0.00 39 ARG A CA 8
ATOM 9904 C C . ARG A 1 39 ? -5.111 -5.724 -5.360 1.00 0.00 39 ARG A C 8
ATOM 9905 O O . ARG A 1 39 ? -4.545 -6.768 -5.680 1.00 0.00 39 ARG A O 8
ATOM 9926 N N . ILE A 1 40 ? -4.498 -4.660 -4.863 1.00 0.00 40 ILE A N 8
ATOM 9927 C CA . ILE A 1 40 ? -3.060 -4.653 -4.654 1.00 0.00 40 ILE A CA 8
ATOM 9928 C C . ILE A 1 40 ? -2.726 -5.485 -3.415 1.00 0.00 40 ILE A C 8
ATOM 9929 O O . ILE A 1 40 ? -1.722 -6.195 -3.391 1.00 0.00 40 ILE A O 8
ATOM 9945 N N . GLN A 1 41 ? -3.587 -5.370 -2.414 1.00 0.00 41 GLN A N 8
ATOM 9946 C CA . GLN A 1 41 ? -3.396 -6.103 -1.174 1.00 0.00 41 GLN A CA 8
ATOM 9947 C C . GLN A 1 41 ? -3.624 -7.599 -1.401 1.00 0.00 41 GLN A C 8
ATOM 9948 O O . GLN A 1 41 ? -2.967 -8.432 -0.778 1.00 0.00 41 GLN A O 8
ATOM 9962 N N . GLN A 1 42 ? -4.557 -7.894 -2.294 1.00 0.00 42 GLN A N 8
ATOM 9963 C CA . GLN A 1 42 ? -4.879 -9.275 -2.611 1.00 0.00 42 GLN A CA 8
ATOM 9964 C C . GLN A 1 42 ? -3.911 -9.819 -3.663 1.00 0.00 42 GLN A C 8
ATOM 9965 O O . GLN A 1 42 ? -3.542 -10.992 -3.625 1.00 0.00 42 GLN A O 8
ATOM 9979 N N . GLU A 1 43 ? -3.525 -8.940 -4.577 1.00 0.00 43 GLU A N 8
ATOM 9980 C CA . GLU A 1 43 ? -2.606 -9.317 -5.637 1.00 0.00 43 GLU A CA 8
ATOM 9981 C C . GLU A 1 43 ? -1.296 -9.839 -5.043 1.00 0.00 43 GLU A C 8
ATOM 9982 O O . GLU A 1 43 ? -0.870 -10.951 -5.352 1.00 0.00 43 GLU A O 8
ATOM 9994 N N . SER A 1 44 ? -0.694 -9.012 -4.202 1.00 0.00 44 SER A N 8
ATOM 9995 C CA . SER A 1 44 ? 0.559 -9.376 -3.562 1.00 0.00 44 SER A CA 8
ATOM 9996 C C . SER A 1 44 ? 0.282 -10.147 -2.270 1.00 0.00 44 SER A C 8
ATOM 9997 O O . SER A 1 44 ? 1.153 -10.855 -1.768 1.00 0.00 44 SER A O 8
ATOM 10005 N N . GLY A 1 45 ? -0.934 -9.983 -1.770 1.00 0.00 45 GLY A N 8
ATOM 10006 C CA . GLY A 1 45 ? -1.336 -10.655 -0.546 1.00 0.00 45 GLY A CA 8
ATOM 10007 C C . GLY A 1 45 ? -0.670 -10.017 0.675 1.00 0.00 45 GLY A C 8
ATOM 10008 O O . GLY A 1 45 ? -0.543 -10.653 1.720 1.00 0.00 45 GLY A O 8
ATOM 10012 N N . CYS A 1 46 ? -0.263 -8.768 0.501 1.00 0.00 46 CYS A N 8
ATOM 10013 C CA . CYS A 1 46 ? 0.387 -8.037 1.575 1.00 0.00 46 CYS A CA 8
ATOM 10014 C C . CYS A 1 46 ? -0.608 -7.017 2.132 1.00 0.00 46 CYS A C 8
ATOM 10015 O O . CYS A 1 46 ? -1.562 -6.641 1.454 1.00 0.00 46 CYS A O 8
ATOM 10023 N N . LYS A 1 47 ? -0.350 -6.597 3.362 1.00 0.00 47 LYS A N 8
ATOM 10024 C CA . LYS A 1 47 ? -1.211 -5.627 4.018 1.00 0.00 47 LYS A CA 8
ATOM 10025 C C . LYS A 1 47 ? -0.681 -4.217 3.749 1.00 0.00 47 LYS A C 8
ATOM 10026 O O . LYS A 1 47 ? 0.529 -4.005 3.694 1.00 0.00 47 LYS A O 8
ATOM 10045 N N . ILE A 1 48 ? -1.614 -3.290 3.587 1.00 0.00 48 ILE A N 8
ATOM 10046 C CA . ILE A 1 48 ? -1.256 -1.907 3.325 1.00 0.00 48 ILE A CA 8
ATOM 10047 C C . ILE A 1 48 ? -2.105 -0.989 4.207 1.00 0.00 48 ILE A C 8
ATOM 10048 O O . ILE A 1 48 ? -3.279 -0.759 3.921 1.00 0.00 48 ILE A O 8
ATOM 10064 N N . GLN A 1 49 ? -1.479 -0.490 5.262 1.00 0.00 49 GLN A N 8
ATOM 10065 C CA . GLN A 1 49 ? -2.162 0.398 6.188 1.00 0.00 49 GLN A CA 8
ATOM 10066 C C . GLN A 1 49 ? -1.822 1.856 5.874 1.00 0.00 49 GLN A C 8
ATOM 10067 O O . GLN A 1 49 ? -0.755 2.342 6.245 1.00 0.00 49 GLN A O 8
ATOM 10081 N N . ILE A 1 50 ? -2.750 2.513 5.193 1.00 0.00 50 ILE A N 8
ATOM 10082 C CA . ILE A 1 50 ? -2.562 3.906 4.825 1.00 0.00 50 ILE A CA 8
ATOM 10083 C C . ILE A 1 50 ? -3.252 4.800 5.857 1.00 0.00 50 ILE A C 8
ATOM 10084 O O . ILE A 1 50 ? -4.452 4.667 6.095 1.00 0.00 50 ILE A O 8
ATOM 10100 N N . ALA A 1 51 ? -2.465 5.690 6.444 1.00 0.00 51 ALA A N 8
ATOM 10101 C CA . ALA A 1 51 ? -2.986 6.605 7.445 1.00 0.00 51 ALA A CA 8
ATOM 10102 C C . ALA A 1 51 ? -3.967 7.574 6.782 1.00 0.00 51 ALA A C 8
ATOM 10103 O O . ALA A 1 51 ? -3.939 7.757 5.566 1.00 0.00 51 ALA A O 8
ATOM 10110 N N . PRO A 1 52 ? -4.833 8.187 7.634 1.00 0.00 52 PRO A N 8
ATOM 10111 C CA . PRO A 1 52 ? -5.821 9.133 7.144 1.00 0.00 52 PRO A CA 8
ATOM 10112 C C . PRO A 1 52 ? -5.169 10.471 6.789 1.00 0.00 52 PRO A C 8
ATOM 10113 O O . PRO A 1 52 ? -4.904 10.746 5.620 1.00 0.00 52 PRO A O 8
ATOM 10124 N N . ASP A 1 53 ? -4.931 11.268 7.820 1.00 0.00 53 ASP A N 8
ATOM 10125 C CA . ASP A 1 53 ? -4.315 12.571 7.632 1.00 0.00 53 ASP A CA 8
ATOM 10126 C C . ASP A 1 53 ? -2.802 12.399 7.483 1.00 0.00 53 ASP A C 8
ATOM 10127 O O . ASP A 1 53 ? -2.168 11.722 8.291 1.00 0.00 53 ASP A O 8
ATOM 10136 N N . SER A 1 54 ? -2.268 13.024 6.444 1.00 0.00 54 SER A N 8
ATOM 10137 C CA . SER A 1 54 ? -0.841 12.948 6.178 1.00 0.00 54 SER A CA 8
ATOM 10138 C C . SER A 1 54 ? -0.108 14.053 6.941 1.00 0.00 54 SER A C 8
ATOM 10139 O O . SER A 1 54 ? 0.776 14.710 6.392 1.00 0.00 54 SER A O 8
ATOM 10147 N N . GLY A 1 55 ? -0.501 14.224 8.195 1.00 0.00 55 GLY A N 8
ATOM 10148 C CA . GLY A 1 55 ? 0.109 15.238 9.039 1.00 0.00 55 GLY A CA 8
ATOM 10149 C C . GLY A 1 55 ? 0.436 16.497 8.233 1.00 0.00 55 GLY A C 8
ATOM 10150 O O . GLY A 1 55 ? -0.423 17.355 8.039 1.00 0.00 55 GLY A O 8
ATOM 10154 N N . GLY A 1 56 ? 1.681 16.567 7.786 1.00 0.00 56 GLY A N 8
ATOM 10155 C CA . GLY A 1 56 ? 2.133 17.706 7.006 1.00 0.00 56 GLY A CA 8
ATOM 10156 C C . GLY A 1 56 ? 3.243 17.300 6.034 1.00 0.00 56 GLY A C 8
ATOM 10157 O O . GLY A 1 56 ? 4.041 18.137 5.613 1.00 0.00 56 GLY A O 8
ATOM 10161 N N . LEU A 1 57 ? 3.259 16.017 5.707 1.00 0.00 57 LEU A N 8
ATOM 10162 C CA . LEU A 1 57 ? 4.258 15.490 4.792 1.00 0.00 57 LEU A CA 8
ATOM 10163 C C . LEU A 1 57 ? 3.681 15.459 3.376 1.00 0.00 57 LEU A C 8
ATOM 10164 O O . LEU A 1 57 ? 2.466 15.382 3.198 1.00 0.00 57 LEU A O 8
ATOM 10180 N N . PRO A 1 58 ? 4.603 15.523 2.378 1.00 0.00 58 PRO A N 8
ATOM 10181 C CA . PRO A 1 58 ? 4.198 15.504 0.983 1.00 0.00 58 PRO A CA 8
ATOM 10182 C C . PRO A 1 58 ? 3.780 14.096 0.553 1.00 0.00 58 PRO A C 8
ATOM 10183 O O . PRO A 1 58 ? 2.920 13.937 -0.312 1.00 0.00 58 PRO A O 8
ATOM 10194 N N . GLU A 1 59 ? 4.408 13.110 1.176 1.00 0.00 59 GLU A N 8
ATOM 10195 C CA . GLU A 1 59 ? 4.112 11.721 0.869 1.00 0.00 59 GLU A CA 8
ATOM 10196 C C . GLU A 1 59 ? 3.382 11.063 2.041 1.00 0.00 59 GLU A C 8
ATOM 10197 O O . GLU A 1 59 ? 3.711 11.309 3.200 1.00 0.00 59 GLU A O 8
ATOM 10209 N N . ARG A 1 60 ? 2.403 10.238 1.698 1.00 0.00 60 ARG A N 8
ATOM 10210 C CA . ARG A 1 60 ? 1.623 9.541 2.707 1.00 0.00 60 ARG A CA 8
ATOM 10211 C C . ARG A 1 60 ? 2.298 8.220 3.082 1.00 0.00 60 ARG A C 8
ATOM 10212 O O . ARG A 1 60 ? 2.572 7.392 2.215 1.00 0.00 60 ARG A O 8
ATOM 10233 N N . SER A 1 61 ? 2.547 8.065 4.374 1.00 0.00 61 SER A N 8
ATOM 10234 C CA . SER A 1 61 ? 3.185 6.859 4.873 1.00 0.00 61 SER A CA 8
ATOM 10235 C C . SER A 1 61 ? 2.198 5.690 4.833 1.00 0.00 61 SER A C 8
ATOM 10236 O O . SER A 1 61 ? 1.080 5.800 5.334 1.00 0.00 61 SER A O 8
ATOM 10244 N N . CYS A 1 62 ? 2.647 4.598 4.233 1.00 0.00 62 CYS A N 8
ATOM 10245 C CA . CYS A 1 62 ? 1.817 3.410 4.121 1.00 0.00 62 CYS A CA 8
ATOM 10246 C C . CYS A 1 62 ? 2.561 2.242 4.770 1.00 0.00 62 CYS A C 8
ATOM 10247 O O . CYS A 1 62 ? 3.559 1.762 4.235 1.00 0.00 62 CYS A O 8
ATOM 10255 N N . MET A 1 63 ? 2.047 1.817 5.915 1.00 0.00 63 MET A N 8
ATOM 10256 C CA . MET A 1 63 ? 2.650 0.714 6.644 1.00 0.00 63 MET A CA 8
ATOM 10257 C C . MET A 1 63 ? 2.291 -0.628 6.002 1.00 0.00 63 MET A C 8
ATOM 10258 O O . MET A 1 63 ? 1.126 -1.023 5.991 1.00 0.00 63 MET A O 8
ATOM 10272 N N . LEU A 1 64 ? 3.313 -1.292 5.483 1.00 0.00 64 LEU A N 8
ATOM 10273 C CA . LEU A 1 64 ? 3.120 -2.581 4.842 1.00 0.00 64 LEU A CA 8
ATOM 10274 C C . LEU A 1 64 ? 3.470 -3.695 5.830 1.00 0.00 64 LEU A C 8
ATOM 10275 O O . LEU A 1 64 ? 4.368 -3.538 6.656 1.00 0.00 64 LEU A O 8
ATOM 10291 N N . THR A 1 65 ? 2.743 -4.796 5.712 1.00 0.00 65 THR A N 8
ATOM 10292 C CA . THR A 1 65 ? 2.965 -5.937 6.585 1.00 0.00 65 THR A CA 8
ATOM 10293 C C . THR A 1 65 ? 2.747 -7.244 5.821 1.00 0.00 65 THR A C 8
ATOM 10294 O O . THR A 1 65 ? 1.767 -7.384 5.090 1.00 0.00 65 THR A O 8
ATOM 10305 N N . GLY A 1 66 ? 3.676 -8.168 6.015 1.00 0.00 66 GLY A N 8
ATOM 10306 C CA . GLY A 1 66 ? 3.598 -9.459 5.353 1.00 0.00 66 GLY A CA 8
ATOM 10307 C C . GLY A 1 66 ? 4.980 -9.919 4.883 1.00 0.00 66 GLY A C 8
ATOM 10308 O O . GLY A 1 66 ? 5.996 -9.362 5.294 1.00 0.00 66 GLY A O 8
ATOM 10312 N N . THR A 1 67 ? 4.972 -10.931 4.027 1.00 0.00 67 THR A N 8
ATOM 10313 C CA . THR A 1 67 ? 6.211 -11.472 3.496 1.00 0.00 67 THR A CA 8
ATOM 10314 C C . THR A 1 67 ? 7.035 -10.366 2.832 1.00 0.00 67 THR A C 8
ATOM 10315 O O . THR A 1 67 ? 6.504 -9.309 2.495 1.00 0.00 67 THR A O 8
ATOM 10326 N N . PRO A 1 68 ? 8.352 -10.655 2.660 1.00 0.00 68 PRO A N 8
ATOM 10327 C CA . PRO A 1 68 ? 9.254 -9.698 2.042 1.00 0.00 68 PRO A CA 8
ATOM 10328 C C . PRO A 1 68 ? 9.035 -9.635 0.529 1.00 0.00 68 PRO A C 8
ATOM 10329 O O . PRO A 1 68 ? 9.211 -8.584 -0.084 1.00 0.00 68 PRO A O 8
ATOM 10340 N N . GLU A 1 69 ? 8.653 -10.775 -0.029 1.00 0.00 69 GLU A N 8
ATOM 10341 C CA . GLU A 1 69 ? 8.408 -10.862 -1.458 1.00 0.00 69 GLU A CA 8
ATOM 10342 C C . GLU A 1 69 ? 7.068 -10.212 -1.808 1.00 0.00 69 GLU A C 8
ATOM 10343 O O . GLU A 1 69 ? 6.846 -9.814 -2.950 1.00 0.00 69 GLU A O 8
ATOM 10355 N N . SER A 1 70 ? 6.209 -10.126 -0.803 1.00 0.00 70 SER A N 8
ATOM 10356 C CA . SER A 1 70 ? 4.896 -9.531 -0.989 1.00 0.00 70 SER A CA 8
ATOM 10357 C C . SER A 1 70 ? 4.985 -8.010 -0.842 1.00 0.00 70 SER A C 8
ATOM 10358 O O . SER A 1 70 ? 4.268 -7.275 -1.518 1.00 0.00 70 SER A O 8
ATOM 10366 N N . VAL A 1 71 ? 5.871 -7.585 0.046 1.00 0.00 71 VAL A N 8
ATOM 10367 C CA . VAL A 1 71 ? 6.063 -6.165 0.291 1.00 0.00 71 VAL A CA 8
ATOM 10368 C C . VAL A 1 71 ? 6.548 -5.492 -0.995 1.00 0.00 71 VAL A C 8
ATOM 10369 O O . VAL A 1 71 ? 6.090 -4.404 -1.340 1.00 0.00 71 VAL A O 8
ATOM 10382 N N . GLN A 1 72 ? 7.468 -6.167 -1.668 1.00 0.00 72 GLN A N 8
ATOM 10383 C CA . GLN A 1 72 ? 8.020 -5.647 -2.907 1.00 0.00 72 GLN A CA 8
ATOM 10384 C C . GLN A 1 72 ? 6.960 -5.669 -4.011 1.00 0.00 72 GLN A C 8
ATOM 10385 O O . GLN A 1 72 ? 6.659 -4.636 -4.607 1.00 0.00 72 GLN A O 8
ATOM 10399 N N . SER A 1 73 ? 6.423 -6.856 -4.248 1.00 0.00 73 SER A N 8
ATOM 10400 C CA . SER A 1 73 ? 5.404 -7.026 -5.269 1.00 0.00 73 SER A CA 8
ATOM 10401 C C . SER A 1 73 ? 4.337 -5.938 -5.129 1.00 0.00 73 SER A C 8
ATOM 10402 O O . SER A 1 73 ? 4.042 -5.226 -6.088 1.00 0.00 73 SER A O 8
ATOM 10410 N N . ALA A 1 74 ? 3.788 -5.843 -3.927 1.00 0.00 74 ALA A N 8
ATOM 10411 C CA . ALA A 1 74 ? 2.761 -4.854 -3.649 1.00 0.00 74 ALA A CA 8
ATOM 10412 C C . ALA A 1 74 ? 3.286 -3.464 -4.011 1.00 0.00 74 ALA A C 8
ATOM 10413 O O . ALA A 1 74 ? 2.633 -2.720 -4.740 1.00 0.00 74 ALA A O 8
ATOM 10420 N N . LYS A 1 75 ? 4.462 -3.155 -3.484 1.00 0.00 75 LYS A N 8
ATOM 10421 C CA . LYS A 1 75 ? 5.083 -1.867 -3.742 1.00 0.00 75 LYS A CA 8
ATOM 10422 C C . LYS A 1 75 ? 4.995 -1.554 -5.237 1.00 0.00 75 LYS A C 8
ATOM 10423 O O . LYS A 1 75 ? 4.510 -0.492 -5.624 1.00 0.00 75 LYS A O 8
ATOM 10442 N N . ARG A 1 76 ? 5.471 -2.498 -6.036 1.00 0.00 76 ARG A N 8
ATOM 10443 C CA . ARG A 1 76 ? 5.452 -2.336 -7.480 1.00 0.00 76 ARG A CA 8
ATOM 10444 C C . ARG A 1 76 ? 4.057 -1.916 -7.948 1.00 0.00 76 ARG A C 8
ATOM 10445 O O . ARG A 1 76 ? 3.915 -0.958 -8.706 1.00 0.00 76 ARG A O 8
ATOM 10466 N N . LEU A 1 77 ? 3.062 -2.654 -7.477 1.00 0.00 77 LEU A N 8
ATOM 10467 C CA . LEU A 1 77 ? 1.684 -2.371 -7.839 1.00 0.00 77 LEU A CA 8
ATOM 10468 C C . LEU A 1 77 ? 1.340 -0.936 -7.434 1.00 0.00 77 LEU A C 8
ATOM 10469 O O . LEU A 1 77 ? 0.656 -0.226 -8.170 1.00 0.00 77 LEU A O 8
ATOM 10485 N N . LEU A 1 78 ? 1.829 -0.552 -6.264 1.00 0.00 78 LEU A N 8
ATOM 10486 C CA . LEU A 1 78 ? 1.581 0.785 -5.752 1.00 0.00 78 LEU A CA 8
ATOM 10487 C C . LEU A 1 78 ? 2.253 1.810 -6.669 1.00 0.00 78 LEU A C 8
ATOM 10488 O O . LEU A 1 78 ? 1.574 2.571 -7.356 1.00 0.00 78 LEU A O 8
ATOM 10504 N N . ASP A 1 79 ? 3.577 1.796 -6.648 1.00 0.00 79 ASP A N 8
ATOM 10505 C CA . ASP A 1 79 ? 4.348 2.715 -7.469 1.00 0.00 79 ASP A CA 8
ATOM 10506 C C . ASP A 1 79 ? 3.710 2.810 -8.857 1.00 0.00 79 ASP A C 8
ATOM 10507 O O . ASP A 1 79 ? 3.471 3.907 -9.360 1.00 0.00 79 ASP A O 8
ATOM 10516 N N . GLN A 1 80 ? 3.452 1.647 -9.436 1.00 0.00 80 GLN A N 8
ATOM 10517 C CA . GLN A 1 80 ? 2.846 1.585 -10.755 1.00 0.00 80 GLN A CA 8
ATOM 10518 C C . GLN A 1 80 ? 1.772 2.665 -10.896 1.00 0.00 80 GLN A C 8
ATOM 10519 O O . GLN A 1 80 ? 1.869 3.533 -11.762 1.00 0.00 80 GLN A O 8
ATOM 10533 N N . ILE A 1 81 ? 0.771 2.575 -10.033 1.00 0.00 81 ILE A N 8
ATOM 10534 C CA . ILE A 1 81 ? -0.321 3.533 -10.051 1.00 0.00 81 ILE A CA 8
ATOM 10535 C C . ILE A 1 81 ? 0.245 4.942 -10.244 1.00 0.00 81 ILE A C 8
ATOM 10536 O O . ILE A 1 81 ? -0.064 5.609 -11.230 1.00 0.00 81 ILE A O 8
ATOM 10552 N N . VAL A 1 82 ? 1.064 5.352 -9.286 1.00 0.00 82 VAL A N 8
ATOM 10553 C CA . VAL A 1 82 ? 1.676 6.669 -9.339 1.00 0.00 82 VAL A CA 8
ATOM 10554 C C . VAL A 1 82 ? 2.298 6.883 -10.720 1.00 0.00 82 VAL A C 8
ATOM 10555 O O . VAL A 1 82 ? 2.071 7.912 -11.354 1.00 0.00 82 VAL A O 8
ATOM 10568 N N . GLU A 1 83 ? 3.069 5.894 -11.147 1.00 0.00 83 GLU A N 8
ATOM 10569 C CA . GLU A 1 83 ? 3.725 5.961 -12.441 1.00 0.00 83 GLU A CA 8
ATOM 10570 C C . GLU A 1 83 ? 2.690 6.145 -13.552 1.00 0.00 83 GLU A C 8
ATOM 10571 O O . GLU A 1 83 ? 2.729 7.132 -14.285 1.00 0.00 83 GLU A O 8
ATOM 10583 N N . LYS A 1 84 ? 1.787 5.179 -13.642 1.00 0.00 84 LYS A N 8
ATOM 10584 C CA . LYS A 1 84 ? 0.743 5.223 -14.651 1.00 0.00 84 LYS A CA 8
ATOM 10585 C C . LYS A 1 84 ? 0.101 6.611 -14.655 1.00 0.00 84 LYS A C 8
ATOM 10586 O O . LYS A 1 84 ? -0.060 7.222 -15.711 1.00 0.00 84 LYS A O 8
ATOM 10605 N N . GLY A 1 85 ? -0.249 7.070 -13.462 1.00 0.00 85 GLY A N 8
ATOM 10606 C CA . GLY A 1 85 ? -0.870 8.375 -13.315 1.00 0.00 85 GLY A CA 8
ATOM 10607 C C . GLY A 1 85 ? 0.084 9.489 -13.751 1.00 0.00 85 GLY A C 8
ATOM 10608 O O . GLY A 1 85 ? -0.299 10.380 -14.507 1.00 0.00 85 GLY A O 8
ATOM 10612 N N . ARG A 1 86 ? 1.309 9.402 -13.254 1.00 0.00 86 ARG A N 8
ATOM 10613 C CA . ARG A 1 86 ? 2.322 10.391 -13.582 1.00 0.00 86 ARG A CA 8
ATOM 10614 C C . ARG A 1 86 ? 2.307 10.688 -15.083 1.00 0.00 86 ARG A C 8
ATOM 10615 O O . ARG A 1 86 ? 2.395 11.845 -15.491 1.00 0.00 86 ARG A O 8
ATOM 10636 N N . SER A 1 87 ? 2.196 9.623 -15.863 1.00 0.00 87 SER A N 8
ATOM 10637 C CA . SER A 1 87 ? 2.168 9.755 -17.310 1.00 0.00 87 SER A CA 8
ATOM 10638 C C . SER A 1 87 ? 3.319 10.650 -17.775 1.00 0.00 87 SER A C 8
ATOM 10639 O O . SER A 1 87 ? 3.183 11.872 -17.813 1.00 0.00 87 SER A O 8
ATOM 10647 N N . GLY A 1 88 ? 4.425 10.007 -18.119 1.00 0.00 88 GLY A N 8
ATOM 10648 C CA . GLY A 1 88 ? 5.598 10.729 -18.581 1.00 0.00 88 GLY A CA 8
ATOM 10649 C C . GLY A 1 88 ? 6.881 9.972 -18.231 1.00 0.00 88 GLY A C 8
ATOM 10650 O O . GLY A 1 88 ? 6.829 8.822 -17.797 1.00 0.00 88 GLY A O 8
ATOM 10654 N N . PRO A 1 89 ? 8.032 10.666 -18.439 1.00 0.00 89 PRO A N 8
ATOM 10655 C CA . PRO A 1 89 ? 9.326 10.071 -18.150 1.00 0.00 89 PRO A CA 8
ATOM 10656 C C . PRO A 1 89 ? 9.585 10.025 -16.643 1.00 0.00 89 PRO A C 8
ATOM 10657 O O . PRO A 1 89 ? 9.068 10.853 -15.895 1.00 0.00 89 PRO A O 8
ATOM 10668 N N . SER A 1 90 ? 10.385 9.048 -16.242 1.00 0.00 90 SER A N 8
ATOM 10669 C CA . SER A 1 90 ? 10.719 8.883 -14.837 1.00 0.00 90 SER A CA 8
ATOM 10670 C C . SER A 1 90 ? 11.716 9.960 -14.406 1.00 0.00 90 SER A C 8
ATOM 10671 O O . SER A 1 90 ? 12.693 10.222 -15.106 1.00 0.00 90 SER A O 8
ATOM 10679 N N . SER A 1 91 ? 11.435 10.555 -13.256 1.00 0.00 91 SER A N 8
ATOM 10680 C CA . SER A 1 91 ? 12.295 11.598 -12.724 1.00 0.00 91 SER A CA 8
ATOM 10681 C C . SER A 1 91 ? 12.351 11.501 -11.198 1.00 0.00 91 SER A C 8
ATOM 10682 O O . SER A 1 91 ? 11.319 11.368 -10.542 1.00 0.00 91 SER A O 8
ATOM 10690 N N . GLY A 1 92 ? 13.567 11.573 -10.676 1.00 0.00 92 GLY A N 8
ATOM 10691 C CA . GLY A 1 92 ? 13.771 11.495 -9.240 1.00 0.00 92 GLY A CA 8
ATOM 10692 C C . GLY A 1 92 ? 13.513 10.077 -8.725 1.00 0.00 92 GLY A C 8
ATOM 10693 O O . GLY A 1 92 ? 13.950 9.102 -9.334 1.00 0.00 92 GLY A O 8
ATOM 10697 N N . GLY A 1 1 ? 27.885 -34.372 14.290 1.00 0.00 1 GLY A N 9
ATOM 10698 C CA . GLY A 1 1 ? 26.800 -34.668 13.370 1.00 0.00 1 GLY A CA 9
ATOM 10699 C C . GLY A 1 1 ? 27.096 -34.110 11.976 1.00 0.00 1 GLY A C 9
ATOM 10700 O O . GLY A 1 1 ? 27.929 -34.651 11.251 1.00 0.00 1 GLY A O 9
ATOM 10704 N N . SER A 1 2 ? 26.396 -33.035 11.644 1.00 0.00 2 SER A N 9
ATOM 10705 C CA . SER A 1 2 ? 26.573 -32.398 10.350 1.00 0.00 2 SER A CA 9
ATOM 10706 C C . SER A 1 2 ? 26.286 -33.400 9.230 1.00 0.00 2 SER A C 9
ATOM 10707 O O . SER A 1 2 ? 27.129 -34.238 8.911 1.00 0.00 2 SER A O 9
ATOM 10715 N N . SER A 1 3 ? 25.094 -33.281 8.663 1.00 0.00 3 SER A N 9
ATOM 10716 C CA . SER A 1 3 ? 24.686 -34.166 7.585 1.00 0.00 3 SER A CA 9
ATOM 10717 C C . SER A 1 3 ? 24.196 -33.345 6.391 1.00 0.00 3 SER A C 9
ATOM 10718 O O . SER A 1 3 ? 24.735 -33.459 5.291 1.00 0.00 3 SER A O 9
ATOM 10726 N N . GLY A 1 4 ? 23.179 -32.535 6.648 1.00 0.00 4 GLY A N 9
ATOM 10727 C CA . GLY A 1 4 ? 22.610 -31.695 5.608 1.00 0.00 4 GLY A CA 9
ATOM 10728 C C . GLY A 1 4 ? 22.841 -30.213 5.912 1.00 0.00 4 GLY A C 9
ATOM 10729 O O . GLY A 1 4 ? 23.279 -29.862 7.007 1.00 0.00 4 GLY A O 9
ATOM 10733 N N . SER A 1 5 ? 22.537 -29.385 4.924 1.00 0.00 5 SER A N 9
ATOM 10734 C CA . SER A 1 5 ? 22.706 -27.949 5.072 1.00 0.00 5 SER A CA 9
ATOM 10735 C C . SER A 1 5 ? 21.603 -27.382 5.968 1.00 0.00 5 SER A C 9
ATOM 10736 O O . SER A 1 5 ? 20.483 -27.892 5.979 1.00 0.00 5 SER A O 9
ATOM 10744 N N . SER A 1 6 ? 21.957 -26.334 6.697 1.00 0.00 6 SER A N 9
ATOM 10745 C CA . SER A 1 6 ? 21.011 -25.693 7.594 1.00 0.00 6 SER A CA 9
ATOM 10746 C C . SER A 1 6 ? 20.556 -24.356 7.005 1.00 0.00 6 SER A C 9
ATOM 10747 O O . SER A 1 6 ? 21.382 -23.526 6.629 1.00 0.00 6 SER A O 9
ATOM 10755 N N . GLY A 1 7 ? 19.243 -24.189 6.943 1.00 0.00 7 GLY A N 9
ATOM 10756 C CA . GLY A 1 7 ? 18.668 -22.967 6.406 1.00 0.00 7 GLY A CA 9
ATOM 10757 C C . GLY A 1 7 ? 17.484 -22.500 7.254 1.00 0.00 7 GLY A C 9
ATOM 10758 O O . GLY A 1 7 ? 17.663 -21.770 8.228 1.00 0.00 7 GLY A O 9
ATOM 10762 N N . HIS A 1 8 ? 16.300 -22.940 6.854 1.00 0.00 8 HIS A N 9
ATOM 10763 C CA . HIS A 1 8 ? 15.086 -22.575 7.565 1.00 0.00 8 HIS A CA 9
ATOM 10764 C C . HIS A 1 8 ? 13.896 -23.330 6.969 1.00 0.00 8 HIS A C 9
ATOM 10765 O O . HIS A 1 8 ? 13.853 -23.577 5.765 1.00 0.00 8 HIS A O 9
ATOM 10779 N N . GLN A 1 9 ? 12.960 -23.676 7.840 1.00 0.00 9 GLN A N 9
ATOM 10780 C CA . GLN A 1 9 ? 11.773 -24.398 7.415 1.00 0.00 9 GLN A CA 9
ATOM 10781 C C . GLN A 1 9 ? 10.640 -24.198 8.425 1.00 0.00 9 GLN A C 9
ATOM 10782 O O . GLN A 1 9 ? 10.873 -24.202 9.633 1.00 0.00 9 GLN A O 9
ATOM 10796 N N . GLN A 1 10 ? 9.439 -24.027 7.893 1.00 0.00 10 GLN A N 9
ATOM 10797 C CA . GLN A 1 10 ? 8.270 -23.826 8.732 1.00 0.00 10 GLN A CA 9
ATOM 10798 C C . GLN A 1 10 ? 8.445 -22.574 9.594 1.00 0.00 10 GLN A C 9
ATOM 10799 O O . GLN A 1 10 ? 9.539 -22.018 9.673 1.00 0.00 10 GLN A O 9
ATOM 10813 N N . GLN A 1 11 ? 7.349 -22.166 10.217 1.00 0.00 11 GLN A N 9
ATOM 10814 C CA . GLN A 1 11 ? 7.367 -20.990 11.070 1.00 0.00 11 GLN A CA 9
ATOM 10815 C C . GLN A 1 11 ? 7.799 -19.760 10.269 1.00 0.00 11 GLN A C 9
ATOM 10816 O O . GLN A 1 11 ? 8.977 -19.404 10.258 1.00 0.00 11 GLN A O 9
ATOM 10830 N N . ARG A 1 12 ? 6.823 -19.145 9.617 1.00 0.00 12 ARG A N 9
ATOM 10831 C CA . ARG A 1 12 ? 7.088 -17.963 8.815 1.00 0.00 12 ARG A CA 9
ATOM 10832 C C . ARG A 1 12 ? 6.885 -16.697 9.652 1.00 0.00 12 ARG A C 9
ATOM 10833 O O . ARG A 1 12 ? 5.911 -16.590 10.395 1.00 0.00 12 ARG A O 9
ATOM 10854 N N . SER A 1 13 ? 7.821 -15.771 9.502 1.00 0.00 13 SER A N 9
ATOM 10855 C CA . SER A 1 13 ? 7.757 -14.518 10.235 1.00 0.00 13 SER A CA 9
ATOM 10856 C C . SER A 1 13 ? 7.271 -13.398 9.313 1.00 0.00 13 SER A C 9
ATOM 10857 O O . SER A 1 13 ? 7.320 -13.529 8.091 1.00 0.00 13 SER A O 9
ATOM 10865 N N . VAL A 1 14 ? 6.813 -12.321 9.935 1.00 0.00 14 VAL A N 9
ATOM 10866 C CA . VAL A 1 14 ? 6.318 -11.178 9.186 1.00 0.00 14 VAL A CA 9
ATOM 10867 C C . VAL A 1 14 ? 7.190 -9.958 9.490 1.00 0.00 14 VAL A C 9
ATOM 10868 O O . VAL A 1 14 ? 7.752 -9.849 10.579 1.00 0.00 14 VAL A O 9
ATOM 10881 N N . MET A 1 15 ? 7.275 -9.072 8.509 1.00 0.00 15 MET A N 9
ATOM 10882 C CA . MET A 1 15 ? 8.068 -7.864 8.659 1.00 0.00 15 MET A CA 9
ATOM 10883 C C . MET A 1 15 ? 7.250 -6.622 8.296 1.00 0.00 15 MET A C 9
ATOM 10884 O O . MET A 1 15 ? 6.191 -6.730 7.681 1.00 0.00 15 MET A O 9
ATOM 10898 N N . THR A 1 16 ? 7.774 -5.472 8.693 1.00 0.00 16 THR A N 9
ATOM 10899 C CA . THR A 1 16 ? 7.106 -4.211 8.417 1.00 0.00 16 THR A CA 9
ATOM 10900 C C . THR A 1 16 ? 7.972 -3.336 7.509 1.00 0.00 16 THR A C 9
ATOM 10901 O O . THR A 1 16 ? 9.195 -3.327 7.632 1.00 0.00 16 THR A O 9
ATOM 10912 N N . GLU A 1 17 ? 7.302 -2.622 6.616 1.00 0.00 17 GLU A N 9
ATOM 10913 C CA . GLU A 1 17 ? 7.995 -1.745 5.687 1.00 0.00 17 GLU A CA 9
ATOM 10914 C C . GLU A 1 17 ? 7.270 -0.402 5.583 1.00 0.00 17 GLU A C 9
ATOM 10915 O O . GLU A 1 17 ? 6.044 -0.347 5.660 1.00 0.00 17 GLU A O 9
ATOM 10927 N N . GLU A 1 18 ? 8.059 0.648 5.411 1.00 0.00 18 GLU A N 9
ATOM 10928 C CA . GLU A 1 18 ? 7.508 1.988 5.296 1.00 0.00 18 GLU A CA 9
ATOM 10929 C C . GLU A 1 18 ? 7.656 2.501 3.862 1.00 0.00 18 GLU A C 9
ATOM 10930 O O . GLU A 1 18 ? 8.761 2.818 3.423 1.00 0.00 18 GLU A O 9
ATOM 10942 N N . TYR A 1 19 ? 6.527 2.569 3.173 1.00 0.00 19 TYR A N 9
ATOM 10943 C CA . TYR A 1 19 ? 6.517 3.039 1.798 1.00 0.00 19 TYR A CA 9
ATOM 10944 C C . TYR A 1 19 ? 5.813 4.393 1.686 1.00 0.00 19 TYR A C 9
ATOM 10945 O O . TYR A 1 19 ? 4.645 4.521 2.050 1.00 0.00 19 TYR A O 9
ATOM 10963 N N . LYS A 1 20 ? 6.554 5.369 1.182 1.00 0.00 20 LYS A N 9
ATOM 10964 C CA . LYS A 1 20 ? 6.016 6.709 1.018 1.00 0.00 20 LYS A CA 9
ATOM 10965 C C . LYS A 1 20 ? 5.455 6.859 -0.397 1.00 0.00 20 LYS A C 9
ATOM 10966 O O . LYS A 1 20 ? 6.115 6.500 -1.371 1.00 0.00 20 LYS A O 9
ATOM 10985 N N . VAL A 1 21 ? 4.243 7.389 -0.466 1.00 0.00 21 VAL A N 9
ATOM 10986 C CA . VAL A 1 21 ? 3.586 7.591 -1.746 1.00 0.00 21 VAL A CA 9
ATOM 10987 C C . VAL A 1 21 ? 3.105 9.040 -1.845 1.00 0.00 21 VAL A C 9
ATOM 10988 O O . VAL A 1 21 ? 2.968 9.723 -0.831 1.00 0.00 21 VAL A O 9
ATOM 11001 N N . PRO A 1 22 ? 2.857 9.479 -3.108 1.00 0.00 22 PRO A N 9
ATOM 11002 C CA . PRO A 1 22 ? 2.394 10.834 -3.352 1.00 0.00 22 PRO A CA 9
ATOM 11003 C C . PRO A 1 22 ? 0.920 10.988 -2.971 1.00 0.00 22 PRO A C 9
ATOM 11004 O O . PRO A 1 22 ? 0.058 10.308 -3.526 1.00 0.00 22 PRO A O 9
ATOM 11015 N N . ASP A 1 23 ? 0.676 11.885 -2.028 1.00 0.00 23 ASP A N 9
ATOM 11016 C CA . ASP A 1 23 ? -0.678 12.137 -1.567 1.00 0.00 23 ASP A CA 9
ATOM 11017 C C . ASP A 1 23 ? -1.572 12.448 -2.769 1.00 0.00 23 ASP A C 9
ATOM 11018 O O . ASP A 1 23 ? -2.786 12.258 -2.710 1.00 0.00 23 ASP A O 9
ATOM 11027 N N . GLY A 1 24 ? -0.937 12.922 -3.831 1.00 0.00 24 GLY A N 9
ATOM 11028 C CA . GLY A 1 24 ? -1.660 13.261 -5.045 1.00 0.00 24 GLY A CA 9
ATOM 11029 C C . GLY A 1 24 ? -2.067 12.001 -5.811 1.00 0.00 24 GLY A C 9
ATOM 11030 O O . GLY A 1 24 ? -2.740 12.085 -6.838 1.00 0.00 24 GLY A O 9
ATOM 11034 N N . MET A 1 25 ? -1.642 10.863 -5.283 1.00 0.00 25 MET A N 9
ATOM 11035 C CA . MET A 1 25 ? -1.954 9.587 -5.904 1.00 0.00 25 MET A CA 9
ATOM 11036 C C . MET A 1 25 ? -2.648 8.650 -4.914 1.00 0.00 25 MET A C 9
ATOM 11037 O O . MET A 1 25 ? -3.585 7.941 -5.277 1.00 0.00 25 MET A O 9
ATOM 11051 N N . VAL A 1 26 ? -2.160 8.677 -3.682 1.00 0.00 26 VAL A N 9
ATOM 11052 C CA . VAL A 1 26 ? -2.722 7.838 -2.637 1.00 0.00 26 VAL A CA 9
ATOM 11053 C C . VAL A 1 26 ? -4.249 7.891 -2.711 1.00 0.00 26 VAL A C 9
ATOM 11054 O O . VAL A 1 26 ? -4.910 6.854 -2.733 1.00 0.00 26 VAL A O 9
ATOM 11067 N N . GLY A 1 27 ? -4.766 9.111 -2.748 1.00 0.00 27 GLY A N 9
ATOM 11068 C CA . GLY A 1 27 ? -6.203 9.313 -2.820 1.00 0.00 27 GLY A CA 9
ATOM 11069 C C . GLY A 1 27 ? -6.824 8.445 -3.917 1.00 0.00 27 GLY A C 9
ATOM 11070 O O . GLY A 1 27 ? -7.978 8.032 -3.807 1.00 0.00 27 GLY A O 9
ATOM 11074 N N . PHE A 1 28 ? -6.033 8.195 -4.949 1.00 0.00 28 PHE A N 9
ATOM 11075 C CA . PHE A 1 28 ? -6.491 7.385 -6.065 1.00 0.00 28 PHE A CA 9
ATOM 11076 C C . PHE A 1 28 ? -6.087 5.920 -5.880 1.00 0.00 28 PHE A C 9
ATOM 11077 O O . PHE A 1 28 ? -6.680 5.028 -6.485 1.00 0.00 28 PHE A O 9
ATOM 11094 N N . ILE A 1 29 ? -5.081 5.718 -5.042 1.00 0.00 29 ILE A N 9
ATOM 11095 C CA . ILE A 1 29 ? -4.591 4.377 -4.770 1.00 0.00 29 ILE A CA 9
ATOM 11096 C C . ILE A 1 29 ? -5.680 3.577 -4.053 1.00 0.00 29 ILE A C 9
ATOM 11097 O O . ILE A 1 29 ? -5.881 2.398 -4.341 1.00 0.00 29 ILE A O 9
ATOM 11113 N N . ILE A 1 30 ? -6.354 4.250 -3.132 1.00 0.00 30 ILE A N 9
ATOM 11114 C CA . ILE A 1 30 ? -7.417 3.616 -2.371 1.00 0.00 30 ILE A CA 9
ATOM 11115 C C . ILE A 1 30 ? -8.475 3.073 -3.334 1.00 0.00 30 ILE A C 9
ATOM 11116 O O . ILE A 1 30 ? -8.710 1.867 -3.389 1.00 0.00 30 ILE A O 9
ATOM 11132 N N . GLY A 1 31 ? -9.085 3.991 -4.070 1.00 0.00 31 GLY A N 9
ATOM 11133 C CA . GLY A 1 31 ? -10.112 3.619 -5.029 1.00 0.00 31 GLY A CA 9
ATOM 11134 C C . GLY A 1 31 ? -11.507 3.742 -4.412 1.00 0.00 31 GLY A C 9
ATOM 11135 O O . GLY A 1 31 ? -12.238 2.757 -4.322 1.00 0.00 31 GLY A O 9
ATOM 11139 N N . ARG A 1 32 ? -11.834 4.959 -4.005 1.00 0.00 32 ARG A N 9
ATOM 11140 C CA . ARG A 1 32 ? -13.129 5.224 -3.400 1.00 0.00 32 ARG A CA 9
ATOM 11141 C C . ARG A 1 32 ? -13.525 4.074 -2.471 1.00 0.00 32 ARG A C 9
ATOM 11142 O O . ARG A 1 32 ? -14.235 3.157 -2.880 1.00 0.00 32 ARG A O 9
ATOM 11163 N N . GLY A 1 33 ? -13.047 4.161 -1.238 1.00 0.00 33 GLY A N 9
ATOM 11164 C CA . GLY A 1 33 ? -13.343 3.140 -0.247 1.00 0.00 33 GLY A CA 9
ATOM 11165 C C . GLY A 1 33 ? -12.104 2.294 0.054 1.00 0.00 33 GLY A C 9
ATOM 11166 O O . GLY A 1 33 ? -11.791 2.037 1.215 1.00 0.00 33 GLY A O 9
ATOM 11170 N N . GLY A 1 34 ? -11.433 1.884 -1.012 1.00 0.00 34 GLY A N 9
ATOM 11171 C CA . GLY A 1 34 ? -10.236 1.072 -0.877 1.00 0.00 34 GLY A CA 9
ATOM 11172 C C . GLY A 1 34 ? -10.329 -0.190 -1.737 1.00 0.00 34 GLY A C 9
ATOM 11173 O O . GLY A 1 34 ? -9.962 -1.277 -1.293 1.00 0.00 34 GLY A O 9
ATOM 11177 N N . GLU A 1 35 ? -10.821 -0.003 -2.953 1.00 0.00 35 GLU A N 9
ATOM 11178 C CA . GLU A 1 35 ? -10.967 -1.113 -3.880 1.00 0.00 35 GLU A CA 9
ATOM 11179 C C . GLU A 1 35 ? -9.751 -1.195 -4.805 1.00 0.00 35 GLU A C 9
ATOM 11180 O O . GLU A 1 35 ? -9.385 -2.277 -5.261 1.00 0.00 35 GLU A O 9
ATOM 11192 N N . GLN A 1 36 ? -9.158 -0.037 -5.055 1.00 0.00 36 GLN A N 9
ATOM 11193 C CA . GLN A 1 36 ? -7.992 0.036 -5.918 1.00 0.00 36 GLN A CA 9
ATOM 11194 C C . GLN A 1 36 ? -6.767 -0.542 -5.205 1.00 0.00 36 GLN A C 9
ATOM 11195 O O . GLN A 1 36 ? -5.898 -1.136 -5.840 1.00 0.00 36 GLN A O 9
ATOM 11209 N N . ILE A 1 37 ? -6.739 -0.347 -3.894 1.00 0.00 37 ILE A N 9
ATOM 11210 C CA . ILE A 1 37 ? -5.636 -0.842 -3.088 1.00 0.00 37 ILE A CA 9
ATOM 11211 C C . ILE A 1 37 ? -5.869 -2.318 -2.763 1.00 0.00 37 ILE A C 9
ATOM 11212 O O . ILE A 1 37 ? -4.919 -3.093 -2.659 1.00 0.00 37 ILE A O 9
ATOM 11228 N N . SER A 1 38 ? -7.139 -2.664 -2.610 1.00 0.00 38 SER A N 9
ATOM 11229 C CA . SER A 1 38 ? -7.510 -4.034 -2.299 1.00 0.00 38 SER A CA 9
ATOM 11230 C C . SER A 1 38 ? -6.859 -4.992 -3.298 1.00 0.00 38 SER A C 9
ATOM 11231 O O . SER A 1 38 ? -6.123 -5.897 -2.907 1.00 0.00 38 SER A O 9
ATOM 11239 N N . ARG A 1 39 ? -7.153 -4.761 -4.569 1.00 0.00 39 ARG A N 9
ATOM 11240 C CA . ARG A 1 39 ? -6.606 -5.592 -5.627 1.00 0.00 39 ARG A CA 9
ATOM 11241 C C . ARG A 1 39 ? -5.089 -5.716 -5.474 1.00 0.00 39 ARG A C 9
ATOM 11242 O O . ARG A 1 39 ? -4.510 -6.751 -5.802 1.00 0.00 39 ARG A O 9
ATOM 11263 N N . ILE A 1 40 ? -4.487 -4.646 -4.975 1.00 0.00 40 ILE A N 9
ATOM 11264 C CA . ILE A 1 40 ? -3.048 -4.622 -4.775 1.00 0.00 40 ILE A CA 9
ATOM 11265 C C . ILE A 1 40 ? -2.694 -5.472 -3.553 1.00 0.00 40 ILE A C 9
ATOM 11266 O O . ILE A 1 40 ? -1.685 -6.175 -3.554 1.00 0.00 40 ILE A O 9
ATOM 11282 N N . GLN A 1 41 ? -3.543 -5.379 -2.541 1.00 0.00 41 GLN A N 9
ATOM 11283 C CA . GLN A 1 41 ? -3.332 -6.131 -1.315 1.00 0.00 41 GLN A CA 9
ATOM 11284 C C . GLN A 1 41 ? -3.545 -7.626 -1.566 1.00 0.00 41 GLN A C 9
ATOM 11285 O O . GLN A 1 41 ? -2.872 -8.462 -0.965 1.00 0.00 41 GLN A O 9
ATOM 11299 N N . GLN A 1 42 ? -4.483 -7.916 -2.456 1.00 0.00 42 GLN A N 9
ATOM 11300 C CA . GLN A 1 42 ? -4.792 -9.295 -2.794 1.00 0.00 42 GLN A CA 9
ATOM 11301 C C . GLN A 1 42 ? -3.797 -9.824 -3.828 1.00 0.00 42 GLN A C 9
ATOM 11302 O O . GLN A 1 42 ? -3.410 -10.991 -3.782 1.00 0.00 42 GLN A O 9
ATOM 11316 N N . GLU A 1 43 ? -3.411 -8.941 -4.737 1.00 0.00 43 GLU A N 9
ATOM 11317 C CA . GLU A 1 43 ? -2.468 -9.305 -5.781 1.00 0.00 43 GLU A CA 9
ATOM 11318 C C . GLU A 1 43 ? -1.160 -9.805 -5.164 1.00 0.00 43 GLU A C 9
ATOM 11319 O O . GLU A 1 43 ? -0.714 -10.913 -5.459 1.00 0.00 43 GLU A O 9
ATOM 11331 N N . SER A 1 44 ? -0.582 -8.964 -4.320 1.00 0.00 44 SER A N 9
ATOM 11332 C CA . SER A 1 44 ? 0.666 -9.306 -3.659 1.00 0.00 44 SER A CA 9
ATOM 11333 C C . SER A 1 44 ? 0.380 -10.074 -2.367 1.00 0.00 44 SER A C 9
ATOM 11334 O O . SER A 1 44 ? 1.264 -10.738 -1.827 1.00 0.00 44 SER A O 9
ATOM 11342 N N . GLY A 1 45 ? -0.858 -9.959 -1.909 1.00 0.00 45 GLY A N 9
ATOM 11343 C CA . GLY A 1 45 ? -1.271 -10.634 -0.690 1.00 0.00 45 GLY A CA 9
ATOM 11344 C C . GLY A 1 45 ? -0.586 -10.024 0.534 1.00 0.00 45 GLY A C 9
ATOM 11345 O O . GLY A 1 45 ? -0.393 -10.700 1.543 1.00 0.00 45 GLY A O 9
ATOM 11349 N N . CYS A 1 46 ? -0.238 -8.752 0.405 1.00 0.00 46 CYS A N 9
ATOM 11350 C CA . CYS A 1 46 ? 0.421 -8.042 1.489 1.00 0.00 46 CYS A CA 9
ATOM 11351 C C . CYS A 1 46 ? -0.566 -7.026 2.067 1.00 0.00 46 CYS A C 9
ATOM 11352 O O . CYS A 1 46 ? -1.521 -6.632 1.399 1.00 0.00 46 CYS A O 9
ATOM 11360 N N . LYS A 1 47 ? -0.301 -6.629 3.303 1.00 0.00 47 LYS A N 9
ATOM 11361 C CA . LYS A 1 47 ? -1.153 -5.666 3.979 1.00 0.00 47 LYS A CA 9
ATOM 11362 C C . LYS A 1 47 ? -0.631 -4.253 3.711 1.00 0.00 47 LYS A C 9
ATOM 11363 O O . LYS A 1 47 ? 0.579 -4.031 3.672 1.00 0.00 47 LYS A O 9
ATOM 11382 N N . ILE A 1 48 ? -1.568 -3.334 3.532 1.00 0.00 48 ILE A N 9
ATOM 11383 C CA . ILE A 1 48 ? -1.218 -1.949 3.269 1.00 0.00 48 ILE A CA 9
ATOM 11384 C C . ILE A 1 48 ? -2.053 -1.036 4.169 1.00 0.00 48 ILE A C 9
ATOM 11385 O O . ILE A 1 48 ? -3.247 -0.853 3.938 1.00 0.00 48 ILE A O 9
ATOM 11401 N N . GLN A 1 49 ? -1.391 -0.487 5.177 1.00 0.00 49 GLN A N 9
ATOM 11402 C CA . GLN A 1 49 ? -2.057 0.403 6.113 1.00 0.00 49 GLN A CA 9
ATOM 11403 C C . GLN A 1 49 ? -1.657 1.854 5.843 1.00 0.00 49 GLN A C 9
ATOM 11404 O O . GLN A 1 49 ? -0.563 2.280 6.213 1.00 0.00 49 GLN A O 9
ATOM 11418 N N . ILE A 1 50 ? -2.564 2.575 5.200 1.00 0.00 50 ILE A N 9
ATOM 11419 C CA . ILE A 1 50 ? -2.319 3.970 4.875 1.00 0.00 50 ILE A CA 9
ATOM 11420 C C . ILE A 1 50 ? -3.014 4.859 5.908 1.00 0.00 50 ILE A C 9
ATOM 11421 O O . ILE A 1 50 ? -4.150 4.593 6.297 1.00 0.00 50 ILE A O 9
ATOM 11437 N N . ALA A 1 51 ? -2.303 5.897 6.324 1.00 0.00 51 ALA A N 9
ATOM 11438 C CA . ALA A 1 51 ? -2.838 6.826 7.304 1.00 0.00 51 ALA A CA 9
ATOM 11439 C C . ALA A 1 51 ? -3.988 7.616 6.677 1.00 0.00 51 ALA A C 9
ATOM 11440 O O . ALA A 1 51 ? -4.104 7.686 5.454 1.00 0.00 51 ALA A O 9
ATOM 11447 N N . PRO A 1 52 ? -4.831 8.207 7.565 1.00 0.00 52 PRO A N 9
ATOM 11448 C CA . PRO A 1 52 ? -5.968 8.989 7.111 1.00 0.00 52 PRO A CA 9
ATOM 11449 C C . PRO A 1 52 ? -5.519 10.352 6.579 1.00 0.00 52 PRO A C 9
ATOM 11450 O O . PRO A 1 52 ? -6.129 10.895 5.659 1.00 0.00 52 PRO A O 9
ATOM 11461 N N . ASP A 1 53 ? -4.456 10.865 7.181 1.00 0.00 53 ASP A N 9
ATOM 11462 C CA . ASP A 1 53 ? -3.919 12.154 6.779 1.00 0.00 53 ASP A CA 9
ATOM 11463 C C . ASP A 1 53 ? -2.398 12.143 6.950 1.00 0.00 53 ASP A C 9
ATOM 11464 O O . ASP A 1 53 ? -1.865 11.375 7.750 1.00 0.00 53 ASP A O 9
ATOM 11473 N N . SER A 1 54 ? -1.743 13.003 6.185 1.00 0.00 54 SER A N 9
ATOM 11474 C CA . SER A 1 54 ? -0.294 13.102 6.242 1.00 0.00 54 SER A CA 9
ATOM 11475 C C . SER A 1 54 ? 0.118 14.206 7.219 1.00 0.00 54 SER A C 9
ATOM 11476 O O . SER A 1 54 ? 0.666 13.924 8.283 1.00 0.00 54 SER A O 9
ATOM 11484 N N . GLY A 1 55 ? -0.163 15.438 6.822 1.00 0.00 55 GLY A N 9
ATOM 11485 C CA . GLY A 1 55 ? 0.171 16.585 7.649 1.00 0.00 55 GLY A CA 9
ATOM 11486 C C . GLY A 1 55 ? 1.643 16.550 8.067 1.00 0.00 55 GLY A C 9
ATOM 11487 O O . GLY A 1 55 ? 1.993 15.926 9.067 1.00 0.00 55 GLY A O 9
ATOM 11491 N N . GLY A 1 56 ? 2.465 17.227 7.279 1.00 0.00 56 GLY A N 9
ATOM 11492 C CA . GLY A 1 56 ? 3.890 17.281 7.555 1.00 0.00 56 GLY A CA 9
ATOM 11493 C C . GLY A 1 56 ? 4.704 17.034 6.283 1.00 0.00 56 GLY A C 9
ATOM 11494 O O . GLY A 1 56 ? 5.481 17.890 5.862 1.00 0.00 56 GLY A O 9
ATOM 11498 N N . LEU A 1 57 ? 4.499 15.859 5.706 1.00 0.00 57 LEU A N 9
ATOM 11499 C CA . LEU A 1 57 ? 5.204 15.489 4.490 1.00 0.00 57 LEU A CA 9
ATOM 11500 C C . LEU A 1 57 ? 4.205 15.393 3.335 1.00 0.00 57 LEU A C 9
ATOM 11501 O O . LEU A 1 57 ? 3.018 15.152 3.554 1.00 0.00 57 LEU A O 9
ATOM 11517 N N . PRO A 1 58 ? 4.735 15.592 2.099 1.00 0.00 58 PRO A N 9
ATOM 11518 C CA . PRO A 1 58 ? 3.903 15.530 0.909 1.00 0.00 58 PRO A CA 9
ATOM 11519 C C . PRO A 1 58 ? 3.549 14.083 0.562 1.00 0.00 58 PRO A C 9
ATOM 11520 O O . PRO A 1 58 ? 2.517 13.823 -0.056 1.00 0.00 58 PRO A O 9
ATOM 11531 N N . GLU A 1 59 ? 4.424 13.178 0.975 1.00 0.00 59 GLU A N 9
ATOM 11532 C CA . GLU A 1 59 ? 4.216 11.763 0.716 1.00 0.00 59 GLU A CA 9
ATOM 11533 C C . GLU A 1 59 ? 3.537 11.098 1.914 1.00 0.00 59 GLU A C 9
ATOM 11534 O O . GLU A 1 59 ? 3.925 11.327 3.059 1.00 0.00 59 GLU A O 9
ATOM 11546 N N . ARG A 1 60 ? 2.534 10.287 1.610 1.00 0.00 60 ARG A N 9
ATOM 11547 C CA . ARG A 1 60 ? 1.796 9.587 2.648 1.00 0.00 60 ARG A CA 9
ATOM 11548 C C . ARG A 1 60 ? 2.464 8.246 2.961 1.00 0.00 60 ARG A C 9
ATOM 11549 O O . ARG A 1 60 ? 2.656 7.421 2.070 1.00 0.00 60 ARG A O 9
ATOM 11570 N N . SER A 1 61 ? 2.800 8.071 4.231 1.00 0.00 61 SER A N 9
ATOM 11571 C CA . SER A 1 61 ? 3.442 6.845 4.673 1.00 0.00 61 SER A CA 9
ATOM 11572 C C . SER A 1 61 ? 2.429 5.698 4.682 1.00 0.00 61 SER A C 9
ATOM 11573 O O . SER A 1 61 ? 1.287 5.877 5.103 1.00 0.00 61 SER A O 9
ATOM 11581 N N . CYS A 1 62 ? 2.884 4.545 4.213 1.00 0.00 62 CYS A N 9
ATOM 11582 C CA . CYS A 1 62 ? 2.032 3.369 4.162 1.00 0.00 62 CYS A CA 9
ATOM 11583 C C . CYS A 1 62 ? 2.779 2.206 4.818 1.00 0.00 62 CYS A C 9
ATOM 11584 O O . CYS A 1 62 ? 3.814 1.768 4.318 1.00 0.00 62 CYS A O 9
ATOM 11592 N N . MET A 1 63 ? 2.225 1.740 5.927 1.00 0.00 63 MET A N 9
ATOM 11593 C CA . MET A 1 63 ? 2.826 0.636 6.657 1.00 0.00 63 MET A CA 9
ATOM 11594 C C . MET A 1 63 ? 2.417 -0.709 6.052 1.00 0.00 63 MET A C 9
ATOM 11595 O O . MET A 1 63 ? 1.239 -1.062 6.054 1.00 0.00 63 MET A O 9
ATOM 11609 N N . LEU A 1 64 ? 3.413 -1.422 5.547 1.00 0.00 64 LEU A N 9
ATOM 11610 C CA . LEU A 1 64 ? 3.172 -2.720 4.940 1.00 0.00 64 LEU A CA 9
ATOM 11611 C C . LEU A 1 64 ? 3.474 -3.819 5.960 1.00 0.00 64 LEU A C 9
ATOM 11612 O O . LEU A 1 64 ? 4.341 -3.655 6.817 1.00 0.00 64 LEU A O 9
ATOM 11628 N N . THR A 1 65 ? 2.742 -4.917 5.834 1.00 0.00 65 THR A N 9
ATOM 11629 C CA . THR A 1 65 ? 2.921 -6.043 6.734 1.00 0.00 65 THR A CA 9
ATOM 11630 C C . THR A 1 65 ? 2.724 -7.362 5.983 1.00 0.00 65 THR A C 9
ATOM 11631 O O . THR A 1 65 ? 1.717 -7.549 5.303 1.00 0.00 65 THR A O 9
ATOM 11642 N N . GLY A 1 66 ? 3.703 -8.242 6.132 1.00 0.00 66 GLY A N 9
ATOM 11643 C CA . GLY A 1 66 ? 3.650 -9.538 5.477 1.00 0.00 66 GLY A CA 9
ATOM 11644 C C . GLY A 1 66 ? 5.036 -9.962 4.987 1.00 0.00 66 GLY A C 9
ATOM 11645 O O . GLY A 1 66 ? 6.043 -9.372 5.376 1.00 0.00 66 GLY A O 9
ATOM 11649 N N . THR A 1 67 ? 5.043 -10.980 4.140 1.00 0.00 67 THR A N 9
ATOM 11650 C CA . THR A 1 67 ? 6.289 -11.489 3.592 1.00 0.00 67 THR A CA 9
ATOM 11651 C C . THR A 1 67 ? 7.047 -10.376 2.867 1.00 0.00 67 THR A C 9
ATOM 11652 O O . THR A 1 67 ? 6.469 -9.344 2.529 1.00 0.00 67 THR A O 9
ATOM 11663 N N . PRO A 1 68 ? 8.365 -10.630 2.642 1.00 0.00 68 PRO A N 9
ATOM 11664 C CA . PRO A 1 68 ? 9.208 -9.661 1.963 1.00 0.00 68 PRO A CA 9
ATOM 11665 C C . PRO A 1 68 ? 8.920 -9.642 0.460 1.00 0.00 68 PRO A C 9
ATOM 11666 O O . PRO A 1 68 ? 8.972 -8.588 -0.172 1.00 0.00 68 PRO A O 9
ATOM 11677 N N . GLU A 1 69 ? 8.622 -10.820 -0.068 1.00 0.00 69 GLU A N 9
ATOM 11678 C CA . GLU A 1 69 ? 8.326 -10.952 -1.484 1.00 0.00 69 GLU A CA 9
ATOM 11679 C C . GLU A 1 69 ? 6.974 -10.311 -1.806 1.00 0.00 69 GLU A C 9
ATOM 11680 O O . GLU A 1 69 ? 6.725 -9.917 -2.944 1.00 0.00 69 GLU A O 9
ATOM 11692 N N . SER A 1 70 ? 6.137 -10.228 -0.782 1.00 0.00 70 SER A N 9
ATOM 11693 C CA . SER A 1 70 ? 4.817 -9.642 -0.941 1.00 0.00 70 SER A CA 9
ATOM 11694 C C . SER A 1 70 ? 4.896 -8.122 -0.786 1.00 0.00 70 SER A C 9
ATOM 11695 O O . SER A 1 70 ? 4.154 -7.388 -1.437 1.00 0.00 70 SER A O 9
ATOM 11703 N N . VAL A 1 71 ? 5.804 -7.694 0.079 1.00 0.00 71 VAL A N 9
ATOM 11704 C CA . VAL A 1 71 ? 5.990 -6.275 0.328 1.00 0.00 71 VAL A CA 9
ATOM 11705 C C . VAL A 1 71 ? 6.429 -5.588 -0.967 1.00 0.00 71 VAL A C 9
ATOM 11706 O O . VAL A 1 71 ? 5.870 -4.561 -1.349 1.00 0.00 71 VAL A O 9
ATOM 11719 N N . GLN A 1 72 ? 7.427 -6.182 -1.605 1.00 0.00 72 GLN A N 9
ATOM 11720 C CA . GLN A 1 72 ? 7.947 -5.640 -2.849 1.00 0.00 72 GLN A CA 9
ATOM 11721 C C . GLN A 1 72 ? 6.873 -5.682 -3.937 1.00 0.00 72 GLN A C 9
ATOM 11722 O O . GLN A 1 72 ? 6.589 -4.668 -4.574 1.00 0.00 72 GLN A O 9
ATOM 11736 N N . SER A 1 73 ? 6.304 -6.865 -4.118 1.00 0.00 73 SER A N 9
ATOM 11737 C CA . SER A 1 73 ? 5.267 -7.052 -5.118 1.00 0.00 73 SER A CA 9
ATOM 11738 C C . SER A 1 73 ? 4.248 -5.914 -5.035 1.00 0.00 73 SER A C 9
ATOM 11739 O O . SER A 1 73 ? 4.004 -5.222 -6.022 1.00 0.00 73 SER A O 9
ATOM 11747 N N . ALA A 1 74 ? 3.681 -5.755 -3.848 1.00 0.00 74 ALA A N 9
ATOM 11748 C CA . ALA A 1 74 ? 2.695 -4.712 -3.624 1.00 0.00 74 ALA A CA 9
ATOM 11749 C C . ALA A 1 74 ? 3.287 -3.361 -4.026 1.00 0.00 74 ALA A C 9
ATOM 11750 O O . ALA A 1 74 ? 2.672 -2.609 -4.782 1.00 0.00 74 ALA A O 9
ATOM 11757 N N . LYS A 1 75 ? 4.475 -3.092 -3.504 1.00 0.00 75 LYS A N 9
ATOM 11758 C CA . LYS A 1 75 ? 5.157 -1.843 -3.800 1.00 0.00 75 LYS A CA 9
ATOM 11759 C C . LYS A 1 75 ? 5.110 -1.586 -5.308 1.00 0.00 75 LYS A C 9
ATOM 11760 O O . LYS A 1 75 ? 4.677 -0.521 -5.746 1.00 0.00 75 LYS A O 9
ATOM 11779 N N . ARG A 1 76 ? 5.561 -2.580 -6.059 1.00 0.00 76 ARG A N 9
ATOM 11780 C CA . ARG A 1 76 ? 5.576 -2.474 -7.509 1.00 0.00 76 ARG A CA 9
ATOM 11781 C C . ARG A 1 76 ? 4.214 -2.001 -8.020 1.00 0.00 76 ARG A C 9
ATOM 11782 O O . ARG A 1 76 ? 4.138 -1.095 -8.849 1.00 0.00 76 ARG A O 9
ATOM 11803 N N . LEU A 1 77 ? 3.171 -2.636 -7.505 1.00 0.00 77 LEU A N 9
ATOM 11804 C CA . LEU A 1 77 ? 1.815 -2.291 -7.900 1.00 0.00 77 LEU A CA 9
ATOM 11805 C C . LEU A 1 77 ? 1.525 -0.843 -7.500 1.00 0.00 77 LEU A C 9
ATOM 11806 O O . LEU A 1 77 ? 1.009 -0.065 -8.301 1.00 0.00 77 LEU A O 9
ATOM 11822 N N . LEU A 1 78 ? 1.870 -0.524 -6.261 1.00 0.00 78 LEU A N 9
ATOM 11823 C CA . LEU A 1 78 ? 1.653 0.817 -5.745 1.00 0.00 78 LEU A CA 9
ATOM 11824 C C . LEU A 1 78 ? 2.364 1.827 -6.648 1.00 0.00 78 LEU A C 9
ATOM 11825 O O . LEU A 1 78 ? 1.715 2.616 -7.334 1.00 0.00 78 LEU A O 9
ATOM 11841 N N . ASP A 1 79 ? 3.687 1.770 -6.619 1.00 0.00 79 ASP A N 9
ATOM 11842 C CA . ASP A 1 79 ? 4.492 2.671 -7.427 1.00 0.00 79 ASP A CA 9
ATOM 11843 C C . ASP A 1 79 ? 3.853 2.820 -8.809 1.00 0.00 79 ASP A C 9
ATOM 11844 O O . ASP A 1 79 ? 3.710 3.932 -9.314 1.00 0.00 79 ASP A O 9
ATOM 11853 N N . GLN A 1 80 ? 3.485 1.683 -9.381 1.00 0.00 80 GLN A N 9
ATOM 11854 C CA . GLN A 1 80 ? 2.864 1.673 -10.695 1.00 0.00 80 GLN A CA 9
ATOM 11855 C C . GLN A 1 80 ? 1.805 2.773 -10.789 1.00 0.00 80 GLN A C 9
ATOM 11856 O O . GLN A 1 80 ? 1.886 3.646 -11.652 1.00 0.00 80 GLN A O 9
ATOM 11870 N N . ILE A 1 81 ? 0.835 2.695 -9.890 1.00 0.00 81 ILE A N 9
ATOM 11871 C CA . ILE A 1 81 ? -0.240 3.672 -9.861 1.00 0.00 81 ILE A CA 9
ATOM 11872 C C . ILE A 1 81 ? 0.340 5.068 -10.104 1.00 0.00 81 ILE A C 9
ATOM 11873 O O . ILE A 1 81 ? 0.004 5.720 -11.091 1.00 0.00 81 ILE A O 9
ATOM 11889 N N . VAL A 1 82 ? 1.200 5.484 -9.186 1.00 0.00 82 VAL A N 9
ATOM 11890 C CA . VAL A 1 82 ? 1.829 6.790 -9.287 1.00 0.00 82 VAL A CA 9
ATOM 11891 C C . VAL A 1 82 ? 2.343 6.994 -10.714 1.00 0.00 82 VAL A C 9
ATOM 11892 O O . VAL A 1 82 ? 1.943 7.938 -11.393 1.00 0.00 82 VAL A O 9
ATOM 11905 N N . GLU A 1 83 ? 3.222 6.092 -11.127 1.00 0.00 83 GLU A N 9
ATOM 11906 C CA . GLU A 1 83 ? 3.795 6.162 -12.460 1.00 0.00 83 GLU A CA 9
ATOM 11907 C C . GLU A 1 83 ? 2.687 6.297 -13.507 1.00 0.00 83 GLU A C 9
ATOM 11908 O O . GLU A 1 83 ? 2.693 7.235 -14.304 1.00 0.00 83 GLU A O 9
ATOM 11920 N N . LYS A 1 84 ? 1.764 5.348 -13.472 1.00 0.00 84 LYS A N 9
ATOM 11921 C CA . LYS A 1 84 ? 0.653 5.350 -14.408 1.00 0.00 84 LYS A CA 9
ATOM 11922 C C . LYS A 1 84 ? -0.098 6.678 -14.299 1.00 0.00 84 LYS A C 9
ATOM 11923 O O . LYS A 1 84 ? -0.763 7.099 -15.244 1.00 0.00 84 LYS A O 9
ATOM 11942 N N . GLY A 1 85 ? 0.033 7.302 -13.137 1.00 0.00 85 GLY A N 9
ATOM 11943 C CA . GLY A 1 85 ? -0.625 8.574 -12.892 1.00 0.00 85 GLY A CA 9
ATOM 11944 C C . GLY A 1 85 ? 0.397 9.668 -12.578 1.00 0.00 85 GLY A C 9
ATOM 11945 O O . GLY A 1 85 ? 0.283 10.357 -11.566 1.00 0.00 85 GLY A O 9
ATOM 11949 N N . ARG A 1 86 ? 1.374 9.794 -13.465 1.00 0.00 86 ARG A N 9
ATOM 11950 C CA . ARG A 1 86 ? 2.415 10.793 -13.295 1.00 0.00 86 ARG A CA 9
ATOM 11951 C C . ARG A 1 86 ? 2.345 11.829 -14.418 1.00 0.00 86 ARG A C 9
ATOM 11952 O O . ARG A 1 86 ? 2.863 11.601 -15.511 1.00 0.00 86 ARG A O 9
ATOM 11973 N N . SER A 1 87 ? 1.701 12.945 -14.111 1.00 0.00 87 SER A N 9
ATOM 11974 C CA . SER A 1 87 ? 1.557 14.017 -15.082 1.00 0.00 87 SER A CA 9
ATOM 11975 C C . SER A 1 87 ? 0.957 15.254 -14.410 1.00 0.00 87 SER A C 9
ATOM 11976 O O . SER A 1 87 ? 0.365 15.156 -13.336 1.00 0.00 87 SER A O 9
ATOM 11984 N N . GLY A 1 88 ? 1.130 16.389 -15.071 1.00 0.00 88 GLY A N 9
ATOM 11985 C CA . GLY A 1 88 ? 0.613 17.644 -14.551 1.00 0.00 88 GLY A CA 9
ATOM 11986 C C . GLY A 1 88 ? -0.917 17.640 -14.531 1.00 0.00 88 GLY A C 9
ATOM 11987 O O . GLY A 1 88 ? -1.527 17.313 -13.515 1.00 0.00 88 GLY A O 9
ATOM 11991 N N . PRO A 1 89 ? -1.507 18.017 -15.697 1.00 0.00 89 PRO A N 9
ATOM 11992 C CA . PRO A 1 89 ? -2.954 18.060 -15.823 1.00 0.00 89 PRO A CA 9
ATOM 11993 C C . PRO A 1 89 ? -3.536 16.650 -15.944 1.00 0.00 89 PRO A C 9
ATOM 11994 O O . PRO A 1 89 ? -2.826 15.709 -16.293 1.00 0.00 89 PRO A O 9
ATOM 12005 N N . SER A 1 90 ? -4.824 16.548 -15.647 1.00 0.00 90 SER A N 9
ATOM 12006 C CA . SER A 1 90 ? -5.509 15.269 -15.718 1.00 0.00 90 SER A CA 9
ATOM 12007 C C . SER A 1 90 ? -4.775 14.234 -14.864 1.00 0.00 90 SER A C 9
ATOM 12008 O O . SER A 1 90 ? -3.736 13.714 -15.269 1.00 0.00 90 SER A O 9
ATOM 12016 N N . SER A 1 91 ? -5.343 13.965 -13.698 1.00 0.00 91 SER A N 9
ATOM 12017 C CA . SER A 1 91 ? -4.755 13.001 -12.784 1.00 0.00 91 SER A CA 9
ATOM 12018 C C . SER A 1 91 ? -5.857 12.274 -12.010 1.00 0.00 91 SER A C 9
ATOM 12019 O O . SER A 1 91 ? -6.134 12.606 -10.859 1.00 0.00 91 SER A O 9
ATOM 12027 N N . GLY A 1 92 ? -6.456 11.296 -12.674 1.00 0.00 92 GLY A N 9
ATOM 12028 C CA . GLY A 1 92 ? -7.521 10.519 -12.063 1.00 0.00 92 GLY A CA 9
ATOM 12029 C C . GLY A 1 92 ? -8.817 10.640 -12.867 1.00 0.00 92 GLY A C 9
ATOM 12030 O O . GLY A 1 92 ? -9.333 11.740 -13.059 1.00 0.00 92 GLY A O 9
ATOM 12034 N N . GLY A 1 1 ? -3.890 -20.830 -26.700 1.00 0.00 1 GLY A N 10
ATOM 12035 C CA . GLY A 1 1 ? -4.417 -21.134 -25.380 1.00 0.00 1 GLY A CA 10
ATOM 12036 C C . GLY A 1 1 ? -3.526 -20.547 -24.284 1.00 0.00 1 GLY A C 10
ATOM 12037 O O . GLY A 1 1 ? -3.462 -19.330 -24.117 1.00 0.00 1 GLY A O 10
ATOM 12041 N N . SER A 1 2 ? -2.860 -21.439 -23.566 1.00 0.00 2 SER A N 10
ATOM 12042 C CA . SER A 1 2 ? -1.975 -21.024 -22.491 1.00 0.00 2 SER A CA 10
ATOM 12043 C C . SER A 1 2 ? -1.281 -22.244 -21.884 1.00 0.00 2 SER A C 10
ATOM 12044 O O . SER A 1 2 ? -1.779 -23.364 -21.991 1.00 0.00 2 SER A O 10
ATOM 12052 N N . SER A 1 3 ? -0.140 -21.988 -21.260 1.00 0.00 3 SER A N 10
ATOM 12053 C CA . SER A 1 3 ? 0.627 -23.052 -20.636 1.00 0.00 3 SER A CA 10
ATOM 12054 C C . SER A 1 3 ? 0.089 -23.330 -19.231 1.00 0.00 3 SER A C 10
ATOM 12055 O O . SER A 1 3 ? -0.729 -22.571 -18.714 1.00 0.00 3 SER A O 10
ATOM 12063 N N . GLY A 1 4 ? 0.571 -24.421 -18.653 1.00 0.00 4 GLY A N 10
ATOM 12064 C CA . GLY A 1 4 ? 0.148 -24.809 -17.318 1.00 0.00 4 GLY A CA 10
ATOM 12065 C C . GLY A 1 4 ? 1.309 -24.712 -16.326 1.00 0.00 4 GLY A C 10
ATOM 12066 O O . GLY A 1 4 ? 1.758 -25.724 -15.790 1.00 0.00 4 GLY A O 10
ATOM 12070 N N . SER A 1 5 ? 1.762 -23.485 -16.111 1.00 0.00 5 SER A N 10
ATOM 12071 C CA . SER A 1 5 ? 2.862 -23.243 -15.193 1.00 0.00 5 SER A CA 10
ATOM 12072 C C . SER A 1 5 ? 2.359 -22.485 -13.963 1.00 0.00 5 SER A C 10
ATOM 12073 O O . SER A 1 5 ? 1.623 -21.508 -14.089 1.00 0.00 5 SER A O 10
ATOM 12081 N N . SER A 1 6 ? 2.776 -22.965 -12.800 1.00 0.00 6 SER A N 10
ATOM 12082 C CA . SER A 1 6 ? 2.377 -22.345 -11.548 1.00 0.00 6 SER A CA 10
ATOM 12083 C C . SER A 1 6 ? 3.565 -22.299 -10.586 1.00 0.00 6 SER A C 10
ATOM 12084 O O . SER A 1 6 ? 4.347 -23.246 -10.512 1.00 0.00 6 SER A O 10
ATOM 12092 N N . GLY A 1 7 ? 3.665 -21.187 -9.871 1.00 0.00 7 GLY A N 10
ATOM 12093 C CA . GLY A 1 7 ? 4.744 -21.005 -8.916 1.00 0.00 7 GLY A CA 10
ATOM 12094 C C . GLY A 1 7 ? 4.227 -20.388 -7.615 1.00 0.00 7 GLY A C 10
ATOM 12095 O O . GLY A 1 7 ? 3.194 -19.720 -7.609 1.00 0.00 7 GLY A O 10
ATOM 12099 N N . HIS A 1 8 ? 4.970 -20.632 -6.546 1.00 0.00 8 HIS A N 10
ATOM 12100 C CA . HIS A 1 8 ? 4.599 -20.109 -5.242 1.00 0.00 8 HIS A CA 10
ATOM 12101 C C . HIS A 1 8 ? 5.714 -20.402 -4.236 1.00 0.00 8 HIS A C 10
ATOM 12102 O O . HIS A 1 8 ? 6.462 -21.365 -4.395 1.00 0.00 8 HIS A O 10
ATOM 12116 N N . GLN A 1 9 ? 5.790 -19.552 -3.222 1.00 0.00 9 GLN A N 10
ATOM 12117 C CA . GLN A 1 9 ? 6.801 -19.708 -2.189 1.00 0.00 9 GLN A CA 10
ATOM 12118 C C . GLN A 1 9 ? 6.614 -18.650 -1.100 1.00 0.00 9 GLN A C 10
ATOM 12119 O O . GLN A 1 9 ? 6.912 -17.476 -1.312 1.00 0.00 9 GLN A O 10
ATOM 12133 N N . GLN A 1 10 ? 6.121 -19.105 0.043 1.00 0.00 10 GLN A N 10
ATOM 12134 C CA . GLN A 1 10 ? 5.891 -18.213 1.166 1.00 0.00 10 GLN A CA 10
ATOM 12135 C C . GLN A 1 10 ? 7.078 -18.256 2.131 1.00 0.00 10 GLN A C 10
ATOM 12136 O O . GLN A 1 10 ? 7.710 -19.298 2.297 1.00 0.00 10 GLN A O 10
ATOM 12150 N N . GLN A 1 11 ? 7.345 -17.111 2.741 1.00 0.00 11 GLN A N 10
ATOM 12151 C CA . GLN A 1 11 ? 8.445 -17.005 3.685 1.00 0.00 11 GLN A CA 10
ATOM 12152 C C . GLN A 1 11 ? 7.928 -17.128 5.119 1.00 0.00 11 GLN A C 10
ATOM 12153 O O . GLN A 1 11 ? 6.722 -17.068 5.355 1.00 0.00 11 GLN A O 10
ATOM 12167 N N . ARG A 1 12 ? 8.865 -17.298 6.040 1.00 0.00 12 ARG A N 10
ATOM 12168 C CA . ARG A 1 12 ? 8.519 -17.430 7.445 1.00 0.00 12 ARG A CA 10
ATOM 12169 C C . ARG A 1 12 ? 8.538 -16.060 8.127 1.00 0.00 12 ARG A C 10
ATOM 12170 O O . ARG A 1 12 ? 9.232 -15.149 7.680 1.00 0.00 12 ARG A O 10
ATOM 12191 N N . SER A 1 13 ? 7.766 -15.958 9.199 1.00 0.00 13 SER A N 10
ATOM 12192 C CA . SER A 1 13 ? 7.685 -14.715 9.948 1.00 0.00 13 SER A CA 10
ATOM 12193 C C . SER A 1 13 ? 7.244 -13.577 9.025 1.00 0.00 13 SER A C 10
ATOM 12194 O O . SER A 1 13 ? 7.234 -13.731 7.805 1.00 0.00 13 SER A O 10
ATOM 12202 N N . VAL A 1 14 ? 6.890 -12.460 9.644 1.00 0.00 14 VAL A N 10
ATOM 12203 C CA . VAL A 1 14 ? 6.450 -11.296 8.893 1.00 0.00 14 VAL A CA 10
ATOM 12204 C C . VAL A 1 14 ? 7.294 -10.086 9.296 1.00 0.00 14 VAL A C 10
ATOM 12205 O O . VAL A 1 14 ? 7.786 -10.014 10.421 1.00 0.00 14 VAL A O 10
ATOM 12218 N N . MET A 1 15 ? 7.437 -9.165 8.354 1.00 0.00 15 MET A N 10
ATOM 12219 C CA . MET A 1 15 ? 8.214 -7.961 8.597 1.00 0.00 15 MET A CA 10
ATOM 12220 C C . MET A 1 15 ? 7.416 -6.709 8.224 1.00 0.00 15 MET A C 10
ATOM 12221 O O . MET A 1 15 ? 6.398 -6.799 7.541 1.00 0.00 15 MET A O 10
ATOM 12235 N N . THR A 1 16 ? 7.910 -5.572 8.691 1.00 0.00 16 THR A N 10
ATOM 12236 C CA . THR A 1 16 ? 7.256 -4.304 8.416 1.00 0.00 16 THR A CA 10
ATOM 12237 C C . THR A 1 16 ? 8.104 -3.463 7.459 1.00 0.00 16 THR A C 10
ATOM 12238 O O . THR A 1 16 ? 9.329 -3.573 7.449 1.00 0.00 16 THR A O 10
ATOM 12249 N N . GLU A 1 17 ? 7.418 -2.641 6.678 1.00 0.00 17 GLU A N 10
ATOM 12250 C CA . GLU A 1 17 ? 8.093 -1.782 5.720 1.00 0.00 17 GLU A CA 10
ATOM 12251 C C . GLU A 1 17 ? 7.412 -0.413 5.663 1.00 0.00 17 GLU A C 10
ATOM 12252 O O . GLU A 1 17 ? 6.195 -0.314 5.817 1.00 0.00 17 GLU A O 10
ATOM 12264 N N . GLU A 1 18 ? 8.226 0.608 5.441 1.00 0.00 18 GLU A N 10
ATOM 12265 C CA . GLU A 1 18 ? 7.717 1.967 5.362 1.00 0.00 18 GLU A CA 10
ATOM 12266 C C . GLU A 1 18 ? 7.814 2.487 3.926 1.00 0.00 18 GLU A C 10
ATOM 12267 O O . GLU A 1 18 ? 8.907 2.776 3.439 1.00 0.00 18 GLU A O 10
ATOM 12279 N N . TYR A 1 19 ? 6.658 2.591 3.288 1.00 0.00 19 TYR A N 10
ATOM 12280 C CA . TYR A 1 19 ? 6.599 3.071 1.918 1.00 0.00 19 TYR A CA 10
ATOM 12281 C C . TYR A 1 19 ? 5.840 4.397 1.834 1.00 0.00 19 TYR A C 10
ATOM 12282 O O . TYR A 1 19 ? 4.701 4.495 2.289 1.00 0.00 19 TYR A O 10
ATOM 12300 N N . LYS A 1 20 ? 6.501 5.385 1.249 1.00 0.00 20 LYS A N 10
ATOM 12301 C CA . LYS A 1 20 ? 5.904 6.701 1.100 1.00 0.00 20 LYS A CA 10
ATOM 12302 C C . LYS A 1 20 ? 5.353 6.848 -0.320 1.00 0.00 20 LYS A C 10
ATOM 12303 O O . LYS A 1 20 ? 6.024 6.499 -1.289 1.00 0.00 20 LYS A O 10
ATOM 12322 N N . VAL A 1 21 ? 4.135 7.364 -0.397 1.00 0.00 21 VAL A N 10
ATOM 12323 C CA . VAL A 1 21 ? 3.486 7.561 -1.682 1.00 0.00 21 VAL A CA 10
ATOM 12324 C C . VAL A 1 21 ? 3.046 9.021 -1.808 1.00 0.00 21 VAL A C 10
ATOM 12325 O O . VAL A 1 21 ? 2.908 9.720 -0.805 1.00 0.00 21 VAL A O 10
ATOM 12338 N N . PRO A 1 22 ? 2.833 9.450 -3.081 1.00 0.00 22 PRO A N 10
ATOM 12339 C CA . PRO A 1 22 ? 2.412 10.814 -3.350 1.00 0.00 22 PRO A CA 10
ATOM 12340 C C . PRO A 1 22 ? 0.935 11.011 -3.000 1.00 0.00 22 PRO A C 10
ATOM 12341 O O . PRO A 1 22 ? 0.065 10.358 -3.573 1.00 0.00 22 PRO A O 10
ATOM 12352 N N . ASP A 1 23 ? 0.699 11.915 -2.060 1.00 0.00 23 ASP A N 10
ATOM 12353 C CA . ASP A 1 23 ? -0.657 12.206 -1.627 1.00 0.00 23 ASP A CA 10
ATOM 12354 C C . ASP A 1 23 ? -1.516 12.544 -2.847 1.00 0.00 23 ASP A C 10
ATOM 12355 O O . ASP A 1 23 ? -2.739 12.414 -2.804 1.00 0.00 23 ASP A O 10
ATOM 12364 N N . GLY A 1 24 ? -0.843 12.970 -3.905 1.00 0.00 24 GLY A N 10
ATOM 12365 C CA . GLY A 1 24 ? -1.530 13.327 -5.135 1.00 0.00 24 GLY A CA 10
ATOM 12366 C C . GLY A 1 24 ? -1.946 12.077 -5.913 1.00 0.00 24 GLY A C 10
ATOM 12367 O O . GLY A 1 24 ? -2.584 12.177 -6.960 1.00 0.00 24 GLY A O 10
ATOM 12371 N N . MET A 1 25 ? -1.567 10.929 -5.372 1.00 0.00 25 MET A N 10
ATOM 12372 C CA . MET A 1 25 ? -1.892 9.661 -6.003 1.00 0.00 25 MET A CA 10
ATOM 12373 C C . MET A 1 25 ? -2.612 8.730 -5.024 1.00 0.00 25 MET A C 10
ATOM 12374 O O . MET A 1 25 ? -3.558 8.040 -5.400 1.00 0.00 25 MET A O 10
ATOM 12388 N N . VAL A 1 26 ? -2.136 8.742 -3.788 1.00 0.00 26 VAL A N 10
ATOM 12389 C CA . VAL A 1 26 ? -2.723 7.908 -2.752 1.00 0.00 26 VAL A CA 10
ATOM 12390 C C . VAL A 1 26 ? -4.248 7.977 -2.850 1.00 0.00 26 VAL A C 10
ATOM 12391 O O . VAL A 1 26 ? -4.918 6.947 -2.895 1.00 0.00 26 VAL A O 10
ATOM 12404 N N . GLY A 1 27 ? -4.752 9.202 -2.881 1.00 0.00 27 GLY A N 10
ATOM 12405 C CA . GLY A 1 27 ? -6.186 9.420 -2.973 1.00 0.00 27 GLY A CA 10
ATOM 12406 C C . GLY A 1 27 ? -6.801 8.557 -4.076 1.00 0.00 27 GLY A C 10
ATOM 12407 O O . GLY A 1 27 ? -7.956 8.145 -3.976 1.00 0.00 27 GLY A O 10
ATOM 12411 N N . PHE A 1 28 ? -6.003 8.309 -5.104 1.00 0.00 28 PHE A N 10
ATOM 12412 C CA . PHE A 1 28 ? -6.455 7.503 -6.226 1.00 0.00 28 PHE A CA 10
ATOM 12413 C C . PHE A 1 28 ? -6.073 6.034 -6.033 1.00 0.00 28 PHE A C 10
ATOM 12414 O O . PHE A 1 28 ? -6.669 5.149 -6.646 1.00 0.00 28 PHE A O 10
ATOM 12431 N N . ILE A 1 29 ? -5.083 5.819 -5.180 1.00 0.00 29 ILE A N 10
ATOM 12432 C CA . ILE A 1 29 ? -4.615 4.473 -4.900 1.00 0.00 29 ILE A CA 10
ATOM 12433 C C . ILE A 1 29 ? -5.724 3.688 -4.196 1.00 0.00 29 ILE A C 10
ATOM 12434 O O . ILE A 1 29 ? -5.953 2.519 -4.503 1.00 0.00 29 ILE A O 10
ATOM 12450 N N . ILE A 1 30 ? -6.383 4.363 -3.265 1.00 0.00 30 ILE A N 10
ATOM 12451 C CA . ILE A 1 30 ? -7.463 3.743 -2.516 1.00 0.00 30 ILE A CA 10
ATOM 12452 C C . ILE A 1 30 ? -8.485 3.157 -3.492 1.00 0.00 30 ILE A C 10
ATOM 12453 O O . ILE A 1 30 ? -8.777 1.963 -3.448 1.00 0.00 30 ILE A O 10
ATOM 12469 N N . GLY A 1 31 ? -9.001 4.025 -4.350 1.00 0.00 31 GLY A N 10
ATOM 12470 C CA . GLY A 1 31 ? -9.984 3.608 -5.335 1.00 0.00 31 GLY A CA 10
ATOM 12471 C C . GLY A 1 31 ? -11.407 3.806 -4.808 1.00 0.00 31 GLY A C 10
ATOM 12472 O O . GLY A 1 31 ? -12.186 2.857 -4.743 1.00 0.00 31 GLY A O 10
ATOM 12476 N N . ARG A 1 32 ? -11.701 5.046 -4.445 1.00 0.00 32 ARG A N 10
ATOM 12477 C CA . ARG A 1 32 ? -13.016 5.381 -3.925 1.00 0.00 32 ARG A CA 10
ATOM 12478 C C . ARG A 1 32 ? -13.531 4.259 -3.021 1.00 0.00 32 ARG A C 10
ATOM 12479 O O . ARG A 1 32 ? -14.266 3.382 -3.471 1.00 0.00 32 ARG A O 10
ATOM 12500 N N . GLY A 1 33 ? -13.124 4.325 -1.761 1.00 0.00 33 GLY A N 10
ATOM 12501 C CA . GLY A 1 33 ? -13.535 3.326 -0.789 1.00 0.00 33 GLY A CA 10
ATOM 12502 C C . GLY A 1 33 ? -12.351 2.455 -0.364 1.00 0.00 33 GLY A C 10
ATOM 12503 O O . GLY A 1 33 ? -12.187 2.159 0.818 1.00 0.00 33 GLY A O 10
ATOM 12507 N N . GLY A 1 34 ? -11.556 2.070 -1.351 1.00 0.00 34 GLY A N 10
ATOM 12508 C CA . GLY A 1 34 ? -10.391 1.240 -1.094 1.00 0.00 34 GLY A CA 10
ATOM 12509 C C . GLY A 1 34 ? -10.472 -0.074 -1.874 1.00 0.00 34 GLY A C 10
ATOM 12510 O O . GLY A 1 34 ? -10.099 -1.128 -1.362 1.00 0.00 34 GLY A O 10
ATOM 12514 N N . GLU A 1 35 ? -10.962 0.032 -3.101 1.00 0.00 35 GLU A N 10
ATOM 12515 C CA . GLU A 1 35 ? -11.096 -1.135 -3.956 1.00 0.00 35 GLU A CA 10
ATOM 12516 C C . GLU A 1 35 ? -9.868 -1.276 -4.857 1.00 0.00 35 GLU A C 10
ATOM 12517 O O . GLU A 1 35 ? -9.528 -2.380 -5.280 1.00 0.00 35 GLU A O 10
ATOM 12529 N N . GLN A 1 36 ? -9.236 -0.143 -5.125 1.00 0.00 36 GLN A N 10
ATOM 12530 C CA . GLN A 1 36 ? -8.052 -0.127 -5.968 1.00 0.00 36 GLN A CA 10
ATOM 12531 C C . GLN A 1 36 ? -6.844 -0.664 -5.197 1.00 0.00 36 GLN A C 10
ATOM 12532 O O . GLN A 1 36 ? -5.971 -1.309 -5.776 1.00 0.00 36 GLN A O 10
ATOM 12546 N N . ILE A 1 37 ? -6.833 -0.377 -3.904 1.00 0.00 37 ILE A N 10
ATOM 12547 C CA . ILE A 1 37 ? -5.746 -0.823 -3.048 1.00 0.00 37 ILE A CA 10
ATOM 12548 C C . ILE A 1 37 ? -5.921 -2.312 -2.743 1.00 0.00 37 ILE A C 10
ATOM 12549 O O . ILE A 1 37 ? -4.967 -3.083 -2.831 1.00 0.00 37 ILE A O 10
ATOM 12565 N N . SER A 1 38 ? -7.147 -2.672 -2.392 1.00 0.00 38 SER A N 10
ATOM 12566 C CA . SER A 1 38 ? -7.459 -4.055 -2.074 1.00 0.00 38 SER A CA 10
ATOM 12567 C C . SER A 1 38 ? -6.817 -4.986 -3.104 1.00 0.00 38 SER A C 10
ATOM 12568 O O . SER A 1 38 ? -6.043 -5.873 -2.746 1.00 0.00 38 SER A O 10
ATOM 12576 N N . ARG A 1 39 ? -7.161 -4.753 -4.361 1.00 0.00 39 ARG A N 10
ATOM 12577 C CA . ARG A 1 39 ? -6.629 -5.560 -5.446 1.00 0.00 39 ARG A CA 10
ATOM 12578 C C . ARG A 1 39 ? -5.110 -5.694 -5.311 1.00 0.00 39 ARG A C 10
ATOM 12579 O O . ARG A 1 39 ? -4.538 -6.715 -5.690 1.00 0.00 39 ARG A O 10
ATOM 12600 N N . ILE A 1 40 ? -4.502 -4.649 -4.769 1.00 0.00 40 ILE A N 10
ATOM 12601 C CA . ILE A 1 40 ? -3.061 -4.638 -4.580 1.00 0.00 40 ILE A CA 10
ATOM 12602 C C . ILE A 1 40 ? -2.705 -5.492 -3.361 1.00 0.00 40 ILE A C 10
ATOM 12603 O O . ILE A 1 40 ? -1.702 -6.204 -3.370 1.00 0.00 40 ILE A O 10
ATOM 12619 N N . GLN A 1 41 ? -3.546 -5.392 -2.342 1.00 0.00 41 GLN A N 10
ATOM 12620 C CA . GLN A 1 41 ? -3.332 -6.147 -1.119 1.00 0.00 41 GLN A CA 10
ATOM 12621 C C . GLN A 1 41 ? -3.541 -7.641 -1.374 1.00 0.00 41 GLN A C 10
ATOM 12622 O O . GLN A 1 41 ? -2.884 -8.477 -0.756 1.00 0.00 41 GLN A O 10
ATOM 12636 N N . GLN A 1 42 ? -4.458 -7.931 -2.285 1.00 0.00 42 GLN A N 10
ATOM 12637 C CA . GLN A 1 42 ? -4.761 -9.310 -2.629 1.00 0.00 42 GLN A CA 10
ATOM 12638 C C . GLN A 1 42 ? -3.780 -9.822 -3.686 1.00 0.00 42 GLN A C 10
ATOM 12639 O O . GLN A 1 42 ? -3.351 -10.973 -3.634 1.00 0.00 42 GLN A O 10
ATOM 12653 N N . GLU A 1 43 ? -3.453 -8.940 -4.620 1.00 0.00 43 GLU A N 10
ATOM 12654 C CA . GLU A 1 43 ? -2.530 -9.289 -5.687 1.00 0.00 43 GLU A CA 10
ATOM 12655 C C . GLU A 1 43 ? -1.215 -9.808 -5.102 1.00 0.00 43 GLU A C 10
ATOM 12656 O O . GLU A 1 43 ? -0.795 -10.924 -5.405 1.00 0.00 43 GLU A O 10
ATOM 12668 N N . SER A 1 44 ? -0.601 -8.975 -4.275 1.00 0.00 44 SER A N 10
ATOM 12669 C CA . SER A 1 44 ? 0.658 -9.336 -3.646 1.00 0.00 44 SER A CA 10
ATOM 12670 C C . SER A 1 44 ? 0.393 -10.120 -2.360 1.00 0.00 44 SER A C 10
ATOM 12671 O O . SER A 1 44 ? 1.272 -10.826 -1.867 1.00 0.00 44 SER A O 10
ATOM 12679 N N . GLY A 1 45 ? -0.821 -9.970 -1.852 1.00 0.00 45 GLY A N 10
ATOM 12680 C CA . GLY A 1 45 ? -1.212 -10.656 -0.632 1.00 0.00 45 GLY A CA 10
ATOM 12681 C C . GLY A 1 45 ? -0.520 -10.043 0.587 1.00 0.00 45 GLY A C 10
ATOM 12682 O O . GLY A 1 45 ? -0.337 -10.712 1.603 1.00 0.00 45 GLY A O 10
ATOM 12686 N N . CYS A 1 46 ? -0.153 -8.777 0.446 1.00 0.00 46 CYS A N 10
ATOM 12687 C CA . CYS A 1 46 ? 0.515 -8.067 1.523 1.00 0.00 46 CYS A CA 10
ATOM 12688 C C . CYS A 1 46 ? -0.471 -7.059 2.117 1.00 0.00 46 CYS A C 10
ATOM 12689 O O . CYS A 1 46 ? -1.429 -6.659 1.458 1.00 0.00 46 CYS A O 10
ATOM 12697 N N . LYS A 1 47 ? -0.201 -6.676 3.357 1.00 0.00 47 LYS A N 10
ATOM 12698 C CA . LYS A 1 47 ? -1.052 -5.722 4.048 1.00 0.00 47 LYS A CA 10
ATOM 12699 C C . LYS A 1 47 ? -0.575 -4.302 3.738 1.00 0.00 47 LYS A C 10
ATOM 12700 O O . LYS A 1 47 ? 0.626 -4.055 3.641 1.00 0.00 47 LYS A O 10
ATOM 12719 N N . ILE A 1 48 ? -1.540 -3.406 3.593 1.00 0.00 48 ILE A N 10
ATOM 12720 C CA . ILE A 1 48 ? -1.232 -2.017 3.297 1.00 0.00 48 ILE A CA 10
ATOM 12721 C C . ILE A 1 48 ? -2.069 -1.110 4.201 1.00 0.00 48 ILE A C 10
ATOM 12722 O O . ILE A 1 48 ? -3.265 -0.934 3.975 1.00 0.00 48 ILE A O 10
ATOM 12738 N N . GLN A 1 49 ? -1.407 -0.559 5.208 1.00 0.00 49 GLN A N 10
ATOM 12739 C CA . GLN A 1 49 ? -2.074 0.325 6.148 1.00 0.00 49 GLN A CA 10
ATOM 12740 C C . GLN A 1 49 ? -1.706 1.782 5.860 1.00 0.00 49 GLN A C 10
ATOM 12741 O O . GLN A 1 49 ? -0.634 2.244 6.250 1.00 0.00 49 GLN A O 10
ATOM 12755 N N . ILE A 1 50 ? -2.614 2.466 5.180 1.00 0.00 50 ILE A N 10
ATOM 12756 C CA . ILE A 1 50 ? -2.398 3.860 4.835 1.00 0.00 50 ILE A CA 10
ATOM 12757 C C . ILE A 1 50 ? -3.037 4.750 5.903 1.00 0.00 50 ILE A C 10
ATOM 12758 O O . ILE A 1 50 ? -4.218 4.602 6.214 1.00 0.00 50 ILE A O 10
ATOM 12774 N N . ALA A 1 51 ? -2.228 5.655 6.435 1.00 0.00 51 ALA A N 10
ATOM 12775 C CA . ALA A 1 51 ? -2.700 6.569 7.462 1.00 0.00 51 ALA A CA 10
ATOM 12776 C C . ALA A 1 51 ? -3.755 7.501 6.863 1.00 0.00 51 ALA A C 10
ATOM 12777 O O . ALA A 1 51 ? -3.810 7.683 5.648 1.00 0.00 51 ALA A O 10
ATOM 12784 N N . PRO A 1 52 ? -4.589 8.081 7.767 1.00 0.00 52 PRO A N 10
ATOM 12785 C CA . PRO A 1 52 ? -5.639 8.990 7.340 1.00 0.00 52 PRO A CA 10
ATOM 12786 C C . PRO A 1 52 ? -5.061 10.351 6.948 1.00 0.00 52 PRO A C 10
ATOM 12787 O O . PRO A 1 52 ? -4.906 10.646 5.764 1.00 0.00 52 PRO A O 10
ATOM 12798 N N . ASP A 1 53 ? -4.758 11.145 7.965 1.00 0.00 53 ASP A N 10
ATOM 12799 C CA . ASP A 1 53 ? -4.200 12.468 7.741 1.00 0.00 53 ASP A CA 10
ATOM 12800 C C . ASP A 1 53 ? -2.685 12.353 7.557 1.00 0.00 53 ASP A C 10
ATOM 12801 O O . ASP A 1 53 ? -2.003 11.727 8.366 1.00 0.00 53 ASP A O 10
ATOM 12810 N N . SER A 1 54 ? -2.203 12.968 6.487 1.00 0.00 54 SER A N 10
ATOM 12811 C CA . SER A 1 54 ? -0.782 12.943 6.185 1.00 0.00 54 SER A CA 10
ATOM 12812 C C . SER A 1 54 ? -0.062 14.043 6.968 1.00 0.00 54 SER A C 10
ATOM 12813 O O . SER A 1 54 ? 1.145 14.228 6.817 1.00 0.00 54 SER A O 10
ATOM 12821 N N . GLY A 1 55 ? -0.832 14.743 7.788 1.00 0.00 55 GLY A N 10
ATOM 12822 C CA . GLY A 1 55 ? -0.283 15.819 8.594 1.00 0.00 55 GLY A CA 10
ATOM 12823 C C . GLY A 1 55 ? 0.226 16.961 7.712 1.00 0.00 55 GLY A C 10
ATOM 12824 O O . GLY A 1 55 ? 0.903 17.868 8.193 1.00 0.00 55 GLY A O 10
ATOM 12828 N N . GLY A 1 56 ? -0.120 16.879 6.436 1.00 0.00 56 GLY A N 10
ATOM 12829 C CA . GLY A 1 56 ? 0.293 17.894 5.482 1.00 0.00 56 GLY A CA 10
ATOM 12830 C C . GLY A 1 56 ? 1.620 17.516 4.819 1.00 0.00 56 GLY A C 10
ATOM 12831 O O . GLY A 1 56 ? 2.300 18.370 4.251 1.00 0.00 56 GLY A O 10
ATOM 12835 N N . LEU A 1 57 ? 1.947 16.236 4.912 1.00 0.00 57 LEU A N 10
ATOM 12836 C CA . LEU A 1 57 ? 3.179 15.734 4.328 1.00 0.00 57 LEU A CA 10
ATOM 12837 C C . LEU A 1 57 ? 3.011 15.619 2.812 1.00 0.00 57 LEU A C 10
ATOM 12838 O O . LEU A 1 57 ? 1.892 15.491 2.316 1.00 0.00 57 LEU A O 10
ATOM 12854 N N . PRO A 1 58 ? 4.168 15.671 2.100 1.00 0.00 58 PRO A N 10
ATOM 12855 C CA . PRO A 1 58 ? 4.159 15.574 0.650 1.00 0.00 58 PRO A CA 10
ATOM 12856 C C . PRO A 1 58 ? 3.905 14.134 0.198 1.00 0.00 58 PRO A C 10
ATOM 12857 O O . PRO A 1 58 ? 3.407 13.904 -0.903 1.00 0.00 58 PRO A O 10
ATOM 12868 N N . GLU A 1 59 ? 4.258 13.203 1.071 1.00 0.00 59 GLU A N 10
ATOM 12869 C CA . GLU A 1 59 ? 4.074 11.792 0.776 1.00 0.00 59 GLU A CA 10
ATOM 12870 C C . GLU A 1 59 ? 3.354 11.097 1.933 1.00 0.00 59 GLU A C 10
ATOM 12871 O O . GLU A 1 59 ? 3.686 11.316 3.097 1.00 0.00 59 GLU A O 10
ATOM 12883 N N . ARG A 1 60 ? 2.381 10.273 1.573 1.00 0.00 60 ARG A N 10
ATOM 12884 C CA . ARG A 1 60 ? 1.611 9.544 2.567 1.00 0.00 60 ARG A CA 10
ATOM 12885 C C . ARG A 1 60 ? 2.298 8.219 2.903 1.00 0.00 60 ARG A C 10
ATOM 12886 O O . ARG A 1 60 ? 2.571 7.414 2.014 1.00 0.00 60 ARG A O 10
ATOM 12907 N N . SER A 1 61 ? 2.556 8.032 4.189 1.00 0.00 61 SER A N 10
ATOM 12908 C CA . SER A 1 61 ? 3.205 6.818 4.654 1.00 0.00 61 SER A CA 10
ATOM 12909 C C . SER A 1 61 ? 2.214 5.653 4.632 1.00 0.00 61 SER A C 10
ATOM 12910 O O . SER A 1 61 ? 1.067 5.802 5.053 1.00 0.00 61 SER A O 10
ATOM 12918 N N . CYS A 1 62 ? 2.691 4.521 4.137 1.00 0.00 62 CYS A N 10
ATOM 12919 C CA . CYS A 1 62 ? 1.860 3.331 4.056 1.00 0.00 62 CYS A CA 10
ATOM 12920 C C . CYS A 1 62 ? 2.640 2.159 4.655 1.00 0.00 62 CYS A C 10
ATOM 12921 O O . CYS A 1 62 ? 3.554 1.629 4.025 1.00 0.00 62 CYS A O 10
ATOM 12929 N N . MET A 1 63 ? 2.250 1.788 5.866 1.00 0.00 63 MET A N 10
ATOM 12930 C CA . MET A 1 63 ? 2.900 0.688 6.558 1.00 0.00 63 MET A CA 10
ATOM 12931 C C . MET A 1 63 ? 2.438 -0.660 6.002 1.00 0.00 63 MET A C 10
ATOM 12932 O O . MET A 1 63 ? 1.255 -0.990 6.070 1.00 0.00 63 MET A O 10
ATOM 12946 N N . LEU A 1 64 ? 3.394 -1.402 5.464 1.00 0.00 64 LEU A N 10
ATOM 12947 C CA . LEU A 1 64 ? 3.100 -2.706 4.896 1.00 0.00 64 LEU A CA 10
ATOM 12948 C C . LEU A 1 64 ? 3.476 -3.793 5.905 1.00 0.00 64 LEU A C 10
ATOM 12949 O O . LEU A 1 64 ? 4.387 -3.609 6.711 1.00 0.00 64 LEU A O 10
ATOM 12965 N N . THR A 1 65 ? 2.755 -4.902 5.828 1.00 0.00 65 THR A N 10
ATOM 12966 C CA . THR A 1 65 ? 3.001 -6.019 6.724 1.00 0.00 65 THR A CA 10
ATOM 12967 C C . THR A 1 65 ? 2.776 -7.346 5.997 1.00 0.00 65 THR A C 10
ATOM 12968 O O . THR A 1 65 ? 1.720 -7.562 5.404 1.00 0.00 65 THR A O 10
ATOM 12979 N N . GLY A 1 66 ? 3.786 -8.201 6.067 1.00 0.00 66 GLY A N 10
ATOM 12980 C CA . GLY A 1 66 ? 3.711 -9.502 5.423 1.00 0.00 66 GLY A CA 10
ATOM 12981 C C . GLY A 1 66 ? 5.086 -9.941 4.915 1.00 0.00 66 GLY A C 10
ATOM 12982 O O . GLY A 1 66 ? 6.106 -9.371 5.301 1.00 0.00 66 GLY A O 10
ATOM 12986 N N . THR A 1 67 ? 5.069 -10.951 4.058 1.00 0.00 67 THR A N 10
ATOM 12987 C CA . THR A 1 67 ? 6.302 -11.474 3.493 1.00 0.00 67 THR A CA 10
ATOM 12988 C C . THR A 1 67 ? 7.073 -10.364 2.776 1.00 0.00 67 THR A C 10
ATOM 12989 O O . THR A 1 67 ? 6.506 -9.324 2.445 1.00 0.00 67 THR A O 10
ATOM 13000 N N . PRO A 1 68 ? 8.388 -10.630 2.552 1.00 0.00 68 PRO A N 10
ATOM 13001 C CA . PRO A 1 68 ? 9.242 -9.666 1.880 1.00 0.00 68 PRO A CA 10
ATOM 13002 C C . PRO A 1 68 ? 8.957 -9.633 0.378 1.00 0.00 68 PRO A C 10
ATOM 13003 O O . PRO A 1 68 ? 9.027 -8.577 -0.248 1.00 0.00 68 PRO A O 10
ATOM 13014 N N . GLU A 1 69 ? 8.641 -10.803 -0.158 1.00 0.00 69 GLU A N 10
ATOM 13015 C CA . GLU A 1 69 ? 8.345 -10.922 -1.576 1.00 0.00 69 GLU A CA 10
ATOM 13016 C C . GLU A 1 69 ? 6.978 -10.307 -1.885 1.00 0.00 69 GLU A C 10
ATOM 13017 O O . GLU A 1 69 ? 6.689 -9.975 -3.034 1.00 0.00 69 GLU A O 10
ATOM 13029 N N . SER A 1 70 ? 6.174 -10.176 -0.841 1.00 0.00 70 SER A N 10
ATOM 13030 C CA . SER A 1 70 ? 4.845 -9.607 -0.987 1.00 0.00 70 SER A CA 10
ATOM 13031 C C . SER A 1 70 ? 4.909 -8.084 -0.852 1.00 0.00 70 SER A C 10
ATOM 13032 O O . SER A 1 70 ? 4.167 -7.366 -1.521 1.00 0.00 70 SER A O 10
ATOM 13040 N N . VAL A 1 71 ? 5.803 -7.636 0.017 1.00 0.00 71 VAL A N 10
ATOM 13041 C CA . VAL A 1 71 ? 5.974 -6.212 0.248 1.00 0.00 71 VAL A CA 10
ATOM 13042 C C . VAL A 1 71 ? 6.391 -5.534 -1.059 1.00 0.00 71 VAL A C 10
ATOM 13043 O O . VAL A 1 71 ? 5.839 -4.499 -1.429 1.00 0.00 71 VAL A O 10
ATOM 13056 N N . GLN A 1 72 ? 7.361 -6.146 -1.723 1.00 0.00 72 GLN A N 10
ATOM 13057 C CA . GLN A 1 72 ? 7.857 -5.614 -2.980 1.00 0.00 72 GLN A CA 10
ATOM 13058 C C . GLN A 1 72 ? 6.772 -5.695 -4.056 1.00 0.00 72 GLN A C 10
ATOM 13059 O O . GLN A 1 72 ? 6.460 -4.697 -4.704 1.00 0.00 72 GLN A O 10
ATOM 13073 N N . SER A 1 73 ? 6.227 -6.892 -4.213 1.00 0.00 73 SER A N 10
ATOM 13074 C CA . SER A 1 73 ? 5.184 -7.116 -5.199 1.00 0.00 73 SER A CA 10
ATOM 13075 C C . SER A 1 73 ? 4.124 -6.017 -5.098 1.00 0.00 73 SER A C 10
ATOM 13076 O O . SER A 1 73 ? 3.736 -5.429 -6.107 1.00 0.00 73 SER A O 10
ATOM 13084 N N . ALA A 1 74 ? 3.686 -5.773 -3.872 1.00 0.00 74 ALA A N 10
ATOM 13085 C CA . ALA A 1 74 ? 2.679 -4.755 -3.626 1.00 0.00 74 ALA A CA 10
ATOM 13086 C C . ALA A 1 74 ? 3.234 -3.387 -4.027 1.00 0.00 74 ALA A C 10
ATOM 13087 O O . ALA A 1 74 ? 2.572 -2.626 -4.731 1.00 0.00 74 ALA A O 10
ATOM 13094 N N . LYS A 1 75 ? 4.444 -3.116 -3.561 1.00 0.00 75 LYS A N 10
ATOM 13095 C CA . LYS A 1 75 ? 5.096 -1.852 -3.862 1.00 0.00 75 LYS A CA 10
ATOM 13096 C C . LYS A 1 75 ? 5.059 -1.611 -5.372 1.00 0.00 75 LYS A C 10
ATOM 13097 O O . LYS A 1 75 ? 4.673 -0.534 -5.823 1.00 0.00 75 LYS A O 10
ATOM 13116 N N . ARG A 1 76 ? 5.466 -2.632 -6.112 1.00 0.00 76 ARG A N 10
ATOM 13117 C CA . ARG A 1 76 ? 5.484 -2.545 -7.563 1.00 0.00 76 ARG A CA 10
ATOM 13118 C C . ARG A 1 76 ? 4.113 -2.112 -8.086 1.00 0.00 76 ARG A C 10
ATOM 13119 O O . ARG A 1 76 ? 4.023 -1.389 -9.077 1.00 0.00 76 ARG A O 10
ATOM 13140 N N . LEU A 1 77 ? 3.080 -2.572 -7.396 1.00 0.00 77 LEU A N 10
ATOM 13141 C CA . LEU A 1 77 ? 1.718 -2.241 -7.778 1.00 0.00 77 LEU A CA 10
ATOM 13142 C C . LEU A 1 77 ? 1.414 -0.799 -7.369 1.00 0.00 77 LEU A C 10
ATOM 13143 O O . LEU A 1 77 ? 0.773 -0.060 -8.116 1.00 0.00 77 LEU A O 10
ATOM 13159 N N . LEU A 1 78 ? 1.888 -0.440 -6.185 1.00 0.00 78 LEU A N 10
ATOM 13160 C CA . LEU A 1 78 ? 1.675 0.901 -5.669 1.00 0.00 78 LEU A CA 10
ATOM 13161 C C . LEU A 1 78 ? 2.420 1.906 -6.549 1.00 0.00 78 LEU A C 10
ATOM 13162 O O . LEU A 1 78 ? 1.803 2.775 -7.163 1.00 0.00 78 LEU A O 10
ATOM 13178 N N . ASP A 1 79 ? 3.736 1.754 -6.582 1.00 0.00 79 ASP A N 10
ATOM 13179 C CA . ASP A 1 79 ? 4.571 2.638 -7.377 1.00 0.00 79 ASP A CA 10
ATOM 13180 C C . ASP A 1 79 ? 3.955 2.801 -8.768 1.00 0.00 79 ASP A C 10
ATOM 13181 O O . ASP A 1 79 ? 3.853 3.915 -9.279 1.00 0.00 79 ASP A O 10
ATOM 13190 N N . GLN A 1 80 ? 3.561 1.673 -9.341 1.00 0.00 80 GLN A N 10
ATOM 13191 C CA . GLN A 1 80 ? 2.958 1.677 -10.663 1.00 0.00 80 GLN A CA 10
ATOM 13192 C C . GLN A 1 80 ? 1.885 2.764 -10.754 1.00 0.00 80 GLN A C 10
ATOM 13193 O O . GLN A 1 80 ? 1.985 3.673 -11.577 1.00 0.00 80 GLN A O 10
ATOM 13207 N N . ILE A 1 81 ? 0.883 2.635 -9.897 1.00 0.00 81 ILE A N 10
ATOM 13208 C CA . ILE A 1 81 ? -0.208 3.595 -9.870 1.00 0.00 81 ILE A CA 10
ATOM 13209 C C . ILE A 1 81 ? 0.358 5.007 -10.034 1.00 0.00 81 ILE A C 10
ATOM 13210 O O . ILE A 1 81 ? -0.015 5.725 -10.960 1.00 0.00 81 ILE A O 10
ATOM 13226 N N . VAL A 1 82 ? 1.249 5.363 -9.120 1.00 0.00 82 VAL A N 10
ATOM 13227 C CA . VAL A 1 82 ? 1.869 6.676 -9.151 1.00 0.00 82 VAL A CA 10
ATOM 13228 C C . VAL A 1 82 ? 2.425 6.939 -10.552 1.00 0.00 82 VAL A C 10
ATOM 13229 O O . VAL A 1 82 ? 2.043 7.910 -11.203 1.00 0.00 82 VAL A O 10
ATOM 13242 N N . GLU A 1 83 ? 3.319 6.058 -10.975 1.00 0.00 83 GLU A N 10
ATOM 13243 C CA . GLU A 1 83 ? 3.932 6.182 -12.286 1.00 0.00 83 GLU A CA 10
ATOM 13244 C C . GLU A 1 83 ? 2.856 6.350 -13.361 1.00 0.00 83 GLU A C 10
ATOM 13245 O O . GLU A 1 83 ? 2.900 7.295 -14.147 1.00 0.00 83 GLU A O 10
ATOM 13257 N N . LYS A 1 84 ? 1.914 5.418 -13.360 1.00 0.00 84 LYS A N 10
ATOM 13258 C CA . LYS A 1 84 ? 0.828 5.450 -14.325 1.00 0.00 84 LYS A CA 10
ATOM 13259 C C . LYS A 1 84 ? 0.134 6.812 -14.260 1.00 0.00 84 LYS A C 10
ATOM 13260 O O . LYS A 1 84 ? -0.536 7.217 -15.208 1.00 0.00 84 LYS A O 10
ATOM 13279 N N . GLY A 1 85 ? 0.319 7.481 -13.131 1.00 0.00 85 GLY A N 10
ATOM 13280 C CA . GLY A 1 85 ? -0.281 8.789 -12.930 1.00 0.00 85 GLY A CA 10
ATOM 13281 C C . GLY A 1 85 ? 0.773 9.818 -12.517 1.00 0.00 85 GLY A C 10
ATOM 13282 O O . GLY A 1 85 ? 0.635 10.473 -11.484 1.00 0.00 85 GLY A O 10
ATOM 13286 N N . ARG A 1 86 ? 1.802 9.929 -13.344 1.00 0.00 86 ARG A N 10
ATOM 13287 C CA . ARG A 1 86 ? 2.879 10.867 -13.077 1.00 0.00 86 ARG A CA 10
ATOM 13288 C C . ARG A 1 86 ? 2.987 11.888 -14.212 1.00 0.00 86 ARG A C 10
ATOM 13289 O O . ARG A 1 86 ? 3.397 11.547 -15.321 1.00 0.00 86 ARG A O 10
ATOM 13310 N N . SER A 1 87 ? 2.612 13.118 -13.896 1.00 0.00 87 SER A N 10
ATOM 13311 C CA . SER A 1 87 ? 2.661 14.191 -14.876 1.00 0.00 87 SER A CA 10
ATOM 13312 C C . SER A 1 87 ? 2.877 15.532 -14.173 1.00 0.00 87 SER A C 10
ATOM 13313 O O . SER A 1 87 ? 1.916 16.204 -13.802 1.00 0.00 87 SER A O 10
ATOM 13321 N N . GLY A 1 88 ? 4.144 15.882 -14.010 1.00 0.00 88 GLY A N 10
ATOM 13322 C CA . GLY A 1 88 ? 4.499 17.131 -13.358 1.00 0.00 88 GLY A CA 10
ATOM 13323 C C . GLY A 1 88 ? 4.860 18.204 -14.388 1.00 0.00 88 GLY A C 10
ATOM 13324 O O . GLY A 1 88 ? 4.085 19.131 -14.621 1.00 0.00 88 GLY A O 10
ATOM 13328 N N . PRO A 1 89 ? 6.067 18.038 -14.991 1.00 0.00 89 PRO A N 10
ATOM 13329 C CA . PRO A 1 89 ? 6.540 18.981 -15.990 1.00 0.00 89 PRO A CA 10
ATOM 13330 C C . PRO A 1 89 ? 5.809 18.784 -17.320 1.00 0.00 89 PRO A C 10
ATOM 13331 O O . PRO A 1 89 ? 5.293 19.740 -17.896 1.00 0.00 89 PRO A O 10
ATOM 13342 N N . SER A 1 90 ? 5.789 17.537 -17.768 1.00 0.00 90 SER A N 10
ATOM 13343 C CA . SER A 1 90 ? 5.130 17.202 -19.019 1.00 0.00 90 SER A CA 10
ATOM 13344 C C . SER A 1 90 ? 5.227 15.697 -19.275 1.00 0.00 90 SER A C 10
ATOM 13345 O O . SER A 1 90 ? 6.319 15.132 -19.270 1.00 0.00 90 SER A O 10
ATOM 13353 N N . SER A 1 91 ? 4.069 15.091 -19.494 1.00 0.00 91 SER A N 10
ATOM 13354 C CA . SER A 1 91 ? 4.009 13.662 -19.751 1.00 0.00 91 SER A CA 10
ATOM 13355 C C . SER A 1 91 ? 2.652 13.295 -20.353 1.00 0.00 91 SER A C 10
ATOM 13356 O O . SER A 1 91 ? 1.769 12.806 -19.650 1.00 0.00 91 SER A O 10
ATOM 13364 N N . GLY A 1 92 ? 2.527 13.545 -21.648 1.00 0.00 92 GLY A N 10
ATOM 13365 C CA . GLY A 1 92 ? 1.292 13.246 -22.352 1.00 0.00 92 GLY A CA 10
ATOM 13366 C C . GLY A 1 92 ? 0.767 14.482 -23.087 1.00 0.00 92 GLY A C 10
ATOM 13367 O O . GLY A 1 92 ? 1.207 15.600 -22.821 1.00 0.00 92 GLY A O 10
ATOM 13371 N N . GLY A 1 1 ? 8.566 -21.892 -29.156 1.00 0.00 1 GLY A N 11
ATOM 13372 C CA . GLY A 1 1 ? 9.162 -22.168 -27.859 1.00 0.00 1 GLY A CA 11
ATOM 13373 C C . GLY A 1 1 ? 8.563 -23.432 -27.239 1.00 0.00 1 GLY A C 11
ATOM 13374 O O . GLY A 1 1 ? 7.678 -24.055 -27.823 1.00 0.00 1 GLY A O 11
ATOM 13378 N N . SER A 1 2 ? 9.071 -23.773 -26.064 1.00 0.00 2 SER A N 11
ATOM 13379 C CA . SER A 1 2 ? 8.597 -24.952 -25.358 1.00 0.00 2 SER A CA 11
ATOM 13380 C C . SER A 1 2 ? 7.738 -24.536 -24.163 1.00 0.00 2 SER A C 11
ATOM 13381 O O . SER A 1 2 ? 8.133 -23.674 -23.380 1.00 0.00 2 SER A O 11
ATOM 13389 N N . SER A 1 3 ? 6.579 -25.170 -24.059 1.00 0.00 3 SER A N 11
ATOM 13390 C CA . SER A 1 3 ? 5.661 -24.877 -22.972 1.00 0.00 3 SER A CA 11
ATOM 13391 C C . SER A 1 3 ? 6.295 -25.259 -21.633 1.00 0.00 3 SER A C 11
ATOM 13392 O O . SER A 1 3 ? 6.866 -26.340 -21.498 1.00 0.00 3 SER A O 11
ATOM 13400 N N . GLY A 1 4 ? 6.175 -24.350 -20.677 1.00 0.00 4 GLY A N 11
ATOM 13401 C CA . GLY A 1 4 ? 6.729 -24.578 -19.353 1.00 0.00 4 GLY A CA 11
ATOM 13402 C C . GLY A 1 4 ? 6.377 -23.429 -18.406 1.00 0.00 4 GLY A C 11
ATOM 13403 O O . GLY A 1 4 ? 6.353 -22.269 -18.813 1.00 0.00 4 GLY A O 11
ATOM 13407 N N . SER A 1 5 ? 6.113 -23.793 -17.159 1.00 0.00 5 SER A N 11
ATOM 13408 C CA . SER A 1 5 ? 5.763 -22.808 -16.150 1.00 0.00 5 SER A CA 11
ATOM 13409 C C . SER A 1 5 ? 5.838 -23.436 -14.757 1.00 0.00 5 SER A C 11
ATOM 13410 O O . SER A 1 5 ? 4.907 -24.115 -14.328 1.00 0.00 5 SER A O 11
ATOM 13418 N N . SER A 1 6 ? 6.955 -23.186 -14.090 1.00 0.00 6 SER A N 11
ATOM 13419 C CA . SER A 1 6 ? 7.164 -23.719 -12.754 1.00 0.00 6 SER A CA 11
ATOM 13420 C C . SER A 1 6 ? 7.318 -22.573 -11.752 1.00 0.00 6 SER A C 11
ATOM 13421 O O . SER A 1 6 ? 7.564 -21.432 -12.141 1.00 0.00 6 SER A O 11
ATOM 13429 N N . GLY A 1 7 ? 7.167 -22.916 -10.481 1.00 0.00 7 GLY A N 11
ATOM 13430 C CA . GLY A 1 7 ? 7.287 -21.930 -9.421 1.00 0.00 7 GLY A CA 11
ATOM 13431 C C . GLY A 1 7 ? 6.862 -22.520 -8.074 1.00 0.00 7 GLY A C 11
ATOM 13432 O O . GLY A 1 7 ? 6.052 -23.444 -8.025 1.00 0.00 7 GLY A O 11
ATOM 13436 N N . HIS A 1 8 ? 7.428 -21.960 -7.015 1.00 0.00 8 HIS A N 11
ATOM 13437 C CA . HIS A 1 8 ? 7.117 -22.418 -5.671 1.00 0.00 8 HIS A CA 11
ATOM 13438 C C . HIS A 1 8 ? 7.081 -21.223 -4.717 1.00 0.00 8 HIS A C 11
ATOM 13439 O O . HIS A 1 8 ? 7.574 -20.146 -5.046 1.00 0.00 8 HIS A O 11
ATOM 13453 N N . GLN A 1 9 ? 6.491 -21.454 -3.553 1.00 0.00 9 GLN A N 11
ATOM 13454 C CA . GLN A 1 9 ? 6.384 -20.410 -2.548 1.00 0.00 9 GLN A CA 11
ATOM 13455 C C . GLN A 1 9 ? 7.008 -20.874 -1.231 1.00 0.00 9 GLN A C 11
ATOM 13456 O O . GLN A 1 9 ? 7.386 -22.036 -1.095 1.00 0.00 9 GLN A O 11
ATOM 13470 N N . GLN A 1 10 ? 7.097 -19.941 -0.294 1.00 0.00 10 GLN A N 11
ATOM 13471 C CA . GLN A 1 10 ? 7.669 -20.240 1.008 1.00 0.00 10 GLN A CA 11
ATOM 13472 C C . GLN A 1 10 ? 7.367 -19.109 1.993 1.00 0.00 10 GLN A C 11
ATOM 13473 O O . GLN A 1 10 ? 7.190 -17.961 1.589 1.00 0.00 10 GLN A O 11
ATOM 13487 N N . GLN A 1 11 ? 7.317 -19.474 3.266 1.00 0.00 11 GLN A N 11
ATOM 13488 C CA . GLN A 1 11 ? 7.039 -18.504 4.311 1.00 0.00 11 GLN A CA 11
ATOM 13489 C C . GLN A 1 11 ? 7.997 -18.703 5.488 1.00 0.00 11 GLN A C 11
ATOM 13490 O O . GLN A 1 11 ? 8.510 -19.801 5.696 1.00 0.00 11 GLN A O 11
ATOM 13504 N N . ARG A 1 12 ? 8.209 -17.623 6.226 1.00 0.00 12 ARG A N 11
ATOM 13505 C CA . ARG A 1 12 ? 9.097 -17.665 7.376 1.00 0.00 12 ARG A CA 11
ATOM 13506 C C . ARG A 1 12 ? 8.550 -16.784 8.501 1.00 0.00 12 ARG A C 11
ATOM 13507 O O . ARG A 1 12 ? 8.213 -17.280 9.575 1.00 0.00 12 ARG A O 11
ATOM 13528 N N . SER A 1 13 ? 8.478 -15.492 8.216 1.00 0.00 13 SER A N 11
ATOM 13529 C CA . SER A 1 13 ? 7.978 -14.538 9.190 1.00 0.00 13 SER A CA 11
ATOM 13530 C C . SER A 1 13 ? 7.441 -13.295 8.477 1.00 0.00 13 SER A C 11
ATOM 13531 O O . SER A 1 13 ? 7.510 -13.199 7.253 1.00 0.00 13 SER A O 11
ATOM 13539 N N . VAL A 1 14 ? 6.917 -12.375 9.273 1.00 0.00 14 VAL A N 11
ATOM 13540 C CA . VAL A 1 14 ? 6.368 -11.143 8.734 1.00 0.00 14 VAL A CA 11
ATOM 13541 C C . VAL A 1 14 ? 7.263 -9.970 9.139 1.00 0.00 14 VAL A C 11
ATOM 13542 O O . VAL A 1 14 ? 7.856 -9.981 10.216 1.00 0.00 14 VAL A O 11
ATOM 13555 N N . MET A 1 15 ? 7.332 -8.987 8.254 1.00 0.00 15 MET A N 11
ATOM 13556 C CA . MET A 1 15 ? 8.145 -7.809 8.506 1.00 0.00 15 MET A CA 11
ATOM 13557 C C . MET A 1 15 ? 7.339 -6.528 8.280 1.00 0.00 15 MET A C 11
ATOM 13558 O O . MET A 1 15 ? 6.259 -6.565 7.693 1.00 0.00 15 MET A O 11
ATOM 13572 N N . THR A 1 16 ? 7.896 -5.425 8.757 1.00 0.00 16 THR A N 11
ATOM 13573 C CA . THR A 1 16 ? 7.243 -4.135 8.615 1.00 0.00 16 THR A CA 11
ATOM 13574 C C . THR A 1 16 ? 8.130 -3.172 7.823 1.00 0.00 16 THR A C 11
ATOM 13575 O O . THR A 1 16 ? 9.281 -2.938 8.190 1.00 0.00 16 THR A O 11
ATOM 13586 N N . GLU A 1 17 ? 7.562 -2.640 6.751 1.00 0.00 17 GLU A N 11
ATOM 13587 C CA . GLU A 1 17 ? 8.287 -1.708 5.905 1.00 0.00 17 GLU A CA 11
ATOM 13588 C C . GLU A 1 17 ? 7.580 -0.351 5.882 1.00 0.00 17 GLU A C 11
ATOM 13589 O O . GLU A 1 17 ? 6.398 -0.257 6.208 1.00 0.00 17 GLU A O 11
ATOM 13601 N N . GLU A 1 18 ? 8.334 0.667 5.493 1.00 0.00 18 GLU A N 11
ATOM 13602 C CA . GLU A 1 18 ? 7.794 2.014 5.424 1.00 0.00 18 GLU A CA 11
ATOM 13603 C C . GLU A 1 18 ? 7.916 2.562 4.000 1.00 0.00 18 GLU A C 11
ATOM 13604 O O . GLU A 1 18 ? 9.001 2.951 3.572 1.00 0.00 18 GLU A O 11
ATOM 13616 N N . TYR A 1 19 ? 6.787 2.574 3.307 1.00 0.00 19 TYR A N 11
ATOM 13617 C CA . TYR A 1 19 ? 6.753 3.067 1.940 1.00 0.00 19 TYR A CA 11
ATOM 13618 C C . TYR A 1 19 ? 5.959 4.372 1.848 1.00 0.00 19 TYR A C 11
ATOM 13619 O O . TYR A 1 19 ? 4.834 4.454 2.337 1.00 0.00 19 TYR A O 11
ATOM 13637 N N . LYS A 1 20 ? 6.577 5.360 1.217 1.00 0.00 20 LYS A N 11
ATOM 13638 C CA . LYS A 1 20 ? 5.942 6.656 1.054 1.00 0.00 20 LYS A CA 11
ATOM 13639 C C . LYS A 1 20 ? 5.363 6.762 -0.358 1.00 0.00 20 LYS A C 11
ATOM 13640 O O . LYS A 1 20 ? 5.933 6.227 -1.308 1.00 0.00 20 LYS A O 11
ATOM 13659 N N . VAL A 1 21 ? 4.238 7.456 -0.452 1.00 0.00 21 VAL A N 11
ATOM 13660 C CA . VAL A 1 21 ? 3.576 7.638 -1.732 1.00 0.00 21 VAL A CA 11
ATOM 13661 C C . VAL A 1 21 ? 3.131 9.096 -1.868 1.00 0.00 21 VAL A C 11
ATOM 13662 O O . VAL A 1 21 ? 3.017 9.809 -0.873 1.00 0.00 21 VAL A O 11
ATOM 13675 N N . PRO A 1 22 ? 2.886 9.506 -3.142 1.00 0.00 22 PRO A N 11
ATOM 13676 C CA . PRO A 1 22 ? 2.456 10.866 -3.421 1.00 0.00 22 PRO A CA 11
ATOM 13677 C C . PRO A 1 22 ? 0.989 11.067 -3.037 1.00 0.00 22 PRO A C 11
ATOM 13678 O O . PRO A 1 22 ? 0.105 10.407 -3.582 1.00 0.00 22 PRO A O 11
ATOM 13689 N N . ASP A 1 23 ? 0.775 11.980 -2.101 1.00 0.00 23 ASP A N 11
ATOM 13690 C CA . ASP A 1 23 ? -0.570 12.276 -1.638 1.00 0.00 23 ASP A CA 11
ATOM 13691 C C . ASP A 1 23 ? -1.463 12.584 -2.841 1.00 0.00 23 ASP A C 11
ATOM 13692 O O . ASP A 1 23 ? -2.684 12.462 -2.760 1.00 0.00 23 ASP A O 11
ATOM 13701 N N . GLY A 1 24 ? -0.819 12.978 -3.930 1.00 0.00 24 GLY A N 11
ATOM 13702 C CA . GLY A 1 24 ? -1.539 13.304 -5.149 1.00 0.00 24 GLY A CA 11
ATOM 13703 C C . GLY A 1 24 ? -1.901 12.038 -5.928 1.00 0.00 24 GLY A C 11
ATOM 13704 O O . GLY A 1 24 ? -2.410 12.117 -7.045 1.00 0.00 24 GLY A O 11
ATOM 13708 N N . MET A 1 25 ? -1.624 10.901 -5.308 1.00 0.00 25 MET A N 11
ATOM 13709 C CA . MET A 1 25 ? -1.914 9.620 -5.929 1.00 0.00 25 MET A CA 11
ATOM 13710 C C . MET A 1 25 ? -2.606 8.676 -4.943 1.00 0.00 25 MET A C 11
ATOM 13711 O O . MET A 1 25 ? -3.563 7.992 -5.300 1.00 0.00 25 MET A O 11
ATOM 13725 N N . VAL A 1 26 ? -2.093 8.670 -3.721 1.00 0.00 26 VAL A N 11
ATOM 13726 C CA . VAL A 1 26 ? -2.650 7.821 -2.681 1.00 0.00 26 VAL A CA 11
ATOM 13727 C C . VAL A 1 26 ? -4.177 7.890 -2.735 1.00 0.00 26 VAL A C 11
ATOM 13728 O O . VAL A 1 26 ? -4.847 6.860 -2.791 1.00 0.00 26 VAL A O 11
ATOM 13741 N N . GLY A 1 27 ? -4.683 9.115 -2.716 1.00 0.00 27 GLY A N 11
ATOM 13742 C CA . GLY A 1 27 ? -6.119 9.331 -2.762 1.00 0.00 27 GLY A CA 11
ATOM 13743 C C . GLY A 1 27 ? -6.770 8.464 -3.842 1.00 0.00 27 GLY A C 11
ATOM 13744 O O . GLY A 1 27 ? -7.922 8.055 -3.703 1.00 0.00 27 GLY A O 11
ATOM 13748 N N . PHE A 1 28 ? -6.005 8.210 -4.893 1.00 0.00 28 PHE A N 11
ATOM 13749 C CA . PHE A 1 28 ? -6.493 7.399 -5.995 1.00 0.00 28 PHE A CA 11
ATOM 13750 C C . PHE A 1 28 ? -6.089 5.933 -5.818 1.00 0.00 28 PHE A C 11
ATOM 13751 O O . PHE A 1 28 ? -6.707 5.042 -6.398 1.00 0.00 28 PHE A O 11
ATOM 13768 N N . ILE A 1 29 ? -5.056 5.730 -5.014 1.00 0.00 29 ILE A N 11
ATOM 13769 C CA . ILE A 1 29 ? -4.563 4.388 -4.753 1.00 0.00 29 ILE A CA 11
ATOM 13770 C C . ILE A 1 29 ? -5.627 3.599 -3.988 1.00 0.00 29 ILE A C 11
ATOM 13771 O O . ILE A 1 29 ? -5.755 2.389 -4.166 1.00 0.00 29 ILE A O 11
ATOM 13787 N N . ILE A 1 30 ? -6.364 4.316 -3.152 1.00 0.00 30 ILE A N 11
ATOM 13788 C CA . ILE A 1 30 ? -7.412 3.698 -2.359 1.00 0.00 30 ILE A CA 11
ATOM 13789 C C . ILE A 1 30 ? -8.500 3.160 -3.290 1.00 0.00 30 ILE A C 11
ATOM 13790 O O . ILE A 1 30 ? -8.754 1.957 -3.325 1.00 0.00 30 ILE A O 11
ATOM 13806 N N . GLY A 1 31 ? -9.115 4.078 -4.023 1.00 0.00 31 GLY A N 11
ATOM 13807 C CA . GLY A 1 31 ? -10.169 3.710 -4.952 1.00 0.00 31 GLY A CA 11
ATOM 13808 C C . GLY A 1 31 ? -11.530 4.208 -4.461 1.00 0.00 31 GLY A C 11
ATOM 13809 O O . GLY A 1 31 ? -11.648 4.699 -3.339 1.00 0.00 31 GLY A O 11
ATOM 13813 N N . ARG A 1 32 ? -12.524 4.065 -5.325 1.00 0.00 32 ARG A N 11
ATOM 13814 C CA . ARG A 1 32 ? -13.872 4.493 -4.994 1.00 0.00 32 ARG A CA 11
ATOM 13815 C C . ARG A 1 32 ? -14.229 4.068 -3.568 1.00 0.00 32 ARG A C 11
ATOM 13816 O O . ARG A 1 32 ? -14.542 4.908 -2.726 1.00 0.00 32 ARG A O 11
ATOM 13837 N N . GLY A 1 33 ? -14.170 2.764 -3.341 1.00 0.00 33 GLY A N 11
ATOM 13838 C CA . GLY A 1 33 ? -14.482 2.217 -2.032 1.00 0.00 33 GLY A CA 11
ATOM 13839 C C . GLY A 1 33 ? -13.312 1.396 -1.487 1.00 0.00 33 GLY A C 11
ATOM 13840 O O . GLY A 1 33 ? -13.516 0.377 -0.828 1.00 0.00 33 GLY A O 11
ATOM 13844 N N . GLY A 1 34 ? -12.110 1.871 -1.781 1.00 0.00 34 GLY A N 11
ATOM 13845 C CA . GLY A 1 34 ? -10.907 1.194 -1.328 1.00 0.00 34 GLY A CA 11
ATOM 13846 C C . GLY A 1 34 ? -10.756 -0.169 -2.008 1.00 0.00 34 GLY A C 11
ATOM 13847 O O . GLY A 1 34 ? -10.210 -1.102 -1.421 1.00 0.00 34 GLY A O 11
ATOM 13851 N N . GLU A 1 35 ? -11.249 -0.240 -3.235 1.00 0.00 35 GLU A N 11
ATOM 13852 C CA . GLU A 1 35 ? -11.175 -1.473 -4.001 1.00 0.00 35 GLU A CA 11
ATOM 13853 C C . GLU A 1 35 ? -9.927 -1.475 -4.886 1.00 0.00 35 GLU A C 11
ATOM 13854 O O . GLU A 1 35 ? -9.503 -2.525 -5.365 1.00 0.00 35 GLU A O 11
ATOM 13866 N N . GLN A 1 36 ? -9.373 -0.286 -5.075 1.00 0.00 36 GLN A N 11
ATOM 13867 C CA . GLN A 1 36 ? -8.182 -0.138 -5.894 1.00 0.00 36 GLN A CA 11
ATOM 13868 C C . GLN A 1 36 ? -6.963 -0.706 -5.165 1.00 0.00 36 GLN A C 11
ATOM 13869 O O . GLN A 1 36 ? -6.109 -1.343 -5.779 1.00 0.00 36 GLN A O 11
ATOM 13883 N N . ILE A 1 37 ? -6.920 -0.454 -3.865 1.00 0.00 37 ILE A N 11
ATOM 13884 C CA . ILE A 1 37 ? -5.820 -0.933 -3.045 1.00 0.00 37 ILE A CA 11
ATOM 13885 C C . ILE A 1 37 ? -6.017 -2.422 -2.753 1.00 0.00 37 ILE A C 11
ATOM 13886 O O . ILE A 1 37 ? -5.057 -3.190 -2.754 1.00 0.00 37 ILE A O 11
ATOM 13902 N N . SER A 1 38 ? -7.268 -2.784 -2.510 1.00 0.00 38 SER A N 11
ATOM 13903 C CA . SER A 1 38 ? -7.603 -4.167 -2.217 1.00 0.00 38 SER A CA 11
ATOM 13904 C C . SER A 1 38 ? -6.930 -5.095 -3.231 1.00 0.00 38 SER A C 11
ATOM 13905 O O . SER A 1 38 ? -6.222 -6.026 -2.850 1.00 0.00 38 SER A O 11
ATOM 13913 N N . ARG A 1 39 ? -7.174 -4.808 -4.501 1.00 0.00 39 ARG A N 11
ATOM 13914 C CA . ARG A 1 39 ? -6.600 -5.605 -5.571 1.00 0.00 39 ARG A CA 11
ATOM 13915 C C . ARG A 1 39 ? -5.083 -5.710 -5.401 1.00 0.00 39 ARG A C 11
ATOM 13916 O O . ARG A 1 39 ? -4.490 -6.742 -5.709 1.00 0.00 39 ARG A O 11
ATOM 13937 N N . ILE A 1 40 ? -4.499 -4.626 -4.911 1.00 0.00 40 ILE A N 11
ATOM 13938 C CA . ILE A 1 40 ? -3.063 -4.583 -4.695 1.00 0.00 40 ILE A CA 11
ATOM 13939 C C . ILE A 1 40 ? -2.709 -5.434 -3.475 1.00 0.00 40 ILE A C 11
ATOM 13940 O O . ILE A 1 40 ? -1.684 -6.114 -3.464 1.00 0.00 40 ILE A O 11
ATOM 13956 N N . GLN A 1 41 ? -3.576 -5.369 -2.475 1.00 0.00 41 GLN A N 11
ATOM 13957 C CA . GLN A 1 41 ? -3.368 -6.126 -1.253 1.00 0.00 41 GLN A CA 11
ATOM 13958 C C . GLN A 1 41 ? -3.556 -7.621 -1.515 1.00 0.00 41 GLN A C 11
ATOM 13959 O O . GLN A 1 41 ? -2.886 -8.452 -0.903 1.00 0.00 41 GLN A O 11
ATOM 13973 N N . GLN A 1 42 ? -4.471 -7.919 -2.426 1.00 0.00 42 GLN A N 11
ATOM 13974 C CA . GLN A 1 42 ? -4.757 -9.300 -2.777 1.00 0.00 42 GLN A CA 11
ATOM 13975 C C . GLN A 1 42 ? -3.770 -9.793 -3.837 1.00 0.00 42 GLN A C 11
ATOM 13976 O O . GLN A 1 42 ? -3.350 -10.949 -3.810 1.00 0.00 42 GLN A O 11
ATOM 13990 N N . GLU A 1 43 ? -3.428 -8.891 -4.746 1.00 0.00 43 GLU A N 11
ATOM 13991 C CA . GLU A 1 43 ? -2.498 -9.220 -5.813 1.00 0.00 43 GLU A CA 11
ATOM 13992 C C . GLU A 1 43 ? -1.186 -9.748 -5.230 1.00 0.00 43 GLU A C 11
ATOM 13993 O O . GLU A 1 43 ? -0.762 -10.857 -5.550 1.00 0.00 43 GLU A O 11
ATOM 14005 N N . SER A 1 44 ? -0.579 -8.928 -4.384 1.00 0.00 44 SER A N 11
ATOM 14006 C CA . SER A 1 44 ? 0.676 -9.299 -3.753 1.00 0.00 44 SER A CA 11
ATOM 14007 C C . SER A 1 44 ? 0.405 -10.083 -2.468 1.00 0.00 44 SER A C 11
ATOM 14008 O O . SER A 1 44 ? 1.282 -10.787 -1.969 1.00 0.00 44 SER A O 11
ATOM 14016 N N . GLY A 1 45 ? -0.813 -9.935 -1.969 1.00 0.00 45 GLY A N 11
ATOM 14017 C CA . GLY A 1 45 ? -1.211 -10.621 -0.751 1.00 0.00 45 GLY A CA 11
ATOM 14018 C C . GLY A 1 45 ? -0.544 -9.993 0.475 1.00 0.00 45 GLY A C 11
ATOM 14019 O O . GLY A 1 45 ? -0.421 -10.636 1.516 1.00 0.00 45 GLY A O 11
ATOM 14023 N N . CYS A 1 46 ? -0.131 -8.745 0.310 1.00 0.00 46 CYS A N 11
ATOM 14024 C CA . CYS A 1 46 ? 0.521 -8.024 1.390 1.00 0.00 46 CYS A CA 11
ATOM 14025 C C . CYS A 1 46 ? -0.489 -7.046 1.993 1.00 0.00 46 CYS A C 11
ATOM 14026 O O . CYS A 1 46 ? -1.467 -6.679 1.343 1.00 0.00 46 CYS A O 11
ATOM 14034 N N . LYS A 1 47 ? -0.218 -6.651 3.228 1.00 0.00 47 LYS A N 11
ATOM 14035 C CA . LYS A 1 47 ? -1.091 -5.723 3.926 1.00 0.00 47 LYS A CA 11
ATOM 14036 C C . LYS A 1 47 ? -0.611 -4.292 3.675 1.00 0.00 47 LYS A C 11
ATOM 14037 O O . LYS A 1 47 ? 0.590 -4.031 3.653 1.00 0.00 47 LYS A O 11
ATOM 14056 N N . ILE A 1 48 ? -1.576 -3.402 3.491 1.00 0.00 48 ILE A N 11
ATOM 14057 C CA . ILE A 1 48 ? -1.267 -2.004 3.242 1.00 0.00 48 ILE A CA 11
ATOM 14058 C C . ILE A 1 48 ? -2.113 -1.127 4.168 1.00 0.00 48 ILE A C 11
ATOM 14059 O O . ILE A 1 48 ? -3.324 -1.012 3.985 1.00 0.00 48 ILE A O 11
ATOM 14075 N N . GLN A 1 49 ? -1.441 -0.530 5.142 1.00 0.00 49 GLN A N 11
ATOM 14076 C CA . GLN A 1 49 ? -2.115 0.333 6.096 1.00 0.00 49 GLN A CA 11
ATOM 14077 C C . GLN A 1 49 ? -1.743 1.796 5.844 1.00 0.00 49 GLN A C 11
ATOM 14078 O O . GLN A 1 49 ? -0.656 2.236 6.215 1.00 0.00 49 GLN A O 11
ATOM 14092 N N . ILE A 1 50 ? -2.667 2.508 5.216 1.00 0.00 50 ILE A N 11
ATOM 14093 C CA . ILE A 1 50 ? -2.450 3.912 4.910 1.00 0.00 50 ILE A CA 11
ATOM 14094 C C . ILE A 1 50 ? -3.147 4.773 5.966 1.00 0.00 50 ILE A C 11
ATOM 14095 O O . ILE A 1 50 ? -4.282 4.495 6.348 1.00 0.00 50 ILE A O 11
ATOM 14111 N N . ALA A 1 51 ? -2.437 5.801 6.407 1.00 0.00 51 ALA A N 11
ATOM 14112 C CA . ALA A 1 51 ? -2.972 6.704 7.411 1.00 0.00 51 ALA A CA 11
ATOM 14113 C C . ALA A 1 51 ? -4.165 7.462 6.825 1.00 0.00 51 ALA A C 11
ATOM 14114 O O . ALA A 1 51 ? -4.271 7.615 5.609 1.00 0.00 51 ALA A O 11
ATOM 14121 N N . PRO A 1 52 ? -5.056 7.929 7.740 1.00 0.00 52 PRO A N 11
ATOM 14122 C CA . PRO A 1 52 ? -6.237 8.667 7.326 1.00 0.00 52 PRO A CA 11
ATOM 14123 C C . PRO A 1 52 ? -5.872 10.092 6.903 1.00 0.00 52 PRO A C 11
ATOM 14124 O O . PRO A 1 52 ? -6.322 10.568 5.862 1.00 0.00 52 PRO A O 11
ATOM 14135 N N . ASP A 1 53 ? -5.061 10.732 7.732 1.00 0.00 53 ASP A N 11
ATOM 14136 C CA . ASP A 1 53 ? -4.631 12.092 7.456 1.00 0.00 53 ASP A CA 11
ATOM 14137 C C . ASP A 1 53 ? -3.105 12.129 7.351 1.00 0.00 53 ASP A C 11
ATOM 14138 O O . ASP A 1 53 ? -2.406 11.684 8.260 1.00 0.00 53 ASP A O 11
ATOM 14147 N N . SER A 1 54 ? -2.633 12.664 6.235 1.00 0.00 54 SER A N 11
ATOM 14148 C CA . SER A 1 54 ? -1.203 12.764 5.999 1.00 0.00 54 SER A CA 11
ATOM 14149 C C . SER A 1 54 ? -0.574 13.730 7.005 1.00 0.00 54 SER A C 11
ATOM 14150 O O . SER A 1 54 ? 0.438 13.411 7.628 1.00 0.00 54 SER A O 11
ATOM 14158 N N . GLY A 1 55 ? -1.199 14.891 7.134 1.00 0.00 55 GLY A N 11
ATOM 14159 C CA . GLY A 1 55 ? -0.713 15.905 8.054 1.00 0.00 55 GLY A CA 11
ATOM 14160 C C . GLY A 1 55 ? 0.000 17.031 7.301 1.00 0.00 55 GLY A C 11
ATOM 14161 O O . GLY A 1 55 ? 0.835 17.732 7.872 1.00 0.00 55 GLY A O 11
ATOM 14165 N N . GLY A 1 56 ? -0.355 17.169 6.033 1.00 0.00 56 GLY A N 11
ATOM 14166 C CA . GLY A 1 56 ? 0.241 18.198 5.197 1.00 0.00 56 GLY A CA 11
ATOM 14167 C C . GLY A 1 56 ? 1.599 17.747 4.655 1.00 0.00 56 GLY A C 11
ATOM 14168 O O . GLY A 1 56 ? 2.404 18.571 4.225 1.00 0.00 56 GLY A O 11
ATOM 14172 N N . LEU A 1 57 ? 1.811 16.439 4.695 1.00 0.00 57 LEU A N 11
ATOM 14173 C CA . LEU A 1 57 ? 3.058 15.869 4.214 1.00 0.00 57 LEU A CA 11
ATOM 14174 C C . LEU A 1 57 ? 3.005 15.751 2.690 1.00 0.00 57 LEU A C 11
ATOM 14175 O O . LEU A 1 57 ? 1.925 15.668 2.107 1.00 0.00 57 LEU A O 11
ATOM 14191 N N . PRO A 1 58 ? 4.217 15.748 2.071 1.00 0.00 58 PRO A N 11
ATOM 14192 C CA . PRO A 1 58 ? 4.319 15.642 0.626 1.00 0.00 58 PRO A CA 11
ATOM 14193 C C . PRO A 1 58 ? 4.038 14.211 0.160 1.00 0.00 58 PRO A C 11
ATOM 14194 O O . PRO A 1 58 ? 3.546 14.001 -0.947 1.00 0.00 58 PRO A O 11
ATOM 14205 N N . GLU A 1 59 ? 4.364 13.266 1.029 1.00 0.00 59 GLU A N 11
ATOM 14206 C CA . GLU A 1 59 ? 4.154 11.862 0.720 1.00 0.00 59 GLU A CA 11
ATOM 14207 C C . GLU A 1 59 ? 3.434 11.166 1.877 1.00 0.00 59 GLU A C 11
ATOM 14208 O O . GLU A 1 59 ? 3.744 11.410 3.042 1.00 0.00 59 GLU A O 11
ATOM 14220 N N . ARG A 1 60 ? 2.486 10.313 1.516 1.00 0.00 60 ARG A N 11
ATOM 14221 C CA . ARG A 1 60 ? 1.720 9.581 2.510 1.00 0.00 60 ARG A CA 11
ATOM 14222 C C . ARG A 1 60 ? 2.430 8.273 2.869 1.00 0.00 60 ARG A C 11
ATOM 14223 O O . ARG A 1 60 ? 2.756 7.478 1.989 1.00 0.00 60 ARG A O 11
ATOM 14244 N N . SER A 1 61 ? 2.647 8.092 4.163 1.00 0.00 61 SER A N 11
ATOM 14245 C CA . SER A 1 61 ? 3.312 6.895 4.650 1.00 0.00 61 SER A CA 11
ATOM 14246 C C . SER A 1 61 ? 2.326 5.725 4.680 1.00 0.00 61 SER A C 11
ATOM 14247 O O . SER A 1 61 ? 1.198 5.870 5.148 1.00 0.00 61 SER A O 11
ATOM 14255 N N . CYS A 1 62 ? 2.788 4.591 4.174 1.00 0.00 62 CYS A N 11
ATOM 14256 C CA . CYS A 1 62 ? 1.962 3.396 4.136 1.00 0.00 62 CYS A CA 11
ATOM 14257 C C . CYS A 1 62 ? 2.761 2.240 4.741 1.00 0.00 62 CYS A C 11
ATOM 14258 O O . CYS A 1 62 ? 3.775 1.823 4.183 1.00 0.00 62 CYS A O 11
ATOM 14266 N N . MET A 1 63 ? 2.274 1.755 5.874 1.00 0.00 63 MET A N 11
ATOM 14267 C CA . MET A 1 63 ? 2.930 0.656 6.561 1.00 0.00 63 MET A CA 11
ATOM 14268 C C . MET A 1 63 ? 2.476 -0.692 5.996 1.00 0.00 63 MET A C 11
ATOM 14269 O O . MET A 1 63 ? 1.295 -1.028 6.056 1.00 0.00 63 MET A O 11
ATOM 14283 N N . LEU A 1 64 ? 3.439 -1.427 5.460 1.00 0.00 64 LEU A N 11
ATOM 14284 C CA . LEU A 1 64 ? 3.154 -2.731 4.884 1.00 0.00 64 LEU A CA 11
ATOM 14285 C C . LEU A 1 64 ? 3.415 -3.814 5.933 1.00 0.00 64 LEU A C 11
ATOM 14286 O O . LEU A 1 64 ? 4.283 -3.657 6.790 1.00 0.00 64 LEU A O 11
ATOM 14302 N N . THR A 1 65 ? 2.648 -4.889 5.830 1.00 0.00 65 THR A N 11
ATOM 14303 C CA . THR A 1 65 ? 2.785 -5.999 6.758 1.00 0.00 65 THR A CA 11
ATOM 14304 C C . THR A 1 65 ? 2.543 -7.328 6.041 1.00 0.00 65 THR A C 11
ATOM 14305 O O . THR A 1 65 ? 1.460 -7.561 5.507 1.00 0.00 65 THR A O 11
ATOM 14316 N N . GLY A 1 66 ? 3.570 -8.165 6.051 1.00 0.00 66 GLY A N 11
ATOM 14317 C CA . GLY A 1 66 ? 3.483 -9.465 5.408 1.00 0.00 66 GLY A CA 11
ATOM 14318 C C . GLY A 1 66 ? 4.864 -9.951 4.964 1.00 0.00 66 GLY A C 11
ATOM 14319 O O . GLY A 1 66 ? 5.883 -9.446 5.431 1.00 0.00 66 GLY A O 11
ATOM 14323 N N . THR A 1 67 ? 4.852 -10.926 4.066 1.00 0.00 67 THR A N 11
ATOM 14324 C CA . THR A 1 67 ? 6.091 -11.486 3.554 1.00 0.00 67 THR A CA 11
ATOM 14325 C C . THR A 1 67 ? 6.920 -10.402 2.861 1.00 0.00 67 THR A C 11
ATOM 14326 O O . THR A 1 67 ? 6.401 -9.339 2.524 1.00 0.00 67 THR A O 11
ATOM 14337 N N . PRO A 1 68 ? 8.229 -10.717 2.666 1.00 0.00 68 PRO A N 11
ATOM 14338 C CA . PRO A 1 68 ? 9.135 -9.782 2.020 1.00 0.00 68 PRO A CA 11
ATOM 14339 C C . PRO A 1 68 ? 8.885 -9.731 0.511 1.00 0.00 68 PRO A C 11
ATOM 14340 O O . PRO A 1 68 ? 8.995 -8.672 -0.105 1.00 0.00 68 PRO A O 11
ATOM 14351 N N . GLU A 1 69 ? 8.554 -10.889 -0.042 1.00 0.00 69 GLU A N 11
ATOM 14352 C CA . GLU A 1 69 ? 8.288 -10.990 -1.466 1.00 0.00 69 GLU A CA 11
ATOM 14353 C C . GLU A 1 69 ? 6.930 -10.369 -1.798 1.00 0.00 69 GLU A C 11
ATOM 14354 O O . GLU A 1 69 ? 6.640 -10.084 -2.959 1.00 0.00 69 GLU A O 11
ATOM 14366 N N . SER A 1 70 ? 6.133 -10.178 -0.757 1.00 0.00 70 SER A N 11
ATOM 14367 C CA . SER A 1 70 ? 4.811 -9.596 -0.923 1.00 0.00 70 SER A CA 11
ATOM 14368 C C . SER A 1 70 ? 4.893 -8.072 -0.817 1.00 0.00 70 SER A C 11
ATOM 14369 O O . SER A 1 70 ? 4.149 -7.359 -1.488 1.00 0.00 70 SER A O 11
ATOM 14377 N N . VAL A 1 71 ? 5.804 -7.619 0.032 1.00 0.00 71 VAL A N 11
ATOM 14378 C CA . VAL A 1 71 ? 5.992 -6.192 0.235 1.00 0.00 71 VAL A CA 11
ATOM 14379 C C . VAL A 1 71 ? 6.465 -5.553 -1.072 1.00 0.00 71 VAL A C 11
ATOM 14380 O O . VAL A 1 71 ? 5.972 -4.496 -1.464 1.00 0.00 71 VAL A O 11
ATOM 14393 N N . GLN A 1 72 ? 7.414 -6.221 -1.711 1.00 0.00 72 GLN A N 11
ATOM 14394 C CA . GLN A 1 72 ? 7.958 -5.732 -2.967 1.00 0.00 72 GLN A CA 11
ATOM 14395 C C . GLN A 1 72 ? 6.884 -5.758 -4.057 1.00 0.00 72 GLN A C 11
ATOM 14396 O O . GLN A 1 72 ? 6.599 -4.735 -4.677 1.00 0.00 72 GLN A O 11
ATOM 14410 N N . SER A 1 73 ? 6.319 -6.940 -4.257 1.00 0.00 73 SER A N 11
ATOM 14411 C CA . SER A 1 73 ? 5.283 -7.113 -5.261 1.00 0.00 73 SER A CA 11
ATOM 14412 C C . SER A 1 73 ? 4.267 -5.973 -5.167 1.00 0.00 73 SER A C 11
ATOM 14413 O O . SER A 1 73 ? 3.952 -5.333 -6.169 1.00 0.00 73 SER A O 11
ATOM 14421 N N . ALA A 1 74 ? 3.782 -5.753 -3.953 1.00 0.00 74 ALA A N 11
ATOM 14422 C CA . ALA A 1 74 ? 2.808 -4.701 -3.715 1.00 0.00 74 ALA A CA 11
ATOM 14423 C C . ALA A 1 74 ? 3.400 -3.358 -4.147 1.00 0.00 74 ALA A C 11
ATOM 14424 O O . ALA A 1 74 ? 2.815 -2.653 -4.968 1.00 0.00 74 ALA A O 11
ATOM 14431 N N . LYS A 1 75 ? 4.552 -3.043 -3.573 1.00 0.00 75 LYS A N 11
ATOM 14432 C CA . LYS A 1 75 ? 5.229 -1.796 -3.888 1.00 0.00 75 LYS A CA 11
ATOM 14433 C C . LYS A 1 75 ? 5.187 -1.566 -5.400 1.00 0.00 75 LYS A C 11
ATOM 14434 O O . LYS A 1 75 ? 4.850 -0.475 -5.857 1.00 0.00 75 LYS A O 11
ATOM 14453 N N . ARG A 1 76 ? 5.535 -2.612 -6.135 1.00 0.00 76 ARG A N 11
ATOM 14454 C CA . ARG A 1 76 ? 5.542 -2.538 -7.586 1.00 0.00 76 ARG A CA 11
ATOM 14455 C C . ARG A 1 76 ? 4.176 -2.078 -8.101 1.00 0.00 76 ARG A C 11
ATOM 14456 O O . ARG A 1 76 ? 4.097 -1.280 -9.034 1.00 0.00 76 ARG A O 11
ATOM 14477 N N . LEU A 1 77 ? 3.135 -2.600 -7.470 1.00 0.00 77 LEU A N 11
ATOM 14478 C CA . LEU A 1 77 ? 1.777 -2.252 -7.852 1.00 0.00 77 LEU A CA 11
ATOM 14479 C C . LEU A 1 77 ? 1.495 -0.802 -7.455 1.00 0.00 77 LEU A C 11
ATOM 14480 O O . LEU A 1 77 ? 1.073 0.001 -8.286 1.00 0.00 77 LEU A O 11
ATOM 14496 N N . LEU A 1 78 ? 1.741 -0.510 -6.187 1.00 0.00 78 LEU A N 11
ATOM 14497 C CA . LEU A 1 78 ? 1.520 0.830 -5.670 1.00 0.00 78 LEU A CA 11
ATOM 14498 C C . LEU A 1 78 ? 2.247 1.841 -6.558 1.00 0.00 78 LEU A C 11
ATOM 14499 O O . LEU A 1 78 ? 1.614 2.683 -7.194 1.00 0.00 78 LEU A O 11
ATOM 14515 N N . ASP A 1 79 ? 3.567 1.725 -6.574 1.00 0.00 79 ASP A N 11
ATOM 14516 C CA . ASP A 1 79 ? 4.388 2.618 -7.374 1.00 0.00 79 ASP A CA 11
ATOM 14517 C C . ASP A 1 79 ? 3.751 2.788 -8.755 1.00 0.00 79 ASP A C 11
ATOM 14518 O O . ASP A 1 79 ? 3.538 3.911 -9.210 1.00 0.00 79 ASP A O 11
ATOM 14527 N N . GLN A 1 80 ? 3.466 1.657 -9.383 1.00 0.00 80 GLN A N 11
ATOM 14528 C CA . GLN A 1 80 ? 2.858 1.667 -10.703 1.00 0.00 80 GLN A CA 11
ATOM 14529 C C . GLN A 1 80 ? 1.819 2.786 -10.801 1.00 0.00 80 GLN A C 11
ATOM 14530 O O . GLN A 1 80 ? 1.925 3.663 -11.656 1.00 0.00 80 GLN A O 11
ATOM 14544 N N . ILE A 1 81 ? 0.839 2.718 -9.912 1.00 0.00 81 ILE A N 11
ATOM 14545 C CA . ILE A 1 81 ? -0.219 3.714 -9.888 1.00 0.00 81 ILE A CA 11
ATOM 14546 C C . ILE A 1 81 ? 0.393 5.106 -10.060 1.00 0.00 81 ILE A C 11
ATOM 14547 O O . ILE A 1 81 ? 0.070 5.817 -11.011 1.00 0.00 81 ILE A O 11
ATOM 14563 N N . VAL A 1 82 ? 1.267 5.453 -9.126 1.00 0.00 82 VAL A N 11
ATOM 14564 C CA . VAL A 1 82 ? 1.927 6.747 -9.164 1.00 0.00 82 VAL A CA 11
ATOM 14565 C C . VAL A 1 82 ? 2.444 7.011 -10.579 1.00 0.00 82 VAL A C 11
ATOM 14566 O O . VAL A 1 82 ? 2.081 8.009 -11.200 1.00 0.00 82 VAL A O 11
ATOM 14579 N N . GLU A 1 83 ? 3.282 6.099 -11.048 1.00 0.00 83 GLU A N 11
ATOM 14580 C CA . GLU A 1 83 ? 3.852 6.220 -12.379 1.00 0.00 83 GLU A CA 11
ATOM 14581 C C . GLU A 1 83 ? 2.742 6.386 -13.419 1.00 0.00 83 GLU A C 11
ATOM 14582 O O . GLU A 1 83 ? 2.724 7.366 -14.162 1.00 0.00 83 GLU A O 11
ATOM 14594 N N . LYS A 1 84 ? 1.843 5.413 -13.438 1.00 0.00 84 LYS A N 11
ATOM 14595 C CA . LYS A 1 84 ? 0.732 5.439 -14.375 1.00 0.00 84 LYS A CA 11
ATOM 14596 C C . LYS A 1 84 ? 0.091 6.828 -14.360 1.00 0.00 84 LYS A C 11
ATOM 14597 O O . LYS A 1 84 ? -0.519 7.245 -15.344 1.00 0.00 84 LYS A O 11
ATOM 14616 N N . GLY A 1 85 ? 0.250 7.506 -13.233 1.00 0.00 85 GLY A N 11
ATOM 14617 C CA . GLY A 1 85 ? -0.306 8.840 -13.077 1.00 0.00 85 GLY A CA 11
ATOM 14618 C C . GLY A 1 85 ? 0.737 9.806 -12.513 1.00 0.00 85 GLY A C 11
ATOM 14619 O O . GLY A 1 85 ? 0.584 10.311 -11.402 1.00 0.00 85 GLY A O 11
ATOM 14623 N N . ARG A 1 86 ? 1.774 10.035 -13.305 1.00 0.00 86 ARG A N 11
ATOM 14624 C CA . ARG A 1 86 ? 2.842 10.932 -12.898 1.00 0.00 86 ARG A CA 11
ATOM 14625 C C . ARG A 1 86 ? 2.997 12.068 -13.913 1.00 0.00 86 ARG A C 11
ATOM 14626 O O . ARG A 1 86 ? 3.184 13.223 -13.533 1.00 0.00 86 ARG A O 11
ATOM 14647 N N . SER A 1 87 ? 2.913 11.699 -15.182 1.00 0.00 87 SER A N 11
ATOM 14648 C CA . SER A 1 87 ? 3.041 12.672 -16.254 1.00 0.00 87 SER A CA 11
ATOM 14649 C C . SER A 1 87 ? 1.796 13.559 -16.307 1.00 0.00 87 SER A C 11
ATOM 14650 O O . SER A 1 87 ? 0.792 13.265 -15.661 1.00 0.00 87 SER A O 11
ATOM 14658 N N . GLY A 1 88 ? 1.902 14.628 -17.083 1.00 0.00 88 GLY A N 11
ATOM 14659 C CA . GLY A 1 88 ? 0.797 15.560 -17.229 1.00 0.00 88 GLY A CA 11
ATOM 14660 C C . GLY A 1 88 ? 1.058 16.546 -18.369 1.00 0.00 88 GLY A C 11
ATOM 14661 O O . GLY A 1 88 ? 0.673 16.298 -19.510 1.00 0.00 88 GLY A O 11
ATOM 14665 N N . PRO A 1 89 ? 1.729 17.674 -18.010 1.00 0.00 89 PRO A N 11
ATOM 14666 C CA . PRO A 1 89 ? 2.046 18.699 -18.990 1.00 0.00 89 PRO A CA 11
ATOM 14667 C C . PRO A 1 89 ? 3.201 18.258 -19.891 1.00 0.00 89 PRO A C 11
ATOM 14668 O O . PRO A 1 89 ? 3.098 18.322 -21.115 1.00 0.00 89 PRO A O 11
ATOM 14679 N N . SER A 1 90 ? 4.275 17.820 -19.250 1.00 0.00 90 SER A N 11
ATOM 14680 C CA . SER A 1 90 ? 5.448 17.368 -19.979 1.00 0.00 90 SER A CA 11
ATOM 14681 C C . SER A 1 90 ? 6.516 16.876 -18.999 1.00 0.00 90 SER A C 11
ATOM 14682 O O . SER A 1 90 ? 7.290 17.671 -18.468 1.00 0.00 90 SER A O 11
ATOM 14690 N N . SER A 1 91 ? 6.523 15.568 -18.788 1.00 0.00 91 SER A N 11
ATOM 14691 C CA . SER A 1 91 ? 7.482 14.961 -17.882 1.00 0.00 91 SER A CA 11
ATOM 14692 C C . SER A 1 91 ? 7.561 13.454 -18.135 1.00 0.00 91 SER A C 11
ATOM 14693 O O . SER A 1 91 ? 6.546 12.760 -18.093 1.00 0.00 91 SER A O 11
ATOM 14701 N N . GLY A 1 92 ? 8.776 12.993 -18.394 1.00 0.00 92 GLY A N 11
ATOM 14702 C CA . GLY A 1 92 ? 9.000 11.581 -18.655 1.00 0.00 92 GLY A CA 11
ATOM 14703 C C . GLY A 1 92 ? 10.124 11.033 -17.773 1.00 0.00 92 GLY A C 11
ATOM 14704 O O . GLY A 1 92 ? 10.874 11.799 -17.170 1.00 0.00 92 GLY A O 11
ATOM 14708 N N . GLY A 1 1 ? -6.958 -22.766 -22.613 1.00 0.00 1 GLY A N 12
ATOM 14709 C CA . GLY A 1 1 ? -5.775 -23.606 -22.553 1.00 0.00 1 GLY A CA 12
ATOM 14710 C C . GLY A 1 1 ? -5.568 -24.163 -21.143 1.00 0.00 1 GLY A C 12
ATOM 14711 O O . GLY A 1 1 ? -6.430 -24.866 -20.617 1.00 0.00 1 GLY A O 12
ATOM 14715 N N . SER A 1 2 ? -4.421 -23.828 -20.571 1.00 0.00 2 SER A N 12
ATOM 14716 C CA . SER A 1 2 ? -4.090 -24.286 -19.233 1.00 0.00 2 SER A CA 12
ATOM 14717 C C . SER A 1 2 ? -2.994 -23.402 -18.633 1.00 0.00 2 SER A C 12
ATOM 14718 O O . SER A 1 2 ? -2.119 -22.920 -19.351 1.00 0.00 2 SER A O 12
ATOM 14726 N N . SER A 1 3 ? -3.078 -23.217 -17.324 1.00 0.00 3 SER A N 12
ATOM 14727 C CA . SER A 1 3 ? -2.104 -22.400 -16.620 1.00 0.00 3 SER A CA 12
ATOM 14728 C C . SER A 1 3 ? -2.112 -22.744 -15.129 1.00 0.00 3 SER A C 12
ATOM 14729 O O . SER A 1 3 ? -3.165 -23.030 -14.561 1.00 0.00 3 SER A O 12
ATOM 14737 N N . GLY A 1 4 ? -0.927 -22.703 -14.539 1.00 0.00 4 GLY A N 12
ATOM 14738 C CA . GLY A 1 4 ? -0.785 -23.007 -13.125 1.00 0.00 4 GLY A CA 12
ATOM 14739 C C . GLY A 1 4 ? 0.280 -22.118 -12.478 1.00 0.00 4 GLY A C 12
ATOM 14740 O O . GLY A 1 4 ? 0.697 -21.118 -13.060 1.00 0.00 4 GLY A O 12
ATOM 14744 N N . SER A 1 5 ? 0.690 -22.516 -11.282 1.00 0.00 5 SER A N 12
ATOM 14745 C CA . SER A 1 5 ? 1.698 -21.769 -10.550 1.00 0.00 5 SER A CA 12
ATOM 14746 C C . SER A 1 5 ? 2.254 -22.621 -9.407 1.00 0.00 5 SER A C 12
ATOM 14747 O O . SER A 1 5 ? 1.502 -23.312 -8.722 1.00 0.00 5 SER A O 12
ATOM 14755 N N . SER A 1 6 ? 3.566 -22.543 -9.237 1.00 0.00 6 SER A N 12
ATOM 14756 C CA . SER A 1 6 ? 4.230 -23.299 -8.189 1.00 0.00 6 SER A CA 12
ATOM 14757 C C . SER A 1 6 ? 5.005 -22.350 -7.272 1.00 0.00 6 SER A C 12
ATOM 14758 O O . SER A 1 6 ? 5.454 -21.290 -7.705 1.00 0.00 6 SER A O 12
ATOM 14766 N N . GLY A 1 7 ? 5.138 -22.766 -6.021 1.00 0.00 7 GLY A N 12
ATOM 14767 C CA . GLY A 1 7 ? 5.850 -21.967 -5.038 1.00 0.00 7 GLY A CA 12
ATOM 14768 C C . GLY A 1 7 ? 6.890 -22.810 -4.296 1.00 0.00 7 GLY A C 12
ATOM 14769 O O . GLY A 1 7 ? 7.074 -23.986 -4.602 1.00 0.00 7 GLY A O 12
ATOM 14773 N N . HIS A 1 8 ? 7.542 -22.174 -3.334 1.00 0.00 8 HIS A N 12
ATOM 14774 C CA . HIS A 1 8 ? 8.558 -22.850 -2.545 1.00 0.00 8 HIS A CA 12
ATOM 14775 C C . HIS A 1 8 ? 8.772 -22.098 -1.230 1.00 0.00 8 HIS A C 12
ATOM 14776 O O . HIS A 1 8 ? 8.535 -22.642 -0.153 1.00 0.00 8 HIS A O 12
ATOM 14790 N N . GLN A 1 9 ? 9.218 -20.857 -1.361 1.00 0.00 9 GLN A N 12
ATOM 14791 C CA . GLN A 1 9 ? 9.467 -20.024 -0.197 1.00 0.00 9 GLN A CA 12
ATOM 14792 C C . GLN A 1 9 ? 8.235 -19.997 0.709 1.00 0.00 9 GLN A C 12
ATOM 14793 O O . GLN A 1 9 ? 7.104 -20.015 0.226 1.00 0.00 9 GLN A O 12
ATOM 14807 N N . GLN A 1 10 ? 8.495 -19.955 2.008 1.00 0.00 10 GLN A N 12
ATOM 14808 C CA . GLN A 1 10 ? 7.422 -19.925 2.986 1.00 0.00 10 GLN A CA 12
ATOM 14809 C C . GLN A 1 10 ? 7.974 -19.576 4.370 1.00 0.00 10 GLN A C 12
ATOM 14810 O O . GLN A 1 10 ? 8.860 -20.260 4.879 1.00 0.00 10 GLN A O 12
ATOM 14824 N N . GLN A 1 11 ? 7.426 -18.512 4.939 1.00 0.00 11 GLN A N 12
ATOM 14825 C CA . GLN A 1 11 ? 7.853 -18.064 6.253 1.00 0.00 11 GLN A CA 12
ATOM 14826 C C . GLN A 1 11 ? 6.656 -17.991 7.204 1.00 0.00 11 GLN A C 12
ATOM 14827 O O . GLN A 1 11 ? 5.512 -18.149 6.780 1.00 0.00 11 GLN A O 12
ATOM 14841 N N . ARG A 1 12 ? 6.961 -17.752 8.471 1.00 0.00 12 ARG A N 12
ATOM 14842 C CA . ARG A 1 12 ? 5.924 -17.657 9.485 1.00 0.00 12 ARG A CA 12
ATOM 14843 C C . ARG A 1 12 ? 5.819 -16.221 10.003 1.00 0.00 12 ARG A C 12
ATOM 14844 O O . ARG A 1 12 ? 4.735 -15.640 10.014 1.00 0.00 12 ARG A O 12
ATOM 14865 N N . SER A 1 13 ? 6.960 -15.691 10.419 1.00 0.00 13 SER A N 12
ATOM 14866 C CA . SER A 1 13 ? 7.009 -14.335 10.937 1.00 0.00 13 SER A CA 12
ATOM 14867 C C . SER A 1 13 ? 6.635 -13.340 9.837 1.00 0.00 13 SER A C 12
ATOM 14868 O O . SER A 1 13 ? 6.677 -13.673 8.654 1.00 0.00 13 SER A O 12
ATOM 14876 N N . VAL A 1 14 ? 6.277 -12.139 10.266 1.00 0.00 14 VAL A N 12
ATOM 14877 C CA . VAL A 1 14 ? 5.896 -11.093 9.331 1.00 0.00 14 VAL A CA 12
ATOM 14878 C C . VAL A 1 14 ? 6.787 -9.869 9.550 1.00 0.00 14 VAL A C 12
ATOM 14879 O O . VAL A 1 14 ? 7.222 -9.606 10.670 1.00 0.00 14 VAL A O 12
ATOM 14892 N N . MET A 1 15 ? 7.034 -9.154 8.462 1.00 0.00 15 MET A N 12
ATOM 14893 C CA . MET A 1 15 ? 7.866 -7.965 8.521 1.00 0.00 15 MET A CA 12
ATOM 14894 C C . MET A 1 15 ? 7.062 -6.715 8.158 1.00 0.00 15 MET A C 12
ATOM 14895 O O . MET A 1 15 ? 5.980 -6.814 7.580 1.00 0.00 15 MET A O 12
ATOM 14909 N N . THR A 1 16 ? 7.621 -5.567 8.512 1.00 0.00 16 THR A N 12
ATOM 14910 C CA . THR A 1 16 ? 6.969 -4.299 8.231 1.00 0.00 16 THR A CA 12
ATOM 14911 C C . THR A 1 16 ? 7.890 -3.398 7.405 1.00 0.00 16 THR A C 12
ATOM 14912 O O . THR A 1 16 ? 9.094 -3.345 7.648 1.00 0.00 16 THR A O 12
ATOM 14923 N N . GLU A 1 17 ? 7.287 -2.711 6.445 1.00 0.00 17 GLU A N 12
ATOM 14924 C CA . GLU A 1 17 ? 8.038 -1.815 5.582 1.00 0.00 17 GLU A CA 12
ATOM 14925 C C . GLU A 1 17 ? 7.358 -0.446 5.519 1.00 0.00 17 GLU A C 12
ATOM 14926 O O . GLU A 1 17 ? 6.133 -0.354 5.580 1.00 0.00 17 GLU A O 12
ATOM 14938 N N . GLU A 1 18 ? 8.182 0.584 5.398 1.00 0.00 18 GLU A N 12
ATOM 14939 C CA . GLU A 1 18 ? 7.676 1.944 5.325 1.00 0.00 18 GLU A CA 12
ATOM 14940 C C . GLU A 1 18 ? 7.778 2.473 3.893 1.00 0.00 18 GLU A C 12
ATOM 14941 O O . GLU A 1 18 ? 8.856 2.863 3.447 1.00 0.00 18 GLU A O 12
ATOM 14953 N N . TYR A 1 19 ? 6.641 2.470 3.213 1.00 0.00 19 TYR A N 12
ATOM 14954 C CA . TYR A 1 19 ? 6.589 2.945 1.841 1.00 0.00 19 TYR A CA 12
ATOM 14955 C C . TYR A 1 19 ? 5.848 4.280 1.750 1.00 0.00 19 TYR A C 12
ATOM 14956 O O . TYR A 1 19 ? 4.699 4.386 2.178 1.00 0.00 19 TYR A O 12
ATOM 14974 N N . LYS A 1 20 ? 6.535 5.266 1.191 1.00 0.00 20 LYS A N 12
ATOM 14975 C CA . LYS A 1 20 ? 5.955 6.589 1.039 1.00 0.00 20 LYS A CA 12
ATOM 14976 C C . LYS A 1 20 ? 5.416 6.745 -0.384 1.00 0.00 20 LYS A C 12
ATOM 14977 O O . LYS A 1 20 ? 6.078 6.362 -1.348 1.00 0.00 20 LYS A O 12
ATOM 14996 N N . VAL A 1 21 ? 4.220 7.309 -0.471 1.00 0.00 21 VAL A N 12
ATOM 14997 C CA . VAL A 1 21 ? 3.585 7.520 -1.761 1.00 0.00 21 VAL A CA 12
ATOM 14998 C C . VAL A 1 21 ? 3.139 8.979 -1.872 1.00 0.00 21 VAL A C 12
ATOM 14999 O O . VAL A 1 21 ? 3.016 9.673 -0.864 1.00 0.00 21 VAL A O 12
ATOM 15012 N N . PRO A 1 22 ? 2.903 9.413 -3.139 1.00 0.00 22 PRO A N 12
ATOM 15013 C CA . PRO A 1 22 ? 2.474 10.778 -3.395 1.00 0.00 22 PRO A CA 12
ATOM 15014 C C . PRO A 1 22 ? 1.003 10.969 -3.019 1.00 0.00 22 PRO A C 12
ATOM 15015 O O . PRO A 1 22 ? 0.122 10.336 -3.599 1.00 0.00 22 PRO A O 12
ATOM 15026 N N . ASP A 1 23 ? 0.783 11.845 -2.050 1.00 0.00 23 ASP A N 12
ATOM 15027 C CA . ASP A 1 23 ? -0.566 12.128 -1.589 1.00 0.00 23 ASP A CA 12
ATOM 15028 C C . ASP A 1 23 ? -1.451 12.465 -2.791 1.00 0.00 23 ASP A C 12
ATOM 15029 O O . ASP A 1 23 ? -2.651 12.196 -2.778 1.00 0.00 23 ASP A O 12
ATOM 15038 N N . GLY A 1 24 ? -0.824 13.050 -3.802 1.00 0.00 24 GLY A N 12
ATOM 15039 C CA . GLY A 1 24 ? -1.539 13.426 -5.009 1.00 0.00 24 GLY A CA 12
ATOM 15040 C C . GLY A 1 24 ? -2.018 12.189 -5.771 1.00 0.00 24 GLY A C 12
ATOM 15041 O O . GLY A 1 24 ? -2.792 12.301 -6.720 1.00 0.00 24 GLY A O 12
ATOM 15045 N N . MET A 1 25 ? -1.537 11.037 -5.327 1.00 0.00 25 MET A N 12
ATOM 15046 C CA . MET A 1 25 ? -1.906 9.780 -5.955 1.00 0.00 25 MET A CA 12
ATOM 15047 C C . MET A 1 25 ? -2.556 8.832 -4.945 1.00 0.00 25 MET A C 12
ATOM 15048 O O . MET A 1 25 ? -3.494 8.111 -5.279 1.00 0.00 25 MET A O 12
ATOM 15062 N N . VAL A 1 26 ? -2.030 8.864 -3.729 1.00 0.00 26 VAL A N 12
ATOM 15063 C CA . VAL A 1 26 ? -2.547 8.017 -2.668 1.00 0.00 26 VAL A CA 12
ATOM 15064 C C . VAL A 1 26 ? -4.076 8.053 -2.691 1.00 0.00 26 VAL A C 12
ATOM 15065 O O . VAL A 1 26 ? -4.726 7.008 -2.676 1.00 0.00 26 VAL A O 12
ATOM 15078 N N . GLY A 1 27 ? -4.607 9.266 -2.728 1.00 0.00 27 GLY A N 12
ATOM 15079 C CA . GLY A 1 27 ? -6.048 9.452 -2.753 1.00 0.00 27 GLY A CA 12
ATOM 15080 C C . GLY A 1 27 ? -6.693 8.587 -3.837 1.00 0.00 27 GLY A C 12
ATOM 15081 O O . GLY A 1 27 ? -7.841 8.165 -3.699 1.00 0.00 27 GLY A O 12
ATOM 15085 N N . PHE A 1 28 ? -5.928 8.348 -4.892 1.00 0.00 28 PHE A N 12
ATOM 15086 C CA . PHE A 1 28 ? -6.411 7.540 -5.999 1.00 0.00 28 PHE A CA 12
ATOM 15087 C C . PHE A 1 28 ? -5.993 6.077 -5.834 1.00 0.00 28 PHE A C 12
ATOM 15088 O O . PHE A 1 28 ? -6.604 5.184 -6.418 1.00 0.00 28 PHE A O 12
ATOM 15105 N N . ILE A 1 29 ? -4.954 5.879 -5.036 1.00 0.00 29 ILE A N 12
ATOM 15106 C CA . ILE A 1 29 ? -4.447 4.540 -4.787 1.00 0.00 29 ILE A CA 12
ATOM 15107 C C . ILE A 1 29 ? -5.512 3.724 -4.053 1.00 0.00 29 ILE A C 12
ATOM 15108 O O . ILE A 1 29 ? -5.741 2.560 -4.378 1.00 0.00 29 ILE A O 12
ATOM 15124 N N . ILE A 1 30 ? -6.135 4.367 -3.076 1.00 0.00 30 ILE A N 12
ATOM 15125 C CA . ILE A 1 30 ? -7.171 3.715 -2.293 1.00 0.00 30 ILE A CA 12
ATOM 15126 C C . ILE A 1 30 ? -8.233 3.143 -3.235 1.00 0.00 30 ILE A C 12
ATOM 15127 O O . ILE A 1 30 ? -8.387 1.927 -3.336 1.00 0.00 30 ILE A O 12
ATOM 15143 N N . GLY A 1 31 ? -8.936 4.047 -3.900 1.00 0.00 31 GLY A N 12
ATOM 15144 C CA . GLY A 1 31 ? -9.979 3.648 -4.830 1.00 0.00 31 GLY A CA 12
ATOM 15145 C C . GLY A 1 31 ? -11.355 3.688 -4.162 1.00 0.00 31 GLY A C 12
ATOM 15146 O O . GLY A 1 31 ? -11.453 3.805 -2.942 1.00 0.00 31 GLY A O 12
ATOM 15150 N N . ARG A 1 32 ? -12.383 3.590 -4.992 1.00 0.00 32 ARG A N 12
ATOM 15151 C CA . ARG A 1 32 ? -13.749 3.614 -4.497 1.00 0.00 32 ARG A CA 12
ATOM 15152 C C . ARG A 1 32 ? -13.952 2.520 -3.447 1.00 0.00 32 ARG A C 12
ATOM 15153 O O . ARG A 1 32 ? -14.008 1.337 -3.780 1.00 0.00 32 ARG A O 12
ATOM 15174 N N . GLY A 1 33 ? -14.057 2.954 -2.199 1.00 0.00 33 GLY A N 12
ATOM 15175 C CA . GLY A 1 33 ? -14.252 2.026 -1.098 1.00 0.00 33 GLY A CA 12
ATOM 15176 C C . GLY A 1 33 ? -12.954 1.287 -0.766 1.00 0.00 33 GLY A C 12
ATOM 15177 O O . GLY A 1 33 ? -12.941 0.400 0.085 1.00 0.00 33 GLY A O 12
ATOM 15181 N N . GLY A 1 34 ? -11.894 1.681 -1.456 1.00 0.00 34 GLY A N 12
ATOM 15182 C CA . GLY A 1 34 ? -10.594 1.067 -1.246 1.00 0.00 34 GLY A CA 12
ATOM 15183 C C . GLY A 1 34 ? -10.483 -0.256 -2.006 1.00 0.00 34 GLY A C 12
ATOM 15184 O O . GLY A 1 34 ? -9.885 -1.211 -1.513 1.00 0.00 34 GLY A O 12
ATOM 15188 N N . GLU A 1 35 ? -11.069 -0.270 -3.195 1.00 0.00 35 GLU A N 12
ATOM 15189 C CA . GLU A 1 35 ? -11.044 -1.460 -4.028 1.00 0.00 35 GLU A CA 12
ATOM 15190 C C . GLU A 1 35 ? -9.783 -1.474 -4.895 1.00 0.00 35 GLU A C 12
ATOM 15191 O O . GLU A 1 35 ? -9.322 -2.536 -5.309 1.00 0.00 35 GLU A O 12
ATOM 15203 N N . GLN A 1 36 ? -9.262 -0.282 -5.144 1.00 0.00 36 GLN A N 12
ATOM 15204 C CA . GLN A 1 36 ? -8.064 -0.143 -5.954 1.00 0.00 36 GLN A CA 12
ATOM 15205 C C . GLN A 1 36 ? -6.850 -0.700 -5.207 1.00 0.00 36 GLN A C 12
ATOM 15206 O O . GLN A 1 36 ? -5.969 -1.309 -5.813 1.00 0.00 36 GLN A O 12
ATOM 15220 N N . ILE A 1 37 ? -6.843 -0.472 -3.902 1.00 0.00 37 ILE A N 12
ATOM 15221 C CA . ILE A 1 37 ? -5.752 -0.943 -3.066 1.00 0.00 37 ILE A CA 12
ATOM 15222 C C . ILE A 1 37 ? -5.965 -2.424 -2.744 1.00 0.00 37 ILE A C 12
ATOM 15223 O O . ILE A 1 37 ? -5.008 -3.193 -2.682 1.00 0.00 37 ILE A O 12
ATOM 15239 N N . SER A 1 38 ? -7.227 -2.778 -2.547 1.00 0.00 38 SER A N 12
ATOM 15240 C CA . SER A 1 38 ? -7.578 -4.153 -2.233 1.00 0.00 38 SER A CA 12
ATOM 15241 C C . SER A 1 38 ? -6.921 -5.103 -3.236 1.00 0.00 38 SER A C 12
ATOM 15242 O O . SER A 1 38 ? -6.239 -6.049 -2.846 1.00 0.00 38 SER A O 12
ATOM 15250 N N . ARG A 1 39 ? -7.150 -4.818 -4.510 1.00 0.00 39 ARG A N 12
ATOM 15251 C CA . ARG A 1 39 ? -6.589 -5.635 -5.572 1.00 0.00 39 ARG A CA 12
ATOM 15252 C C . ARG A 1 39 ? -5.073 -5.760 -5.402 1.00 0.00 39 ARG A C 12
ATOM 15253 O O . ARG A 1 39 ? -4.492 -6.796 -5.722 1.00 0.00 39 ARG A O 12
ATOM 15274 N N . ILE A 1 40 ? -4.476 -4.690 -4.898 1.00 0.00 40 ILE A N 12
ATOM 15275 C CA . ILE A 1 40 ? -3.040 -4.667 -4.681 1.00 0.00 40 ILE A CA 12
ATOM 15276 C C . ILE A 1 40 ? -2.699 -5.523 -3.460 1.00 0.00 40 ILE A C 12
ATOM 15277 O O . ILE A 1 40 ? -1.691 -6.229 -3.453 1.00 0.00 40 ILE A O 12
ATOM 15293 N N . GLN A 1 41 ? -3.558 -5.433 -2.455 1.00 0.00 41 GLN A N 12
ATOM 15294 C CA . GLN A 1 41 ? -3.360 -6.190 -1.231 1.00 0.00 41 GLN A CA 12
ATOM 15295 C C . GLN A 1 41 ? -3.595 -7.680 -1.485 1.00 0.00 41 GLN A C 12
ATOM 15296 O O . GLN A 1 41 ? -2.959 -8.528 -0.860 1.00 0.00 41 GLN A O 12
ATOM 15310 N N . GLN A 1 42 ? -4.510 -7.954 -2.404 1.00 0.00 42 GLN A N 12
ATOM 15311 C CA . GLN A 1 42 ? -4.836 -9.328 -2.748 1.00 0.00 42 GLN A CA 12
ATOM 15312 C C . GLN A 1 42 ? -3.893 -9.840 -3.838 1.00 0.00 42 GLN A C 12
ATOM 15313 O O . GLN A 1 42 ? -3.580 -11.029 -3.884 1.00 0.00 42 GLN A O 12
ATOM 15327 N N . GLU A 1 43 ? -3.465 -8.918 -4.688 1.00 0.00 43 GLU A N 12
ATOM 15328 C CA . GLU A 1 43 ? -2.564 -9.262 -5.774 1.00 0.00 43 GLU A CA 12
ATOM 15329 C C . GLU A 1 43 ? -1.239 -9.788 -5.218 1.00 0.00 43 GLU A C 12
ATOM 15330 O O . GLU A 1 43 ? -0.800 -10.879 -5.579 1.00 0.00 43 GLU A O 12
ATOM 15342 N N . SER A 1 44 ? -0.640 -8.988 -4.349 1.00 0.00 44 SER A N 12
ATOM 15343 C CA . SER A 1 44 ? 0.626 -9.359 -3.739 1.00 0.00 44 SER A CA 12
ATOM 15344 C C . SER A 1 44 ? 0.376 -10.138 -2.447 1.00 0.00 44 SER A C 12
ATOM 15345 O O . SER A 1 44 ? 1.276 -10.800 -1.932 1.00 0.00 44 SER A O 12
ATOM 15353 N N . GLY A 1 45 ? -0.852 -10.034 -1.959 1.00 0.00 45 GLY A N 12
ATOM 15354 C CA . GLY A 1 45 ? -1.231 -10.721 -0.736 1.00 0.00 45 GLY A CA 12
ATOM 15355 C C . GLY A 1 45 ? -0.562 -10.082 0.482 1.00 0.00 45 GLY A C 12
ATOM 15356 O O . GLY A 1 45 ? -0.449 -10.711 1.534 1.00 0.00 45 GLY A O 12
ATOM 15360 N N . CYS A 1 46 ? -0.134 -8.841 0.300 1.00 0.00 46 CYS A N 12
ATOM 15361 C CA . CYS A 1 46 ? 0.522 -8.111 1.371 1.00 0.00 46 CYS A CA 12
ATOM 15362 C C . CYS A 1 46 ? -0.479 -7.110 1.952 1.00 0.00 46 CYS A C 12
ATOM 15363 O O . CYS A 1 46 ? -1.445 -6.736 1.289 1.00 0.00 46 CYS A O 12
ATOM 15371 N N . LYS A 1 47 ? -0.212 -6.703 3.185 1.00 0.00 47 LYS A N 12
ATOM 15372 C CA . LYS A 1 47 ? -1.077 -5.752 3.863 1.00 0.00 47 LYS A CA 12
ATOM 15373 C C . LYS A 1 47 ? -0.570 -4.332 3.602 1.00 0.00 47 LYS A C 12
ATOM 15374 O O . LYS A 1 47 ? 0.637 -4.106 3.515 1.00 0.00 47 LYS A O 12
ATOM 15393 N N . ILE A 1 48 ? -1.516 -3.412 3.485 1.00 0.00 48 ILE A N 12
ATOM 15394 C CA . ILE A 1 48 ? -1.180 -2.021 3.237 1.00 0.00 48 ILE A CA 12
ATOM 15395 C C . ILE A 1 48 ? -2.019 -1.127 4.151 1.00 0.00 48 ILE A C 12
ATOM 15396 O O . ILE A 1 48 ? -3.219 -0.963 3.934 1.00 0.00 48 ILE A O 12
ATOM 15412 N N . GLN A 1 49 ? -1.356 -0.572 5.155 1.00 0.00 49 GLN A N 12
ATOM 15413 C CA . GLN A 1 49 ? -2.026 0.302 6.103 1.00 0.00 49 GLN A CA 12
ATOM 15414 C C . GLN A 1 49 ? -1.674 1.763 5.819 1.00 0.00 49 GLN A C 12
ATOM 15415 O O . GLN A 1 49 ? -0.554 2.198 6.083 1.00 0.00 49 GLN A O 12
ATOM 15429 N N . ILE A 1 50 ? -2.651 2.482 5.286 1.00 0.00 50 ILE A N 12
ATOM 15430 C CA . ILE A 1 50 ? -2.458 3.885 4.964 1.00 0.00 50 ILE A CA 12
ATOM 15431 C C . ILE A 1 50 ? -3.183 4.746 6.000 1.00 0.00 50 ILE A C 12
ATOM 15432 O O . ILE A 1 50 ? -4.318 4.452 6.373 1.00 0.00 50 ILE A O 12
ATOM 15448 N N . ALA A 1 51 ? -2.497 5.793 6.437 1.00 0.00 51 ALA A N 12
ATOM 15449 C CA . ALA A 1 51 ? -3.062 6.698 7.423 1.00 0.00 51 ALA A CA 12
ATOM 15450 C C . ALA A 1 51 ? -4.244 7.447 6.804 1.00 0.00 51 ALA A C 12
ATOM 15451 O O . ALA A 1 51 ? -4.309 7.614 5.587 1.00 0.00 51 ALA A O 12
ATOM 15458 N N . PRO A 1 52 ? -5.173 7.889 7.693 1.00 0.00 52 PRO A N 12
ATOM 15459 C CA . PRO A 1 52 ? -6.350 8.615 7.247 1.00 0.00 52 PRO A CA 12
ATOM 15460 C C . PRO A 1 52 ? -5.992 10.050 6.855 1.00 0.00 52 PRO A C 12
ATOM 15461 O O . PRO A 1 52 ? -6.483 10.565 5.852 1.00 0.00 52 PRO A O 12
ATOM 15472 N N . ASP A 1 53 ? -5.139 10.657 7.668 1.00 0.00 53 ASP A N 12
ATOM 15473 C CA . ASP A 1 53 ? -4.710 12.022 7.420 1.00 0.00 53 ASP A CA 12
ATOM 15474 C C . ASP A 1 53 ? -3.187 12.056 7.276 1.00 0.00 53 ASP A C 12
ATOM 15475 O O . ASP A 1 53 ? -2.469 11.507 8.110 1.00 0.00 53 ASP A O 12
ATOM 15484 N N . SER A 1 54 ? -2.739 12.705 6.211 1.00 0.00 54 SER A N 12
ATOM 15485 C CA . SER A 1 54 ? -1.315 12.817 5.948 1.00 0.00 54 SER A CA 12
ATOM 15486 C C . SER A 1 54 ? -0.693 13.868 6.870 1.00 0.00 54 SER A C 12
ATOM 15487 O O . SER A 1 54 ? 0.446 13.718 7.309 1.00 0.00 54 SER A O 12
ATOM 15495 N N . GLY A 1 55 ? -1.469 14.909 7.135 1.00 0.00 55 GLY A N 12
ATOM 15496 C CA . GLY A 1 55 ? -1.008 15.984 7.997 1.00 0.00 55 GLY A CA 12
ATOM 15497 C C . GLY A 1 55 ? -0.530 17.181 7.172 1.00 0.00 55 GLY A C 12
ATOM 15498 O O . GLY A 1 55 ? -1.270 18.147 6.987 1.00 0.00 55 GLY A O 12
ATOM 15502 N N . GLY A 1 56 ? 0.703 17.078 6.698 1.00 0.00 56 GLY A N 12
ATOM 15503 C CA . GLY A 1 56 ? 1.288 18.140 5.897 1.00 0.00 56 GLY A CA 12
ATOM 15504 C C . GLY A 1 56 ? 2.557 17.659 5.192 1.00 0.00 56 GLY A C 12
ATOM 15505 O O . GLY A 1 56 ? 3.465 18.448 4.932 1.00 0.00 56 GLY A O 12
ATOM 15509 N N . LEU A 1 57 ? 2.580 16.367 4.901 1.00 0.00 57 LEU A N 12
ATOM 15510 C CA . LEU A 1 57 ? 3.723 15.771 4.231 1.00 0.00 57 LEU A CA 12
ATOM 15511 C C . LEU A 1 57 ? 3.421 15.638 2.737 1.00 0.00 57 LEU A C 12
ATOM 15512 O O . LEU A 1 57 ? 2.259 15.559 2.340 1.00 0.00 57 LEU A O 12
ATOM 15528 N N . PRO A 1 58 ? 4.514 15.617 1.928 1.00 0.00 58 PRO A N 12
ATOM 15529 C CA . PRO A 1 58 ? 4.377 15.495 0.487 1.00 0.00 58 PRO A CA 12
ATOM 15530 C C . PRO A 1 58 ? 4.013 14.063 0.090 1.00 0.00 58 PRO A C 12
ATOM 15531 O O . PRO A 1 58 ? 3.334 13.847 -0.912 1.00 0.00 58 PRO A O 12
ATOM 15542 N N . GLU A 1 59 ? 4.482 13.122 0.896 1.00 0.00 59 GLU A N 12
ATOM 15543 C CA . GLU A 1 59 ? 4.214 11.717 0.642 1.00 0.00 59 GLU A CA 12
ATOM 15544 C C . GLU A 1 59 ? 3.493 11.089 1.836 1.00 0.00 59 GLU A C 12
ATOM 15545 O O . GLU A 1 59 ? 3.814 11.386 2.986 1.00 0.00 59 GLU A O 12
ATOM 15557 N N . ARG A 1 60 ? 2.532 10.233 1.522 1.00 0.00 60 ARG A N 12
ATOM 15558 C CA . ARG A 1 60 ? 1.763 9.560 2.556 1.00 0.00 60 ARG A CA 12
ATOM 15559 C C . ARG A 1 60 ? 2.466 8.272 2.987 1.00 0.00 60 ARG A C 12
ATOM 15560 O O . ARG A 1 60 ? 2.845 7.457 2.148 1.00 0.00 60 ARG A O 12
ATOM 15581 N N . SER A 1 61 ? 2.618 8.128 4.295 1.00 0.00 61 SER A N 12
ATOM 15582 C CA . SER A 1 61 ? 3.269 6.953 4.848 1.00 0.00 61 SER A CA 12
ATOM 15583 C C . SER A 1 61 ? 2.297 5.771 4.856 1.00 0.00 61 SER A C 12
ATOM 15584 O O . SER A 1 61 ? 1.183 5.882 5.365 1.00 0.00 61 SER A O 12
ATOM 15592 N N . CYS A 1 62 ? 2.753 4.667 4.284 1.00 0.00 62 CYS A N 12
ATOM 15593 C CA . CYS A 1 62 ? 1.938 3.466 4.218 1.00 0.00 62 CYS A CA 12
ATOM 15594 C C . CYS A 1 62 ? 2.729 2.314 4.841 1.00 0.00 62 CYS A C 12
ATOM 15595 O O . CYS A 1 62 ? 3.772 1.920 4.323 1.00 0.00 62 CYS A O 12
ATOM 15603 N N . MET A 1 63 ? 2.201 1.805 5.946 1.00 0.00 63 MET A N 12
ATOM 15604 C CA . MET A 1 63 ? 2.844 0.706 6.645 1.00 0.00 63 MET A CA 12
ATOM 15605 C C . MET A 1 63 ? 2.371 -0.643 6.100 1.00 0.00 63 MET A C 12
ATOM 15606 O O . MET A 1 63 ? 1.194 -0.982 6.210 1.00 0.00 63 MET A O 12
ATOM 15620 N N . LEU A 1 64 ? 3.312 -1.375 5.523 1.00 0.00 64 LEU A N 12
ATOM 15621 C CA . LEU A 1 64 ? 3.006 -2.679 4.961 1.00 0.00 64 LEU A CA 12
ATOM 15622 C C . LEU A 1 64 ? 3.322 -3.763 5.994 1.00 0.00 64 LEU A C 12
ATOM 15623 O O . LEU A 1 64 ? 4.191 -3.579 6.845 1.00 0.00 64 LEU A O 12
ATOM 15639 N N . THR A 1 65 ? 2.599 -4.868 5.885 1.00 0.00 65 THR A N 12
ATOM 15640 C CA . THR A 1 65 ? 2.792 -5.980 6.800 1.00 0.00 65 THR A CA 12
ATOM 15641 C C . THR A 1 65 ? 2.617 -7.311 6.065 1.00 0.00 65 THR A C 12
ATOM 15642 O O . THR A 1 65 ? 1.580 -7.552 5.449 1.00 0.00 65 THR A O 12
ATOM 15653 N N . GLY A 1 66 ? 3.646 -8.140 6.155 1.00 0.00 66 GLY A N 12
ATOM 15654 C CA . GLY A 1 66 ? 3.619 -9.440 5.506 1.00 0.00 66 GLY A CA 12
ATOM 15655 C C . GLY A 1 66 ? 5.017 -9.847 5.037 1.00 0.00 66 GLY A C 12
ATOM 15656 O O . GLY A 1 66 ? 6.012 -9.246 5.441 1.00 0.00 66 GLY A O 12
ATOM 15660 N N . THR A 1 67 ? 5.049 -10.866 4.190 1.00 0.00 67 THR A N 12
ATOM 15661 C CA . THR A 1 67 ? 6.308 -11.361 3.661 1.00 0.00 67 THR A CA 12
ATOM 15662 C C . THR A 1 67 ? 7.074 -10.235 2.964 1.00 0.00 67 THR A C 12
ATOM 15663 O O . THR A 1 67 ? 6.491 -9.212 2.606 1.00 0.00 67 THR A O 12
ATOM 15674 N N . PRO A 1 68 ? 8.402 -10.466 2.787 1.00 0.00 68 PRO A N 12
ATOM 15675 C CA . PRO A 1 68 ? 9.253 -9.482 2.139 1.00 0.00 68 PRO A CA 12
ATOM 15676 C C . PRO A 1 68 ? 9.019 -9.467 0.627 1.00 0.00 68 PRO A C 12
ATOM 15677 O O . PRO A 1 68 ? 9.105 -8.417 -0.008 1.00 0.00 68 PRO A O 12
ATOM 15688 N N . GLU A 1 69 ? 8.729 -10.644 0.093 1.00 0.00 69 GLU A N 12
ATOM 15689 C CA . GLU A 1 69 ? 8.482 -10.779 -1.333 1.00 0.00 69 GLU A CA 12
ATOM 15690 C C . GLU A 1 69 ? 7.115 -10.194 -1.693 1.00 0.00 69 GLU A C 12
ATOM 15691 O O . GLU A 1 69 ? 6.883 -9.808 -2.837 1.00 0.00 69 GLU A O 12
ATOM 15703 N N . SER A 1 70 ? 6.246 -10.146 -0.694 1.00 0.00 70 SER A N 12
ATOM 15704 C CA . SER A 1 70 ? 4.908 -9.614 -0.891 1.00 0.00 70 SER A CA 12
ATOM 15705 C C . SER A 1 70 ? 4.940 -8.085 -0.839 1.00 0.00 70 SER A C 12
ATOM 15706 O O . SER A 1 70 ? 4.237 -7.420 -1.597 1.00 0.00 70 SER A O 12
ATOM 15714 N N . VAL A 1 71 ? 5.764 -7.573 0.064 1.00 0.00 71 VAL A N 12
ATOM 15715 C CA . VAL A 1 71 ? 5.896 -6.135 0.225 1.00 0.00 71 VAL A CA 12
ATOM 15716 C C . VAL A 1 71 ? 6.408 -5.525 -1.081 1.00 0.00 71 VAL A C 12
ATOM 15717 O O . VAL A 1 71 ? 5.865 -4.532 -1.562 1.00 0.00 71 VAL A O 12
ATOM 15730 N N . GLN A 1 72 ? 7.449 -6.145 -1.619 1.00 0.00 72 GLN A N 12
ATOM 15731 C CA . GLN A 1 72 ? 8.040 -5.675 -2.860 1.00 0.00 72 GLN A CA 12
ATOM 15732 C C . GLN A 1 72 ? 6.997 -5.676 -3.979 1.00 0.00 72 GLN A C 12
ATOM 15733 O O . GLN A 1 72 ? 6.687 -4.628 -4.544 1.00 0.00 72 GLN A O 12
ATOM 15747 N N . SER A 1 73 ? 6.484 -6.863 -4.266 1.00 0.00 73 SER A N 12
ATOM 15748 C CA . SER A 1 73 ? 5.482 -7.014 -5.307 1.00 0.00 73 SER A CA 12
ATOM 15749 C C . SER A 1 73 ? 4.425 -5.915 -5.180 1.00 0.00 73 SER A C 12
ATOM 15750 O O . SER A 1 73 ? 4.166 -5.185 -6.135 1.00 0.00 73 SER A O 12
ATOM 15758 N N . ALA A 1 74 ? 3.845 -5.831 -3.992 1.00 0.00 74 ALA A N 12
ATOM 15759 C CA . ALA A 1 74 ? 2.823 -4.833 -3.727 1.00 0.00 74 ALA A CA 12
ATOM 15760 C C . ALA A 1 74 ? 3.358 -3.449 -4.101 1.00 0.00 74 ALA A C 12
ATOM 15761 O O . ALA A 1 74 ? 2.733 -2.726 -4.875 1.00 0.00 74 ALA A O 12
ATOM 15768 N N . LYS A 1 75 ? 4.510 -3.122 -3.533 1.00 0.00 75 LYS A N 12
ATOM 15769 C CA . LYS A 1 75 ? 5.137 -1.838 -3.797 1.00 0.00 75 LYS A CA 12
ATOM 15770 C C . LYS A 1 75 ? 5.068 -1.541 -5.296 1.00 0.00 75 LYS A C 12
ATOM 15771 O O . LYS A 1 75 ? 4.578 -0.488 -5.702 1.00 0.00 75 LYS A O 12
ATOM 15790 N N . ARG A 1 76 ? 5.565 -2.487 -6.079 1.00 0.00 76 ARG A N 12
ATOM 15791 C CA . ARG A 1 76 ? 5.567 -2.340 -7.524 1.00 0.00 76 ARG A CA 12
ATOM 15792 C C . ARG A 1 76 ? 4.174 -1.945 -8.018 1.00 0.00 76 ARG A C 12
ATOM 15793 O O . ARG A 1 76 ? 4.038 -1.065 -8.867 1.00 0.00 76 ARG A O 12
ATOM 15814 N N . LEU A 1 77 ? 3.173 -2.615 -7.466 1.00 0.00 77 LEU A N 12
ATOM 15815 C CA . LEU A 1 77 ? 1.795 -2.346 -7.841 1.00 0.00 77 LEU A CA 12
ATOM 15816 C C . LEU A 1 77 ? 1.438 -0.909 -7.456 1.00 0.00 77 LEU A C 12
ATOM 15817 O O . LEU A 1 77 ? 0.732 -0.222 -8.193 1.00 0.00 77 LEU A O 12
ATOM 15833 N N . LEU A 1 78 ? 1.944 -0.496 -6.303 1.00 0.00 78 LEU A N 12
ATOM 15834 C CA . LEU A 1 78 ? 1.688 0.848 -5.812 1.00 0.00 78 LEU A CA 12
ATOM 15835 C C . LEU A 1 78 ? 2.430 1.857 -6.690 1.00 0.00 78 LEU A C 12
ATOM 15836 O O . LEU A 1 78 ? 1.806 2.653 -7.391 1.00 0.00 78 LEU A O 12
ATOM 15852 N N . ASP A 1 79 ? 3.752 1.792 -6.623 1.00 0.00 79 ASP A N 12
ATOM 15853 C CA . ASP A 1 79 ? 4.586 2.691 -7.403 1.00 0.00 79 ASP A CA 12
ATOM 15854 C C . ASP A 1 79 ? 3.998 2.835 -8.808 1.00 0.00 79 ASP A C 12
ATOM 15855 O O . ASP A 1 79 ? 4.080 3.903 -9.413 1.00 0.00 79 ASP A O 12
ATOM 15864 N N . GLN A 1 80 ? 3.418 1.744 -9.287 1.00 0.00 80 GLN A N 12
ATOM 15865 C CA . GLN A 1 80 ? 2.817 1.735 -10.609 1.00 0.00 80 GLN A CA 12
ATOM 15866 C C . GLN A 1 80 ? 1.738 2.815 -10.709 1.00 0.00 80 GLN A C 12
ATOM 15867 O O . GLN A 1 80 ? 1.826 3.709 -11.550 1.00 0.00 80 GLN A O 12
ATOM 15881 N N . ILE A 1 81 ? 0.746 2.698 -9.840 1.00 0.00 81 ILE A N 12
ATOM 15882 C CA . ILE A 1 81 ? -0.348 3.654 -9.820 1.00 0.00 81 ILE A CA 12
ATOM 15883 C C . ILE A 1 81 ? 0.207 5.063 -10.037 1.00 0.00 81 ILE A C 12
ATOM 15884 O O . ILE A 1 81 ? -0.238 5.779 -10.933 1.00 0.00 81 ILE A O 12
ATOM 15900 N N . VAL A 1 82 ? 1.172 5.420 -9.201 1.00 0.00 82 VAL A N 12
ATOM 15901 C CA . VAL A 1 82 ? 1.793 6.730 -9.290 1.00 0.00 82 VAL A CA 12
ATOM 15902 C C . VAL A 1 82 ? 2.261 6.971 -10.727 1.00 0.00 82 VAL A C 12
ATOM 15903 O O . VAL A 1 82 ? 1.888 7.966 -11.347 1.00 0.00 82 VAL A O 12
ATOM 15916 N N . GLU A 1 83 ? 3.072 6.044 -11.214 1.00 0.00 83 GLU A N 12
ATOM 15917 C CA . GLU A 1 83 ? 3.596 6.143 -12.566 1.00 0.00 83 GLU A CA 12
ATOM 15918 C C . GLU A 1 83 ? 2.448 6.229 -13.575 1.00 0.00 83 GLU A C 12
ATOM 15919 O O . GLU A 1 83 ? 2.402 7.150 -14.389 1.00 0.00 83 GLU A O 12
ATOM 15931 N N . LYS A 1 84 ? 1.551 5.259 -13.487 1.00 0.00 84 LYS A N 12
ATOM 15932 C CA . LYS A 1 84 ? 0.407 5.214 -14.381 1.00 0.00 84 LYS A CA 12
ATOM 15933 C C . LYS A 1 84 ? -0.287 6.577 -14.383 1.00 0.00 84 LYS A C 12
ATOM 15934 O O . LYS A 1 84 ? -0.937 6.946 -15.361 1.00 0.00 84 LYS A O 12
ATOM 15953 N N . GLY A 1 85 ? -0.125 7.290 -13.278 1.00 0.00 85 GLY A N 12
ATOM 15954 C CA . GLY A 1 85 ? -0.728 8.605 -13.140 1.00 0.00 85 GLY A CA 12
ATOM 15955 C C . GLY A 1 85 ? 0.331 9.664 -12.828 1.00 0.00 85 GLY A C 12
ATOM 15956 O O . GLY A 1 85 ? 0.188 10.429 -11.876 1.00 0.00 85 GLY A O 12
ATOM 15960 N N . ARG A 1 86 ? 1.371 9.674 -13.649 1.00 0.00 86 ARG A N 12
ATOM 15961 C CA . ARG A 1 86 ? 2.455 10.626 -13.473 1.00 0.00 86 ARG A CA 12
ATOM 15962 C C . ARG A 1 86 ? 2.463 11.638 -14.620 1.00 0.00 86 ARG A C 12
ATOM 15963 O O . ARG A 1 86 ? 2.608 12.838 -14.392 1.00 0.00 86 ARG A O 12
ATOM 15984 N N . SER A 1 87 ? 2.305 11.117 -15.828 1.00 0.00 87 SER A N 12
ATOM 15985 C CA . SER A 1 87 ? 2.293 11.960 -17.011 1.00 0.00 87 SER A CA 12
ATOM 15986 C C . SER A 1 87 ? 0.864 12.414 -17.315 1.00 0.00 87 SER A C 12
ATOM 15987 O O . SER A 1 87 ? 0.572 13.609 -17.304 1.00 0.00 87 SER A O 12
ATOM 15995 N N . GLY A 1 88 ? 0.011 11.435 -17.581 1.00 0.00 88 GLY A N 12
ATOM 15996 C CA . GLY A 1 88 ? -1.381 11.719 -17.888 1.00 0.00 88 GLY A CA 12
ATOM 15997 C C . GLY A 1 88 ? -2.210 10.433 -17.911 1.00 0.00 88 GLY A C 12
ATOM 15998 O O . GLY A 1 88 ? -1.872 9.460 -17.240 1.00 0.00 88 GLY A O 12
ATOM 16002 N N . PRO A 1 89 ? -3.308 10.472 -18.713 1.00 0.00 89 PRO A N 12
ATOM 16003 C CA . PRO A 1 89 ? -4.189 9.323 -18.833 1.00 0.00 89 PRO A CA 12
ATOM 16004 C C . PRO A 1 89 ? -3.553 8.233 -19.699 1.00 0.00 89 PRO A C 12
ATOM 16005 O O . PRO A 1 89 ? -3.079 8.509 -20.800 1.00 0.00 89 PRO A O 12
ATOM 16016 N N . SER A 1 90 ? -3.563 7.019 -19.169 1.00 0.00 90 SER A N 12
ATOM 16017 C CA . SER A 1 90 ? -2.993 5.887 -19.880 1.00 0.00 90 SER A CA 12
ATOM 16018 C C . SER A 1 90 ? -4.103 4.924 -20.304 1.00 0.00 90 SER A C 12
ATOM 16019 O O . SER A 1 90 ? -4.728 4.281 -19.462 1.00 0.00 90 SER A O 12
ATOM 16027 N N . SER A 1 91 ? -4.315 4.854 -21.611 1.00 0.00 91 SER A N 12
ATOM 16028 C CA . SER A 1 91 ? -5.338 3.979 -22.157 1.00 0.00 91 SER A CA 12
ATOM 16029 C C . SER A 1 91 ? -4.782 3.207 -23.354 1.00 0.00 91 SER A C 12
ATOM 16030 O O . SER A 1 91 ? -4.124 3.784 -24.219 1.00 0.00 91 SER A O 12
ATOM 16038 N N . GLY A 1 92 ? -5.065 1.912 -23.367 1.00 0.00 92 GLY A N 12
ATOM 16039 C CA . GLY A 1 92 ? -4.601 1.054 -24.444 1.00 0.00 92 GLY A CA 12
ATOM 16040 C C . GLY A 1 92 ? -5.139 -0.369 -24.282 1.00 0.00 92 GLY A C 12
ATOM 16041 O O . GLY A 1 92 ? -6.349 -0.572 -24.192 1.00 0.00 92 GLY A O 12
ATOM 16045 N N . GLY A 1 1 ? 12.976 -33.976 -24.552 1.00 0.00 1 GLY A N 13
ATOM 16046 C CA . GLY A 1 1 ? 13.029 -32.730 -23.807 1.00 0.00 1 GLY A CA 13
ATOM 16047 C C . GLY A 1 1 ? 13.428 -32.978 -22.351 1.00 0.00 1 GLY A C 13
ATOM 16048 O O . GLY A 1 1 ? 13.981 -34.028 -22.025 1.00 0.00 1 GLY A O 13
ATOM 16052 N N . SER A 1 2 ? 13.131 -31.995 -21.514 1.00 0.00 2 SER A N 13
ATOM 16053 C CA . SER A 1 2 ? 13.451 -32.094 -20.100 1.00 0.00 2 SER A CA 13
ATOM 16054 C C . SER A 1 2 ? 12.679 -31.033 -19.313 1.00 0.00 2 SER A C 13
ATOM 16055 O O . SER A 1 2 ? 12.091 -30.126 -19.899 1.00 0.00 2 SER A O 13
ATOM 16063 N N . SER A 1 3 ? 12.705 -31.183 -17.997 1.00 0.00 3 SER A N 13
ATOM 16064 C CA . SER A 1 3 ? 12.015 -30.249 -17.123 1.00 0.00 3 SER A CA 13
ATOM 16065 C C . SER A 1 3 ? 12.640 -30.278 -15.727 1.00 0.00 3 SER A C 13
ATOM 16066 O O . SER A 1 3 ? 13.375 -31.205 -15.392 1.00 0.00 3 SER A O 13
ATOM 16074 N N . GLY A 1 4 ? 12.325 -29.251 -14.951 1.00 0.00 4 GLY A N 13
ATOM 16075 C CA . GLY A 1 4 ? 12.847 -29.148 -13.599 1.00 0.00 4 GLY A CA 13
ATOM 16076 C C . GLY A 1 4 ? 12.375 -27.857 -12.927 1.00 0.00 4 GLY A C 13
ATOM 16077 O O . GLY A 1 4 ? 12.508 -26.773 -13.494 1.00 0.00 4 GLY A O 13
ATOM 16081 N N . SER A 1 5 ? 11.834 -28.015 -11.728 1.00 0.00 5 SER A N 13
ATOM 16082 C CA . SER A 1 5 ? 11.342 -26.875 -10.973 1.00 0.00 5 SER A CA 13
ATOM 16083 C C . SER A 1 5 ? 10.831 -27.335 -9.606 1.00 0.00 5 SER A C 13
ATOM 16084 O O . SER A 1 5 ? 9.993 -28.231 -9.522 1.00 0.00 5 SER A O 13
ATOM 16092 N N . SER A 1 6 ? 11.357 -26.700 -8.569 1.00 0.00 6 SER A N 13
ATOM 16093 C CA . SER A 1 6 ? 10.964 -27.032 -7.210 1.00 0.00 6 SER A CA 13
ATOM 16094 C C . SER A 1 6 ? 11.698 -26.129 -6.217 1.00 0.00 6 SER A C 13
ATOM 16095 O O . SER A 1 6 ? 12.912 -25.953 -6.313 1.00 0.00 6 SER A O 13
ATOM 16103 N N . GLY A 1 7 ? 10.931 -25.580 -5.286 1.00 0.00 7 GLY A N 13
ATOM 16104 C CA . GLY A 1 7 ? 11.494 -24.699 -4.277 1.00 0.00 7 GLY A CA 13
ATOM 16105 C C . GLY A 1 7 ? 11.719 -25.446 -2.961 1.00 0.00 7 GLY A C 13
ATOM 16106 O O . GLY A 1 7 ? 11.349 -26.613 -2.834 1.00 0.00 7 GLY A O 13
ATOM 16110 N N . HIS A 1 8 ? 12.324 -24.744 -2.015 1.00 0.00 8 HIS A N 13
ATOM 16111 C CA . HIS A 1 8 ? 12.603 -25.326 -0.713 1.00 0.00 8 HIS A CA 13
ATOM 16112 C C . HIS A 1 8 ? 12.761 -24.213 0.324 1.00 0.00 8 HIS A C 13
ATOM 16113 O O . HIS A 1 8 ? 13.710 -23.432 0.263 1.00 0.00 8 HIS A O 13
ATOM 16127 N N . GLN A 1 9 ? 11.817 -24.174 1.253 1.00 0.00 9 GLN A N 13
ATOM 16128 C CA . GLN A 1 9 ? 11.839 -23.169 2.302 1.00 0.00 9 GLN A CA 13
ATOM 16129 C C . GLN A 1 9 ? 10.962 -23.608 3.477 1.00 0.00 9 GLN A C 13
ATOM 16130 O O . GLN A 1 9 ? 9.870 -24.136 3.277 1.00 0.00 9 GLN A O 13
ATOM 16144 N N . GLN A 1 10 ? 11.475 -23.374 4.676 1.00 0.00 10 GLN A N 13
ATOM 16145 C CA . GLN A 1 10 ? 10.752 -23.739 5.882 1.00 0.00 10 GLN A CA 13
ATOM 16146 C C . GLN A 1 10 ? 10.903 -22.646 6.942 1.00 0.00 10 GLN A C 13
ATOM 16147 O O . GLN A 1 10 ? 11.704 -22.778 7.866 1.00 0.00 10 GLN A O 13
ATOM 16161 N N . GLN A 1 11 ? 10.121 -21.590 6.773 1.00 0.00 11 GLN A N 13
ATOM 16162 C CA . GLN A 1 11 ? 10.157 -20.475 7.704 1.00 0.00 11 GLN A CA 13
ATOM 16163 C C . GLN A 1 11 ? 9.033 -19.485 7.391 1.00 0.00 11 GLN A C 13
ATOM 16164 O O . GLN A 1 11 ? 8.822 -19.126 6.234 1.00 0.00 11 GLN A O 13
ATOM 16178 N N . ARG A 1 12 ? 8.342 -19.072 8.443 1.00 0.00 12 ARG A N 13
ATOM 16179 C CA . ARG A 1 12 ? 7.244 -18.131 8.295 1.00 0.00 12 ARG A CA 13
ATOM 16180 C C . ARG A 1 12 ? 7.426 -16.950 9.251 1.00 0.00 12 ARG A C 13
ATOM 16181 O O . ARG A 1 12 ? 7.473 -17.132 10.466 1.00 0.00 12 ARG A O 13
ATOM 16202 N N . SER A 1 13 ? 7.522 -15.766 8.665 1.00 0.00 13 SER A N 13
ATOM 16203 C CA . SER A 1 13 ? 7.697 -14.555 9.449 1.00 0.00 13 SER A CA 13
ATOM 16204 C C . SER A 1 13 ? 7.064 -13.366 8.724 1.00 0.00 13 SER A C 13
ATOM 16205 O O . SER A 1 13 ? 6.708 -13.467 7.551 1.00 0.00 13 SER A O 13
ATOM 16213 N N . VAL A 1 14 ? 6.943 -12.266 9.452 1.00 0.00 14 VAL A N 13
ATOM 16214 C CA . VAL A 1 14 ? 6.359 -11.058 8.893 1.00 0.00 14 VAL A CA 13
ATOM 16215 C C . VAL A 1 14 ? 7.220 -9.854 9.279 1.00 0.00 14 VAL A C 13
ATOM 16216 O O . VAL A 1 14 ? 7.767 -9.806 10.380 1.00 0.00 14 VAL A O 13
ATOM 16229 N N . MET A 1 15 ? 7.313 -8.912 8.352 1.00 0.00 15 MET A N 13
ATOM 16230 C CA . MET A 1 15 ? 8.099 -7.711 8.582 1.00 0.00 15 MET A CA 13
ATOM 16231 C C . MET A 1 15 ? 7.301 -6.457 8.220 1.00 0.00 15 MET A C 13
ATOM 16232 O O . MET A 1 15 ? 6.270 -6.543 7.555 1.00 0.00 15 MET A O 13
ATOM 16246 N N . THR A 1 16 ? 7.809 -5.320 8.673 1.00 0.00 16 THR A N 13
ATOM 16247 C CA . THR A 1 16 ? 7.157 -4.050 8.405 1.00 0.00 16 THR A CA 13
ATOM 16248 C C . THR A 1 16 ? 8.087 -3.130 7.611 1.00 0.00 16 THR A C 13
ATOM 16249 O O . THR A 1 16 ? 9.262 -2.989 7.948 1.00 0.00 16 THR A O 13
ATOM 16260 N N . GLU A 1 17 ? 7.527 -2.528 6.573 1.00 0.00 17 GLU A N 13
ATOM 16261 C CA . GLU A 1 17 ? 8.291 -1.626 5.729 1.00 0.00 17 GLU A CA 13
ATOM 16262 C C . GLU A 1 17 ? 7.592 -0.268 5.634 1.00 0.00 17 GLU A C 13
ATOM 16263 O O . GLU A 1 17 ? 6.364 -0.195 5.643 1.00 0.00 17 GLU A O 13
ATOM 16275 N N . GLU A 1 18 ? 8.405 0.775 5.544 1.00 0.00 18 GLU A N 13
ATOM 16276 C CA . GLU A 1 18 ? 7.880 2.127 5.448 1.00 0.00 18 GLU A CA 13
ATOM 16277 C C . GLU A 1 18 ? 7.939 2.616 3.999 1.00 0.00 18 GLU A C 13
ATOM 16278 O O . GLU A 1 18 ? 8.995 3.028 3.522 1.00 0.00 18 GLU A O 13
ATOM 16290 N N . TYR A 1 19 ? 6.790 2.556 3.341 1.00 0.00 19 TYR A N 13
ATOM 16291 C CA . TYR A 1 19 ? 6.698 2.989 1.957 1.00 0.00 19 TYR A CA 13
ATOM 16292 C C . TYR A 1 19 ? 5.927 4.305 1.844 1.00 0.00 19 TYR A C 13
ATOM 16293 O O . TYR A 1 19 ? 4.773 4.391 2.261 1.00 0.00 19 TYR A O 13
ATOM 16311 N N . LYS A 1 20 ? 6.596 5.299 1.278 1.00 0.00 20 LYS A N 13
ATOM 16312 C CA . LYS A 1 20 ? 5.988 6.607 1.105 1.00 0.00 20 LYS A CA 13
ATOM 16313 C C . LYS A 1 20 ? 5.394 6.707 -0.301 1.00 0.00 20 LYS A C 13
ATOM 16314 O O . LYS A 1 20 ? 5.966 6.189 -1.259 1.00 0.00 20 LYS A O 13
ATOM 16333 N N . VAL A 1 21 ? 4.254 7.377 -0.382 1.00 0.00 21 VAL A N 13
ATOM 16334 C CA . VAL A 1 21 ? 3.576 7.552 -1.655 1.00 0.00 21 VAL A CA 13
ATOM 16335 C C . VAL A 1 21 ? 3.128 9.008 -1.794 1.00 0.00 21 VAL A C 13
ATOM 16336 O O . VAL A 1 21 ? 3.005 9.721 -0.799 1.00 0.00 21 VAL A O 13
ATOM 16349 N N . PRO A 1 22 ? 2.890 9.417 -3.069 1.00 0.00 22 PRO A N 13
ATOM 16350 C CA . PRO A 1 22 ? 2.457 10.775 -3.351 1.00 0.00 22 PRO A CA 13
ATOM 16351 C C . PRO A 1 22 ? 0.987 10.972 -2.976 1.00 0.00 22 PRO A C 13
ATOM 16352 O O . PRO A 1 22 ? 0.108 10.313 -3.530 1.00 0.00 22 PRO A O 13
ATOM 16363 N N . ASP A 1 23 ? 0.765 11.880 -2.038 1.00 0.00 23 ASP A N 13
ATOM 16364 C CA . ASP A 1 23 ? -0.584 12.172 -1.582 1.00 0.00 23 ASP A CA 13
ATOM 16365 C C . ASP A 1 23 ? -1.468 12.488 -2.790 1.00 0.00 23 ASP A C 13
ATOM 16366 O O . ASP A 1 23 ? -2.684 12.310 -2.737 1.00 0.00 23 ASP A O 13
ATOM 16375 N N . GLY A 1 24 ? -0.823 12.951 -3.851 1.00 0.00 24 GLY A N 13
ATOM 16376 C CA . GLY A 1 24 ? -1.536 13.293 -5.070 1.00 0.00 24 GLY A CA 13
ATOM 16377 C C . GLY A 1 24 ? -1.971 12.034 -5.822 1.00 0.00 24 GLY A C 13
ATOM 16378 O O . GLY A 1 24 ? -2.645 12.121 -6.848 1.00 0.00 24 GLY A O 13
ATOM 16382 N N . MET A 1 25 ? -1.569 10.892 -5.283 1.00 0.00 25 MET A N 13
ATOM 16383 C CA . MET A 1 25 ? -1.910 9.617 -5.891 1.00 0.00 25 MET A CA 13
ATOM 16384 C C . MET A 1 25 ? -2.596 8.695 -4.881 1.00 0.00 25 MET A C 13
ATOM 16385 O O . MET A 1 25 ? -3.546 7.992 -5.223 1.00 0.00 25 MET A O 13
ATOM 16399 N N . VAL A 1 26 ? -2.087 8.727 -3.658 1.00 0.00 26 VAL A N 13
ATOM 16400 C CA . VAL A 1 26 ? -2.639 7.902 -2.597 1.00 0.00 26 VAL A CA 13
ATOM 16401 C C . VAL A 1 26 ? -4.167 7.951 -2.661 1.00 0.00 26 VAL A C 13
ATOM 16402 O O . VAL A 1 26 ? -4.826 6.913 -2.664 1.00 0.00 26 VAL A O 13
ATOM 16415 N N . GLY A 1 27 ? -4.686 9.169 -2.709 1.00 0.00 27 GLY A N 13
ATOM 16416 C CA . GLY A 1 27 ? -6.124 9.368 -2.773 1.00 0.00 27 GLY A CA 13
ATOM 16417 C C . GLY A 1 27 ? -6.749 8.508 -3.874 1.00 0.00 27 GLY A C 13
ATOM 16418 O O . GLY A 1 27 ? -7.882 8.048 -3.739 1.00 0.00 27 GLY A O 13
ATOM 16422 N N . PHE A 1 28 ? -5.982 8.316 -4.937 1.00 0.00 28 PHE A N 13
ATOM 16423 C CA . PHE A 1 28 ? -6.446 7.519 -6.060 1.00 0.00 28 PHE A CA 13
ATOM 16424 C C . PHE A 1 28 ? -6.064 6.048 -5.883 1.00 0.00 28 PHE A C 13
ATOM 16425 O O . PHE A 1 28 ? -6.688 5.166 -6.471 1.00 0.00 28 PHE A O 13
ATOM 16442 N N . ILE A 1 29 ? -5.041 5.829 -5.071 1.00 0.00 29 ILE A N 13
ATOM 16443 C CA . ILE A 1 29 ? -4.568 4.480 -4.809 1.00 0.00 29 ILE A CA 13
ATOM 16444 C C . ILE A 1 29 ? -5.670 3.686 -4.104 1.00 0.00 29 ILE A C 13
ATOM 16445 O O . ILE A 1 29 ? -5.902 2.521 -4.423 1.00 0.00 29 ILE A O 13
ATOM 16461 N N . ILE A 1 30 ? -6.320 4.349 -3.159 1.00 0.00 30 ILE A N 13
ATOM 16462 C CA . ILE A 1 30 ? -7.392 3.720 -2.406 1.00 0.00 30 ILE A CA 13
ATOM 16463 C C . ILE A 1 30 ? -8.465 3.220 -3.375 1.00 0.00 30 ILE A C 13
ATOM 16464 O O . ILE A 1 30 ? -8.598 2.016 -3.592 1.00 0.00 30 ILE A O 13
ATOM 16480 N N . GLY A 1 31 ? -9.203 4.169 -3.932 1.00 0.00 31 GLY A N 13
ATOM 16481 C CA . GLY A 1 31 ? -10.260 3.839 -4.873 1.00 0.00 31 GLY A CA 13
ATOM 16482 C C . GLY A 1 31 ? -11.622 4.298 -4.350 1.00 0.00 31 GLY A C 13
ATOM 16483 O O . GLY A 1 31 ? -11.757 4.641 -3.176 1.00 0.00 31 GLY A O 13
ATOM 16487 N N . ARG A 1 32 ? -12.599 4.288 -5.246 1.00 0.00 32 ARG A N 13
ATOM 16488 C CA . ARG A 1 32 ? -13.946 4.698 -4.889 1.00 0.00 32 ARG A CA 13
ATOM 16489 C C . ARG A 1 32 ? -14.304 4.187 -3.492 1.00 0.00 32 ARG A C 13
ATOM 16490 O O . ARG A 1 32 ? -14.795 4.945 -2.657 1.00 0.00 32 ARG A O 13
ATOM 16511 N N . GLY A 1 33 ? -14.044 2.905 -3.281 1.00 0.00 33 GLY A N 13
ATOM 16512 C CA . GLY A 1 33 ? -14.333 2.284 -2.000 1.00 0.00 33 GLY A CA 13
ATOM 16513 C C . GLY A 1 33 ? -13.133 1.479 -1.498 1.00 0.00 33 GLY A C 13
ATOM 16514 O O . GLY A 1 33 ? -13.298 0.499 -0.772 1.00 0.00 33 GLY A O 13
ATOM 16518 N N . GLY A 1 34 ? -11.952 1.921 -1.904 1.00 0.00 34 GLY A N 13
ATOM 16519 C CA . GLY A 1 34 ? -10.725 1.254 -1.505 1.00 0.00 34 GLY A CA 13
ATOM 16520 C C . GLY A 1 34 ? -10.597 -0.111 -2.185 1.00 0.00 34 GLY A C 13
ATOM 16521 O O . GLY A 1 34 ? -10.042 -1.046 -1.609 1.00 0.00 34 GLY A O 13
ATOM 16525 N N . GLU A 1 35 ? -11.119 -0.182 -3.401 1.00 0.00 35 GLU A N 13
ATOM 16526 C CA . GLU A 1 35 ? -11.070 -1.417 -4.165 1.00 0.00 35 GLU A CA 13
ATOM 16527 C C . GLU A 1 35 ? -9.814 -1.450 -5.040 1.00 0.00 35 GLU A C 13
ATOM 16528 O O . GLU A 1 35 ? -9.392 -2.516 -5.485 1.00 0.00 35 GLU A O 13
ATOM 16540 N N . GLN A 1 36 ? -9.254 -0.270 -5.259 1.00 0.00 36 GLN A N 13
ATOM 16541 C CA . GLN A 1 36 ? -8.055 -0.150 -6.073 1.00 0.00 36 GLN A CA 13
ATOM 16542 C C . GLN A 1 36 ? -6.839 -0.672 -5.305 1.00 0.00 36 GLN A C 13
ATOM 16543 O O . GLN A 1 36 ? -5.947 -1.285 -5.890 1.00 0.00 36 GLN A O 13
ATOM 16557 N N . ILE A 1 37 ? -6.841 -0.410 -4.006 1.00 0.00 37 ILE A N 13
ATOM 16558 C CA . ILE A 1 37 ? -5.749 -0.845 -3.153 1.00 0.00 37 ILE A CA 13
ATOM 16559 C C . ILE A 1 37 ? -5.943 -2.320 -2.796 1.00 0.00 37 ILE A C 13
ATOM 16560 O O . ILE A 1 37 ? -4.974 -3.070 -2.691 1.00 0.00 37 ILE A O 13
ATOM 16576 N N . SER A 1 38 ? -7.202 -2.693 -2.620 1.00 0.00 38 SER A N 13
ATOM 16577 C CA . SER A 1 38 ? -7.536 -4.065 -2.278 1.00 0.00 38 SER A CA 13
ATOM 16578 C C . SER A 1 38 ? -6.892 -5.026 -3.279 1.00 0.00 38 SER A C 13
ATOM 16579 O O . SER A 1 38 ? -6.181 -5.950 -2.889 1.00 0.00 38 SER A O 13
ATOM 16587 N N . ARG A 1 39 ? -7.163 -4.773 -4.551 1.00 0.00 39 ARG A N 13
ATOM 16588 C CA . ARG A 1 39 ? -6.619 -5.604 -5.612 1.00 0.00 39 ARG A CA 13
ATOM 16589 C C . ARG A 1 39 ? -5.102 -5.735 -5.458 1.00 0.00 39 ARG A C 13
ATOM 16590 O O . ARG A 1 39 ? -4.524 -6.758 -5.821 1.00 0.00 39 ARG A O 13
ATOM 16611 N N . ILE A 1 40 ? -4.502 -4.684 -4.920 1.00 0.00 40 ILE A N 13
ATOM 16612 C CA . ILE A 1 40 ? -3.063 -4.668 -4.714 1.00 0.00 40 ILE A CA 13
ATOM 16613 C C . ILE A 1 40 ? -2.718 -5.518 -3.490 1.00 0.00 40 ILE A C 13
ATOM 16614 O O . ILE A 1 40 ? -1.714 -6.228 -3.486 1.00 0.00 40 ILE A O 13
ATOM 16630 N N . GLN A 1 41 ? -3.570 -5.417 -2.480 1.00 0.00 41 GLN A N 13
ATOM 16631 C CA . GLN A 1 41 ? -3.368 -6.168 -1.253 1.00 0.00 41 GLN A CA 13
ATOM 16632 C C . GLN A 1 41 ? -3.572 -7.663 -1.505 1.00 0.00 41 GLN A C 13
ATOM 16633 O O . GLN A 1 41 ? -2.892 -8.495 -0.907 1.00 0.00 41 GLN A O 13
ATOM 16647 N N . GLN A 1 42 ? -4.511 -7.958 -2.392 1.00 0.00 42 GLN A N 13
ATOM 16648 C CA . GLN A 1 42 ? -4.812 -9.339 -2.731 1.00 0.00 42 GLN A CA 13
ATOM 16649 C C . GLN A 1 42 ? -3.829 -9.854 -3.784 1.00 0.00 42 GLN A C 13
ATOM 16650 O O . GLN A 1 42 ? -3.422 -11.014 -3.743 1.00 0.00 42 GLN A O 13
ATOM 16664 N N . GLU A 1 43 ? -3.475 -8.966 -4.702 1.00 0.00 43 GLU A N 13
ATOM 16665 C CA . GLU A 1 43 ? -2.547 -9.317 -5.763 1.00 0.00 43 GLU A CA 13
ATOM 16666 C C . GLU A 1 43 ? -1.228 -9.817 -5.171 1.00 0.00 43 GLU A C 13
ATOM 16667 O O . GLU A 1 43 ? -0.779 -10.918 -5.487 1.00 0.00 43 GLU A O 13
ATOM 16679 N N . SER A 1 44 ? -0.643 -8.984 -4.322 1.00 0.00 44 SER A N 13
ATOM 16680 C CA . SER A 1 44 ? 0.615 -9.327 -3.683 1.00 0.00 44 SER A CA 13
ATOM 16681 C C . SER A 1 44 ? 0.351 -10.102 -2.390 1.00 0.00 44 SER A C 13
ATOM 16682 O O . SER A 1 44 ? 1.237 -10.787 -1.881 1.00 0.00 44 SER A O 13
ATOM 16690 N N . GLY A 1 45 ? -0.871 -9.968 -1.897 1.00 0.00 45 GLY A N 13
ATOM 16691 C CA . GLY A 1 45 ? -1.262 -10.646 -0.673 1.00 0.00 45 GLY A CA 13
ATOM 16692 C C . GLY A 1 45 ? -0.579 -10.020 0.544 1.00 0.00 45 GLY A C 13
ATOM 16693 O O . GLY A 1 45 ? -0.375 -10.686 1.558 1.00 0.00 45 GLY A O 13
ATOM 16697 N N . CYS A 1 46 ? -0.244 -8.746 0.404 1.00 0.00 46 CYS A N 13
ATOM 16698 C CA . CYS A 1 46 ? 0.412 -8.022 1.479 1.00 0.00 46 CYS A CA 13
ATOM 16699 C C . CYS A 1 46 ? -0.572 -6.990 2.035 1.00 0.00 46 CYS A C 13
ATOM 16700 O O . CYS A 1 46 ? -1.509 -6.589 1.347 1.00 0.00 46 CYS A O 13
ATOM 16708 N N . LYS A 1 47 ? -0.325 -6.591 3.274 1.00 0.00 47 LYS A N 13
ATOM 16709 C CA . LYS A 1 47 ? -1.178 -5.615 3.929 1.00 0.00 47 LYS A CA 13
ATOM 16710 C C . LYS A 1 47 ? -0.655 -4.208 3.635 1.00 0.00 47 LYS A C 13
ATOM 16711 O O . LYS A 1 47 ? 0.554 -3.998 3.541 1.00 0.00 47 LYS A O 13
ATOM 16730 N N . ILE A 1 48 ? -1.590 -3.279 3.497 1.00 0.00 48 ILE A N 13
ATOM 16731 C CA . ILE A 1 48 ? -1.238 -1.898 3.215 1.00 0.00 48 ILE A CA 13
ATOM 16732 C C . ILE A 1 48 ? -2.067 -0.973 4.107 1.00 0.00 48 ILE A C 13
ATOM 16733 O O . ILE A 1 48 ? -3.261 -0.786 3.875 1.00 0.00 48 ILE A O 13
ATOM 16749 N N . GLN A 1 49 ? -1.402 -0.417 5.109 1.00 0.00 49 GLN A N 13
ATOM 16750 C CA . GLN A 1 49 ? -2.063 0.484 6.038 1.00 0.00 49 GLN A CA 13
ATOM 16751 C C . GLN A 1 49 ? -1.675 1.934 5.737 1.00 0.00 49 GLN A C 13
ATOM 16752 O O . GLN A 1 49 ? -0.544 2.343 5.991 1.00 0.00 49 GLN A O 13
ATOM 16766 N N . ILE A 1 50 ? -2.637 2.670 5.199 1.00 0.00 50 ILE A N 13
ATOM 16767 C CA . ILE A 1 50 ? -2.410 4.065 4.861 1.00 0.00 50 ILE A CA 13
ATOM 16768 C C . ILE A 1 50 ? -3.096 4.955 5.900 1.00 0.00 50 ILE A C 13
ATOM 16769 O O . ILE A 1 50 ? -4.287 4.801 6.165 1.00 0.00 50 ILE A O 13
ATOM 16785 N N . ALA A 1 51 ? -2.314 5.866 6.460 1.00 0.00 51 ALA A N 13
ATOM 16786 C CA . ALA A 1 51 ? -2.831 6.781 7.464 1.00 0.00 51 ALA A CA 13
ATOM 16787 C C . ALA A 1 51 ? -3.867 7.704 6.820 1.00 0.00 51 ALA A C 13
ATOM 16788 O O . ALA A 1 51 ? -3.876 7.881 5.603 1.00 0.00 51 ALA A O 13
ATOM 16795 N N . PRO A 1 52 ? -4.738 8.284 7.689 1.00 0.00 52 PRO A N 13
ATOM 16796 C CA . PRO A 1 52 ? -5.776 9.185 7.219 1.00 0.00 52 PRO A CA 13
ATOM 16797 C C . PRO A 1 52 ? -5.190 10.548 6.843 1.00 0.00 52 PRO A C 13
ATOM 16798 O O . PRO A 1 52 ? -5.238 10.949 5.681 1.00 0.00 52 PRO A O 13
ATOM 16809 N N . ASP A 1 53 ? -4.652 11.222 7.848 1.00 0.00 53 ASP A N 13
ATOM 16810 C CA . ASP A 1 53 ? -4.057 12.531 7.637 1.00 0.00 53 ASP A CA 13
ATOM 16811 C C . ASP A 1 53 ? -2.568 12.367 7.326 1.00 0.00 53 ASP A C 13
ATOM 16812 O O . ASP A 1 53 ? -1.894 11.530 7.925 1.00 0.00 53 ASP A O 13
ATOM 16821 N N . SER A 1 54 ? -2.099 13.179 6.391 1.00 0.00 54 SER A N 13
ATOM 16822 C CA . SER A 1 54 ? -0.702 13.134 5.993 1.00 0.00 54 SER A CA 13
ATOM 16823 C C . SER A 1 54 ? 0.106 14.149 6.804 1.00 0.00 54 SER A C 13
ATOM 16824 O O . SER A 1 54 ? 1.173 14.585 6.373 1.00 0.00 54 SER A O 13
ATOM 16832 N N . GLY A 1 55 ? -0.434 14.497 7.963 1.00 0.00 55 GLY A N 13
ATOM 16833 C CA . GLY A 1 55 ? 0.224 15.453 8.837 1.00 0.00 55 GLY A CA 13
ATOM 16834 C C . GLY A 1 55 ? 0.619 16.717 8.070 1.00 0.00 55 GLY A C 13
ATOM 16835 O O . GLY A 1 55 ? -0.163 17.662 7.979 1.00 0.00 55 GLY A O 13
ATOM 16839 N N . GLY A 1 56 ? 1.832 16.692 7.537 1.00 0.00 56 GLY A N 13
ATOM 16840 C CA . GLY A 1 56 ? 2.341 17.823 6.781 1.00 0.00 56 GLY A CA 13
ATOM 16841 C C . GLY A 1 56 ? 3.451 17.388 5.822 1.00 0.00 56 GLY A C 13
ATOM 16842 O O . GLY A 1 56 ? 4.315 18.186 5.464 1.00 0.00 56 GLY A O 13
ATOM 16846 N N . LEU A 1 57 ? 3.392 16.122 5.435 1.00 0.00 57 LEU A N 13
ATOM 16847 C CA . LEU A 1 57 ? 4.381 15.571 4.526 1.00 0.00 57 LEU A CA 13
ATOM 16848 C C . LEU A 1 57 ? 3.798 15.522 3.112 1.00 0.00 57 LEU A C 13
ATOM 16849 O O . LEU A 1 57 ? 2.582 15.452 2.941 1.00 0.00 57 LEU A O 13
ATOM 16865 N N . PRO A 1 58 ? 4.716 15.561 2.109 1.00 0.00 58 PRO A N 13
ATOM 16866 C CA . PRO A 1 58 ? 4.304 15.522 0.716 1.00 0.00 58 PRO A CA 13
ATOM 16867 C C . PRO A 1 58 ? 3.872 14.111 0.312 1.00 0.00 58 PRO A C 13
ATOM 16868 O O . PRO A 1 58 ? 3.020 13.945 -0.560 1.00 0.00 58 PRO A O 13
ATOM 16879 N N . GLU A 1 59 ? 4.478 13.130 0.964 1.00 0.00 59 GLU A N 13
ATOM 16880 C CA . GLU A 1 59 ? 4.166 11.739 0.684 1.00 0.00 59 GLU A CA 13
ATOM 16881 C C . GLU A 1 59 ? 3.468 11.099 1.885 1.00 0.00 59 GLU A C 13
ATOM 16882 O O . GLU A 1 59 ? 3.828 11.365 3.031 1.00 0.00 59 GLU A O 13
ATOM 16894 N N . ARG A 1 60 ? 2.483 10.267 1.583 1.00 0.00 60 ARG A N 13
ATOM 16895 C CA . ARG A 1 60 ? 1.731 9.586 2.624 1.00 0.00 60 ARG A CA 13
ATOM 16896 C C . ARG A 1 60 ? 2.404 8.260 2.982 1.00 0.00 60 ARG A C 13
ATOM 16897 O O . ARG A 1 60 ? 2.655 7.431 2.109 1.00 0.00 60 ARG A O 13
ATOM 16918 N N . SER A 1 61 ? 2.676 8.099 4.269 1.00 0.00 61 SER A N 13
ATOM 16919 C CA . SER A 1 61 ? 3.314 6.888 4.754 1.00 0.00 61 SER A CA 13
ATOM 16920 C C . SER A 1 61 ? 2.315 5.729 4.740 1.00 0.00 61 SER A C 13
ATOM 16921 O O . SER A 1 61 ? 1.162 5.894 5.135 1.00 0.00 61 SER A O 13
ATOM 16929 N N . CYS A 1 62 ? 2.794 4.582 4.281 1.00 0.00 62 CYS A N 13
ATOM 16930 C CA . CYS A 1 62 ? 1.958 3.396 4.210 1.00 0.00 62 CYS A CA 13
ATOM 16931 C C . CYS A 1 62 ? 2.718 2.233 4.851 1.00 0.00 62 CYS A C 13
ATOM 16932 O O . CYS A 1 62 ? 3.789 1.853 4.381 1.00 0.00 62 CYS A O 13
ATOM 16940 N N . MET A 1 63 ? 2.134 1.700 5.914 1.00 0.00 63 MET A N 13
ATOM 16941 C CA . MET A 1 63 ? 2.743 0.589 6.624 1.00 0.00 63 MET A CA 13
ATOM 16942 C C . MET A 1 63 ? 2.345 -0.748 5.994 1.00 0.00 63 MET A C 13
ATOM 16943 O O . MET A 1 63 ? 1.165 -1.090 5.949 1.00 0.00 63 MET A O 13
ATOM 16957 N N . LEU A 1 64 ? 3.354 -1.467 5.524 1.00 0.00 64 LEU A N 13
ATOM 16958 C CA . LEU A 1 64 ? 3.125 -2.758 4.899 1.00 0.00 64 LEU A CA 13
ATOM 16959 C C . LEU A 1 64 ? 3.467 -3.870 5.893 1.00 0.00 64 LEU A C 13
ATOM 16960 O O . LEU A 1 64 ? 4.364 -3.713 6.720 1.00 0.00 64 LEU A O 13
ATOM 16976 N N . THR A 1 65 ? 2.735 -4.968 5.779 1.00 0.00 65 THR A N 13
ATOM 16977 C CA . THR A 1 65 ? 2.951 -6.105 6.658 1.00 0.00 65 THR A CA 13
ATOM 16978 C C . THR A 1 65 ? 2.726 -7.415 5.900 1.00 0.00 65 THR A C 13
ATOM 16979 O O . THR A 1 65 ? 1.692 -7.596 5.258 1.00 0.00 65 THR A O 13
ATOM 16990 N N . GLY A 1 66 ? 3.711 -8.295 5.999 1.00 0.00 66 GLY A N 13
ATOM 16991 C CA . GLY A 1 66 ? 3.634 -9.583 5.330 1.00 0.00 66 GLY A CA 13
ATOM 16992 C C . GLY A 1 66 ? 5.008 -10.018 4.816 1.00 0.00 66 GLY A C 13
ATOM 16993 O O . GLY A 1 66 ? 6.023 -9.417 5.164 1.00 0.00 66 GLY A O 13
ATOM 16997 N N . THR A 1 67 ? 4.995 -11.058 3.996 1.00 0.00 67 THR A N 13
ATOM 16998 C CA . THR A 1 67 ? 6.228 -11.580 3.431 1.00 0.00 67 THR A CA 13
ATOM 16999 C C . THR A 1 67 ? 7.038 -10.453 2.787 1.00 0.00 67 THR A C 13
ATOM 17000 O O . THR A 1 67 ? 6.503 -9.383 2.503 1.00 0.00 67 THR A O 13
ATOM 17011 N N . PRO A 1 68 ? 8.350 -10.740 2.570 1.00 0.00 68 PRO A N 13
ATOM 17012 C CA . PRO A 1 68 ? 9.239 -9.763 1.965 1.00 0.00 68 PRO A CA 13
ATOM 17013 C C . PRO A 1 68 ? 8.981 -9.643 0.462 1.00 0.00 68 PRO A C 13
ATOM 17014 O O . PRO A 1 68 ? 9.078 -8.555 -0.103 1.00 0.00 68 PRO A O 13
ATOM 17025 N N . GLU A 1 69 ? 8.657 -10.777 -0.143 1.00 0.00 69 GLU A N 13
ATOM 17026 C CA . GLU A 1 69 ? 8.384 -10.812 -1.570 1.00 0.00 69 GLU A CA 13
ATOM 17027 C C . GLU A 1 69 ? 7.035 -10.155 -1.868 1.00 0.00 69 GLU A C 13
ATOM 17028 O O . GLU A 1 69 ? 6.833 -9.609 -2.952 1.00 0.00 69 GLU A O 13
ATOM 17040 N N . SER A 1 70 ? 6.147 -10.228 -0.888 1.00 0.00 70 SER A N 13
ATOM 17041 C CA . SER A 1 70 ? 4.823 -9.647 -1.033 1.00 0.00 70 SER A CA 13
ATOM 17042 C C . SER A 1 70 ? 4.911 -8.121 -0.963 1.00 0.00 70 SER A C 13
ATOM 17043 O O . SER A 1 70 ? 4.260 -7.423 -1.739 1.00 0.00 70 SER A O 13
ATOM 17051 N N . VAL A 1 71 ? 5.722 -7.649 -0.028 1.00 0.00 71 VAL A N 13
ATOM 17052 C CA . VAL A 1 71 ? 5.903 -6.219 0.153 1.00 0.00 71 VAL A CA 13
ATOM 17053 C C . VAL A 1 71 ? 6.372 -5.598 -1.165 1.00 0.00 71 VAL A C 13
ATOM 17054 O O . VAL A 1 71 ? 5.784 -4.630 -1.643 1.00 0.00 71 VAL A O 13
ATOM 17067 N N . GLN A 1 72 ? 7.427 -6.182 -1.714 1.00 0.00 72 GLN A N 13
ATOM 17068 C CA . GLN A 1 72 ? 7.981 -5.698 -2.967 1.00 0.00 72 GLN A CA 13
ATOM 17069 C C . GLN A 1 72 ? 6.921 -5.743 -4.069 1.00 0.00 72 GLN A C 13
ATOM 17070 O O . GLN A 1 72 ? 6.728 -4.765 -4.790 1.00 0.00 72 GLN A O 13
ATOM 17084 N N . SER A 1 73 ? 6.261 -6.888 -4.165 1.00 0.00 73 SER A N 13
ATOM 17085 C CA . SER A 1 73 ? 5.225 -7.072 -5.167 1.00 0.00 73 SER A CA 13
ATOM 17086 C C . SER A 1 73 ? 4.191 -5.950 -5.064 1.00 0.00 73 SER A C 13
ATOM 17087 O O . SER A 1 73 ? 3.861 -5.311 -6.062 1.00 0.00 73 SER A O 13
ATOM 17095 N N . ALA A 1 74 ? 3.708 -5.744 -3.848 1.00 0.00 74 ALA A N 13
ATOM 17096 C CA . ALA A 1 74 ? 2.717 -4.709 -3.601 1.00 0.00 74 ALA A CA 13
ATOM 17097 C C . ALA A 1 74 ? 3.335 -3.339 -3.889 1.00 0.00 74 ALA A C 13
ATOM 17098 O O . ALA A 1 74 ? 2.707 -2.493 -4.524 1.00 0.00 74 ALA A O 13
ATOM 17105 N N . LYS A 1 75 ? 4.557 -3.164 -3.409 1.00 0.00 75 LYS A N 13
ATOM 17106 C CA . LYS A 1 75 ? 5.266 -1.911 -3.608 1.00 0.00 75 LYS A CA 13
ATOM 17107 C C . LYS A 1 75 ? 5.203 -1.523 -5.086 1.00 0.00 75 LYS A C 13
ATOM 17108 O O . LYS A 1 75 ? 4.970 -0.361 -5.418 1.00 0.00 75 LYS A O 13
ATOM 17127 N N . ARG A 1 76 ? 5.415 -2.518 -5.936 1.00 0.00 76 ARG A N 13
ATOM 17128 C CA . ARG A 1 76 ? 5.385 -2.295 -7.371 1.00 0.00 76 ARG A CA 13
ATOM 17129 C C . ARG A 1 76 ? 3.981 -1.879 -7.815 1.00 0.00 76 ARG A C 13
ATOM 17130 O O . ARG A 1 76 ? 3.812 -0.855 -8.474 1.00 0.00 76 ARG A O 13
ATOM 17151 N N . LEU A 1 77 ? 3.009 -2.696 -7.436 1.00 0.00 77 LEU A N 13
ATOM 17152 C CA . LEU A 1 77 ? 1.625 -2.426 -7.786 1.00 0.00 77 LEU A CA 13
ATOM 17153 C C . LEU A 1 77 ? 1.261 -1.006 -7.350 1.00 0.00 77 LEU A C 13
ATOM 17154 O O . LEU A 1 77 ? 0.440 -0.348 -7.988 1.00 0.00 77 LEU A O 13
ATOM 17170 N N . LEU A 1 78 ? 1.889 -0.574 -6.267 1.00 0.00 78 LEU A N 13
ATOM 17171 C CA . LEU A 1 78 ? 1.641 0.757 -5.738 1.00 0.00 78 LEU A CA 13
ATOM 17172 C C . LEU A 1 78 ? 2.372 1.787 -6.601 1.00 0.00 78 LEU A C 13
ATOM 17173 O O . LEU A 1 78 ? 1.739 2.583 -7.293 1.00 0.00 78 LEU A O 13
ATOM 17189 N N . ASP A 1 79 ? 3.694 1.739 -6.531 1.00 0.00 79 ASP A N 13
ATOM 17190 C CA . ASP A 1 79 ? 4.518 2.659 -7.297 1.00 0.00 79 ASP A CA 13
ATOM 17191 C C . ASP A 1 79 ? 3.942 2.800 -8.707 1.00 0.00 79 ASP A C 13
ATOM 17192 O O . ASP A 1 79 ? 3.908 3.897 -9.262 1.00 0.00 79 ASP A O 13
ATOM 17201 N N . GLN A 1 80 ? 3.503 1.672 -9.248 1.00 0.00 80 GLN A N 13
ATOM 17202 C CA . GLN A 1 80 ? 2.930 1.656 -10.583 1.00 0.00 80 GLN A CA 13
ATOM 17203 C C . GLN A 1 80 ? 1.854 2.736 -10.712 1.00 0.00 80 GLN A C 13
ATOM 17204 O O . GLN A 1 80 ? 1.976 3.642 -11.535 1.00 0.00 80 GLN A O 13
ATOM 17218 N N . ILE A 1 81 ? 0.826 2.605 -9.887 1.00 0.00 81 ILE A N 13
ATOM 17219 C CA . ILE A 1 81 ? -0.270 3.559 -9.899 1.00 0.00 81 ILE A CA 13
ATOM 17220 C C . ILE A 1 81 ? 0.292 4.972 -10.071 1.00 0.00 81 ILE A C 13
ATOM 17221 O O . ILE A 1 81 ? -0.053 5.669 -11.024 1.00 0.00 81 ILE A O 13
ATOM 17237 N N . VAL A 1 82 ? 1.147 5.353 -9.133 1.00 0.00 82 VAL A N 13
ATOM 17238 C CA . VAL A 1 82 ? 1.759 6.670 -9.169 1.00 0.00 82 VAL A CA 13
ATOM 17239 C C . VAL A 1 82 ? 2.236 6.967 -10.592 1.00 0.00 82 VAL A C 13
ATOM 17240 O O . VAL A 1 82 ? 1.783 7.926 -11.215 1.00 0.00 82 VAL A O 13
ATOM 17253 N N . GLU A 1 83 ? 3.144 6.127 -11.066 1.00 0.00 83 GLU A N 13
ATOM 17254 C CA . GLU A 1 83 ? 3.687 6.287 -12.404 1.00 0.00 83 GLU A CA 13
ATOM 17255 C C . GLU A 1 83 ? 2.557 6.319 -13.435 1.00 0.00 83 GLU A C 13
ATOM 17256 O O . GLU A 1 83 ? 2.435 7.275 -14.198 1.00 0.00 83 GLU A O 13
ATOM 17268 N N . LYS A 1 84 ? 1.760 5.260 -13.424 1.00 0.00 84 LYS A N 13
ATOM 17269 C CA . LYS A 1 84 ? 0.644 5.155 -14.349 1.00 0.00 84 LYS A CA 13
ATOM 17270 C C . LYS A 1 84 ? -0.088 6.496 -14.413 1.00 0.00 84 LYS A C 13
ATOM 17271 O O . LYS A 1 84 ? -0.663 6.845 -15.443 1.00 0.00 84 LYS A O 13
ATOM 17290 N N . GLY A 1 85 ? -0.044 7.212 -13.299 1.00 0.00 85 GLY A N 13
ATOM 17291 C CA . GLY A 1 85 ? -0.697 8.508 -13.216 1.00 0.00 85 GLY A CA 13
ATOM 17292 C C . GLY A 1 85 ? 0.324 9.621 -12.969 1.00 0.00 85 GLY A C 13
ATOM 17293 O O . GLY A 1 85 ? 0.119 10.476 -12.109 1.00 0.00 85 GLY A O 13
ATOM 17297 N N . ARG A 1 86 ? 1.401 9.574 -13.740 1.00 0.00 86 ARG A N 13
ATOM 17298 C CA . ARG A 1 86 ? 2.454 10.567 -13.616 1.00 0.00 86 ARG A CA 13
ATOM 17299 C C . ARG A 1 86 ? 2.743 11.206 -14.976 1.00 0.00 86 ARG A C 13
ATOM 17300 O O . ARG A 1 86 ? 2.052 10.930 -15.955 1.00 0.00 86 ARG A O 13
ATOM 17321 N N . SER A 1 87 ? 3.767 12.047 -14.992 1.00 0.00 87 SER A N 13
ATOM 17322 C CA . SER A 1 87 ? 4.157 12.727 -16.216 1.00 0.00 87 SER A CA 13
ATOM 17323 C C . SER A 1 87 ? 3.053 13.693 -16.652 1.00 0.00 87 SER A C 13
ATOM 17324 O O . SER A 1 87 ? 3.190 14.907 -16.502 1.00 0.00 87 SER A O 13
ATOM 17332 N N . GLY A 1 88 ? 1.984 13.119 -17.184 1.00 0.00 88 GLY A N 13
ATOM 17333 C CA . GLY A 1 88 ? 0.858 13.914 -17.643 1.00 0.00 88 GLY A CA 13
ATOM 17334 C C . GLY A 1 88 ? -0.427 13.083 -17.665 1.00 0.00 88 GLY A C 13
ATOM 17335 O O . GLY A 1 88 ? -0.588 12.162 -16.867 1.00 0.00 88 GLY A O 13
ATOM 17339 N N . PRO A 1 89 ? -1.331 13.449 -18.613 1.00 0.00 89 PRO A N 13
ATOM 17340 C CA . PRO A 1 89 ? -2.596 12.748 -18.750 1.00 0.00 89 PRO A CA 13
ATOM 17341 C C . PRO A 1 89 ? -2.398 11.384 -19.415 1.00 0.00 89 PRO A C 13
ATOM 17342 O O . PRO A 1 89 ? -3.147 10.445 -19.149 1.00 0.00 89 PRO A O 13
ATOM 17353 N N . SER A 1 90 ? -1.386 11.319 -20.268 1.00 0.00 90 SER A N 13
ATOM 17354 C CA . SER A 1 90 ? -1.080 10.086 -20.973 1.00 0.00 90 SER A CA 13
ATOM 17355 C C . SER A 1 90 ? -2.270 9.671 -21.841 1.00 0.00 90 SER A C 13
ATOM 17356 O O . SER A 1 90 ? -2.298 9.955 -23.038 1.00 0.00 90 SER A O 13
ATOM 17364 N N . SER A 1 91 ? -3.222 9.005 -21.205 1.00 0.00 91 SER A N 13
ATOM 17365 C CA . SER A 1 91 ? -4.411 8.548 -21.904 1.00 0.00 91 SER A CA 13
ATOM 17366 C C . SER A 1 91 ? -5.665 9.051 -21.188 1.00 0.00 91 SER A C 13
ATOM 17367 O O . SER A 1 91 ? -6.086 8.475 -20.186 1.00 0.00 91 SER A O 13
ATOM 17375 N N . GLY A 1 92 ? -6.228 10.122 -21.730 1.00 0.00 92 GLY A N 13
ATOM 17376 C CA . GLY A 1 92 ? -7.426 10.709 -21.155 1.00 0.00 92 GLY A CA 13
ATOM 17377 C C . GLY A 1 92 ? -8.533 10.835 -22.204 1.00 0.00 92 GLY A C 13
ATOM 17378 O O . GLY A 1 92 ? -9.537 11.508 -21.975 1.00 0.00 92 GLY A O 13
ATOM 17382 N N . GLY A 1 1 ? 14.076 -31.044 -15.836 1.00 0.00 1 GLY A N 14
ATOM 17383 C CA . GLY A 1 1 ? 12.946 -30.261 -16.308 1.00 0.00 1 GLY A CA 14
ATOM 17384 C C . GLY A 1 1 ? 12.281 -30.930 -17.513 1.00 0.00 1 GLY A C 14
ATOM 17385 O O . GLY A 1 1 ? 11.866 -32.085 -17.436 1.00 0.00 1 GLY A O 14
ATOM 17389 N N . SER A 1 2 ? 12.201 -30.174 -18.599 1.00 0.00 2 SER A N 14
ATOM 17390 C CA . SER A 1 2 ? 11.594 -30.679 -19.818 1.00 0.00 2 SER A CA 14
ATOM 17391 C C . SER A 1 2 ? 10.077 -30.783 -19.643 1.00 0.00 2 SER A C 14
ATOM 17392 O O . SER A 1 2 ? 9.319 -30.153 -20.380 1.00 0.00 2 SER A O 14
ATOM 17400 N N . SER A 1 3 ? 9.680 -31.582 -18.664 1.00 0.00 3 SER A N 14
ATOM 17401 C CA . SER A 1 3 ? 8.268 -31.776 -18.383 1.00 0.00 3 SER A CA 14
ATOM 17402 C C . SER A 1 3 ? 8.014 -31.668 -16.879 1.00 0.00 3 SER A C 14
ATOM 17403 O O . SER A 1 3 ? 8.411 -32.546 -16.114 1.00 0.00 3 SER A O 14
ATOM 17411 N N . GLY A 1 4 ? 7.353 -30.585 -16.498 1.00 0.00 4 GLY A N 14
ATOM 17412 C CA . GLY A 1 4 ? 7.042 -30.351 -15.099 1.00 0.00 4 GLY A CA 14
ATOM 17413 C C . GLY A 1 4 ? 6.506 -28.933 -14.886 1.00 0.00 4 GLY A C 14
ATOM 17414 O O . GLY A 1 4 ? 7.032 -27.975 -15.450 1.00 0.00 4 GLY A O 14
ATOM 17418 N N . SER A 1 5 ? 5.465 -28.845 -14.071 1.00 0.00 5 SER A N 14
ATOM 17419 C CA . SER A 1 5 ? 4.852 -27.561 -13.776 1.00 0.00 5 SER A CA 14
ATOM 17420 C C . SER A 1 5 ? 3.831 -27.715 -12.648 1.00 0.00 5 SER A C 14
ATOM 17421 O O . SER A 1 5 ? 2.688 -28.100 -12.888 1.00 0.00 5 SER A O 14
ATOM 17429 N N . SER A 1 6 ? 4.280 -27.407 -11.440 1.00 0.00 6 SER A N 14
ATOM 17430 C CA . SER A 1 6 ? 3.420 -27.506 -10.273 1.00 0.00 6 SER A CA 14
ATOM 17431 C C . SER A 1 6 ? 3.882 -26.522 -9.197 1.00 0.00 6 SER A C 14
ATOM 17432 O O . SER A 1 6 ? 4.960 -26.680 -8.627 1.00 0.00 6 SER A O 14
ATOM 17440 N N . GLY A 1 7 ? 3.042 -25.526 -8.951 1.00 0.00 7 GLY A N 14
ATOM 17441 C CA . GLY A 1 7 ? 3.351 -24.516 -7.953 1.00 0.00 7 GLY A CA 14
ATOM 17442 C C . GLY A 1 7 ? 3.391 -25.126 -6.550 1.00 0.00 7 GLY A C 14
ATOM 17443 O O . GLY A 1 7 ? 2.509 -25.898 -6.180 1.00 0.00 7 GLY A O 14
ATOM 17447 N N . HIS A 1 8 ? 4.425 -24.755 -5.808 1.00 0.00 8 HIS A N 14
ATOM 17448 C CA . HIS A 1 8 ? 4.592 -25.256 -4.455 1.00 0.00 8 HIS A CA 14
ATOM 17449 C C . HIS A 1 8 ? 5.487 -24.302 -3.662 1.00 0.00 8 HIS A C 14
ATOM 17450 O O . HIS A 1 8 ? 6.643 -24.616 -3.384 1.00 0.00 8 HIS A O 14
ATOM 17464 N N . GLN A 1 9 ? 4.918 -23.155 -3.319 1.00 0.00 9 GLN A N 14
ATOM 17465 C CA . GLN A 1 9 ? 5.650 -22.153 -2.563 1.00 0.00 9 GLN A CA 14
ATOM 17466 C C . GLN A 1 9 ? 5.232 -22.188 -1.091 1.00 0.00 9 GLN A C 14
ATOM 17467 O O . GLN A 1 9 ? 4.067 -22.429 -0.779 1.00 0.00 9 GLN A O 14
ATOM 17481 N N . GLN A 1 10 ? 6.205 -21.943 -0.227 1.00 0.00 10 GLN A N 14
ATOM 17482 C CA . GLN A 1 10 ? 5.953 -21.943 1.204 1.00 0.00 10 GLN A CA 14
ATOM 17483 C C . GLN A 1 10 ? 6.891 -20.961 1.909 1.00 0.00 10 GLN A C 14
ATOM 17484 O O . GLN A 1 10 ? 8.075 -21.244 2.082 1.00 0.00 10 GLN A O 14
ATOM 17498 N N . GLN A 1 11 ? 6.326 -19.827 2.296 1.00 0.00 11 GLN A N 14
ATOM 17499 C CA . GLN A 1 11 ? 7.097 -18.802 2.978 1.00 0.00 11 GLN A CA 14
ATOM 17500 C C . GLN A 1 11 ? 6.668 -18.701 4.443 1.00 0.00 11 GLN A C 14
ATOM 17501 O O . GLN A 1 11 ? 5.901 -19.532 4.928 1.00 0.00 11 GLN A O 14
ATOM 17515 N N . ARG A 1 12 ? 7.180 -17.676 5.108 1.00 0.00 12 ARG A N 14
ATOM 17516 C CA . ARG A 1 12 ? 6.860 -17.456 6.508 1.00 0.00 12 ARG A CA 14
ATOM 17517 C C . ARG A 1 12 ? 7.491 -16.151 6.998 1.00 0.00 12 ARG A C 14
ATOM 17518 O O . ARG A 1 12 ? 8.105 -15.423 6.219 1.00 0.00 12 ARG A O 14
ATOM 17539 N N . SER A 1 13 ? 7.318 -15.895 8.286 1.00 0.00 13 SER A N 14
ATOM 17540 C CA . SER A 1 13 ? 7.863 -14.691 8.890 1.00 0.00 13 SER A CA 14
ATOM 17541 C C . SER A 1 13 ? 7.173 -13.456 8.308 1.00 0.00 13 SER A C 14
ATOM 17542 O O . SER A 1 13 ? 6.715 -13.476 7.166 1.00 0.00 13 SER A O 14
ATOM 17550 N N . VAL A 1 14 ? 7.121 -12.409 9.119 1.00 0.00 14 VAL A N 14
ATOM 17551 C CA . VAL A 1 14 ? 6.494 -11.167 8.699 1.00 0.00 14 VAL A CA 14
ATOM 17552 C C . VAL A 1 14 ? 7.412 -9.994 9.049 1.00 0.00 14 VAL A C 14
ATOM 17553 O O . VAL A 1 14 ? 8.129 -10.039 10.047 1.00 0.00 14 VAL A O 14
ATOM 17566 N N . MET A 1 15 ? 7.359 -8.972 8.208 1.00 0.00 15 MET A N 14
ATOM 17567 C CA . MET A 1 15 ? 8.177 -7.789 8.417 1.00 0.00 15 MET A CA 14
ATOM 17568 C C . MET A 1 15 ? 7.365 -6.513 8.184 1.00 0.00 15 MET A C 14
ATOM 17569 O O . MET A 1 15 ? 6.277 -6.561 7.611 1.00 0.00 15 MET A O 14
ATOM 17583 N N . THR A 1 16 ? 7.924 -5.402 8.640 1.00 0.00 16 THR A N 14
ATOM 17584 C CA . THR A 1 16 ? 7.266 -4.116 8.488 1.00 0.00 16 THR A CA 14
ATOM 17585 C C . THR A 1 16 ? 8.159 -3.148 7.709 1.00 0.00 16 THR A C 14
ATOM 17586 O O . THR A 1 16 ? 9.343 -3.011 8.011 1.00 0.00 16 THR A O 14
ATOM 17597 N N . GLU A 1 17 ? 7.556 -2.501 6.723 1.00 0.00 17 GLU A N 14
ATOM 17598 C CA . GLU A 1 17 ? 8.282 -1.550 5.898 1.00 0.00 17 GLU A CA 14
ATOM 17599 C C . GLU A 1 17 ? 7.500 -0.239 5.787 1.00 0.00 17 GLU A C 14
ATOM 17600 O O . GLU A 1 17 ? 6.270 -0.243 5.797 1.00 0.00 17 GLU A O 14
ATOM 17612 N N . GLU A 1 18 ? 8.247 0.851 5.683 1.00 0.00 18 GLU A N 14
ATOM 17613 C CA . GLU A 1 18 ? 7.639 2.166 5.570 1.00 0.00 18 GLU A CA 14
ATOM 17614 C C . GLU A 1 18 ? 7.755 2.683 4.135 1.00 0.00 18 GLU A C 14
ATOM 17615 O O . GLU A 1 18 ? 8.804 3.187 3.736 1.00 0.00 18 GLU A O 14
ATOM 17627 N N . TYR A 1 19 ? 6.663 2.539 3.398 1.00 0.00 19 TYR A N 14
ATOM 17628 C CA . TYR A 1 19 ? 6.629 2.985 2.016 1.00 0.00 19 TYR A CA 14
ATOM 17629 C C . TYR A 1 19 ? 5.810 4.270 1.874 1.00 0.00 19 TYR A C 14
ATOM 17630 O O . TYR A 1 19 ? 4.608 4.276 2.138 1.00 0.00 19 TYR A O 14
ATOM 17648 N N . LYS A 1 20 ? 6.492 5.326 1.458 1.00 0.00 20 LYS A N 14
ATOM 17649 C CA . LYS A 1 20 ? 5.843 6.614 1.278 1.00 0.00 20 LYS A CA 14
ATOM 17650 C C . LYS A 1 20 ? 5.367 6.741 -0.170 1.00 0.00 20 LYS A C 14
ATOM 17651 O O . LYS A 1 20 ? 6.057 6.314 -1.094 1.00 0.00 20 LYS A O 14
ATOM 17670 N N . VAL A 1 21 ? 4.190 7.332 -0.323 1.00 0.00 21 VAL A N 14
ATOM 17671 C CA . VAL A 1 21 ? 3.614 7.522 -1.643 1.00 0.00 21 VAL A CA 14
ATOM 17672 C C . VAL A 1 21 ? 3.112 8.961 -1.774 1.00 0.00 21 VAL A C 14
ATOM 17673 O O . VAL A 1 21 ? 2.935 9.654 -0.773 1.00 0.00 21 VAL A O 14
ATOM 17686 N N . PRO A 1 22 ? 2.891 9.379 -3.049 1.00 0.00 22 PRO A N 14
ATOM 17687 C CA . PRO A 1 22 ? 2.413 10.724 -3.324 1.00 0.00 22 PRO A CA 14
ATOM 17688 C C . PRO A 1 22 ? 0.927 10.857 -2.986 1.00 0.00 22 PRO A C 14
ATOM 17689 O O . PRO A 1 22 ? 0.086 10.201 -3.599 1.00 0.00 22 PRO A O 14
ATOM 17700 N N . ASP A 1 23 ? 0.648 11.710 -2.011 1.00 0.00 23 ASP A N 14
ATOM 17701 C CA . ASP A 1 23 ? -0.722 11.938 -1.585 1.00 0.00 23 ASP A CA 14
ATOM 17702 C C . ASP A 1 23 ? -1.576 12.303 -2.800 1.00 0.00 23 ASP A C 14
ATOM 17703 O O . ASP A 1 23 ? -2.777 12.038 -2.821 1.00 0.00 23 ASP A O 14
ATOM 17712 N N . GLY A 1 24 ? -0.923 12.905 -3.783 1.00 0.00 24 GLY A N 14
ATOM 17713 C CA . GLY A 1 24 ? -1.607 13.309 -5.000 1.00 0.00 24 GLY A CA 14
ATOM 17714 C C . GLY A 1 24 ? -2.032 12.090 -5.820 1.00 0.00 24 GLY A C 14
ATOM 17715 O O . GLY A 1 24 ? -2.727 12.225 -6.826 1.00 0.00 24 GLY A O 14
ATOM 17719 N N . MET A 1 25 ? -1.597 10.926 -5.361 1.00 0.00 25 MET A N 14
ATOM 17720 C CA . MET A 1 25 ? -1.924 9.683 -6.040 1.00 0.00 25 MET A CA 14
ATOM 17721 C C . MET A 1 25 ? -2.658 8.723 -5.102 1.00 0.00 25 MET A C 14
ATOM 17722 O O . MET A 1 25 ? -3.605 8.052 -5.512 1.00 0.00 25 MET A O 14
ATOM 17736 N N . VAL A 1 26 ? -2.195 8.688 -3.862 1.00 0.00 26 VAL A N 14
ATOM 17737 C CA . VAL A 1 26 ? -2.796 7.820 -2.863 1.00 0.00 26 VAL A CA 14
ATOM 17738 C C . VAL A 1 26 ? -4.320 7.908 -2.968 1.00 0.00 26 VAL A C 14
ATOM 17739 O O . VAL A 1 26 ? -5.004 6.886 -3.002 1.00 0.00 26 VAL A O 14
ATOM 17752 N N . GLY A 1 27 ? -4.808 9.139 -3.017 1.00 0.00 27 GLY A N 14
ATOM 17753 C CA . GLY A 1 27 ? -6.239 9.373 -3.119 1.00 0.00 27 GLY A CA 14
ATOM 17754 C C . GLY A 1 27 ? -6.866 8.481 -4.191 1.00 0.00 27 GLY A C 14
ATOM 17755 O O . GLY A 1 27 ? -8.027 8.092 -4.079 1.00 0.00 27 GLY A O 14
ATOM 17759 N N . PHE A 1 28 ? -6.070 8.183 -5.208 1.00 0.00 28 PHE A N 14
ATOM 17760 C CA . PHE A 1 28 ? -6.533 7.344 -6.300 1.00 0.00 28 PHE A CA 14
ATOM 17761 C C . PHE A 1 28 ? -6.155 5.881 -6.065 1.00 0.00 28 PHE A C 14
ATOM 17762 O O . PHE A 1 28 ? -6.797 4.977 -6.598 1.00 0.00 28 PHE A O 14
ATOM 17779 N N . ILE A 1 29 ? -5.114 5.692 -5.267 1.00 0.00 29 ILE A N 14
ATOM 17780 C CA . ILE A 1 29 ? -4.642 4.354 -4.956 1.00 0.00 29 ILE A CA 14
ATOM 17781 C C . ILE A 1 29 ? -5.728 3.603 -4.182 1.00 0.00 29 ILE A C 14
ATOM 17782 O O . ILE A 1 29 ? -5.871 2.389 -4.326 1.00 0.00 29 ILE A O 14
ATOM 17798 N N . ILE A 1 30 ? -6.465 4.355 -3.378 1.00 0.00 30 ILE A N 14
ATOM 17799 C CA . ILE A 1 30 ? -7.533 3.775 -2.582 1.00 0.00 30 ILE A CA 14
ATOM 17800 C C . ILE A 1 30 ? -8.575 3.151 -3.512 1.00 0.00 30 ILE A C 14
ATOM 17801 O O . ILE A 1 30 ? -8.828 1.948 -3.448 1.00 0.00 30 ILE A O 14
ATOM 17817 N N . GLY A 1 31 ? -9.152 3.995 -4.355 1.00 0.00 31 GLY A N 14
ATOM 17818 C CA . GLY A 1 31 ? -10.161 3.540 -5.296 1.00 0.00 31 GLY A CA 14
ATOM 17819 C C . GLY A 1 31 ? -11.564 3.668 -4.701 1.00 0.00 31 GLY A C 14
ATOM 17820 O O . GLY A 1 31 ? -12.278 2.676 -4.567 1.00 0.00 31 GLY A O 14
ATOM 17824 N N . ARG A 1 32 ? -11.918 4.899 -4.359 1.00 0.00 32 ARG A N 14
ATOM 17825 C CA . ARG A 1 32 ? -13.223 5.169 -3.780 1.00 0.00 32 ARG A CA 14
ATOM 17826 C C . ARG A 1 32 ? -13.612 4.056 -2.805 1.00 0.00 32 ARG A C 14
ATOM 17827 O O . ARG A 1 32 ? -14.218 3.062 -3.202 1.00 0.00 32 ARG A O 14
ATOM 17848 N N . GLY A 1 33 ? -13.248 4.261 -1.548 1.00 0.00 33 GLY A N 14
ATOM 17849 C CA . GLY A 1 33 ? -13.552 3.287 -0.513 1.00 0.00 33 GLY A CA 14
ATOM 17850 C C . GLY A 1 33 ? -12.315 2.457 -0.161 1.00 0.00 33 GLY A C 14
ATOM 17851 O O . GLY A 1 33 ? -12.083 2.147 1.007 1.00 0.00 33 GLY A O 14
ATOM 17855 N N . GLY A 1 34 ? -11.554 2.122 -1.192 1.00 0.00 34 GLY A N 14
ATOM 17856 C CA . GLY A 1 34 ? -10.347 1.335 -1.006 1.00 0.00 34 GLY A CA 14
ATOM 17857 C C . GLY A 1 34 ? -10.433 0.011 -1.769 1.00 0.00 34 GLY A C 14
ATOM 17858 O O . GLY A 1 34 ? -9.950 -1.016 -1.294 1.00 0.00 34 GLY A O 14
ATOM 17862 N N . GLU A 1 35 ? -11.053 0.078 -2.938 1.00 0.00 35 GLU A N 14
ATOM 17863 C CA . GLU A 1 35 ? -11.209 -1.103 -3.771 1.00 0.00 35 GLU A CA 14
ATOM 17864 C C . GLU A 1 35 ? -10.009 -1.253 -4.709 1.00 0.00 35 GLU A C 14
ATOM 17865 O O . GLU A 1 35 ? -9.667 -2.364 -5.111 1.00 0.00 35 GLU A O 14
ATOM 17877 N N . GLN A 1 36 ? -9.404 -0.119 -5.030 1.00 0.00 36 GLN A N 14
ATOM 17878 C CA . GLN A 1 36 ? -8.250 -0.110 -5.913 1.00 0.00 36 GLN A CA 14
ATOM 17879 C C . GLN A 1 36 ? -7.018 -0.645 -5.181 1.00 0.00 36 GLN A C 14
ATOM 17880 O O . GLN A 1 36 ? -6.172 -1.305 -5.782 1.00 0.00 36 GLN A O 14
ATOM 17894 N N . ILE A 1 37 ? -6.955 -0.339 -3.893 1.00 0.00 37 ILE A N 14
ATOM 17895 C CA . ILE A 1 37 ? -5.840 -0.781 -3.073 1.00 0.00 37 ILE A CA 14
ATOM 17896 C C . ILE A 1 37 ? -6.019 -2.261 -2.731 1.00 0.00 37 ILE A C 14
ATOM 17897 O O . ILE A 1 37 ? -5.088 -3.052 -2.876 1.00 0.00 37 ILE A O 14
ATOM 17913 N N . SER A 1 38 ? -7.222 -2.592 -2.284 1.00 0.00 38 SER A N 14
ATOM 17914 C CA . SER A 1 38 ? -7.534 -3.963 -1.920 1.00 0.00 38 SER A CA 14
ATOM 17915 C C . SER A 1 38 ? -6.984 -4.923 -2.977 1.00 0.00 38 SER A C 14
ATOM 17916 O O . SER A 1 38 ? -6.304 -5.893 -2.646 1.00 0.00 38 SER A O 14
ATOM 17924 N N . ARG A 1 39 ? -7.299 -4.619 -4.228 1.00 0.00 39 ARG A N 14
ATOM 17925 C CA . ARG A 1 39 ? -6.844 -5.443 -5.335 1.00 0.00 39 ARG A CA 14
ATOM 17926 C C . ARG A 1 39 ? -5.327 -5.631 -5.269 1.00 0.00 39 ARG A C 14
ATOM 17927 O O . ARG A 1 39 ? -4.812 -6.684 -5.643 1.00 0.00 39 ARG A O 14
ATOM 17948 N N . ILE A 1 40 ? -4.655 -4.595 -4.791 1.00 0.00 40 ILE A N 14
ATOM 17949 C CA . ILE A 1 40 ? -3.207 -4.633 -4.671 1.00 0.00 40 ILE A CA 14
ATOM 17950 C C . ILE A 1 40 ? -2.823 -5.478 -3.454 1.00 0.00 40 ILE A C 14
ATOM 17951 O O . ILE A 1 40 ? -1.838 -6.214 -3.492 1.00 0.00 40 ILE A O 14
ATOM 17967 N N . GLN A 1 41 ? -3.620 -5.344 -2.405 1.00 0.00 41 GLN A N 14
ATOM 17968 C CA . GLN A 1 41 ? -3.375 -6.086 -1.180 1.00 0.00 41 GLN A CA 14
ATOM 17969 C C . GLN A 1 41 ? -3.656 -7.574 -1.396 1.00 0.00 41 GLN A C 14
ATOM 17970 O O . GLN A 1 41 ? -3.019 -8.426 -0.777 1.00 0.00 41 GLN A O 14
ATOM 17984 N N . GLN A 1 42 ? -4.610 -7.843 -2.275 1.00 0.00 42 GLN A N 14
ATOM 17985 C CA . GLN A 1 42 ? -4.983 -9.213 -2.580 1.00 0.00 42 GLN A CA 14
ATOM 17986 C C . GLN A 1 42 ? -4.071 -9.782 -3.669 1.00 0.00 42 GLN A C 14
ATOM 17987 O O . GLN A 1 42 ? -3.757 -10.971 -3.663 1.00 0.00 42 GLN A O 14
ATOM 18001 N N . GLU A 1 43 ? -3.672 -8.905 -4.579 1.00 0.00 43 GLU A N 14
ATOM 18002 C CA . GLU A 1 43 ? -2.802 -9.304 -5.672 1.00 0.00 43 GLU A CA 14
ATOM 18003 C C . GLU A 1 43 ? -1.453 -9.780 -5.130 1.00 0.00 43 GLU A C 14
ATOM 18004 O O . GLU A 1 43 ? -0.988 -10.865 -5.477 1.00 0.00 43 GLU A O 14
ATOM 18016 N N . SER A 1 44 ? -0.861 -8.944 -4.290 1.00 0.00 44 SER A N 14
ATOM 18017 C CA . SER A 1 44 ? 0.426 -9.266 -3.697 1.00 0.00 44 SER A CA 14
ATOM 18018 C C . SER A 1 44 ? 0.223 -10.020 -2.381 1.00 0.00 44 SER A C 14
ATOM 18019 O O . SER A 1 44 ? 1.148 -10.652 -1.874 1.00 0.00 44 SER A O 14
ATOM 18027 N N . GLY A 1 45 ? -0.995 -9.928 -1.866 1.00 0.00 45 GLY A N 14
ATOM 18028 C CA . GLY A 1 45 ? -1.331 -10.594 -0.619 1.00 0.00 45 GLY A CA 14
ATOM 18029 C C . GLY A 1 45 ? -0.574 -9.973 0.556 1.00 0.00 45 GLY A C 14
ATOM 18030 O O . GLY A 1 45 ? -0.340 -10.633 1.568 1.00 0.00 45 GLY A O 14
ATOM 18034 N N . CYS A 1 46 ? -0.211 -8.710 0.384 1.00 0.00 46 CYS A N 14
ATOM 18035 C CA . CYS A 1 46 ? 0.516 -7.993 1.418 1.00 0.00 46 CYS A CA 14
ATOM 18036 C C . CYS A 1 46 ? -0.439 -6.988 2.066 1.00 0.00 46 CYS A C 14
ATOM 18037 O O . CYS A 1 46 ? -1.437 -6.597 1.463 1.00 0.00 46 CYS A O 14
ATOM 18045 N N . LYS A 1 47 ? -0.098 -6.598 3.285 1.00 0.00 47 LYS A N 14
ATOM 18046 C CA . LYS A 1 47 ? -0.912 -5.647 4.022 1.00 0.00 47 LYS A CA 14
ATOM 18047 C C . LYS A 1 47 ? -0.439 -4.226 3.707 1.00 0.00 47 LYS A C 14
ATOM 18048 O O . LYS A 1 47 ? 0.758 -3.987 3.552 1.00 0.00 47 LYS A O 14
ATOM 18067 N N . ILE A 1 48 ? -1.402 -3.321 3.622 1.00 0.00 48 ILE A N 14
ATOM 18068 C CA . ILE A 1 48 ? -1.099 -1.930 3.328 1.00 0.00 48 ILE A CA 14
ATOM 18069 C C . ILE A 1 48 ? -1.904 -1.028 4.266 1.00 0.00 48 ILE A C 14
ATOM 18070 O O . ILE A 1 48 ? -3.098 -0.817 4.056 1.00 0.00 48 ILE A O 14
ATOM 18086 N N . GLN A 1 49 ? -1.219 -0.521 5.280 1.00 0.00 49 GLN A N 14
ATOM 18087 C CA . GLN A 1 49 ? -1.856 0.354 6.250 1.00 0.00 49 GLN A CA 14
ATOM 18088 C C . GLN A 1 49 ? -1.600 1.819 5.892 1.00 0.00 49 GLN A C 14
ATOM 18089 O O . GLN A 1 49 ? -0.530 2.354 6.176 1.00 0.00 49 GLN A O 14
ATOM 18103 N N . ILE A 1 50 ? -2.602 2.427 5.273 1.00 0.00 50 ILE A N 14
ATOM 18104 C CA . ILE A 1 50 ? -2.499 3.820 4.873 1.00 0.00 50 ILE A CA 14
ATOM 18105 C C . ILE A 1 50 ? -3.241 4.694 5.887 1.00 0.00 50 ILE A C 14
ATOM 18106 O O . ILE A 1 50 ? -4.441 4.524 6.097 1.00 0.00 50 ILE A O 14
ATOM 18122 N N . ALA A 1 51 ? -2.496 5.609 6.488 1.00 0.00 51 ALA A N 14
ATOM 18123 C CA . ALA A 1 51 ? -3.068 6.509 7.475 1.00 0.00 51 ALA A CA 14
ATOM 18124 C C . ALA A 1 51 ? -4.078 7.434 6.791 1.00 0.00 51 ALA A C 14
ATOM 18125 O O . ALA A 1 51 ? -4.043 7.604 5.573 1.00 0.00 51 ALA A O 14
ATOM 18132 N N . PRO A 1 52 ? -4.976 8.022 7.626 1.00 0.00 52 PRO A N 14
ATOM 18133 C CA . PRO A 1 52 ? -5.993 8.925 7.114 1.00 0.00 52 PRO A CA 14
ATOM 18134 C C . PRO A 1 52 ? -5.389 10.283 6.752 1.00 0.00 52 PRO A C 14
ATOM 18135 O O . PRO A 1 52 ? -5.194 10.586 5.576 1.00 0.00 52 PRO A O 14
ATOM 18146 N N . ASP A 1 53 ? -5.109 11.065 7.784 1.00 0.00 53 ASP A N 14
ATOM 18147 C CA . ASP A 1 53 ? -4.531 12.383 7.589 1.00 0.00 53 ASP A CA 14
ATOM 18148 C C . ASP A 1 53 ? -3.016 12.251 7.418 1.00 0.00 53 ASP A C 14
ATOM 18149 O O . ASP A 1 53 ? -2.354 11.585 8.213 1.00 0.00 53 ASP A O 14
ATOM 18158 N N . SER A 1 54 ? -2.512 12.896 6.377 1.00 0.00 54 SER A N 14
ATOM 18159 C CA . SER A 1 54 ? -1.088 12.859 6.091 1.00 0.00 54 SER A CA 14
ATOM 18160 C C . SER A 1 54 ? -0.373 13.979 6.849 1.00 0.00 54 SER A C 14
ATOM 18161 O O . SER A 1 54 ? 0.488 14.659 6.293 1.00 0.00 54 SER A O 14
ATOM 18169 N N . GLY A 1 55 ? -0.756 14.136 8.108 1.00 0.00 55 GLY A N 14
ATOM 18170 C CA . GLY A 1 55 ? -0.162 15.162 8.948 1.00 0.00 55 GLY A CA 14
ATOM 18171 C C . GLY A 1 55 ? 0.123 16.432 8.144 1.00 0.00 55 GLY A C 14
ATOM 18172 O O . GLY A 1 55 ? -0.759 17.271 7.969 1.00 0.00 55 GLY A O 14
ATOM 18176 N N . GLY A 1 56 ? 1.359 16.533 7.677 1.00 0.00 56 GLY A N 14
ATOM 18177 C CA . GLY A 1 56 ? 1.771 17.687 6.895 1.00 0.00 56 GLY A CA 14
ATOM 18178 C C . GLY A 1 56 ? 2.883 17.314 5.912 1.00 0.00 56 GLY A C 14
ATOM 18179 O O . GLY A 1 56 ? 3.638 18.177 5.467 1.00 0.00 56 GLY A O 14
ATOM 18183 N N . LEU A 1 57 ? 2.948 16.028 5.602 1.00 0.00 57 LEU A N 14
ATOM 18184 C CA . LEU A 1 57 ? 3.955 15.530 4.680 1.00 0.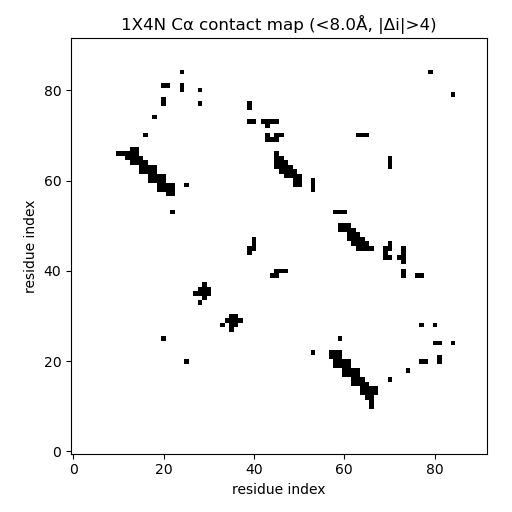00 57 LEU A CA 14
ATOM 18185 C C . LEU A 1 57 ? 3.359 15.459 3.272 1.00 0.00 57 LEU A C 14
ATOM 18186 O O . LEU A 1 57 ? 2.147 15.327 3.112 1.00 0.00 57 LEU A O 14
ATOM 18202 N N . PRO A 1 58 ? 4.264 15.552 2.260 1.00 0.00 58 PRO A N 14
ATOM 18203 C CA . PRO A 1 58 ? 3.841 15.499 0.871 1.00 0.00 58 PRO A CA 14
ATOM 18204 C C . PRO A 1 58 ? 3.478 14.070 0.462 1.00 0.00 58 PRO A C 14
ATOM 18205 O O . PRO A 1 58 ? 2.628 13.865 -0.403 1.00 0.00 58 PRO A O 14
ATOM 18216 N N . GLU A 1 59 ? 4.141 13.119 1.104 1.00 0.00 59 GLU A N 14
ATOM 18217 C CA . GLU A 1 59 ? 3.899 11.715 0.818 1.00 0.00 59 GLU A CA 14
ATOM 18218 C C . GLU A 1 59 ? 3.174 11.051 1.990 1.00 0.00 59 GLU A C 14
ATOM 18219 O O . GLU A 1 59 ? 3.449 11.360 3.149 1.00 0.00 59 GLU A O 14
ATOM 18231 N N . ARG A 1 60 ? 2.263 10.152 1.649 1.00 0.00 60 ARG A N 14
ATOM 18232 C CA . ARG A 1 60 ? 1.497 9.443 2.660 1.00 0.00 60 ARG A CA 14
ATOM 18233 C C . ARG A 1 60 ? 2.213 8.150 3.058 1.00 0.00 60 ARG A C 14
ATOM 18234 O O . ARG A 1 60 ? 2.520 7.319 2.206 1.00 0.00 60 ARG A O 14
ATOM 18255 N N . SER A 1 61 ? 2.458 8.023 4.354 1.00 0.00 61 SER A N 14
ATOM 18256 C CA . SER A 1 61 ? 3.132 6.846 4.875 1.00 0.00 61 SER A CA 14
ATOM 18257 C C . SER A 1 61 ? 2.187 5.643 4.841 1.00 0.00 61 SER A C 14
ATOM 18258 O O . SER A 1 61 ? 1.064 5.717 5.336 1.00 0.00 61 SER A O 14
ATOM 18266 N N . CYS A 1 62 ? 2.677 4.563 4.250 1.00 0.00 62 CYS A N 14
ATOM 18267 C CA . CYS A 1 62 ? 1.890 3.346 4.144 1.00 0.00 62 CYS A CA 14
ATOM 18268 C C . CYS A 1 62 ? 2.704 2.195 4.738 1.00 0.00 62 CYS A C 14
ATOM 18269 O O . CYS A 1 62 ? 3.700 1.768 4.155 1.00 0.00 62 CYS A O 14
ATOM 18277 N N . MET A 1 63 ? 2.250 1.724 5.890 1.00 0.00 63 MET A N 14
ATOM 18278 C CA . MET A 1 63 ? 2.923 0.630 6.569 1.00 0.00 63 MET A CA 14
ATOM 18279 C C . MET A 1 63 ? 2.522 -0.718 5.968 1.00 0.00 63 MET A C 14
ATOM 18280 O O . MET A 1 63 ? 1.340 -1.055 5.923 1.00 0.00 63 MET A O 14
ATOM 18294 N N . LEU A 1 64 ? 3.530 -1.454 5.522 1.00 0.00 64 LEU A N 14
ATOM 18295 C CA . LEU A 1 64 ? 3.297 -2.759 4.926 1.00 0.00 64 LEU A CA 14
ATOM 18296 C C . LEU A 1 64 ? 3.666 -3.849 5.934 1.00 0.00 64 LEU A C 14
ATOM 18297 O O . LEU A 1 64 ? 4.591 -3.679 6.726 1.00 0.00 64 LEU A O 14
ATOM 18313 N N . THR A 1 65 ? 2.924 -4.944 5.871 1.00 0.00 65 THR A N 14
ATOM 18314 C CA . THR A 1 65 ? 3.162 -6.062 6.768 1.00 0.00 65 THR A CA 14
ATOM 18315 C C . THR A 1 65 ? 2.908 -7.388 6.048 1.00 0.00 65 THR A C 14
ATOM 18316 O O . THR A 1 65 ? 1.836 -7.596 5.483 1.00 0.00 65 THR A O 14
ATOM 18327 N N . GLY A 1 66 ? 3.914 -8.250 6.091 1.00 0.00 66 GLY A N 14
ATOM 18328 C CA . GLY A 1 66 ? 3.814 -9.549 5.450 1.00 0.00 66 GLY A CA 14
ATOM 18329 C C . GLY A 1 66 ? 5.188 -10.044 4.995 1.00 0.00 66 GLY A C 14
ATOM 18330 O O . GLY A 1 66 ? 6.206 -9.696 5.593 1.00 0.00 66 GLY A O 14
ATOM 18334 N N . THR A 1 67 ? 5.174 -10.847 3.942 1.00 0.00 67 THR A N 14
ATOM 18335 C CA . THR A 1 67 ? 6.407 -11.393 3.400 1.00 0.00 67 THR A CA 14
ATOM 18336 C C . THR A 1 67 ? 7.169 -10.319 2.621 1.00 0.00 67 THR A C 14
ATOM 18337 O O . THR A 1 67 ? 6.602 -9.288 2.262 1.00 0.00 67 THR A O 14
ATOM 18348 N N . PRO A 1 68 ? 8.476 -10.605 2.376 1.00 0.00 68 PRO A N 14
ATOM 18349 C CA . PRO A 1 68 ? 9.321 -9.676 1.646 1.00 0.00 68 PRO A CA 14
ATOM 18350 C C . PRO A 1 68 ? 8.999 -9.701 0.151 1.00 0.00 68 PRO A C 14
ATOM 18351 O O . PRO A 1 68 ? 9.155 -8.693 -0.538 1.00 0.00 68 PRO A O 14
ATOM 18362 N N . GLU A 1 69 ? 8.556 -10.862 -0.308 1.00 0.00 69 GLU A N 14
ATOM 18363 C CA . GLU A 1 69 ? 8.211 -11.031 -1.709 1.00 0.00 69 GLU A CA 14
ATOM 18364 C C . GLU A 1 69 ? 6.874 -10.353 -2.012 1.00 0.00 69 GLU A C 14
ATOM 18365 O O . GLU A 1 69 ? 6.563 -10.073 -3.169 1.00 0.00 69 GLU A O 14
ATOM 18377 N N . SER A 1 70 ? 6.117 -10.109 -0.952 1.00 0.00 70 SER A N 14
ATOM 18378 C CA . SER A 1 70 ? 4.820 -9.469 -1.090 1.00 0.00 70 SER A CA 14
ATOM 18379 C C . SER A 1 70 ? 4.967 -7.952 -0.951 1.00 0.00 70 SER A C 14
ATOM 18380 O O . SER A 1 70 ? 4.274 -7.193 -1.626 1.00 0.00 70 SER A O 14
ATOM 18388 N N . VAL A 1 71 ? 5.874 -7.556 -0.070 1.00 0.00 71 VAL A N 14
ATOM 18389 C CA . VAL A 1 71 ? 6.121 -6.144 0.166 1.00 0.00 71 VAL A CA 14
ATOM 18390 C C . VAL A 1 71 ? 6.601 -5.490 -1.131 1.00 0.00 71 VAL A C 14
ATOM 18391 O O . VAL A 1 71 ? 6.218 -4.363 -1.441 1.00 0.00 71 VAL A O 14
ATOM 18404 N N . GLN A 1 72 ? 7.432 -6.226 -1.855 1.00 0.00 72 GLN A N 14
ATOM 18405 C CA . GLN A 1 72 ? 7.968 -5.732 -3.112 1.00 0.00 72 GLN A CA 14
ATOM 18406 C C . GLN A 1 72 ? 6.880 -5.727 -4.187 1.00 0.00 72 GLN A C 14
ATOM 18407 O O . GLN A 1 72 ? 6.572 -4.683 -4.759 1.00 0.00 72 GLN A O 14
ATOM 18421 N N . SER A 1 73 ? 6.328 -6.907 -4.431 1.00 0.00 73 SER A N 14
ATOM 18422 C CA . SER A 1 73 ? 5.281 -7.052 -5.428 1.00 0.00 73 SER A CA 14
ATOM 18423 C C . SER A 1 73 ? 4.222 -5.964 -5.236 1.00 0.00 73 SER A C 14
ATOM 18424 O O . SER A 1 73 ? 3.869 -5.263 -6.183 1.00 0.00 73 SER A O 14
ATOM 18432 N N . ALA A 1 74 ? 3.745 -5.857 -4.005 1.00 0.00 74 ALA A N 14
ATOM 18433 C CA . ALA A 1 74 ? 2.734 -4.867 -3.677 1.00 0.00 74 ALA A CA 14
ATOM 18434 C C . ALA A 1 74 ? 3.272 -3.470 -3.995 1.00 0.00 74 ALA A C 14
ATOM 18435 O O . ALA A 1 74 ? 2.630 -2.701 -4.709 1.00 0.00 74 ALA A O 14
ATOM 18442 N N . LYS A 1 75 ? 4.446 -3.185 -3.450 1.00 0.00 75 LYS A N 14
ATOM 18443 C CA . LYS A 1 75 ? 5.077 -1.894 -3.666 1.00 0.00 75 LYS A CA 14
ATOM 18444 C C . LYS A 1 75 ? 4.987 -1.530 -5.149 1.00 0.00 75 LYS A C 14
ATOM 18445 O O . LYS A 1 75 ? 4.601 -0.414 -5.496 1.00 0.00 75 LYS A O 14
ATOM 18464 N N . ARG A 1 76 ? 5.350 -2.491 -5.986 1.00 0.00 76 ARG A N 14
ATOM 18465 C CA . ARG A 1 76 ? 5.315 -2.285 -7.423 1.00 0.00 76 ARG A CA 14
ATOM 18466 C C . ARG A 1 76 ? 3.920 -1.836 -7.862 1.00 0.00 76 ARG A C 14
ATOM 18467 O O . ARG A 1 76 ? 3.776 -0.818 -8.538 1.00 0.00 76 ARG A O 14
ATOM 18488 N N . LEU A 1 77 ? 2.928 -2.616 -7.458 1.00 0.00 77 LEU A N 14
ATOM 18489 C CA . LEU A 1 77 ? 1.549 -2.311 -7.801 1.00 0.00 77 LEU A CA 14
ATOM 18490 C C . LEU A 1 77 ? 1.225 -0.880 -7.367 1.00 0.00 77 LEU A C 14
ATOM 18491 O O . LEU A 1 77 ? 0.417 -0.203 -8.000 1.00 0.00 77 LEU A O 14
ATOM 18507 N N . LEU A 1 78 ? 1.873 -0.461 -6.289 1.00 0.00 78 LEU A N 14
ATOM 18508 C CA . LEU A 1 78 ? 1.663 0.877 -5.763 1.00 0.00 78 LEU A CA 14
ATOM 18509 C C . LEU A 1 78 ? 2.374 1.891 -6.662 1.00 0.00 78 LEU A C 14
ATOM 18510 O O . LEU A 1 78 ? 1.726 2.708 -7.314 1.00 0.00 78 LEU A O 14
ATOM 18526 N N . ASP A 1 79 ? 3.696 1.804 -6.667 1.00 0.00 79 ASP A N 14
ATOM 18527 C CA . ASP A 1 79 ? 4.501 2.704 -7.476 1.00 0.00 79 ASP A CA 14
ATOM 18528 C C . ASP A 1 79 ? 3.884 2.819 -8.871 1.00 0.00 79 ASP A C 14
ATOM 18529 O O . ASP A 1 79 ? 3.692 3.922 -9.379 1.00 0.00 79 ASP A O 14
ATOM 18538 N N . GLN A 1 80 ? 3.591 1.664 -9.451 1.00 0.00 80 GLN A N 14
ATOM 18539 C CA . GLN A 1 80 ? 3.000 1.622 -10.777 1.00 0.00 80 GLN A CA 14
ATOM 18540 C C . GLN A 1 80 ? 1.925 2.703 -10.914 1.00 0.00 80 GLN A C 14
ATOM 18541 O O . GLN A 1 80 ? 1.993 3.540 -11.813 1.00 0.00 80 GLN A O 14
ATOM 18555 N N . ILE A 1 81 ? 0.959 2.649 -10.010 1.00 0.00 81 ILE A N 14
ATOM 18556 C CA . ILE A 1 81 ? -0.128 3.613 -10.019 1.00 0.00 81 ILE A CA 14
ATOM 18557 C C . ILE A 1 81 ? 0.448 5.024 -10.161 1.00 0.00 81 ILE A C 14
ATOM 18558 O O . ILE A 1 81 ? -0.008 5.802 -10.997 1.00 0.00 81 ILE A O 14
ATOM 18574 N N . VAL A 1 82 ? 1.440 5.309 -9.331 1.00 0.00 82 VAL A N 14
ATOM 18575 C CA . VAL A 1 82 ? 2.083 6.612 -9.354 1.00 0.00 82 VAL A CA 14
ATOM 18576 C C . VAL A 1 82 ? 2.763 6.817 -10.709 1.00 0.00 82 VAL A C 14
ATOM 18577 O O . VAL A 1 82 ? 2.469 7.780 -11.416 1.00 0.00 82 VAL A O 14
ATOM 18590 N N . GLU A 1 83 ? 3.659 5.896 -11.031 1.00 0.00 83 GLU A N 14
ATOM 18591 C CA . GLU A 1 83 ? 4.383 5.963 -12.289 1.00 0.00 83 GLU A CA 14
ATOM 18592 C C . GLU A 1 83 ? 3.410 6.171 -13.451 1.00 0.00 83 GLU A C 14
ATOM 18593 O O . GLU A 1 83 ? 3.668 6.976 -14.345 1.00 0.00 83 GLU A O 14
ATOM 18605 N N . LYS A 1 84 ? 2.312 5.432 -13.401 1.00 0.00 84 LYS A N 14
ATOM 18606 C CA . LYS A 1 84 ? 1.299 5.525 -14.439 1.00 0.00 84 LYS A CA 14
ATOM 18607 C C . LYS A 1 84 ? 0.675 6.922 -14.412 1.00 0.00 84 LYS A C 14
ATOM 18608 O O . LYS A 1 84 ? 0.400 7.503 -15.461 1.00 0.00 84 LYS A O 14
ATOM 18627 N N . GLY A 1 85 ? 0.470 7.421 -13.202 1.00 0.00 85 GLY A N 14
ATOM 18628 C CA . GLY A 1 85 ? -0.116 8.739 -13.025 1.00 0.00 85 GLY A CA 14
ATOM 18629 C C . GLY A 1 85 ? 0.896 9.711 -12.415 1.00 0.00 85 GLY A C 14
ATOM 18630 O O . GLY A 1 85 ? 0.659 10.267 -11.343 1.00 0.00 85 GLY A O 14
ATOM 18634 N N . ARG A 1 86 ? 2.001 9.887 -13.123 1.00 0.00 86 ARG A N 14
ATOM 18635 C CA . ARG A 1 86 ? 3.049 10.783 -12.665 1.00 0.00 86 ARG A CA 14
ATOM 18636 C C . ARG A 1 86 ? 2.897 12.158 -13.319 1.00 0.00 86 ARG A C 14
ATOM 18637 O O . ARG A 1 86 ? 3.021 13.184 -12.653 1.00 0.00 86 ARG A O 14
ATOM 18658 N N . SER A 1 87 ? 2.630 12.133 -14.617 1.00 0.00 87 SER A N 14
ATOM 18659 C CA . SER A 1 87 ? 2.459 13.365 -15.369 1.00 0.00 87 SER A CA 14
ATOM 18660 C C . SER A 1 87 ? 1.382 13.179 -16.439 1.00 0.00 87 SER A C 14
ATOM 18661 O O . SER A 1 87 ? 1.497 12.305 -17.296 1.00 0.00 87 SER A O 14
ATOM 18669 N N . GLY A 1 88 ? 0.358 14.017 -16.355 1.00 0.00 88 GLY A N 14
ATOM 18670 C CA . GLY A 1 88 ? -0.739 13.956 -17.306 1.00 0.00 88 GLY A CA 14
ATOM 18671 C C . GLY A 1 88 ? -2.065 13.677 -16.596 1.00 0.00 88 GLY A C 14
ATOM 18672 O O . GLY A 1 88 ? -2.365 12.532 -16.260 1.00 0.00 88 GLY A O 14
ATOM 18676 N N . PRO A 1 89 ? -2.844 14.771 -16.382 1.00 0.00 89 PRO A N 14
ATOM 18677 C CA . PRO A 1 89 ? -4.131 14.655 -15.718 1.00 0.00 89 PRO A CA 14
ATOM 18678 C C . PRO A 1 89 ? -5.179 14.049 -16.654 1.00 0.00 89 PRO A C 14
ATOM 18679 O O . PRO A 1 89 ? -5.702 14.734 -17.532 1.00 0.00 89 PRO A O 14
ATOM 18690 N N . SER A 1 90 ? -5.454 12.772 -16.436 1.00 0.00 90 SER A N 14
ATOM 18691 C CA . SER A 1 90 ? -6.429 12.066 -17.249 1.00 0.00 90 SER A CA 14
ATOM 18692 C C . SER A 1 90 ? -6.080 12.215 -18.731 1.00 0.00 90 SER A C 14
ATOM 18693 O O . SER A 1 90 ? -6.447 13.204 -19.363 1.00 0.00 90 SER A O 14
ATOM 18701 N N . SER A 1 91 ? -5.375 11.217 -19.243 1.00 0.00 91 SER A N 14
ATOM 18702 C CA . SER A 1 91 ? -4.972 11.224 -20.639 1.00 0.00 91 SER A CA 14
ATOM 18703 C C . SER A 1 91 ? -6.205 11.115 -21.540 1.00 0.00 91 SER A C 14
ATOM 18704 O O . SER A 1 91 ? -6.436 11.976 -22.387 1.00 0.00 91 SER A O 14
ATOM 18712 N N . GLY A 1 92 ? -6.963 10.050 -21.325 1.00 0.00 92 GLY A N 14
ATOM 18713 C CA . GLY A 1 92 ? -8.165 9.817 -22.107 1.00 0.00 92 GLY A CA 14
ATOM 18714 C C . GLY A 1 92 ? -9.421 10.051 -21.264 1.00 0.00 92 GLY A C 14
ATOM 18715 O O . GLY A 1 92 ? -9.967 11.153 -21.250 1.00 0.00 92 GLY A O 14
ATOM 18719 N N . GLY A 1 1 ? 2.334 -13.209 -19.154 1.00 0.00 1 GLY A N 15
ATOM 18720 C CA . GLY A 1 1 ? 3.744 -13.413 -19.439 1.00 0.00 1 GLY A CA 15
ATOM 18721 C C . GLY A 1 1 ? 4.431 -14.165 -18.297 1.00 0.00 1 GLY A C 15
ATOM 18722 O O . GLY A 1 1 ? 5.255 -13.597 -17.582 1.00 0.00 1 GLY A O 15
ATOM 18726 N N . SER A 1 2 ? 4.067 -15.432 -18.161 1.00 0.00 2 SER A N 15
ATOM 18727 C CA . SER A 1 2 ? 4.638 -16.267 -17.119 1.00 0.00 2 SER A CA 15
ATOM 18728 C C . SER A 1 2 ? 5.409 -17.431 -17.745 1.00 0.00 2 SER A C 15
ATOM 18729 O O . SER A 1 2 ? 4.850 -18.504 -17.966 1.00 0.00 2 SER A O 15
ATOM 18737 N N . SER A 1 3 ? 6.682 -17.179 -18.013 1.00 0.00 3 SER A N 15
ATOM 18738 C CA . SER A 1 3 ? 7.536 -18.193 -18.609 1.00 0.00 3 SER A CA 15
ATOM 18739 C C . SER A 1 3 ? 8.510 -18.737 -17.563 1.00 0.00 3 SER A C 15
ATOM 18740 O O . SER A 1 3 ? 8.897 -18.024 -16.638 1.00 0.00 3 SER A O 15
ATOM 18748 N N . GLY A 1 4 ? 8.879 -19.997 -17.743 1.00 0.00 4 GLY A N 15
ATOM 18749 C CA . GLY A 1 4 ? 9.801 -20.646 -16.826 1.00 0.00 4 GLY A CA 15
ATOM 18750 C C . GLY A 1 4 ? 9.049 -21.298 -15.664 1.00 0.00 4 GLY A C 15
ATOM 18751 O O . GLY A 1 4 ? 8.683 -20.625 -14.702 1.00 0.00 4 GLY A O 15
ATOM 18755 N N . SER A 1 5 ? 8.843 -22.600 -15.791 1.00 0.00 5 SER A N 15
ATOM 18756 C CA . SER A 1 5 ? 8.142 -23.351 -14.763 1.00 0.00 5 SER A CA 15
ATOM 18757 C C . SER A 1 5 ? 8.925 -23.296 -13.450 1.00 0.00 5 SER A C 15
ATOM 18758 O O . SER A 1 5 ? 10.075 -23.728 -13.390 1.00 0.00 5 SER A O 15
ATOM 18766 N N . SER A 1 6 ? 8.270 -22.760 -12.430 1.00 0.00 6 SER A N 15
ATOM 18767 C CA . SER A 1 6 ? 8.890 -22.643 -11.121 1.00 0.00 6 SER A CA 15
ATOM 18768 C C . SER A 1 6 ? 7.994 -23.281 -10.058 1.00 0.00 6 SER A C 15
ATOM 18769 O O . SER A 1 6 ? 6.786 -23.410 -10.255 1.00 0.00 6 SER A O 15
ATOM 18777 N N . GLY A 1 7 ? 8.619 -23.663 -8.954 1.00 0.00 7 GLY A N 15
ATOM 18778 C CA . GLY A 1 7 ? 7.892 -24.284 -7.859 1.00 0.00 7 GLY A CA 15
ATOM 18779 C C . GLY A 1 7 ? 8.603 -24.046 -6.525 1.00 0.00 7 GLY A C 15
ATOM 18780 O O . GLY A 1 7 ? 9.079 -24.989 -5.895 1.00 0.00 7 GLY A O 15
ATOM 18784 N N . HIS A 1 8 ? 8.653 -22.781 -6.135 1.00 0.00 8 HIS A N 15
ATOM 18785 C CA . HIS A 1 8 ? 9.298 -22.408 -4.887 1.00 0.00 8 HIS A CA 15
ATOM 18786 C C . HIS A 1 8 ? 8.234 -22.148 -3.818 1.00 0.00 8 HIS A C 15
ATOM 18787 O O . HIS A 1 8 ? 7.094 -21.819 -4.139 1.00 0.00 8 HIS A O 15
ATOM 18801 N N . GLN A 1 9 ? 8.647 -22.307 -2.568 1.00 0.00 9 GLN A N 15
ATOM 18802 C CA . GLN A 1 9 ? 7.744 -22.094 -1.450 1.00 0.00 9 GLN A CA 15
ATOM 18803 C C . GLN A 1 9 ? 8.521 -22.099 -0.132 1.00 0.00 9 GLN A C 15
ATOM 18804 O O . GLN A 1 9 ? 9.245 -23.049 0.162 1.00 0.00 9 GLN A O 15
ATOM 18818 N N . GLN A 1 10 ? 8.345 -21.026 0.626 1.00 0.00 10 GLN A N 15
ATOM 18819 C CA . GLN A 1 10 ? 9.021 -20.895 1.905 1.00 0.00 10 GLN A CA 15
ATOM 18820 C C . GLN A 1 10 ? 8.669 -19.556 2.557 1.00 0.00 10 GLN A C 15
ATOM 18821 O O . GLN A 1 10 ? 8.826 -18.502 1.943 1.00 0.00 10 GLN A O 15
ATOM 18835 N N . GLN A 1 11 ? 8.199 -19.642 3.793 1.00 0.00 11 GLN A N 15
ATOM 18836 C CA . GLN A 1 11 ? 7.823 -18.450 4.534 1.00 0.00 11 GLN A CA 15
ATOM 18837 C C . GLN A 1 11 ? 8.103 -18.643 6.026 1.00 0.00 11 GLN A C 15
ATOM 18838 O O . GLN A 1 11 ? 8.126 -19.771 6.516 1.00 0.00 11 GLN A O 15
ATOM 18852 N N . ARG A 1 12 ? 8.308 -17.525 6.706 1.00 0.00 12 ARG A N 15
ATOM 18853 C CA . ARG A 1 12 ? 8.586 -17.557 8.132 1.00 0.00 12 ARG A CA 15
ATOM 18854 C C . ARG A 1 12 ? 8.646 -16.134 8.693 1.00 0.00 12 ARG A C 15
ATOM 18855 O O . ARG A 1 12 ? 9.346 -15.279 8.152 1.00 0.00 12 ARG A O 15
ATOM 18876 N N . SER A 1 13 ? 7.904 -15.925 9.771 1.00 0.00 13 SER A N 15
ATOM 18877 C CA . SER A 1 13 ? 7.865 -14.621 10.411 1.00 0.00 13 SER A CA 15
ATOM 18878 C C . SER A 1 13 ? 7.375 -13.565 9.417 1.00 0.00 13 SER A C 15
ATOM 18879 O O . SER A 1 13 ? 7.304 -13.823 8.217 1.00 0.00 13 SER A O 15
ATOM 18887 N N . VAL A 1 14 ? 7.050 -12.399 9.955 1.00 0.00 14 VAL A N 15
ATOM 18888 C CA . VAL A 1 14 ? 6.570 -11.303 9.131 1.00 0.00 14 VAL A CA 15
ATOM 18889 C C . VAL A 1 14 ? 7.427 -10.062 9.389 1.00 0.00 14 VAL A C 15
ATOM 18890 O O . VAL A 1 14 ? 7.927 -9.868 10.496 1.00 0.00 14 VAL A O 15
ATOM 18903 N N . MET A 1 15 ? 7.571 -9.255 8.349 1.00 0.00 15 MET A N 15
ATOM 18904 C CA . MET A 1 15 ? 8.359 -8.038 8.449 1.00 0.00 15 MET A CA 15
ATOM 18905 C C . MET A 1 15 ? 7.512 -6.807 8.117 1.00 0.00 15 MET A C 15
ATOM 18906 O O . MET A 1 15 ? 6.458 -6.924 7.494 1.00 0.00 15 MET A O 15
ATOM 18920 N N . THR A 1 16 ? 8.006 -5.656 8.549 1.00 0.00 16 THR A N 15
ATOM 18921 C CA . THR A 1 16 ? 7.308 -4.405 8.306 1.00 0.00 16 THR A CA 15
ATOM 18922 C C . THR A 1 16 ? 8.154 -3.484 7.424 1.00 0.00 16 THR A C 15
ATOM 18923 O O . THR A 1 16 ? 9.378 -3.453 7.548 1.00 0.00 16 THR A O 15
ATOM 18934 N N . GLU A 1 17 ? 7.470 -2.757 6.554 1.00 0.00 17 GLU A N 15
ATOM 18935 C CA . GLU A 1 17 ? 8.143 -1.838 5.652 1.00 0.00 17 GLU A CA 15
ATOM 18936 C C . GLU A 1 17 ? 7.390 -0.508 5.590 1.00 0.00 17 GLU A C 15
ATOM 18937 O O . GLU A 1 17 ? 6.164 -0.480 5.682 1.00 0.00 17 GLU A O 15
ATOM 18949 N N . GLU A 1 18 ? 8.156 0.562 5.435 1.00 0.00 18 GLU A N 15
ATOM 18950 C CA . GLU A 1 18 ? 7.577 1.892 5.359 1.00 0.00 18 GLU A CA 15
ATOM 18951 C C . GLU A 1 18 ? 7.662 2.428 3.928 1.00 0.00 18 GLU A C 15
ATOM 18952 O O . GLU A 1 18 ? 8.700 2.940 3.514 1.00 0.00 18 GLU A O 15
ATOM 18964 N N . TYR A 1 19 ? 6.555 2.291 3.213 1.00 0.00 19 TYR A N 15
ATOM 18965 C CA . TYR A 1 19 ? 6.491 2.754 1.837 1.00 0.00 19 TYR A CA 15
ATOM 18966 C C . TYR A 1 19 ? 5.757 4.093 1.743 1.00 0.00 19 TYR A C 15
ATOM 18967 O O . TYR A 1 19 ? 4.656 4.240 2.272 1.00 0.00 19 TYR A O 15
ATOM 18985 N N . LYS A 1 20 ? 6.396 5.036 1.066 1.00 0.00 20 LYS A N 15
ATOM 18986 C CA . LYS A 1 20 ? 5.817 6.358 0.896 1.00 0.00 20 LYS A CA 15
ATOM 18987 C C . LYS A 1 20 ? 5.256 6.486 -0.522 1.00 0.00 20 LYS A C 15
ATOM 18988 O O . LYS A 1 20 ? 5.779 5.881 -1.457 1.00 0.00 20 LYS A O 15
ATOM 19007 N N . VAL A 1 21 ? 4.200 7.277 -0.637 1.00 0.00 21 VAL A N 15
ATOM 19008 C CA . VAL A 1 21 ? 3.563 7.492 -1.925 1.00 0.00 21 VAL A CA 15
ATOM 19009 C C . VAL A 1 21 ? 3.166 8.964 -2.053 1.00 0.00 21 VAL A C 15
ATOM 19010 O O . VAL A 1 21 ? 3.069 9.674 -1.054 1.00 0.00 21 VAL A O 15
ATOM 19023 N N . PRO A 1 22 ? 2.941 9.390 -3.325 1.00 0.00 22 PRO A N 15
ATOM 19024 C CA . PRO A 1 22 ? 2.557 10.765 -3.597 1.00 0.00 22 PRO A CA 15
ATOM 19025 C C . PRO A 1 22 ? 1.095 11.010 -3.220 1.00 0.00 22 PRO A C 15
ATOM 19026 O O . PRO A 1 22 ? 0.197 10.348 -3.738 1.00 0.00 22 PRO A O 15
ATOM 19037 N N . ASP A 1 23 ? 0.901 11.964 -2.321 1.00 0.00 23 ASP A N 15
ATOM 19038 C CA . ASP A 1 23 ? -0.437 12.306 -1.869 1.00 0.00 23 ASP A CA 15
ATOM 19039 C C . ASP A 1 23 ? -1.323 12.594 -3.082 1.00 0.00 23 ASP A C 15
ATOM 19040 O O . ASP A 1 23 ? -2.543 12.457 -3.011 1.00 0.00 23 ASP A O 15
ATOM 19049 N N . GLY A 1 24 ? -0.674 12.988 -4.168 1.00 0.00 24 GLY A N 15
ATOM 19050 C CA . GLY A 1 24 ? -1.388 13.297 -5.396 1.00 0.00 24 GLY A CA 15
ATOM 19051 C C . GLY A 1 24 ? -1.813 12.018 -6.120 1.00 0.00 24 GLY A C 15
ATOM 19052 O O . GLY A 1 24 ? -2.422 12.077 -7.187 1.00 0.00 24 GLY A O 15
ATOM 19056 N N . MET A 1 25 ? -1.474 10.891 -5.511 1.00 0.00 25 MET A N 15
ATOM 19057 C CA . MET A 1 25 ? -1.813 9.599 -6.084 1.00 0.00 25 MET A CA 15
ATOM 19058 C C . MET A 1 25 ? -2.541 8.721 -5.065 1.00 0.00 25 MET A C 15
ATOM 19059 O O . MET A 1 25 ? -3.496 8.026 -5.408 1.00 0.00 25 MET A O 15
ATOM 19073 N N . VAL A 1 26 ? -2.061 8.780 -3.831 1.00 0.00 26 VAL A N 15
ATOM 19074 C CA . VAL A 1 26 ? -2.654 7.998 -2.759 1.00 0.00 26 VAL A CA 15
ATOM 19075 C C . VAL A 1 26 ? -4.179 8.078 -2.859 1.00 0.00 26 VAL A C 15
ATOM 19076 O O . VAL A 1 26 ? -4.857 7.053 -2.887 1.00 0.00 26 VAL A O 15
ATOM 19089 N N . GLY A 1 27 ? -4.673 9.307 -2.911 1.00 0.00 27 GLY A N 15
ATOM 19090 C CA . GLY A 1 27 ? -6.105 9.534 -3.007 1.00 0.00 27 GLY A CA 15
ATOM 19091 C C . GLY A 1 27 ? -6.733 8.630 -4.070 1.00 0.00 27 GLY A C 15
ATOM 19092 O O . GLY A 1 27 ? -7.892 8.235 -3.948 1.00 0.00 27 GLY A O 15
ATOM 19096 N N . PHE A 1 28 ? -5.941 8.328 -5.088 1.00 0.00 28 PHE A N 15
ATOM 19097 C CA . PHE A 1 28 ? -6.405 7.478 -6.171 1.00 0.00 28 PHE A CA 15
ATOM 19098 C C . PHE A 1 28 ? -6.021 6.018 -5.925 1.00 0.00 28 PHE A C 15
ATOM 19099 O O . PHE A 1 28 ? -6.633 5.109 -6.484 1.00 0.00 28 PHE A O 15
ATOM 19116 N N . ILE A 1 29 ? -5.010 5.838 -5.088 1.00 0.00 29 ILE A N 15
ATOM 19117 C CA . ILE A 1 29 ? -4.538 4.503 -4.761 1.00 0.00 29 ILE A CA 15
ATOM 19118 C C . ILE A 1 29 ? -5.637 3.747 -4.012 1.00 0.00 29 ILE A C 15
ATOM 19119 O O . ILE A 1 29 ? -5.877 2.570 -4.277 1.00 0.00 29 ILE A O 15
ATOM 19135 N N . ILE A 1 30 ? -6.276 4.454 -3.092 1.00 0.00 30 ILE A N 15
ATOM 19136 C CA . ILE A 1 30 ? -7.344 3.865 -2.303 1.00 0.00 30 ILE A CA 15
ATOM 19137 C C . ILE A 1 30 ? -8.406 3.287 -3.241 1.00 0.00 30 ILE A C 15
ATOM 19138 O O . ILE A 1 30 ? -8.621 2.076 -3.271 1.00 0.00 30 ILE A O 15
ATOM 19154 N N . GLY A 1 31 ? -9.042 4.180 -3.984 1.00 0.00 31 GLY A N 15
ATOM 19155 C CA . GLY A 1 31 ? -10.077 3.775 -4.921 1.00 0.00 31 GLY A CA 15
ATOM 19156 C C . GLY A 1 31 ? -11.466 4.141 -4.396 1.00 0.00 31 GLY A C 15
ATOM 19157 O O . GLY A 1 31 ? -12.339 3.282 -4.287 1.00 0.00 31 GLY A O 15
ATOM 19161 N N . ARG A 1 32 ? -11.628 5.419 -4.085 1.00 0.00 32 ARG A N 15
ATOM 19162 C CA . ARG A 1 32 ? -12.897 5.910 -3.574 1.00 0.00 32 ARG A CA 15
ATOM 19163 C C . ARG A 1 32 ? -13.220 5.249 -2.232 1.00 0.00 32 ARG A C 15
ATOM 19164 O O . ARG A 1 32 ? -13.050 5.860 -1.178 1.00 0.00 32 ARG A O 15
ATOM 19185 N N . GLY A 1 33 ? -13.681 4.010 -2.316 1.00 0.00 33 GLY A N 15
ATOM 19186 C CA . GLY A 1 33 ? -14.030 3.260 -1.121 1.00 0.00 33 GLY A CA 15
ATOM 19187 C C . GLY A 1 33 ? -12.823 2.483 -0.589 1.00 0.00 33 GLY A C 15
ATOM 19188 O O . GLY A 1 33 ? -12.760 2.164 0.597 1.00 0.00 33 GLY A O 15
ATOM 19192 N N . GLY A 1 34 ? -11.896 2.201 -1.493 1.00 0.00 34 GLY A N 15
ATOM 19193 C CA . GLY A 1 34 ? -10.695 1.468 -1.130 1.00 0.00 34 GLY A CA 15
ATOM 19194 C C . GLY A 1 34 ? -10.650 0.109 -1.830 1.00 0.00 34 GLY A C 15
ATOM 19195 O O . GLY A 1 34 ? -10.191 -0.876 -1.253 1.00 0.00 34 GLY A O 15
ATOM 19199 N N . GLU A 1 35 ? -11.132 0.099 -3.065 1.00 0.00 35 GLU A N 15
ATOM 19200 C CA . GLU A 1 35 ? -11.152 -1.123 -3.850 1.00 0.00 35 GLU A CA 15
ATOM 19201 C C . GLU A 1 35 ? -9.909 -1.203 -4.740 1.00 0.00 35 GLU A C 15
ATOM 19202 O O . GLU A 1 35 ? -9.545 -2.280 -5.208 1.00 0.00 35 GLU A O 15
ATOM 19214 N N . GLN A 1 36 ? -9.294 -0.048 -4.947 1.00 0.00 36 GLN A N 15
ATOM 19215 C CA . GLN A 1 36 ? -8.100 0.027 -5.772 1.00 0.00 36 GLN A CA 15
ATOM 19216 C C . GLN A 1 36 ? -6.900 -0.557 -5.023 1.00 0.00 36 GLN A C 15
ATOM 19217 O O . GLN A 1 36 ? -6.024 -1.171 -5.630 1.00 0.00 36 GLN A O 15
ATOM 19231 N N . ILE A 1 37 ? -6.898 -0.343 -3.715 1.00 0.00 37 ILE A N 15
ATOM 19232 C CA . ILE A 1 37 ? -5.820 -0.840 -2.878 1.00 0.00 37 ILE A CA 15
ATOM 19233 C C . ILE A 1 37 ? -6.007 -2.342 -2.650 1.00 0.00 37 ILE A C 15
ATOM 19234 O O . ILE A 1 37 ? -5.065 -3.118 -2.800 1.00 0.00 37 ILE A O 15
ATOM 19250 N N . SER A 1 38 ? -7.230 -2.705 -2.292 1.00 0.00 38 SER A N 15
ATOM 19251 C CA . SER A 1 38 ? -7.553 -4.100 -2.043 1.00 0.00 38 SER A CA 15
ATOM 19252 C C . SER A 1 38 ? -6.910 -4.985 -3.112 1.00 0.00 38 SER A C 15
ATOM 19253 O O . SER A 1 38 ? -6.198 -5.936 -2.791 1.00 0.00 38 SER A O 15
ATOM 19261 N N . ARG A 1 39 ? -7.185 -4.642 -4.362 1.00 0.00 39 ARG A N 15
ATOM 19262 C CA . ARG A 1 39 ? -6.642 -5.394 -5.481 1.00 0.00 39 ARG A CA 15
ATOM 19263 C C . ARG A 1 39 ? -5.127 -5.547 -5.333 1.00 0.00 39 ARG A C 15
ATOM 19264 O O . ARG A 1 39 ? -4.566 -6.580 -5.696 1.00 0.00 39 ARG A O 15
ATOM 19285 N N . ILE A 1 40 ? -4.509 -4.504 -4.799 1.00 0.00 40 ILE A N 15
ATOM 19286 C CA . ILE A 1 40 ? -3.070 -4.510 -4.599 1.00 0.00 40 ILE A CA 15
ATOM 19287 C C . ILE A 1 40 ? -2.725 -5.442 -3.435 1.00 0.00 40 ILE A C 15
ATOM 19288 O O . ILE A 1 40 ? -1.716 -6.145 -3.477 1.00 0.00 40 ILE A O 15
ATOM 19304 N N . GLN A 1 41 ? -3.581 -5.417 -2.425 1.00 0.00 41 GLN A N 15
ATOM 19305 C CA . GLN A 1 41 ? -3.380 -6.250 -1.252 1.00 0.00 41 GLN A CA 15
ATOM 19306 C C . GLN A 1 41 ? -3.606 -7.722 -1.602 1.00 0.00 41 GLN A C 15
ATOM 19307 O O . GLN A 1 41 ? -2.940 -8.603 -1.060 1.00 0.00 41 GLN A O 15
ATOM 19321 N N . GLN A 1 42 ? -4.549 -7.944 -2.506 1.00 0.00 42 GLN A N 15
ATOM 19322 C CA . GLN A 1 42 ? -4.872 -9.295 -2.935 1.00 0.00 42 GLN A CA 15
ATOM 19323 C C . GLN A 1 42 ? -3.922 -9.739 -4.049 1.00 0.00 42 GLN A C 15
ATOM 19324 O O . GLN A 1 42 ? -3.696 -10.933 -4.237 1.00 0.00 42 GLN A O 15
ATOM 19338 N N . GLU A 1 43 ? -3.391 -8.754 -4.758 1.00 0.00 43 GLU A N 15
ATOM 19339 C CA . GLU A 1 43 ? -2.471 -9.029 -5.849 1.00 0.00 43 GLU A CA 15
ATOM 19340 C C . GLU A 1 43 ? -1.094 -9.407 -5.299 1.00 0.00 43 GLU A C 15
ATOM 19341 O O . GLU A 1 43 ? -0.466 -10.348 -5.782 1.00 0.00 43 GLU A O 15
ATOM 19353 N N . SER A 1 44 ? -0.665 -8.654 -4.297 1.00 0.00 44 SER A N 15
ATOM 19354 C CA . SER A 1 44 ? 0.625 -8.899 -3.676 1.00 0.00 44 SER A CA 15
ATOM 19355 C C . SER A 1 44 ? 0.442 -9.699 -2.385 1.00 0.00 44 SER A C 15
ATOM 19356 O O . SER A 1 44 ? 1.418 -10.052 -1.725 1.00 0.00 44 SER A O 15
ATOM 19364 N N . GLY A 1 45 ? -0.816 -9.962 -2.063 1.00 0.00 45 GLY A N 15
ATOM 19365 C CA . GLY A 1 45 ? -1.140 -10.714 -0.862 1.00 0.00 45 GLY A CA 15
ATOM 19366 C C . GLY A 1 45 ? -0.406 -10.147 0.355 1.00 0.00 45 GLY A C 15
ATOM 19367 O O . GLY A 1 45 ? 0.003 -10.894 1.241 1.00 0.00 45 GLY A O 15
ATOM 19371 N N . CYS A 1 46 ? -0.262 -8.830 0.358 1.00 0.00 46 CYS A N 15
ATOM 19372 C CA . CYS A 1 46 ? 0.415 -8.153 1.451 1.00 0.00 46 CYS A CA 15
ATOM 19373 C C . CYS A 1 46 ? -0.555 -7.142 2.065 1.00 0.00 46 CYS A C 15
ATOM 19374 O O . CYS A 1 46 ? -1.489 -6.691 1.403 1.00 0.00 46 CYS A O 15
ATOM 19382 N N . LYS A 1 47 ? -0.301 -6.815 3.323 1.00 0.00 47 LYS A N 15
ATOM 19383 C CA . LYS A 1 47 ? -1.140 -5.865 4.034 1.00 0.00 47 LYS A CA 15
ATOM 19384 C C . LYS A 1 47 ? -0.639 -4.445 3.762 1.00 0.00 47 LYS A C 15
ATOM 19385 O O . LYS A 1 47 ? 0.565 -4.219 3.648 1.00 0.00 47 LYS A O 15
ATOM 19404 N N . ILE A 1 48 ? -1.587 -3.525 3.665 1.00 0.00 48 ILE A N 15
ATOM 19405 C CA . ILE A 1 48 ? -1.257 -2.133 3.409 1.00 0.00 48 ILE A CA 15
ATOM 19406 C C . ILE A 1 48 ? -2.093 -1.238 4.326 1.00 0.00 48 ILE A C 15
ATOM 19407 O O . ILE A 1 48 ? -3.281 -1.033 4.083 1.00 0.00 48 ILE A O 15
ATOM 19423 N N . GLN A 1 49 ? -1.439 -0.729 5.359 1.00 0.00 49 GLN A N 15
ATOM 19424 C CA . GLN A 1 49 ? -2.107 0.140 6.313 1.00 0.00 49 GLN A CA 15
ATOM 19425 C C . GLN A 1 49 ? -1.774 1.604 6.021 1.00 0.00 49 GLN A C 15
ATOM 19426 O O . GLN A 1 49 ? -0.705 2.088 6.393 1.00 0.00 49 GLN A O 15
ATOM 19440 N N . ILE A 1 50 ? -2.709 2.270 5.359 1.00 0.00 50 ILE A N 15
ATOM 19441 C CA . ILE A 1 50 ? -2.528 3.670 5.013 1.00 0.00 50 ILE A CA 15
ATOM 19442 C C . ILE A 1 50 ? -3.198 4.544 6.075 1.00 0.00 50 ILE A C 15
ATOM 19443 O O . ILE A 1 50 ? -4.351 4.314 6.436 1.00 0.00 50 ILE A O 15
ATOM 19459 N N . ALA A 1 51 ? -2.446 5.528 6.546 1.00 0.00 51 ALA A N 15
ATOM 19460 C CA . ALA A 1 51 ? -2.953 6.438 7.559 1.00 0.00 51 ALA A CA 15
ATOM 19461 C C . ALA A 1 51 ? -4.078 7.284 6.961 1.00 0.00 51 ALA A C 15
ATOM 19462 O O . ALA A 1 51 ? -4.193 7.400 5.742 1.00 0.00 51 ALA A O 15
ATOM 19469 N N . PRO A 1 52 ? -4.902 7.870 7.871 1.00 0.00 52 PRO A N 15
ATOM 19470 C CA . PRO A 1 52 ? -6.015 8.703 7.446 1.00 0.00 52 PRO A CA 15
ATOM 19471 C C . PRO A 1 52 ? -5.524 10.068 6.961 1.00 0.00 52 PRO A C 15
ATOM 19472 O O . PRO A 1 52 ? -5.392 10.292 5.759 1.00 0.00 52 PRO A O 15
ATOM 19483 N N . ASP A 1 53 ? -5.267 10.944 7.921 1.00 0.00 53 ASP A N 15
ATOM 19484 C CA . ASP A 1 53 ? -4.793 12.281 7.606 1.00 0.00 53 ASP A CA 15
ATOM 19485 C C . ASP A 1 53 ? -3.267 12.264 7.493 1.00 0.00 53 ASP A C 15
ATOM 19486 O O . ASP A 1 53 ? -2.572 11.973 8.465 1.00 0.00 53 ASP A O 15
ATOM 19495 N N . SER A 1 54 ? -2.791 12.579 6.297 1.00 0.00 54 SER A N 15
ATOM 19496 C CA . SER A 1 54 ? -1.360 12.603 6.044 1.00 0.00 54 SER A CA 15
ATOM 19497 C C . SER A 1 54 ? -0.721 13.791 6.766 1.00 0.00 54 SER A C 15
ATOM 19498 O O . SER A 1 54 ? 0.501 13.927 6.784 1.00 0.00 54 SER A O 15
ATOM 19506 N N . GLY A 1 55 ? -1.577 14.621 7.344 1.00 0.00 55 GLY A N 15
ATOM 19507 C CA . GLY A 1 55 ? -1.111 15.793 8.066 1.00 0.00 55 GLY A CA 15
ATOM 19508 C C . GLY A 1 55 ? -0.611 16.869 7.100 1.00 0.00 55 GLY A C 15
ATOM 19509 O O . GLY A 1 55 ? -0.046 17.876 7.524 1.00 0.00 55 GLY A O 15
ATOM 19513 N N . GLY A 1 56 ? -0.837 16.620 5.818 1.00 0.00 56 GLY A N 15
ATOM 19514 C CA . GLY A 1 56 ? -0.416 17.554 4.788 1.00 0.00 56 GLY A CA 15
ATOM 19515 C C . GLY A 1 56 ? 0.954 17.171 4.226 1.00 0.00 56 GLY A C 15
ATOM 19516 O O . GLY A 1 56 ? 1.473 17.841 3.334 1.00 0.00 56 GLY A O 15
ATOM 19520 N N . LEU A 1 57 ? 1.502 16.095 4.772 1.00 0.00 57 LEU A N 15
ATOM 19521 C CA . LEU A 1 57 ? 2.803 15.615 4.336 1.00 0.00 57 LEU A CA 15
ATOM 19522 C C . LEU A 1 57 ? 2.825 15.533 2.809 1.00 0.00 57 LEU A C 15
ATOM 19523 O O . LEU A 1 57 ? 1.775 15.487 2.170 1.00 0.00 57 LEU A O 15
ATOM 19539 N N . PRO A 1 58 ? 4.066 15.516 2.253 1.00 0.00 58 PRO A N 15
ATOM 19540 C CA . PRO A 1 58 ? 4.240 15.439 0.812 1.00 0.00 58 PRO A CA 15
ATOM 19541 C C . PRO A 1 58 ? 3.953 14.027 0.299 1.00 0.00 58 PRO A C 15
ATOM 19542 O O . PRO A 1 58 ? 3.576 13.847 -0.858 1.00 0.00 58 PRO A O 15
ATOM 19553 N N . GLU A 1 59 ? 4.142 13.060 1.185 1.00 0.00 59 GLU A N 15
ATOM 19554 C CA . GLU A 1 59 ? 3.908 11.669 0.837 1.00 0.00 59 GLU A CA 15
ATOM 19555 C C . GLU A 1 59 ? 3.094 10.977 1.932 1.00 0.00 59 GLU A C 15
ATOM 19556 O O . GLU A 1 59 ? 3.327 11.202 3.119 1.00 0.00 59 GLU A O 15
ATOM 19568 N N . ARG A 1 60 ? 2.157 10.149 1.495 1.00 0.00 60 ARG A N 15
ATOM 19569 C CA . ARG A 1 60 ? 1.307 9.423 2.424 1.00 0.00 60 ARG A CA 15
ATOM 19570 C C . ARG A 1 60 ? 1.994 8.131 2.871 1.00 0.00 60 ARG A C 15
ATOM 19571 O O . ARG A 1 60 ? 2.172 7.211 2.075 1.00 0.00 60 ARG A O 15
ATOM 19592 N N . SER A 1 61 ? 2.360 8.104 4.145 1.00 0.00 61 SER A N 15
ATOM 19593 C CA . SER A 1 61 ? 3.023 6.940 4.708 1.00 0.00 61 SER A CA 15
ATOM 19594 C C . SER A 1 61 ? 2.073 5.740 4.698 1.00 0.00 61 SER A C 15
ATOM 19595 O O . SER A 1 61 ? 0.919 5.855 5.108 1.00 0.00 61 SER A O 15
ATOM 19603 N N . CYS A 1 62 ? 2.593 4.618 4.224 1.00 0.00 62 CYS A N 15
ATOM 19604 C CA . CYS A 1 62 ? 1.806 3.399 4.155 1.00 0.00 62 CYS A CA 15
ATOM 19605 C C . CYS A 1 62 ? 2.613 2.269 4.797 1.00 0.00 62 CYS A C 15
ATOM 19606 O O . CYS A 1 62 ? 3.698 1.931 4.327 1.00 0.00 62 CYS A O 15
ATOM 19614 N N . MET A 1 63 ? 2.051 1.715 5.862 1.00 0.00 63 MET A N 15
ATOM 19615 C CA . MET A 1 63 ? 2.705 0.630 6.573 1.00 0.00 63 MET A CA 15
ATOM 19616 C C . MET A 1 63 ? 2.281 -0.729 6.011 1.00 0.00 63 MET A C 15
ATOM 19617 O O . MET A 1 63 ? 1.095 -1.053 5.989 1.00 0.00 63 MET A O 15
ATOM 19631 N N . LEU A 1 64 ? 3.275 -1.486 5.569 1.00 0.00 64 LEU A N 15
ATOM 19632 C CA . LEU A 1 64 ? 3.020 -2.802 5.008 1.00 0.00 64 LEU A CA 15
ATOM 19633 C C . LEU A 1 64 ? 3.386 -3.871 6.040 1.00 0.00 64 LEU A C 15
ATOM 19634 O O . LEU A 1 64 ? 4.245 -3.649 6.892 1.00 0.00 64 LEU A O 15
ATOM 19650 N N . THR A 1 65 ? 2.716 -5.009 5.929 1.00 0.00 65 THR A N 15
ATOM 19651 C CA . THR A 1 65 ? 2.959 -6.113 6.841 1.00 0.00 65 THR A CA 15
ATOM 19652 C C . THR A 1 65 ? 2.834 -7.450 6.107 1.00 0.00 65 THR A C 15
ATOM 19653 O O . THR A 1 65 ? 1.813 -7.722 5.476 1.00 0.00 65 THR A O 15
ATOM 19664 N N . GLY A 1 66 ? 3.886 -8.248 6.213 1.00 0.00 66 GLY A N 15
ATOM 19665 C CA . GLY A 1 66 ? 3.906 -9.549 5.567 1.00 0.00 66 GLY A CA 15
ATOM 19666 C C . GLY A 1 66 ? 5.312 -9.894 5.072 1.00 0.00 66 GLY A C 15
ATOM 19667 O O . GLY A 1 66 ? 6.293 -9.297 5.513 1.00 0.00 66 GLY A O 15
ATOM 19671 N N . THR A 1 67 ? 5.365 -10.856 4.163 1.00 0.00 67 THR A N 15
ATOM 19672 C CA . THR A 1 67 ? 6.635 -11.287 3.603 1.00 0.00 67 THR A CA 15
ATOM 19673 C C . THR A 1 67 ? 7.295 -10.142 2.833 1.00 0.00 67 THR A C 15
ATOM 19674 O O . THR A 1 67 ? 6.635 -9.168 2.474 1.00 0.00 67 THR A O 15
ATOM 19685 N N . PRO A 1 68 ? 8.625 -10.300 2.597 1.00 0.00 68 PRO A N 15
ATOM 19686 C CA . PRO A 1 68 ? 9.382 -9.290 1.876 1.00 0.00 68 PRO A CA 15
ATOM 19687 C C . PRO A 1 68 ? 9.074 -9.340 0.378 1.00 0.00 68 PRO A C 15
ATOM 19688 O O . PRO A 1 68 ? 9.068 -8.308 -0.292 1.00 0.00 68 PRO A O 15
ATOM 19699 N N . GLU A 1 69 ? 8.827 -10.549 -0.103 1.00 0.00 69 GLU A N 15
ATOM 19700 C CA . GLU A 1 69 ? 8.519 -10.746 -1.509 1.00 0.00 69 GLU A CA 15
ATOM 19701 C C . GLU A 1 69 ? 7.136 -10.178 -1.835 1.00 0.00 69 GLU A C 15
ATOM 19702 O O . GLU A 1 69 ? 6.865 -9.813 -2.978 1.00 0.00 69 GLU A O 15
ATOM 19714 N N . SER A 1 70 ? 6.299 -10.120 -0.810 1.00 0.00 70 SER A N 15
ATOM 19715 C CA . SER A 1 70 ? 4.951 -9.602 -0.973 1.00 0.00 70 SER A CA 15
ATOM 19716 C C . SER A 1 70 ? 4.960 -8.076 -0.862 1.00 0.00 70 SER A C 15
ATOM 19717 O O . SER A 1 70 ? 4.224 -7.394 -1.574 1.00 0.00 70 SER A O 15
ATOM 19725 N N . VAL A 1 71 ? 5.801 -7.585 0.036 1.00 0.00 71 VAL A N 15
ATOM 19726 C CA . VAL A 1 71 ? 5.915 -6.152 0.249 1.00 0.00 71 VAL A CA 15
ATOM 19727 C C . VAL A 1 71 ? 6.367 -5.482 -1.050 1.00 0.00 71 VAL A C 15
ATOM 19728 O O . VAL A 1 71 ? 5.779 -4.490 -1.478 1.00 0.00 71 VAL A O 15
ATOM 19741 N N . GLN A 1 72 ? 7.407 -6.051 -1.642 1.00 0.00 72 GLN A N 15
ATOM 19742 C CA . GLN A 1 72 ? 7.944 -5.521 -2.883 1.00 0.00 72 GLN A CA 15
ATOM 19743 C C . GLN A 1 72 ? 6.893 -5.601 -3.993 1.00 0.00 72 GLN A C 15
ATOM 19744 O O . GLN A 1 72 ? 6.626 -4.611 -4.672 1.00 0.00 72 GLN A O 15
ATOM 19758 N N . SER A 1 73 ? 6.326 -6.789 -4.143 1.00 0.00 73 SER A N 15
ATOM 19759 C CA . SER A 1 73 ? 5.311 -7.011 -5.158 1.00 0.00 73 SER A CA 15
ATOM 19760 C C . SER A 1 73 ? 4.221 -5.944 -5.050 1.00 0.00 73 SER A C 15
ATOM 19761 O O . SER A 1 73 ? 3.805 -5.371 -6.056 1.00 0.00 73 SER A O 15
ATOM 19769 N N . ALA A 1 74 ? 3.788 -5.708 -3.820 1.00 0.00 74 ALA A N 15
ATOM 19770 C CA . ALA A 1 74 ? 2.754 -4.719 -3.567 1.00 0.00 74 ALA A CA 15
ATOM 19771 C C . ALA A 1 74 ? 3.299 -3.325 -3.884 1.00 0.00 74 ALA A C 15
ATOM 19772 O O . ALA A 1 74 ? 2.594 -2.493 -4.454 1.00 0.00 74 ALA A O 15
ATOM 19779 N N . LYS A 1 75 ? 4.549 -3.112 -3.500 1.00 0.00 75 LYS A N 15
ATOM 19780 C CA . LYS A 1 75 ? 5.197 -1.833 -3.736 1.00 0.00 75 LYS A CA 15
ATOM 19781 C C . LYS A 1 75 ? 5.118 -1.493 -5.226 1.00 0.00 75 LYS A C 15
ATOM 19782 O O . LYS A 1 75 ? 4.825 -0.356 -5.592 1.00 0.00 75 LYS A O 15
ATOM 19801 N N . ARG A 1 76 ? 5.384 -2.500 -6.045 1.00 0.00 76 ARG A N 15
ATOM 19802 C CA . ARG A 1 76 ? 5.347 -2.322 -7.486 1.00 0.00 76 ARG A CA 15
ATOM 19803 C C . ARG A 1 76 ? 3.962 -1.846 -7.927 1.00 0.00 76 ARG A C 15
ATOM 19804 O O . ARG A 1 76 ? 3.844 -1.019 -8.830 1.00 0.00 76 ARG A O 15
ATOM 19825 N N . LEU A 1 77 ? 2.948 -2.389 -7.269 1.00 0.00 77 LEU A N 15
ATOM 19826 C CA . LEU A 1 77 ? 1.575 -2.030 -7.581 1.00 0.00 77 LEU A CA 15
ATOM 19827 C C . LEU A 1 77 ? 1.311 -0.593 -7.125 1.00 0.00 77 LEU A C 15
ATOM 19828 O O . LEU A 1 77 ? 0.657 0.175 -7.829 1.00 0.00 77 LEU A O 15
ATOM 19844 N N . LEU A 1 78 ? 1.835 -0.274 -5.951 1.00 0.00 78 LEU A N 15
ATOM 19845 C CA . LEU A 1 78 ? 1.665 1.057 -5.393 1.00 0.00 78 LEU A CA 15
ATOM 19846 C C . LEU A 1 78 ? 2.484 2.057 -6.212 1.00 0.00 78 LEU A C 15
ATOM 19847 O O . LEU A 1 78 ? 2.027 3.168 -6.477 1.00 0.00 78 LEU A O 15
ATOM 19863 N N . ASP A 1 79 ? 3.679 1.627 -6.589 1.00 0.00 79 ASP A N 15
ATOM 19864 C CA . ASP A 1 79 ? 4.565 2.471 -7.371 1.00 0.00 79 ASP A CA 15
ATOM 19865 C C . ASP A 1 79 ? 3.970 2.673 -8.766 1.00 0.00 79 ASP A C 15
ATOM 19866 O O . ASP A 1 79 ? 3.931 3.793 -9.272 1.00 0.00 79 ASP A O 15
ATOM 19875 N N . GLN A 1 80 ? 3.521 1.571 -9.349 1.00 0.00 80 GLN A N 15
ATOM 19876 C CA . GLN A 1 80 ? 2.930 1.613 -10.675 1.00 0.00 80 GLN A CA 15
ATOM 19877 C C . GLN A 1 80 ? 1.888 2.730 -10.757 1.00 0.00 80 GLN A C 15
ATOM 19878 O O . GLN A 1 80 ? 1.970 3.598 -11.625 1.00 0.00 80 GLN A O 15
ATOM 19892 N N . ILE A 1 81 ? 0.932 2.673 -9.841 1.00 0.00 81 ILE A N 15
ATOM 19893 C CA . ILE A 1 81 ? -0.124 3.669 -9.798 1.00 0.00 81 ILE A CA 15
ATOM 19894 C C . ILE A 1 81 ? 0.475 5.053 -10.056 1.00 0.00 81 ILE A C 15
ATOM 19895 O O . ILE A 1 81 ? 0.067 5.747 -10.986 1.00 0.00 81 ILE A O 15
ATOM 19911 N N . VAL A 1 82 ? 1.434 5.413 -9.215 1.00 0.00 82 VAL A N 15
ATOM 19912 C CA . VAL A 1 82 ? 2.093 6.702 -9.340 1.00 0.00 82 VAL A CA 15
ATOM 19913 C C . VAL A 1 82 ? 2.515 6.915 -10.795 1.00 0.00 82 VAL A C 15
ATOM 19914 O O . VAL A 1 82 ? 2.026 7.827 -11.460 1.00 0.00 82 VAL A O 15
ATOM 19927 N N . GLU A 1 83 ? 3.419 6.058 -11.248 1.00 0.00 83 GLU A N 15
ATOM 19928 C CA . GLU A 1 83 ? 3.912 6.141 -12.612 1.00 0.00 83 GLU A CA 15
ATOM 19929 C C . GLU A 1 83 ? 2.743 6.230 -13.595 1.00 0.00 83 GLU A C 15
ATOM 19930 O O . GLU A 1 83 ? 2.700 7.129 -14.434 1.00 0.00 83 GLU A O 15
ATOM 19942 N N . LYS A 1 84 ? 1.824 5.286 -13.458 1.00 0.00 84 LYS A N 15
ATOM 19943 C CA . LYS A 1 84 ? 0.657 5.247 -14.323 1.00 0.00 84 LYS A CA 15
ATOM 19944 C C . LYS A 1 84 ? -0.038 6.609 -14.298 1.00 0.00 84 LYS A C 15
ATOM 19945 O O . LYS A 1 84 ? -0.741 6.969 -15.241 1.00 0.00 84 LYS A O 15
ATOM 19964 N N . GLY A 1 85 ? 0.183 7.330 -13.208 1.00 0.00 85 GLY A N 15
ATOM 19965 C CA . GLY A 1 85 ? -0.414 8.645 -13.047 1.00 0.00 85 GLY A CA 15
ATOM 19966 C C . GLY A 1 85 ? 0.644 9.684 -12.666 1.00 0.00 85 GLY A C 15
ATOM 19967 O O . GLY A 1 85 ? 0.627 10.214 -11.557 1.00 0.00 85 GLY A O 15
ATOM 19971 N N . ARG A 1 86 ? 1.538 9.944 -13.609 1.00 0.00 86 ARG A N 15
ATOM 19972 C CA . ARG A 1 86 ? 2.601 10.909 -13.386 1.00 0.00 86 ARG A CA 15
ATOM 19973 C C . ARG A 1 86 ? 2.522 12.034 -14.421 1.00 0.00 86 ARG A C 15
ATOM 19974 O O . ARG A 1 86 ? 2.655 13.208 -14.078 1.00 0.00 86 ARG A O 15
ATOM 19995 N N . SER A 1 87 ? 2.306 11.635 -15.665 1.00 0.00 87 SER A N 15
ATOM 19996 C CA . SER A 1 87 ? 2.208 12.594 -16.752 1.00 0.00 87 SER A CA 15
ATOM 19997 C C . SER A 1 87 ? 3.485 13.433 -16.827 1.00 0.00 87 SER A C 15
ATOM 19998 O O . SER A 1 87 ? 4.240 13.509 -15.858 1.00 0.00 87 SER A O 15
ATOM 20006 N N . GLY A 1 88 ? 3.688 14.043 -17.985 1.00 0.00 88 GLY A N 15
ATOM 20007 C CA . GLY A 1 88 ? 4.861 14.873 -18.198 1.00 0.00 88 GLY A CA 15
ATOM 20008 C C . GLY A 1 88 ? 4.942 15.345 -19.652 1.00 0.00 88 GLY A C 15
ATOM 20009 O O . GLY A 1 88 ? 4.452 16.421 -19.987 1.00 0.00 88 GLY A O 15
ATOM 20013 N N . PRO A 1 89 ? 5.582 14.493 -20.497 1.00 0.00 89 PRO A N 15
ATOM 20014 C CA . PRO A 1 89 ? 5.734 14.811 -21.907 1.00 0.00 89 PRO A CA 15
ATOM 20015 C C . PRO A 1 89 ? 4.415 14.620 -22.657 1.00 0.00 89 PRO A C 15
ATOM 20016 O O . PRO A 1 89 ? 3.499 13.970 -22.155 1.00 0.00 89 PRO A O 15
ATOM 20027 N N . SER A 1 90 ? 4.359 15.199 -23.848 1.00 0.00 90 SER A N 15
ATOM 20028 C CA . SER A 1 90 ? 3.167 15.100 -24.673 1.00 0.00 90 SER A CA 15
ATOM 20029 C C . SER A 1 90 ? 3.493 15.499 -26.113 1.00 0.00 90 SER A C 15
ATOM 20030 O O . SER A 1 90 ? 4.439 16.246 -26.356 1.00 0.00 90 SER A O 15
ATOM 20038 N N . SER A 1 91 ? 2.690 14.982 -27.033 1.00 0.00 91 SER A N 15
ATOM 20039 C CA . SER A 1 91 ? 2.882 15.274 -28.443 1.00 0.00 91 SER A CA 15
ATOM 20040 C C . SER A 1 91 ? 4.352 15.084 -28.822 1.00 0.00 91 SER A C 15
ATOM 20041 O O . SER A 1 91 ? 5.113 16.049 -28.873 1.00 0.00 91 SER A O 15
ATOM 20049 N N . GLY A 1 92 ? 4.707 13.833 -29.078 1.00 0.00 92 GLY A N 15
ATOM 20050 C CA . GLY A 1 92 ? 6.072 13.505 -29.451 1.00 0.00 92 GLY A CA 15
ATOM 20051 C C . GLY A 1 92 ? 6.104 12.337 -30.439 1.00 0.00 92 GLY A C 15
ATOM 20052 O O . GLY A 1 92 ? 6.119 12.544 -31.651 1.00 0.00 92 GLY A O 15
ATOM 20056 N N . GLY A 1 1 ? 3.379 -40.050 -10.757 1.00 0.00 1 GLY A N 16
ATOM 20057 C CA . GLY A 1 1 ? 4.658 -40.521 -11.260 1.00 0.00 1 GLY A CA 16
ATOM 20058 C C . GLY A 1 1 ? 5.803 -39.636 -10.762 1.00 0.00 1 GLY A C 16
ATOM 20059 O O . GLY A 1 1 ? 6.119 -39.635 -9.573 1.00 0.00 1 GLY A O 16
ATOM 20063 N N . SER A 1 2 ? 6.393 -38.906 -11.697 1.00 0.00 2 SER A N 16
ATOM 20064 C CA . SER A 1 2 ? 7.496 -38.019 -11.368 1.00 0.00 2 SER A CA 16
ATOM 20065 C C . SER A 1 2 ? 7.555 -36.864 -12.369 1.00 0.00 2 SER A C 16
ATOM 20066 O O . SER A 1 2 ? 8.250 -36.950 -13.381 1.00 0.00 2 SER A O 16
ATOM 20074 N N . SER A 1 3 ? 6.818 -35.809 -12.052 1.00 0.00 3 SER A N 16
ATOM 20075 C CA . SER A 1 3 ? 6.778 -34.639 -12.912 1.00 0.00 3 SER A CA 16
ATOM 20076 C C . SER A 1 3 ? 5.909 -33.552 -12.276 1.00 0.00 3 SER A C 16
ATOM 20077 O O . SER A 1 3 ? 4.698 -33.516 -12.491 1.00 0.00 3 SER A O 16
ATOM 20085 N N . GLY A 1 4 ? 6.560 -32.693 -11.506 1.00 0.00 4 GLY A N 16
ATOM 20086 C CA . GLY A 1 4 ? 5.862 -31.608 -10.838 1.00 0.00 4 GLY A CA 16
ATOM 20087 C C . GLY A 1 4 ? 6.815 -30.454 -10.522 1.00 0.00 4 GLY A C 16
ATOM 20088 O O . GLY A 1 4 ? 7.326 -29.800 -11.431 1.00 0.00 4 GLY A O 16
ATOM 20092 N N . SER A 1 5 ? 7.026 -30.239 -9.232 1.00 0.00 5 SER A N 16
ATOM 20093 C CA . SER A 1 5 ? 7.909 -29.175 -8.786 1.00 0.00 5 SER A CA 16
ATOM 20094 C C . SER A 1 5 ? 7.954 -29.139 -7.257 1.00 0.00 5 SER A C 16
ATOM 20095 O O . SER A 1 5 ? 6.914 -29.172 -6.601 1.00 0.00 5 SER A O 16
ATOM 20103 N N . SER A 1 6 ? 9.170 -29.072 -6.734 1.00 0.00 6 SER A N 16
ATOM 20104 C CA . SER A 1 6 ? 9.364 -29.032 -5.294 1.00 0.00 6 SER A CA 16
ATOM 20105 C C . SER A 1 6 ? 9.540 -27.584 -4.830 1.00 0.00 6 SER A C 16
ATOM 20106 O O . SER A 1 6 ? 10.055 -26.749 -5.573 1.00 0.00 6 SER A O 16
ATOM 20114 N N . GLY A 1 7 ? 9.104 -27.332 -3.605 1.00 0.00 7 GLY A N 16
ATOM 20115 C CA . GLY A 1 7 ? 9.207 -26.000 -3.034 1.00 0.00 7 GLY A CA 16
ATOM 20116 C C . GLY A 1 7 ? 10.446 -25.879 -2.145 1.00 0.00 7 GLY A C 16
ATOM 20117 O O . GLY A 1 7 ? 10.718 -26.759 -1.329 1.00 0.00 7 GLY A O 16
ATOM 20121 N N . HIS A 1 8 ? 11.165 -24.783 -2.332 1.00 0.00 8 HIS A N 16
ATOM 20122 C CA . HIS A 1 8 ? 12.370 -24.536 -1.558 1.00 0.00 8 HIS A CA 16
ATOM 20123 C C . HIS A 1 8 ? 12.261 -23.178 -0.860 1.00 0.00 8 HIS A C 16
ATOM 20124 O O . HIS A 1 8 ? 11.374 -22.386 -1.170 1.00 0.00 8 HIS A O 16
ATOM 20138 N N . GLN A 1 9 ? 13.178 -22.952 0.070 1.00 0.00 9 GLN A N 16
ATOM 20139 C CA . GLN A 1 9 ? 13.197 -21.704 0.814 1.00 0.00 9 GLN A CA 16
ATOM 20140 C C . GLN A 1 9 ? 11.837 -21.457 1.471 1.00 0.00 9 GLN A C 16
ATOM 20141 O O . GLN A 1 9 ? 10.965 -20.823 0.880 1.00 0.00 9 GLN A O 16
ATOM 20155 N N . GLN A 1 10 ? 11.699 -21.972 2.684 1.00 0.00 10 GLN A N 16
ATOM 20156 C CA . GLN A 1 10 ? 10.460 -21.815 3.427 1.00 0.00 10 GLN A CA 16
ATOM 20157 C C . GLN A 1 10 ? 10.473 -20.500 4.209 1.00 0.00 10 GLN A C 16
ATOM 20158 O O . GLN A 1 10 ? 11.538 -19.973 4.526 1.00 0.00 10 GLN A O 16
ATOM 20172 N N . GLN A 1 11 ? 9.277 -20.009 4.498 1.00 0.00 11 GLN A N 16
ATOM 20173 C CA . GLN A 1 11 ? 9.138 -18.766 5.237 1.00 0.00 11 GLN A CA 16
ATOM 20174 C C . GLN A 1 11 ? 7.953 -18.852 6.201 1.00 0.00 11 GLN A C 16
ATOM 20175 O O . GLN A 1 11 ? 7.357 -19.916 6.366 1.00 0.00 11 GLN A O 16
ATOM 20189 N N . ARG A 1 12 ? 7.646 -17.718 6.814 1.00 0.00 12 ARG A N 16
ATOM 20190 C CA . ARG A 1 12 ? 6.543 -17.652 7.758 1.00 0.00 12 ARG A CA 16
ATOM 20191 C C . ARG A 1 12 ? 6.542 -16.302 8.479 1.00 0.00 12 ARG A C 16
ATOM 20192 O O . ARG A 1 12 ? 5.517 -15.623 8.530 1.00 0.00 12 ARG A O 16
ATOM 20213 N N . SER A 1 13 ? 7.701 -15.954 9.017 1.00 0.00 13 SER A N 16
ATOM 20214 C CA . SER A 1 13 ? 7.846 -14.698 9.733 1.00 0.00 13 SER A CA 16
ATOM 20215 C C . SER A 1 13 ? 7.322 -13.544 8.876 1.00 0.00 13 SER A C 16
ATOM 20216 O O . SER A 1 13 ? 7.142 -13.694 7.669 1.00 0.00 13 SER A O 16
ATOM 20224 N N . VAL A 1 14 ? 7.091 -12.417 9.535 1.00 0.00 14 VAL A N 16
ATOM 20225 C CA . VAL A 1 14 ? 6.590 -11.238 8.849 1.00 0.00 14 VAL A CA 16
ATOM 20226 C C . VAL A 1 14 ? 7.461 -10.034 9.212 1.00 0.00 14 VAL A C 16
ATOM 20227 O O . VAL A 1 14 ? 7.984 -9.954 10.323 1.00 0.00 14 VAL A O 16
ATOM 20240 N N . MET A 1 15 ? 7.590 -9.128 8.254 1.00 0.00 15 MET A N 16
ATOM 20241 C CA . MET A 1 15 ? 8.389 -7.931 8.459 1.00 0.00 15 MET A CA 16
ATOM 20242 C C . MET A 1 15 ? 7.582 -6.671 8.140 1.00 0.00 15 MET A C 16
ATOM 20243 O O . MET A 1 15 ? 6.562 -6.740 7.455 1.00 0.00 15 MET A O 16
ATOM 20257 N N . THR A 1 16 ? 8.068 -5.550 8.650 1.00 0.00 16 THR A N 16
ATOM 20258 C CA . THR A 1 16 ? 7.405 -4.277 8.428 1.00 0.00 16 THR A CA 16
ATOM 20259 C C . THR A 1 16 ? 8.264 -3.376 7.538 1.00 0.00 16 THR A C 16
ATOM 20260 O O . THR A 1 16 ? 9.487 -3.356 7.665 1.00 0.00 16 THR A O 16
ATOM 20271 N N . GLU A 1 17 ? 7.589 -2.652 6.657 1.00 0.00 17 GLU A N 16
ATOM 20272 C CA . GLU A 1 17 ? 8.275 -1.751 5.747 1.00 0.00 17 GLU A CA 16
ATOM 20273 C C . GLU A 1 17 ? 7.560 -0.400 5.697 1.00 0.00 17 GLU A C 16
ATOM 20274 O O . GLU A 1 17 ? 6.335 -0.338 5.797 1.00 0.00 17 GLU A O 16
ATOM 20286 N N . GLU A 1 18 ? 8.354 0.649 5.542 1.00 0.00 18 GLU A N 16
ATOM 20287 C CA . GLU A 1 18 ? 7.812 1.996 5.478 1.00 0.00 18 GLU A CA 16
ATOM 20288 C C . GLU A 1 18 ? 7.904 2.538 4.050 1.00 0.00 18 GLU A C 16
ATOM 20289 O O . GLU A 1 18 ? 8.958 3.012 3.629 1.00 0.00 18 GLU A O 16
ATOM 20301 N N . TYR A 1 19 ? 6.787 2.449 3.344 1.00 0.00 19 TYR A N 16
ATOM 20302 C CA . TYR A 1 19 ? 6.728 2.925 1.972 1.00 0.00 19 TYR A CA 16
ATOM 20303 C C . TYR A 1 19 ? 5.991 4.263 1.887 1.00 0.00 19 TYR A C 16
ATOM 20304 O O . TYR A 1 19 ? 4.888 4.402 2.412 1.00 0.00 19 TYR A O 16
ATOM 20322 N N . LYS A 1 20 ? 6.631 5.213 1.220 1.00 0.00 20 LYS A N 16
ATOM 20323 C CA . LYS A 1 20 ? 6.050 6.535 1.059 1.00 0.00 20 LYS A CA 16
ATOM 20324 C C . LYS A 1 20 ? 5.462 6.661 -0.348 1.00 0.00 20 LYS A C 16
ATOM 20325 O O . LYS A 1 20 ? 6.045 6.172 -1.314 1.00 0.00 20 LYS A O 16
ATOM 20344 N N . VAL A 1 21 ? 4.314 7.318 -0.418 1.00 0.00 21 VAL A N 16
ATOM 20345 C CA . VAL A 1 21 ? 3.641 7.515 -1.691 1.00 0.00 21 VAL A CA 16
ATOM 20346 C C . VAL A 1 21 ? 3.184 8.970 -1.802 1.00 0.00 21 VAL A C 16
ATOM 20347 O O . VAL A 1 21 ? 3.066 9.666 -0.795 1.00 0.00 21 VAL A O 16
ATOM 20360 N N . PRO A 1 22 ? 2.932 9.399 -3.068 1.00 0.00 22 PRO A N 16
ATOM 20361 C CA . PRO A 1 22 ? 2.490 10.759 -3.324 1.00 0.00 22 PRO A CA 16
ATOM 20362 C C . PRO A 1 22 ? 1.022 10.942 -2.933 1.00 0.00 22 PRO A C 16
ATOM 20363 O O . PRO A 1 22 ? 0.141 10.297 -3.499 1.00 0.00 22 PRO A O 16
ATOM 20374 N N . ASP A 1 23 ? 0.805 11.824 -1.969 1.00 0.00 23 ASP A N 16
ATOM 20375 C CA . ASP A 1 23 ? -0.541 12.099 -1.496 1.00 0.00 23 ASP A CA 16
ATOM 20376 C C . ASP A 1 23 ? -1.429 12.473 -2.686 1.00 0.00 23 ASP A C 16
ATOM 20377 O O . ASP A 1 23 ? -2.648 12.324 -2.626 1.00 0.00 23 ASP A O 16
ATOM 20386 N N . GLY A 1 24 ? -0.782 12.951 -3.738 1.00 0.00 24 GLY A N 16
ATOM 20387 C CA . GLY A 1 24 ? -1.497 13.347 -4.940 1.00 0.00 24 GLY A CA 16
ATOM 20388 C C . GLY A 1 24 ? -1.984 12.122 -5.716 1.00 0.00 24 GLY A C 16
ATOM 20389 O O . GLY A 1 24 ? -2.760 12.251 -6.662 1.00 0.00 24 GLY A O 16
ATOM 20393 N N . MET A 1 25 ? -1.509 10.962 -5.288 1.00 0.00 25 MET A N 16
ATOM 20394 C CA . MET A 1 25 ? -1.887 9.715 -5.931 1.00 0.00 25 MET A CA 16
ATOM 20395 C C . MET A 1 25 ? -2.588 8.779 -4.945 1.00 0.00 25 MET A C 16
ATOM 20396 O O . MET A 1 25 ? -3.510 8.055 -5.318 1.00 0.00 25 MET A O 16
ATOM 20410 N N . VAL A 1 26 ? -2.125 8.825 -3.704 1.00 0.00 26 VAL A N 16
ATOM 20411 C CA . VAL A 1 26 ? -2.696 7.990 -2.661 1.00 0.00 26 VAL A CA 16
ATOM 20412 C C . VAL A 1 26 ? -4.223 8.039 -2.753 1.00 0.00 26 VAL A C 16
ATOM 20413 O O . VAL A 1 26 ? -4.881 7.000 -2.757 1.00 0.00 26 VAL A O 16
ATOM 20426 N N . GLY A 1 27 ? -4.741 9.256 -2.826 1.00 0.00 27 GLY A N 16
ATOM 20427 C CA . GLY A 1 27 ? -6.177 9.454 -2.919 1.00 0.00 27 GLY A CA 16
ATOM 20428 C C . GLY A 1 27 ? -6.780 8.584 -4.024 1.00 0.00 27 GLY A C 16
ATOM 20429 O O . GLY A 1 27 ? -7.938 8.177 -3.936 1.00 0.00 27 GLY A O 16
ATOM 20433 N N . PHE A 1 28 ? -5.968 8.325 -5.038 1.00 0.00 28 PHE A N 16
ATOM 20434 C CA . PHE A 1 28 ? -6.407 7.510 -6.159 1.00 0.00 28 PHE A CA 16
ATOM 20435 C C . PHE A 1 28 ? -6.018 6.045 -5.957 1.00 0.00 28 PHE A C 16
ATOM 20436 O O . PHE A 1 28 ? -6.641 5.149 -6.526 1.00 0.00 28 PHE A O 16
ATOM 20453 N N . ILE A 1 29 ? -4.990 5.845 -5.145 1.00 0.00 29 ILE A N 16
ATOM 20454 C CA . ILE A 1 29 ? -4.511 4.503 -4.861 1.00 0.00 29 ILE A CA 16
ATOM 20455 C C . ILE A 1 29 ? -5.619 3.706 -4.169 1.00 0.00 29 ILE A C 16
ATOM 20456 O O . ILE A 1 29 ? -5.851 2.544 -4.499 1.00 0.00 29 ILE A O 16
ATOM 20472 N N . ILE A 1 30 ? -6.273 4.362 -3.222 1.00 0.00 30 ILE A N 16
ATOM 20473 C CA . ILE A 1 30 ? -7.350 3.729 -2.481 1.00 0.00 30 ILE A CA 16
ATOM 20474 C C . ILE A 1 30 ? -8.373 3.157 -3.465 1.00 0.00 30 ILE A C 16
ATOM 20475 O O . ILE A 1 30 ? -8.645 1.958 -3.456 1.00 0.00 30 ILE A O 16
ATOM 20491 N N . GLY A 1 31 ? -8.913 4.043 -4.289 1.00 0.00 31 GLY A N 16
ATOM 20492 C CA . GLY A 1 31 ? -9.900 3.642 -5.277 1.00 0.00 31 GLY A CA 16
ATOM 20493 C C . GLY A 1 31 ? -11.296 4.131 -4.887 1.00 0.00 31 GLY A C 16
ATOM 20494 O O . GLY A 1 31 ? -11.505 4.597 -3.768 1.00 0.00 31 GLY A O 16
ATOM 20498 N N . ARG A 1 32 ? -12.216 4.010 -5.833 1.00 0.00 32 ARG A N 16
ATOM 20499 C CA . ARG A 1 32 ? -13.586 4.435 -5.603 1.00 0.00 32 ARG A CA 16
ATOM 20500 C C . ARG A 1 32 ? -14.032 4.047 -4.191 1.00 0.00 32 ARG A C 16
ATOM 20501 O O . ARG A 1 32 ? -14.382 4.910 -3.388 1.00 0.00 32 ARG A O 16
ATOM 20522 N N . GLY A 1 33 ? -14.005 2.748 -3.932 1.00 0.00 33 GLY A N 16
ATOM 20523 C CA . GLY A 1 33 ? -14.402 2.235 -2.632 1.00 0.00 33 GLY A CA 16
ATOM 20524 C C . GLY A 1 33 ? -13.263 1.446 -1.983 1.00 0.00 33 GLY A C 16
ATOM 20525 O O . GLY A 1 33 ? -13.492 0.389 -1.396 1.00 0.00 33 GLY A O 16
ATOM 20529 N N . GLY A 1 34 ? -12.061 1.988 -2.111 1.00 0.00 34 GLY A N 16
ATOM 20530 C CA . GLY A 1 34 ? -10.887 1.348 -1.544 1.00 0.00 34 GLY A CA 16
ATOM 20531 C C . GLY A 1 34 ? -10.673 -0.041 -2.151 1.00 0.00 34 GLY A C 16
ATOM 20532 O O . GLY A 1 34 ? -10.075 -0.912 -1.521 1.00 0.00 34 GLY A O 16
ATOM 20536 N N . GLU A 1 35 ? -11.174 -0.204 -3.366 1.00 0.00 35 GLU A N 16
ATOM 20537 C CA . GLU A 1 35 ? -11.046 -1.472 -4.065 1.00 0.00 35 GLU A CA 16
ATOM 20538 C C . GLU A 1 35 ? -9.758 -1.495 -4.891 1.00 0.00 35 GLU A C 16
ATOM 20539 O O . GLU A 1 35 ? -9.198 -2.560 -5.143 1.00 0.00 35 GLU A O 16
ATOM 20551 N N . GLN A 1 36 ? -9.327 -0.307 -5.288 1.00 0.00 36 GLN A N 16
ATOM 20552 C CA . GLN A 1 36 ? -8.116 -0.177 -6.081 1.00 0.00 36 GLN A CA 16
ATOM 20553 C C . GLN A 1 36 ? -6.914 -0.724 -5.307 1.00 0.00 36 GLN A C 16
ATOM 20554 O O . GLN A 1 36 ? -6.050 -1.385 -5.881 1.00 0.00 36 GLN A O 16
ATOM 20568 N N . ILE A 1 37 ? -6.898 -0.428 -4.015 1.00 0.00 37 ILE A N 16
ATOM 20569 C CA . ILE A 1 37 ? -5.817 -0.881 -3.157 1.00 0.00 37 ILE A CA 16
ATOM 20570 C C . ILE A 1 37 ? -6.026 -2.359 -2.819 1.00 0.00 37 ILE A C 16
ATOM 20571 O O . ILE A 1 37 ? -5.067 -3.128 -2.763 1.00 0.00 37 ILE A O 16
ATOM 20587 N N . SER A 1 38 ? -7.284 -2.711 -2.602 1.00 0.00 38 SER A N 16
ATOM 20588 C CA . SER A 1 38 ? -7.631 -4.083 -2.270 1.00 0.00 38 SER A CA 16
ATOM 20589 C C . SER A 1 38 ? -7.015 -5.040 -3.292 1.00 0.00 38 SER A C 16
ATOM 20590 O O . SER A 1 38 ? -6.424 -6.053 -2.922 1.00 0.00 38 SER A O 16
ATOM 20598 N N . ARG A 1 39 ? -7.173 -4.685 -4.559 1.00 0.00 39 ARG A N 16
ATOM 20599 C CA . ARG A 1 39 ? -6.639 -5.499 -5.637 1.00 0.00 39 ARG A CA 16
ATOM 20600 C C . ARG A 1 39 ? -5.126 -5.660 -5.482 1.00 0.00 39 ARG A C 16
ATOM 20601 O O . ARG A 1 39 ? -4.565 -6.686 -5.862 1.00 0.00 39 ARG A O 16
ATOM 20622 N N . ILE A 1 40 ? -4.508 -4.630 -4.922 1.00 0.00 40 ILE A N 16
ATOM 20623 C CA . ILE A 1 40 ? -3.070 -4.644 -4.712 1.00 0.00 40 ILE A CA 16
ATOM 20624 C C . ILE A 1 40 ? -2.750 -5.465 -3.461 1.00 0.00 40 ILE A C 16
ATOM 20625 O O . ILE A 1 40 ? -1.744 -6.171 -3.418 1.00 0.00 40 ILE A O 16
ATOM 20641 N N . GLN A 1 41 ? -3.625 -5.345 -2.473 1.00 0.00 41 GLN A N 16
ATOM 20642 C CA . GLN A 1 41 ? -3.448 -6.067 -1.225 1.00 0.00 41 GLN A CA 16
ATOM 20643 C C . GLN A 1 41 ? -3.662 -7.566 -1.444 1.00 0.00 41 GLN A C 16
ATOM 20644 O O . GLN A 1 41 ? -3.044 -8.390 -0.771 1.00 0.00 41 GLN A O 16
ATOM 20658 N N . GLN A 1 42 ? -4.539 -7.875 -2.388 1.00 0.00 42 GLN A N 16
ATOM 20659 C CA . GLN A 1 42 ? -4.842 -9.261 -2.704 1.00 0.00 42 GLN A CA 16
ATOM 20660 C C . GLN A 1 42 ? -3.849 -9.799 -3.735 1.00 0.00 42 GLN A C 16
ATOM 20661 O O . GLN A 1 42 ? -3.444 -10.959 -3.666 1.00 0.00 42 GLN A O 16
ATOM 20675 N N . GLU A 1 43 ? -3.484 -8.931 -4.668 1.00 0.00 43 GLU A N 16
ATOM 20676 C CA . GLU A 1 43 ? -2.545 -9.306 -5.712 1.00 0.00 43 GLU A CA 16
ATOM 20677 C C . GLU A 1 43 ? -1.223 -9.769 -5.096 1.00 0.00 43 GLU A C 16
ATOM 20678 O O . GLU A 1 43 ? -0.760 -10.874 -5.372 1.00 0.00 43 GLU A O 16
ATOM 20690 N N . SER A 1 44 ? -0.654 -8.900 -4.274 1.00 0.00 44 SER A N 16
ATOM 20691 C CA . SER A 1 44 ? 0.606 -9.206 -3.617 1.00 0.00 44 SER A CA 16
ATOM 20692 C C . SER A 1 44 ? 0.346 -9.967 -2.316 1.00 0.00 44 SER A C 16
ATOM 20693 O O . SER A 1 44 ? 1.250 -10.598 -1.771 1.00 0.00 44 SER A O 16
ATOM 20701 N N . GLY A 1 45 ? -0.894 -9.884 -1.857 1.00 0.00 45 GLY A N 16
ATOM 20702 C CA . GLY A 1 45 ? -1.284 -10.558 -0.630 1.00 0.00 45 GLY A CA 16
ATOM 20703 C C . GLY A 1 45 ? -0.572 -9.950 0.580 1.00 0.00 45 GLY A C 16
ATOM 20704 O O . GLY A 1 45 ? -0.309 -10.642 1.562 1.00 0.00 45 GLY A O 16
ATOM 20708 N N . CYS A 1 46 ? -0.280 -8.662 0.469 1.00 0.00 46 CYS A N 16
ATOM 20709 C CA . CYS A 1 46 ? 0.397 -7.953 1.542 1.00 0.00 46 CYS A CA 16
ATOM 20710 C C . CYS A 1 46 ? -0.586 -6.952 2.151 1.00 0.00 46 CYS A C 16
ATOM 20711 O O . CYS A 1 46 ? -1.562 -6.565 1.509 1.00 0.00 46 CYS A O 16
ATOM 20719 N N . LYS A 1 47 ? -0.296 -6.561 3.383 1.00 0.00 47 LYS A N 16
ATOM 20720 C CA . LYS A 1 47 ? -1.142 -5.612 4.087 1.00 0.00 47 LYS A CA 16
ATOM 20721 C C . LYS A 1 47 ? -0.666 -4.190 3.785 1.00 0.00 47 LYS A C 16
ATOM 20722 O O . LYS A 1 47 ? 0.535 -3.937 3.704 1.00 0.00 47 LYS A O 16
ATOM 20741 N N . ILE A 1 48 ? -1.633 -3.297 3.627 1.00 0.00 48 ILE A N 16
ATOM 20742 C CA . ILE A 1 48 ? -1.328 -1.907 3.336 1.00 0.00 48 ILE A CA 16
ATOM 20743 C C . ILE A 1 48 ? -2.171 -1.005 4.239 1.00 0.00 48 ILE A C 16
ATOM 20744 O O . ILE A 1 48 ? -3.360 -0.809 3.991 1.00 0.00 48 ILE A O 16
ATOM 20760 N N . GLN A 1 49 ? -1.522 -0.479 5.268 1.00 0.00 49 GLN A N 16
ATOM 20761 C CA . GLN A 1 49 ? -2.197 0.398 6.209 1.00 0.00 49 GLN A CA 16
ATOM 20762 C C . GLN A 1 49 ? -1.822 1.856 5.939 1.00 0.00 49 GLN A C 16
ATOM 20763 O O . GLN A 1 49 ? -0.755 2.312 6.348 1.00 0.00 49 GLN A O 16
ATOM 20777 N N . ILE A 1 50 ? -2.719 2.548 5.252 1.00 0.00 50 ILE A N 16
ATOM 20778 C CA . ILE A 1 50 ? -2.495 3.945 4.922 1.00 0.00 50 ILE A CA 16
ATOM 20779 C C . ILE A 1 50 ? -3.171 4.827 5.974 1.00 0.00 50 ILE A C 16
ATOM 20780 O O . ILE A 1 50 ? -4.366 4.691 6.228 1.00 0.00 50 ILE A O 16
ATOM 20796 N N . ALA A 1 51 ? -2.376 5.713 6.557 1.00 0.00 51 ALA A N 16
ATOM 20797 C CA . ALA A 1 51 ? -2.882 6.617 7.575 1.00 0.00 51 ALA A CA 16
ATOM 20798 C C . ALA A 1 51 ? -3.873 7.593 6.937 1.00 0.00 51 ALA A C 16
ATOM 20799 O O . ALA A 1 51 ? -3.863 7.788 5.723 1.00 0.00 51 ALA A O 16
ATOM 20806 N N . PRO A 1 52 ? -4.727 8.196 7.807 1.00 0.00 52 PRO A N 16
ATOM 20807 C CA . PRO A 1 52 ? -5.722 9.147 7.341 1.00 0.00 52 PRO A CA 16
ATOM 20808 C C . PRO A 1 52 ? -5.076 10.489 6.991 1.00 0.00 52 PRO A C 16
ATOM 20809 O O . PRO A 1 52 ? -4.902 10.810 5.816 1.00 0.00 52 PRO A O 16
ATOM 20820 N N . ASP A 1 53 ? -4.738 11.237 8.031 1.00 0.00 53 ASP A N 16
ATOM 20821 C CA . ASP A 1 53 ? -4.115 12.537 7.848 1.00 0.00 53 ASP A CA 16
ATOM 20822 C C . ASP A 1 53 ? -2.603 12.356 7.698 1.00 0.00 53 ASP A C 16
ATOM 20823 O O . ASP A 1 53 ? -1.962 11.735 8.544 1.00 0.00 53 ASP A O 16
ATOM 20832 N N . SER A 1 54 ? -2.078 12.911 6.616 1.00 0.00 54 SER A N 16
ATOM 20833 C CA . SER A 1 54 ? -0.653 12.820 6.345 1.00 0.00 54 SER A CA 16
ATOM 20834 C C . SER A 1 54 ? 0.089 13.952 7.057 1.00 0.00 54 SER A C 16
ATOM 20835 O O . SER A 1 54 ? 0.938 14.614 6.461 1.00 0.00 54 SER A O 16
ATOM 20843 N N . GLY A 1 55 ? -0.258 14.141 8.321 1.00 0.00 55 GLY A N 16
ATOM 20844 C CA . GLY A 1 55 ? 0.365 15.183 9.121 1.00 0.00 55 GLY A CA 16
ATOM 20845 C C . GLY A 1 55 ? 0.643 16.428 8.277 1.00 0.00 55 GLY A C 16
ATOM 20846 O O . GLY A 1 55 ? -0.238 17.266 8.091 1.00 0.00 55 GLY A O 16
ATOM 20850 N N . GLY A 1 56 ? 1.873 16.512 7.790 1.00 0.00 56 GLY A N 16
ATOM 20851 C CA . GLY A 1 56 ? 2.278 17.641 6.971 1.00 0.00 56 GLY A CA 16
ATOM 20852 C C . GLY A 1 56 ? 3.364 17.233 5.973 1.00 0.00 56 GLY A C 16
ATOM 20853 O O . GLY A 1 56 ? 4.138 18.072 5.514 1.00 0.00 56 GLY A O 16
ATOM 20857 N N . LEU A 1 57 ? 3.385 15.944 5.666 1.00 0.00 57 LEU A N 16
ATOM 20858 C CA . LEU A 1 57 ? 4.363 15.414 4.730 1.00 0.00 57 LEU A CA 16
ATOM 20859 C C . LEU A 1 57 ? 3.755 15.386 3.326 1.00 0.00 57 LEU A C 16
ATOM 20860 O O . LEU A 1 57 ? 2.538 15.300 3.174 1.00 0.00 57 LEU A O 16
ATOM 20876 N N . PRO A 1 58 ? 4.655 15.462 2.309 1.00 0.00 58 PRO A N 16
ATOM 20877 C CA . PRO A 1 58 ? 4.220 15.446 0.923 1.00 0.00 58 PRO A CA 16
ATOM 20878 C C . PRO A 1 58 ? 3.803 14.038 0.495 1.00 0.00 58 PRO A C 16
ATOM 20879 O O . PRO A 1 58 ? 2.972 13.877 -0.398 1.00 0.00 58 PRO A O 16
ATOM 20890 N N . GLU A 1 59 ? 4.399 13.054 1.152 1.00 0.00 59 GLU A N 16
ATOM 20891 C CA . GLU A 1 59 ? 4.100 11.664 0.851 1.00 0.00 59 GLU A CA 16
ATOM 20892 C C . GLU A 1 59 ? 3.346 11.019 2.015 1.00 0.00 59 GLU A C 16
ATOM 20893 O O . GLU A 1 59 ? 3.612 11.325 3.177 1.00 0.00 59 GLU A O 16
ATOM 20905 N N . ARG A 1 60 ? 2.421 10.138 1.664 1.00 0.00 60 ARG A N 16
ATOM 20906 C CA . ARG A 1 60 ? 1.627 9.448 2.666 1.00 0.00 60 ARG A CA 16
ATOM 20907 C C . ARG A 1 60 ? 2.296 8.129 3.057 1.00 0.00 60 ARG A C 16
ATOM 20908 O O . ARG A 1 60 ? 2.498 7.256 2.214 1.00 0.00 60 ARG A O 16
ATOM 20929 N N . SER A 1 61 ? 2.623 8.025 4.337 1.00 0.00 61 SER A N 16
ATOM 20930 C CA . SER A 1 61 ? 3.266 6.828 4.851 1.00 0.00 61 SER A CA 16
ATOM 20931 C C . SER A 1 61 ? 2.271 5.665 4.866 1.00 0.00 61 SER A C 16
ATOM 20932 O O . SER A 1 61 ? 1.162 5.799 5.380 1.00 0.00 61 SER A O 16
ATOM 20940 N N . CYS A 1 62 ? 2.705 4.551 4.295 1.00 0.00 62 CYS A N 16
ATOM 20941 C CA . CYS A 1 62 ? 1.866 3.365 4.236 1.00 0.00 62 CYS A CA 16
ATOM 20942 C C . CYS A 1 62 ? 2.622 2.209 4.895 1.00 0.00 62 CYS A C 16
ATOM 20943 O O . CYS A 1 62 ? 3.636 1.748 4.373 1.00 0.00 62 CYS A O 16
ATOM 20951 N N . MET A 1 63 ? 2.098 1.774 6.032 1.00 0.00 63 MET A N 16
ATOM 20952 C CA . MET A 1 63 ? 2.711 0.680 6.767 1.00 0.00 63 MET A CA 16
ATOM 20953 C C . MET A 1 63 ? 2.305 -0.672 6.177 1.00 0.00 63 MET A C 16
ATOM 20954 O O . MET A 1 63 ? 1.132 -1.042 6.212 1.00 0.00 63 MET A O 16
ATOM 20968 N N . LEU A 1 64 ? 3.298 -1.373 5.648 1.00 0.00 64 LEU A N 16
ATOM 20969 C CA . LEU A 1 64 ? 3.059 -2.676 5.052 1.00 0.00 64 LEU A CA 16
ATOM 20970 C C . LEU A 1 64 ? 3.427 -3.768 6.058 1.00 0.00 64 LEU A C 16
ATOM 20971 O O . LEU A 1 64 ? 4.350 -3.598 6.854 1.00 0.00 64 LEU A O 16
ATOM 20987 N N . THR A 1 65 ? 2.688 -4.865 5.990 1.00 0.00 65 THR A N 16
ATOM 20988 C CA . THR A 1 65 ? 2.925 -5.985 6.885 1.00 0.00 65 THR A CA 16
ATOM 20989 C C . THR A 1 65 ? 2.725 -7.310 6.147 1.00 0.00 65 THR A C 16
ATOM 20990 O O . THR A 1 65 ? 1.667 -7.547 5.565 1.00 0.00 65 THR A O 16
ATOM 21001 N N . GLY A 1 66 ? 3.757 -8.139 6.194 1.00 0.00 66 GLY A N 16
ATOM 21002 C CA . GLY A 1 66 ? 3.708 -9.434 5.537 1.00 0.00 66 GLY A CA 16
ATOM 21003 C C . GLY A 1 66 ? 5.097 -9.858 5.057 1.00 0.00 66 GLY A C 16
ATOM 21004 O O . GLY A 1 66 ? 6.106 -9.321 5.511 1.00 0.00 66 GLY A O 16
ATOM 21008 N N . THR A 1 67 ? 5.105 -10.818 4.144 1.00 0.00 67 THR A N 16
ATOM 21009 C CA . THR A 1 67 ? 6.354 -11.321 3.597 1.00 0.00 67 THR A CA 16
ATOM 21010 C C . THR A 1 67 ? 7.068 -10.225 2.804 1.00 0.00 67 THR A C 16
ATOM 21011 O O . THR A 1 67 ? 6.458 -9.222 2.437 1.00 0.00 67 THR A O 16
ATOM 21022 N N . PRO A 1 68 ? 8.384 -10.460 2.555 1.00 0.00 68 PRO A N 16
ATOM 21023 C CA . PRO A 1 68 ? 9.188 -9.505 1.812 1.00 0.00 68 PRO A CA 16
ATOM 21024 C C . PRO A 1 68 ? 8.861 -9.558 0.318 1.00 0.00 68 PRO A C 16
ATOM 21025 O O . PRO A 1 68 ? 8.871 -8.532 -0.360 1.00 0.00 68 PRO A O 16
ATOM 21036 N N . GLU A 1 69 ? 8.579 -10.765 -0.150 1.00 0.00 69 GLU A N 16
ATOM 21037 C CA . GLU A 1 69 ? 8.249 -10.965 -1.551 1.00 0.00 69 GLU A CA 16
ATOM 21038 C C . GLU A 1 69 ? 6.905 -10.312 -1.879 1.00 0.00 69 GLU A C 16
ATOM 21039 O O . GLU A 1 69 ? 6.641 -9.971 -3.031 1.00 0.00 69 GLU A O 16
ATOM 21051 N N . SER A 1 70 ? 6.090 -10.159 -0.846 1.00 0.00 70 SER A N 16
ATOM 21052 C CA . SER A 1 70 ? 4.780 -9.553 -1.010 1.00 0.00 70 SER A CA 16
ATOM 21053 C C . SER A 1 70 ? 4.880 -8.036 -0.841 1.00 0.00 70 SER A C 16
ATOM 21054 O O . SER A 1 70 ? 4.104 -7.289 -1.436 1.00 0.00 70 SER A O 16
ATOM 21062 N N . VAL A 1 71 ? 5.841 -7.625 -0.027 1.00 0.00 71 VAL A N 16
ATOM 21063 C CA . VAL A 1 71 ? 6.052 -6.210 0.228 1.00 0.00 71 VAL A CA 16
ATOM 21064 C C . VAL A 1 71 ? 6.522 -5.529 -1.059 1.00 0.00 71 VAL A C 16
ATOM 21065 O O . VAL A 1 71 ? 6.033 -4.458 -1.413 1.00 0.00 71 VAL A O 16
ATOM 21078 N N . GLN A 1 72 ? 7.465 -6.180 -1.725 1.00 0.00 72 GLN A N 16
ATOM 21079 C CA . GLN A 1 72 ? 8.006 -5.651 -2.965 1.00 0.00 72 GLN A CA 16
ATOM 21080 C C . GLN A 1 72 ? 6.939 -5.672 -4.062 1.00 0.00 72 GLN A C 16
ATOM 21081 O O . GLN A 1 72 ? 6.694 -4.658 -4.714 1.00 0.00 72 GLN A O 16
ATOM 21095 N N . SER A 1 73 ? 6.332 -6.838 -4.230 1.00 0.00 73 SER A N 16
ATOM 21096 C CA . SER A 1 73 ? 5.297 -7.004 -5.236 1.00 0.00 73 SER A CA 16
ATOM 21097 C C . SER A 1 73 ? 4.253 -5.894 -5.101 1.00 0.00 73 SER A C 16
ATOM 21098 O O . SER A 1 73 ? 3.925 -5.223 -6.079 1.00 0.00 73 SER A O 16
ATOM 21106 N N . ALA A 1 74 ? 3.760 -5.734 -3.882 1.00 0.00 74 ALA A N 16
ATOM 21107 C CA . ALA A 1 74 ? 2.760 -4.716 -3.606 1.00 0.00 74 ALA A CA 16
ATOM 21108 C C . ALA A 1 74 ? 3.322 -3.342 -3.976 1.00 0.00 74 ALA A C 16
ATOM 21109 O O . ALA A 1 74 ? 2.694 -2.590 -4.720 1.00 0.00 74 ALA A O 16
ATOM 21116 N N . LYS A 1 75 ? 4.498 -3.055 -3.439 1.00 0.00 75 LYS A N 16
ATOM 21117 C CA . LYS A 1 75 ? 5.152 -1.784 -3.702 1.00 0.00 75 LYS A CA 16
ATOM 21118 C C . LYS A 1 75 ? 5.127 -1.506 -5.207 1.00 0.00 75 LYS A C 16
ATOM 21119 O O . LYS A 1 75 ? 4.705 -0.433 -5.636 1.00 0.00 75 LYS A O 16
ATOM 21138 N N . ARG A 1 76 ? 5.585 -2.490 -5.966 1.00 0.00 76 ARG A N 16
ATOM 21139 C CA . ARG A 1 76 ? 5.620 -2.364 -7.413 1.00 0.00 76 ARG A CA 16
ATOM 21140 C C . ARG A 1 76 ? 4.261 -1.900 -7.939 1.00 0.00 76 ARG A C 16
ATOM 21141 O O . ARG A 1 76 ? 4.189 -1.015 -8.790 1.00 0.00 76 ARG A O 16
ATOM 21162 N N . LEU A 1 77 ? 3.215 -2.520 -7.412 1.00 0.00 77 LEU A N 16
ATOM 21163 C CA . LEU A 1 77 ? 1.861 -2.182 -7.817 1.00 0.00 77 LEU A CA 16
ATOM 21164 C C . LEU A 1 77 ? 1.582 -0.717 -7.475 1.00 0.00 77 LEU A C 16
ATOM 21165 O O . LEU A 1 77 ? 1.214 0.069 -8.346 1.00 0.00 77 LEU A O 16
ATOM 21181 N N . LEU A 1 78 ? 1.767 -0.395 -6.203 1.00 0.00 78 LEU A N 16
ATOM 21182 C CA . LEU A 1 78 ? 1.539 0.962 -5.734 1.00 0.00 78 LEU A CA 16
ATOM 21183 C C . LEU A 1 78 ? 2.258 1.944 -6.660 1.00 0.00 78 LEU A C 16
ATOM 21184 O O . LEU A 1 78 ? 1.620 2.768 -7.313 1.00 0.00 78 LEU A O 16
ATOM 21200 N N . ASP A 1 79 ? 3.578 1.825 -6.687 1.00 0.00 79 ASP A N 16
ATOM 21201 C CA . ASP A 1 79 ? 4.391 2.692 -7.522 1.00 0.00 79 ASP A CA 16
ATOM 21202 C C . ASP A 1 79 ? 3.762 2.789 -8.914 1.00 0.00 79 ASP A C 16
ATOM 21203 O O . ASP A 1 79 ? 3.508 3.886 -9.409 1.00 0.00 79 ASP A O 16
ATOM 21212 N N . GLN A 1 80 ? 3.530 1.626 -9.505 1.00 0.00 80 GLN A N 16
ATOM 21213 C CA . GLN A 1 80 ? 2.936 1.566 -10.830 1.00 0.00 80 GLN A CA 16
ATOM 21214 C C . GLN A 1 80 ? 1.842 2.626 -10.970 1.00 0.00 80 GLN A C 16
ATOM 21215 O O . GLN A 1 80 ? 1.920 3.492 -11.840 1.00 0.00 80 GLN A O 16
ATOM 21229 N N . ILE A 1 81 ? 0.848 2.524 -10.100 1.00 0.00 81 ILE A N 16
ATOM 21230 C CA . ILE A 1 81 ? -0.260 3.463 -10.116 1.00 0.00 81 ILE A CA 16
ATOM 21231 C C . ILE A 1 81 ? 0.283 4.883 -10.284 1.00 0.00 81 ILE A C 16
ATOM 21232 O O . ILE A 1 81 ? -0.019 5.555 -11.269 1.00 0.00 81 ILE A O 16
ATOM 21248 N N . VAL A 1 82 ? 1.075 5.299 -9.306 1.00 0.00 82 VAL A N 16
ATOM 21249 C CA . VAL A 1 82 ? 1.663 6.628 -9.334 1.00 0.00 82 VAL A CA 16
ATOM 21250 C C . VAL A 1 82 ? 2.231 6.901 -10.728 1.00 0.00 82 VAL A C 16
ATOM 21251 O O . VAL A 1 82 ? 1.897 7.908 -11.351 1.00 0.00 82 VAL A O 16
ATOM 21264 N N . GLU A 1 83 ? 3.078 5.987 -11.177 1.00 0.00 83 GLU A N 16
ATOM 21265 C CA . GLU A 1 83 ? 3.695 6.116 -12.486 1.00 0.00 83 GLU A CA 16
ATOM 21266 C C . GLU A 1 83 ? 2.621 6.240 -13.569 1.00 0.00 83 GLU A C 16
ATOM 21267 O O . GLU A 1 83 ? 2.577 7.231 -14.295 1.00 0.00 83 GLU A O 16
ATOM 21279 N N . LYS A 1 84 ? 1.780 5.218 -13.643 1.00 0.00 84 LYS A N 16
ATOM 21280 C CA . LYS A 1 84 ? 0.710 5.200 -14.625 1.00 0.00 84 LYS A CA 16
ATOM 21281 C C . LYS A 1 84 ? -0.016 6.546 -14.607 1.00 0.00 84 LYS A C 16
ATOM 21282 O O . LYS A 1 84 ? -0.249 7.144 -15.657 1.00 0.00 84 LYS A O 16
ATOM 21301 N N . GLY A 1 85 ? -0.353 6.985 -13.403 1.00 0.00 85 GLY A N 16
ATOM 21302 C CA . GLY A 1 85 ? -1.048 8.250 -13.235 1.00 0.00 85 GLY A CA 16
ATOM 21303 C C . GLY A 1 85 ? -0.122 9.429 -13.543 1.00 0.00 85 GLY A C 16
ATOM 21304 O O . GLY A 1 85 ? -0.143 9.966 -14.650 1.00 0.00 85 GLY A O 16
ATOM 21308 N N . ARG A 1 86 ? 0.668 9.796 -12.545 1.00 0.00 86 ARG A N 16
ATOM 21309 C CA . ARG A 1 86 ? 1.599 10.902 -12.696 1.00 0.00 86 ARG A CA 16
ATOM 21310 C C . ARG A 1 86 ? 0.960 12.026 -13.514 1.00 0.00 86 ARG A C 16
ATOM 21311 O O . ARG A 1 86 ? 1.274 12.198 -14.691 1.00 0.00 86 ARG A O 16
ATOM 21332 N N . SER A 1 87 ? 0.075 12.762 -12.858 1.00 0.00 87 SER A N 16
ATOM 21333 C CA . SER A 1 87 ? -0.611 13.865 -13.510 1.00 0.00 87 SER A CA 16
ATOM 21334 C C . SER A 1 87 ? -0.006 15.196 -13.060 1.00 0.00 87 SER A C 16
ATOM 21335 O O . SER A 1 87 ? -0.104 15.563 -11.890 1.00 0.00 87 SER A O 16
ATOM 21343 N N . GLY A 1 88 ? 0.607 15.883 -14.013 1.00 0.00 88 GLY A N 16
ATOM 21344 C CA . GLY A 1 88 ? 1.228 17.166 -13.729 1.00 0.00 88 GLY A CA 16
ATOM 21345 C C . GLY A 1 88 ? 0.171 18.258 -13.546 1.00 0.00 88 GLY A C 16
ATOM 21346 O O . GLY A 1 88 ? -0.908 17.999 -13.017 1.00 0.00 88 GLY A O 16
ATOM 21350 N N . PRO A 1 89 ? 0.530 19.487 -14.005 1.00 0.00 89 PRO A N 16
ATOM 21351 C CA . PRO A 1 89 ? -0.375 20.619 -13.897 1.00 0.00 89 PRO A CA 16
ATOM 21352 C C . PRO A 1 89 ? -1.500 20.523 -14.930 1.00 0.00 89 PRO A C 16
ATOM 21353 O O . PRO A 1 89 ? -1.366 19.826 -15.935 1.00 0.00 89 PRO A O 16
ATOM 21364 N N . SER A 1 90 ? -2.582 21.232 -14.646 1.00 0.00 90 SER A N 16
ATOM 21365 C CA . SER A 1 90 ? -3.730 21.235 -15.537 1.00 0.00 90 SER A CA 16
ATOM 21366 C C . SER A 1 90 ? -3.288 21.593 -16.958 1.00 0.00 90 SER A C 16
ATOM 21367 O O . SER A 1 90 ? -3.051 22.761 -17.262 1.00 0.00 90 SER A O 16
ATOM 21375 N N . SER A 1 91 ? -3.190 20.566 -17.789 1.00 0.00 91 SER A N 16
ATOM 21376 C CA . SER A 1 91 ? -2.781 20.758 -19.170 1.00 0.00 91 SER A CA 16
ATOM 21377 C C . SER A 1 91 ? -3.417 19.687 -20.058 1.00 0.00 91 SER A C 16
ATOM 21378 O O . SER A 1 91 ? -2.755 18.728 -20.452 1.00 0.00 91 SER A O 16
ATOM 21386 N N . GLY A 1 92 ? -4.695 19.887 -20.348 1.00 0.00 92 GLY A N 16
ATOM 21387 C CA . GLY A 1 92 ? -5.428 18.950 -21.183 1.00 0.00 92 GLY A CA 16
ATOM 21388 C C . GLY A 1 92 ? -5.552 17.587 -20.499 1.00 0.00 92 GLY A C 16
ATOM 21389 O O . GLY A 1 92 ? -4.547 16.980 -20.132 1.00 0.00 92 GLY A O 16
ATOM 21393 N N . GLY A 1 1 ? -8.567 -32.857 -20.391 1.00 0.00 1 GLY A N 17
ATOM 21394 C CA . GLY A 1 1 ? -7.508 -33.634 -19.771 1.00 0.00 1 GLY A CA 17
ATOM 21395 C C . GLY A 1 1 ? -6.540 -32.730 -19.006 1.00 0.00 1 GLY A C 17
ATOM 21396 O O . GLY A 1 1 ? -6.953 -31.737 -18.408 1.00 0.00 1 GLY A O 17
ATOM 21400 N N . SER A 1 2 ? -5.270 -33.105 -19.048 1.00 0.00 2 SER A N 17
ATOM 21401 C CA . SER A 1 2 ? -4.240 -32.340 -18.366 1.00 0.00 2 SER A CA 17
ATOM 21402 C C . SER A 1 2 ? -4.565 -32.239 -16.874 1.00 0.00 2 SER A C 17
ATOM 21403 O O . SER A 1 2 ? -5.706 -32.455 -16.468 1.00 0.00 2 SER A O 17
ATOM 21411 N N . SER A 1 3 ? -3.543 -31.909 -16.099 1.00 0.00 3 SER A N 17
ATOM 21412 C CA . SER A 1 3 ? -3.705 -31.776 -14.662 1.00 0.00 3 SER A CA 17
ATOM 21413 C C . SER A 1 3 ? -2.386 -31.337 -14.024 1.00 0.00 3 SER A C 17
ATOM 21414 O O . SER A 1 3 ? -1.424 -32.104 -13.988 1.00 0.00 3 SER A O 17
ATOM 21422 N N . GLY A 1 4 ? -2.382 -30.105 -13.537 1.00 0.00 4 GLY A N 17
ATOM 21423 C CA . GLY A 1 4 ? -1.196 -29.555 -12.902 1.00 0.00 4 GLY A CA 17
ATOM 21424 C C . GLY A 1 4 ? -1.517 -28.242 -12.185 1.00 0.00 4 GLY A C 17
ATOM 21425 O O . GLY A 1 4 ? -2.381 -27.485 -12.626 1.00 0.00 4 GLY A O 17
ATOM 21429 N N . SER A 1 5 ? -0.804 -28.012 -11.093 1.00 0.00 5 SER A N 17
ATOM 21430 C CA . SER A 1 5 ? -1.003 -26.804 -10.310 1.00 0.00 5 SER A CA 17
ATOM 21431 C C . SER A 1 5 ? 0.350 -26.230 -9.881 1.00 0.00 5 SER A C 17
ATOM 21432 O O . SER A 1 5 ? 1.234 -26.971 -9.455 1.00 0.00 5 SER A O 17
ATOM 21440 N N . SER A 1 6 ? 0.467 -24.917 -10.009 1.00 0.00 6 SER A N 17
ATOM 21441 C CA . SER A 1 6 ? 1.696 -24.236 -9.640 1.00 0.00 6 SER A CA 17
ATOM 21442 C C . SER A 1 6 ? 1.466 -23.379 -8.393 1.00 0.00 6 SER A C 17
ATOM 21443 O O . SER A 1 6 ? 0.789 -22.354 -8.456 1.00 0.00 6 SER A O 17
ATOM 21451 N N . GLY A 1 7 ? 2.042 -23.831 -7.289 1.00 0.00 7 GLY A N 17
ATOM 21452 C CA . GLY A 1 7 ? 1.908 -23.119 -6.030 1.00 0.00 7 GLY A CA 17
ATOM 21453 C C . GLY A 1 7 ? 3.233 -22.471 -5.623 1.00 0.00 7 GLY A C 17
ATOM 21454 O O . GLY A 1 7 ? 4.177 -22.433 -6.410 1.00 0.00 7 GLY A O 17
ATOM 21458 N N . HIS A 1 8 ? 3.260 -21.976 -4.394 1.00 0.00 8 HIS A N 17
ATOM 21459 C CA . HIS A 1 8 ? 4.454 -21.331 -3.873 1.00 0.00 8 HIS A CA 17
ATOM 21460 C C . HIS A 1 8 ? 4.270 -21.038 -2.383 1.00 0.00 8 HIS A C 17
ATOM 21461 O O . HIS A 1 8 ? 3.923 -19.920 -2.005 1.00 0.00 8 HIS A O 17
ATOM 21475 N N . GLN A 1 9 ? 4.510 -22.062 -1.577 1.00 0.00 9 GLN A N 17
ATOM 21476 C CA . GLN A 1 9 ? 4.375 -21.928 -0.137 1.00 0.00 9 GLN A CA 17
ATOM 21477 C C . GLN A 1 9 ? 5.678 -21.405 0.472 1.00 0.00 9 GLN A C 17
ATOM 21478 O O . GLN A 1 9 ? 6.613 -22.172 0.698 1.00 0.00 9 GLN A O 17
ATOM 21492 N N . GLN A 1 10 ? 5.697 -20.104 0.721 1.00 0.00 10 GLN A N 17
ATOM 21493 C CA . GLN A 1 10 ? 6.870 -19.470 1.299 1.00 0.00 10 GLN A CA 17
ATOM 21494 C C . GLN A 1 10 ? 6.480 -18.667 2.542 1.00 0.00 10 GLN A C 17
ATOM 21495 O O . GLN A 1 10 ? 6.243 -17.463 2.458 1.00 0.00 10 GLN A O 17
ATOM 21509 N N . GLN A 1 11 ? 6.427 -19.367 3.666 1.00 0.00 11 GLN A N 17
ATOM 21510 C CA . GLN A 1 11 ? 6.070 -18.734 4.924 1.00 0.00 11 GLN A CA 17
ATOM 21511 C C . GLN A 1 11 ? 7.260 -18.756 5.885 1.00 0.00 11 GLN A C 17
ATOM 21512 O O . GLN A 1 11 ? 7.604 -19.804 6.430 1.00 0.00 11 GLN A O 17
ATOM 21526 N N . ARG A 1 12 ? 7.857 -17.587 6.064 1.00 0.00 12 ARG A N 17
ATOM 21527 C CA . ARG A 1 12 ? 9.002 -17.458 6.950 1.00 0.00 12 ARG A CA 17
ATOM 21528 C C . ARG A 1 12 ? 8.642 -16.594 8.160 1.00 0.00 12 ARG A C 17
ATOM 21529 O O . ARG A 1 12 ? 8.704 -17.057 9.298 1.00 0.00 12 ARG A O 17
ATOM 21550 N N . SER A 1 13 ? 8.274 -15.354 7.873 1.00 0.00 13 SER A N 17
ATOM 21551 C CA . SER A 1 13 ? 7.905 -14.421 8.924 1.00 0.00 13 SER A CA 17
ATOM 21552 C C . SER A 1 13 ? 7.366 -13.128 8.310 1.00 0.00 13 SER A C 17
ATOM 21553 O O . SER A 1 13 ? 7.564 -12.870 7.123 1.00 0.00 13 SER A O 17
ATOM 21561 N N . VAL A 1 14 ? 6.694 -12.349 9.145 1.00 0.00 14 VAL A N 17
ATOM 21562 C CA . VAL A 1 14 ? 6.125 -11.089 8.698 1.00 0.00 14 VAL A CA 17
ATOM 21563 C C . VAL A 1 14 ? 7.104 -9.954 9.006 1.00 0.00 14 VAL A C 17
ATOM 21564 O O . VAL A 1 14 ? 7.823 -10.003 10.003 1.00 0.00 14 VAL A O 17
ATOM 21577 N N . MET A 1 15 ? 7.101 -8.959 8.131 1.00 0.00 15 MET A N 17
ATOM 21578 C CA . MET A 1 15 ? 7.980 -7.814 8.297 1.00 0.00 15 MET A CA 17
ATOM 21579 C C . MET A 1 15 ? 7.195 -6.503 8.215 1.00 0.00 15 MET A C 17
ATOM 21580 O O . MET A 1 15 ? 6.040 -6.493 7.793 1.00 0.00 15 MET A O 17
ATOM 21594 N N . THR A 1 16 ? 7.853 -5.430 8.627 1.00 0.00 16 THR A N 17
ATOM 21595 C CA . THR A 1 16 ? 7.232 -4.117 8.605 1.00 0.00 16 THR A CA 17
ATOM 21596 C C . THR A 1 16 ? 8.105 -3.125 7.834 1.00 0.00 16 THR A C 17
ATOM 21597 O O . THR A 1 16 ? 9.267 -2.917 8.180 1.00 0.00 16 THR A O 17
ATOM 21608 N N . GLU A 1 17 ? 7.513 -2.540 6.804 1.00 0.00 17 GLU A N 17
ATOM 21609 C CA . GLU A 1 17 ? 8.223 -1.576 5.981 1.00 0.00 17 GLU A CA 17
ATOM 21610 C C . GLU A 1 17 ? 7.473 -0.242 5.960 1.00 0.00 17 GLU A C 17
ATOM 21611 O O . GLU A 1 17 ? 6.291 -0.185 6.295 1.00 0.00 17 GLU A O 17
ATOM 21623 N N . GLU A 1 18 ? 8.191 0.798 5.564 1.00 0.00 18 GLU A N 17
ATOM 21624 C CA . GLU A 1 18 ? 7.609 2.127 5.495 1.00 0.00 18 GLU A CA 17
ATOM 21625 C C . GLU A 1 18 ? 7.722 2.684 4.074 1.00 0.00 18 GLU A C 17
ATOM 21626 O O . GLU A 1 18 ? 8.767 3.207 3.690 1.00 0.00 18 GLU A O 17
ATOM 21638 N N . TYR A 1 19 ? 6.632 2.550 3.332 1.00 0.00 19 TYR A N 17
ATOM 21639 C CA . TYR A 1 19 ? 6.596 3.033 1.962 1.00 0.00 19 TYR A CA 17
ATOM 21640 C C . TYR A 1 19 ? 5.834 4.356 1.867 1.00 0.00 19 TYR A C 17
ATOM 21641 O O . TYR A 1 19 ? 4.714 4.468 2.363 1.00 0.00 19 TYR A O 17
ATOM 21659 N N . LYS A 1 20 ? 6.471 5.325 1.226 1.00 0.00 20 LYS A N 17
ATOM 21660 C CA . LYS A 1 20 ? 5.867 6.636 1.059 1.00 0.00 20 LYS A CA 17
ATOM 21661 C C . LYS A 1 20 ? 5.327 6.766 -0.367 1.00 0.00 20 LYS A C 17
ATOM 21662 O O . LYS A 1 20 ? 5.964 6.319 -1.319 1.00 0.00 20 LYS A O 17
ATOM 21681 N N . VAL A 1 21 ? 4.157 7.380 -0.469 1.00 0.00 21 VAL A N 17
ATOM 21682 C CA . VAL A 1 21 ? 3.525 7.575 -1.762 1.00 0.00 21 VAL A CA 17
ATOM 21683 C C . VAL A 1 21 ? 3.080 9.033 -1.893 1.00 0.00 21 VAL A C 17
ATOM 21684 O O . VAL A 1 21 ? 2.944 9.737 -0.894 1.00 0.00 21 VAL A O 17
ATOM 21697 N N . PRO A 1 22 ? 2.861 9.455 -3.168 1.00 0.00 22 PRO A N 17
ATOM 21698 C CA . PRO A 1 22 ? 2.434 10.817 -3.442 1.00 0.00 22 PRO A CA 17
ATOM 21699 C C . PRO A 1 22 ? 0.959 11.012 -3.087 1.00 0.00 22 PRO A C 17
ATOM 21700 O O . PRO A 1 22 ? 0.088 10.353 -3.652 1.00 0.00 22 PRO A O 17
ATOM 21711 N N . ASP A 1 23 ? 0.724 11.920 -2.151 1.00 0.00 23 ASP A N 17
ATOM 21712 C CA . ASP A 1 23 ? -0.631 12.210 -1.713 1.00 0.00 23 ASP A CA 17
ATOM 21713 C C . ASP A 1 23 ? -1.497 12.536 -2.931 1.00 0.00 23 ASP A C 17
ATOM 21714 O O . ASP A 1 23 ? -2.718 12.396 -2.885 1.00 0.00 23 ASP A O 17
ATOM 21723 N N . GLY A 1 24 ? -0.831 12.966 -3.993 1.00 0.00 24 GLY A N 17
ATOM 21724 C CA . GLY A 1 24 ? -1.525 13.313 -5.221 1.00 0.00 24 GLY A CA 17
ATOM 21725 C C . GLY A 1 24 ? -1.951 12.057 -5.984 1.00 0.00 24 GLY A C 17
ATOM 21726 O O . GLY A 1 24 ? -2.619 12.149 -7.013 1.00 0.00 24 GLY A O 17
ATOM 21730 N N . MET A 1 25 ? -1.547 10.914 -5.451 1.00 0.00 25 MET A N 17
ATOM 21731 C CA . MET A 1 25 ? -1.879 9.641 -6.069 1.00 0.00 25 MET A CA 17
ATOM 21732 C C . MET A 1 25 ? -2.598 8.722 -5.079 1.00 0.00 25 MET A C 17
ATOM 21733 O O . MET A 1 25 ? -3.537 8.019 -5.448 1.00 0.00 25 MET A O 17
ATOM 21747 N N . VAL A 1 26 ? -2.129 8.758 -3.840 1.00 0.00 26 VAL A N 17
ATOM 21748 C CA . VAL A 1 26 ? -2.715 7.937 -2.794 1.00 0.00 26 VAL A CA 17
ATOM 21749 C C . VAL A 1 26 ? -4.241 7.992 -2.903 1.00 0.00 26 VAL A C 17
ATOM 21750 O O . VAL A 1 26 ? -4.902 6.955 -2.928 1.00 0.00 26 VAL A O 17
ATOM 21763 N N . GLY A 1 27 ? -4.754 9.211 -2.966 1.00 0.00 27 GLY A N 17
ATOM 21764 C CA . GLY A 1 27 ? -6.189 9.415 -3.072 1.00 0.00 27 GLY A CA 17
ATOM 21765 C C . GLY A 1 27 ? -6.797 8.490 -4.127 1.00 0.00 27 GLY A C 17
ATOM 21766 O O . GLY A 1 27 ? -7.946 8.069 -4.001 1.00 0.00 27 GLY A O 17
ATOM 21770 N N . PHE A 1 28 ? -6.000 8.200 -5.144 1.00 0.00 28 PHE A N 17
ATOM 21771 C CA . PHE A 1 28 ? -6.445 7.332 -6.221 1.00 0.00 28 PHE A CA 17
ATOM 21772 C C . PHE A 1 28 ? -6.046 5.879 -5.955 1.00 0.00 28 PHE A C 17
ATOM 21773 O O . PHE A 1 28 ? -6.640 4.957 -6.511 1.00 0.00 28 PHE A O 17
ATOM 21790 N N . ILE A 1 29 ? -5.042 5.721 -5.106 1.00 0.00 29 ILE A N 17
ATOM 21791 C CA . ILE A 1 29 ? -4.556 4.396 -4.759 1.00 0.00 29 ILE A CA 17
ATOM 21792 C C . ILE A 1 29 ? -5.656 3.632 -4.019 1.00 0.00 29 ILE A C 17
ATOM 21793 O O . ILE A 1 29 ? -5.870 2.447 -4.270 1.00 0.00 29 ILE A O 17
ATOM 21809 N N . ILE A 1 30 ? -6.324 4.341 -3.121 1.00 0.00 30 ILE A N 17
ATOM 21810 C CA . ILE A 1 30 ? -7.396 3.745 -2.343 1.00 0.00 30 ILE A CA 17
ATOM 21811 C C . ILE A 1 30 ? -8.453 3.176 -3.291 1.00 0.00 30 ILE A C 17
ATOM 21812 O O . ILE A 1 30 ? -8.694 1.970 -3.306 1.00 0.00 30 ILE A O 17
ATOM 21828 N N . GLY A 1 31 ? -9.056 4.072 -4.059 1.00 0.00 31 GLY A N 17
ATOM 21829 C CA . GLY A 1 31 ? -10.082 3.674 -5.008 1.00 0.00 31 GLY A CA 17
ATOM 21830 C C . GLY A 1 31 ? -11.447 3.566 -4.326 1.00 0.00 31 GLY A C 17
ATOM 21831 O O . GLY A 1 31 ? -11.555 3.744 -3.113 1.00 0.00 31 GLY A O 17
ATOM 21835 N N . ARG A 1 32 ? -12.456 3.276 -5.135 1.00 0.00 32 ARG A N 17
ATOM 21836 C CA . ARG A 1 32 ? -13.810 3.142 -4.624 1.00 0.00 32 ARG A CA 17
ATOM 21837 C C . ARG A 1 32 ? -13.825 2.240 -3.389 1.00 0.00 32 ARG A C 17
ATOM 21838 O O . ARG A 1 32 ? -13.487 1.060 -3.473 1.00 0.00 32 ARG A O 17
ATOM 21859 N N . GLY A 1 33 ? -14.220 2.829 -2.270 1.00 0.00 33 GLY A N 17
ATOM 21860 C CA . GLY A 1 33 ? -14.283 2.093 -1.018 1.00 0.00 33 GLY A CA 17
ATOM 21861 C C . GLY A 1 33 ? -12.987 1.318 -0.772 1.00 0.00 33 GLY A C 17
ATOM 21862 O O . GLY A 1 33 ? -13.017 0.199 -0.262 1.00 0.00 33 GLY A O 17
ATOM 21866 N N . GLY A 1 34 ? -11.881 1.943 -1.147 1.00 0.00 34 GLY A N 17
ATOM 21867 C CA . GLY A 1 34 ? -10.577 1.325 -0.973 1.00 0.00 34 GLY A CA 17
ATOM 21868 C C . GLY A 1 34 ? -10.502 -0.013 -1.711 1.00 0.00 34 GLY A C 17
ATOM 21869 O O . GLY A 1 34 ? -9.972 -0.989 -1.181 1.00 0.00 34 GLY A O 17
ATOM 21873 N N . GLU A 1 35 ? -11.039 -0.016 -2.922 1.00 0.00 35 GLU A N 17
ATOM 21874 C CA . GLU A 1 35 ? -11.040 -1.218 -3.738 1.00 0.00 35 GLU A CA 17
ATOM 21875 C C . GLU A 1 35 ? -9.772 -1.280 -4.592 1.00 0.00 35 GLU A C 17
ATOM 21876 O O . GLU A 1 35 ? -9.252 -2.362 -4.861 1.00 0.00 35 GLU A O 17
ATOM 21888 N N . GLN A 1 36 ? -9.310 -0.105 -4.995 1.00 0.00 36 GLN A N 17
ATOM 21889 C CA . GLN A 1 36 ? -8.113 -0.012 -5.814 1.00 0.00 36 GLN A CA 17
ATOM 21890 C C . GLN A 1 36 ? -6.917 -0.616 -5.075 1.00 0.00 36 GLN A C 17
ATOM 21891 O O . GLN A 1 36 ? -6.096 -1.307 -5.677 1.00 0.00 36 GLN A O 17
ATOM 21905 N N . ILE A 1 37 ? -6.857 -0.334 -3.782 1.00 0.00 37 ILE A N 17
ATOM 21906 C CA . ILE A 1 37 ? -5.775 -0.840 -2.955 1.00 0.00 37 ILE A CA 17
ATOM 21907 C C . ILE A 1 37 ? -6.014 -2.322 -2.661 1.00 0.00 37 ILE A C 17
ATOM 21908 O O . ILE A 1 37 ? -5.094 -3.134 -2.753 1.00 0.00 37 ILE A O 17
ATOM 21924 N N . SER A 1 38 ? -7.255 -2.631 -2.313 1.00 0.00 38 SER A N 17
ATOM 21925 C CA . SER A 1 38 ? -7.627 -4.001 -2.005 1.00 0.00 38 SER A CA 17
ATOM 21926 C C . SER A 1 38 ? -7.023 -4.953 -3.040 1.00 0.00 38 SER A C 17
ATOM 21927 O O . SER A 1 38 ? -6.446 -5.978 -2.683 1.00 0.00 38 SER A O 17
ATOM 21935 N N . ARG A 1 39 ? -7.177 -4.579 -4.301 1.00 0.00 39 ARG A N 17
ATOM 21936 C CA . ARG A 1 39 ? -6.655 -5.386 -5.390 1.00 0.00 39 ARG A CA 17
ATOM 21937 C C . ARG A 1 39 ? -5.139 -5.546 -5.253 1.00 0.00 39 ARG A C 17
ATOM 21938 O O . ARG A 1 39 ? -4.590 -6.597 -5.579 1.00 0.00 39 ARG A O 17
ATOM 21959 N N . ILE A 1 40 ? -4.506 -4.487 -4.769 1.00 0.00 40 ILE A N 17
ATOM 21960 C CA . ILE A 1 40 ? -3.065 -4.497 -4.584 1.00 0.00 40 ILE A CA 17
ATOM 21961 C C . ILE A 1 40 ? -2.717 -5.359 -3.369 1.00 0.00 40 ILE A C 17
ATOM 21962 O O . ILE A 1 40 ? -1.701 -6.054 -3.367 1.00 0.00 40 ILE A O 17
ATOM 21978 N N . GLN A 1 41 ? -3.579 -5.287 -2.366 1.00 0.00 41 GLN A N 17
ATOM 21979 C CA . GLN A 1 41 ? -3.375 -6.052 -1.147 1.00 0.00 41 GLN A CA 17
ATOM 21980 C C . GLN A 1 41 ? -3.604 -7.541 -1.411 1.00 0.00 41 GLN A C 17
ATOM 21981 O O . GLN A 1 41 ? -2.934 -8.390 -0.825 1.00 0.00 41 GLN A O 17
ATOM 21995 N N . GLN A 1 42 ? -4.554 -7.814 -2.295 1.00 0.00 42 GLN A N 17
ATOM 21996 C CA . GLN A 1 42 ? -4.879 -9.186 -2.644 1.00 0.00 42 GLN A CA 17
ATOM 21997 C C . GLN A 1 42 ? -3.914 -9.706 -3.711 1.00 0.00 42 GLN A C 17
ATOM 21998 O O . GLN A 1 42 ? -3.521 -10.871 -3.683 1.00 0.00 42 GLN A O 17
ATOM 22012 N N . GLU A 1 43 ? -3.561 -8.816 -4.627 1.00 0.00 43 GLU A N 17
ATOM 22013 C CA . GLU A 1 43 ? -2.649 -9.171 -5.702 1.00 0.00 43 GLU A CA 17
ATOM 22014 C C . GLU A 1 43 ? -1.345 -9.728 -5.129 1.00 0.00 43 GLU A C 17
ATOM 22015 O O . GLU A 1 43 ? -0.951 -10.849 -5.449 1.00 0.00 43 GLU A O 17
ATOM 22027 N N . SER A 1 44 ? -0.710 -8.921 -4.292 1.00 0.00 44 SER A N 17
ATOM 22028 C CA . SER A 1 44 ? 0.542 -9.320 -3.672 1.00 0.00 44 SER A CA 17
ATOM 22029 C C . SER A 1 44 ? 0.263 -10.103 -2.388 1.00 0.00 44 SER A C 17
ATOM 22030 O O . SER A 1 44 ? 1.129 -10.825 -1.896 1.00 0.00 44 SER A O 17
ATOM 22038 N N . GLY A 1 45 ? -0.949 -9.934 -1.880 1.00 0.00 45 GLY A N 17
ATOM 22039 C CA . GLY A 1 45 ? -1.353 -10.616 -0.663 1.00 0.00 45 GLY A CA 17
ATOM 22040 C C . GLY A 1 45 ? -0.655 -10.015 0.559 1.00 0.00 45 GLY A C 17
ATOM 22041 O O . GLY A 1 45 ? -0.535 -10.669 1.594 1.00 0.00 45 GLY A O 17
ATOM 22045 N N . CYS A 1 46 ? -0.215 -8.776 0.399 1.00 0.00 46 CYS A N 17
ATOM 22046 C CA . CYS A 1 46 ? 0.467 -8.079 1.477 1.00 0.00 46 CYS A CA 17
ATOM 22047 C C . CYS A 1 46 ? -0.509 -7.074 2.092 1.00 0.00 46 CYS A C 17
ATOM 22048 O O . CYS A 1 46 ? -1.473 -6.665 1.447 1.00 0.00 46 CYS A O 17
ATOM 22056 N N . LYS A 1 47 ? -0.224 -6.705 3.333 1.00 0.00 47 LYS A N 17
ATOM 22057 C CA . LYS A 1 47 ? -1.065 -5.755 4.042 1.00 0.00 47 LYS A CA 17
ATOM 22058 C C . LYS A 1 47 ? -0.571 -4.335 3.762 1.00 0.00 47 LYS A C 17
ATOM 22059 O O . LYS A 1 47 ? 0.631 -4.106 3.635 1.00 0.00 47 LYS A O 17
ATOM 22078 N N . ILE A 1 48 ? -1.523 -3.418 3.675 1.00 0.00 48 ILE A N 17
ATOM 22079 C CA . ILE A 1 48 ? -1.199 -2.026 3.412 1.00 0.00 48 ILE A CA 17
ATOM 22080 C C . ILE A 1 48 ? -2.033 -1.131 4.331 1.00 0.00 48 ILE A C 17
ATOM 22081 O O . ILE A 1 48 ? -3.232 -0.958 4.114 1.00 0.00 48 ILE A O 17
ATOM 22097 N N . GLN A 1 49 ? -1.367 -0.585 5.337 1.00 0.00 49 GLN A N 17
ATOM 22098 C CA . GLN A 1 49 ? -2.032 0.288 6.290 1.00 0.00 49 GLN A CA 17
ATOM 22099 C C . GLN A 1 49 ? -1.710 1.752 5.982 1.00 0.00 49 GLN A C 17
ATOM 22100 O O . GLN A 1 49 ? -0.640 2.244 6.339 1.00 0.00 49 GLN A O 17
ATOM 22114 N N . ILE A 1 50 ? -2.655 2.407 5.324 1.00 0.00 50 ILE A N 17
ATOM 22115 C CA . ILE A 1 50 ? -2.485 3.804 4.964 1.00 0.00 50 ILE A CA 17
ATOM 22116 C C . ILE A 1 50 ? -3.189 4.682 6.002 1.00 0.00 50 ILE A C 17
ATOM 22117 O O . ILE A 1 50 ? -4.374 4.498 6.274 1.00 0.00 50 ILE A O 17
ATOM 22133 N N . ALA A 1 51 ? -2.428 5.617 6.552 1.00 0.00 51 ALA A N 17
ATOM 22134 C CA . ALA A 1 51 ? -2.964 6.524 7.553 1.00 0.00 51 ALA A CA 17
ATOM 22135 C C . ALA A 1 51 ? -4.025 7.418 6.910 1.00 0.00 51 ALA A C 17
ATOM 22136 O O . ALA A 1 51 ? -4.048 7.582 5.691 1.00 0.00 51 ALA A O 17
ATOM 22143 N N . PRO A 1 52 ? -4.900 7.989 7.780 1.00 0.00 52 PRO A N 17
ATOM 22144 C CA . PRO A 1 52 ? -5.961 8.863 7.309 1.00 0.00 52 PRO A CA 17
ATOM 22145 C C . PRO A 1 52 ? -5.407 10.234 6.913 1.00 0.00 52 PRO A C 17
ATOM 22146 O O . PRO A 1 52 ? -5.181 10.499 5.734 1.00 0.00 52 PRO A O 17
ATOM 22157 N N . ASP A 1 53 ? -5.205 11.068 7.922 1.00 0.00 53 ASP A N 17
ATOM 22158 C CA . ASP A 1 53 ? -4.682 12.405 7.695 1.00 0.00 53 ASP A CA 17
ATOM 22159 C C . ASP A 1 53 ? -3.156 12.342 7.607 1.00 0.00 53 ASP A C 17
ATOM 22160 O O . ASP A 1 53 ? -2.493 11.907 8.547 1.00 0.00 53 ASP A O 17
ATOM 22169 N N . SER A 1 54 ? -2.642 12.784 6.468 1.00 0.00 54 SER A N 17
ATOM 22170 C CA . SER A 1 54 ? -1.207 12.784 6.245 1.00 0.00 54 SER A CA 17
ATOM 22171 C C . SER A 1 54 ? -0.538 13.831 7.138 1.00 0.00 54 SER A C 17
ATOM 22172 O O . SER A 1 54 ? 0.640 13.707 7.470 1.00 0.00 54 SER A O 17
ATOM 22180 N N . GLY A 1 55 ? -1.319 14.838 7.501 1.00 0.00 55 GLY A N 17
ATOM 22181 C CA . GLY A 1 55 ? -0.817 15.905 8.349 1.00 0.00 55 GLY A CA 17
ATOM 22182 C C . GLY A 1 55 ? -0.151 17.002 7.515 1.00 0.00 55 GLY A C 17
ATOM 22183 O O . GLY A 1 55 ? 0.654 17.776 8.030 1.00 0.00 55 GLY A O 17
ATOM 22187 N N . GLY A 1 56 ? -0.512 17.032 6.241 1.00 0.00 56 GLY A N 17
ATOM 22188 C CA . GLY A 1 56 ? 0.040 18.021 5.330 1.00 0.00 56 GLY A CA 17
ATOM 22189 C C . GLY A 1 56 ? 1.395 17.567 4.784 1.00 0.00 56 GLY A C 17
ATOM 22190 O O . GLY A 1 56 ? 2.182 18.384 4.309 1.00 0.00 56 GLY A O 17
ATOM 22194 N N . LEU A 1 57 ? 1.626 16.265 4.870 1.00 0.00 57 LEU A N 17
ATOM 22195 C CA . LEU A 1 57 ? 2.872 15.693 4.391 1.00 0.00 57 LEU A CA 17
ATOM 22196 C C . LEU A 1 57 ? 2.832 15.600 2.864 1.00 0.00 57 LEU A C 17
ATOM 22197 O O . LEU A 1 57 ? 1.756 15.548 2.270 1.00 0.00 57 LEU A O 17
ATOM 22213 N N . PRO A 1 58 ? 4.049 15.582 2.257 1.00 0.00 58 PRO A N 17
ATOM 22214 C CA . PRO A 1 58 ? 4.163 15.497 0.811 1.00 0.00 58 PRO A CA 17
ATOM 22215 C C . PRO A 1 58 ? 3.858 14.080 0.320 1.00 0.00 58 PRO A C 17
ATOM 22216 O O . PRO A 1 58 ? 3.379 13.897 -0.798 1.00 0.00 58 PRO A O 17
ATOM 22227 N N . GLU A 1 59 ? 4.149 13.115 1.179 1.00 0.00 59 GLU A N 17
ATOM 22228 C CA . GLU A 1 59 ? 3.913 11.720 0.847 1.00 0.00 59 GLU A CA 17
ATOM 22229 C C . GLU A 1 59 ? 3.140 11.030 1.973 1.00 0.00 59 GLU A C 17
ATOM 22230 O O . GLU A 1 59 ? 3.413 11.260 3.150 1.00 0.00 59 GLU A O 17
ATOM 22242 N N . ARG A 1 60 ? 2.190 10.198 1.571 1.00 0.00 60 ARG A N 17
ATOM 22243 C CA . ARG A 1 60 ? 1.376 9.473 2.532 1.00 0.00 60 ARG A CA 17
ATOM 22244 C C . ARG A 1 60 ? 2.081 8.184 2.959 1.00 0.00 60 ARG A C 17
ATOM 22245 O O . ARG A 1 60 ? 2.297 7.290 2.142 1.00 0.00 60 ARG A O 17
ATOM 22266 N N . SER A 1 61 ? 2.420 8.129 4.239 1.00 0.00 61 SER A N 17
ATOM 22267 C CA . SER A 1 61 ? 3.096 6.964 4.784 1.00 0.00 61 SER A CA 17
ATOM 22268 C C . SER A 1 61 ? 2.152 5.760 4.776 1.00 0.00 61 SER A C 17
ATOM 22269 O O . SER A 1 61 ? 0.994 5.871 5.174 1.00 0.00 61 SER A O 17
ATOM 22277 N N . CYS A 1 62 ? 2.683 4.635 4.317 1.00 0.00 62 CYS A N 17
ATOM 22278 C CA . CYS A 1 62 ? 1.903 3.412 4.252 1.00 0.00 62 CYS A CA 17
ATOM 22279 C C . CYS A 1 62 ? 2.734 2.279 4.856 1.00 0.00 62 CYS A C 17
ATOM 22280 O O . CYS A 1 62 ? 3.831 1.987 4.382 1.00 0.00 62 CYS A O 17
ATOM 22288 N N . MET A 1 63 ? 2.181 1.671 5.896 1.00 0.00 63 MET A N 17
ATOM 22289 C CA . MET A 1 63 ? 2.858 0.577 6.571 1.00 0.00 63 MET A CA 17
ATOM 22290 C C . MET A 1 63 ? 2.447 -0.772 5.976 1.00 0.00 63 MET A C 17
ATOM 22291 O O . MET A 1 63 ? 1.272 -1.135 6.004 1.00 0.00 63 MET A O 17
ATOM 22305 N N . LEU A 1 64 ? 3.438 -1.478 5.452 1.00 0.00 64 LEU A N 17
ATOM 22306 C CA . LEU A 1 64 ? 3.195 -2.778 4.852 1.00 0.00 64 LEU A CA 17
ATOM 22307 C C . LEU A 1 64 ? 3.542 -3.874 5.861 1.00 0.00 64 LEU A C 17
ATOM 22308 O O . LEU A 1 64 ? 4.459 -3.714 6.665 1.00 0.00 64 LEU A O 17
ATOM 22324 N N . THR A 1 65 ? 2.792 -4.963 5.786 1.00 0.00 65 THR A N 17
ATOM 22325 C CA . THR A 1 65 ? 3.009 -6.086 6.683 1.00 0.00 65 THR A CA 17
ATOM 22326 C C . THR A 1 65 ? 2.750 -7.407 5.957 1.00 0.00 65 THR A C 17
ATOM 22327 O O . THR A 1 65 ? 1.668 -7.617 5.411 1.00 0.00 65 THR A O 17
ATOM 22338 N N . GLY A 1 66 ? 3.761 -8.263 5.974 1.00 0.00 66 GLY A N 17
ATOM 22339 C CA . GLY A 1 66 ? 3.655 -9.558 5.324 1.00 0.00 66 GLY A CA 17
ATOM 22340 C C . GLY A 1 66 ? 5.019 -10.027 4.811 1.00 0.00 66 GLY A C 17
ATOM 22341 O O . GLY A 1 66 ? 6.053 -9.492 5.208 1.00 0.00 66 GLY A O 17
ATOM 22345 N N . THR A 1 67 ? 4.976 -11.021 3.936 1.00 0.00 67 THR A N 17
ATOM 22346 C CA . THR A 1 67 ? 6.195 -11.568 3.365 1.00 0.00 67 THR A CA 17
ATOM 22347 C C . THR A 1 67 ? 6.984 -10.473 2.644 1.00 0.00 67 THR A C 17
ATOM 22348 O O . THR A 1 67 ? 6.440 -9.416 2.327 1.00 0.00 67 THR A O 17
ATOM 22359 N N . PRO A 1 68 ? 8.289 -10.770 2.400 1.00 0.00 68 PRO A N 17
ATOM 22360 C CA . PRO A 1 68 ? 9.158 -9.823 1.723 1.00 0.00 68 PRO A CA 17
ATOM 22361 C C . PRO A 1 68 ? 8.853 -9.774 0.224 1.00 0.00 68 PRO A C 17
ATOM 22362 O O . PRO A 1 68 ? 8.801 -8.696 -0.367 1.00 0.00 68 PRO A O 17
ATOM 22373 N N . GLU A 1 69 ? 8.658 -10.953 -0.347 1.00 0.00 69 GLU A N 17
ATOM 22374 C CA . GLU A 1 69 ? 8.360 -11.058 -1.765 1.00 0.00 69 GLU A CA 17
ATOM 22375 C C . GLU A 1 69 ? 6.994 -10.438 -2.067 1.00 0.00 69 GLU A C 17
ATOM 22376 O O . GLU A 1 69 ? 6.664 -10.188 -3.225 1.00 0.00 69 GLU A O 17
ATOM 22388 N N . SER A 1 70 ? 6.236 -10.208 -1.005 1.00 0.00 70 SER A N 17
ATOM 22389 C CA . SER A 1 70 ? 4.913 -9.623 -1.141 1.00 0.00 70 SER A CA 17
ATOM 22390 C C . SER A 1 70 ? 5.000 -8.100 -1.024 1.00 0.00 70 SER A C 17
ATOM 22391 O O . SER A 1 70 ? 4.351 -7.377 -1.778 1.00 0.00 70 SER A O 17
ATOM 22399 N N . VAL A 1 71 ? 5.808 -7.657 -0.072 1.00 0.00 71 VAL A N 17
ATOM 22400 C CA . VAL A 1 71 ? 5.989 -6.233 0.154 1.00 0.00 71 VAL A CA 17
ATOM 22401 C C . VAL A 1 71 ? 6.568 -5.590 -1.108 1.00 0.00 71 VAL A C 17
ATOM 22402 O O . VAL A 1 71 ? 6.210 -4.466 -1.456 1.00 0.00 71 VAL A O 17
ATOM 22415 N N . GLN A 1 72 ? 7.453 -6.331 -1.758 1.00 0.00 72 GLN A N 17
ATOM 22416 C CA . GLN A 1 72 ? 8.086 -5.847 -2.973 1.00 0.00 72 GLN A CA 17
ATOM 22417 C C . GLN A 1 72 ? 7.077 -5.827 -4.124 1.00 0.00 72 GLN A C 17
ATOM 22418 O O . GLN A 1 72 ? 6.951 -4.825 -4.826 1.00 0.00 72 GLN A O 17
ATOM 22432 N N . SER A 1 73 ? 6.386 -6.947 -4.282 1.00 0.00 73 SER A N 17
ATOM 22433 C CA . SER A 1 73 ? 5.393 -7.071 -5.336 1.00 0.00 73 SER A CA 17
ATOM 22434 C C . SER A 1 73 ? 4.340 -5.970 -5.194 1.00 0.00 73 SER A C 17
ATOM 22435 O O . SER A 1 73 ? 4.020 -5.284 -6.163 1.00 0.00 73 SER A O 17
ATOM 22443 N N . ALA A 1 74 ? 3.830 -5.836 -3.978 1.00 0.00 74 ALA A N 17
ATOM 22444 C CA . ALA A 1 74 ? 2.819 -4.831 -3.697 1.00 0.00 74 ALA A CA 17
ATOM 22445 C C . ALA A 1 74 ? 3.369 -3.448 -4.052 1.00 0.00 74 ALA A C 17
ATOM 22446 O O . ALA A 1 74 ? 2.724 -2.684 -4.767 1.00 0.00 74 ALA A O 17
ATOM 22453 N N . LYS A 1 75 ? 4.556 -3.168 -3.534 1.00 0.00 75 LYS A N 17
ATOM 22454 C CA . LYS A 1 75 ? 5.201 -1.891 -3.786 1.00 0.00 75 LYS A CA 17
ATOM 22455 C C . LYS A 1 75 ? 5.137 -1.579 -5.283 1.00 0.00 75 LYS A C 17
ATOM 22456 O O . LYS A 1 75 ? 4.700 -0.499 -5.678 1.00 0.00 75 LYS A O 17
ATOM 22475 N N . ARG A 1 76 ? 5.578 -2.545 -6.075 1.00 0.00 76 ARG A N 17
ATOM 22476 C CA . ARG A 1 76 ? 5.577 -2.387 -7.520 1.00 0.00 76 ARG A CA 17
ATOM 22477 C C . ARG A 1 76 ? 4.197 -1.934 -8.003 1.00 0.00 76 ARG A C 17
ATOM 22478 O O . ARG A 1 76 ? 4.092 -1.043 -8.845 1.00 0.00 76 ARG A O 17
ATOM 22499 N N . LEU A 1 77 ? 3.174 -2.567 -7.448 1.00 0.00 77 LEU A N 17
ATOM 22500 C CA . LEU A 1 77 ? 1.806 -2.240 -7.812 1.00 0.00 77 LEU A CA 17
ATOM 22501 C C . LEU A 1 77 ? 1.503 -0.798 -7.397 1.00 0.00 77 LEU A C 17
ATOM 22502 O O . LEU A 1 77 ? 0.909 -0.040 -8.162 1.00 0.00 77 LEU A O 17
ATOM 22518 N N . LEU A 1 78 ? 1.926 -0.463 -6.187 1.00 0.00 78 LEU A N 17
ATOM 22519 C CA . LEU A 1 78 ? 1.708 0.874 -5.662 1.00 0.00 78 LEU A CA 17
ATOM 22520 C C . LEU A 1 78 ? 2.420 1.891 -6.556 1.00 0.00 78 LEU A C 17
ATOM 22521 O O . LEU A 1 78 ? 1.779 2.757 -7.149 1.00 0.00 78 LEU A O 17
ATOM 22537 N N . ASP A 1 79 ? 3.736 1.752 -6.625 1.00 0.00 79 ASP A N 17
ATOM 22538 C CA . ASP A 1 79 ? 4.541 2.648 -7.437 1.00 0.00 79 ASP A CA 17
ATOM 22539 C C . ASP A 1 79 ? 3.895 2.800 -8.816 1.00 0.00 79 ASP A C 17
ATOM 22540 O O . ASP A 1 79 ? 3.619 3.914 -9.256 1.00 0.00 79 ASP A O 17
ATOM 22549 N N . GLN A 1 80 ? 3.673 1.663 -9.458 1.00 0.00 80 GLN A N 17
ATOM 22550 C CA . GLN A 1 80 ? 3.065 1.655 -10.778 1.00 0.00 80 GLN A CA 17
ATOM 22551 C C . GLN A 1 80 ? 1.969 2.719 -10.863 1.00 0.00 80 GLN A C 17
ATOM 22552 O O . GLN A 1 80 ? 2.060 3.646 -11.665 1.00 0.00 80 GLN A O 17
ATOM 22566 N N . ILE A 1 81 ? 0.957 2.548 -10.024 1.00 0.00 81 ILE A N 17
ATOM 22567 C CA . ILE A 1 81 ? -0.156 3.482 -9.994 1.00 0.00 81 ILE A CA 17
ATOM 22568 C C . ILE A 1 81 ? 0.378 4.909 -10.135 1.00 0.00 81 ILE A C 17
ATOM 22569 O O . ILE A 1 81 ? -0.021 5.638 -11.042 1.00 0.00 81 ILE A O 17
ATOM 22585 N N . VAL A 1 82 ? 1.271 5.265 -9.224 1.00 0.00 82 VAL A N 17
ATOM 22586 C CA . VAL A 1 82 ? 1.863 6.592 -9.235 1.00 0.00 82 VAL A CA 17
ATOM 22587 C C . VAL A 1 82 ? 2.440 6.877 -10.624 1.00 0.00 82 VAL A C 17
ATOM 22588 O O . VAL A 1 82 ? 2.062 7.855 -11.268 1.00 0.00 82 VAL A O 17
ATOM 22601 N N . GLU A 1 83 ? 3.344 6.005 -11.044 1.00 0.00 83 GLU A N 17
ATOM 22602 C CA . GLU A 1 83 ? 3.977 6.151 -12.344 1.00 0.00 83 GLU A CA 17
ATOM 22603 C C . GLU A 1 83 ? 2.916 6.323 -13.434 1.00 0.00 83 GLU A C 17
ATOM 22604 O O . GLU A 1 83 ? 2.972 7.273 -14.214 1.00 0.00 83 GLU A O 17
ATOM 22616 N N . LYS A 1 84 ? 1.975 5.391 -13.452 1.00 0.00 84 LYS A N 17
ATOM 22617 C CA . LYS A 1 84 ? 0.904 5.428 -14.433 1.00 0.00 84 LYS A CA 17
ATOM 22618 C C . LYS A 1 84 ? 0.185 6.776 -14.345 1.00 0.00 84 LYS A C 17
ATOM 22619 O O . LYS A 1 84 ? -0.431 7.219 -15.314 1.00 0.00 84 LYS A O 17
ATOM 22638 N N . GLY A 1 85 ? 0.286 7.390 -13.176 1.00 0.00 85 GLY A N 17
ATOM 22639 C CA . GLY A 1 85 ? -0.346 8.678 -12.950 1.00 0.00 85 GLY A CA 17
ATOM 22640 C C . GLY A 1 85 ? 0.672 9.712 -12.463 1.00 0.00 85 GLY A C 17
ATOM 22641 O O . GLY A 1 85 ? 0.475 10.341 -11.425 1.00 0.00 85 GLY A O 17
ATOM 22645 N N . ARG A 1 86 ? 1.738 9.854 -13.237 1.00 0.00 86 ARG A N 17
ATOM 22646 C CA . ARG A 1 86 ? 2.788 10.800 -12.897 1.00 0.00 86 ARG A CA 17
ATOM 22647 C C . ARG A 1 86 ? 2.722 12.019 -13.820 1.00 0.00 86 ARG A C 17
ATOM 22648 O O . ARG A 1 86 ? 3.494 12.123 -14.772 1.00 0.00 86 ARG A O 17
ATOM 22669 N N . SER A 1 87 ? 1.793 12.910 -13.507 1.00 0.00 87 SER A N 17
ATOM 22670 C CA . SER A 1 87 ? 1.617 14.117 -14.296 1.00 0.00 87 SER A CA 17
ATOM 22671 C C . SER A 1 87 ? 1.089 15.248 -13.412 1.00 0.00 87 SER A C 17
ATOM 22672 O O . SER A 1 87 ? 1.775 16.246 -13.197 1.00 0.00 87 SER A O 17
ATOM 22680 N N . GLY A 1 88 ? -0.127 15.054 -12.922 1.00 0.00 88 GLY A N 17
ATOM 22681 C CA . GLY A 1 88 ? -0.756 16.045 -12.066 1.00 0.00 88 GLY A CA 17
ATOM 22682 C C . GLY A 1 88 ? -2.210 15.672 -11.771 1.00 0.00 88 GLY A C 17
ATOM 22683 O O . GLY A 1 88 ? -2.561 14.493 -11.756 1.00 0.00 88 GLY A O 17
ATOM 22687 N N . PRO A 1 89 ? -3.038 16.725 -11.538 1.00 0.00 89 PRO A N 17
ATOM 22688 C CA . PRO A 1 89 ? -4.446 16.520 -11.244 1.00 0.00 89 PRO A CA 17
ATOM 22689 C C . PRO A 1 89 ? -5.221 16.146 -12.509 1.00 0.00 89 PRO A C 17
ATOM 22690 O O . PRO A 1 89 ? -5.633 17.021 -13.270 1.00 0.00 89 PRO A O 17
ATOM 22701 N N . SER A 1 90 ? -5.396 14.846 -12.695 1.00 0.00 90 SER A N 17
ATOM 22702 C CA . SER A 1 90 ? -6.115 14.346 -13.855 1.00 0.00 90 SER A CA 17
ATOM 22703 C C . SER A 1 90 ? -7.387 13.622 -13.410 1.00 0.00 90 SER A C 17
ATOM 22704 O O . SER A 1 90 ? -7.546 13.305 -12.233 1.00 0.00 90 SER A O 17
ATOM 22712 N N . SER A 1 91 ? -8.261 13.382 -14.377 1.00 0.00 91 SER A N 17
ATOM 22713 C CA . SER A 1 91 ? -9.515 12.701 -14.100 1.00 0.00 91 SER A CA 17
ATOM 22714 C C . SER A 1 91 ? -9.733 11.574 -15.111 1.00 0.00 91 SER A C 17
ATOM 22715 O O . SER A 1 91 ? -9.516 11.759 -16.308 1.00 0.00 91 SER A O 17
ATOM 22723 N N . GLY A 1 92 ? -10.159 10.431 -14.593 1.00 0.00 92 GLY A N 17
ATOM 22724 C CA . GLY A 1 92 ? -10.409 9.275 -15.436 1.00 0.00 92 GLY A C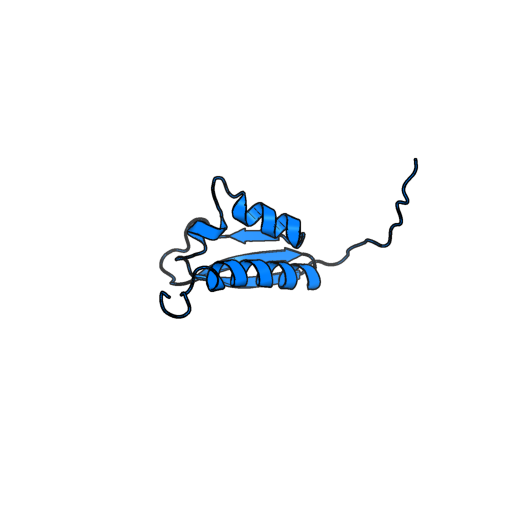A 17
ATOM 22725 C C . GLY A 1 92 ? -11.780 8.665 -15.137 1.00 0.00 92 GLY A C 17
ATOM 22726 O O . GLY A 1 92 ? -12.539 8.357 -16.055 1.00 0.00 92 GLY A O 17
ATOM 22730 N N . GLY A 1 1 ? -8.736 -22.709 -23.897 1.00 0.00 1 GLY A N 18
ATOM 22731 C CA . GLY A 1 1 ? -8.144 -22.164 -22.687 1.00 0.00 1 GLY A CA 18
ATOM 22732 C C . GLY A 1 1 ? -6.659 -22.522 -22.595 1.00 0.00 1 GLY A C 18
ATOM 22733 O O . GLY A 1 1 ? -6.048 -22.913 -23.588 1.00 0.00 1 GLY A O 18
ATOM 22737 N N . SER A 1 2 ? -6.121 -22.375 -21.393 1.00 0.00 2 SER A N 18
ATOM 22738 C CA . SER A 1 2 ? -4.720 -22.678 -21.158 1.00 0.00 2 SER A CA 18
ATOM 22739 C C . SER A 1 2 ? -4.373 -22.442 -19.686 1.00 0.00 2 SER A C 18
ATOM 22740 O O . SER A 1 2 ? -4.496 -21.325 -19.187 1.00 0.00 2 SER A O 18
ATOM 22748 N N . SER A 1 3 ? -3.947 -23.513 -19.033 1.00 0.00 3 SER A N 18
ATOM 22749 C CA . SER A 1 3 ? -3.582 -23.437 -17.628 1.00 0.00 3 SER A CA 18
ATOM 22750 C C . SER A 1 3 ? -2.402 -24.368 -17.343 1.00 0.00 3 SER A C 18
ATOM 22751 O O . SER A 1 3 ? -2.587 -25.568 -17.146 1.00 0.00 3 SER A O 18
ATOM 22759 N N . GLY A 1 4 ? -1.215 -23.779 -17.331 1.00 0.00 4 GLY A N 18
ATOM 22760 C CA . GLY A 1 4 ? -0.005 -24.541 -17.073 1.00 0.00 4 GLY A CA 18
ATOM 22761 C C . GLY A 1 4 ? 1.048 -23.678 -16.375 1.00 0.00 4 GLY A C 18
ATOM 22762 O O . GLY A 1 4 ? 1.283 -22.538 -16.771 1.00 0.00 4 GLY A O 18
ATOM 22766 N N . SER A 1 5 ? 1.655 -24.256 -15.348 1.00 0.00 5 SER A N 18
ATOM 22767 C CA . SER A 1 5 ? 2.677 -23.554 -14.592 1.00 0.00 5 SER A CA 18
ATOM 22768 C C . SER A 1 5 ? 3.227 -24.461 -13.488 1.00 0.00 5 SER A C 18
ATOM 22769 O O . SER A 1 5 ? 2.517 -25.328 -12.982 1.00 0.00 5 SER A O 18
ATOM 22777 N N . SER A 1 6 ? 4.486 -24.229 -13.149 1.00 0.00 6 SER A N 18
ATOM 22778 C CA . SER A 1 6 ? 5.139 -25.014 -12.115 1.00 0.00 6 SER A CA 18
ATOM 22779 C C . SER A 1 6 ? 6.331 -24.242 -11.546 1.00 0.00 6 SER A C 18
ATOM 22780 O O . SER A 1 6 ? 6.844 -23.324 -12.186 1.00 0.00 6 SER A O 18
ATOM 22788 N N . GLY A 1 7 ? 6.738 -24.641 -10.350 1.00 0.00 7 GLY A N 18
ATOM 22789 C CA . GLY A 1 7 ? 7.860 -23.998 -9.688 1.00 0.00 7 GLY A CA 18
ATOM 22790 C C . GLY A 1 7 ? 7.624 -23.899 -8.180 1.00 0.00 7 GLY A C 18
ATOM 22791 O O . GLY A 1 7 ? 6.649 -24.444 -7.664 1.00 0.00 7 GLY A O 18
ATOM 22795 N N . HIS A 1 8 ? 8.532 -23.200 -7.515 1.00 0.00 8 HIS A N 18
ATOM 22796 C CA . HIS A 1 8 ? 8.434 -23.022 -6.076 1.00 0.00 8 HIS A CA 18
ATOM 22797 C C . HIS A 1 8 ? 8.386 -21.529 -5.746 1.00 0.00 8 HIS A C 18
ATOM 22798 O O . HIS A 1 8 ? 8.658 -20.691 -6.603 1.00 0.00 8 HIS A O 18
ATOM 22812 N N . GLN A 1 9 ? 8.037 -21.243 -4.500 1.00 0.00 9 GLN A N 18
ATOM 22813 C CA . GLN A 1 9 ? 7.950 -19.866 -4.045 1.00 0.00 9 GLN A CA 18
ATOM 22814 C C . GLN A 1 9 ? 8.011 -19.806 -2.517 1.00 0.00 9 GLN A C 18
ATOM 22815 O O . GLN A 1 9 ? 7.282 -20.524 -1.835 1.00 0.00 9 GLN A O 18
ATOM 22829 N N . GLN A 1 10 ? 8.887 -18.943 -2.025 1.00 0.00 10 GLN A N 18
ATOM 22830 C CA . GLN A 1 10 ? 9.053 -18.781 -0.591 1.00 0.00 10 GLN A CA 18
ATOM 22831 C C . GLN A 1 10 ? 7.979 -17.843 -0.036 1.00 0.00 10 GLN A C 18
ATOM 22832 O O . GLN A 1 10 ? 7.853 -16.704 -0.484 1.00 0.00 10 GLN A O 18
ATOM 22846 N N . GLN A 1 11 ? 7.233 -18.355 0.932 1.00 0.00 11 GLN A N 18
ATOM 22847 C CA . GLN A 1 11 ? 6.175 -17.577 1.553 1.00 0.00 11 GLN A CA 18
ATOM 22848 C C . GLN A 1 11 ? 6.089 -17.896 3.047 1.00 0.00 11 GLN A C 18
ATOM 22849 O O . GLN A 1 11 ? 5.580 -18.947 3.433 1.00 0.00 11 GLN A O 18
ATOM 22863 N N . ARG A 1 12 ? 6.594 -16.968 3.847 1.00 0.00 12 ARG A N 18
ATOM 22864 C CA . ARG A 1 12 ? 6.580 -17.137 5.290 1.00 0.00 12 ARG A CA 18
ATOM 22865 C C . ARG A 1 12 ? 7.208 -15.920 5.973 1.00 0.00 12 ARG A C 18
ATOM 22866 O O . ARG A 1 12 ? 7.913 -15.141 5.334 1.00 0.00 12 ARG A O 18
ATOM 22887 N N . SER A 1 13 ? 6.930 -15.796 7.262 1.00 0.00 13 SER A N 18
ATOM 22888 C CA . SER A 1 13 ? 7.459 -14.687 8.038 1.00 0.00 13 SER A CA 18
ATOM 22889 C C . SER A 1 13 ? 6.769 -13.384 7.628 1.00 0.00 13 SER A C 18
ATOM 22890 O O . SER A 1 13 ? 6.260 -13.272 6.513 1.00 0.00 13 SER A O 18
ATOM 22898 N N . VAL A 1 14 ? 6.773 -12.433 8.550 1.00 0.00 14 VAL A N 18
ATOM 22899 C CA . VAL A 1 14 ? 6.154 -11.143 8.298 1.00 0.00 14 VAL A CA 18
ATOM 22900 C C . VAL A 1 14 ? 7.094 -10.031 8.766 1.00 0.00 14 VAL A C 18
ATOM 22901 O O . VAL A 1 14 ? 7.803 -10.190 9.759 1.00 0.00 14 VAL A O 18
ATOM 22914 N N . MET A 1 15 ? 7.070 -8.930 8.030 1.00 0.00 15 MET A N 18
ATOM 22915 C CA . MET A 1 15 ? 7.911 -7.791 8.358 1.00 0.00 15 MET A CA 18
ATOM 22916 C C . MET A 1 15 ? 7.164 -6.475 8.134 1.00 0.00 15 MET A C 18
ATOM 22917 O O . MET A 1 15 ? 6.153 -6.442 7.434 1.00 0.00 15 MET A O 18
ATOM 22931 N N . THR A 1 16 ? 7.690 -5.422 8.743 1.00 0.00 16 THR A N 18
ATOM 22932 C CA . THR A 1 16 ? 7.085 -4.107 8.619 1.00 0.00 16 THR A CA 18
ATOM 22933 C C . THR A 1 16 ? 8.040 -3.146 7.908 1.00 0.00 16 THR A C 18
ATOM 22934 O O . THR A 1 16 ? 9.184 -2.978 8.327 1.00 0.00 16 THR A O 18
ATOM 22945 N N . GLU A 1 17 ? 7.534 -2.540 6.843 1.00 0.00 17 GLU A N 18
ATOM 22946 C CA . GLU A 1 17 ? 8.328 -1.600 6.070 1.00 0.00 17 GLU A CA 18
ATOM 22947 C C . GLU A 1 17 ? 7.629 -0.241 6.008 1.00 0.00 17 GLU A C 18
ATOM 22948 O O . GLU A 1 17 ? 6.469 -0.117 6.396 1.00 0.00 17 GLU A O 18
ATOM 22960 N N . GLU A 1 18 ? 8.366 0.746 5.518 1.00 0.00 18 GLU A N 18
ATOM 22961 C CA . GLU A 1 18 ? 7.831 2.092 5.401 1.00 0.00 18 GLU A CA 18
ATOM 22962 C C . GLU A 1 18 ? 7.904 2.567 3.948 1.00 0.00 18 GLU A C 18
ATOM 22963 O O . GLU A 1 18 ? 8.964 2.977 3.478 1.00 0.00 18 GLU A O 18
ATOM 22975 N N . TYR A 1 19 ? 6.763 2.497 3.278 1.00 0.00 19 TYR A N 18
ATOM 22976 C CA . TYR A 1 19 ? 6.684 2.915 1.889 1.00 0.00 19 TYR A CA 18
ATOM 22977 C C . TYR A 1 19 ? 5.874 4.205 1.750 1.00 0.00 19 TYR A C 18
ATOM 22978 O O . TYR A 1 19 ? 4.668 4.215 1.991 1.00 0.00 19 TYR A O 18
ATOM 22996 N N . LYS A 1 20 ? 6.570 5.264 1.362 1.00 0.00 20 LYS A N 18
ATOM 22997 C CA . LYS A 1 20 ? 5.931 6.557 1.188 1.00 0.00 20 LYS A CA 18
ATOM 22998 C C . LYS A 1 20 ? 5.384 6.663 -0.237 1.00 0.00 20 LYS A C 18
ATOM 22999 O O . LYS A 1 20 ? 5.989 6.150 -1.178 1.00 0.00 20 LYS A O 18
ATOM 23018 N N . VAL A 1 21 ? 4.246 7.333 -0.352 1.00 0.00 21 VAL A N 18
ATOM 23019 C CA . VAL A 1 21 ? 3.612 7.513 -1.646 1.00 0.00 21 VAL A CA 18
ATOM 23020 C C . VAL A 1 21 ? 3.119 8.956 -1.771 1.00 0.00 21 VAL A C 18
ATOM 23021 O O . VAL A 1 21 ? 2.943 9.645 -0.768 1.00 0.00 21 VAL A O 18
ATOM 23034 N N . PRO A 1 22 ? 2.904 9.382 -3.045 1.00 0.00 22 PRO A N 18
ATOM 23035 C CA . PRO A 1 22 ? 2.435 10.730 -3.315 1.00 0.00 22 PRO A CA 18
ATOM 23036 C C . PRO A 1 22 ? 0.949 10.870 -2.981 1.00 0.00 22 PRO A C 18
ATOM 23037 O O . PRO A 1 22 ? 0.106 10.228 -3.605 1.00 0.00 22 PRO A O 18
ATOM 23048 N N . ASP A 1 23 ? 0.673 11.715 -1.998 1.00 0.00 23 ASP A N 18
ATOM 23049 C CA . ASP A 1 23 ? -0.697 11.947 -1.573 1.00 0.00 23 ASP A CA 18
ATOM 23050 C C . ASP A 1 23 ? -1.552 12.294 -2.794 1.00 0.00 23 ASP A C 18
ATOM 23051 O O . ASP A 1 23 ? -2.758 12.051 -2.801 1.00 0.00 23 ASP A O 18
ATOM 23060 N N . GLY A 1 24 ? -0.895 12.857 -3.797 1.00 0.00 24 GLY A N 18
ATOM 23061 C CA . GLY A 1 24 ? -1.579 13.239 -5.020 1.00 0.00 24 GLY A CA 18
ATOM 23062 C C . GLY A 1 24 ? -2.036 12.006 -5.802 1.00 0.00 24 GLY A C 18
ATOM 23063 O O . GLY A 1 24 ? -2.767 12.124 -6.783 1.00 0.00 24 GLY A O 18
ATOM 23067 N N . MET A 1 25 ? -1.584 10.850 -5.337 1.00 0.00 25 MET A N 18
ATOM 23068 C CA . MET A 1 25 ? -1.937 9.596 -5.981 1.00 0.00 25 MET A CA 18
ATOM 23069 C C . MET A 1 25 ? -2.644 8.657 -5.002 1.00 0.00 25 MET A C 18
ATOM 23070 O O . MET A 1 25 ? -3.581 7.954 -5.378 1.00 0.00 25 MET A O 18
ATOM 23084 N N . VAL A 1 26 ? -2.170 8.677 -3.765 1.00 0.00 26 VAL A N 18
ATOM 23085 C CA . VAL A 1 26 ? -2.745 7.836 -2.729 1.00 0.00 26 VAL A CA 18
ATOM 23086 C C . VAL A 1 26 ? -4.271 7.897 -2.819 1.00 0.00 26 VAL A C 18
ATOM 23087 O O . VAL A 1 26 ? -4.938 6.863 -2.832 1.00 0.00 26 VAL A O 18
ATOM 23100 N N . GLY A 1 27 ? -4.781 9.118 -2.878 1.00 0.00 27 GLY A N 18
ATOM 23101 C CA . GLY A 1 27 ? -6.216 9.327 -2.965 1.00 0.00 27 GLY A CA 18
ATOM 23102 C C . GLY A 1 27 ? -6.833 8.443 -4.050 1.00 0.00 27 GLY A C 18
ATOM 23103 O O . GLY A 1 27 ? -7.988 8.032 -3.939 1.00 0.00 27 GLY A O 18
ATOM 23107 N N . PHE A 1 28 ? -6.037 8.176 -5.075 1.00 0.00 28 PHE A N 18
ATOM 23108 C CA . PHE A 1 28 ? -6.491 7.348 -6.180 1.00 0.00 28 PHE A CA 18
ATOM 23109 C C . PHE A 1 28 ? -6.089 5.886 -5.970 1.00 0.00 28 PHE A C 18
ATOM 23110 O O . PHE A 1 28 ? -6.692 4.984 -6.549 1.00 0.00 28 PHE A O 18
ATOM 23127 N N . ILE A 1 29 ? -5.073 5.699 -5.141 1.00 0.00 29 ILE A N 18
ATOM 23128 C CA . ILE A 1 29 ? -4.583 4.362 -4.849 1.00 0.00 29 ILE A CA 18
ATOM 23129 C C . ILE A 1 29 ? -5.671 3.574 -4.118 1.00 0.00 29 ILE A C 18
ATOM 23130 O O . ILE A 1 29 ? -5.882 2.395 -4.398 1.00 0.00 29 ILE A O 18
ATOM 23146 N N . ILE A 1 30 ? -6.333 4.256 -3.195 1.00 0.00 30 ILE A N 18
ATOM 23147 C CA . ILE A 1 30 ? -7.395 3.634 -2.422 1.00 0.00 30 ILE A CA 18
ATOM 23148 C C . ILE A 1 30 ? -8.454 3.076 -3.374 1.00 0.00 30 ILE A C 18
ATOM 23149 O O . ILE A 1 30 ? -8.697 1.871 -3.402 1.00 0.00 30 ILE A O 18
ATOM 23165 N N . GLY A 1 31 ? -9.057 3.981 -4.133 1.00 0.00 31 GLY A N 18
ATOM 23166 C CA . GLY A 1 31 ? -10.085 3.594 -5.084 1.00 0.00 31 GLY A CA 18
ATOM 23167 C C . GLY A 1 31 ? -11.459 3.540 -4.414 1.00 0.00 31 GLY A C 18
ATOM 23168 O O . GLY A 1 31 ? -11.573 3.733 -3.205 1.00 0.00 31 GLY A O 18
ATOM 23172 N N . ARG A 1 32 ? -12.470 3.278 -5.230 1.00 0.00 32 ARG A N 18
ATOM 23173 C CA . ARG A 1 32 ? -13.832 3.196 -4.732 1.00 0.00 32 ARG A CA 18
ATOM 23174 C C . ARG A 1 32 ? -13.905 2.241 -3.539 1.00 0.00 32 ARG A C 18
ATOM 23175 O O . ARG A 1 32 ? -13.666 1.043 -3.682 1.00 0.00 32 ARG A O 18
ATOM 23196 N N . GLY A 1 33 ? -14.235 2.808 -2.388 1.00 0.00 33 GLY A N 18
ATOM 23197 C CA . GLY A 1 33 ? -14.342 2.022 -1.170 1.00 0.00 33 GLY A CA 18
ATOM 23198 C C . GLY A 1 33 ? -13.036 1.278 -0.882 1.00 0.00 33 GLY A C 18
ATOM 23199 O O . GLY A 1 33 ? -13.047 0.219 -0.255 1.00 0.00 33 GLY A O 18
ATOM 23203 N N . GLY A 1 34 ? -11.944 1.860 -1.353 1.00 0.00 34 GLY A N 18
ATOM 23204 C CA . GLY A 1 34 ? -10.633 1.266 -1.153 1.00 0.00 34 GLY A CA 18
ATOM 23205 C C . GLY A 1 34 ? -10.526 -0.079 -1.875 1.00 0.00 34 GLY A C 18
ATOM 23206 O O . GLY A 1 34 ? -10.001 -1.045 -1.322 1.00 0.00 34 GLY A O 18
ATOM 23210 N N . GLU A 1 35 ? -11.031 -0.099 -3.100 1.00 0.00 35 GLU A N 18
ATOM 23211 C CA . GLU A 1 35 ? -10.999 -1.310 -3.903 1.00 0.00 35 GLU A CA 18
ATOM 23212 C C . GLU A 1 35 ? -9.719 -1.357 -4.740 1.00 0.00 35 GLU A C 18
ATOM 23213 O O . GLU A 1 35 ? -9.170 -2.432 -4.981 1.00 0.00 35 GLU A O 18
ATOM 23225 N N . GLN A 1 36 ? -9.280 -0.180 -5.159 1.00 0.00 36 GLN A N 18
ATOM 23226 C CA . GLN A 1 36 ? -8.075 -0.073 -5.964 1.00 0.00 36 GLN A CA 18
ATOM 23227 C C . GLN A 1 36 ? -6.882 -0.669 -5.215 1.00 0.00 36 GLN A C 18
ATOM 23228 O O . GLN A 1 36 ? -6.016 -1.299 -5.820 1.00 0.00 36 GLN A O 18
ATOM 23242 N N . ILE A 1 37 ? -6.875 -0.448 -3.908 1.00 0.00 37 ILE A N 18
ATOM 23243 C CA . ILE A 1 37 ? -5.802 -0.955 -3.070 1.00 0.00 37 ILE A CA 18
ATOM 23244 C C . ILE A 1 37 ? -6.045 -2.438 -2.779 1.00 0.00 37 ILE A C 18
ATOM 23245 O O . ILE A 1 37 ? -5.118 -3.245 -2.834 1.00 0.00 37 ILE A O 18
ATOM 23261 N N . SER A 1 38 ? -7.296 -2.751 -2.475 1.00 0.00 38 SER A N 18
ATOM 23262 C CA . SER A 1 38 ? -7.673 -4.122 -2.176 1.00 0.00 38 SER A CA 18
ATOM 23263 C C . SER A 1 38 ? -7.029 -5.074 -3.186 1.00 0.00 38 SER A C 18
ATOM 23264 O O . SER A 1 38 ? -6.462 -6.097 -2.806 1.00 0.00 38 SER A O 18
ATOM 23272 N N . ARG A 1 39 ? -7.139 -4.703 -4.453 1.00 0.00 39 ARG A N 18
ATOM 23273 C CA . ARG A 1 39 ? -6.575 -5.512 -5.521 1.00 0.00 39 ARG A CA 18
ATOM 23274 C C . ARG A 1 39 ? -5.060 -5.637 -5.348 1.00 0.00 39 ARG A C 18
ATOM 23275 O O . ARG A 1 39 ? -4.482 -6.683 -5.641 1.00 0.00 39 ARG A O 18
ATOM 23296 N N . ILE A 1 40 ? -4.459 -4.556 -4.873 1.00 0.00 40 ILE A N 18
ATOM 23297 C CA . ILE A 1 40 ? -3.022 -4.532 -4.657 1.00 0.00 40 ILE A CA 18
ATOM 23298 C C . ILE A 1 40 ? -2.681 -5.374 -3.426 1.00 0.00 40 ILE A C 18
ATOM 23299 O O . ILE A 1 40 ? -1.653 -6.049 -3.397 1.00 0.00 40 ILE A O 18
ATOM 23315 N N . GLN A 1 41 ? -3.563 -5.307 -2.440 1.00 0.00 41 GLN A N 18
ATOM 23316 C CA . GLN A 1 41 ? -3.369 -6.055 -1.210 1.00 0.00 41 GLN A CA 18
ATOM 23317 C C . GLN A 1 41 ? -3.561 -7.552 -1.462 1.00 0.00 41 GLN A C 18
ATOM 23318 O O . GLN A 1 41 ? -2.882 -8.380 -0.858 1.00 0.00 41 GLN A O 18
ATOM 23332 N N . GLN A 1 42 ? -4.491 -7.853 -2.357 1.00 0.00 42 GLN A N 18
ATOM 23333 C CA . GLN A 1 42 ? -4.782 -9.236 -2.697 1.00 0.00 42 GLN A CA 18
ATOM 23334 C C . GLN A 1 42 ? -3.798 -9.741 -3.754 1.00 0.00 42 GLN A C 18
ATOM 23335 O O . GLN A 1 42 ? -3.378 -10.896 -3.715 1.00 0.00 42 GLN A O 18
ATOM 23349 N N . GLU A 1 43 ? -3.458 -8.850 -4.674 1.00 0.00 43 GLU A N 18
ATOM 23350 C CA . GLU A 1 43 ? -2.531 -9.191 -5.739 1.00 0.00 43 GLU A CA 18
ATOM 23351 C C . GLU A 1 43 ? -1.218 -9.715 -5.153 1.00 0.00 43 GLU A C 18
ATOM 23352 O O . GLU A 1 43 ? -0.792 -10.824 -5.470 1.00 0.00 43 GLU A O 18
ATOM 23364 N N . SER A 1 44 ? -0.614 -8.891 -4.309 1.00 0.00 44 SER A N 18
ATOM 23365 C CA . SER A 1 44 ? 0.642 -9.258 -3.676 1.00 0.00 44 SER A CA 18
ATOM 23366 C C . SER A 1 44 ? 0.370 -10.035 -2.387 1.00 0.00 44 SER A C 18
ATOM 23367 O O . SER A 1 44 ? 1.248 -10.735 -1.883 1.00 0.00 44 SER A O 18
ATOM 23375 N N . GLY A 1 45 ? -0.849 -9.888 -1.890 1.00 0.00 45 GLY A N 18
ATOM 23376 C CA . GLY A 1 45 ? -1.247 -10.568 -0.669 1.00 0.00 45 GLY A CA 18
ATOM 23377 C C . GLY A 1 45 ? -0.563 -9.948 0.552 1.00 0.00 45 GLY A C 18
ATOM 23378 O O . GLY A 1 45 ? -0.367 -10.618 1.564 1.00 0.00 45 GLY A O 18
ATOM 23382 N N . CYS A 1 46 ? -0.218 -8.676 0.415 1.00 0.00 46 CYS A N 18
ATOM 23383 C CA . CYS A 1 46 ? 0.440 -7.959 1.494 1.00 0.00 46 CYS A CA 18
ATOM 23384 C C . CYS A 1 46 ? -0.546 -6.936 2.061 1.00 0.00 46 CYS A C 18
ATOM 23385 O O . CYS A 1 46 ? -1.466 -6.505 1.369 1.00 0.00 46 CYS A O 18
ATOM 23393 N N . LYS A 1 47 ? -0.319 -6.576 3.316 1.00 0.00 47 LYS A N 18
ATOM 23394 C CA . LYS A 1 47 ? -1.175 -5.611 3.985 1.00 0.00 47 LYS A CA 18
ATOM 23395 C C . LYS A 1 47 ? -0.662 -4.198 3.702 1.00 0.00 47 LYS A C 18
ATOM 23396 O O . LYS A 1 47 ? 0.545 -3.980 3.603 1.00 0.00 47 LYS A O 18
ATOM 23415 N N . ILE A 1 48 ? -1.604 -3.274 3.579 1.00 0.00 48 ILE A N 18
ATOM 23416 C CA . ILE A 1 48 ? -1.262 -1.888 3.309 1.00 0.00 48 ILE A CA 18
ATOM 23417 C C . ILE A 1 48 ? -2.103 -0.976 4.205 1.00 0.00 48 ILE A C 18
ATOM 23418 O O . ILE A 1 48 ? -3.295 -0.793 3.966 1.00 0.00 48 ILE A O 18
ATOM 23434 N N . GLN A 1 49 ? -1.448 -0.428 5.218 1.00 0.00 49 GLN A N 18
ATOM 23435 C CA . GLN A 1 49 ? -2.121 0.460 6.151 1.00 0.00 49 GLN A CA 18
ATOM 23436 C C . GLN A 1 49 ? -1.740 1.915 5.867 1.00 0.00 49 GLN A C 18
ATOM 23437 O O . GLN A 1 49 ? -0.672 2.371 6.274 1.00 0.00 49 GLN A O 18
ATOM 23451 N N . ILE A 1 50 ? -2.633 2.602 5.172 1.00 0.00 50 ILE A N 18
ATOM 23452 C CA . ILE A 1 50 ? -2.404 3.996 4.829 1.00 0.00 50 ILE A CA 18
ATOM 23453 C C . ILE A 1 50 ? -3.118 4.890 5.845 1.00 0.00 50 ILE A C 18
ATOM 23454 O O . ILE A 1 50 ? -4.311 4.723 6.094 1.00 0.00 50 ILE A O 18
ATOM 23470 N N . ALA A 1 51 ? -2.358 5.821 6.403 1.00 0.00 51 ALA A N 18
ATOM 23471 C CA . ALA A 1 51 ? -2.903 6.742 7.386 1.00 0.00 51 ALA A CA 18
ATOM 23472 C C . ALA A 1 51 ? -3.867 7.707 6.694 1.00 0.00 51 ALA A C 18
ATOM 23473 O O . ALA A 1 51 ? -3.819 7.872 5.476 1.00 0.00 51 ALA A O 18
ATOM 23480 N N . PRO A 1 52 ? -4.743 8.336 7.522 1.00 0.00 52 PRO A N 18
ATOM 23481 C CA . PRO A 1 52 ? -5.717 9.281 7.003 1.00 0.00 52 PRO A CA 18
ATOM 23482 C C . PRO A 1 52 ? -5.053 10.610 6.640 1.00 0.00 52 PRO A C 18
ATOM 23483 O O . PRO A 1 52 ? -5.358 11.199 5.604 1.00 0.00 52 PRO A O 18
ATOM 23494 N N . ASP A 1 53 ? -4.156 11.045 7.513 1.00 0.00 53 ASP A N 18
ATOM 23495 C CA . ASP A 1 53 ? -3.445 12.294 7.298 1.00 0.00 53 ASP A CA 18
ATOM 23496 C C . ASP A 1 53 ? -1.938 12.032 7.342 1.00 0.00 53 ASP A C 18
ATOM 23497 O O . ASP A 1 53 ? -1.486 11.096 7.999 1.00 0.00 53 ASP A O 18
ATOM 23506 N N . SER A 1 54 ? -1.202 12.877 6.635 1.00 0.00 54 SER A N 18
ATOM 23507 C CA . SER A 1 54 ? 0.244 12.749 6.585 1.00 0.00 54 SER A CA 18
ATOM 23508 C C . SER A 1 54 ? 0.900 13.988 7.198 1.00 0.00 54 SER A C 18
ATOM 23509 O O . SER A 1 54 ? 2.044 14.311 6.879 1.00 0.00 54 SER A O 18
ATOM 23517 N N . GLY A 1 55 ? 0.149 14.648 8.067 1.00 0.00 55 GLY A N 18
ATOM 23518 C CA . GLY A 1 55 ? 0.643 15.844 8.727 1.00 0.00 55 GLY A CA 18
ATOM 23519 C C . GLY A 1 55 ? 0.918 16.956 7.712 1.00 0.00 55 GLY A C 18
ATOM 23520 O O . GLY A 1 55 ? 1.528 17.970 8.048 1.00 0.00 55 GLY A O 18
ATOM 23524 N N . GLY A 1 56 ? 0.454 16.728 6.493 1.00 0.00 56 GLY A N 18
ATOM 23525 C CA . GLY A 1 56 ? 0.642 17.698 5.427 1.00 0.00 56 GLY A CA 18
ATOM 23526 C C . GLY A 1 56 ? 1.914 17.399 4.632 1.00 0.00 56 GLY A C 18
ATOM 23527 O O . GLY A 1 56 ? 2.407 18.255 3.898 1.00 0.00 56 GLY A O 18
ATOM 23531 N N . LEU A 1 57 ? 2.409 16.182 4.803 1.00 0.00 57 LEU A N 18
ATOM 23532 C CA . LEU A 1 57 ? 3.614 15.760 4.111 1.00 0.00 57 LEU A CA 18
ATOM 23533 C C . LEU A 1 57 ? 3.301 15.564 2.626 1.00 0.00 57 LEU A C 18
ATOM 23534 O O . LEU A 1 57 ? 2.155 15.313 2.257 1.00 0.00 57 LEU A O 18
ATOM 23550 N N . PRO A 1 58 ? 4.369 15.689 1.792 1.00 0.00 58 PRO A N 18
ATOM 23551 C CA . PRO A 1 58 ? 4.220 15.528 0.356 1.00 0.00 58 PRO A CA 18
ATOM 23552 C C . PRO A 1 58 ? 4.057 14.053 -0.017 1.00 0.00 58 PRO A C 18
ATOM 23553 O O . PRO A 1 58 ? 3.757 13.729 -1.165 1.00 0.00 58 PRO A O 18
ATOM 23564 N N . GLU A 1 59 ? 4.263 13.199 0.975 1.00 0.00 59 GLU A N 18
ATOM 23565 C CA . GLU A 1 59 ? 4.144 11.766 0.765 1.00 0.00 59 GLU A CA 18
ATOM 23566 C C . GLU A 1 59 ? 3.472 11.108 1.972 1.00 0.00 59 GLU A C 18
ATOM 23567 O O . GLU A 1 59 ? 3.827 11.391 3.115 1.00 0.00 59 GLU A O 18
ATOM 23579 N N . ARG A 1 60 ? 2.514 10.241 1.676 1.00 0.00 60 ARG A N 18
ATOM 23580 C CA . ARG A 1 60 ? 1.790 9.540 2.723 1.00 0.00 60 ARG A CA 18
ATOM 23581 C C . ARG A 1 60 ? 2.539 8.268 3.125 1.00 0.00 60 ARG A C 18
ATOM 23582 O O . ARG A 1 60 ? 2.885 7.452 2.273 1.00 0.00 60 ARG A O 18
ATOM 23603 N N . SER A 1 61 ? 2.766 8.139 4.424 1.00 0.00 61 SER A N 18
ATOM 23604 C CA . SER A 1 61 ? 3.467 6.980 4.950 1.00 0.00 61 SER A CA 18
ATOM 23605 C C . SER A 1 61 ? 2.514 5.787 5.036 1.00 0.00 61 SER A C 18
ATOM 23606 O O . SER A 1 61 ? 1.579 5.790 5.835 1.00 0.00 61 SER A O 18
ATOM 23614 N N . CYS A 1 62 ? 2.783 4.794 4.201 1.00 0.00 62 CYS A N 18
ATOM 23615 C CA . CYS A 1 62 ? 1.961 3.596 4.173 1.00 0.00 62 CYS A CA 18
ATOM 23616 C C . CYS A 1 62 ? 2.774 2.442 4.763 1.00 0.00 62 CYS A C 18
ATOM 23617 O O . CYS A 1 62 ? 3.866 2.139 4.286 1.00 0.00 62 CYS A O 18
ATOM 23625 N N . MET A 1 63 ? 2.208 1.828 5.793 1.00 0.00 63 MET A N 18
ATOM 23626 C CA . MET A 1 63 ? 2.866 0.714 6.453 1.00 0.00 63 MET A CA 18
ATOM 23627 C C . MET A 1 63 ? 2.399 -0.622 5.872 1.00 0.00 63 MET A C 18
ATOM 23628 O O . MET A 1 63 ? 1.199 -0.884 5.796 1.00 0.00 63 MET A O 18
ATOM 23642 N N . LEU A 1 64 ? 3.370 -1.431 5.477 1.00 0.00 64 LEU A N 18
ATOM 23643 C CA . LEU A 1 64 ? 3.073 -2.733 4.905 1.00 0.00 64 LEU A CA 18
ATOM 23644 C C . LEU A 1 64 ? 3.431 -3.824 5.917 1.00 0.00 64 LEU A C 18
ATOM 23645 O O . LEU A 1 64 ? 4.347 -3.654 6.720 1.00 0.00 64 LEU A O 18
ATOM 23661 N N . THR A 1 65 ? 2.689 -4.919 5.844 1.00 0.00 65 THR A N 18
ATOM 23662 C CA . THR A 1 65 ? 2.917 -6.037 6.744 1.00 0.00 65 THR A CA 18
ATOM 23663 C C . THR A 1 65 ? 2.667 -7.363 6.022 1.00 0.00 65 THR A C 18
ATOM 23664 O O . THR A 1 65 ? 1.597 -7.571 5.452 1.00 0.00 65 THR A O 18
ATOM 23675 N N . GLY A 1 66 ? 3.673 -8.224 6.068 1.00 0.00 66 GLY A N 18
ATOM 23676 C CA . GLY A 1 66 ? 3.576 -9.523 5.425 1.00 0.00 66 GLY A CA 18
ATOM 23677 C C . GLY A 1 66 ? 4.945 -9.995 4.933 1.00 0.00 66 GLY A C 18
ATOM 23678 O O . GLY A 1 66 ? 5.976 -9.491 5.376 1.00 0.00 66 GLY A O 18
ATOM 23682 N N . THR A 1 67 ? 4.912 -10.956 4.022 1.00 0.00 67 THR A N 18
ATOM 23683 C CA . THR A 1 67 ? 6.138 -11.501 3.464 1.00 0.00 67 THR A CA 18
ATOM 23684 C C . THR A 1 67 ? 6.929 -10.407 2.744 1.00 0.00 67 THR A C 18
ATOM 23685 O O . THR A 1 67 ? 6.380 -9.360 2.406 1.00 0.00 67 THR A O 18
ATOM 23696 N N . PRO A 1 68 ? 8.240 -10.695 2.525 1.00 0.00 68 PRO A N 18
ATOM 23697 C CA . PRO A 1 68 ? 9.112 -9.748 1.851 1.00 0.00 68 PRO A CA 18
ATOM 23698 C C . PRO A 1 68 ? 8.831 -9.719 0.347 1.00 0.00 68 PRO A C 18
ATOM 23699 O O . PRO A 1 68 ? 8.837 -8.653 -0.268 1.00 0.00 68 PRO A O 18
ATOM 23710 N N . GLU A 1 69 ? 8.593 -10.901 -0.201 1.00 0.00 69 GLU A N 18
ATOM 23711 C CA . GLU A 1 69 ? 8.311 -11.023 -1.621 1.00 0.00 69 GLU A CA 18
ATOM 23712 C C . GLU A 1 69 ? 6.967 -10.372 -1.954 1.00 0.00 69 GLU A C 18
ATOM 23713 O O . GLU A 1 69 ? 6.687 -10.074 -3.114 1.00 0.00 69 GLU A O 18
ATOM 23725 N N . SER A 1 70 ? 6.170 -10.170 -0.915 1.00 0.00 70 SER A N 18
ATOM 23726 C CA . SER A 1 70 ? 4.862 -9.560 -1.082 1.00 0.00 70 SER A CA 18
ATOM 23727 C C . SER A 1 70 ? 4.977 -8.038 -0.972 1.00 0.00 70 SER A C 18
ATOM 23728 O O . SER A 1 70 ? 4.312 -7.307 -1.704 1.00 0.00 70 SER A O 18
ATOM 23736 N N . VAL A 1 71 ? 5.827 -7.606 -0.052 1.00 0.00 71 VAL A N 18
ATOM 23737 C CA . VAL A 1 71 ? 6.037 -6.184 0.163 1.00 0.00 71 VAL A CA 18
ATOM 23738 C C . VAL A 1 71 ? 6.526 -5.543 -1.137 1.00 0.00 71 VAL A C 18
ATOM 23739 O O . VAL A 1 71 ? 6.040 -4.484 -1.532 1.00 0.00 71 VAL A O 18
ATOM 23752 N N . GLN A 1 72 ? 7.480 -6.212 -1.767 1.00 0.00 72 GLN A N 18
ATOM 23753 C CA . GLN A 1 72 ? 8.039 -5.720 -3.015 1.00 0.00 72 GLN A CA 18
ATOM 23754 C C . GLN A 1 72 ? 6.989 -5.778 -4.127 1.00 0.00 72 GLN A C 18
ATOM 23755 O O . GLN A 1 72 ? 6.784 -4.800 -4.843 1.00 0.00 72 GLN A O 18
ATOM 23769 N N . SER A 1 73 ? 6.352 -6.935 -4.235 1.00 0.00 73 SER A N 18
ATOM 23770 C CA . SER A 1 73 ? 5.329 -7.133 -5.247 1.00 0.00 73 SER A CA 18
ATOM 23771 C C . SER A 1 73 ? 4.285 -6.018 -5.161 1.00 0.00 73 SER A C 18
ATOM 23772 O O . SER A 1 73 ? 3.961 -5.387 -6.166 1.00 0.00 73 SER A O 18
ATOM 23780 N N . ALA A 1 74 ? 3.786 -5.810 -3.952 1.00 0.00 74 ALA A N 18
ATOM 23781 C CA . ALA A 1 74 ? 2.785 -4.782 -3.721 1.00 0.00 74 ALA A CA 18
ATOM 23782 C C . ALA A 1 74 ? 3.379 -3.413 -4.059 1.00 0.00 74 ALA A C 18
ATOM 23783 O O . ALA A 1 74 ? 2.716 -2.580 -4.675 1.00 0.00 74 ALA A O 18
ATOM 23790 N N . LYS A 1 75 ? 4.622 -3.224 -3.642 1.00 0.00 75 LYS A N 18
ATOM 23791 C CA . LYS A 1 75 ? 5.313 -1.970 -3.893 1.00 0.00 75 LYS A CA 18
ATOM 23792 C C . LYS A 1 75 ? 5.233 -1.639 -5.384 1.00 0.00 75 LYS A C 18
ATOM 23793 O O . LYS A 1 75 ? 4.851 -0.530 -5.758 1.00 0.00 75 LYS A O 18
ATOM 23812 N N . ARG A 1 76 ? 5.599 -2.619 -6.196 1.00 0.00 76 ARG A N 18
ATOM 23813 C CA . ARG A 1 76 ? 5.574 -2.445 -7.639 1.00 0.00 76 ARG A CA 18
ATOM 23814 C C . ARG A 1 76 ? 4.194 -1.963 -8.091 1.00 0.00 76 ARG A C 18
ATOM 23815 O O . ARG A 1 76 ? 4.089 -1.064 -8.925 1.00 0.00 76 ARG A O 18
ATOM 23836 N N . LEU A 1 77 ? 3.170 -2.581 -7.521 1.00 0.00 77 LEU A N 18
ATOM 23837 C CA . LEU A 1 77 ? 1.802 -2.226 -7.855 1.00 0.00 77 LEU A CA 18
ATOM 23838 C C . LEU A 1 77 ? 1.539 -0.777 -7.440 1.00 0.00 77 LEU A C 18
ATOM 23839 O O . LEU A 1 77 ? 1.066 0.026 -8.243 1.00 0.00 77 LEU A O 18
ATOM 23855 N N . LEU A 1 78 ? 1.859 -0.487 -6.187 1.00 0.00 78 LEU A N 18
ATOM 23856 C CA . LEU A 1 78 ? 1.664 0.852 -5.656 1.00 0.00 78 LEU A CA 18
ATOM 23857 C C . LEU A 1 78 ? 2.356 1.865 -6.571 1.00 0.00 78 LEU A 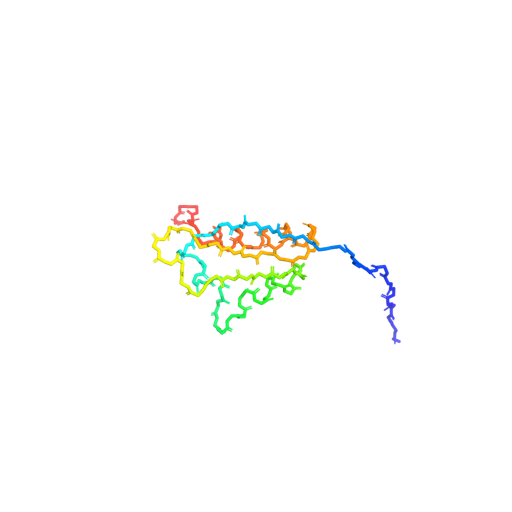C 18
ATOM 23858 O O . LEU A 1 78 ? 1.694 2.661 -7.235 1.00 0.00 78 LEU A O 18
ATOM 23874 N N . ASP A 1 79 ? 3.679 1.801 -6.576 1.00 0.00 79 ASP A N 18
ATOM 23875 C CA . ASP A 1 79 ? 4.468 2.703 -7.397 1.00 0.00 79 ASP A CA 18
ATOM 23876 C C . ASP A 1 79 ? 3.819 2.829 -8.777 1.00 0.00 79 ASP A C 18
ATOM 23877 O O . ASP A 1 79 ? 3.659 3.933 -9.294 1.00 0.00 79 ASP A O 18
ATOM 23886 N N . GLN A 1 80 ? 3.464 1.681 -9.335 1.00 0.00 80 GLN A N 18
ATOM 23887 C CA . GLN A 1 80 ? 2.836 1.648 -10.645 1.00 0.00 80 GLN A CA 18
ATOM 23888 C C . GLN A 1 80 ? 1.787 2.756 -10.759 1.00 0.00 80 GLN A C 18
ATOM 23889 O O . GLN A 1 80 ? 1.903 3.641 -11.605 1.00 0.00 80 GLN A O 18
ATOM 23903 N N . ILE A 1 81 ? 0.787 2.671 -9.894 1.00 0.00 81 ILE A N 18
ATOM 23904 C CA . ILE A 1 81 ? -0.282 3.656 -9.886 1.00 0.00 81 ILE A CA 18
ATOM 23905 C C . ILE A 1 81 ? 0.315 5.051 -10.081 1.00 0.00 81 ILE A C 18
ATOM 23906 O O . ILE A 1 81 ? -0.033 5.752 -11.030 1.00 0.00 81 ILE A O 18
ATOM 23922 N N . VAL A 1 82 ? 1.204 5.413 -9.167 1.00 0.00 82 VAL A N 18
ATOM 23923 C CA . VAL A 1 82 ? 1.852 6.712 -9.227 1.00 0.00 82 VAL A CA 18
ATOM 23924 C C . VAL A 1 82 ? 2.368 6.955 -10.647 1.00 0.00 82 VAL A C 18
ATOM 23925 O O . VAL A 1 82 ? 1.977 7.924 -11.295 1.00 0.00 82 VAL A O 18
ATOM 23938 N N . GLU A 1 83 ? 3.238 6.058 -11.087 1.00 0.00 83 GLU A N 18
ATOM 23939 C CA . GLU A 1 83 ? 3.812 6.164 -12.418 1.00 0.00 83 GLU A CA 18
ATOM 23940 C C . GLU A 1 83 ? 2.703 6.298 -13.465 1.00 0.00 83 GLU A C 18
ATOM 23941 O O . GLU A 1 83 ? 2.693 7.250 -14.244 1.00 0.00 83 GLU A O 18
ATOM 23953 N N . LYS A 1 84 ? 1.797 5.332 -13.448 1.00 0.00 84 LYS A N 18
ATOM 23954 C CA . LYS A 1 84 ? 0.687 5.330 -14.386 1.00 0.00 84 LYS A CA 18
ATOM 23955 C C . LYS A 1 84 ? -0.038 6.675 -14.312 1.00 0.00 84 LYS A C 18
ATOM 23956 O O . LYS A 1 84 ? -0.662 7.102 -15.283 1.00 0.00 84 LYS A O 18
ATOM 23975 N N . GLY A 1 85 ? 0.067 7.306 -13.152 1.00 0.00 85 GLY A N 18
ATOM 23976 C CA . GLY A 1 85 ? -0.572 8.593 -12.939 1.00 0.00 85 GLY A CA 18
ATOM 23977 C C . GLY A 1 85 ? 0.455 9.654 -12.536 1.00 0.00 85 GLY A C 18
ATOM 23978 O O . GLY A 1 85 ? 0.381 10.211 -11.442 1.00 0.00 85 GLY A O 18
ATOM 23982 N N . ARG A 1 86 ? 1.388 9.903 -13.443 1.00 0.00 86 ARG A N 18
ATOM 23983 C CA . ARG A 1 86 ? 2.428 10.887 -13.195 1.00 0.00 86 ARG A CA 18
ATOM 23984 C C . ARG A 1 86 ? 2.469 11.912 -14.330 1.00 0.00 86 ARG A C 18
ATOM 23985 O O . ARG A 1 86 ? 3.303 11.816 -15.229 1.00 0.00 86 ARG A O 18
ATOM 24006 N N . SER A 1 87 ? 1.558 12.871 -14.251 1.00 0.00 87 SER A N 18
ATOM 24007 C CA . SER A 1 87 ? 1.479 13.914 -15.261 1.00 0.00 87 SER A CA 18
ATOM 24008 C C . SER A 1 87 ? 0.831 15.167 -14.669 1.00 0.00 87 SER A C 18
ATOM 24009 O O . SER A 1 87 ? 0.122 15.089 -13.667 1.00 0.00 87 SER A O 18
ATOM 24017 N N . GLY A 1 88 ? 1.096 16.293 -15.315 1.00 0.00 88 GLY A N 18
ATOM 24018 C CA . GLY A 1 88 ? 0.547 17.561 -14.866 1.00 0.00 88 GLY A CA 18
ATOM 24019 C C . GLY A 1 88 ? 1.232 18.735 -15.568 1.00 0.00 88 GLY A C 18
ATOM 24020 O O . GLY A 1 88 ? 1.261 18.796 -16.797 1.00 0.00 88 GLY A O 18
ATOM 24024 N N . PRO A 1 89 ? 1.781 19.661 -14.738 1.00 0.00 89 PRO A N 18
ATOM 24025 C CA . PRO A 1 89 ? 2.464 20.829 -15.266 1.00 0.00 89 PRO A CA 18
ATOM 24026 C C . PRO A 1 89 ? 3.842 20.457 -15.818 1.00 0.00 89 PRO A C 18
ATOM 24027 O O . PRO A 1 89 ? 4.731 20.066 -15.064 1.00 0.00 89 PRO A O 18
ATOM 24038 N N . SER A 1 90 ? 3.975 20.591 -17.129 1.00 0.00 90 SER A N 18
ATOM 24039 C CA . SER A 1 90 ? 5.229 20.273 -17.791 1.00 0.00 90 SER A CA 18
ATOM 24040 C C . SER A 1 90 ? 5.334 21.040 -19.110 1.00 0.00 90 SER A C 18
ATOM 24041 O O . SER A 1 90 ? 6.281 21.797 -19.318 1.00 0.00 90 SER A O 18
ATOM 24049 N N . SER A 1 91 ? 4.348 20.818 -19.967 1.00 0.00 91 SER A N 18
ATOM 24050 C CA . SER A 1 91 ? 4.318 21.479 -21.261 1.00 0.00 91 SER A CA 18
ATOM 24051 C C . SER A 1 91 ? 4.059 22.976 -21.077 1.00 0.00 91 SER A C 18
ATOM 24052 O O . SER A 1 91 ? 3.076 23.367 -20.450 1.00 0.00 91 SER A O 18
ATOM 24060 N N . GLY A 1 92 ? 4.959 23.773 -21.635 1.00 0.00 92 GLY A N 18
ATOM 24061 C CA . GLY A 1 92 ? 4.840 25.218 -21.541 1.00 0.00 92 GLY A CA 18
ATOM 24062 C C . GLY A 1 92 ? 5.747 25.910 -22.560 1.00 0.00 92 GLY A C 18
ATOM 24063 O O . GLY A 1 92 ? 5.343 26.881 -23.198 1.00 0.00 92 GLY A O 18
ATOM 24067 N N . GLY A 1 1 ? -8.862 -35.281 -18.500 1.00 0.00 1 GLY A N 19
ATOM 24068 C CA . GLY A 1 1 ? -8.528 -33.982 -17.940 1.00 0.00 1 GLY A CA 19
ATOM 24069 C C . GLY A 1 1 ? -7.108 -33.979 -17.371 1.00 0.00 1 GLY A C 19
ATOM 24070 O O . GLY A 1 1 ? -6.383 -34.965 -17.498 1.00 0.00 1 GLY A O 19
ATOM 24074 N N . SER A 1 2 ? -6.753 -32.861 -16.756 1.00 0.00 2 SER A N 19
ATOM 24075 C CA . SER A 1 2 ? -5.432 -32.716 -16.168 1.00 0.00 2 SER A CA 19
ATOM 24076 C C . SER A 1 2 ? -5.547 -32.111 -14.768 1.00 0.00 2 SER A C 19
ATOM 24077 O O . SER A 1 2 ? -5.911 -30.946 -14.619 1.00 0.00 2 SER A O 19
ATOM 24085 N N . SER A 1 3 ? -5.229 -32.930 -13.776 1.00 0.00 3 SER A N 19
ATOM 24086 C CA . SER A 1 3 ? -5.291 -32.490 -12.392 1.00 0.00 3 SER A CA 19
ATOM 24087 C C . SER A 1 3 ? -4.015 -32.900 -11.655 1.00 0.00 3 SER A C 19
ATOM 24088 O O . SER A 1 3 ? -3.526 -34.015 -11.826 1.00 0.00 3 SER A O 19
ATOM 24096 N N . GLY A 1 4 ? -3.512 -31.975 -10.850 1.00 0.00 4 GLY A N 19
ATOM 24097 C CA . GLY A 1 4 ? -2.303 -32.227 -10.085 1.00 0.00 4 GLY A CA 19
ATOM 24098 C C . GLY A 1 4 ? -1.568 -30.921 -9.775 1.00 0.00 4 GLY A C 19
ATOM 24099 O O . GLY A 1 4 ? -1.720 -29.934 -10.494 1.00 0.00 4 GLY A O 19
ATOM 24103 N N . SER A 1 5 ? -0.787 -30.957 -8.706 1.00 0.00 5 SER A N 19
ATOM 24104 C CA . SER A 1 5 ? -0.029 -29.789 -8.292 1.00 0.00 5 SER A CA 19
ATOM 24105 C C . SER A 1 5 ? 0.906 -30.154 -7.138 1.00 0.00 5 SER A C 19
ATOM 24106 O O . SER A 1 5 ? 0.826 -31.254 -6.593 1.00 0.00 5 SER A O 19
ATOM 24114 N N . SER A 1 6 ? 1.772 -29.210 -6.799 1.00 0.00 6 SER A N 19
ATOM 24115 C CA . SER A 1 6 ? 2.722 -29.418 -5.719 1.00 0.00 6 SER A CA 19
ATOM 24116 C C . SER A 1 6 ? 3.529 -28.141 -5.478 1.00 0.00 6 SER A C 19
ATOM 24117 O O . SER A 1 6 ? 3.752 -27.360 -6.402 1.00 0.00 6 SER A O 19
ATOM 24125 N N . GLY A 1 7 ? 3.944 -27.968 -4.232 1.00 0.00 7 GLY A N 19
ATOM 24126 C CA . GLY A 1 7 ? 4.722 -26.798 -3.858 1.00 0.00 7 GLY A CA 19
ATOM 24127 C C . GLY A 1 7 ? 4.174 -26.162 -2.579 1.00 0.00 7 GLY A C 19
ATOM 24128 O O . GLY A 1 7 ? 3.162 -25.463 -2.614 1.00 0.00 7 GLY A O 19
ATOM 24132 N N . HIS A 1 8 ? 4.866 -26.426 -1.481 1.00 0.00 8 HIS A N 19
ATOM 24133 C CA . HIS A 1 8 ? 4.462 -25.888 -0.194 1.00 0.00 8 HIS A CA 19
ATOM 24134 C C . HIS A 1 8 ? 5.683 -25.320 0.532 1.00 0.00 8 HIS A C 19
ATOM 24135 O O . HIS A 1 8 ? 6.801 -25.794 0.337 1.00 0.00 8 HIS A O 19
ATOM 24149 N N . GLN A 1 9 ? 5.428 -24.313 1.354 1.00 0.00 9 GLN A N 19
ATOM 24150 C CA . GLN A 1 9 ? 6.493 -23.675 2.110 1.00 0.00 9 GLN A CA 19
ATOM 24151 C C . GLN A 1 9 ? 6.189 -23.735 3.608 1.00 0.00 9 GLN A C 19
ATOM 24152 O O . GLN A 1 9 ? 6.822 -24.491 4.344 1.00 0.00 9 GLN A O 19
ATOM 24166 N N . GLN A 1 10 ? 5.221 -22.927 4.016 1.00 0.00 10 GLN A N 19
ATOM 24167 C CA . GLN A 1 10 ? 4.826 -22.879 5.413 1.00 0.00 10 GLN A CA 19
ATOM 24168 C C . GLN A 1 10 ? 5.910 -22.195 6.248 1.00 0.00 10 GLN A C 19
ATOM 24169 O O . GLN A 1 10 ? 7.050 -22.064 5.804 1.00 0.00 10 GLN A O 19
ATOM 24183 N N . GLN A 1 11 ? 5.517 -21.777 7.442 1.00 0.00 11 GLN A N 19
ATOM 24184 C CA . GLN A 1 11 ? 6.442 -21.109 8.343 1.00 0.00 11 GLN A CA 19
ATOM 24185 C C . GLN A 1 11 ? 7.115 -19.931 7.636 1.00 0.00 11 GLN A C 19
ATOM 24186 O O . GLN A 1 11 ? 8.043 -20.121 6.852 1.00 0.00 11 GLN A O 19
ATOM 24200 N N . ARG A 1 12 ? 6.620 -18.740 7.938 1.00 0.00 12 ARG A N 19
ATOM 24201 C CA . ARG A 1 12 ? 7.162 -17.531 7.341 1.00 0.00 12 ARG A CA 19
ATOM 24202 C C . ARG A 1 12 ? 6.872 -16.323 8.234 1.00 0.00 12 ARG A C 19
ATOM 24203 O O . ARG A 1 12 ? 5.713 -15.982 8.467 1.00 0.00 12 ARG A O 19
ATOM 24224 N N . SER A 1 13 ? 7.945 -15.707 8.709 1.00 0.00 13 SER A N 19
ATOM 24225 C CA . SER A 1 13 ? 7.820 -14.544 9.571 1.00 0.00 13 SER A CA 19
ATOM 24226 C C . SER A 1 13 ? 7.266 -13.360 8.775 1.00 0.00 13 SER A C 19
ATOM 24227 O O . SER A 1 13 ? 7.153 -13.428 7.552 1.00 0.00 13 SER A O 19
ATOM 24235 N N . VAL A 1 14 ? 6.937 -12.303 9.502 1.00 0.00 14 VAL A N 19
ATOM 24236 C CA . VAL A 1 14 ? 6.397 -11.106 8.879 1.00 0.00 14 VAL A CA 19
ATOM 24237 C C . VAL A 1 14 ? 7.305 -9.916 9.199 1.00 0.00 14 VAL A C 19
ATOM 24238 O O . VAL A 1 14 ? 7.887 -9.849 10.281 1.00 0.00 14 VAL A O 19
ATOM 24251 N N . MET A 1 15 ? 7.397 -9.008 8.239 1.00 0.00 15 MET A N 19
ATOM 24252 C CA . MET A 1 15 ? 8.224 -7.825 8.405 1.00 0.00 15 MET A CA 19
ATOM 24253 C C . MET A 1 15 ? 7.416 -6.551 8.149 1.00 0.00 15 MET A C 19
ATOM 24254 O O . MET A 1 15 ? 6.349 -6.600 7.540 1.00 0.00 15 MET A O 19
ATOM 24268 N N . THR A 1 16 ? 7.957 -5.439 8.626 1.00 0.00 16 THR A N 19
ATOM 24269 C CA . THR A 1 16 ? 7.300 -4.155 8.457 1.00 0.00 16 THR A CA 19
ATOM 24270 C C . THR A 1 16 ? 8.190 -3.203 7.655 1.00 0.00 16 THR A C 19
ATOM 24271 O O . THR A 1 16 ? 9.379 -3.070 7.941 1.00 0.00 16 THR A O 19
ATOM 24282 N N . GLU A 1 17 ? 7.579 -2.564 6.668 1.00 0.00 17 GLU A N 19
ATOM 24283 C CA . GLU A 1 17 ? 8.301 -1.628 5.823 1.00 0.00 17 GLU A CA 19
ATOM 24284 C C . GLU A 1 17 ? 7.543 -0.302 5.731 1.00 0.00 17 GLU A C 19
ATOM 24285 O O . GLU A 1 17 ? 6.313 -0.283 5.753 1.00 0.00 17 GLU A O 19
ATOM 24297 N N . GLU A 1 18 ? 8.308 0.775 5.629 1.00 0.00 18 GLU A N 19
ATOM 24298 C CA . GLU A 1 18 ? 7.724 2.102 5.533 1.00 0.00 18 GLU A CA 19
ATOM 24299 C C . GLU A 1 18 ? 7.845 2.633 4.104 1.00 0.00 18 GLU A C 19
ATOM 24300 O O . GLU A 1 18 ? 8.897 3.134 3.711 1.00 0.00 18 GLU A O 19
ATOM 24312 N N . TYR A 1 19 ? 6.752 2.506 3.365 1.00 0.00 19 TYR A N 19
ATOM 24313 C CA . TYR A 1 19 ? 6.723 2.967 1.987 1.00 0.00 19 TYR A CA 19
ATOM 24314 C C . TYR A 1 19 ? 5.949 4.282 1.866 1.00 0.00 19 TYR A C 19
ATOM 24315 O O . TYR A 1 19 ? 4.765 4.342 2.195 1.00 0.00 19 TYR A O 19
ATOM 24333 N N . LYS A 1 20 ? 6.649 5.302 1.392 1.00 0.00 20 LYS A N 19
ATOM 24334 C CA . LYS A 1 20 ? 6.042 6.611 1.222 1.00 0.00 20 LYS A CA 19
ATOM 24335 C C . LYS A 1 20 ? 5.545 6.756 -0.217 1.00 0.00 20 LYS A C 19
ATOM 24336 O O . LYS A 1 20 ? 6.286 6.492 -1.163 1.00 0.00 20 LYS A O 19
ATOM 24355 N N . VAL A 1 21 ? 4.294 7.175 -0.338 1.00 0.00 21 VAL A N 19
ATOM 24356 C CA . VAL A 1 21 ? 3.689 7.358 -1.647 1.00 0.00 21 VAL A CA 19
ATOM 24357 C C . VAL A 1 21 ? 3.212 8.805 -1.785 1.00 0.00 21 VAL A C 19
ATOM 24358 O O . VAL A 1 21 ? 3.079 9.517 -0.791 1.00 0.00 21 VAL A O 19
ATOM 24371 N N . PRO A 1 22 ? 2.960 9.208 -3.060 1.00 0.00 22 PRO A N 19
ATOM 24372 C CA . PRO A 1 22 ? 2.500 10.557 -3.341 1.00 0.00 22 PRO A CA 19
ATOM 24373 C C . PRO A 1 22 ? 1.027 10.725 -2.960 1.00 0.00 22 PRO A C 19
ATOM 24374 O O . PRO A 1 22 ? 0.150 10.132 -3.585 1.00 0.00 22 PRO A O 19
ATOM 24385 N N . ASP A 1 23 ? 0.802 11.536 -1.937 1.00 0.00 23 ASP A N 19
ATOM 24386 C CA . ASP A 1 23 ? -0.548 11.789 -1.466 1.00 0.00 23 ASP A CA 19
ATOM 24387 C C . ASP A 1 23 ? -1.431 12.189 -2.650 1.00 0.00 23 ASP A C 19
ATOM 24388 O O . ASP A 1 23 ? -2.623 11.888 -2.670 1.00 0.00 23 ASP A O 19
ATOM 24397 N N . GLY A 1 24 ? -0.810 12.861 -3.609 1.00 0.00 24 GLY A N 19
ATOM 24398 C CA . GLY A 1 24 ? -1.524 13.305 -4.794 1.00 0.00 24 GLY A CA 19
ATOM 24399 C C . GLY A 1 24 ? -2.019 12.112 -5.615 1.00 0.00 24 GLY A C 19
ATOM 24400 O O . GLY A 1 24 ? -2.807 12.278 -6.545 1.00 0.00 24 GLY A O 19
ATOM 24404 N N . MET A 1 25 ? -1.536 10.936 -5.242 1.00 0.00 25 MET A N 19
ATOM 24405 C CA . MET A 1 25 ? -1.919 9.716 -5.932 1.00 0.00 25 MET A CA 19
ATOM 24406 C C . MET A 1 25 ? -2.596 8.734 -4.974 1.00 0.00 25 MET A C 19
ATOM 24407 O O . MET A 1 25 ? -3.554 8.059 -5.347 1.00 0.00 25 MET A O 19
ATOM 24421 N N . VAL A 1 26 ? -2.071 8.685 -3.758 1.00 0.00 26 VAL A N 19
ATOM 24422 C CA . VAL A 1 26 ? -2.613 7.797 -2.744 1.00 0.00 26 VAL A CA 19
ATOM 24423 C C . VAL A 1 26 ? -4.141 7.862 -2.779 1.00 0.00 26 VAL A C 19
ATOM 24424 O O . VAL A 1 26 ? -4.809 6.830 -2.820 1.00 0.00 26 VAL A O 19
ATOM 24437 N N . GLY A 1 27 ? -4.650 9.085 -2.762 1.00 0.00 27 GLY A N 19
ATOM 24438 C CA . GLY A 1 27 ? -6.087 9.299 -2.791 1.00 0.00 27 GLY A CA 19
ATOM 24439 C C . GLY A 1 27 ? -6.742 8.469 -3.897 1.00 0.00 27 GLY A C 19
ATOM 24440 O O . GLY A 1 27 ? -7.878 8.021 -3.751 1.00 0.00 27 GLY A O 19
ATOM 24444 N N . PHE A 1 28 ? -5.997 8.290 -4.978 1.00 0.00 28 PHE A N 19
ATOM 24445 C CA . PHE A 1 28 ? -6.491 7.522 -6.109 1.00 0.00 28 PHE A CA 19
ATOM 24446 C C . PHE A 1 28 ? -6.107 6.047 -5.979 1.00 0.00 28 PHE A C 19
ATOM 24447 O O . PHE A 1 28 ? -6.736 5.183 -6.588 1.00 0.00 28 PHE A O 19
ATOM 24464 N N . ILE A 1 29 ? -5.077 5.804 -5.182 1.00 0.00 29 ILE A N 19
ATOM 24465 C CA . ILE A 1 29 ? -4.602 4.449 -4.966 1.00 0.00 29 ILE A CA 19
ATOM 24466 C C . ILE A 1 29 ? -5.663 3.658 -4.198 1.00 0.00 29 ILE A C 19
ATOM 24467 O O . ILE A 1 29 ? -5.789 2.447 -4.375 1.00 0.00 29 ILE A O 19
ATOM 24483 N N . ILE A 1 30 ? -6.398 4.374 -3.360 1.00 0.00 30 ILE A N 19
ATOM 24484 C CA . ILE A 1 30 ? -7.444 3.754 -2.564 1.00 0.00 30 ILE A CA 19
ATOM 24485 C C . ILE A 1 30 ? -8.508 3.169 -3.495 1.00 0.00 30 ILE A C 19
ATOM 24486 O O . ILE A 1 30 ? -8.768 1.967 -3.468 1.00 0.00 30 ILE A O 19
ATOM 24502 N N . GLY A 1 31 ? -9.094 4.046 -4.297 1.00 0.00 31 GLY A N 19
ATOM 24503 C CA . GLY A 1 31 ? -10.124 3.632 -5.234 1.00 0.00 31 GLY A CA 19
ATOM 24504 C C . GLY A 1 31 ? -11.520 3.857 -4.650 1.00 0.00 31 GLY A C 19
ATOM 24505 O O . GLY A 1 31 ? -11.659 4.403 -3.556 1.00 0.00 31 GLY A O 19
ATOM 24509 N N . ARG A 1 32 ? -12.520 3.426 -5.405 1.00 0.00 32 ARG A N 19
ATOM 24510 C CA . ARG A 1 32 ? -13.900 3.574 -4.976 1.00 0.00 32 ARG A CA 19
ATOM 24511 C C . ARG A 1 32 ? -14.203 2.614 -3.824 1.00 0.00 32 ARG A C 19
ATOM 24512 O O . ARG A 1 32 ? -14.530 1.450 -4.051 1.00 0.00 32 ARG A O 19
ATOM 24533 N N . GLY A 1 33 ? -14.084 3.138 -2.613 1.00 0.00 33 GLY A N 19
ATOM 24534 C CA . GLY A 1 33 ? -14.342 2.342 -1.425 1.00 0.00 33 GLY A CA 19
ATOM 24535 C C . GLY A 1 33 ? -13.099 1.549 -1.016 1.00 0.00 33 GLY A C 19
ATOM 24536 O O . GLY A 1 33 ? -13.191 0.603 -0.236 1.00 0.00 33 GLY A O 19
ATOM 24540 N N . GLY A 1 34 ? -11.965 1.965 -1.561 1.00 0.00 34 GLY A N 19
ATOM 24541 C CA . GLY A 1 34 ? -10.706 1.305 -1.263 1.00 0.00 34 GLY A CA 19
ATOM 24542 C C . GLY A 1 34 ? -10.609 -0.042 -1.982 1.00 0.00 34 GLY A C 19
ATOM 24543 O O . GLY A 1 34 ? -10.118 -1.018 -1.417 1.00 0.00 34 GLY A O 19
ATOM 24547 N N . GLU A 1 35 ? -11.084 -0.052 -3.219 1.00 0.00 35 GLU A N 19
ATOM 24548 C CA . GLU A 1 35 ? -11.057 -1.263 -4.021 1.00 0.00 35 GLU A CA 19
ATOM 24549 C C . GLU A 1 35 ? -9.788 -1.306 -4.874 1.00 0.00 35 GLU A C 19
ATOM 24550 O O . GLU A 1 35 ? -9.311 -2.383 -5.230 1.00 0.00 35 GLU A O 19
ATOM 24562 N N . GLN A 1 36 ? -9.276 -0.122 -5.177 1.00 0.00 36 GLN A N 19
ATOM 24563 C CA . GLN A 1 36 ? -8.071 -0.012 -5.982 1.00 0.00 36 GLN A CA 19
ATOM 24564 C C . GLN A 1 36 ? -6.872 -0.584 -5.223 1.00 0.00 36 GLN A C 19
ATOM 24565 O O . GLN A 1 36 ? -5.952 -1.130 -5.830 1.00 0.00 36 GLN A O 19
ATOM 24579 N N . ILE A 1 37 ? -6.921 -0.440 -3.907 1.00 0.00 37 ILE A N 19
ATOM 24580 C CA . ILE A 1 37 ? -5.851 -0.937 -3.059 1.00 0.00 37 ILE A CA 19
ATOM 24581 C C . ILE A 1 37 ? -6.076 -2.424 -2.779 1.00 0.00 37 ILE A C 19
ATOM 24582 O O . ILE A 1 37 ? -5.143 -3.222 -2.857 1.00 0.00 37 ILE A O 19
ATOM 24598 N N . SER A 1 38 ? -7.319 -2.752 -2.458 1.00 0.00 38 SER A N 19
ATOM 24599 C CA . SER A 1 38 ? -7.678 -4.129 -2.166 1.00 0.00 38 SER A CA 19
ATOM 24600 C C . SER A 1 38 ? -7.026 -5.067 -3.183 1.00 0.00 38 SER A C 19
ATOM 24601 O O . SER A 1 38 ? -6.391 -6.051 -2.808 1.00 0.00 38 SER A O 19
ATOM 24609 N N . ARG A 1 39 ? -7.204 -4.728 -4.452 1.00 0.00 39 ARG A N 19
ATOM 24610 C CA . ARG A 1 39 ? -6.641 -5.528 -5.526 1.00 0.00 39 ARG A CA 19
ATOM 24611 C C . ARG A 1 39 ? -5.126 -5.654 -5.356 1.00 0.00 39 ARG A C 19
ATOM 24612 O O . ARG A 1 39 ? -4.546 -6.692 -5.671 1.00 0.00 39 ARG A O 19
ATOM 24633 N N . ILE A 1 40 ? -4.527 -4.581 -4.859 1.00 0.00 40 ILE A N 19
ATOM 24634 C CA . ILE A 1 40 ? -3.090 -4.558 -4.644 1.00 0.00 40 ILE A CA 19
ATOM 24635 C C . ILE A 1 40 ? -2.746 -5.435 -3.438 1.00 0.00 40 ILE A C 19
ATOM 24636 O O . ILE A 1 40 ? -1.738 -6.140 -3.447 1.00 0.00 40 ILE A O 19
ATOM 24652 N N . GLN A 1 41 ? -3.602 -5.362 -2.430 1.00 0.00 41 GLN A N 19
ATOM 24653 C CA . GLN A 1 41 ? -3.401 -6.140 -1.219 1.00 0.00 41 GLN A CA 19
ATOM 24654 C C . GLN A 1 41 ? -3.637 -7.626 -1.498 1.00 0.00 41 GLN A C 19
ATOM 24655 O O . GLN A 1 41 ? -2.996 -8.484 -0.893 1.00 0.00 41 GLN A O 19
ATOM 24669 N N . GLN A 1 42 ? -4.557 -7.884 -2.415 1.00 0.00 42 GLN A N 19
ATOM 24670 C CA . GLN A 1 42 ? -4.886 -9.251 -2.782 1.00 0.00 42 GLN A CA 19
ATOM 24671 C C . GLN A 1 42 ? -3.911 -9.765 -3.844 1.00 0.00 42 GLN A C 19
ATOM 24672 O O . GLN A 1 42 ? -3.578 -10.948 -3.865 1.00 0.00 42 GLN A O 19
ATOM 24686 N N . GLU A 1 43 ? -3.482 -8.849 -4.699 1.00 0.00 43 GLU A N 19
ATOM 24687 C CA . GLU A 1 43 ? -2.553 -9.194 -5.762 1.00 0.00 43 GLU A CA 19
ATOM 24688 C C . GLU A 1 43 ? -1.247 -9.729 -5.171 1.00 0.00 43 GLU A C 19
ATOM 24689 O O . GLU A 1 43 ? -0.808 -10.824 -5.517 1.00 0.00 43 GLU A O 19
ATOM 24701 N N . SER A 1 44 ? -0.662 -8.931 -4.290 1.00 0.00 44 SER A N 19
ATOM 24702 C CA . SER A 1 44 ? 0.585 -9.310 -3.648 1.00 0.00 44 SER A CA 19
ATOM 24703 C C . SER A 1 44 ? 0.296 -10.092 -2.365 1.00 0.00 44 SER A C 19
ATOM 24704 O O . SER A 1 44 ? 1.178 -10.762 -1.830 1.00 0.00 44 SER A O 19
ATOM 24712 N N . GLY A 1 45 ? -0.942 -9.981 -1.908 1.00 0.00 45 GLY A N 19
ATOM 24713 C CA . GLY A 1 45 ? -1.358 -10.669 -0.698 1.00 0.00 45 GLY A CA 19
ATOM 24714 C C . GLY A 1 45 ? -0.722 -10.034 0.540 1.00 0.00 45 GLY A C 19
ATOM 24715 O O . GLY A 1 45 ? -0.633 -10.667 1.591 1.00 0.00 45 GLY A O 19
ATOM 24719 N N . CYS A 1 46 ? -0.296 -8.790 0.375 1.00 0.00 46 CYS A N 19
ATOM 24720 C CA . CYS A 1 46 ? 0.329 -8.062 1.467 1.00 0.00 46 CYS A CA 19
ATOM 24721 C C . CYS A 1 46 ? -0.664 -7.017 1.978 1.00 0.00 46 CYS A C 19
ATOM 24722 O O . CYS A 1 46 ? -1.561 -6.598 1.248 1.00 0.00 46 CYS A O 19
ATOM 24730 N N . LYS A 1 47 ? -0.471 -6.625 3.229 1.00 0.00 47 LYS A N 19
ATOM 24731 C CA . LYS A 1 47 ? -1.338 -5.637 3.847 1.00 0.00 47 LYS A CA 19
ATOM 24732 C C . LYS A 1 47 ? -0.780 -4.237 3.580 1.00 0.00 47 LYS A C 19
ATOM 24733 O O . LYS A 1 47 ? 0.435 -4.048 3.533 1.00 0.00 47 LYS A O 19
ATOM 24752 N N . ILE A 1 48 ? -1.694 -3.292 3.414 1.00 0.00 48 ILE A N 19
ATOM 24753 C CA . ILE A 1 48 ? -1.308 -1.916 3.153 1.00 0.00 48 ILE A CA 19
ATOM 24754 C C . ILE A 1 48 ? -2.157 -0.981 4.017 1.00 0.00 48 ILE A C 19
ATOM 24755 O O . ILE A 1 48 ? -3.333 -0.764 3.731 1.00 0.00 48 ILE A O 19
ATOM 24771 N N . GLN A 1 49 ? -1.527 -0.453 5.056 1.00 0.00 49 GLN A N 19
ATOM 24772 C CA . GLN A 1 49 ? -2.210 0.454 5.963 1.00 0.00 49 GLN A CA 19
ATOM 24773 C C . GLN A 1 49 ? -1.825 1.903 5.656 1.00 0.00 49 GLN A C 19
ATOM 24774 O O . GLN A 1 49 ? -0.751 2.359 6.044 1.00 0.00 49 GLN A O 19
ATOM 24788 N N . ILE A 1 50 ? -2.723 2.585 4.960 1.00 0.00 50 ILE A N 19
ATOM 24789 C CA . ILE A 1 50 ? -2.490 3.973 4.596 1.00 0.00 50 ILE A CA 19
ATOM 24790 C C . ILE A 1 50 ? -3.246 4.883 5.566 1.00 0.00 50 ILE A C 19
ATOM 24791 O O . ILE A 1 50 ? -4.459 4.755 5.726 1.00 0.00 50 ILE A O 19
ATOM 24807 N N . ALA A 1 51 ? -2.498 5.783 6.188 1.00 0.00 51 ALA A N 19
ATOM 24808 C CA . ALA A 1 51 ? -3.083 6.715 7.137 1.00 0.00 51 ALA A CA 19
ATOM 24809 C C . ALA A 1 51 ? -4.032 7.661 6.398 1.00 0.00 51 ALA A C 19
ATOM 24810 O O . ALA A 1 51 ? -3.852 7.924 5.210 1.00 0.00 51 ALA A O 19
ATOM 24817 N N . PRO A 1 52 ? -5.048 8.160 7.152 1.00 0.00 52 PRO A N 19
ATOM 24818 C CA . PRO A 1 52 ? -6.025 9.071 6.581 1.00 0.00 52 PRO A CA 19
ATOM 24819 C C . PRO A 1 52 ? -5.430 10.468 6.397 1.00 0.00 52 PRO A C 19
ATOM 24820 O O . PRO A 1 52 ? -5.324 10.958 5.274 1.00 0.00 52 PRO A O 19
ATOM 24831 N N . ASP A 1 53 ? -5.057 11.070 7.517 1.00 0.00 53 ASP A N 19
ATOM 24832 C CA . ASP A 1 53 ? -4.475 12.401 7.493 1.00 0.00 53 ASP A CA 19
ATOM 24833 C C . ASP A 1 53 ? -2.953 12.286 7.383 1.00 0.00 53 ASP A C 19
ATOM 24834 O O . ASP A 1 53 ? -2.288 11.881 8.335 1.00 0.00 53 ASP A O 19
ATOM 24843 N N . SER A 1 54 ? -2.447 12.650 6.215 1.00 0.00 54 SER A N 19
ATOM 24844 C CA . SER A 1 54 ? -1.016 12.593 5.969 1.00 0.00 54 SER A CA 19
ATOM 24845 C C . SER A 1 54 ? -0.355 13.898 6.418 1.00 0.00 54 SER A C 19
ATOM 24846 O O . SER A 1 54 ? 0.804 14.154 6.095 1.00 0.00 54 SER A O 19
ATOM 24854 N N . GLY A 1 55 ? -1.121 14.688 7.156 1.00 0.00 55 GLY A N 19
ATOM 24855 C CA . GLY A 1 55 ? -0.624 15.960 7.652 1.00 0.00 55 GLY A CA 19
ATOM 24856 C C . GLY A 1 55 ? -0.322 16.919 6.499 1.00 0.00 55 GLY A C 19
ATOM 24857 O O . GLY A 1 55 ? 0.286 17.969 6.703 1.00 0.00 55 GLY A O 19
ATOM 24861 N N . GLY A 1 56 ? -0.761 16.524 5.313 1.00 0.00 56 GLY A N 19
ATOM 24862 C CA . GLY A 1 56 ? -0.545 17.336 4.127 1.00 0.00 56 GLY A CA 19
ATOM 24863 C C . GLY A 1 56 ? 0.844 17.086 3.537 1.00 0.00 56 GLY A C 19
ATOM 24864 O O . GLY A 1 56 ? 1.183 17.628 2.486 1.00 0.00 56 GLY A O 19
ATOM 24868 N N . LEU A 1 57 ? 1.612 16.266 4.240 1.00 0.00 57 LEU A N 19
ATOM 24869 C CA . LEU A 1 57 ? 2.957 15.938 3.799 1.00 0.00 57 LEU A CA 19
ATOM 24870 C C . LEU A 1 57 ? 2.943 15.661 2.295 1.00 0.00 57 LEU A C 19
ATOM 24871 O O . LEU A 1 57 ? 1.880 15.469 1.705 1.00 0.00 57 LEU A O 19
ATOM 24887 N N . PRO A 1 58 ? 4.166 15.650 1.701 1.00 0.00 58 PRO A N 19
ATOM 24888 C CA . PRO A 1 58 ? 4.304 15.399 0.276 1.00 0.00 58 PRO A CA 19
ATOM 24889 C C . PRO A 1 58 ? 4.097 13.917 -0.043 1.00 0.00 58 PRO A C 19
ATOM 24890 O O . PRO A 1 58 ? 3.683 13.569 -1.148 1.00 0.00 58 PRO A O 19
ATOM 24901 N N . GLU A 1 59 ? 4.393 13.085 0.945 1.00 0.00 59 GLU A N 19
ATOM 24902 C CA . GLU A 1 59 ? 4.244 11.649 0.783 1.00 0.00 59 GLU A CA 19
ATOM 24903 C C . GLU A 1 59 ? 3.637 11.033 2.045 1.00 0.00 59 GLU A C 19
ATOM 24904 O O . GLU A 1 59 ? 4.132 11.255 3.149 1.00 0.00 59 GLU A O 19
ATOM 24916 N N . ARG A 1 60 ? 2.572 10.271 1.840 1.00 0.00 60 ARG A N 19
ATOM 24917 C CA . ARG A 1 60 ? 1.892 9.621 2.947 1.00 0.00 60 ARG A CA 19
ATOM 24918 C C . ARG A 1 60 ? 2.568 8.288 3.276 1.00 0.00 60 ARG A C 19
ATOM 24919 O O . ARG A 1 60 ? 2.879 7.508 2.378 1.00 0.00 60 ARG A O 19
ATOM 24940 N N . SER A 1 61 ? 2.774 8.068 4.566 1.00 0.00 61 SER A N 19
ATOM 24941 C CA . SER A 1 61 ? 3.406 6.843 5.025 1.00 0.00 61 SER A CA 19
ATOM 24942 C C . SER A 1 61 ? 2.403 5.688 4.983 1.00 0.00 61 SER A C 19
ATOM 24943 O O . SER A 1 61 ? 1.299 5.801 5.514 1.00 0.00 61 SER A O 19
ATOM 24951 N N . CYS A 1 62 ? 2.822 4.605 4.345 1.00 0.00 62 CYS A N 19
ATOM 24952 C CA . CYS A 1 62 ? 1.974 3.431 4.227 1.00 0.00 62 CYS A CA 19
ATOM 24953 C C . CYS A 1 62 ? 2.718 2.238 4.830 1.00 0.00 62 CYS A C 19
ATOM 24954 O O . CYS A 1 62 ? 3.673 1.735 4.240 1.00 0.00 62 CYS A O 19
ATOM 24962 N N . MET A 1 63 ? 2.252 1.821 5.998 1.00 0.00 63 MET A N 19
ATOM 24963 C CA . MET A 1 63 ? 2.862 0.696 6.688 1.00 0.00 63 MET A CA 19
ATOM 24964 C C . MET A 1 63 ? 2.401 -0.632 6.084 1.00 0.00 63 MET A C 19
ATOM 24965 O O . MET A 1 63 ? 1.217 -0.962 6.132 1.00 0.00 63 MET A O 19
ATOM 24979 N N . LEU A 1 64 ? 3.360 -1.359 5.531 1.00 0.00 64 LEU A N 19
ATOM 24980 C CA . LEU A 1 64 ? 3.068 -2.643 4.919 1.00 0.00 64 LEU A CA 19
ATOM 24981 C C . LEU A 1 64 ? 3.352 -3.760 5.926 1.00 0.00 64 LEU A C 19
ATOM 24982 O O . LEU A 1 64 ? 4.197 -3.606 6.806 1.00 0.00 64 LEU A O 19
ATOM 24998 N N . THR A 1 65 ? 2.630 -4.858 5.763 1.00 0.00 65 THR A N 19
ATOM 24999 C CA . THR A 1 65 ? 2.793 -6.000 6.647 1.00 0.00 65 THR A CA 19
ATOM 25000 C C . THR A 1 65 ? 2.619 -7.306 5.869 1.00 0.00 65 THR A C 19
ATOM 25001 O O . THR A 1 65 ? 1.631 -7.481 5.157 1.00 0.00 65 THR A O 19
ATOM 25012 N N . GLY A 1 66 ? 3.593 -8.189 6.032 1.00 0.00 66 GLY A N 19
ATOM 25013 C CA . GLY A 1 66 ? 3.559 -9.474 5.355 1.00 0.00 66 GLY A CA 19
ATOM 25014 C C . GLY A 1 66 ? 4.957 -9.883 4.886 1.00 0.00 66 GLY A C 19
ATOM 25015 O O . GLY A 1 66 ? 5.950 -9.269 5.272 1.00 0.00 66 GLY A O 19
ATOM 25019 N N . THR A 1 67 ? 4.989 -10.919 4.060 1.00 0.00 67 THR A N 19
ATOM 25020 C CA . THR A 1 67 ? 6.249 -11.418 3.535 1.00 0.00 67 THR A CA 19
ATOM 25021 C C . THR A 1 67 ? 7.030 -10.289 2.860 1.00 0.00 67 THR A C 19
ATOM 25022 O O . THR A 1 67 ? 6.461 -9.252 2.521 1.00 0.00 67 THR A O 19
ATOM 25033 N N . PRO A 1 68 ? 8.355 -10.534 2.680 1.00 0.00 68 PRO A N 19
ATOM 25034 C CA . PRO A 1 68 ? 9.220 -9.550 2.051 1.00 0.00 68 PRO A CA 19
ATOM 25035 C C . PRO A 1 68 ? 8.988 -9.503 0.539 1.00 0.00 68 PRO A C 19
ATOM 25036 O O . PRO A 1 68 ? 9.034 -8.433 -0.066 1.00 0.00 68 PRO A O 19
ATOM 25047 N N . GLU A 1 69 ? 8.744 -10.676 -0.027 1.00 0.00 69 GLU A N 19
ATOM 25048 C CA . GLU A 1 69 ? 8.505 -10.782 -1.456 1.00 0.00 69 GLU A CA 19
ATOM 25049 C C . GLU A 1 69 ? 7.142 -10.185 -1.812 1.00 0.00 69 GLU A C 19
ATOM 25050 O O . GLU A 1 69 ? 6.904 -9.814 -2.960 1.00 0.00 69 GLU A O 19
ATOM 25062 N N . SER A 1 70 ? 6.283 -10.112 -0.806 1.00 0.00 70 SER A N 19
ATOM 25063 C CA . SER A 1 70 ? 4.950 -9.566 -0.998 1.00 0.00 70 SER A CA 19
ATOM 25064 C C . SER A 1 70 ? 4.991 -8.040 -0.906 1.00 0.00 70 SER A C 19
ATOM 25065 O O . SER A 1 70 ? 4.317 -7.350 -1.671 1.00 0.00 70 SER A O 19
ATOM 25073 N N . VAL A 1 71 ? 5.787 -7.556 0.036 1.00 0.00 71 VAL A N 19
ATOM 25074 C CA . VAL A 1 71 ? 5.924 -6.124 0.238 1.00 0.00 71 VAL A CA 19
ATOM 25075 C C . VAL A 1 71 ? 6.465 -5.483 -1.042 1.00 0.00 71 VAL A C 19
ATOM 25076 O O . VAL A 1 71 ? 5.993 -4.426 -1.459 1.00 0.00 71 VAL A O 19
ATOM 25089 N N . GLN A 1 72 ? 7.449 -6.148 -1.629 1.00 0.00 72 GLN A N 19
ATOM 25090 C CA . GLN A 1 72 ? 8.060 -5.657 -2.852 1.00 0.00 72 GLN A CA 19
ATOM 25091 C C . GLN A 1 72 ? 7.044 -5.675 -3.997 1.00 0.00 72 GLN A C 19
ATOM 25092 O O . GLN A 1 72 ? 6.835 -4.662 -4.662 1.00 0.00 72 GLN A O 19
ATOM 25106 N N . SER A 1 73 ? 6.441 -6.838 -4.191 1.00 0.00 73 SER A N 19
ATOM 25107 C CA . SER A 1 73 ? 5.453 -7.002 -5.244 1.00 0.00 73 SER A CA 19
ATOM 25108 C C . SER A 1 73 ? 4.370 -5.929 -5.116 1.00 0.00 73 SER A C 19
ATOM 25109 O O . SER A 1 73 ? 4.044 -5.252 -6.091 1.00 0.00 73 SER A O 19
ATOM 25117 N N . ALA A 1 74 ? 3.842 -5.806 -3.907 1.00 0.00 74 ALA A N 19
ATOM 25118 C CA . ALA A 1 74 ? 2.803 -4.826 -3.640 1.00 0.00 74 ALA A CA 19
ATOM 25119 C C . ALA A 1 74 ? 3.324 -3.430 -3.985 1.00 0.00 74 ALA A C 19
ATOM 25120 O O . ALA A 1 74 ? 2.642 -2.658 -4.659 1.00 0.00 74 ALA A O 19
ATOM 25127 N N . LYS A 1 75 ? 4.527 -3.147 -3.509 1.00 0.00 75 LYS A N 19
ATOM 25128 C CA . LYS A 1 75 ? 5.147 -1.857 -3.759 1.00 0.00 75 LYS A CA 19
ATOM 25129 C C . LYS A 1 75 ? 5.066 -1.538 -5.253 1.00 0.00 75 LYS A C 19
ATOM 25130 O O . LYS A 1 75 ? 4.537 -0.498 -5.642 1.00 0.00 75 LYS A O 19
ATOM 25149 N N . ARG A 1 76 ? 5.599 -2.452 -6.050 1.00 0.00 76 ARG A N 19
ATOM 25150 C CA . ARG A 1 76 ? 5.594 -2.282 -7.493 1.00 0.00 76 ARG A CA 19
ATOM 25151 C C . ARG A 1 76 ? 4.204 -1.860 -7.973 1.00 0.00 76 ARG A C 19
ATOM 25152 O O . ARG A 1 76 ? 4.073 -0.918 -8.753 1.00 0.00 76 ARG A O 19
ATOM 25173 N N . LEU A 1 77 ? 3.202 -2.576 -7.486 1.00 0.00 77 LEU A N 19
ATOM 25174 C CA . LEU A 1 77 ? 1.827 -2.288 -7.855 1.00 0.00 77 LEU A CA 19
ATOM 25175 C C . LEU A 1 77 ? 1.502 -0.835 -7.501 1.00 0.00 77 LEU A C 19
ATOM 25176 O O . LEU A 1 77 ? 0.850 -0.135 -8.273 1.00 0.00 77 LEU A O 19
ATOM 25192 N N . LEU A 1 78 ? 1.972 -0.426 -6.331 1.00 0.00 78 LEU A N 19
ATOM 25193 C CA . LEU A 1 78 ? 1.739 0.930 -5.864 1.00 0.00 78 LEU A CA 19
ATOM 25194 C C . LEU A 1 78 ? 2.448 1.914 -6.797 1.00 0.00 78 LEU A C 19
ATOM 25195 O O . LEU A 1 78 ? 1.798 2.667 -7.521 1.00 0.00 78 LEU A O 19
ATOM 25211 N N . ASP A 1 79 ? 3.772 1.876 -6.751 1.00 0.00 79 ASP A N 19
ATOM 25212 C CA . ASP A 1 79 ? 4.575 2.756 -7.583 1.00 0.00 79 ASP A CA 19
ATOM 25213 C C . ASP A 1 79 ? 3.981 2.801 -8.992 1.00 0.00 79 ASP A C 19
ATOM 25214 O O . ASP A 1 79 ? 4.108 3.805 -9.691 1.00 0.00 79 ASP A O 19
ATOM 25223 N N . GLN A 1 80 ? 3.345 1.700 -9.367 1.00 0.00 80 GLN A N 19
ATOM 25224 C CA . GLN A 1 80 ? 2.732 1.602 -10.680 1.00 0.00 80 GLN A CA 19
ATOM 25225 C C . GLN A 1 80 ? 1.626 2.649 -10.830 1.00 0.00 80 GLN A C 19
ATOM 25226 O O . GLN A 1 80 ? 1.743 3.569 -11.638 1.00 0.00 80 GLN A O 19
ATOM 25240 N N . ILE A 1 81 ? 0.579 2.474 -10.038 1.00 0.00 81 ILE A N 19
ATOM 25241 C CA . ILE A 1 81 ? -0.547 3.393 -10.072 1.00 0.00 81 ILE A CA 19
ATOM 25242 C C . ILE A 1 81 ? -0.025 4.828 -10.164 1.00 0.00 81 ILE A C 19
ATOM 25243 O O . ILE A 1 81 ? -0.499 5.613 -10.984 1.00 0.00 81 ILE A O 19
ATOM 25259 N N . VAL A 1 82 ? 0.944 5.128 -9.312 1.00 0.00 82 VAL A N 19
ATOM 25260 C CA . VAL A 1 82 ? 1.536 6.455 -9.287 1.00 0.00 82 VAL A CA 19
ATOM 25261 C C . VAL A 1 82 ? 2.127 6.771 -10.662 1.00 0.00 82 VAL A C 19
ATOM 25262 O O . VAL A 1 82 ? 1.760 7.766 -11.286 1.00 0.00 82 VAL A O 19
ATOM 25275 N N . GLU A 1 83 ? 3.032 5.906 -11.095 1.00 0.00 83 GLU A N 19
ATOM 25276 C CA . GLU A 1 83 ? 3.677 6.080 -12.385 1.00 0.00 83 GLU A CA 19
ATOM 25277 C C . GLU A 1 83 ? 2.628 6.200 -13.492 1.00 0.00 83 GLU A C 19
ATOM 25278 O O . GLU A 1 83 ? 2.689 7.113 -14.314 1.00 0.00 83 GLU A O 19
ATOM 25290 N N . LYS A 1 84 ? 1.689 5.265 -13.477 1.00 0.00 84 LYS A N 19
ATOM 25291 C CA . LYS A 1 84 ? 0.627 5.255 -14.469 1.00 0.00 84 LYS A CA 19
ATOM 25292 C C . LYS A 1 84 ? 0.051 6.665 -14.609 1.00 0.00 84 LYS A C 19
ATOM 25293 O O . LYS A 1 84 ? -0.341 7.074 -15.700 1.00 0.00 84 LYS A O 19
ATOM 25312 N N . GLY A 1 85 ? 0.019 7.370 -13.487 1.00 0.00 85 GLY A N 19
ATOM 25313 C CA . GLY A 1 85 ? -0.503 8.726 -13.471 1.00 0.00 85 GLY A CA 19
ATOM 25314 C C . GLY A 1 85 ? 0.513 9.697 -12.863 1.00 0.00 85 GLY A C 19
ATOM 25315 O O . GLY A 1 85 ? 0.267 10.277 -11.807 1.00 0.00 85 GLY A O 19
ATOM 25319 N N . ARG A 1 86 ? 1.632 9.843 -13.558 1.00 0.00 86 ARG A N 19
ATOM 25320 C CA . ARG A 1 86 ? 2.685 10.733 -13.100 1.00 0.00 86 ARG A CA 19
ATOM 25321 C C . ARG A 1 86 ? 2.869 11.889 -14.086 1.00 0.00 86 ARG A C 19
ATOM 25322 O O . ARG A 1 86 ? 3.855 11.933 -14.820 1.00 0.00 86 ARG A O 19
ATOM 25343 N N . SER A 1 87 ? 1.903 12.796 -14.071 1.00 0.00 87 SER A N 19
ATOM 25344 C CA . SER A 1 87 ? 1.946 13.949 -14.954 1.00 0.00 87 SER A CA 19
ATOM 25345 C C . SER A 1 87 ? 2.761 15.072 -14.310 1.00 0.00 87 SER A C 19
ATOM 25346 O O . SER A 1 87 ? 3.821 15.441 -14.813 1.00 0.00 87 SER A O 19
ATOM 25354 N N . GLY A 1 88 ? 2.236 15.583 -13.206 1.00 0.00 88 GLY A N 19
ATOM 25355 C CA . GLY A 1 88 ? 2.902 16.656 -12.488 1.00 0.00 88 GLY A CA 19
ATOM 25356 C C . GLY A 1 88 ? 1.895 17.702 -12.007 1.00 0.00 88 GLY A C 19
ATOM 25357 O O . GLY A 1 88 ? 0.686 17.506 -12.127 1.00 0.00 88 GLY A O 19
ATOM 25361 N N . PRO A 1 89 ? 2.443 18.820 -11.459 1.00 0.00 89 PRO A N 19
ATOM 25362 C CA . PRO A 1 89 ? 1.606 19.897 -10.959 1.00 0.00 89 PRO A CA 19
ATOM 25363 C C . PRO A 1 89 ? 1.014 20.711 -12.112 1.00 0.00 89 PRO A C 19
ATOM 25364 O O . PRO A 1 89 ? 1.623 21.675 -12.572 1.00 0.00 89 PRO A O 19
ATOM 25375 N N . SER A 1 90 ? -0.166 20.292 -12.544 1.00 0.00 90 SER A N 19
ATOM 25376 C CA . SER A 1 90 ? -0.847 20.971 -13.634 1.00 0.00 90 SER A CA 19
ATOM 25377 C C . SER A 1 90 ? -2.007 21.805 -13.088 1.00 0.00 90 SER A C 19
ATOM 25378 O O . SER A 1 90 ? -2.678 21.397 -12.141 1.00 0.00 90 SER A O 19
ATOM 25386 N N . SER A 1 91 ? -2.208 22.958 -13.708 1.00 0.00 91 SER A N 19
ATOM 25387 C CA . SER A 1 91 ? -3.276 23.854 -13.296 1.00 0.00 91 SER A CA 19
ATOM 25388 C C . SER A 1 91 ? -4.005 24.399 -14.525 1.00 0.00 91 SER A C 19
ATOM 25389 O O . SER A 1 91 ? -3.495 25.283 -15.212 1.00 0.00 91 SER A O 19
ATOM 25397 N N . GLY A 1 92 ? -5.187 23.851 -14.764 1.00 0.00 92 GLY A N 19
ATOM 25398 C CA . GLY A 1 92 ? -5.992 24.271 -15.898 1.00 0.00 92 GLY A CA 19
ATOM 25399 C C . GLY A 1 92 ? -7.204 25.085 -15.439 1.00 0.00 92 GLY A C 19
ATOM 25400 O O . GLY A 1 92 ? -7.053 26.105 -14.769 1.00 0.00 92 GLY A O 19
ATOM 25404 N N . GLY A 1 1 ? 11.643 -24.727 -26.835 1.00 0.00 1 GLY A N 20
ATOM 25405 C CA . GLY A 1 1 ? 12.280 -24.580 -25.538 1.00 0.00 1 GLY A CA 20
ATOM 25406 C C . GLY A 1 1 ? 12.242 -23.123 -25.071 1.00 0.00 1 GLY A C 20
ATOM 25407 O O . GLY A 1 1 ? 12.566 -22.214 -25.833 1.00 0.00 1 GLY A O 20
ATOM 25411 N N . SER A 1 2 ? 11.843 -22.947 -23.819 1.00 0.00 2 SER A N 20
ATOM 25412 C CA . SER A 1 2 ? 11.759 -21.616 -23.241 1.00 0.00 2 SER A CA 20
ATOM 25413 C C . SER A 1 2 ? 11.470 -21.715 -21.742 1.00 0.00 2 SER A C 20
ATOM 25414 O O . SER A 1 2 ? 12.240 -21.214 -20.924 1.00 0.00 2 SER A O 20
ATOM 25422 N N . SER A 1 3 ? 10.358 -22.363 -21.427 1.00 0.00 3 SER A N 20
ATOM 25423 C CA . SER A 1 3 ? 9.958 -22.533 -20.041 1.00 0.00 3 SER A CA 20
ATOM 25424 C C . SER A 1 3 ? 9.994 -24.015 -19.664 1.00 0.00 3 SER A C 20
ATOM 25425 O O . SER A 1 3 ? 10.095 -24.878 -20.534 1.00 0.00 3 SER A O 20
ATOM 25433 N N . GLY A 1 4 ? 9.911 -24.265 -18.365 1.00 0.00 4 GLY A N 20
ATOM 25434 C CA . GLY A 1 4 ? 9.933 -25.628 -17.862 1.00 0.00 4 GLY A CA 20
ATOM 25435 C C . GLY A 1 4 ? 8.721 -25.902 -16.969 1.00 0.00 4 GLY A C 20
ATOM 25436 O O . GLY A 1 4 ? 7.579 -25.776 -17.410 1.00 0.00 4 GLY A O 20
ATOM 25440 N N . SER A 1 5 ? 9.011 -26.273 -15.731 1.00 0.00 5 SER A N 20
ATOM 25441 C CA . SER A 1 5 ? 7.959 -26.566 -14.772 1.00 0.00 5 SER A CA 20
ATOM 25442 C C . SER A 1 5 ? 8.573 -26.979 -13.432 1.00 0.00 5 SER A C 20
ATOM 25443 O O . SER A 1 5 ? 8.826 -28.160 -13.200 1.00 0.00 5 SER A O 20
ATOM 25451 N N . SER A 1 6 ? 8.793 -25.983 -12.587 1.00 0.00 6 SER A N 20
ATOM 25452 C CA . SER A 1 6 ? 9.372 -26.228 -11.277 1.00 0.00 6 SER A CA 20
ATOM 25453 C C . SER A 1 6 ? 9.346 -24.944 -10.445 1.00 0.00 6 SER A C 20
ATOM 25454 O O . SER A 1 6 ? 9.565 -23.855 -10.972 1.00 0.00 6 SER A O 20
ATOM 25462 N N . GLY A 1 7 ? 9.077 -25.116 -9.159 1.00 0.00 7 GLY A N 20
ATOM 25463 C CA . GLY A 1 7 ? 9.020 -23.984 -8.249 1.00 0.00 7 GLY A CA 20
ATOM 25464 C C . GLY A 1 7 ? 8.340 -24.372 -6.935 1.00 0.00 7 GLY A C 20
ATOM 25465 O O . GLY A 1 7 ? 7.211 -24.861 -6.936 1.00 0.00 7 GLY A O 20
ATOM 25469 N N . HIS A 1 8 ? 9.055 -24.138 -5.844 1.00 0.00 8 HIS A N 20
ATOM 25470 C CA . HIS A 1 8 ? 8.535 -24.456 -4.525 1.00 0.00 8 HIS A CA 20
ATOM 25471 C C . HIS A 1 8 ? 9.415 -23.807 -3.456 1.00 0.00 8 HIS A C 20
ATOM 25472 O O . HIS A 1 8 ? 10.595 -24.131 -3.337 1.00 0.00 8 HIS A O 20
ATOM 25486 N N . GLN A 1 9 ? 8.806 -22.901 -2.704 1.00 0.00 9 GLN A N 20
ATOM 25487 C CA . GLN A 1 9 ? 9.520 -22.203 -1.648 1.00 0.00 9 GLN A CA 20
ATOM 25488 C C . GLN A 1 9 ? 8.579 -21.903 -0.480 1.00 0.00 9 GLN A C 20
ATOM 25489 O O . GLN A 1 9 ? 7.374 -22.137 -0.572 1.00 0.00 9 GLN A O 20
ATOM 25503 N N . GLN A 1 10 ? 9.163 -21.390 0.593 1.00 0.00 10 GLN A N 20
ATOM 25504 C CA . GLN A 1 10 ? 8.392 -21.056 1.778 1.00 0.00 10 GLN A CA 20
ATOM 25505 C C . GLN A 1 10 ? 8.849 -19.712 2.347 1.00 0.00 10 GLN A C 20
ATOM 25506 O O . GLN A 1 10 ? 9.959 -19.261 2.069 1.00 0.00 10 GLN A O 20
ATOM 25520 N N . GLN A 1 11 ? 7.970 -19.109 3.135 1.00 0.00 11 GLN A N 20
ATOM 25521 C CA . GLN A 1 11 ? 8.270 -17.826 3.746 1.00 0.00 11 GLN A CA 20
ATOM 25522 C C . GLN A 1 11 ? 7.458 -17.647 5.031 1.00 0.00 11 GLN A C 20
ATOM 25523 O O . GLN A 1 11 ? 6.256 -17.390 4.979 1.00 0.00 11 GLN A O 20
ATOM 25537 N N . ARG A 1 12 ? 8.146 -17.791 6.153 1.00 0.00 12 ARG A N 20
ATOM 25538 C CA . ARG A 1 12 ? 7.504 -17.648 7.449 1.00 0.00 12 ARG A CA 20
ATOM 25539 C C . ARG A 1 12 ? 7.795 -16.266 8.036 1.00 0.00 12 ARG A C 20
ATOM 25540 O O . ARG A 1 12 ? 8.543 -15.484 7.452 1.00 0.00 12 ARG A O 20
ATOM 25561 N N . SER A 1 13 ? 7.189 -16.007 9.186 1.00 0.00 13 SER A N 20
ATOM 25562 C CA . SER A 1 13 ? 7.373 -14.733 9.859 1.00 0.00 13 SER A CA 20
ATOM 25563 C C . SER A 1 13 ? 6.887 -13.592 8.963 1.00 0.00 13 SER A C 20
ATOM 25564 O O . SER A 1 13 ? 6.647 -13.792 7.773 1.00 0.00 13 SER A O 20
ATOM 25572 N N . VAL A 1 14 ? 6.756 -12.421 9.568 1.00 0.00 14 VAL A N 20
ATOM 25573 C CA . VAL A 1 14 ? 6.302 -11.248 8.840 1.00 0.00 14 VAL A CA 20
ATOM 25574 C C . VAL A 1 14 ? 7.150 -10.041 9.246 1.00 0.00 14 VAL A C 20
ATOM 25575 O O . VAL A 1 14 ? 7.653 -9.981 10.367 1.00 0.00 14 VAL A O 20
ATOM 25588 N N . MET A 1 15 ? 7.282 -9.110 8.313 1.00 0.00 15 MET A N 20
ATOM 25589 C CA . MET A 1 15 ? 8.060 -7.908 8.561 1.00 0.00 15 MET A CA 20
ATOM 25590 C C . MET A 1 15 ? 7.278 -6.656 8.155 1.00 0.00 15 MET A C 20
ATOM 25591 O O . MET A 1 15 ? 6.324 -6.738 7.383 1.00 0.00 15 MET A O 20
ATOM 25605 N N . THR A 1 16 ? 7.713 -5.526 8.694 1.00 0.00 16 THR A N 20
ATOM 25606 C CA . THR A 1 16 ? 7.066 -4.259 8.398 1.00 0.00 16 THR A CA 20
ATOM 25607 C C . THR A 1 16 ? 7.995 -3.366 7.574 1.00 0.00 16 THR A C 20
ATOM 25608 O O . THR A 1 16 ? 9.215 -3.502 7.643 1.00 0.00 16 THR A O 20
ATOM 25619 N N . GLU A 1 17 ? 7.381 -2.473 6.811 1.00 0.00 17 GLU A N 20
ATOM 25620 C CA . GLU A 1 17 ? 8.138 -1.557 5.974 1.00 0.00 17 GLU A CA 20
ATOM 25621 C C . GLU A 1 17 ? 7.362 -0.254 5.777 1.00 0.00 17 GLU A C 20
ATOM 25622 O O . GLU A 1 17 ? 6.150 -0.274 5.571 1.00 0.00 17 GLU A O 20
ATOM 25634 N N . GLU A 1 18 ? 8.093 0.849 5.846 1.00 0.00 18 GLU A N 20
ATOM 25635 C CA . GLU A 1 18 ? 7.489 2.160 5.677 1.00 0.00 18 GLU A CA 20
ATOM 25636 C C . GLU A 1 18 ? 7.678 2.651 4.240 1.00 0.00 18 GLU A C 20
ATOM 25637 O O . GLU A 1 18 ? 8.733 3.183 3.897 1.00 0.00 18 GLU A O 20
ATOM 25649 N N . TYR A 1 19 ? 6.641 2.454 3.440 1.00 0.00 19 TYR A N 20
ATOM 25650 C CA . TYR A 1 19 ? 6.680 2.871 2.048 1.00 0.00 19 TYR A CA 20
ATOM 25651 C C . TYR A 1 19 ? 5.952 4.202 1.854 1.00 0.00 19 TYR A C 20
ATOM 25652 O O . TYR A 1 19 ? 4.771 4.321 2.178 1.00 0.00 19 TYR A O 20
ATOM 25670 N N . LYS A 1 20 ? 6.686 5.170 1.325 1.00 0.00 20 LYS A N 20
ATOM 25671 C CA . LYS A 1 20 ? 6.125 6.488 1.083 1.00 0.00 20 LYS A CA 20
ATOM 25672 C C . LYS A 1 20 ? 5.516 6.529 -0.319 1.00 0.00 20 LYS A C 20
ATOM 25673 O O . LYS A 1 20 ? 5.918 5.767 -1.197 1.00 0.00 20 LYS A O 20
ATOM 25692 N N . VAL A 1 21 ? 4.555 7.426 -0.487 1.00 0.00 21 VAL A N 20
ATOM 25693 C CA . VAL A 1 21 ? 3.887 7.576 -1.768 1.00 0.00 21 VAL A CA 20
ATOM 25694 C C . VAL A 1 21 ? 3.355 9.005 -1.897 1.00 0.00 21 VAL A C 20
ATOM 25695 O O . VAL A 1 21 ? 3.235 9.718 -0.902 1.00 0.00 21 VAL A O 20
ATOM 25708 N N . PRO A 1 22 ? 3.044 9.391 -3.164 1.00 0.00 22 PRO A N 20
ATOM 25709 C CA . PRO A 1 22 ? 2.528 10.722 -3.435 1.00 0.00 22 PRO A CA 20
ATOM 25710 C C . PRO A 1 22 ? 1.066 10.842 -3.002 1.00 0.00 22 PRO A C 20
ATOM 25711 O O . PRO A 1 22 ? 0.200 10.141 -3.524 1.00 0.00 22 PRO A O 20
ATOM 25722 N N . ASP A 1 23 ? 0.835 11.736 -2.052 1.00 0.00 23 ASP A N 20
ATOM 25723 C CA . ASP A 1 23 ? -0.508 11.958 -1.543 1.00 0.00 23 ASP A CA 20
ATOM 25724 C C . ASP A 1 23 ? -1.428 12.357 -2.699 1.00 0.00 23 ASP A C 20
ATOM 25725 O O . ASP A 1 23 ? -2.649 12.259 -2.587 1.00 0.00 23 ASP A O 20
ATOM 25734 N N . GLY A 1 24 ? -0.806 12.798 -3.782 1.00 0.00 24 GLY A N 20
ATOM 25735 C CA . GLY A 1 24 ? -1.553 13.212 -4.957 1.00 0.00 24 GLY A CA 20
ATOM 25736 C C . GLY A 1 24 ? -2.041 12.000 -5.753 1.00 0.00 24 GLY A C 20
ATOM 25737 O O . GLY A 1 24 ? -2.793 12.145 -6.715 1.00 0.00 24 GLY A O 20
ATOM 25741 N N . MET A 1 25 ? -1.591 10.830 -5.322 1.00 0.00 25 MET A N 20
ATOM 25742 C CA . MET A 1 25 ? -1.972 9.593 -5.982 1.00 0.00 25 MET A CA 20
ATOM 25743 C C . MET A 1 25 ? -2.618 8.620 -4.994 1.00 0.00 25 MET A C 20
ATOM 25744 O O . MET A 1 25 ? -3.610 7.968 -5.317 1.00 0.00 25 MET A O 20
ATOM 25758 N N . VAL A 1 26 ? -2.030 8.554 -3.808 1.00 0.00 26 VAL A N 20
ATOM 25759 C CA . VAL A 1 26 ? -2.537 7.672 -2.770 1.00 0.00 26 VAL A CA 20
ATOM 25760 C C . VAL A 1 26 ? -4.064 7.751 -2.740 1.00 0.00 26 VAL A C 20
ATOM 25761 O O . VAL A 1 26 ? -4.743 6.725 -2.757 1.00 0.00 26 VAL A O 20
ATOM 25774 N N . GLY A 1 27 ? -4.561 8.979 -2.696 1.00 0.00 27 GLY A N 20
ATOM 25775 C CA . GLY A 1 27 ? -5.996 9.205 -2.664 1.00 0.00 27 GLY A CA 20
ATOM 25776 C C . GLY A 1 27 ? -6.703 8.398 -3.754 1.00 0.00 27 GLY A C 20
ATOM 25777 O O . GLY A 1 27 ? -7.824 7.932 -3.558 1.00 0.00 27 GLY A O 20
ATOM 25781 N N . PHE A 1 28 ? -6.018 8.258 -4.880 1.00 0.00 28 PHE A N 20
ATOM 25782 C CA . PHE A 1 28 ? -6.567 7.515 -6.002 1.00 0.00 28 PHE A CA 20
ATOM 25783 C C . PHE A 1 28 ? -6.249 6.023 -5.880 1.00 0.00 28 PHE A C 20
ATOM 25784 O O . PHE A 1 28 ? -6.967 5.185 -6.424 1.00 0.00 28 PHE A O 20
ATOM 25801 N N . ILE A 1 29 ? -5.173 5.737 -5.162 1.00 0.00 29 ILE A N 20
ATOM 25802 C CA . ILE A 1 29 ? -4.751 4.361 -4.962 1.00 0.00 29 ILE A CA 20
ATOM 25803 C C . ILE A 1 29 ? -5.802 3.627 -4.126 1.00 0.00 29 ILE A C 20
ATOM 25804 O O . ILE A 1 29 ? -5.930 2.407 -4.217 1.00 0.00 29 ILE A O 20
ATOM 25820 N N . ILE A 1 30 ? -6.526 4.401 -3.332 1.00 0.00 30 ILE A N 20
ATOM 25821 C CA . ILE A 1 30 ? -7.562 3.839 -2.481 1.00 0.00 30 ILE A CA 20
ATOM 25822 C C . ILE A 1 30 ? -8.631 3.180 -3.354 1.00 0.00 30 ILE A C 20
ATOM 25823 O O . ILE A 1 30 ? -8.874 1.979 -3.245 1.00 0.00 30 ILE A O 20
ATOM 25839 N N . GLY A 1 31 ? -9.243 3.994 -4.202 1.00 0.00 31 GLY A N 20
ATOM 25840 C CA . GLY A 1 31 ? -10.281 3.506 -5.093 1.00 0.00 31 GLY A CA 20
ATOM 25841 C C . GLY A 1 31 ? -11.658 4.012 -4.660 1.00 0.00 31 GLY A C 20
ATOM 25842 O O . GLY A 1 31 ? -11.820 4.504 -3.545 1.00 0.00 31 GLY A O 20
ATOM 25846 N N . ARG A 1 32 ? -12.615 3.874 -5.566 1.00 0.00 32 ARG A N 20
ATOM 25847 C CA . ARG A 1 32 ? -13.974 4.311 -5.292 1.00 0.00 32 ARG A CA 20
ATOM 25848 C C . ARG A 1 32 ? -14.372 3.942 -3.862 1.00 0.00 32 ARG A C 20
ATOM 25849 O O . ARG A 1 32 ? -14.802 4.799 -3.092 1.00 0.00 32 ARG A O 20
ATOM 25870 N N . GLY A 1 33 ? -14.215 2.664 -3.549 1.00 0.00 33 GLY A N 20
ATOM 25871 C CA . GLY A 1 33 ? -14.553 2.170 -2.225 1.00 0.00 33 GLY A CA 20
ATOM 25872 C C . GLY A 1 33 ? -13.347 1.497 -1.567 1.00 0.00 33 GLY A C 20
ATOM 25873 O O . GLY A 1 33 ? -13.485 0.452 -0.932 1.00 0.00 33 GLY A O 20
ATOM 25877 N N . GLY A 1 34 ? -12.192 2.122 -1.740 1.00 0.00 34 GLY A N 20
ATOM 25878 C CA . GLY A 1 34 ? -10.963 1.597 -1.171 1.00 0.00 34 GLY A CA 20
ATOM 25879 C C . GLY A 1 34 ? -10.686 0.180 -1.678 1.00 0.00 34 GLY A C 20
ATOM 25880 O O . GLY A 1 34 ? -9.978 -0.588 -1.029 1.00 0.00 34 GLY A O 20
ATOM 25884 N N . GLU A 1 35 ? -11.260 -0.124 -2.833 1.00 0.00 35 GLU A N 20
ATOM 25885 C CA . GLU A 1 35 ? -11.085 -1.435 -3.434 1.00 0.00 35 GLU A CA 20
ATOM 25886 C C . GLU A 1 35 ? -9.809 -1.465 -4.279 1.00 0.00 35 GLU A C 20
ATOM 25887 O O . GLU A 1 35 ? -9.134 -2.490 -4.355 1.00 0.00 35 GLU A O 20
ATOM 25899 N N . GLN A 1 36 ? -9.517 -0.327 -4.893 1.00 0.00 36 GLN A N 20
ATOM 25900 C CA . GLN A 1 36 ? -8.335 -0.210 -5.729 1.00 0.00 36 GLN A CA 20
ATOM 25901 C C . GLN A 1 36 ? -7.109 -0.756 -4.994 1.00 0.00 36 GLN A C 20
ATOM 25902 O O . GLN A 1 36 ? -6.325 -1.513 -5.565 1.00 0.00 36 GLN A O 20
ATOM 25916 N N . ILE A 1 37 ? -6.982 -0.350 -3.739 1.00 0.00 37 ILE A N 20
ATOM 25917 C CA . ILE A 1 37 ? -5.864 -0.788 -2.921 1.00 0.00 37 ILE A CA 20
ATOM 25918 C C . ILE A 1 37 ? -6.021 -2.278 -2.608 1.00 0.00 37 ILE A C 20
ATOM 25919 O O . ILE A 1 37 ? -5.076 -3.050 -2.761 1.00 0.00 37 ILE A O 20
ATOM 25935 N N . SER A 1 38 ? -7.221 -2.636 -2.175 1.00 0.00 38 SER A N 20
ATOM 25936 C CA . SER A 1 38 ? -7.513 -4.019 -1.839 1.00 0.00 38 SER A CA 20
ATOM 25937 C C . SER A 1 38 ? -6.931 -4.951 -2.905 1.00 0.00 38 SER A C 20
ATOM 25938 O O . SER A 1 38 ? -6.236 -5.912 -2.581 1.00 0.00 38 SER A O 20
ATOM 25946 N N . ARG A 1 39 ? -7.237 -4.633 -4.154 1.00 0.00 39 ARG A N 20
ATOM 25947 C CA . ARG A 1 39 ? -6.753 -5.429 -5.269 1.00 0.00 39 ARG A CA 20
ATOM 25948 C C . ARG A 1 39 ? -5.231 -5.570 -5.199 1.00 0.00 39 ARG A C 20
ATOM 25949 O O . ARG A 1 39 ? -4.684 -6.613 -5.554 1.00 0.00 39 ARG A O 20
ATOM 25970 N N . ILE A 1 40 ? -4.591 -4.505 -4.740 1.00 0.00 40 ILE A N 20
ATOM 25971 C CA . ILE A 1 40 ? -3.143 -4.497 -4.619 1.00 0.00 40 ILE A CA 20
ATOM 25972 C C . ILE A 1 40 ? -2.728 -5.384 -3.444 1.00 0.00 40 ILE A C 20
ATOM 25973 O O . ILE A 1 40 ? -1.705 -6.064 -3.506 1.00 0.00 40 ILE A O 20
ATOM 25989 N N . GLN A 1 41 ? -3.544 -5.350 -2.401 1.00 0.00 41 GLN A N 20
ATOM 25990 C CA . GLN A 1 41 ? -3.275 -6.143 -1.214 1.00 0.00 41 GLN A CA 20
ATOM 25991 C C . GLN A 1 41 ? -3.495 -7.629 -1.507 1.00 0.00 41 GLN A C 20
ATOM 25992 O O . GLN A 1 41 ? -2.760 -8.479 -1.006 1.00 0.00 41 GLN A O 20
ATOM 26006 N N . GLN A 1 42 ? -4.509 -7.896 -2.316 1.00 0.00 42 GLN A N 20
ATOM 26007 C CA . GLN A 1 42 ? -4.835 -9.264 -2.682 1.00 0.00 42 GLN A CA 20
ATOM 26008 C C . GLN A 1 42 ? -3.913 -9.748 -3.803 1.00 0.00 42 GLN A C 20
ATOM 26009 O O . GLN A 1 42 ? -3.622 -10.939 -3.902 1.00 0.00 42 GLN A O 20
ATOM 26023 N N . GLU A 1 43 ? -3.479 -8.799 -4.619 1.00 0.00 43 GLU A N 20
ATOM 26024 C CA . GLU A 1 43 ? -2.596 -9.113 -5.730 1.00 0.00 43 GLU A CA 20
ATOM 26025 C C . GLU A 1 43 ? -1.210 -9.505 -5.212 1.00 0.00 43 GLU A C 20
ATOM 26026 O O . GLU A 1 43 ? -0.654 -10.521 -5.624 1.00 0.00 43 GLU A O 20
ATOM 26038 N N . SER A 1 44 ? -0.694 -8.677 -4.315 1.00 0.00 44 SER A N 20
ATOM 26039 C CA . SER A 1 44 ? 0.616 -8.924 -3.736 1.00 0.00 44 SER A CA 20
ATOM 26040 C C . SER A 1 44 ? 0.473 -9.722 -2.438 1.00 0.00 44 SER A C 20
ATOM 26041 O O . SER A 1 44 ? 1.469 -10.135 -1.847 1.00 0.00 44 SER A O 20
ATOM 26049 N N . GLY A 1 45 ? -0.774 -9.913 -2.033 1.00 0.00 45 GLY A N 20
ATOM 26050 C CA . GLY A 1 45 ? -1.060 -10.653 -0.816 1.00 0.00 45 GLY A CA 20
ATOM 26051 C C . GLY A 1 45 ? -0.322 -10.049 0.380 1.00 0.00 45 GLY A C 20
ATOM 26052 O O . GLY A 1 45 ? 0.106 -10.771 1.279 1.00 0.00 45 GLY A O 20
ATOM 26056 N N . CYS A 1 46 ? -0.196 -8.730 0.351 1.00 0.00 46 CYS A N 20
ATOM 26057 C CA . CYS A 1 46 ? 0.483 -8.020 1.422 1.00 0.00 46 CYS A CA 20
ATOM 26058 C C . CYS A 1 46 ? -0.496 -7.011 2.025 1.00 0.00 46 CYS A C 20
ATOM 26059 O O . CYS A 1 46 ? -1.422 -6.561 1.353 1.00 0.00 46 CYS A O 20
ATOM 26067 N N . LYS A 1 47 ? -0.257 -6.685 3.287 1.00 0.00 47 LYS A N 20
ATOM 26068 C CA . LYS A 1 47 ? -1.106 -5.737 3.989 1.00 0.00 47 LYS A CA 20
ATOM 26069 C C . LYS A 1 47 ? -0.662 -4.313 3.650 1.00 0.00 47 LYS A C 20
ATOM 26070 O O . LYS A 1 47 ? 0.529 -4.053 3.485 1.00 0.00 47 LYS A O 20
ATOM 26089 N N . ILE A 1 48 ? -1.643 -3.428 3.555 1.00 0.00 48 ILE A N 20
ATOM 26090 C CA . ILE A 1 48 ? -1.368 -2.036 3.238 1.00 0.00 48 ILE A CA 20
ATOM 26091 C C . ILE A 1 48 ? -2.220 -1.136 4.135 1.00 0.00 48 ILE A C 20
ATOM 26092 O O . ILE A 1 48 ? -3.415 -0.971 3.899 1.00 0.00 48 ILE A O 20
ATOM 26108 N N . GLN A 1 49 ? -1.570 -0.577 5.146 1.00 0.00 49 GLN A N 20
ATOM 26109 C CA . GLN A 1 49 ? -2.253 0.303 6.079 1.00 0.00 49 GLN A CA 20
ATOM 26110 C C . GLN A 1 49 ? -1.907 1.763 5.782 1.00 0.00 49 GLN A C 20
ATOM 26111 O O . GLN A 1 49 ? -0.844 2.244 6.172 1.00 0.00 49 GLN A O 20
ATOM 26125 N N . ILE A 1 50 ? -2.824 2.428 5.095 1.00 0.00 50 ILE A N 20
ATOM 26126 C CA . ILE A 1 50 ? -2.630 3.823 4.742 1.00 0.00 50 ILE A CA 20
ATOM 26127 C C . ILE A 1 50 ? -3.396 4.707 5.728 1.00 0.00 50 ILE A C 20
ATOM 26128 O O . ILE A 1 50 ? -4.548 4.424 6.054 1.00 0.00 50 ILE A O 20
ATOM 26144 N N . ALA A 1 51 ? -2.726 5.758 6.176 1.00 0.00 51 ALA A N 20
ATOM 26145 C CA . ALA A 1 51 ? -3.330 6.685 7.119 1.00 0.00 51 ALA A CA 20
ATOM 26146 C C . ALA A 1 51 ? -4.497 7.406 6.442 1.00 0.00 51 ALA A C 20
ATOM 26147 O O . ALA A 1 51 ? -4.525 7.538 5.219 1.00 0.00 51 ALA A O 20
ATOM 26154 N N . PRO A 1 52 ? -5.456 7.867 7.288 1.00 0.00 52 PRO A N 20
ATOM 26155 C CA . PRO A 1 52 ? -6.623 8.572 6.784 1.00 0.00 52 PRO A CA 20
ATOM 26156 C C . PRO A 1 52 ? -6.262 9.998 6.362 1.00 0.00 52 PRO A C 20
ATOM 26157 O O . PRO A 1 52 ? -6.564 10.413 5.244 1.00 0.00 52 PRO A O 20
ATOM 26168 N N . ASP A 1 53 ? -5.620 10.708 7.278 1.00 0.00 53 ASP A N 20
ATOM 26169 C CA . ASP A 1 53 ? -5.215 12.078 7.015 1.00 0.00 53 ASP A CA 20
ATOM 26170 C C . ASP A 1 53 ? -3.687 12.162 7.014 1.00 0.00 53 ASP A C 20
ATOM 26171 O O . ASP A 1 53 ? -3.052 12.009 8.056 1.00 0.00 53 ASP A O 20
ATOM 26180 N N . SER A 1 54 ? -3.141 12.405 5.831 1.00 0.00 54 SER A N 20
ATOM 26181 C CA . SER A 1 54 ? -1.699 12.511 5.680 1.00 0.00 54 SER A CA 20
ATOM 26182 C C . SER A 1 54 ? -1.135 13.483 6.718 1.00 0.00 54 SER A C 20
ATOM 26183 O O . SER A 1 54 ? 0.016 13.354 7.134 1.00 0.00 54 SER A O 20
ATOM 26191 N N . GLY A 1 55 ? -1.971 14.434 7.108 1.00 0.00 55 GLY A N 20
ATOM 26192 C CA . GLY A 1 55 ? -1.569 15.427 8.090 1.00 0.00 55 GLY A CA 20
ATOM 26193 C C . GLY A 1 55 ? -1.077 16.705 7.408 1.00 0.00 55 GLY A C 20
ATOM 26194 O O . GLY A 1 55 ? -1.788 17.708 7.374 1.00 0.00 55 GLY A O 20
ATOM 26198 N N . GLY A 1 56 ? 0.136 16.627 6.880 1.00 0.00 56 GLY A N 20
ATOM 26199 C CA . GLY A 1 56 ? 0.731 17.765 6.200 1.00 0.00 56 GLY A CA 20
ATOM 26200 C C . GLY A 1 56 ? 2.067 17.383 5.559 1.00 0.00 56 GLY A C 20
ATOM 26201 O O . GLY A 1 56 ? 2.983 18.201 5.489 1.00 0.00 56 GLY A O 20
ATOM 26205 N N . LEU A 1 57 ? 2.135 16.140 5.106 1.00 0.00 57 LEU A N 20
ATOM 26206 C CA . LEU A 1 57 ? 3.343 15.639 4.472 1.00 0.00 57 LEU A CA 20
ATOM 26207 C C . LEU A 1 57 ? 3.124 15.556 2.960 1.00 0.00 57 LEU A C 20
ATOM 26208 O O . LEU A 1 57 ? 1.991 15.428 2.500 1.00 0.00 57 LEU A O 20
ATOM 26224 N N . PRO A 1 58 ? 4.256 15.635 2.210 1.00 0.00 58 PRO A N 20
ATOM 26225 C CA . PRO A 1 58 ? 4.199 15.570 0.760 1.00 0.00 58 PRO A CA 20
ATOM 26226 C C . PRO A 1 58 ? 3.942 14.139 0.285 1.00 0.00 58 PRO A C 20
ATOM 26227 O O . PRO A 1 58 ? 3.335 13.929 -0.764 1.00 0.00 58 PRO A O 20
ATOM 26238 N N . GLU A 1 59 ? 4.416 13.191 1.080 1.00 0.00 59 GLU A N 20
ATOM 26239 C CA . GLU A 1 59 ? 4.246 11.785 0.753 1.00 0.00 59 GLU A CA 20
ATOM 26240 C C . GLU A 1 59 ? 3.470 11.073 1.863 1.00 0.00 59 GLU A C 20
ATOM 26241 O O . GLU A 1 59 ? 3.716 11.307 3.046 1.00 0.00 59 GLU A O 20
ATOM 26253 N N . ARG A 1 60 ? 2.549 10.219 1.443 1.00 0.00 60 ARG A N 20
ATOM 26254 C CA . ARG A 1 60 ? 1.735 9.471 2.387 1.00 0.00 60 ARG A CA 20
ATOM 26255 C C . ARG A 1 60 ? 2.457 8.191 2.812 1.00 0.00 60 ARG A C 20
ATOM 26256 O O . ARG A 1 60 ? 3.011 7.479 1.976 1.00 0.00 60 ARG A O 20
ATOM 26277 N N . SER A 1 61 ? 2.427 7.937 4.112 1.00 0.00 61 SER A N 20
ATOM 26278 C CA . SER A 1 61 ? 3.072 6.755 4.658 1.00 0.00 61 SER A CA 20
ATOM 26279 C C . SER A 1 61 ? 2.090 5.581 4.671 1.00 0.00 61 SER A C 20
ATOM 26280 O O . SER A 1 61 ? 0.980 5.702 5.186 1.00 0.00 61 SER A O 20
ATOM 26288 N N . CYS A 1 62 ? 2.535 4.473 4.096 1.00 0.00 62 CYS A N 20
ATOM 26289 C CA . CYS A 1 62 ? 1.709 3.279 4.035 1.00 0.00 62 CYS A CA 20
ATOM 26290 C C . CYS A 1 62 ? 2.480 2.128 4.684 1.00 0.00 62 CYS A C 20
ATOM 26291 O O . CYS A 1 62 ? 3.434 1.611 4.105 1.00 0.00 62 CYS A O 20
ATOM 26299 N N . MET A 1 63 ? 2.036 1.760 5.877 1.00 0.00 63 MET A N 20
ATOM 26300 C CA . MET A 1 63 ? 2.672 0.679 6.611 1.00 0.00 63 MET A CA 20
ATOM 26301 C C . MET A 1 63 ? 2.299 -0.681 6.017 1.00 0.00 63 MET A C 20
ATOM 26302 O O . MET A 1 63 ? 1.138 -1.085 6.062 1.00 0.00 63 MET A O 20
ATOM 26316 N N . LEU A 1 64 ? 3.306 -1.350 5.474 1.00 0.00 64 LEU A N 20
ATOM 26317 C CA . LEU A 1 64 ? 3.098 -2.656 4.873 1.00 0.00 64 LEU A CA 20
ATOM 26318 C C . LEU A 1 64 ? 3.496 -3.743 5.873 1.00 0.00 64 LEU A C 20
ATOM 26319 O O . LEU A 1 64 ? 4.425 -3.559 6.658 1.00 0.00 64 LEU A O 20
ATOM 26335 N N . THR A 1 65 ? 2.774 -4.852 5.812 1.00 0.00 65 THR A N 20
ATOM 26336 C CA . THR A 1 65 ? 3.040 -5.968 6.703 1.00 0.00 65 THR A CA 20
ATOM 26337 C C . THR A 1 65 ? 2.801 -7.296 5.981 1.00 0.00 65 THR A C 20
ATOM 26338 O O . THR A 1 65 ? 1.723 -7.523 5.433 1.00 0.00 65 THR A O 20
ATOM 26349 N N . GLY A 1 66 ? 3.823 -8.138 6.004 1.00 0.00 66 GLY A N 20
ATOM 26350 C CA . GLY A 1 66 ? 3.737 -9.437 5.359 1.00 0.00 66 GLY A CA 20
ATOM 26351 C C . GLY A 1 66 ? 5.109 -9.893 4.858 1.00 0.00 66 GLY A C 20
ATOM 26352 O O . GLY A 1 66 ? 6.136 -9.374 5.293 1.00 0.00 66 GLY A O 20
ATOM 26356 N N . THR A 1 67 ? 5.082 -10.858 3.951 1.00 0.00 67 THR A N 20
ATOM 26357 C CA . THR A 1 67 ? 6.311 -11.389 3.387 1.00 0.00 67 THR A CA 20
ATOM 26358 C C . THR A 1 67 ? 7.123 -10.271 2.729 1.00 0.00 67 THR A C 20
ATOM 26359 O O . THR A 1 67 ? 6.589 -9.203 2.433 1.00 0.00 67 THR A O 20
ATOM 26370 N N . PRO A 1 68 ? 8.434 -10.563 2.514 1.00 0.00 68 PRO A N 20
ATOM 26371 C CA . PRO A 1 68 ? 9.324 -9.595 1.897 1.00 0.00 68 PRO A CA 20
ATOM 26372 C C . PRO A 1 68 ? 9.065 -9.492 0.393 1.00 0.00 68 PRO A C 20
ATOM 26373 O O . PRO A 1 68 ? 9.107 -8.402 -0.175 1.00 0.00 68 PRO A O 20
ATOM 26384 N N . GLU A 1 69 ? 8.802 -10.642 -0.210 1.00 0.00 69 GLU A N 20
ATOM 26385 C CA . GLU A 1 69 ? 8.536 -10.695 -1.637 1.00 0.00 69 GLU A CA 20
ATOM 26386 C C . GLU A 1 69 ? 7.193 -10.033 -1.952 1.00 0.00 69 GLU A C 20
ATOM 26387 O O . GLU A 1 69 ? 6.978 -9.555 -3.065 1.00 0.00 69 GLU A O 20
ATOM 26399 N N . SER A 1 70 ? 6.324 -10.026 -0.951 1.00 0.00 70 SER A N 20
ATOM 26400 C CA . SER A 1 70 ? 5.008 -9.430 -1.107 1.00 0.00 70 SER A CA 20
ATOM 26401 C C . SER A 1 70 ? 5.098 -7.912 -0.941 1.00 0.00 70 SER A C 20
ATOM 26402 O O . SER A 1 70 ? 4.378 -7.167 -1.605 1.00 0.00 70 SER A O 20
ATOM 26410 N N . VAL A 1 71 ? 5.988 -7.497 -0.051 1.00 0.00 71 VAL A N 20
ATOM 26411 C CA . VAL A 1 71 ? 6.181 -6.081 0.211 1.00 0.00 71 VAL A CA 20
ATOM 26412 C C . VAL A 1 71 ? 6.634 -5.387 -1.075 1.00 0.00 71 VAL A C 20
ATOM 26413 O O . VAL A 1 71 ? 6.210 -4.269 -1.363 1.00 0.00 71 VAL A O 20
ATOM 26426 N N . GLN A 1 72 ? 7.491 -6.078 -1.813 1.00 0.00 72 GLN A N 20
ATOM 26427 C CA . GLN A 1 72 ? 8.006 -5.541 -3.061 1.00 0.00 72 GLN A CA 20
ATOM 26428 C C . GLN A 1 72 ? 6.938 -5.620 -4.154 1.00 0.00 72 GLN A C 20
ATOM 26429 O O . GLN A 1 72 ? 6.672 -4.634 -4.839 1.00 0.00 72 GLN A O 20
ATOM 26443 N N . SER A 1 73 ? 6.355 -6.803 -4.282 1.00 0.00 73 SER A N 20
ATOM 26444 C CA . SER A 1 73 ? 5.322 -7.023 -5.280 1.00 0.00 73 SER A CA 20
ATOM 26445 C C . SER A 1 73 ? 4.256 -5.930 -5.181 1.00 0.00 73 SER A C 20
ATOM 26446 O O . SER A 1 73 ? 3.926 -5.288 -6.176 1.00 0.00 73 SER A O 20
ATOM 26454 N N . ALA A 1 74 ? 3.747 -5.752 -3.970 1.00 0.00 74 ALA A N 20
ATOM 26455 C CA . ALA A 1 74 ? 2.726 -4.748 -3.728 1.00 0.00 74 ALA A CA 20
ATOM 26456 C C . ALA A 1 74 ? 3.263 -3.373 -4.132 1.00 0.00 74 ALA A C 20
ATOM 26457 O O . ALA A 1 74 ? 2.601 -2.633 -4.859 1.00 0.00 74 ALA A O 20
ATOM 26464 N N . LYS A 1 75 ? 4.457 -3.072 -3.644 1.00 0.00 75 LYS A N 20
ATOM 26465 C CA . LYS A 1 75 ? 5.090 -1.800 -3.945 1.00 0.00 75 LYS A CA 20
ATOM 26466 C C . LYS A 1 75 ? 5.011 -1.540 -5.451 1.00 0.00 75 LYS A C 20
ATOM 26467 O O . LYS A 1 75 ? 4.575 -0.472 -5.878 1.00 0.00 75 LYS A O 20
ATOM 26486 N N . ARG A 1 76 ? 5.440 -2.534 -6.214 1.00 0.00 76 ARG A N 20
ATOM 26487 C CA . ARG A 1 76 ? 5.424 -2.427 -7.663 1.00 0.00 76 ARG A CA 20
ATOM 26488 C C . ARG A 1 76 ? 4.037 -1.999 -8.148 1.00 0.00 76 ARG A C 20
ATOM 26489 O O . ARG A 1 76 ? 3.919 -1.225 -9.096 1.00 0.00 76 ARG A O 20
ATOM 26510 N N . LEU A 1 77 ? 3.022 -2.521 -7.474 1.00 0.00 77 LEU A N 20
ATOM 26511 C CA . LEU A 1 77 ? 1.649 -2.203 -7.824 1.00 0.00 77 LEU A CA 20
ATOM 26512 C C . LEU A 1 77 ? 1.352 -0.752 -7.439 1.00 0.00 77 LEU A C 20
ATOM 26513 O O . LEU A 1 77 ? 0.800 0.005 -8.236 1.00 0.00 77 LEU A O 20
ATOM 26529 N N . LEU A 1 78 ? 1.731 -0.409 -6.217 1.00 0.00 78 LEU A N 20
ATOM 26530 C CA . LEU A 1 78 ? 1.512 0.938 -5.716 1.00 0.00 78 LEU A CA 20
ATOM 26531 C C . LEU A 1 78 ? 2.210 1.940 -6.638 1.00 0.00 78 LEU A C 20
ATOM 26532 O O . LEU A 1 78 ? 1.553 2.746 -7.295 1.00 0.00 78 LEU A O 20
ATOM 26548 N N . ASP A 1 79 ? 3.532 1.857 -6.657 1.00 0.00 79 ASP A N 20
ATOM 26549 C CA . ASP A 1 79 ? 4.326 2.746 -7.487 1.00 0.00 79 ASP A CA 20
ATOM 26550 C C . ASP A 1 79 ? 3.703 2.826 -8.882 1.00 0.00 79 ASP A C 20
ATOM 26551 O O . ASP A 1 79 ? 3.507 3.916 -9.417 1.00 0.00 79 ASP A O 20
ATOM 26560 N N . GLN A 1 80 ? 3.409 1.657 -9.432 1.00 0.00 80 GLN A N 20
ATOM 26561 C CA . GLN A 1 80 ? 2.812 1.580 -10.755 1.00 0.00 80 GLN A CA 20
ATOM 26562 C C . GLN A 1 80 ? 1.773 2.690 -10.933 1.00 0.00 80 GLN A C 20
ATOM 26563 O O . GLN A 1 80 ? 1.912 3.539 -11.812 1.00 0.00 80 GLN A O 20
ATOM 26577 N N . ILE A 1 81 ? 0.757 2.647 -10.084 1.00 0.00 81 ILE A N 20
ATOM 26578 C CA . ILE A 1 81 ? -0.305 3.637 -10.137 1.00 0.00 81 ILE A CA 20
ATOM 26579 C C . ILE A 1 81 ? 0.312 5.033 -10.251 1.00 0.00 81 ILE A C 20
ATOM 26580 O O . ILE A 1 81 ? -0.105 5.833 -11.087 1.00 0.00 81 ILE A O 20
ATOM 26596 N N . VAL A 1 82 ? 1.294 5.283 -9.398 1.00 0.00 82 VAL A N 20
ATOM 26597 C CA . VAL A 1 82 ? 1.972 6.568 -9.392 1.00 0.00 82 VAL A CA 20
ATOM 26598 C C . VAL A 1 82 ? 2.688 6.768 -10.729 1.00 0.00 82 VAL A C 20
ATOM 26599 O O . VAL A 1 82 ? 2.420 7.733 -11.443 1.00 0.00 82 VAL A O 20
ATOM 26612 N N . GLU A 1 83 ? 3.586 5.840 -11.028 1.00 0.00 83 GLU A N 20
ATOM 26613 C CA . GLU A 1 83 ? 4.343 5.902 -12.266 1.00 0.00 83 GLU A CA 20
ATOM 26614 C C . GLU A 1 83 ? 3.402 6.118 -13.453 1.00 0.00 83 GLU A C 20
ATOM 26615 O O . GLU A 1 83 ? 3.691 6.919 -14.341 1.00 0.00 83 GLU A O 20
ATOM 26627 N N . LYS A 1 84 ? 2.295 5.390 -13.430 1.00 0.00 84 LYS A N 20
ATOM 26628 C CA . LYS A 1 84 ? 1.310 5.492 -14.493 1.00 0.00 84 LYS A CA 20
ATOM 26629 C C . LYS A 1 84 ? 0.819 6.938 -14.591 1.00 0.00 84 LYS A C 20
ATOM 26630 O O . LYS A 1 84 ? 0.786 7.514 -15.677 1.00 0.00 84 LYS A O 20
ATOM 26649 N N . GLY A 1 85 ? 0.450 7.483 -13.441 1.00 0.00 85 GLY A N 20
ATOM 26650 C CA . GLY A 1 85 ? -0.038 8.850 -13.383 1.00 0.00 85 GLY A CA 20
ATOM 26651 C C . GLY A 1 85 ? 0.952 9.755 -12.647 1.00 0.00 85 GLY A C 20
ATOM 26652 O O . GLY A 1 85 ? 0.662 10.238 -11.553 1.00 0.00 85 GLY A O 20
ATOM 26656 N N . ARG A 1 86 ? 2.101 9.956 -13.275 1.00 0.00 86 ARG A N 20
ATOM 26657 C CA . ARG A 1 86 ? 3.136 10.794 -12.693 1.00 0.00 86 ARG A CA 20
ATOM 26658 C C . ARG A 1 86 ? 2.984 12.238 -13.177 1.00 0.00 86 ARG A C 20
ATOM 26659 O O . ARG A 1 86 ? 3.651 12.652 -14.124 1.00 0.00 86 ARG A O 20
ATOM 26680 N N . SER A 1 87 ? 2.104 12.964 -12.504 1.00 0.00 87 SER A N 20
ATOM 26681 C CA . SER A 1 87 ? 1.857 14.353 -12.854 1.00 0.00 87 SER A CA 20
ATOM 26682 C C . SER A 1 87 ? 1.985 15.236 -11.611 1.00 0.00 87 SER A C 20
ATOM 26683 O O . SER A 1 87 ? 1.610 14.827 -10.513 1.00 0.00 87 SER A O 20
ATOM 26691 N N . GLY A 1 88 ? 2.515 16.431 -11.826 1.00 0.00 88 GLY A N 20
ATOM 26692 C CA . GLY A 1 88 ? 2.698 17.376 -10.737 1.00 0.00 88 GLY A CA 20
ATOM 26693 C C . GLY A 1 88 ? 2.188 18.765 -11.125 1.00 0.00 88 GLY A C 20
ATOM 26694 O O . GLY A 1 88 ? 2.925 19.561 -11.704 1.00 0.00 88 GLY A O 20
ATOM 26698 N N . PRO A 1 89 ? 0.897 19.020 -10.782 1.00 0.00 89 PRO A N 20
ATOM 26699 C CA . PRO A 1 89 ? 0.280 20.299 -11.088 1.00 0.00 89 PRO A CA 20
ATOM 26700 C C . PRO A 1 89 ? 0.783 21.392 -10.143 1.00 0.00 89 PRO A C 20
ATOM 26701 O O . PRO A 1 89 ? 1.139 22.483 -10.583 1.00 0.00 89 PRO A O 20
ATOM 26712 N N . SER A 1 90 ? 0.797 21.059 -8.860 1.00 0.00 90 SER A N 20
ATOM 26713 C CA . SER A 1 90 ? 1.251 21.998 -7.848 1.00 0.00 90 SER A CA 20
ATOM 26714 C C . SER A 1 90 ? 2.614 22.571 -8.241 1.00 0.00 90 SER A C 20
ATOM 26715 O O . SER A 1 90 ? 3.314 22.002 -9.077 1.00 0.00 90 SER A O 20
ATOM 26723 N N . SER A 1 91 ? 2.951 23.691 -7.618 1.00 0.00 91 SER A N 20
ATOM 26724 C CA . SER A 1 91 ? 4.218 24.348 -7.892 1.00 0.00 91 SER A CA 20
ATOM 26725 C C . SER A 1 91 ? 4.282 24.769 -9.361 1.00 0.00 91 SER A C 20
ATOM 26726 O O . SER A 1 91 ? 3.453 24.350 -10.168 1.00 0.00 91 SER A O 20
ATOM 26734 N N . GLY A 1 92 ? 5.275 25.592 -9.665 1.00 0.00 92 GLY A N 20
ATOM 26735 C CA . GLY A 1 92 ? 5.458 26.075 -11.023 1.00 0.00 92 GLY A CA 20
ATOM 26736 C C . GLY A 1 92 ? 6.513 25.248 -11.761 1.00 0.00 92 GLY A C 20
ATOM 26737 O O . GLY A 1 92 ? 6.644 25.346 -12.980 1.00 0.00 92 GLY A O 20
#

Radius of gyration: 15.88 Å; Cα contacts (8 Å, |Δi|>4): 114; chains: 1; bounding box: 24×51×38 Å

Foldseek 3Di:
DPDDDDDDDDFDDKDKDKDWAAPVQVVPCLDPPRVNLVCLCVVLVKDWAWDPDCPDDRITIIIIMGTPSSVVSSVCVRVCSCVVVVDDPPDD

InterPro domains:
  IPR004087 K Homology domain [SM00322] (95-165)
  IPR004087 K Homology domain [SM00322] (180-252)
  IPR004087 K Homology domain [SM00322] (270-340)
  IPR004087 K Homology domain [SM00322] (371-444)
  IPR004088 K Homology domain, type 1 [PF00013] (98-161)
  IPR004088 K Homology domain, type 1 [PF00013] (184-249)
  IPR004088 K Homology domain, type 1 [PF00013] (276-336)
  IPR004088 K Homology domain, type 1 [PF00013] (376-441)
  IPR015096 Far upstream element-binding protein, C-terminal [PF09005] (572-592)
  IPR015096 Far upstream element-binding protein, C-terminal [PF09005] (600-618)
  IPR036612 K Homology domain, type 1 superfamily [G3DSA:3.30.1370.10] (81-171)
  IPR036612 K Homology domain, type 1 superfamily [G3DSA:3.30.1370.10] (181-252)
  IPR036612 K Homology domain, type 1 superfamily [G3DSA:3.30.1370.10] (262-364)
  IPR036612 K Homology domain, type 1 superfamily [G3DSA:3.30.1370.10] (371-451)
  IPR036612 K Homology domain, type 1 superfamily [SSF54791] (86-165)
  IPR036612 K Homology domain, type 1 superfamily [SSF54791] (181-273)
  IPR036612 K Homology domain, type 1 superfamily [SSF54791] (274-365)
  IPR036612 K Homology domain, type 1 superfamily [SSF54791] (375-466)
  IPR048249 Far upstream element-binding protein 1, first type I KH domain [cd22478] (94-168)
  IPR048250 Far upstream element-binding protein 1, second type I KH domain [cd22481] (182-251)

Solvent-accessible surface area: 7073 Å² total; per-residue (Å²): 135,122,114,75,113,116,63,186,156,151,130,210,81,104,62,82,60,118,30,118,2,42,82,62,20,4,48,103,0,52,31,208,89,16,99,47,13,47,163,5,44,155,125,12,59,4,115,10,111,41,40,126,119,35,73,76,112,84,70,29,38,0,84,0,47,13,28,82,153,20,0,89,54,0,42,191,50,0,80,97,18,13,116,178,36,188,102,59,139,99,127,125

GO terms:
  GO:0000978 RNA polymerase II cis-regulatory region sequence-specific DNA binding (F, IDA)
  GO:0048103 somatic stem cell division (P, IMP)
  GO:0006357 regulation of transcription by RNA polymerase II (P, IMP)
  GO:0071425 hematopoietic stem cell proliferation (P, IMP)
  GO:0005515 protein binding (F, IPI)
  GO:0045202 synapse (C, IDA)
  GO:0045202 synapse (C, EXP)

Secondary structure (DSSP, 8-state):
--------------EEEEEEEEHHHHHHHH-SSSHHHHHHHHHS--EEEE-S--TT-SEEEEEEEE-HHHHHHHHHHHHHHHHHTT--SS--

Nearest PDB structures (foldseek):
  1x4n-assembly1_A  TM=8.248E-01  e=1.101E-15  Mus musculus
  4lij-assembly1_C  TM=9.071E-01  e=2.218E-12  Homo sapiens
  1zzi-assembly2_B  TM=8.563E-01  e=8.417E-07  Homo sapiens
  2p2r-assembly1_A  TM=8.737E-01  e=2.930E-06  Homo sapiens
  1khm-assembly1_A  TM=8.558E-01  e=3.319E-06  Homo sapiens

CATH classification: 3.30.1370.10